Protein AF-0000000086059905 (afdb_homodimer)

Sequence (1592 aa):
MTQNKVEYLLNPDNYKKESQMSHRIEKVIKRDGTVQDFAPEKLNDWAAWACKDTDVSWSAVVMAALKNLPKGVVDSDTLQDVLIKAAEGLIKDNPAYDTVAKELRLAQMRKRLYDSFEPPSLRFFHDHMVRIGAWEDMSAWISDDHFDALNQVIDHDRDRLFTSGGLKQFFDKYSRRNIATGEIYETPQFAYMGMAMAMLSQPNWTILDAIDLYNAMSLHKINVPTPPLVGLRSSDRGFASCCLVDSTDTLDSIDTAEHIVFKMVAARAGIGYHLESRSIADPVRNGAFPHSGKLPYYRHIDRSVKANTQQTRGGSATVSYPYFDPEIIQLMQVKQQRATDENKIDKMDYSLSFNNLLLKRYLKNEDITLMSYFYAPEVHEAFYGEDEAKFEEIYVAAEKRVASLTKIDHEGKTIPAAPRISAKEILDTWLRIRMETGRMYAHHIGESNRHGNFLDPIRMTNLCVEITQPTRPFHHITELYKTQDQLDDMRPEDIGEVSLCNLGGVVLGRMESLAEWEKTCYILLKFVDTIIEIQDYPFPTMEYTAKKRRNVGIGLMNAAGAMAAEGLAYEGVEARNWIHREAEKLSYFLHKASVRLAKEQGACDWFNRTKPSKGTLVIDTYKKTVDELVTVGLEMDWESLRADILKYGMRNSVLTAQMPGESSSVLLGVTNSIEPPRKIVSIKGSAVNKVIAIAPGATDWDTLMSYKLAYDVDRIEWIKWVATMQKFFSQSISTNMYYDYTKFENEIIPGPVVVRDFMTAVKYGWKTWYYANFNTENGGGAGEEAAGCASGGCNLMTQNKVEYLLNPDNYKKESQMSHRIEKVIKRDGTVQDFAPEKLNDWAAWACKDTDVSWSAVVMAALKNLPKGVVDSDTLQDVLIKAAEGLIKDNPAYDTVAKELRLAQMRKRLYDSFEPPSLRFFHDHMVRIGAWEDMSAWISDDHFDALNQVIDHDRDRLFTSGGLKQFFDKYSRRNIATGEIYETPQFAYMGMAMAMLSQPNWTILDAIDLYNAMSLHKINVPTPPLVGLRSSDRGFASCCLVDSTDTLDSIDTAEHIVFKMVAARAGIGYHLESRSIADPVRNGAFPHSGKLPYYRHIDRSVKANTQQTRGGSATVSYPYFDPEIIQLMQVKQQRATDENKIDKMDYSLSFNNLLLKRYLKNEDITLMSYFYAPEVHEAFYGEDEAKFEEIYVAAEKRVASLTKIDHEGKTIPAAPRISAKEILDTWLRIRMETGRMYAHHIGESNRHGNFLDPIRMTNLCVEITQPTRPFHHITELYKTQDQLDDMRPEDIGEVSLCNLGGVVLGRMESLAEWEKTCYILLKFVDTIIEIQDYPFPTMEYTAKKRRNVGIGLMNAAGAMAAEGLAYEGVEARNWIHREAEKLSYFLHKASVRLAKEQGACDWFNRTKPSKGTLVIDTYKKTVDELVTVGLEMDWESLRADILKYGMRNSVLTAQMPGESSSVLLGVTNSIEPPRKIVSIKGSAVNKVIAIAPGATDWDTLMSYKLAYDVDRIEWIKWVATMQKFFSQSISTNMYYDYTKFENEIIPGPVVVRDFMTAVKYGWKTWYYANFNTENGGGAGEEAAGCASGGCNL

Secondary structure (DSSP, 8-state):
------------GGGSGGG------SEEE-TTS-EEE--HHHHHHHHHHHTTTSSS-HHHHHHHHHHTPPSSEEEHHHHHHHHHHHHHHTTTT-TTHHHHHHHHHHHHHHHHHHSSSS---HHHHHHHHHHTTSS--GGGT--HHHHHHHHHH--GGGGGGS-HHHHHHIIIIIS-B-TTT--B---HHHHHHHHHHHHTTSTT--HHHHHHHHHHHHTTSEE--HHHHHHBTBS------EEEEEE-SSHHHHHHHHHHHHHHHHTT-EEEEEE----TT-EETTTTEE---SHHHHHHHHHHHHHT--SSS---EEEEEETT-TTHHHHHTTTSTT--TTT---SSEEEEEE-HHHHHHHHTT-EEE---TTT-HHHHHHHTSS-HHHHHHHHHHHHHHHTT-EEE-TTS-EEESS-EEEHHHHHHHHHHHHHHHS-EEEEEHHHHHHSSSBSSPB----TTS----B-B--SSGGGGG--HHHHHTS-GGGS-B-EE--EEEEETT---SHHHHHHHHHHHHHHHHHHHHHS--SSHHHHHHHHHH---EEEEE-HHHHHHHTT--S-SHHHHHHHHHHHHHHHHHHHHHHHHHHHHH---TTGGGBGGGGT--HHHHS-GGGGGG-S----S-HHHHHHHHHHH--SSS--B-B---HHHHHHHTS--TTSPPS-SEEEES-SS--EEEE-TTTTSHHHHHH---GGGS-HHHHHHHHHHHHTT-SS-B---EEEEGGGSGGG---HHHHHHHHHHHHHTT--EE-PEEEE-TTT-------TTTTS-TT--/------------GGGSGGG-----EEEEE-TTS-EEE--HHHHHHHHHHHTTTSSS-HHHHHHHHHTTPPSEEEEHHHHHHHHHHHHHHTTTT-TTHHHHHHHHHHHHHHHHHHSSSS---HHHHHHHHHHTTSS--GGGT--HHHHHHHHHH--GGGGGGS-HHHHHHIIIIIS-B-TTT--B---HHHHHHHHHHHHTTSTT--HHHHHHHHHHHHTTSEE--HHHHHHBTBS------EEEEEE-SSHHHHHHHHHHHHHHHHTT-EEEEEE----TT-EETTTTEE---SHHHHHHHHHHHHHT--SSS---EEEEEETT-TTHHHHHTTTSTT--TTT---SSEEEEEE-HHHHHHHHTT-EEE---TTT-HHHHHHHTSS-HHHHHHHHHHHHHHHTT-EEE-TTS-EEESS-EEEHHHHHHHHHHHHHHHS-EEEEEHHHHHHSSSBSSPB----TTS----B-B--SSGGGGG--HHHHHTS-GGGS-B-EE--EEEEETT---SHHHHHHHHHHHHHHHHHHHHHS--SSHHHHHHHHHH---EEEEE-HHHHHHHTT--S-SHHHHHHHHHHHHHHHHHHHHHHHHHHHHH---TTGGGBGGGGT--HHHHS-GGGGGG-S----S-HHHHHHHHHHH--SSS--B-B---HHHHHHHTS--TTSPPS-SEEEES-SS--EEEE-TTTTSHHHHHH---GGGS-HHHHHHHHHHHHTT-SS-B---EEEEGGGSGGG---HHHHHHHHHHHHHTT--EE-PEEEE-TTT-------TT--S-TT--

Foldseek 3Di:
DDDPPPPPPPPPPVPPPCPVPVFAEQWEQEPVGDIDGDDLVVLLVLLCVLCVPDPDDSVQLSVQLRVVHHHYYYYPLVSLVSSLVSLVVCCVVPVRSQSSSLVSVLQSVCCVQPVDSDHDQLVVLLVVCVVVQQFPNLCVQAPPVLSVVLSVLQDPCLSSLATSLLQLLCLQQQFRADPVVSGGHDGQSSLQLLLLSLLSVDVLDDSVLSSLSSCCVSLVQKFADRQCSRPRRHPAQLRFAAKEAEAEADPQLLVLSLVVLLVVLLSVHAYEYEYAHFAFQPADPNNPGTDHGCQVSVVSSLVSQQVRQPDLQGHEYEYEDELLAPCLLLVLCQQPPPDDPVSHDNLYFYAYEYACVLVVQLVVFHKHWRAGCVQQVVLVVVSQALDVVVSVVSRVVSCVVQVPDWGAHNVRDIDRNIDMDTSNVSVLSNLVSCVQQLGYKYFHSNLLNQLFWFNATFDIATRLRFDGDHFFTDNHNVLQADDPVRVVPDDPNNRGEMDTEQEMEGEPPSDDDLVSLLSSLLSGLVSSLVSLVPGDDPTPSHNVVCQLAVAYAYAYFFQLLNQLVVLAELFDQVNLQVLLQVLLSNLVSNLVSQLVVCVVPNARNCLVRTPLLVLDASLRRFQCVLVVSYDDDRDDDVVVSSVSCNVRNGNHSFYHTFGQCVSSCSSSLHHTGNAAAQDQWDWADAPVRTGIHHHPCCNPPSSVVSGDHRQRDDLLSNLSSLLSSSSSHNTAHSDEGEEELVVDVVSDDDPVVSVVSVVSSVNSSHRMYGGYHYAYPVGQPPLRPNSSPSRSSPRD/DDDPPPPPPPPPPVPPPPPVLVQDAQWEQEPVGDIDGDDLVVLLVLLCVLCVPDDDDSVQLSVQLSVVDHHYYYYPLVSLVSSLVSLVVCCVVPVRSQSSSLVSVLQSVCCVQPVDSDHDQLVVLLVVCVVVQQFPNLCVQAPPVLSVVLSVLQDPCLSSLATSLLQLLCLQQQFRADPVVSGGHDGQSSLQLLLLSLLSVDVLDDSVLSSLSSCCVSLVQKFADRQCSRPRRHPAQLRFAAKEAEAEADPQLLVLSLVVLLVVLLSVHAYEYEYAHFAFQPADPNNPGTDNGCQVSVVSSLVSQQVRQPDLFRHAYEYEDELLAPCLLLVLCQQPPPDDPVSHDNLHFYAYEYACVLVVQLVVFHKHWRAGCVQQVVLVVVSQALDVVVSVVSRVVSCVVQVPDWGAHNVRDIDRNIDMDTSNVSVLSNLVSCVQQLGYKYFHSNLLNQLFWFLATFDIATRLRFDGDHFFTDNHNVLQADDPVRVVPDDPNNRGEMDTEQEMEGEPPSADDLVSLLSSLLSRLVSSLVSLVPGDDPTPSHNVVCQLAVAYAYAYFFQLLNQLVVLAELFDQVLLQVLLQVLLSNLVSNLVSQLVVCVVPNARNCLVRTVLLVLDASLRRFQPVLVVSYDDDRDDDVVVSSVSCNVRNGNHSFYHTFGQCVSSCSSSLHHTGNAAAQDQWDWADDPVRTGIHHHPCCNPPSSVVSGDHRQRDDLLSNLSSLLSSSSSHNTAHSDEAEEELVVDPVSDDDPVVSVVSVVSSVNSSHRMYGGYHYAYPVGQPPLRPPSSPSRSSPRD

InterPro domains:
  IPR000788 Ribonucleotide reductase large subunit, C-terminal [PF02867] (240-771)
  IPR000788 Ribonucleotide reductase large subunit, C-terminal [PR01183] (458-469)
  IPR000788 Ribonucleotide reductase large subunit, C-terminal [PR01183] (550-572)
  IPR000788 Ribonucleotide reductase large subunit, C-terminal [PR01183] (578-601)
  IPR000788 Ribonucleotide reductase large subunit, C-terminal [PR01183] (649-676)
  IPR005144 ATP-cone domain [PF03477] (27-111)
  IPR005144 ATP-cone domain [PS51161] (26-115)
  IPR008926 Ribonucleotide reductase R1 subunit, N-terminal [SSF48168] (31-233)
  IPR013346 Ribonucleotide reductase, class I, alpha subunit, C-terminal [PS00089] (638-660)
  IPR013346 Ribonucleotide reductase, class I, alpha subunit, C-terminal [TIGR02506] (166-774)
  IPR013509 Ribonucleotide reductase large subunit, N-terminal [PF00317] (161-235)
  IPR039718 Ribonucleoside-diphosphate reductase large subunit [PTHR11573] (27-775)

pLDDT: mean 89.45, std 16.33, range [20.2, 98.88]

Organism: NCBI:txid2851993

Structure (mmCIF, N/CA/C/O backbone):
data_AF-0000000086059905-model_v1
#
loop_
_entity.id
_entity.type
_entity.pdbx_description
1 polymer 'Ribonucleoside-diphosphate reductase'
#
loop_
_atom_site.group_PDB
_atom_site.id
_atom_site.type_symbol
_atom_site.label_atom_id
_atom_site.label_alt_id
_atom_site.label_comp_id
_atom_site.label_asym_id
_atom_site.label_entity_id
_atom_site.label_seq_id
_atom_site.pdbx_PDB_ins_code
_atom_site.Cartn_x
_atom_site.Cartn_y
_atom_site.Cartn_z
_atom_site.occupancy
_atom_site.B_iso_or_equiv
_atom_site.auth_seq_id
_atom_site.auth_comp_id
_atom_site.auth_asym_id
_atom_site.auth_atom_id
_atom_site.pdbx_PDB_model_num
ATOM 1 N N . MET A 1 1 ? 3.605 -48.031 -60.219 1 22.31 1 MET A N 1
ATOM 2 C CA . MET A 1 1 ? 3.691 -47.375 -58.906 1 22.31 1 MET A CA 1
ATOM 3 C C . MET A 1 1 ? 4.949 -46.531 -58.812 1 22.31 1 MET A C 1
ATOM 5 O O . MET A 1 1 ? 6 -47 -58.375 1 22.31 1 MET A O 1
ATOM 9 N N . THR A 1 2 ? 5.293 -45.75 -59.781 1 22.44 2 THR A N 1
ATOM 10 C CA . THR A 1 2 ? 6.34 -44.938 -60.406 1 22.44 2 THR A CA 1
ATOM 11 C C . THR A 1 2 ? 6.703 -43.75 -59.531 1 22.44 2 THR A C 1
ATOM 13 O O . THR A 1 2 ? 5.828 -43 -59.125 1 22.44 2 THR A O 1
ATOM 16 N N . GLN A 1 3 ? 7.898 -43.812 -58.812 1 22.03 3 GLN A N 1
ATOM 17 C CA . GLN A 1 3 ? 8.609 -43.188 -57.719 1 22.03 3 GLN A CA 1
ATOM 18 C C . GLN A 1 3 ? 8.922 -41.719 -58.031 1 22.03 3 GLN A C 1
ATOM 20 O O . GLN A 1 3 ? 9.734 -41.438 -58.906 1 22.03 3 GLN A O 1
ATOM 25 N N . ASN A 1 4 ? 7.922 -40.875 -58.188 1 21.25 4 ASN A N 1
ATOM 26 C CA . ASN A 1 4 ? 8.023 -39.5 -58.656 1 21.25 4 ASN A CA 1
ATOM 27 C C . ASN A 1 4 ? 8.969 -38.688 -57.75 1 21.25 4 ASN A C 1
ATOM 29 O O . ASN A 1 4 ? 8.68 -38.438 -56.594 1 21.25 4 ASN A O 1
ATOM 33 N N . LYS A 1 5 ? 10.328 -38.844 -58.062 1 23.52 5 LYS A N 1
ATOM 34 C CA . LYS A 1 5 ? 11.539 -38.25 -57.5 1 23.52 5 LYS A CA 1
ATOM 35 C C . LYS A 1 5 ? 11.453 -36.719 -57.469 1 23.52 5 LYS A C 1
ATOM 37 O O . LYS A 1 5 ? 11.398 -36.094 -58.531 1 23.52 5 LYS A O 1
ATOM 42 N N . VAL A 1 6 ? 10.633 -36.125 -56.562 1 23.5 6 VAL A N 1
ATOM 43 C CA . VAL A 1 6 ? 10.539 -34.688 -56.469 1 23.5 6 VAL A CA 1
ATOM 44 C C . VAL A 1 6 ? 11.93 -34.062 -56.312 1 23.5 6 VAL A C 1
ATOM 46 O O . VAL A 1 6 ? 12.625 -34.344 -55.344 1 23.5 6 VAL A O 1
ATOM 49 N N . GLU A 1 7 ? 12.719 -33.906 -57.375 1 23.72 7 GLU A N 1
ATOM 50 C CA . GLU A 1 7 ? 14.07 -33.375 -57.531 1 23.72 7 GLU A CA 1
ATOM 51 C C . GLU A 1 7 ? 14.164 -31.922 -57.094 1 23.72 7 GLU A C 1
ATOM 53 O O . GLU A 1 7 ? 13.469 -31.062 -57.625 1 23.72 7 GLU A O 1
ATOM 58 N N . TYR A 1 8 ? 14.234 -31.672 -55.75 1 23.12 8 TYR A N 1
ATOM 59 C CA . TYR A 1 8 ? 14.516 -30.344 -55.219 1 23.12 8 TYR A CA 1
ATOM 60 C C . TYR A 1 8 ? 15.758 -29.75 -55.875 1 23.12 8 TYR A C 1
ATOM 62 O O . TYR A 1 8 ? 16.844 -30.328 -55.812 1 23.12 8 TYR A O 1
ATOM 70 N N . LEU A 1 9 ? 15.703 -29.297 -57.094 1 25.56 9 LEU A N 1
ATOM 71 C CA . LEU A 1 9 ? 16.75 -28.672 -57.906 1 25.56 9 LEU A CA 1
ATOM 72 C C . LEU A 1 9 ? 17.359 -27.484 -57.188 1 25.56 9 LEU A C 1
ATOM 74 O O . LEU A 1 9 ? 16.656 -26.516 -56.875 1 25.56 9 LEU A O 1
ATOM 78 N N . LEU A 1 10 ? 18.375 -27.656 -56.312 1 24.89 10 LEU A N 1
ATOM 79 C CA . LEU A 1 10 ? 19.312 -26.719 -55.719 1 24.89 10 LEU A CA 1
ATOM 80 C C . LEU A 1 10 ? 20 -25.875 -56.812 1 24.89 10 LEU A C 1
ATOM 82 O O . LEU A 1 10 ? 20.609 -26.422 -57.719 1 24.89 10 LEU A O 1
ATOM 86 N N . ASN A 1 11 ? 19.344 -24.812 -57.312 1 25.2 11 ASN A N 1
ATOM 87 C CA . ASN A 1 11 ? 19.938 -23.938 -58.312 1 25.2 11 ASN A CA 1
ATOM 88 C C . ASN A 1 11 ? 21.312 -23.438 -57.906 1 25.2 11 ASN A C 1
ATOM 90 O O . ASN A 1 11 ? 21.453 -22.766 -56.875 1 25.2 11 ASN A O 1
ATOM 94 N N . PRO A 1 12 ? 22.453 -23.797 -58.469 1 27.39 12 PRO A N 1
ATOM 95 C CA . PRO A 1 12 ? 23.875 -23.656 -58.188 1 27.39 12 PRO A CA 1
ATOM 96 C C . PRO A 1 12 ? 24.375 -22.219 -58.312 1 27.39 12 PRO A C 1
ATOM 98 O O . PRO A 1 12 ? 25.406 -21.859 -57.75 1 27.39 12 PRO A O 1
ATOM 101 N N . ASP A 1 13 ? 23.828 -21.422 -59.25 1 27.42 13 ASP A N 1
ATOM 102 C CA . ASP A 1 13 ? 24.594 -20.297 -59.781 1 27.42 13 ASP A CA 1
ATOM 103 C C . ASP A 1 13 ? 24.703 -19.172 -58.75 1 27.42 13 ASP A C 1
ATOM 105 O O . ASP A 1 13 ? 25.484 -18.234 -58.969 1 27.42 13 ASP A O 1
ATOM 109 N N . ASN A 1 14 ? 23.656 -18.938 -58.031 1 26.2 14 ASN A N 1
ATOM 110 C CA . ASN A 1 14 ? 23.719 -17.719 -57.25 1 26.2 14 ASN A CA 1
ATOM 111 C C . ASN A 1 14 ? 24.844 -17.75 -56.219 1 26.2 14 ASN A C 1
ATOM 113 O O . ASN A 1 14 ? 24.922 -16.891 -55.344 1 26.2 14 ASN A O 1
ATOM 117 N N . TYR A 1 15 ? 25.719 -18.781 -56.312 1 26.72 15 TYR A N 1
ATOM 118 C CA . TYR A 1 15 ? 26.766 -18.969 -55.312 1 26.72 15 TYR A CA 1
ATOM 119 C C . TYR A 1 15 ? 27.969 -18.094 -55.625 1 26.72 15 TYR A C 1
ATOM 121 O O . TYR A 1 15 ? 29 -18.188 -54.969 1 26.72 15 TYR A O 1
ATOM 129 N N . LYS A 1 16 ? 28.047 -17.406 -56.812 1 25.97 16 LYS A N 1
ATOM 130 C CA . LYS A 1 16 ? 29.359 -16.828 -57.094 1 25.97 16 LYS A CA 1
ATOM 131 C C . LYS A 1 16 ? 29.625 -15.602 -56.219 1 25.97 16 LYS A C 1
ATOM 133 O O . LYS A 1 16 ? 30.781 -15.211 -56.031 1 25.97 16 LYS A O 1
ATOM 138 N N . LYS A 1 17 ? 28.625 -14.758 -56.312 1 29.44 17 LYS A N 1
ATOM 139 C CA . LYS A 1 17 ? 29.062 -13.469 -55.781 1 29.44 17 LYS A CA 1
ATOM 140 C C . LYS A 1 17 ? 29.562 -13.609 -54.344 1 29.44 17 LYS A C 1
ATOM 142 O O . LYS A 1 17 ? 30.094 -12.648 -53.781 1 29.44 17 LYS A O 1
ATOM 147 N N . GLU A 1 18 ? 28.922 -14.469 -53.719 1 27.88 18 GLU A N 1
ATOM 148 C CA . GLU A 1 18 ? 29.094 -14.383 -52.281 1 27.88 18 GLU A CA 1
ATOM 149 C C . GLU A 1 18 ? 30.516 -14.789 -51.875 1 27.88 18 GLU A C 1
ATOM 151 O O . GLU A 1 18 ? 30.812 -14.938 -50.688 1 27.88 18 GLU A O 1
ATOM 156 N N . SER A 1 19 ? 31.359 -15.141 -52.844 1 29.28 19 SER A N 1
ATOM 157 C CA . SER A 1 19 ? 32.594 -15.711 -52.344 1 29.28 19 SER A CA 1
ATOM 158 C C . SER A 1 19 ? 33.438 -14.664 -51.625 1 29.28 19 SER A C 1
ATOM 160 O O . SER A 1 19 ? 34.531 -14.961 -51.156 1 29.28 19 SER A O 1
ATOM 162 N N . GLN A 1 20 ? 33.5 -13.461 -52.219 1 30.8 20 GLN A N 1
ATOM 163 C CA . GLN A 1 20 ? 34.469 -12.578 -51.562 1 30.8 20 GLN A CA 1
ATOM 164 C C . GLN A 1 20 ? 34.094 -12.375 -50.094 1 30.8 20 GLN A C 1
ATOM 166 O O . GLN A 1 20 ? 33.375 -11.438 -49.781 1 30.8 20 GLN A O 1
ATOM 171 N N . MET A 1 21 ? 33.5 -13.219 -49.531 1 32.66 21 MET A N 1
ATOM 172 C CA . MET A 1 21 ? 33.25 -13.227 -48.094 1 32.66 21 MET A CA 1
ATOM 173 C C . MET A 1 21 ? 34.5 -12.703 -47.344 1 32.66 21 MET A C 1
ATOM 175 O O . MET A 1 21 ? 35.5 -13.391 -47.25 1 32.66 21 MET A O 1
ATOM 179 N N . SER A 1 22 ? 35.031 -11.438 -47.625 1 36.56 22 SER A N 1
ATOM 180 C CA . SER A 1 22 ? 35.812 -10.656 -46.688 1 36.56 22 SER A CA 1
ATOM 181 C C . SER A 1 22 ? 35.625 -11.148 -45.25 1 36.56 22 SER A C 1
ATOM 183 O O . SER A 1 22 ? 34.562 -10.977 -44.688 1 36.56 22 SER A O 1
ATOM 185 N N . HIS A 1 23 ? 35.906 -12.133 -45 1 41.84 23 HIS A N 1
ATOM 186 C CA . HIS A 1 23 ? 36 -12.992 -43.812 1 41.84 23 HIS A CA 1
ATOM 187 C C . HIS A 1 23 ? 36.469 -12.211 -42.594 1 41.84 23 HIS A C 1
ATOM 189 O O . HIS A 1 23 ? 37.156 -11.203 -42.719 1 41.84 23 HIS A O 1
ATOM 195 N N . ARG A 1 24 ? 36.031 -12.57 -41.312 1 48.97 24 ARG A N 1
ATOM 196 C CA . ARG A 1 24 ? 35.594 -12.602 -39.906 1 48.97 24 ARG A CA 1
ATOM 197 C C . ARG A 1 24 ? 36.781 -12.383 -38.969 1 48.97 24 ARG A C 1
ATOM 199 O O . ARG A 1 24 ? 37.875 -12.039 -39.406 1 48.97 24 ARG A O 1
ATOM 206 N N . ILE A 1 25 ? 36.781 -13.461 -37.875 1 66.62 25 ILE A N 1
ATOM 207 C CA . ILE A 1 25 ? 37.562 -13.641 -36.656 1 66.62 25 ILE A CA 1
ATOM 208 C C . ILE A 1 25 ? 39.031 -13.875 -37.031 1 66.62 25 ILE A C 1
ATOM 210 O O . ILE A 1 25 ? 39.344 -14.703 -37.875 1 66.62 25 ILE A O 1
ATOM 214 N N . GLU A 1 26 ? 39.969 -13.094 -36.75 1 74 26 GLU A N 1
ATOM 215 C CA . GLU A 1 26 ? 41.406 -13.227 -36.938 1 74 26 GLU A CA 1
ATOM 216 C C . GLU A 1 26 ? 42.031 -14.07 -35.812 1 74 26 GLU A C 1
ATOM 218 O O . GLU A 1 26 ? 42.844 -14.953 -36.094 1 74 26 GLU A O 1
ATOM 223 N N . LYS A 1 27 ? 41.625 -13.703 -34.625 1 82.44 27 LYS A N 1
ATOM 224 C CA . LYS A 1 27 ? 42.219 -14.375 -33.469 1 82.44 27 LYS A CA 1
ATOM 225 C C . LYS A 1 27 ? 41.125 -14.828 -32.469 1 82.44 27 LYS A C 1
ATOM 227 O O . LYS A 1 27 ? 40.031 -14.281 -32.469 1 82.44 27 LYS A O 1
ATOM 232 N N . VAL A 1 28 ? 41.469 -15.875 -31.891 1 84.19 28 VAL A N 1
ATOM 233 C CA . VAL A 1 28 ? 40.594 -16.422 -30.875 1 84.19 28 VAL A CA 1
ATOM 234 C C . VAL A 1 28 ? 41.312 -16.453 -29.516 1 84.19 28 VAL A C 1
ATOM 236 O O . VAL A 1 28 ? 42.438 -16.953 -29.422 1 84.19 28 VAL A O 1
ATOM 239 N N . ILE A 1 29 ? 40.781 -15.859 -28.609 1 84.88 29 ILE A N 1
ATOM 240 C CA . ILE A 1 29 ? 41.281 -15.914 -27.234 1 84.88 29 ILE A CA 1
ATOM 241 C C . ILE A 1 29 ? 40.75 -17.156 -26.547 1 84.88 29 ILE A C 1
ATOM 243 O O . ILE A 1 29 ? 39.531 -17.297 -26.344 1 84.88 29 ILE A O 1
ATOM 247 N N . LYS A 1 30 ? 41.625 -17.984 -26.141 1 79.38 30 LYS A N 1
ATOM 248 C CA . LYS A 1 30 ? 41.25 -19.203 -25.453 1 79.38 30 LYS A CA 1
ATOM 249 C C . LYS A 1 30 ? 40.938 -18.938 -23.984 1 79.38 30 LYS A C 1
ATOM 251 O O . LYS A 1 30 ? 41.188 -17.844 -23.484 1 79.38 30 LYS A O 1
ATOM 256 N N . ARG A 1 31 ? 40.344 -19.844 -23.312 1 76.44 31 ARG A N 1
ATOM 257 C CA . ARG A 1 31 ? 39.938 -19.703 -21.922 1 76.44 31 ARG A CA 1
ATOM 258 C C . ARG A 1 31 ? 41.125 -19.516 -21 1 76.44 31 ARG A C 1
ATOM 260 O O . ARG A 1 31 ? 41 -18.875 -19.953 1 76.44 31 ARG A O 1
ATOM 267 N N . ASP A 1 32 ? 42.281 -20.031 -21.469 1 73.56 32 ASP A N 1
ATOM 268 C CA . ASP A 1 32 ? 43.469 -19.875 -20.656 1 73.56 32 ASP A CA 1
ATOM 269 C C . ASP A 1 32 ? 44.188 -18.547 -20.953 1 73.56 32 ASP A C 1
ATOM 271 O O . ASP A 1 32 ? 45.25 -18.266 -20.406 1 73.56 32 ASP A O 1
ATOM 275 N N . GLY A 1 33 ? 43.594 -17.844 -21.875 1 77.56 33 GLY A N 1
ATOM 276 C CA . GLY A 1 33 ? 44.094 -16.516 -22.156 1 77.56 33 GLY A CA 1
ATOM 277 C C . GLY A 1 33 ? 45 -16.469 -23.391 1 77.56 33 GLY A C 1
ATOM 278 O O . GLY A 1 33 ? 45.344 -15.391 -23.875 1 77.56 33 GLY A O 1
ATOM 279 N N . THR A 1 34 ? 45.344 -17.594 -23.938 1 82.06 34 THR A N 1
ATOM 280 C CA . THR A 1 34 ? 46.219 -17.625 -25.109 1 82.06 34 THR A CA 1
ATOM 281 C C . THR A 1 34 ? 45.469 -17.188 -26.359 1 82.06 34 THR A C 1
ATOM 283 O O . THR A 1 34 ? 44.281 -17.469 -26.5 1 82.06 34 THR A O 1
ATOM 286 N N . VAL A 1 35 ? 46.156 -16.516 -27.203 1 86.94 35 VAL A N 1
ATOM 287 C CA . VAL A 1 35 ? 45.594 -16.031 -28.438 1 86.94 35 VAL A CA 1
ATOM 288 C C . VAL A 1 35 ? 46.094 -16.859 -29.625 1 86.94 35 VAL A C 1
ATOM 290 O O . VAL A 1 35 ? 47.281 -17.078 -29.766 1 86.94 35 VAL A O 1
ATOM 293 N N . GLN A 1 36 ? 45.219 -17.484 -30.312 1 85.94 36 GLN A N 1
ATOM 294 C CA . GLN A 1 36 ? 45.562 -18.297 -31.469 1 85.94 36 GLN A CA 1
ATOM 295 C C . GLN A 1 36 ? 44.875 -17.781 -32.719 1 85.94 36 GLN A C 1
ATOM 297 O O . GLN A 1 36 ? 43.875 -17.031 -32.625 1 85.94 36 GLN A O 1
ATOM 302 N N . ASP A 1 37 ? 45.375 -18.141 -33.844 1 84 37 ASP A N 1
ATOM 303 C CA . ASP A 1 37 ? 44.75 -17.781 -35.094 1 84 37 ASP A CA 1
ATOM 304 C C . ASP A 1 37 ? 43.438 -18.562 -35.281 1 84 37 ASP A C 1
ATOM 306 O O . ASP A 1 37 ? 43.344 -19.719 -34.875 1 84 37 ASP A O 1
ATOM 310 N N . PHE A 1 38 ? 42.531 -17.906 -35.844 1 84.38 38 PHE A N 1
ATOM 311 C CA . PHE A 1 38 ? 41.281 -18.562 -36.125 1 84.38 38 PHE A CA 1
ATOM 312 C C . PHE A 1 38 ? 41.469 -19.734 -37.062 1 84.38 38 PHE A C 1
ATOM 314 O O . PHE A 1 38 ? 42.094 -19.609 -38.125 1 84.38 38 PHE A O 1
ATOM 321 N N . ALA A 1 39 ? 41.062 -20.938 -36.688 1 81.5 39 ALA A N 1
ATOM 322 C CA . ALA A 1 39 ? 41.125 -22.156 -37.469 1 81.5 39 ALA A CA 1
ATOM 323 C C . ALA A 1 39 ? 39.75 -22.656 -37.844 1 81.5 39 ALA A C 1
ATOM 325 O O . ALA A 1 39 ? 39.062 -23.297 -37 1 81.5 39 ALA A O 1
ATOM 326 N N . PRO A 1 40 ? 39.312 -22.438 -38.969 1 81.38 40 PRO A N 1
ATOM 327 C CA . PRO A 1 40 ? 37.969 -22.875 -39.344 1 81.38 40 PRO A CA 1
ATOM 328 C C . PRO A 1 40 ? 37.75 -24.375 -39.188 1 81.38 40 PRO A C 1
ATOM 330 O O . PRO A 1 40 ? 36.625 -24.812 -38.969 1 81.38 40 PRO A O 1
ATOM 333 N N . GLU A 1 41 ? 38.844 -25.156 -39.281 1 86.06 41 GLU A N 1
ATOM 334 C CA . GLU A 1 41 ? 38.781 -26.594 -39.125 1 86.06 41 GLU A CA 1
ATOM 335 C C . GLU A 1 41 ? 38.219 -26.984 -37.75 1 86.06 41 GLU A C 1
ATOM 337 O O . GLU A 1 41 ? 37.562 -28 -37.594 1 86.06 41 GLU A O 1
ATOM 342 N N . LYS A 1 42 ? 38.438 -26.188 -36.812 1 87.69 42 LYS A N 1
ATOM 343 C CA . LYS A 1 42 ? 37.938 -26.469 -35.469 1 87.69 42 LYS A CA 1
ATOM 344 C C . LYS A 1 42 ? 36.438 -26.344 -35.406 1 87.69 42 LYS A C 1
ATOM 346 O O . LYS A 1 42 ? 35.781 -27.062 -34.656 1 87.69 42 LYS A O 1
ATOM 351 N N . LEU A 1 43 ? 35.906 -25.406 -36.094 1 89.06 43 LEU A N 1
ATOM 352 C CA . LEU A 1 43 ? 34.438 -25.297 -36.188 1 89.06 43 LEU A CA 1
ATOM 353 C C . LEU A 1 43 ? 33.844 -26.547 -36.812 1 89.06 43 LEU A C 1
ATOM 355 O O . LEU A 1 43 ? 32.781 -27.047 -36.344 1 89.06 43 LEU A O 1
ATOM 359 N N . ASN A 1 44 ? 34.562 -26.984 -37.844 1 90.94 44 ASN A N 1
ATOM 360 C CA . ASN A 1 44 ? 34.125 -28.219 -38.469 1 90.94 44 ASN A CA 1
ATOM 361 C C . ASN A 1 44 ? 34.156 -29.406 -37.531 1 90.94 44 ASN A C 1
ATOM 363 O O . ASN A 1 44 ? 33.219 -30.203 -37.5 1 90.94 44 ASN A O 1
ATOM 367 N N . ASP A 1 45 ? 35.125 -29.469 -36.781 1 92.44 45 ASP A N 1
ATOM 368 C CA . ASP A 1 45 ? 35.281 -30.578 -35.844 1 92.44 45 ASP A CA 1
ATOM 369 C C . ASP A 1 45 ? 34.188 -30.562 -34.781 1 92.44 45 ASP A C 1
ATOM 371 O O . ASP A 1 45 ? 33.625 -31.609 -34.438 1 92.44 45 ASP A O 1
ATOM 375 N N . TRP A 1 46 ? 33.938 -29.406 -34.281 1 93.19 46 TRP A N 1
ATOM 376 C CA . TRP A 1 46 ? 32.875 -29.281 -33.25 1 93.19 46 TRP A CA 1
ATOM 377 C C . TRP A 1 46 ? 31.516 -29.641 -33.844 1 93.19 46 TRP A C 1
ATOM 379 O O . TRP A 1 46 ? 30.734 -30.344 -33.188 1 93.19 46 TRP A O 1
ATOM 389 N N . ALA A 1 47 ? 31.25 -29.109 -34.969 1 93.69 47 ALA A N 1
ATOM 390 C CA . ALA A 1 47 ? 29.969 -29.406 -35.594 1 93.69 47 ALA A CA 1
ATOM 391 C C . ALA A 1 47 ? 29.844 -30.891 -35.906 1 93.69 47 ALA A C 1
ATOM 393 O O . ALA A 1 47 ? 28.797 -31.5 -35.688 1 93.69 47 ALA A O 1
ATOM 394 N N . ALA A 1 48 ? 30.875 -31.484 -36.406 1 93.88 48 ALA A N 1
ATOM 395 C CA . ALA A 1 48 ? 30.875 -32.906 -36.75 1 93.88 48 ALA A CA 1
ATOM 396 C C . ALA A 1 48 ? 30.703 -33.75 -35.5 1 93.88 48 ALA A C 1
ATOM 398 O O . ALA A 1 48 ? 29.984 -34.75 -35.5 1 93.88 48 ALA A O 1
ATOM 399 N N . TRP A 1 49 ? 31.391 -33.406 -34.562 1 94.19 49 TRP A N 1
ATOM 400 C CA . TRP A 1 49 ? 31.281 -34.094 -33.281 1 94.19 49 TRP A CA 1
ATOM 401 C C . TRP A 1 49 ? 29.844 -34.062 -32.75 1 94.19 49 TRP A C 1
ATOM 403 O O . TRP A 1 49 ? 29.312 -35.094 -32.312 1 94.19 49 TRP A O 1
ATOM 413 N N . ALA A 1 50 ? 29.266 -32.938 -32.781 1 94.31 50 ALA A N 1
ATOM 414 C CA . ALA A 1 50 ? 27.922 -32.75 -32.25 1 94.31 50 ALA A CA 1
ATOM 415 C C . ALA A 1 50 ? 26.891 -33.5 -33.094 1 94.31 50 ALA A C 1
ATOM 417 O O . ALA A 1 50 ? 25.828 -33.875 -32.594 1 94.31 50 ALA A O 1
ATOM 418 N N . CYS A 1 51 ? 27.188 -33.781 -34.312 1 93.31 51 CYS A N 1
ATOM 419 C CA . CYS A 1 51 ? 26.266 -34.438 -35.219 1 93.31 51 CYS A CA 1
ATOM 420 C C . CYS A 1 51 ? 26.516 -35.938 -35.25 1 93.31 51 CYS A C 1
ATOM 422 O O . CYS A 1 51 ? 25.859 -36.656 -36.031 1 93.31 51 CYS A O 1
ATOM 424 N N . LYS A 1 52 ? 27.375 -36.438 -34.562 1 90.44 52 LYS A N 1
ATOM 425 C CA . LYS A 1 52 ? 27.859 -37.812 -34.688 1 90.44 52 LYS A CA 1
ATOM 426 C C . LYS A 1 52 ? 26.719 -38.812 -34.5 1 90.44 52 LYS A C 1
ATOM 428 O O . LYS A 1 52 ? 26.719 -39.875 -35.125 1 90.44 52 LYS A O 1
ATOM 433 N N . ASP A 1 53 ? 25.75 -38.5 -33.688 1 84.88 53 ASP A N 1
ATOM 434 C CA . ASP A 1 53 ? 24.688 -39.438 -33.406 1 84.88 53 ASP A CA 1
ATOM 435 C C . ASP A 1 53 ? 23.375 -39.031 -34.062 1 84.88 53 ASP A C 1
ATOM 437 O O . ASP A 1 53 ? 22.297 -39.406 -33.594 1 84.88 53 ASP A O 1
ATOM 441 N N . THR A 1 54 ? 23.5 -38.156 -35 1 88.19 54 THR A N 1
ATOM 442 C CA . THR A 1 54 ? 22.297 -37.719 -35.688 1 88.19 54 THR A CA 1
ATOM 443 C C . THR A 1 54 ? 22.516 -37.75 -37.219 1 88.19 54 THR A C 1
ATOM 445 O O . THR A 1 54 ? 23.641 -37.844 -37.688 1 88.19 54 THR A O 1
ATOM 448 N N . ASP A 1 55 ? 21.453 -37.719 -37.938 1 87.38 55 ASP A N 1
ATOM 449 C CA . ASP A 1 55 ? 21.531 -37.812 -39.406 1 87.38 55 ASP A CA 1
ATOM 450 C C . ASP A 1 55 ? 21.516 -36.438 -40.062 1 87.38 55 ASP A C 1
ATOM 452 O O . ASP A 1 55 ? 21.391 -36.344 -41.281 1 87.38 55 ASP A O 1
ATOM 456 N N . VAL A 1 56 ? 21.688 -35.469 -39.281 1 92.06 56 VAL A N 1
ATOM 457 C CA . VAL A 1 56 ? 21.641 -34.125 -39.875 1 92.06 56 VAL A CA 1
ATOM 458 C C . VAL A 1 56 ? 23.031 -33.719 -40.344 1 92.06 56 VAL A C 1
ATOM 460 O O . VAL A 1 56 ? 24.031 -34.344 -39.969 1 92.06 56 VAL A O 1
ATOM 463 N N . SER A 1 57 ? 23.078 -32.625 -41.125 1 92.75 57 SER A N 1
ATOM 464 C CA . SER A 1 57 ? 24.297 -32.188 -41.781 1 92.75 57 SER A CA 1
ATOM 465 C C . SER A 1 57 ? 25.109 -31.266 -40.875 1 92.75 57 SER A C 1
ATOM 467 O O . SER A 1 57 ? 24.641 -30.188 -40.531 1 92.75 57 SER A O 1
ATOM 469 N N . TRP A 1 58 ? 26.297 -31.75 -40.562 1 94 58 TRP A N 1
ATOM 470 C CA . TRP A 1 58 ? 27.172 -30.891 -39.781 1 94 58 TRP A CA 1
ATOM 471 C C . TRP A 1 58 ? 27.625 -29.688 -40.625 1 94 58 TRP A C 1
ATOM 473 O O . TRP A 1 58 ? 27.875 -28.609 -40.062 1 94 58 TRP A O 1
ATOM 483 N N . SER A 1 59 ? 27.719 -29.828 -41.938 1 92.69 59 SER A N 1
ATOM 484 C CA . SER A 1 59 ? 28.125 -28.734 -42.812 1 92.69 59 SER A CA 1
ATOM 485 C C . SER A 1 59 ? 27.125 -27.594 -42.781 1 92.69 59 SER A C 1
ATOM 487 O O . SER A 1 59 ? 27.5 -26.422 -42.875 1 92.69 59 SER A O 1
ATOM 489 N N . ALA A 1 60 ? 25.906 -27.969 -42.656 1 93.69 60 ALA A N 1
ATOM 490 C CA . ALA A 1 60 ? 24.859 -26.938 -42.562 1 93.69 60 ALA A CA 1
ATOM 491 C C . ALA A 1 60 ? 25.031 -26.062 -41.344 1 93.69 60 ALA A C 1
ATOM 493 O O . ALA A 1 60 ? 24.797 -24.859 -41.375 1 93.69 60 ALA A O 1
ATOM 494 N N . VAL A 1 61 ? 25.438 -26.609 -40.25 1 95 61 VAL A N 1
ATOM 495 C CA . VAL A 1 61 ? 25.656 -25.891 -39 1 95 61 VAL A CA 1
ATOM 496 C C . VAL A 1 61 ? 26.828 -24.922 -39.156 1 95 61 VAL A C 1
ATOM 498 O O . VAL A 1 61 ? 26.75 -23.75 -38.781 1 95 61 VAL A O 1
ATOM 501 N N . VAL A 1 62 ? 27.859 -25.406 -39.781 1 92.81 62 VAL A N 1
ATOM 502 C CA . VAL A 1 62 ? 29.062 -24.594 -39.969 1 92.81 62 VAL A CA 1
ATOM 503 C C . VAL A 1 62 ? 28.75 -23.438 -40.906 1 92.81 62 VAL A C 1
ATOM 505 O O . VAL A 1 62 ? 29.172 -22.312 -40.688 1 92.81 62 VAL A O 1
ATOM 508 N N . MET A 1 63 ? 28.078 -23.719 -41.969 1 91.44 63 MET A N 1
ATOM 509 C CA . MET A 1 63 ? 27.734 -22.688 -42.938 1 91.44 63 MET A CA 1
ATOM 510 C C . MET A 1 63 ? 26.875 -21.609 -42.281 1 91.44 63 MET A C 1
ATOM 512 O O . MET A 1 63 ? 27.094 -20.422 -42.531 1 91.44 63 MET A O 1
ATOM 516 N N . ALA A 1 64 ? 25.922 -22.094 -41.5 1 92.25 64 ALA A N 1
ATOM 517 C CA . ALA A 1 64 ? 25.078 -21.141 -40.781 1 92.25 64 ALA A CA 1
ATOM 518 C C . ALA A 1 64 ? 25.891 -20.297 -39.812 1 92.25 64 ALA A C 1
ATOM 520 O O . ALA A 1 64 ? 25.625 -19.109 -39.625 1 92.25 64 ALA A O 1
ATOM 521 N N . ALA A 1 65 ? 26.844 -20.891 -39.156 1 91.75 65 ALA A N 1
ATOM 522 C CA . ALA A 1 65 ? 27.688 -20.219 -38.188 1 91.75 65 ALA A CA 1
ATOM 523 C C . ALA A 1 65 ? 28.578 -19.172 -38.875 1 91.75 65 ALA A C 1
ATOM 525 O O . ALA A 1 65 ? 28.797 -18.094 -38.312 1 91.75 65 ALA A O 1
ATOM 526 N N . LEU A 1 66 ? 29.031 -19.484 -39.938 1 85.88 66 LEU A N 1
ATOM 527 C CA . LEU A 1 66 ? 29.953 -18.609 -40.656 1 85.88 66 LEU A CA 1
ATOM 528 C C . LEU A 1 66 ? 29.266 -17.312 -41.062 1 85.88 66 LEU A C 1
ATOM 530 O O . LEU A 1 66 ? 29.906 -16.25 -41.125 1 85.88 66 LEU A O 1
ATOM 534 N N . LYS A 1 67 ? 28.031 -17.375 -41.25 1 84.94 67 LYS A N 1
ATOM 535 C CA . LYS A 1 67 ? 27.266 -16.188 -41.625 1 84.94 67 LYS A CA 1
ATOM 536 C C . LYS A 1 67 ? 27.172 -15.203 -40.469 1 84.94 67 LYS A C 1
ATOM 538 O O . LYS A 1 67 ? 27 -14 -40.688 1 84.94 67 LYS A O 1
ATOM 543 N N . ASN A 1 68 ? 27.328 -15.695 -39.219 1 82.5 68 ASN A N 1
ATOM 544 C CA . ASN A 1 68 ? 27.094 -14.859 -38.062 1 82.5 68 ASN A CA 1
ATOM 545 C C . ASN A 1 68 ? 28.359 -14.68 -37.219 1 82.5 68 ASN A C 1
ATOM 547 O O . ASN A 1 68 ? 28.281 -14.273 -36.062 1 82.5 68 ASN A O 1
ATOM 551 N N . LEU A 1 69 ? 29.469 -14.992 -37.781 1 81.19 69 LEU A N 1
ATOM 552 C CA . LEU A 1 69 ? 30.719 -14.867 -37.031 1 81.19 69 LEU A CA 1
ATOM 553 C C . LEU A 1 69 ? 31.062 -13.406 -36.781 1 81.19 69 LEU A C 1
ATOM 555 O O . LEU A 1 69 ? 30.984 -12.578 -37.688 1 81.19 69 LEU A O 1
ATOM 559 N N . PRO A 1 70 ? 31.328 -13.141 -35.531 1 79.12 70 PRO A N 1
ATOM 560 C CA . PRO A 1 70 ? 31.766 -11.766 -35.25 1 79.12 70 PRO A CA 1
ATOM 561 C C . PRO A 1 70 ? 33.125 -11.445 -35.906 1 79.12 70 PRO A C 1
ATOM 563 O O . PRO A 1 70 ? 33.781 -12.344 -36.438 1 79.12 70 PRO A O 1
ATOM 566 N N . LYS A 1 71 ? 33.438 -10.078 -35.969 1 75.25 71 LYS A N 1
ATOM 567 C CA . LYS A 1 71 ? 34.688 -9.625 -36.562 1 75.25 71 LYS A CA 1
ATOM 568 C C . LYS A 1 71 ? 35.75 -9.383 -35.469 1 75.25 71 LYS A C 1
ATOM 570 O O . LYS A 1 71 ? 35.406 -9.07 -34.344 1 75.25 71 LYS A O 1
ATOM 575 N N . GLY A 1 72 ? 36.906 -9.688 -35.875 1 75.12 72 GLY A N 1
ATOM 576 C CA . GLY A 1 72 ? 38.031 -9.328 -35.031 1 75.12 72 GLY A CA 1
ATOM 577 C C . GLY A 1 72 ? 38.469 -10.438 -34.094 1 75.12 72 GLY A C 1
ATOM 578 O O . GLY A 1 72 ? 38.625 -11.586 -34.531 1 75.12 72 GLY A O 1
ATOM 579 N N . VAL A 1 73 ? 38.812 -10.086 -32.906 1 68.12 73 VAL A N 1
ATOM 580 C CA . VAL A 1 73 ? 39.25 -11.016 -31.875 1 68.12 73 VAL A CA 1
ATOM 581 C C . VAL A 1 73 ? 38.062 -11.398 -31 1 68.12 73 VAL A C 1
ATOM 583 O O . VAL A 1 73 ? 37.406 -10.531 -30.453 1 68.12 73 VAL A O 1
ATOM 586 N N . VAL A 1 74 ? 37.781 -12.773 -31.047 1 79.12 74 VAL A N 1
ATOM 587 C CA . VAL A 1 74 ? 36.656 -13.242 -30.25 1 79.12 74 VAL A CA 1
ATOM 588 C C . VAL A 1 74 ? 37.125 -14.328 -29.281 1 79.12 74 VAL A C 1
ATOM 590 O O . VAL A 1 74 ? 38.125 -14.984 -29.516 1 79.12 74 VAL A O 1
ATOM 593 N N . ASP A 1 75 ? 36.562 -14.406 -28.172 1 83.44 75 ASP A N 1
ATOM 594 C CA . ASP A 1 75 ? 36.906 -15.477 -27.25 1 83.44 75 ASP A CA 1
ATOM 595 C C . ASP A 1 75 ? 36.25 -16.797 -27.672 1 83.44 75 ASP A C 1
ATOM 597 O O . ASP A 1 75 ? 35.312 -16.812 -28.453 1 83.44 75 ASP A O 1
ATOM 601 N N . SER A 1 76 ? 36.75 -17.875 -27.172 1 82.44 76 SER A N 1
ATOM 602 C CA . SER A 1 76 ? 36.281 -19.219 -27.531 1 82.44 76 SER A CA 1
ATOM 603 C C . SER A 1 76 ? 34.812 -19.391 -27.203 1 82.44 76 SER A C 1
ATOM 605 O O . SER A 1 76 ? 34.094 -20.094 -27.922 1 82.44 76 SER A O 1
ATOM 607 N N . ASP A 1 77 ? 34.375 -18.844 -26.141 1 85.62 77 ASP A N 1
ATOM 608 C CA . ASP A 1 77 ? 33 -18.969 -25.734 1 85.62 77 ASP A CA 1
ATOM 609 C C . ASP A 1 77 ? 32.062 -18.312 -26.75 1 85.62 77 ASP A C 1
ATOM 611 O O . ASP A 1 77 ? 30.953 -18.812 -27.016 1 85.62 77 ASP A O 1
ATOM 615 N N . THR A 1 78 ? 32.5 -17.328 -27.266 1 86.38 78 THR A N 1
ATOM 616 C CA . THR A 1 78 ? 31.719 -16.641 -28.266 1 86.38 78 THR A CA 1
ATOM 617 C C . THR A 1 78 ? 31.562 -17.5 -29.516 1 86.38 78 THR A C 1
ATOM 619 O O . THR A 1 78 ? 30.5 -17.516 -30.141 1 86.38 78 THR A O 1
ATOM 622 N N . LEU A 1 79 ? 32.594 -18.141 -29.828 1 85.56 79 LEU A N 1
ATOM 623 C CA . LEU A 1 79 ? 32.531 -19.031 -31 1 85.56 79 LEU A CA 1
ATOM 624 C C . LEU A 1 79 ? 31.578 -20.172 -30.75 1 85.56 79 LEU A C 1
ATOM 626 O O . LEU A 1 79 ? 30.844 -20.578 -31.656 1 85.56 79 LEU A O 1
ATOM 630 N N . GLN A 1 80 ? 31.656 -20.734 -29.625 1 89.88 80 GLN A N 1
ATOM 631 C CA . GLN A 1 80 ? 30.719 -21.797 -29.266 1 89.88 80 GLN A CA 1
ATOM 632 C C . GLN A 1 80 ? 29.281 -21.297 -29.312 1 89.88 80 GLN A C 1
ATOM 634 O O . GLN A 1 80 ? 28.375 -22.016 -29.766 1 89.88 80 GLN A O 1
ATOM 639 N N . ASP A 1 81 ? 29.109 -20.109 -28.875 1 91.19 81 ASP A N 1
ATOM 640 C CA . ASP A 1 81 ? 27.766 -19.516 -28.891 1 91.19 81 ASP A CA 1
ATOM 641 C C . ASP A 1 81 ? 27.234 -19.406 -30.328 1 91.19 81 ASP A C 1
ATOM 643 O O . ASP A 1 81 ? 26.062 -19.641 -30.562 1 91.19 81 ASP A O 1
ATOM 647 N N . VAL A 1 82 ? 28.078 -19.047 -31.141 1 90.31 82 VAL A N 1
ATOM 648 C CA . VAL A 1 82 ? 27.703 -18.891 -32.531 1 90.31 82 VAL A CA 1
ATOM 649 C C . VAL A 1 82 ? 27.281 -20.25 -33.125 1 90.31 82 VAL A C 1
ATOM 651 O O . VAL A 1 82 ? 26.312 -20.328 -33.875 1 90.31 82 VAL A O 1
ATOM 654 N N . LEU A 1 83 ? 28.062 -21.25 -32.812 1 92.75 83 LEU A N 1
ATOM 655 C CA . LEU A 1 83 ? 27.75 -22.594 -33.281 1 92.75 83 LEU A CA 1
ATOM 656 C C . LEU A 1 83 ? 26.406 -23.062 -32.719 1 92.75 83 LEU A C 1
ATOM 658 O O . LEU A 1 83 ? 25.609 -23.672 -33.438 1 92.75 83 LEU A O 1
ATOM 662 N N . ILE A 1 84 ? 26.188 -22.875 -31.484 1 94.88 84 ILE A N 1
ATOM 663 C CA . ILE A 1 84 ? 24.938 -23.266 -30.828 1 94.88 84 ILE A CA 1
ATOM 664 C C . ILE A 1 84 ? 23.766 -22.547 -31.484 1 94.88 84 ILE A C 1
ATOM 666 O O . ILE A 1 84 ? 22.75 -23.172 -31.828 1 94.88 84 ILE A O 1
ATOM 670 N N . LYS A 1 85 ? 23.906 -21.266 -31.672 1 93.12 85 LYS A N 1
ATOM 671 C CA . LYS A 1 85 ? 22.859 -20.469 -32.281 1 93.12 85 LYS A CA 1
ATOM 672 C C . LYS A 1 85 ? 22.578 -20.953 -33.719 1 93.12 85 LYS A C 1
ATOM 674 O O . LYS A 1 85 ? 21.422 -20.938 -34.156 1 93.12 85 LYS A O 1
ATOM 679 N N . ALA A 1 86 ? 23.641 -21.281 -34.375 1 93.62 86 ALA A N 1
ATOM 680 C CA . ALA A 1 86 ? 23.484 -21.797 -35.75 1 93.62 86 ALA A CA 1
ATOM 681 C C . ALA A 1 86 ? 22.688 -23.094 -35.75 1 93.62 86 ALA A C 1
ATOM 683 O O . ALA A 1 86 ? 21.766 -23.25 -36.562 1 93.62 86 ALA A O 1
ATOM 684 N N . ALA A 1 87 ? 23.047 -24 -34.906 1 95 87 ALA A N 1
ATOM 685 C CA . ALA A 1 87 ? 22.312 -25.266 -34.781 1 95 87 ALA A CA 1
ATOM 686 C C . ALA A 1 87 ? 20.859 -25.016 -34.406 1 95 87 ALA A C 1
ATOM 688 O O . ALA A 1 87 ? 19.953 -25.641 -34.938 1 95 87 ALA A O 1
ATOM 689 N N . GLU A 1 88 ? 20.609 -24.141 -33.469 1 93.75 88 GLU A N 1
ATOM 690 C CA . GLU A 1 88 ? 19.25 -23.812 -33 1 93.75 88 GLU A CA 1
ATOM 691 C C . GLU A 1 88 ? 18.422 -23.203 -34.156 1 93.75 88 GLU A C 1
ATOM 693 O O . GLU A 1 88 ? 17.219 -23.469 -34.25 1 93.75 88 GLU A O 1
ATOM 698 N N . GLY A 1 89 ? 19.078 -22.422 -34.906 1 91.06 89 GLY A N 1
ATOM 699 C CA . GLY A 1 89 ? 18.391 -21.812 -36.031 1 91.06 89 GLY A CA 1
ATOM 700 C C . GLY A 1 89 ? 17.875 -22.828 -37.031 1 91.06 89 GLY A C 1
ATOM 701 O O . GLY A 1 89 ? 16.922 -22.562 -37.75 1 91.06 89 GLY A O 1
ATOM 702 N N . LEU A 1 90 ? 18.484 -23.938 -37.062 1 92.81 90 LEU A N 1
ATOM 703 C CA . LEU A 1 90 ? 18.141 -24.969 -38.031 1 92.81 90 LEU A CA 1
ATOM 704 C C . LEU A 1 90 ? 17.031 -25.875 -37.531 1 92.81 90 LEU A C 1
ATOM 706 O O . LEU A 1 90 ? 16.469 -26.656 -38.281 1 92.81 90 LEU A O 1
ATOM 710 N N . ILE A 1 91 ? 16.688 -25.703 -36.344 1 91.75 91 ILE A N 1
ATOM 711 C CA . ILE A 1 91 ? 15.703 -26.578 -35.719 1 91.75 91 ILE A CA 1
ATOM 712 C C . ILE A 1 91 ? 14.352 -26.422 -36.406 1 91.75 91 ILE A C 1
ATOM 714 O O . ILE A 1 91 ? 13.617 -27.406 -36.531 1 91.75 91 ILE A O 1
ATOM 718 N N . LYS A 1 92 ? 13.984 -25.234 -36.719 1 87.75 92 LYS A N 1
ATOM 719 C CA . LYS A 1 92 ? 12.711 -25 -37.406 1 87.75 92 LYS A CA 1
ATOM 720 C C . LYS A 1 92 ? 12.602 -25.828 -38.688 1 87.75 92 LYS A C 1
ATOM 722 O O . LYS A 1 92 ? 11.516 -26.266 -39.062 1 87.75 92 LYS A O 1
ATOM 727 N N . ASP A 1 93 ? 13.789 -25.969 -39.281 1 88.12 93 ASP A N 1
ATOM 728 C CA . ASP A 1 93 ? 13.828 -26.719 -40.531 1 88.12 93 ASP A CA 1
ATOM 729 C C . ASP A 1 93 ? 13.836 -28.219 -40.25 1 88.12 93 ASP A C 1
ATOM 731 O O . ASP A 1 93 ? 13.172 -28.984 -40.969 1 88.12 93 ASP A O 1
ATOM 735 N N . ASN A 1 94 ? 14.523 -28.594 -39.344 1 90.25 94 ASN A N 1
ATOM 736 C CA . ASN A 1 94 ? 14.633 -29.984 -38.906 1 90.25 94 ASN A CA 1
ATOM 737 C C . ASN A 1 94 ? 14.875 -30.078 -37.406 1 90.25 94 ASN A C 1
ATOM 739 O O . ASN A 1 94 ? 15.977 -29.812 -36.938 1 90.25 94 ASN A O 1
ATOM 743 N N . PRO A 1 95 ? 13.859 -30.578 -36.656 1 91 95 PRO A N 1
ATOM 744 C CA . PRO A 1 95 ? 13.953 -30.625 -35.219 1 91 95 PRO A CA 1
ATOM 745 C C . PRO A 1 95 ? 15.094 -31.5 -34.719 1 91 95 PRO A C 1
ATOM 747 O O . PRO A 1 95 ? 15.508 -31.375 -33.562 1 91 95 PRO A O 1
ATOM 750 N N . ALA A 1 96 ? 15.695 -32.25 -35.531 1 90.25 96 ALA A N 1
ATOM 751 C CA . ALA A 1 96 ? 16.797 -33.094 -35.125 1 90.25 96 ALA A CA 1
ATOM 752 C C . ALA A 1 96 ? 18.031 -32.281 -34.781 1 90.25 96 ALA A C 1
ATOM 754 O O . ALA A 1 96 ? 18.906 -32.781 -34.062 1 90.25 96 ALA A O 1
ATOM 755 N N . TYR A 1 97 ? 18.109 -31.078 -35.312 1 94.5 97 TYR A N 1
ATOM 756 C CA . TYR A 1 97 ? 19.234 -30.203 -34.969 1 94.5 97 TYR A CA 1
ATOM 757 C C . TYR A 1 97 ? 19.234 -29.844 -33.5 1 94.5 97 TYR A C 1
ATOM 759 O O . TYR A 1 97 ? 20.219 -29.312 -32.969 1 94.5 97 TYR A O 1
ATOM 767 N N . ASP A 1 98 ? 18.125 -30.109 -32.812 1 94.31 98 ASP A N 1
ATOM 768 C CA . ASP A 1 98 ? 18.078 -29.891 -31.375 1 94.31 98 ASP A CA 1
ATOM 769 C C . ASP A 1 98 ? 19.141 -30.719 -30.656 1 94.31 98 ASP A C 1
ATOM 771 O O . ASP A 1 98 ? 19.75 -30.266 -29.688 1 94.31 98 ASP A O 1
ATOM 775 N N . THR A 1 99 ? 19.344 -31.922 -31.125 1 94.19 99 THR A N 1
ATOM 776 C CA . THR A 1 99 ? 20.344 -32.781 -30.531 1 94.19 99 THR A CA 1
ATOM 777 C C . THR A 1 99 ? 21.734 -32.188 -30.688 1 94.19 99 THR A C 1
ATOM 779 O O . THR A 1 99 ? 22.562 -32.25 -29.766 1 94.19 99 THR A O 1
ATOM 782 N N . VAL A 1 100 ? 21.984 -31.562 -31.828 1 95.31 100 VAL A N 1
ATOM 783 C CA . VAL A 1 100 ? 23.266 -30.922 -32.094 1 95.31 100 VAL A CA 1
ATOM 784 C C . VAL A 1 100 ? 23.469 -29.734 -31.172 1 95.31 100 VAL A C 1
ATOM 786 O O . VAL A 1 100 ? 24.516 -29.609 -30.516 1 95.31 100 VAL A O 1
ATOM 789 N N . ALA A 1 101 ? 22.469 -28.938 -31.156 1 95.69 101 ALA A N 1
ATOM 790 C CA . ALA A 1 101 ? 22.516 -27.75 -30.312 1 95.69 101 ALA A CA 1
ATOM 791 C C . ALA A 1 101 ? 22.703 -28.141 -28.844 1 95.69 101 ALA A C 1
ATOM 793 O O . ALA A 1 101 ? 23.469 -27.5 -28.125 1 95.69 101 ALA A O 1
ATOM 794 N N . LYS A 1 102 ? 22.016 -29.125 -28.391 1 95.62 102 LYS A N 1
ATOM 795 C CA . LYS A 1 102 ? 22.094 -29.609 -27.016 1 95.62 102 LYS A CA 1
ATOM 796 C C . LYS A 1 102 ? 23.5 -30.078 -26.688 1 95.62 102 LYS A C 1
ATOM 798 O O . LYS A 1 102 ? 24.047 -29.703 -25.641 1 95.62 102 LYS A O 1
ATOM 803 N N . GLU A 1 103 ? 24.062 -30.875 -27.578 1 95.56 103 GLU A N 1
ATOM 804 C CA . GLU A 1 103 ? 25.422 -31.391 -27.344 1 95.56 103 GLU A CA 1
ATOM 805 C C . GLU A 1 103 ? 26.438 -30.25 -27.25 1 95.56 103 GLU A C 1
ATOM 807 O O . GLU A 1 103 ? 27.328 -30.281 -26.391 1 95.56 103 GLU A O 1
ATOM 812 N N . LEU A 1 104 ? 26.312 -29.312 -28.125 1 95.81 104 LEU A N 1
ATOM 813 C CA . LEU A 1 104 ? 27.203 -28.172 -28.125 1 95.81 104 LEU A CA 1
ATOM 814 C C . LEU A 1 104 ? 27.047 -27.344 -26.844 1 95.81 104 LEU A C 1
ATOM 816 O O . LEU A 1 104 ? 28.031 -26.953 -26.234 1 95.81 104 LEU A O 1
ATOM 820 N N . ARG A 1 105 ? 25.844 -27.125 -26.438 1 95.81 105 ARG A N 1
ATOM 821 C CA . ARG A 1 105 ? 25.562 -26.359 -25.25 1 95.81 105 ARG A CA 1
ATOM 822 C C . ARG A 1 105 ? 26.094 -27.062 -24 1 95.81 105 ARG A C 1
ATOM 824 O O . ARG A 1 105 ? 26.672 -26.422 -23.125 1 95.81 105 ARG A O 1
ATOM 831 N N . LEU A 1 106 ? 25.812 -28.297 -23.891 1 95.31 106 LEU A N 1
ATOM 832 C CA . LEU A 1 106 ? 26.281 -29.078 -22.734 1 95.31 106 LEU A CA 1
ATOM 833 C C . LEU A 1 106 ? 27.797 -29.062 -22.656 1 95.31 106 LEU A C 1
ATOM 835 O O . LEU A 1 106 ? 28.359 -28.922 -21.578 1 95.31 106 LEU A O 1
ATOM 839 N N . ALA A 1 107 ? 28.422 -29.188 -23.781 1 93.75 107 ALA A N 1
ATOM 840 C CA . ALA A 1 107 ? 29.875 -29.172 -23.828 1 93.75 107 ALA A CA 1
ATOM 841 C C . ALA A 1 107 ? 30.422 -27.812 -23.391 1 93.75 107 ALA A C 1
ATOM 843 O O . ALA A 1 107 ? 31.375 -27.734 -22.609 1 93.75 107 ALA A O 1
ATOM 844 N N . GLN A 1 108 ? 29.859 -26.828 -23.891 1 93.69 108 GLN A N 1
ATOM 845 C CA . GLN A 1 108 ? 30.266 -25.469 -23.531 1 93.69 108 GLN A CA 1
ATOM 846 C C . GLN A 1 108 ? 30.125 -25.234 -22.031 1 93.69 108 GLN A C 1
ATOM 848 O O . GLN A 1 108 ? 31.062 -24.734 -21.391 1 93.69 108 GLN A O 1
ATOM 853 N N . MET A 1 109 ? 29 -25.625 -21.469 1 94.5 109 MET A N 1
ATOM 854 C CA . MET A 1 109 ? 28.703 -25.328 -20.078 1 94.5 109 MET A CA 1
ATOM 855 C C . MET A 1 109 ? 29.578 -26.156 -19.141 1 94.5 109 MET A C 1
ATOM 857 O O . MET A 1 109 ? 30.047 -25.656 -18.125 1 94.5 109 MET A O 1
ATOM 861 N N . ARG A 1 110 ? 29.766 -27.375 -19.469 1 94.25 110 ARG A N 1
ATOM 862 C CA . ARG A 1 110 ? 30.609 -28.219 -18.641 1 94.25 110 ARG A CA 1
ATOM 863 C C . ARG A 1 110 ? 32.062 -27.703 -18.641 1 94.25 110 ARG A C 1
ATOM 865 O O . ARG A 1 110 ? 32.719 -27.719 -17.594 1 94.25 110 ARG A O 1
ATOM 872 N N . LYS A 1 111 ? 32.469 -27.281 -19.781 1 91.69 111 LYS A N 1
ATOM 873 C CA . LYS A 1 111 ? 33.812 -26.719 -19.859 1 91.69 111 LYS A CA 1
ATOM 874 C C . LYS A 1 111 ? 33.906 -25.422 -19.062 1 91.69 111 LYS A C 1
ATOM 876 O O . LYS A 1 111 ? 34.906 -25.188 -18.375 1 91.69 111 LYS A O 1
ATOM 881 N N . ARG A 1 112 ? 33 -24.672 -19.219 1 89.75 112 ARG A N 1
ATOM 882 C CA . ARG A 1 112 ? 32.969 -23.391 -18.531 1 89.75 112 ARG A CA 1
ATOM 883 C C . ARG A 1 112 ? 32.875 -23.578 -17.016 1 89.75 112 ARG A C 1
ATOM 885 O O . ARG A 1 112 ? 33.531 -22.859 -16.266 1 89.75 112 ARG A O 1
ATOM 892 N N . LEU A 1 113 ? 32.125 -24.562 -16.547 1 92.75 113 LEU A N 1
ATOM 893 C CA . LEU A 1 113 ? 31.844 -24.719 -15.125 1 92.75 113 LEU A CA 1
ATOM 894 C C . LEU A 1 113 ? 32.875 -25.578 -14.438 1 92.75 113 LEU A C 1
ATOM 896 O O . LEU A 1 113 ? 33.219 -25.344 -13.281 1 92.75 113 LEU A O 1
ATOM 900 N N . TYR A 1 114 ? 33.375 -26.562 -15.195 1 92.56 114 TYR A N 1
ATOM 901 C CA . TYR A 1 114 ? 34.156 -27.578 -14.523 1 92.56 114 TYR A CA 1
ATOM 902 C C . TYR A 1 114 ? 35.562 -27.672 -15.141 1 92.56 114 TYR A C 1
ATOM 904 O O . TYR A 1 114 ? 36.406 -28.453 -14.672 1 92.56 114 TYR A O 1
ATOM 912 N N . ASP A 1 115 ? 35.844 -26.891 -16.203 1 89.38 115 ASP A N 1
ATOM 913 C CA . ASP A 1 115 ? 37.094 -26.953 -16.969 1 89.38 115 ASP A CA 1
ATOM 914 C C . ASP A 1 115 ? 37.344 -28.375 -17.5 1 89.38 115 ASP A C 1
ATOM 916 O O . ASP A 1 115 ? 38.469 -28.828 -17.562 1 89.38 115 ASP A O 1
ATOM 920 N N . SER A 1 116 ? 36.219 -29.047 -17.609 1 88.62 116 SER A N 1
ATOM 921 C CA . SER A 1 116 ? 36.25 -30.422 -18.109 1 88.62 116 SER A CA 1
ATOM 922 C C . SER A 1 116 ? 34.875 -30.812 -18.672 1 88.62 116 SER A C 1
ATOM 924 O O . SER A 1 116 ? 33.875 -30.219 -18.328 1 88.62 116 SER A O 1
ATOM 926 N N . PHE A 1 117 ? 34.938 -31.766 -19.516 1 87.69 117 PHE A N 1
ATOM 927 C CA . PHE A 1 117 ? 33.688 -32.281 -20.047 1 87.69 117 PHE A CA 1
ATOM 928 C C . PHE A 1 117 ? 32.969 -33.156 -19.031 1 87.69 117 PHE A C 1
ATOM 930 O O . PHE A 1 117 ? 31.75 -33.312 -19.047 1 87.69 117 PHE A O 1
ATOM 937 N N . GLU A 1 118 ? 33.812 -33.75 -18.203 1 90.62 118 GLU A N 1
ATOM 938 C CA . GLU A 1 118 ? 33.281 -34.594 -17.141 1 90.62 118 GLU A CA 1
ATOM 939 C C . GLU A 1 118 ? 33.125 -33.812 -15.852 1 90.62 118 GLU A C 1
ATOM 941 O O . GLU A 1 118 ? 34.094 -33.219 -15.352 1 90.62 118 GLU A O 1
ATOM 946 N N . PRO A 1 119 ? 31.922 -33.844 -15.281 1 95.06 119 PRO A N 1
ATOM 947 C CA . PRO A 1 119 ? 31.719 -33.125 -14.023 1 95.06 119 PRO A CA 1
ATOM 948 C C . PRO A 1 119 ? 32.531 -33.719 -12.867 1 95.06 119 PRO A C 1
ATOM 950 O O . PRO A 1 119 ? 32.844 -34.906 -12.891 1 95.06 119 PRO A O 1
ATOM 953 N N . PRO A 1 120 ? 32.844 -32.938 -11.922 1 96.56 120 PRO A N 1
ATOM 954 C CA . PRO A 1 120 ? 33.625 -33.438 -10.773 1 96.56 120 PRO A CA 1
ATOM 955 C C . PRO A 1 120 ? 32.781 -34.375 -9.867 1 96.56 120 PRO A C 1
ATOM 957 O O . PRO A 1 120 ? 31.594 -34.562 -10.117 1 96.56 120 PRO A O 1
ATOM 960 N N . SER A 1 121 ? 33.469 -34.906 -8.844 1 96.38 121 SER A N 1
ATOM 961 C CA . SER A 1 121 ? 32.75 -35.75 -7.887 1 96.38 121 SER A CA 1
ATOM 962 C C . SER A 1 121 ? 31.75 -34.938 -7.074 1 96.38 121 SER A C 1
ATOM 964 O O . SER A 1 121 ? 31.922 -33.719 -6.906 1 96.38 121 SER A O 1
ATOM 966 N N . LEU A 1 122 ? 30.797 -35.594 -6.598 1 97.56 122 LEU A N 1
ATOM 967 C CA . LEU A 1 122 ? 29.719 -34.938 -5.863 1 97.56 122 LEU A CA 1
ATOM 968 C C . LEU A 1 122 ? 30.25 -34.219 -4.629 1 97.56 122 LEU A C 1
ATOM 970 O O . LEU A 1 122 ? 29.859 -33.094 -4.348 1 97.56 122 LEU A O 1
ATOM 974 N N . ARG A 1 123 ? 31.172 -34.844 -3.902 1 96.5 123 ARG A N 1
ATOM 975 C CA . ARG A 1 123 ? 31.719 -34.25 -2.688 1 96.5 123 ARG A CA 1
ATOM 976 C C . ARG A 1 123 ? 32.5 -33 -3.006 1 96.5 123 ARG A C 1
ATOM 978 O O . ARG A 1 123 ? 32.344 -31.969 -2.342 1 96.5 123 ARG A O 1
ATOM 985 N N . PHE A 1 124 ? 33.344 -33.125 -4.004 1 95.94 124 PHE A N 1
ATOM 986 C CA . PHE A 1 124 ? 34.125 -31.984 -4.418 1 95.94 124 PHE A CA 1
ATOM 987 C C . PHE A 1 124 ? 33.25 -30.812 -4.836 1 95.94 124 PHE A C 1
ATOM 989 O O . PHE A 1 124 ? 33.469 -29.672 -4.453 1 95.94 124 PHE A O 1
ATOM 996 N N . PHE A 1 125 ? 32.25 -31.156 -5.551 1 96.75 125 PHE A N 1
ATOM 997 C CA . PHE A 1 125 ? 31.328 -30.125 -6.031 1 96.75 125 PHE A CA 1
ATOM 998 C C . PHE A 1 125 ? 30.562 -29.5 -4.875 1 96.75 125 PHE A C 1
ATOM 1000 O O . PHE A 1 125 ? 30.453 -28.266 -4.797 1 96.75 125 PHE A O 1
ATOM 1007 N N . HIS A 1 126 ? 30.016 -30.281 -3.994 1 97.25 126 HIS A N 1
ATOM 1008 C CA . HIS A 1 126 ? 29.312 -29.797 -2.812 1 97.25 126 HIS A CA 1
ATOM 1009 C C . HIS A 1 126 ? 30.172 -28.812 -2.025 1 97.25 126 HIS A C 1
ATOM 1011 O O . HIS A 1 126 ? 29.719 -27.719 -1.687 1 97.25 126 HIS A O 1
ATOM 1017 N N . ASP A 1 127 ? 31.438 -29.188 -1.76 1 96.44 127 ASP A N 1
ATOM 1018 C CA . ASP A 1 127 ? 32.312 -28.359 -0.954 1 96.44 127 ASP A CA 1
ATOM 1019 C C . ASP A 1 127 ? 32.625 -27.031 -1.644 1 96.44 127 ASP A C 1
ATOM 1021 O O . ASP A 1 127 ? 32.688 -25.984 -0.986 1 96.44 127 ASP A O 1
ATOM 1025 N N . HIS A 1 128 ? 32.75 -27.156 -2.91 1 95.56 128 HIS A N 1
ATOM 1026 C CA . HIS A 1 128 ? 32.969 -25.938 -3.684 1 95.56 128 HIS A CA 1
ATOM 1027 C C . HIS A 1 128 ? 31.75 -25.016 -3.6 1 95.56 128 HIS A C 1
ATOM 1029 O O . HIS A 1 128 ? 31.891 -23.812 -3.363 1 95.56 128 HIS A O 1
ATOM 1035 N N . MET A 1 129 ? 30.562 -25.531 -3.791 1 95.62 129 MET A N 1
ATOM 1036 C CA . MET A 1 129 ? 29.328 -24.75 -3.797 1 95.62 129 MET A CA 1
ATOM 1037 C C . MET A 1 129 ? 29.078 -24.125 -2.43 1 95.62 129 MET A C 1
ATOM 1039 O O . MET A 1 129 ? 28.562 -23 -2.338 1 95.62 129 MET A O 1
ATOM 1043 N N . VAL A 1 130 ? 29.406 -24.812 -1.382 1 95.12 130 VAL A N 1
ATOM 1044 C CA . VAL A 1 130 ? 29.281 -24.297 -0.025 1 95.12 130 VAL A CA 1
ATOM 1045 C C . VAL A 1 130 ? 30.25 -23.141 0.182 1 95.12 130 VAL A C 1
ATOM 1047 O O . VAL A 1 130 ? 29.891 -22.109 0.769 1 95.12 130 VAL A O 1
ATOM 1050 N N . ARG A 1 131 ? 31.438 -23.25 -0.282 1 94 131 ARG A N 1
ATOM 1051 C CA . ARG A 1 131 ? 32.469 -22.234 -0.123 1 94 131 ARG A CA 1
ATOM 1052 C C . ARG A 1 131 ? 32.062 -20.922 -0.785 1 94 131 ARG A C 1
ATOM 1054 O O . ARG A 1 131 ? 32.312 -19.844 -0.243 1 94 131 ARG A O 1
ATOM 1061 N N . ILE A 1 132 ? 31.391 -21.062 -1.894 1 88.88 132 ILE A N 1
ATOM 1062 C CA . ILE A 1 132 ? 31.047 -19.844 -2.607 1 88.88 132 ILE A CA 1
ATOM 1063 C C . ILE A 1 132 ? 29.656 -19.375 -2.176 1 88.88 132 ILE A C 1
ATOM 1065 O O . ILE A 1 132 ? 29.141 -18.391 -2.701 1 88.88 132 ILE A O 1
ATOM 1069 N N . GLY A 1 133 ? 28.938 -20.141 -1.302 1 87.19 133 GLY A N 1
ATOM 1070 C CA . GLY A 1 133 ? 27.688 -19.734 -0.708 1 87.19 133 GLY A CA 1
ATOM 1071 C C . GLY A 1 133 ? 26.484 -20.062 -1.578 1 87.19 133 GLY A C 1
ATOM 1072 O O . GLY A 1 133 ? 25.406 -19.5 -1.395 1 87.19 133 GLY A O 1
ATOM 1073 N N . ALA A 1 134 ? 26.641 -20.938 -2.584 1 90.31 134 ALA A N 1
ATOM 1074 C CA . ALA A 1 134 ? 25.562 -21.281 -3.514 1 90.31 134 ALA A CA 1
ATOM 1075 C C . ALA A 1 134 ? 24.703 -22.422 -2.979 1 90.31 134 ALA A C 1
ATOM 1077 O O . ALA A 1 134 ? 23.516 -22.516 -3.289 1 90.31 134 ALA A O 1
ATOM 1078 N N . TRP A 1 135 ? 25.359 -23.344 -2.254 1 94.62 135 TRP A N 1
ATOM 1079 C CA . TRP A 1 135 ? 24.656 -24.422 -1.567 1 94.62 135 TRP A CA 1
ATOM 1080 C C . TRP A 1 135 ? 24.781 -24.266 -0.054 1 94.62 135 TRP A C 1
ATOM 1082 O O . TRP A 1 135 ? 25.688 -23.609 0.441 1 94.62 135 TRP A O 1
ATOM 1092 N N . GLU A 1 136 ? 23.812 -24.734 0.641 1 94.12 136 GLU A N 1
ATOM 1093 C CA . GLU A 1 136 ? 23.984 -24.875 2.084 1 94.12 136 GLU A CA 1
ATOM 1094 C C . GLU A 1 136 ? 24.891 -26.062 2.42 1 94.12 136 GLU A C 1
ATOM 1096 O O . GLU A 1 136 ? 25.016 -27 1.631 1 94.12 136 GLU A O 1
ATOM 1101 N N . ASP A 1 137 ? 25.531 -25.953 3.551 1 96.06 137 ASP A N 1
ATOM 1102 C CA . ASP A 1 137 ? 26.391 -27.062 3.982 1 96.06 137 ASP A CA 1
ATOM 1103 C C . ASP A 1 137 ? 25.547 -28.25 4.434 1 96.06 137 ASP A C 1
ATOM 1105 O O . ASP A 1 137 ? 24.969 -28.234 5.523 1 96.06 137 ASP A O 1
ATOM 1109 N N . MET A 1 138 ? 25.547 -29.328 3.611 1 96.12 138 MET A N 1
ATOM 1110 C CA . MET A 1 138 ? 24.703 -30.484 3.867 1 96.12 138 MET A CA 1
ATOM 1111 C C . MET A 1 138 ? 25.484 -31.578 4.582 1 96.12 138 MET A C 1
ATOM 1113 O O . MET A 1 138 ? 24.938 -32.656 4.867 1 96.12 138 MET A O 1
ATOM 1117 N N . SER A 1 139 ? 26.703 -31.281 4.922 1 94.38 139 SER A N 1
ATOM 1118 C CA . SER A 1 139 ? 27.516 -32.25 5.645 1 94.38 139 SER A CA 1
ATOM 1119 C C . SER A 1 139 ? 27.016 -32.438 7.07 1 94.38 139 SER A C 1
ATOM 1121 O O . SER A 1 139 ? 27.406 -33.406 7.738 1 94.38 139 SER A O 1
ATOM 1123 N N . ALA A 1 140 ? 26.203 -31.594 7.445 1 93.12 140 ALA A N 1
ATOM 1124 C CA . ALA A 1 140 ? 25.641 -31.703 8.789 1 93.12 140 ALA A CA 1
ATOM 1125 C C . ALA A 1 140 ? 24.719 -32.906 8.898 1 93.12 140 ALA A C 1
ATOM 1127 O O . ALA A 1 140 ? 24.547 -33.469 9.977 1 93.12 140 ALA A O 1
ATOM 1128 N N . TRP A 1 141 ? 24.141 -33.406 7.719 1 95.06 141 TRP A N 1
ATOM 1129 C CA . TRP A 1 141 ? 23.188 -34.5 7.812 1 95.06 141 TRP A CA 1
ATOM 1130 C C . TRP A 1 141 ? 23.5 -35.594 6.789 1 95.06 141 TRP A C 1
ATOM 1132 O O . TRP A 1 141 ? 22.781 -36.594 6.695 1 95.06 141 TRP A O 1
ATOM 1142 N N . ILE A 1 142 ? 24.469 -35.406 5.961 1 95.19 142 ILE A N 1
ATOM 1143 C CA . ILE A 1 142 ? 24.891 -36.406 5.004 1 95.19 142 ILE A CA 1
ATOM 1144 C C . ILE A 1 142 ? 26.266 -36.938 5.371 1 95.19 142 ILE A C 1
ATOM 1146 O O . ILE A 1 142 ? 27.234 -36.188 5.383 1 95.19 142 ILE A O 1
ATOM 1150 N N . SER A 1 143 ? 26.422 -38.188 5.594 1 93.88 143 SER A N 1
ATOM 1151 C CA . SER A 1 143 ? 27.703 -38.812 5.953 1 93.88 143 SER A CA 1
ATOM 1152 C C . SER A 1 143 ? 28.578 -39 4.727 1 93.88 143 SER A C 1
ATOM 1154 O O . SER A 1 143 ? 28.109 -38.906 3.592 1 93.88 143 SER A O 1
ATOM 1156 N N . ASP A 1 144 ? 29.812 -39.312 4.887 1 93.75 144 ASP A N 1
ATOM 1157 C CA . ASP A 1 144 ? 30.75 -39.625 3.805 1 93.75 144 ASP A CA 1
ATOM 1158 C C . ASP A 1 144 ? 30.281 -40.812 2.99 1 93.75 144 ASP A C 1
ATOM 1160 O O . ASP A 1 144 ? 30.422 -40.844 1.764 1 93.75 144 ASP A O 1
ATOM 1164 N N . ASP A 1 145 ? 29.766 -41.719 3.719 1 94.19 145 ASP A N 1
ATOM 1165 C CA . ASP A 1 145 ? 29.25 -42.906 3.041 1 94.19 145 ASP A CA 1
ATOM 1166 C C . ASP A 1 145 ? 28.078 -42.562 2.123 1 94.19 145 ASP A C 1
ATOM 1168 O O . ASP A 1 145 ? 27.953 -43.125 1.028 1 94.19 145 ASP A O 1
ATOM 1172 N N . HIS A 1 146 ? 27.234 -41.719 2.594 1 93.69 146 HIS A N 1
ATOM 1173 C CA . HIS A 1 146 ? 26.125 -41.25 1.774 1 93.69 146 HIS A CA 1
ATOM 1174 C C . HIS A 1 146 ? 26.609 -40.531 0.531 1 93.69 146 HIS A C 1
ATOM 1176 O O . HIS A 1 146 ? 26.078 -40.719 -0.563 1 93.69 146 HIS A O 1
ATOM 1182 N N . PHE A 1 147 ? 27.609 -39.688 0.693 1 95 147 PHE A N 1
ATOM 1183 C CA . PHE A 1 147 ? 28.188 -38.969 -0.447 1 95 147 PHE A CA 1
ATOM 1184 C C . PHE A 1 147 ? 28.703 -39.969 -1.49 1 95 147 PHE A C 1
ATOM 1186 O O . PHE A 1 147 ? 28.469 -39.781 -2.688 1 95 147 PHE A O 1
ATOM 1193 N N . ASP A 1 148 ? 29.344 -40.938 -0.985 1 95.31 148 ASP A N 1
ATOM 1194 C CA . ASP A 1 148 ? 29.906 -41.938 -1.886 1 95.31 148 ASP A CA 1
ATOM 1195 C C . ASP A 1 148 ? 28.797 -42.719 -2.613 1 95.31 148 ASP A C 1
ATOM 1197 O O . ASP A 1 148 ? 28.891 -42.938 -3.822 1 95.31 148 ASP A O 1
ATOM 1201 N N . ALA A 1 149 ? 27.844 -43.062 -1.893 1 96.25 149 ALA A N 1
ATOM 1202 C CA . ALA A 1 149 ? 26.734 -43.812 -2.484 1 96.25 149 ALA A CA 1
ATOM 1203 C C . ALA A 1 149 ? 26.016 -42.969 -3.527 1 96.25 149 ALA A C 1
ATOM 1205 O O . ALA A 1 149 ? 25.688 -43.438 -4.617 1 96.25 149 ALA A O 1
ATOM 1206 N N . LEU A 1 150 ? 25.719 -41.719 -3.197 1 97.94 150 LEU A N 1
ATOM 1207 C CA . LEU A 1 150 ? 25 -40.812 -4.09 1 97.94 150 LEU A CA 1
ATOM 1208 C C . LEU A 1 150 ? 25.859 -40.469 -5.309 1 97.94 150 LEU A C 1
ATOM 1210 O O . LEU A 1 150 ? 25.328 -40.281 -6.402 1 97.94 150 LEU A O 1
ATOM 1214 N N . ASN A 1 151 ? 27.172 -40.438 -5.102 1 97.38 151 ASN A N 1
ATOM 1215 C CA . ASN A 1 151 ? 28.078 -40.219 -6.223 1 97.38 151 ASN A CA 1
ATOM 1216 C C . ASN A 1 151 ? 28.031 -41.344 -7.23 1 97.38 151 ASN A C 1
ATOM 1218 O O . ASN A 1 151 ? 28.25 -41.156 -8.422 1 97.38 151 ASN A O 1
ATOM 1222 N N . GLN A 1 152 ? 27.719 -42.5 -6.742 1 97.19 152 GLN A N 1
ATOM 1223 C CA . GLN A 1 152 ? 27.594 -43.656 -7.629 1 97.19 152 GLN A CA 1
ATOM 1224 C C . GLN A 1 152 ? 26.25 -43.625 -8.375 1 97.19 152 GLN A C 1
ATOM 1226 O O . GLN A 1 152 ? 26.141 -44.188 -9.461 1 97.19 152 GLN A O 1
ATOM 1231 N N . VAL A 1 153 ? 25.328 -42.938 -7.805 1 97.75 153 VAL A N 1
ATOM 1232 C CA . VAL A 1 153 ? 23.969 -42.938 -8.328 1 97.75 153 VAL A CA 1
ATOM 1233 C C . VAL A 1 153 ? 23.828 -41.812 -9.359 1 97.75 153 VAL A C 1
ATOM 1235 O O . VAL A 1 153 ? 23.125 -41.969 -10.367 1 97.75 153 VAL A O 1
ATOM 1238 N N . ILE A 1 154 ? 24.5 -40.625 -9.148 1 98.06 154 ILE A N 1
ATOM 1239 C CA . ILE A 1 154 ? 24.312 -39.469 -10.008 1 98.06 154 ILE A CA 1
ATOM 1240 C C . ILE A 1 154 ? 24.766 -39.812 -11.43 1 98.06 154 ILE A C 1
ATOM 1242 O O . ILE A 1 154 ? 25.812 -40.438 -11.625 1 98.06 154 ILE A O 1
ATOM 1246 N N . ASP A 1 155 ? 23.922 -39.594 -12.383 1 98 155 ASP A N 1
ATOM 1247 C CA . ASP A 1 155 ? 24.188 -39.844 -13.789 1 98 155 ASP A CA 1
ATOM 1248 C C . ASP A 1 155 ? 24.172 -38.562 -14.602 1 98 155 ASP A C 1
ATOM 1250 O O . ASP A 1 155 ? 23.109 -38.125 -15.062 1 98 155 ASP A O 1
ATOM 1254 N N . HIS A 1 156 ? 25.312 -38.062 -14.891 1 97.19 156 HIS A N 1
ATOM 1255 C CA . HIS A 1 156 ? 25.453 -36.781 -15.547 1 97.19 156 HIS A CA 1
ATOM 1256 C C . HIS A 1 156 ? 25.016 -36.844 -17 1 97.19 156 HIS A C 1
ATOM 1258 O O . HIS A 1 156 ? 24.734 -35.844 -17.625 1 97.19 156 HIS A O 1
ATOM 1264 N N . ASP A 1 157 ? 24.922 -38.031 -17.547 1 95.94 157 ASP A N 1
ATOM 1265 C CA . ASP A 1 157 ? 24.5 -38.188 -18.938 1 95.94 157 ASP A CA 1
ATOM 1266 C C . ASP A 1 157 ? 23 -37.906 -19.078 1 95.94 157 ASP A C 1
ATOM 1268 O O . ASP A 1 157 ? 22.531 -37.656 -20.188 1 95.94 157 ASP A O 1
ATOM 1272 N N . ARG A 1 158 ? 22.297 -37.875 -18.031 1 97.69 158 ARG A N 1
ATOM 1273 C CA . ARG A 1 158 ? 20.859 -37.594 -18.078 1 97.69 158 ARG A CA 1
ATOM 1274 C C . ARG A 1 158 ? 20.625 -36.125 -18.406 1 97.69 158 ARG A C 1
ATOM 1276 O O . ARG A 1 158 ? 19.5 -35.719 -18.734 1 97.69 158 ARG A O 1
ATOM 1283 N N . ASP A 1 159 ? 21.688 -35.312 -18.391 1 97.12 159 ASP A N 1
ATOM 1284 C CA . ASP A 1 159 ? 21.562 -33.938 -18.906 1 97.12 159 ASP A CA 1
ATOM 1285 C C . ASP A 1 159 ? 21.203 -33.969 -20.391 1 97.12 159 ASP A C 1
ATOM 1287 O O . ASP A 1 159 ? 20.641 -33 -20.906 1 97.12 159 ASP A O 1
ATOM 1291 N N . ARG A 1 160 ? 21.469 -35.062 -21 1 95.12 160 ARG A N 1
ATOM 1292 C CA . ARG A 1 160 ? 21.203 -35.188 -22.438 1 95.12 160 ARG A CA 1
ATOM 1293 C C . ARG A 1 160 ? 19.734 -35.5 -22.688 1 95.12 160 ARG A C 1
ATOM 1295 O O . ARG A 1 160 ? 19.281 -35.469 -23.844 1 95.12 160 ARG A O 1
ATOM 1302 N N . LEU A 1 161 ? 19.016 -35.719 -21.625 1 95.38 161 LEU A N 1
ATOM 1303 C CA . LEU A 1 161 ? 17.578 -35.938 -21.781 1 95.38 161 LEU A CA 1
ATOM 1304 C C . LEU A 1 161 ? 16.859 -34.625 -22.016 1 95.38 161 LEU A C 1
ATOM 1306 O O . LEU A 1 161 ? 15.703 -34.625 -22.469 1 95.38 161 LEU A O 1
ATOM 1310 N N . PHE A 1 162 ? 17.547 -33.5 -21.766 1 96.38 162 PHE A N 1
ATOM 1311 C CA . PHE A 1 162 ? 16.953 -32.188 -22.016 1 96.38 162 PHE A CA 1
ATOM 1312 C C . PHE A 1 162 ? 17.047 -31.844 -23.5 1 96.38 162 PHE A C 1
ATOM 1314 O O . PHE A 1 162 ? 17.859 -32.406 -24.234 1 96.38 162 PHE A O 1
ATOM 1321 N N . THR A 1 163 ? 16.156 -30.953 -23.922 1 94.31 163 THR A N 1
ATOM 1322 C CA . THR A 1 163 ? 16.359 -30.266 -25.188 1 94.31 163 THR A CA 1
ATOM 1323 C C . THR A 1 163 ? 17.344 -29.109 -25.016 1 94.31 163 THR A C 1
ATOM 1325 O O . THR A 1 163 ? 17.734 -28.781 -23.906 1 94.31 163 THR A O 1
ATOM 1328 N N . SER A 1 164 ? 17.797 -28.625 -26.172 1 94.19 164 SER A N 1
ATOM 1329 C CA . SER A 1 164 ? 18.656 -27.438 -26.094 1 94.19 164 SER A CA 1
ATOM 1330 C C . SER A 1 164 ? 17.938 -26.281 -25.406 1 94.19 164 SER A C 1
ATOM 1332 O O . SER A 1 164 ? 18.547 -25.578 -24.594 1 94.19 164 SER A O 1
ATOM 1334 N N . GLY A 1 165 ? 16.688 -26.141 -25.75 1 92.75 165 GLY A N 1
ATOM 1335 C CA . GLY A 1 165 ? 15.883 -25.109 -25.094 1 92.75 165 GLY A CA 1
ATOM 1336 C C . GLY A 1 165 ? 15.703 -25.344 -23.609 1 92.75 165 GLY A C 1
ATOM 1337 O O . GLY A 1 165 ? 15.727 -24.406 -22.812 1 92.75 165 GLY A O 1
ATOM 1338 N N . GLY A 1 166 ? 15.492 -26.562 -23.266 1 94.44 166 GLY A N 1
ATOM 1339 C CA . GLY A 1 166 ? 15.367 -26.922 -21.859 1 94.44 166 GLY A CA 1
ATOM 1340 C C . GLY A 1 166 ? 16.609 -26.625 -21.047 1 94.44 166 GLY A C 1
ATOM 1341 O O . GLY A 1 166 ? 16.531 -26.125 -19.922 1 94.44 166 GLY A O 1
ATOM 1342 N N . LEU A 1 167 ? 17.75 -26.922 -21.641 1 95.25 167 LEU A N 1
ATOM 1343 C CA . LEU A 1 167 ? 19.016 -26.641 -20.984 1 95.25 167 LEU A CA 1
ATOM 1344 C C . LEU A 1 167 ? 19.203 -25.125 -20.828 1 95.25 167 LEU A C 1
ATOM 1346 O O . LEU A 1 167 ? 19.656 -24.656 -19.766 1 95.25 167 LEU A O 1
ATOM 1350 N N . LYS A 1 168 ? 18.938 -24.484 -21.891 1 92.94 168 LYS A N 1
ATOM 1351 C CA . LYS A 1 168 ? 19.047 -23.031 -21.812 1 92.94 168 LYS A CA 1
ATOM 1352 C C . LYS A 1 168 ? 18.156 -22.469 -20.703 1 92.94 168 LYS A C 1
ATOM 1354 O O . LYS A 1 168 ? 18.594 -21.609 -19.938 1 92.94 168 LYS A O 1
ATOM 1359 N N . GLN A 1 169 ? 16.969 -22.953 -20.656 1 91.5 169 GLN A N 1
ATOM 1360 C CA . GLN A 1 169 ? 16.031 -22.516 -19.641 1 91.5 169 GLN A CA 1
ATOM 1361 C C . GLN A 1 169 ? 16.562 -22.828 -18.234 1 91.5 169 GLN A C 1
ATOM 1363 O O . GLN A 1 169 ? 16.406 -22.031 -17.312 1 91.5 169 GLN A O 1
ATOM 1368 N N . PHE A 1 170 ? 17.109 -23.938 -18.047 1 93.88 170 PHE A N 1
ATOM 1369 C CA . PHE A 1 170 ? 17.672 -24.312 -16.766 1 93.88 170 PHE A CA 1
ATOM 1370 C C . PHE A 1 170 ? 18.766 -23.312 -16.344 1 93.88 170 PHE A C 1
ATOM 1372 O O . PHE A 1 170 ? 18.75 -22.812 -15.227 1 93.88 170 PHE A O 1
ATOM 1379 N N . PHE A 1 171 ? 19.672 -23.078 -17.234 1 91.31 171 PHE A N 1
ATOM 1380 C CA . PHE A 1 171 ? 20.812 -22.234 -16.922 1 91.31 171 PHE A CA 1
ATOM 1381 C C . PHE A 1 171 ? 20.375 -20.797 -16.688 1 91.31 171 PHE A C 1
ATOM 1383 O O . PHE A 1 171 ? 20.922 -20.109 -15.828 1 91.31 171 PHE A O 1
ATOM 1390 N N . ASP A 1 172 ? 19.359 -20.422 -17.391 1 83.75 172 ASP A N 1
ATOM 1391 C CA . ASP A 1 172 ? 18.906 -19.031 -17.312 1 83.75 172 ASP A CA 1
ATOM 1392 C C . ASP A 1 172 ? 18.031 -18.797 -16.094 1 83.75 172 ASP A C 1
ATOM 1394 O O . ASP A 1 172 ? 18.078 -17.719 -15.492 1 83.75 172 ASP A O 1
ATOM 1398 N N . LYS A 1 173 ? 17.312 -19.859 -15.672 1 83.44 173 LYS A N 1
ATOM 1399 C CA . LYS A 1 173 ? 16.234 -19.562 -14.727 1 83.44 173 LYS A CA 1
ATOM 1400 C C . LYS A 1 173 ? 16.391 -20.391 -13.453 1 83.44 173 LYS A C 1
ATOM 1402 O O . LYS A 1 173 ? 15.922 -20 -12.383 1 83.44 173 LYS A O 1
ATOM 1407 N N . TYR A 1 174 ? 17.031 -21.516 -13.523 1 90.12 174 TYR A N 1
ATOM 1408 C CA . TYR A 1 174 ? 16.844 -22.453 -12.43 1 90.12 174 TYR A CA 1
ATOM 1409 C C . TYR A 1 174 ? 18.172 -22.766 -11.742 1 90.12 174 TYR A C 1
ATOM 1411 O O . TYR A 1 174 ? 18.188 -23.219 -10.594 1 90.12 174 TYR A O 1
ATOM 1419 N N . SER A 1 175 ? 19.297 -22.531 -12.438 1 91.69 175 SER A N 1
ATOM 1420 C CA . SER A 1 175 ? 20.594 -22.812 -11.852 1 91.69 175 SER A CA 1
ATOM 1421 C C . SER A 1 175 ? 20.938 -21.797 -10.758 1 91.69 175 SER A C 1
ATOM 1423 O O . SER A 1 175 ? 20.516 -20.641 -10.82 1 91.69 175 SER A O 1
ATOM 1425 N N . ARG A 1 176 ? 21.625 -22.297 -9.758 1 90.25 176 ARG A N 1
ATOM 1426 C CA . ARG A 1 176 ? 22.234 -21.344 -8.844 1 90.25 176 ARG A CA 1
ATOM 1427 C C . ARG A 1 176 ? 23.188 -20.406 -9.578 1 90.25 176 ARG A C 1
ATOM 1429 O O . ARG A 1 176 ? 23.969 -20.859 -10.438 1 90.25 176 ARG A O 1
ATOM 1436 N N . ARG A 1 177 ? 23.047 -19.141 -9.352 1 81.94 177 ARG A N 1
ATOM 1437 C CA . ARG A 1 177 ? 23.859 -18.172 -10.07 1 81.94 177 ARG A CA 1
ATOM 1438 C C . ARG A 1 177 ? 24.094 -16.922 -9.219 1 81.94 177 ARG A C 1
ATOM 1440 O O . ARG A 1 177 ? 23.406 -16.719 -8.219 1 81.94 177 ARG A O 1
ATOM 1447 N N . ASN A 1 178 ? 25.047 -16.281 -9.656 1 73.38 178 ASN A N 1
ATOM 1448 C CA . ASN A 1 178 ? 25.188 -14.914 -9.164 1 73.38 178 ASN A CA 1
ATOM 1449 C C . ASN A 1 178 ? 24.328 -13.938 -9.969 1 73.38 178 ASN A C 1
ATOM 1451 O O . ASN A 1 178 ? 24.609 -13.68 -11.141 1 73.38 178 ASN A O 1
ATOM 1455 N N . ILE A 1 179 ? 23.344 -13.492 -9.43 1 64.56 179 ILE A N 1
ATOM 1456 C CA . ILE A 1 179 ? 22.375 -12.688 -10.164 1 64.56 179 ILE A CA 1
ATOM 1457 C C . ILE A 1 179 ? 23.031 -11.398 -10.648 1 64.56 179 ILE A C 1
ATOM 1459 O O . ILE A 1 179 ? 22.719 -10.906 -11.734 1 64.56 179 ILE A O 1
ATOM 1463 N N . ALA A 1 180 ? 23.953 -10.859 -9.859 1 60 180 ALA A N 1
ATOM 1464 C CA . ALA A 1 180 ? 24.609 -9.594 -10.195 1 60 180 ALA A CA 1
ATOM 1465 C C . ALA A 1 180 ? 25.547 -9.758 -11.391 1 60 180 ALA A C 1
ATOM 1467 O O . ALA A 1 180 ? 25.578 -8.898 -12.281 1 60 180 ALA A O 1
ATOM 1468 N N . THR A 1 181 ? 26.25 -10.906 -11.469 1 64.94 181 THR A N 1
ATOM 1469 C CA . THR A 1 181 ? 27.25 -11.102 -12.516 1 64.94 181 THR A CA 1
ATOM 1470 C C . THR A 1 181 ? 26.688 -11.992 -13.625 1 64.94 181 THR A C 1
ATOM 1472 O O . THR A 1 181 ? 27.234 -12.016 -14.734 1 64.94 181 THR A O 1
ATOM 1475 N N . GLY A 1 182 ? 25.656 -12.688 -13.227 1 71.69 182 GLY A N 1
ATOM 1476 C CA . GLY A 1 182 ? 25.094 -13.625 -14.18 1 71.69 182 GLY A CA 1
ATOM 1477 C C . GLY A 1 182 ? 25.844 -14.945 -14.227 1 71.69 182 GLY A C 1
ATOM 1478 O O . GLY A 1 182 ? 25.516 -15.82 -15.031 1 71.69 182 GLY A O 1
ATOM 1479 N N . GLU A 1 183 ? 26.828 -15.062 -13.383 1 80.31 183 GLU A N 1
ATOM 1480 C CA . GLU A 1 183 ? 27.641 -16.266 -13.383 1 80.31 183 GLU A CA 1
ATOM 1481 C C . GLU A 1 183 ? 26.828 -17.484 -12.938 1 80.31 183 GLU A C 1
ATOM 1483 O O . GLU A 1 183 ? 26.188 -17.453 -11.883 1 80.31 183 GLU A O 1
ATOM 1488 N N . ILE A 1 184 ? 26.859 -18.578 -13.781 1 89.88 184 ILE A N 1
ATOM 1489 C CA . ILE A 1 184 ? 26.156 -19.828 -13.523 1 89.88 184 ILE A CA 1
ATOM 1490 C C . ILE A 1 184 ? 27.078 -20.797 -12.781 1 89.88 184 ILE A C 1
ATOM 1492 O O . ILE A 1 184 ? 28.297 -20.812 -13.016 1 89.88 184 ILE A O 1
ATOM 1496 N N . TYR A 1 185 ? 26.484 -21.797 -11.969 1 93.44 185 TYR A N 1
ATOM 1497 C CA . TYR A 1 185 ? 27.391 -22.547 -11.102 1 93.44 185 TYR A CA 1
ATOM 1498 C C . TYR A 1 185 ? 27.172 -24.047 -11.258 1 93.44 185 TYR A C 1
ATOM 1500 O O . TYR A 1 185 ? 27.969 -24.844 -10.781 1 93.44 185 TYR A O 1
ATOM 1508 N N . GLU A 1 186 ? 26.094 -24.406 -11.922 1 96.31 186 GLU A N 1
ATOM 1509 C CA . GLU A 1 186 ? 25.812 -25.828 -11.844 1 96.31 186 GLU A CA 1
ATOM 1510 C C . GLU A 1 186 ? 25.062 -26.328 -13.078 1 96.31 186 GLU A C 1
ATOM 1512 O O . GLU A 1 186 ? 24.469 -25.531 -13.805 1 96.31 186 GLU A O 1
ATOM 1517 N N . THR A 1 187 ? 25.141 -27.594 -13.273 1 96.75 187 THR A N 1
ATOM 1518 C CA . THR A 1 187 ? 24.344 -28.297 -14.281 1 96.75 187 THR A CA 1
ATOM 1519 C C . THR A 1 187 ? 23.141 -28.984 -13.656 1 96.75 187 THR A C 1
ATOM 1521 O O . THR A 1 187 ? 23.047 -29.078 -12.43 1 96.75 187 THR A O 1
ATOM 1524 N N . PRO A 1 188 ? 22.203 -29.484 -14.445 1 97.44 188 PRO A N 1
ATOM 1525 C CA . PRO A 1 188 ? 20.938 -29.984 -13.922 1 97.44 188 PRO A CA 1
ATOM 1526 C C . PRO A 1 188 ? 21.109 -31.172 -12.961 1 97.44 188 PRO A C 1
ATOM 1528 O O . PRO A 1 188 ? 20.438 -31.234 -11.938 1 97.44 188 PRO A O 1
ATOM 1531 N N . GLN A 1 189 ? 22 -32.094 -13.273 1 98.12 189 GLN A N 1
ATOM 1532 C CA . GLN A 1 189 ? 22.125 -33.312 -12.453 1 98.12 189 GLN A CA 1
ATOM 1533 C C . GLN A 1 189 ? 22.609 -32.969 -11.047 1 98.12 189 GLN A C 1
ATOM 1535 O O . GLN A 1 189 ? 22.156 -33.562 -10.07 1 98.12 189 GLN A O 1
ATOM 1540 N N . PHE A 1 190 ? 23.531 -32 -10.953 1 98.06 190 PHE A N 1
ATOM 1541 C CA . PHE A 1 190 ? 23.953 -31.547 -9.633 1 98.06 190 PHE A CA 1
ATOM 1542 C C . PHE A 1 190 ? 22.797 -30.875 -8.906 1 98.06 190 PHE A C 1
ATOM 1544 O O . PHE A 1 190 ? 22.609 -31.078 -7.703 1 98.06 190 PHE A O 1
ATOM 1551 N N . ALA A 1 191 ? 22.016 -30.078 -9.625 1 97.44 191 ALA A N 1
ATOM 1552 C CA . ALA A 1 191 ? 20.859 -29.422 -9.008 1 97.44 191 ALA A CA 1
ATOM 1553 C C . ALA A 1 191 ? 19.875 -30.438 -8.453 1 97.44 191 ALA A C 1
ATOM 1555 O O . ALA A 1 191 ? 19.438 -30.312 -7.305 1 97.44 191 ALA A O 1
ATOM 1556 N N . TYR A 1 192 ? 19.547 -31.438 -9.242 1 98.25 192 TYR A N 1
ATOM 1557 C CA . TYR A 1 192 ? 18.594 -32.438 -8.836 1 98.25 192 TYR A CA 1
ATOM 1558 C C . TYR A 1 192 ? 19.109 -33.25 -7.648 1 98.25 192 TYR A C 1
ATOM 1560 O O . TYR A 1 192 ? 18.375 -33.531 -6.703 1 98.25 192 TYR A O 1
ATOM 1568 N N . MET A 1 193 ? 20.375 -33.594 -7.742 1 98.31 193 MET A N 1
ATOM 1569 C CA . MET A 1 193 ? 20.953 -34.344 -6.633 1 98.31 193 MET A CA 1
ATOM 1570 C C . MET A 1 193 ? 21.016 -33.5 -5.371 1 98.31 193 MET A C 1
ATOM 1572 O O . MET A 1 193 ? 20.75 -33.969 -4.27 1 98.31 193 MET A O 1
ATOM 1576 N N . GLY A 1 194 ? 21.438 -32.25 -5.57 1 97.88 194 GLY A N 1
ATOM 1577 C CA . GLY A 1 194 ? 21.422 -31.312 -4.441 1 97.88 194 GLY A CA 1
ATOM 1578 C C . GLY A 1 194 ? 20.078 -31.219 -3.76 1 97.88 194 GLY A C 1
ATOM 1579 O O . GLY A 1 194 ? 19.984 -31.172 -2.531 1 97.88 194 GLY A O 1
ATOM 1580 N N . MET A 1 195 ? 19 -31.172 -4.508 1 97.69 195 MET A N 1
ATOM 1581 C CA . MET A 1 195 ? 17.641 -31.141 -3.959 1 97.69 195 MET A CA 1
ATOM 1582 C C . MET A 1 195 ? 17.344 -32.406 -3.178 1 97.69 195 MET A C 1
ATOM 1584 O O . MET A 1 195 ? 16.781 -32.344 -2.078 1 97.69 195 MET A O 1
ATOM 1588 N N . ALA A 1 196 ? 17.703 -33.531 -3.758 1 98.12 196 ALA A N 1
ATOM 1589 C CA . ALA A 1 196 ? 17.5 -34.812 -3.08 1 98.12 196 ALA A CA 1
ATOM 1590 C C . ALA A 1 196 ? 18.266 -34.875 -1.766 1 98.12 196 ALA A C 1
ATOM 1592 O O . ALA A 1 196 ? 17.75 -35.344 -0.753 1 98.12 196 ALA A O 1
ATOM 1593 N N . MET A 1 197 ? 19.484 -34.406 -1.803 1 97.81 197 MET A N 1
ATOM 1594 C CA . MET A 1 197 ? 20.344 -34.375 -0.62 1 97.81 197 MET A CA 1
ATOM 1595 C C . MET A 1 197 ? 19.75 -33.469 0.456 1 97.81 197 MET A C 1
ATOM 1597 O O . MET A 1 197 ? 19.812 -33.812 1.644 1 97.81 197 MET A O 1
ATOM 1601 N N . ALA A 1 198 ? 19.203 -32.375 0.022 1 97.06 198 ALA A N 1
ATOM 1602 C CA . ALA A 1 198 ? 18.594 -31.438 0.961 1 97.06 198 ALA A CA 1
ATOM 1603 C C . ALA A 1 198 ? 17.453 -32.094 1.731 1 97.06 198 ALA A C 1
ATOM 1605 O O . ALA A 1 198 ? 17.25 -31.812 2.916 1 97.06 198 ALA A O 1
ATOM 1606 N N . MET A 1 199 ? 16.703 -32.969 1.129 1 97.12 199 MET A N 1
ATOM 1607 C CA . MET A 1 199 ? 15.562 -33.656 1.756 1 97.12 199 MET A CA 1
ATOM 1608 C C . MET A 1 199 ? 16.031 -34.562 2.896 1 97.12 199 MET A C 1
ATOM 1610 O O . MET A 1 199 ? 15.289 -34.781 3.854 1 97.12 199 MET A O 1
ATOM 1614 N N . LEU A 1 200 ? 17.25 -35 2.855 1 96.88 200 LEU A N 1
ATOM 1615 C CA . LEU A 1 200 ? 17.797 -35.906 3.855 1 96.88 200 LEU A CA 1
ATOM 1616 C C . LEU A 1 200 ? 17.984 -35.219 5.191 1 96.88 200 LEU A C 1
ATOM 1618 O O . LEU A 1 200 ? 18.234 -35.844 6.211 1 96.88 200 LEU A O 1
ATOM 1622 N N . SER A 1 201 ? 17.828 -33.906 5.195 1 95.38 201 SER A N 1
ATOM 1623 C CA . SER A 1 201 ? 17.859 -33.156 6.453 1 95.38 201 SER A CA 1
ATOM 1624 C C . SER A 1 201 ? 16.688 -33.531 7.355 1 95.38 201 SER A C 1
ATOM 1626 O O . SER A 1 201 ? 16.734 -33.312 8.562 1 95.38 201 SER A O 1
ATOM 1628 N N . GLN A 1 202 ? 15.617 -34.094 6.781 1 96.06 202 GLN A N 1
ATOM 1629 C CA . GLN A 1 202 ? 14.438 -34.5 7.535 1 96.06 202 GLN A CA 1
ATOM 1630 C C . GLN A 1 202 ? 14.539 -35.938 7.984 1 96.06 202 GLN A C 1
ATOM 1632 O O . GLN A 1 202 ? 14.938 -36.812 7.203 1 96.06 202 GLN A O 1
ATOM 1637 N N . PRO A 1 203 ? 14.141 -36.312 9.203 1 94.62 203 PRO A N 1
ATOM 1638 C CA . PRO A 1 203 ? 14.359 -37.625 9.766 1 94.62 203 PRO A CA 1
ATOM 1639 C C . PRO A 1 203 ? 13.555 -38.719 9.047 1 94.62 203 PRO A C 1
ATOM 1641 O O . PRO A 1 203 ? 13.922 -39.906 9.102 1 94.62 203 PRO A O 1
ATOM 1644 N N . ASN A 1 204 ? 12.531 -38.375 8.383 1 95.31 204 ASN A N 1
ATOM 1645 C CA . ASN A 1 204 ? 11.695 -39.375 7.742 1 95.31 204 ASN A CA 1
ATOM 1646 C C . ASN A 1 204 ? 12.211 -39.75 6.348 1 95.31 204 ASN A C 1
ATOM 1648 O O . ASN A 1 204 ? 11.625 -40.594 5.664 1 95.31 204 ASN A O 1
ATOM 1652 N N . TRP A 1 205 ? 13.273 -39.156 5.883 1 97.31 205 TRP A N 1
ATOM 1653 C CA . TRP A 1 205 ? 13.852 -39.469 4.578 1 97.31 205 TRP A CA 1
ATOM 1654 C C . TRP A 1 205 ? 15.039 -40.406 4.707 1 97.31 205 TRP A C 1
ATOM 1656 O O . TRP A 1 205 ? 15.945 -40.156 5.512 1 97.31 205 TRP A O 1
ATOM 1666 N N . THR A 1 206 ? 15.055 -41.469 3.916 1 96.75 206 THR A N 1
ATOM 1667 C CA . THR A 1 206 ? 16.188 -42.375 3.809 1 96.75 206 THR A CA 1
ATOM 1668 C C . THR A 1 206 ? 16.984 -42.094 2.539 1 96.75 206 THR A C 1
ATOM 1670 O O . THR A 1 206 ? 16.531 -41.375 1.657 1 96.75 206 THR A O 1
ATOM 1673 N N . ILE A 1 207 ? 18.094 -42.625 2.416 1 97.12 207 ILE A N 1
ATOM 1674 C CA . ILE A 1 207 ? 18.922 -42.469 1.226 1 97.12 207 ILE A CA 1
ATOM 1675 C C . ILE A 1 207 ? 18.203 -43.062 0.015 1 97.12 207 ILE A C 1
ATOM 1677 O O . ILE A 1 207 ? 18.328 -42.531 -1.1 1 97.12 207 ILE A O 1
ATOM 1681 N N . LEU A 1 208 ? 17.406 -44.125 0.237 1 97.69 208 LEU A N 1
ATOM 1682 C CA . LEU A 1 208 ? 16.641 -44.719 -0.856 1 97.69 208 LEU A CA 1
ATOM 1683 C C . LEU A 1 208 ? 15.578 -43.75 -1.362 1 97.69 208 LEU A C 1
ATOM 1685 O O . LEU A 1 208 ? 15.328 -43.688 -2.566 1 97.69 208 LEU A O 1
ATOM 1689 N N . ASP A 1 209 ? 14.938 -43.031 -0.406 1 97.94 209 ASP A N 1
ATOM 1690 C CA . ASP A 1 209 ? 13.984 -42 -0.797 1 97.94 209 ASP A CA 1
ATOM 1691 C C . ASP A 1 209 ? 14.648 -40.938 -1.657 1 97.94 209 ASP A C 1
ATOM 1693 O O . ASP A 1 209 ? 14.086 -40.5 -2.66 1 97.94 209 ASP A O 1
ATOM 1697 N N . ALA A 1 210 ? 15.844 -40.5 -1.21 1 98.25 210 ALA A N 1
ATOM 1698 C CA . ALA A 1 210 ? 16.578 -39.5 -1.937 1 98.25 210 ALA A CA 1
ATOM 1699 C C . ALA A 1 210 ? 16.938 -39.969 -3.346 1 98.25 210 ALA A C 1
ATOM 1701 O O . ALA A 1 210 ? 16.844 -39.188 -4.305 1 98.25 210 ALA A O 1
ATOM 1702 N N . ILE A 1 211 ? 17.312 -41.188 -3.465 1 98.38 211 ILE A N 1
ATOM 1703 C CA . ILE A 1 211 ? 17.656 -41.781 -4.758 1 98.38 211 ILE A CA 1
ATOM 1704 C C . ILE A 1 211 ? 16.406 -41.844 -5.637 1 98.38 211 ILE A C 1
ATOM 1706 O O . ILE A 1 211 ? 16.469 -41.5 -6.828 1 98.38 211 ILE A O 1
ATOM 1710 N N . ASP A 1 212 ? 15.297 -42.219 -5.043 1 98.38 212 ASP A N 1
ATOM 1711 C CA . ASP A 1 212 ? 14.039 -42.25 -5.789 1 98.38 212 ASP A CA 1
ATOM 1712 C C . ASP A 1 212 ? 13.648 -40.875 -6.289 1 98.38 212 ASP A C 1
ATOM 1714 O O . ASP A 1 212 ? 13.18 -40.719 -7.418 1 98.38 212 ASP A O 1
ATOM 1718 N N . LEU A 1 213 ? 13.812 -39.906 -5.402 1 98.69 213 LEU A N 1
ATOM 1719 C CA . LEU A 1 213 ? 13.492 -38.531 -5.797 1 98.69 213 LEU A CA 1
ATOM 1720 C C . LEU A 1 213 ? 14.406 -38.062 -6.926 1 98.69 213 LEU A C 1
ATOM 1722 O O . LEU A 1 213 ? 13.938 -37.5 -7.91 1 98.69 213 LEU A O 1
ATOM 1726 N N . TYR A 1 214 ? 15.75 -38.25 -6.801 1 98.5 214 TYR A N 1
ATOM 1727 C CA . TYR A 1 214 ? 16.703 -37.938 -7.855 1 98.5 214 TYR A CA 1
ATOM 1728 C C . TYR A 1 214 ? 16.297 -38.562 -9.18 1 98.5 214 TYR A C 1
ATOM 1730 O O . TYR A 1 214 ? 16.297 -37.906 -10.219 1 98.5 214 TYR A O 1
ATOM 1738 N N . ASN A 1 215 ? 15.953 -39.812 -9.094 1 98.38 215 ASN A N 1
ATOM 1739 C CA . ASN A 1 215 ? 15.578 -40.531 -10.305 1 98.38 215 ASN A CA 1
ATOM 1740 C C . ASN A 1 215 ? 14.312 -39.969 -10.922 1 98.38 215 ASN A C 1
ATOM 1742 O O . ASN A 1 215 ? 14.234 -39.781 -12.141 1 98.38 215 ASN A O 1
ATOM 1746 N N . ALA A 1 216 ? 13.328 -39.75 -10.117 1 98.44 216 ALA A N 1
ATOM 1747 C CA . ALA A 1 216 ? 12.078 -39.188 -10.625 1 98.44 216 ALA A CA 1
ATOM 1748 C C . ALA A 1 216 ? 12.305 -37.844 -11.312 1 98.44 216 ALA A C 1
ATOM 1750 O O . ALA A 1 216 ? 11.734 -37.594 -12.375 1 98.44 216 ALA A O 1
ATOM 1751 N N . MET A 1 217 ? 13.164 -36.969 -10.719 1 98.12 217 MET A N 1
ATOM 1752 C CA . MET A 1 217 ? 13.445 -35.656 -11.289 1 98.12 217 MET A CA 1
ATOM 1753 C C . MET A 1 217 ? 14.328 -35.781 -12.523 1 98.12 217 MET A C 1
ATOM 1755 O O . MET A 1 217 ? 14.008 -35.25 -13.586 1 98.12 217 MET A O 1
ATOM 1759 N N . SER A 1 218 ? 15.438 -36.531 -12.43 1 97.94 218 SER A N 1
ATOM 1760 C CA . SER A 1 218 ? 16.469 -36.594 -13.469 1 97.94 218 SER A CA 1
ATOM 1761 C C . SER A 1 218 ? 15.961 -37.344 -14.703 1 97.94 218 SER A C 1
ATOM 1763 O O . SER A 1 218 ? 16.438 -37.094 -15.812 1 97.94 218 SER A O 1
ATOM 1765 N N . LEU A 1 219 ? 14.977 -38.219 -14.5 1 97.56 219 LEU A N 1
ATOM 1766 C CA . LEU A 1 219 ? 14.398 -38.938 -15.625 1 97.56 219 LEU A CA 1
ATOM 1767 C C . LEU A 1 219 ? 13.133 -38.25 -16.125 1 97.56 219 LEU A C 1
ATOM 1769 O O . LEU A 1 219 ? 12.414 -38.812 -16.969 1 97.56 219 LEU A O 1
ATOM 1773 N N . HIS A 1 220 ? 12.805 -37.125 -15.602 1 97.31 220 HIS A N 1
ATOM 1774 C CA . HIS A 1 220 ? 11.703 -36.25 -16 1 97.31 220 HIS A CA 1
ATOM 1775 C C . HIS A 1 220 ? 10.359 -36.969 -15.828 1 97.31 220 HIS A C 1
ATOM 1777 O O . HIS A 1 220 ? 9.477 -36.844 -16.672 1 97.31 220 HIS A O 1
ATOM 1783 N N . LYS A 1 221 ? 10.266 -37.75 -14.742 1 97.88 221 LYS A N 1
ATOM 1784 C CA . LYS A 1 221 ? 8.992 -38.406 -14.43 1 97.88 221 LYS A CA 1
ATOM 1785 C C . LYS A 1 221 ? 8.078 -37.469 -13.641 1 97.88 221 LYS A C 1
ATOM 1787 O O . LYS A 1 221 ? 6.863 -37.625 -13.633 1 97.88 221 LYS A O 1
ATOM 1792 N N . ILE A 1 222 ? 8.727 -36.5 -12.969 1 98.19 222 ILE A N 1
ATOM 1793 C CA . ILE A 1 222 ? 7.973 -35.5 -12.219 1 98.19 222 ILE A CA 1
ATOM 1794 C C . ILE A 1 222 ? 8.453 -34.094 -12.586 1 98.19 222 ILE A C 1
ATOM 1796 O O . ILE A 1 222 ? 9.555 -33.938 -13.109 1 98.19 222 ILE A O 1
ATOM 1800 N N . ASN A 1 223 ? 7.602 -33.188 -12.422 1 95.31 223 ASN A N 1
ATOM 1801 C CA . ASN A 1 223 ? 7.879 -31.75 -12.57 1 95.31 223 ASN A CA 1
ATOM 1802 C C . ASN A 1 223 ? 7.871 -31.031 -11.219 1 95.31 223 ASN A C 1
ATOM 1804 O O . ASN A 1 223 ? 6.891 -31.109 -10.484 1 95.31 223 ASN A O 1
ATOM 1808 N N . VAL A 1 224 ? 8.945 -30.375 -10.922 1 93.81 224 VAL A N 1
ATOM 1809 C CA . VAL A 1 224 ? 9.07 -29.609 -9.688 1 93.81 224 VAL A CA 1
ATOM 1810 C C . VAL A 1 224 ? 8.867 -28.125 -9.984 1 93.81 224 VAL A C 1
ATOM 1812 O O . VAL A 1 224 ? 9.344 -27.609 -11 1 93.81 224 VAL A O 1
ATOM 1815 N N . PRO A 1 225 ? 8.117 -27.469 -9.055 1 89.88 225 PRO A N 1
ATOM 1816 C CA . PRO A 1 225 ? 7.887 -26.047 -9.328 1 89.88 225 PRO A CA 1
ATOM 1817 C C . PRO A 1 225 ? 9.156 -25.219 -9.195 1 89.88 225 PRO A C 1
ATOM 1819 O O . PRO A 1 225 ? 10.141 -25.672 -8.609 1 89.88 225 PRO A O 1
ATOM 1822 N N . THR A 1 226 ? 9.102 -24 -9.656 1 87.19 226 THR A N 1
ATOM 1823 C CA . THR A 1 226 ? 10.242 -23.094 -9.805 1 87.19 226 THR A CA 1
ATOM 1824 C C . THR A 1 226 ? 10.875 -22.797 -8.445 1 87.19 226 THR A C 1
ATOM 1826 O O . THR A 1 226 ? 12.094 -22.906 -8.289 1 87.19 226 THR A O 1
ATOM 1829 N N . PRO A 1 227 ? 10.156 -22.5 -7.391 1 87.5 227 PRO A N 1
ATOM 1830 C CA . PRO A 1 227 ? 10.812 -22.047 -6.164 1 87.5 227 PRO A CA 1
ATOM 1831 C C . PRO A 1 227 ? 11.711 -23.109 -5.539 1 87.5 227 PRO A C 1
ATOM 1833 O O . PRO A 1 227 ? 12.875 -22.844 -5.227 1 87.5 227 PRO A O 1
ATOM 1836 N N . PRO A 1 228 ? 11.258 -24.312 -5.414 1 91.56 228 PRO A N 1
ATOM 1837 C CA . PRO A 1 228 ? 12.18 -25.344 -4.914 1 91.56 228 PRO A CA 1
ATOM 1838 C C . PRO A 1 228 ? 13.32 -25.641 -5.887 1 91.56 228 PRO A C 1
ATOM 1840 O O . PRO A 1 228 ? 14.445 -25.922 -5.465 1 91.56 228 PRO A O 1
ATOM 1843 N N . LEU A 1 229 ? 12.992 -25.625 -7.141 1 91.81 229 LEU A N 1
ATOM 1844 C CA . LEU A 1 229 ? 14.023 -25.906 -8.133 1 91.81 229 LEU A CA 1
ATOM 1845 C C . LEU A 1 229 ? 15.172 -24.906 -8.023 1 91.81 229 LEU A C 1
ATOM 1847 O O . LEU A 1 229 ? 16.344 -25.266 -8.195 1 91.81 229 LEU A O 1
ATOM 1851 N N . VAL A 1 230 ? 14.883 -23.75 -7.699 1 87.81 230 VAL A N 1
ATOM 1852 C CA . VAL A 1 230 ? 15.883 -22.688 -7.613 1 87.81 230 VAL A CA 1
ATOM 1853 C C . VAL A 1 230 ? 16.516 -22.688 -6.223 1 87.81 230 VAL A C 1
ATOM 1855 O O . VAL A 1 230 ? 17.734 -22.531 -6.09 1 87.81 230 VAL A O 1
ATOM 1858 N N . GLY A 1 231 ? 15.703 -22.938 -5.238 1 88.5 231 GLY A N 1
ATOM 1859 C CA . GLY A 1 231 ? 16.156 -22.594 -3.9 1 88.5 231 GLY A CA 1
ATOM 1860 C C . GLY A 1 231 ? 16.562 -23.812 -3.08 1 88.5 231 GLY A C 1
ATOM 1861 O O . GLY A 1 231 ? 17.359 -23.703 -2.15 1 88.5 231 GLY A O 1
ATOM 1862 N N . LEU A 1 232 ? 15.977 -25 -3.506 1 92.88 232 LEU A N 1
ATOM 1863 C CA . LEU A 1 232 ? 16.156 -26.156 -2.641 1 92.88 232 LEU A CA 1
ATOM 1864 C C . LEU A 1 232 ? 17.609 -26.625 -2.668 1 92.88 232 LEU A C 1
ATOM 1866 O O . LEU A 1 232 ? 18.109 -27.078 -3.703 1 92.88 232 LEU A O 1
ATOM 1870 N N . ARG A 1 233 ? 18.5 -26.406 -1.858 1 93.88 233 ARG A N 1
ATOM 1871 C CA . ARG A 1 233 ? 19.891 -26.75 -1.577 1 93.88 233 ARG A CA 1
ATOM 1872 C C . ARG A 1 233 ? 20.672 -25.516 -1.116 1 93.88 233 ARG A C 1
ATOM 1874 O O . ARG A 1 233 ? 21.859 -25.594 -0.843 1 93.88 233 ARG A O 1
ATOM 1881 N N . SER A 1 234 ? 19.938 -24.438 -1.144 1 90.06 234 SER A N 1
ATOM 1882 C CA . SER A 1 234 ? 20.516 -23.203 -0.601 1 90.06 234 SER A CA 1
ATOM 1883 C C . SER A 1 234 ? 19.797 -22.781 0.683 1 90.06 234 SER A C 1
ATOM 1885 O O . SER A 1 234 ? 18.953 -23.516 1.2 1 90.06 234 SER A O 1
ATOM 1887 N N . SER A 1 235 ? 20.203 -21.562 1.166 1 83.75 235 SER A N 1
ATOM 1888 C CA . SER A 1 235 ? 19.609 -21.047 2.4 1 83.75 235 SER A CA 1
ATOM 1889 C C . SER A 1 235 ? 18.297 -20.328 2.129 1 83.75 235 SER A C 1
ATOM 1891 O O . SER A 1 235 ? 17.562 -19.984 3.061 1 83.75 235 SER A O 1
ATOM 1893 N N . ASP A 1 236 ? 17.922 -20.125 0.886 1 79.75 236 ASP A N 1
ATOM 1894 C CA . ASP A 1 236 ? 16.656 -19.516 0.508 1 79.75 236 ASP A CA 1
ATOM 1895 C C . ASP A 1 236 ? 15.516 -20.531 0.576 1 79.75 236 ASP A C 1
ATOM 1897 O O . ASP A 1 236 ? 15.383 -21.391 -0.3 1 79.75 236 ASP A O 1
ATOM 1901 N N . ARG A 1 237 ? 14.672 -20.359 1.511 1 82.31 237 ARG A N 1
ATOM 1902 C CA . ARG A 1 237 ? 13.688 -21.422 1.74 1 82.31 237 ARG A CA 1
ATOM 1903 C C . ARG A 1 237 ? 12.273 -20.922 1.457 1 82.31 237 ARG A C 1
ATOM 1905 O O . ARG A 1 237 ? 11.312 -21.391 2.078 1 82.31 237 ARG A O 1
ATOM 1912 N N . GLY A 1 238 ? 12.109 -19.953 0.688 1 83.19 238 GLY A N 1
ATOM 1913 C CA . GLY A 1 238 ? 10.797 -19.594 0.189 1 83.19 238 GLY A CA 1
ATOM 1914 C C . GLY A 1 238 ? 10.352 -20.438 -0.992 1 83.19 238 GLY A C 1
ATOM 1915 O O . GLY A 1 238 ? 10.781 -20.203 -2.123 1 83.19 238 GLY A O 1
ATOM 1916 N N . PHE A 1 239 ? 9.383 -21.391 -0.708 1 86.56 239 PHE A N 1
ATOM 1917 C CA . PHE A 1 239 ? 9.133 -22.375 -1.751 1 86.56 239 PHE A CA 1
ATOM 1918 C C . PHE A 1 239 ? 7.688 -22.297 -2.234 1 86.56 239 PHE A C 1
ATOM 1920 O O . PHE A 1 239 ? 7.32 -22.953 -3.217 1 86.56 239 PHE A O 1
ATOM 1927 N N . ALA A 1 240 ? 6.867 -21.422 -1.569 1 81.38 240 ALA A N 1
ATOM 1928 C CA . ALA A 1 240 ? 5.477 -21.328 -2.014 1 81.38 240 ALA A CA 1
ATOM 1929 C C . ALA A 1 240 ? 5.371 -20.578 -3.332 1 81.38 240 ALA A C 1
ATOM 1931 O O . ALA A 1 240 ? 6.004 -19.531 -3.508 1 81.38 240 ALA A O 1
ATOM 1932 N N . SER A 1 241 ? 4.539 -21.109 -4.195 1 81.06 241 SER A N 1
ATOM 1933 C CA . SER A 1 241 ? 4.371 -20.5 -5.512 1 81.06 241 SER A CA 1
ATOM 1934 C C . SER A 1 241 ? 3.365 -19.359 -5.477 1 81.06 241 SER A C 1
ATOM 1936 O O . SER A 1 241 ? 3.426 -18.438 -6.301 1 81.06 241 SER A O 1
ATOM 1938 N N . CYS A 1 242 ? 2.338 -19.5 -4.73 1 91.25 242 CYS A N 1
ATOM 1939 C CA . CYS A 1 242 ? 1.288 -18.484 -4.641 1 91.25 242 CYS A CA 1
ATOM 1940 C C . CYS A 1 242 ? 0.65 -18.484 -3.258 1 91.25 242 CYS A C 1
ATOM 1942 O O . CYS A 1 242 ? 0.862 -19.406 -2.471 1 91.25 242 CYS A O 1
ATOM 1944 N N . CYS A 1 243 ? -0.07 -17.453 -2.959 1 94.69 243 CYS A N 1
ATOM 1945 C CA . CYS A 1 243 ? -0.828 -17.375 -1.716 1 94.69 243 CYS A CA 1
ATOM 1946 C C . CYS A 1 243 ? -2.191 -16.734 -1.945 1 94.69 243 CYS A C 1
ATOM 1948 O O . CYS A 1 243 ? -2.363 -15.945 -2.877 1 94.69 243 CYS A O 1
ATOM 1950 N N . LEU A 1 244 ? -3.189 -17.172 -1.219 1 98.06 244 LEU A N 1
ATOM 1951 C CA . LEU A 1 244 ? -4.539 -16.609 -1.223 1 98.06 244 LEU A CA 1
ATOM 1952 C C . LEU A 1 244 ? -4.785 -15.781 0.029 1 98.06 244 LEU A C 1
ATOM 1954 O O . LEU A 1 244 ? -4.609 -16.266 1.149 1 98.06 244 LEU A O 1
ATOM 1958 N N . VAL A 1 245 ? -5.172 -14.531 -0.164 1 98 245 VAL A N 1
ATOM 1959 C CA . VAL A 1 245 ? -5.348 -13.594 0.938 1 98 245 VAL A CA 1
ATOM 1960 C C . VAL A 1 245 ? -6.777 -13.062 0.942 1 98 245 VAL A C 1
ATOM 1962 O O . VAL A 1 245 ? -7.266 -12.562 -0.074 1 98 245 VAL A O 1
ATOM 1965 N N . ASP A 1 246 ? -7.422 -13.195 2.111 1 97.31 246 ASP A N 1
ATOM 1966 C CA . ASP A 1 246 ? -8.805 -12.758 2.297 1 97.31 246 ASP A CA 1
ATOM 1967 C C . ASP A 1 246 ? -8.875 -11.531 3.203 1 97.31 246 ASP A C 1
ATOM 1969 O O . ASP A 1 246 ? -8.016 -11.336 4.062 1 97.31 246 ASP A O 1
ATOM 1973 N N . SER A 1 247 ? -9.805 -10.641 2.994 1 97.19 247 SER A N 1
ATOM 1974 C CA . SER A 1 247 ? -10.07 -9.508 3.867 1 97.19 247 SER A CA 1
ATOM 1975 C C . SER A 1 247 ? -11.57 -9.258 4.012 1 97.19 247 SER A C 1
ATOM 1977 O O . SER A 1 247 ? -12.367 -9.75 3.209 1 97.19 247 SER A O 1
ATOM 1979 N N . THR A 1 248 ? -11.969 -8.602 5.051 1 96.81 248 THR A N 1
ATOM 1980 C CA . THR A 1 248 ? -13.367 -8.328 5.34 1 96.81 248 THR A CA 1
ATOM 1981 C C . THR A 1 248 ? -13.609 -6.836 5.516 1 96.81 248 THR A C 1
ATOM 1983 O O . THR A 1 248 ? -12.711 -6.023 5.285 1 96.81 248 THR A O 1
ATOM 1986 N N . ASP A 1 249 ? -14.875 -6.387 5.855 1 96.19 249 ASP A N 1
ATOM 1987 C CA . ASP A 1 249 ? -15.383 -5.023 5.742 1 96.19 249 ASP A CA 1
ATOM 1988 C C . ASP A 1 249 ? -14.945 -4.172 6.934 1 96.19 249 ASP A C 1
ATOM 1990 O O . ASP A 1 249 ? -15.773 -3.553 7.602 1 96.19 249 ASP A O 1
ATOM 1994 N N . THR A 1 250 ? -13.625 -4.152 7.285 1 95.25 250 THR A N 1
ATOM 1995 C CA . THR A 1 250 ? -13.016 -3.248 8.25 1 95.25 250 THR A CA 1
ATOM 1996 C C . THR A 1 250 ? -11.672 -2.738 7.734 1 95.25 250 THR A C 1
ATOM 1998 O O . THR A 1 250 ? -10.977 -3.438 6.992 1 95.25 250 THR A O 1
ATOM 2001 N N . LEU A 1 251 ? -11.328 -1.598 8.148 1 93.62 251 LEU A N 1
ATOM 2002 C CA . LEU A 1 251 ? -10.062 -1.002 7.746 1 93.62 251 LEU A CA 1
ATOM 2003 C C . LEU A 1 251 ? -8.883 -1.849 8.219 1 93.62 251 LEU A C 1
ATOM 2005 O O . LEU A 1 251 ? -7.898 -2.012 7.496 1 93.62 251 LEU A O 1
ATOM 2009 N N . ASP A 1 252 ? -8.953 -2.398 9.43 1 96.75 252 ASP A N 1
ATOM 2010 C CA . ASP A 1 252 ? -7.879 -3.215 9.992 1 96.75 252 ASP A CA 1
ATOM 2011 C C . ASP A 1 252 ? -7.656 -4.477 9.164 1 96.75 252 ASP A C 1
ATOM 2013 O O . ASP A 1 252 ? -6.516 -4.883 8.938 1 96.75 252 ASP A O 1
ATOM 2017 N N . SER A 1 253 ? -8.727 -5.082 8.742 1 97.94 253 SER A N 1
ATOM 2018 C CA . SER A 1 253 ? -8.609 -6.293 7.938 1 97.94 253 SER A CA 1
ATOM 2019 C C . SER A 1 253 ? -8 -5.988 6.57 1 97.94 253 SER A C 1
ATOM 2021 O O . SER A 1 253 ? -7.141 -6.73 6.094 1 97.94 253 SER A O 1
ATOM 2023 N N . ILE A 1 254 ? -8.5 -4.941 5.934 1 97.19 254 ILE A N 1
ATOM 2024 C CA . ILE A 1 254 ? -7.98 -4.531 4.633 1 97.19 254 ILE A CA 1
ATOM 2025 C C . ILE A 1 254 ? -6.492 -4.215 4.746 1 97.19 254 ILE A C 1
ATOM 2027 O O . ILE A 1 254 ? -5.691 -4.645 3.912 1 97.19 254 ILE A O 1
ATOM 2031 N N . ASP A 1 255 ? -6.086 -3.488 5.789 1 96.94 255 ASP A N 1
ATOM 2032 C CA . ASP A 1 255 ? -4.695 -3.139 6.051 1 96.94 255 ASP A CA 1
ATOM 2033 C C . ASP A 1 255 ? -3.846 -4.387 6.266 1 96.94 255 ASP A C 1
ATOM 2035 O O . ASP A 1 255 ? -2.719 -4.473 5.773 1 96.94 255 ASP A O 1
ATOM 2039 N N . THR A 1 256 ? -4.348 -5.344 7.039 1 98.12 256 THR A N 1
ATOM 2040 C CA . THR A 1 256 ? -3.645 -6.59 7.312 1 98.12 256 THR A CA 1
ATOM 2041 C C . THR A 1 256 ? -3.416 -7.375 6.023 1 98.12 256 THR A C 1
ATOM 2043 O O . THR A 1 256 ? -2.332 -7.922 5.805 1 98.12 256 THR A O 1
ATOM 2046 N N . ALA A 1 257 ? -4.43 -7.465 5.199 1 97.94 257 ALA A N 1
ATOM 2047 C CA . ALA A 1 257 ? -4.301 -8.156 3.918 1 97.94 257 ALA A CA 1
ATOM 2048 C C . ALA A 1 257 ? -3.215 -7.52 3.057 1 97.94 257 ALA A C 1
ATOM 2050 O O . ALA A 1 257 ? -2.439 -8.219 2.402 1 97.94 257 ALA A O 1
ATOM 2051 N N . GLU A 1 258 ? -3.178 -6.199 3.045 1 96.75 258 GLU A N 1
ATOM 2052 C CA . GLU A 1 258 ? -2.141 -5.488 2.303 1 96.75 258 GLU A CA 1
ATOM 2053 C C . GLU A 1 258 ? -0.75 -5.852 2.811 1 96.75 258 GLU A C 1
ATOM 2055 O O . GLU A 1 258 ? 0.18 -6.027 2.021 1 96.75 258 GLU A O 1
ATOM 2060 N N . HIS A 1 259 ? -0.591 -5.871 4.121 1 97.62 259 HIS A N 1
ATOM 2061 C CA . HIS A 1 259 ? 0.667 -6.273 4.738 1 97.62 259 HIS A CA 1
ATOM 2062 C C . HIS A 1 259 ? 1.081 -7.672 4.289 1 97.62 259 HIS A C 1
ATOM 2064 O O . HIS A 1 259 ? 2.248 -7.902 3.963 1 97.62 259 HIS A O 1
ATOM 2070 N N . ILE A 1 260 ? 0.151 -8.602 4.223 1 97.62 260 ILE A N 1
ATOM 2071 C CA . ILE A 1 260 ? 0.417 -9.961 3.781 1 97.62 260 ILE A CA 1
ATOM 2072 C C . ILE A 1 260 ? 0.861 -9.953 2.32 1 97.62 260 ILE A C 1
ATOM 2074 O O . ILE A 1 260 ? 1.868 -10.57 1.967 1 97.62 260 ILE A O 1
ATOM 2078 N N . VAL A 1 261 ? 0.116 -9.227 1.452 1 96.25 261 VAL A N 1
ATOM 2079 C CA . VAL A 1 261 ? 0.431 -9.164 0.029 1 96.25 261 VAL A CA 1
ATOM 2080 C C . VAL A 1 261 ? 1.843 -8.609 -0.163 1 96.25 261 VAL A C 1
ATOM 2082 O O . VAL A 1 261 ? 2.637 -9.18 -0.918 1 96.25 261 VAL A O 1
ATOM 2085 N N . PHE A 1 262 ? 2.174 -7.551 0.583 1 95.62 262 PHE A N 1
ATOM 2086 C CA . PHE A 1 262 ? 3.48 -6.91 0.481 1 95.62 262 PHE A CA 1
ATOM 2087 C C . PHE A 1 262 ? 4.594 -7.902 0.788 1 95.62 262 PHE A C 1
ATOM 2089 O O . PHE A 1 262 ? 5.527 -8.062 -0.004 1 95.62 262 PHE A O 1
ATOM 2096 N N . LYS A 1 263 ? 4.492 -8.633 1.871 1 94.38 263 LYS A N 1
ATOM 2097 C CA . LYS A 1 263 ? 5.527 -9.562 2.324 1 94.38 263 LYS A CA 1
ATOM 2098 C C . LYS A 1 263 ? 5.602 -10.789 1.415 1 94.38 263 LYS A C 1
ATOM 2100 O O . LYS A 1 263 ? 6.688 -11.289 1.124 1 94.38 263 LYS A O 1
ATOM 2105 N N . MET A 1 264 ? 4.488 -11.242 0.961 1 93.5 264 MET A N 1
ATOM 2106 C CA . MET A 1 264 ? 4.457 -12.469 0.174 1 93.5 264 MET A CA 1
ATOM 2107 C C . MET A 1 264 ? 4.965 -12.227 -1.242 1 93.5 264 MET A C 1
ATOM 2109 O O . MET A 1 264 ? 5.59 -13.102 -1.844 1 93.5 264 MET A O 1
ATOM 2113 N N . VAL A 1 265 ? 4.688 -11.086 -1.817 1 90.94 265 VAL A N 1
ATOM 2114 C CA . VAL A 1 265 ? 5.242 -10.758 -3.125 1 90.94 265 VAL A CA 1
ATOM 2115 C C . VAL A 1 265 ? 6.762 -10.641 -3.027 1 90.94 265 VAL A C 1
ATOM 2117 O O . VAL A 1 265 ? 7.484 -11.102 -3.914 1 90.94 265 VAL A O 1
ATOM 2120 N N . ALA A 1 266 ? 7.191 -10 -1.938 1 88.12 266 ALA A N 1
ATOM 2121 C CA . ALA A 1 266 ? 8.633 -9.922 -1.712 1 88.12 266 ALA A CA 1
ATOM 2122 C C . ALA A 1 266 ? 9.25 -11.312 -1.63 1 88.12 266 ALA A C 1
ATOM 2124 O O . ALA A 1 266 ? 10.406 -11.516 -2.018 1 88.12 266 ALA A O 1
ATOM 2125 N N . ALA A 1 267 ? 8.461 -12.297 -1.195 1 84.5 267 ALA A N 1
ATOM 2126 C CA . ALA A 1 267 ? 8.914 -13.68 -1.115 1 84.5 267 ALA A CA 1
ATOM 2127 C C . ALA A 1 267 ? 8.68 -14.414 -2.438 1 84.5 267 ALA A C 1
ATOM 2129 O O . ALA A 1 267 ? 8.766 -15.641 -2.5 1 84.5 267 ALA A O 1
ATOM 2130 N N . ARG A 1 268 ? 8.211 -13.727 -3.479 1 79.56 268 ARG A N 1
ATOM 2131 C CA . ARG A 1 268 ? 8.102 -14.203 -4.855 1 79.56 268 ARG A CA 1
ATOM 2132 C C . ARG A 1 268 ? 6.836 -15.031 -5.047 1 79.56 268 ARG A C 1
ATOM 2134 O O . ARG A 1 268 ? 6.812 -15.953 -5.871 1 79.56 268 ARG A O 1
ATOM 2141 N N . ALA A 1 269 ? 5.887 -14.766 -4.266 1 88.12 269 ALA A N 1
ATOM 2142 C CA . ALA A 1 269 ? 4.625 -15.492 -4.414 1 88.12 269 ALA A CA 1
ATOM 2143 C C . ALA A 1 269 ? 3.641 -14.711 -5.281 1 88.12 269 ALA A C 1
ATOM 2145 O O . ALA A 1 269 ? 3.568 -13.484 -5.195 1 88.12 269 ALA A O 1
ATOM 2146 N N . GLY A 1 270 ? 2.885 -15.453 -6.18 1 90.81 270 GLY A N 1
ATOM 2147 C CA . GLY A 1 270 ? 1.7 -14.867 -6.793 1 90.81 270 GLY A CA 1
ATOM 2148 C C . GLY A 1 270 ? 0.532 -14.75 -5.832 1 90.81 270 GLY A C 1
ATOM 2149 O O . GLY A 1 270 ? 0.435 -15.508 -4.867 1 90.81 270 GLY A O 1
ATOM 2150 N N . ILE A 1 271 ? -0.383 -13.766 -6.145 1 95.38 271 ILE A N 1
ATOM 2151 C CA . ILE A 1 271 ? -1.386 -13.461 -5.129 1 95.38 271 ILE A CA 1
ATOM 2152 C C . ILE A 1 271 ? -2.783 -13.711 -5.691 1 95.38 271 ILE A C 1
ATOM 2154 O O . ILE A 1 271 ? -3.086 -13.305 -6.816 1 95.38 271 ILE A O 1
ATOM 2158 N N . GLY A 1 272 ? -3.564 -14.484 -5.012 1 97.56 272 GLY A N 1
ATOM 2159 C CA . GLY A 1 272 ? -5.016 -14.375 -5.078 1 97.56 272 GLY A CA 1
ATOM 2160 C C . GLY A 1 272 ? -5.602 -13.516 -3.971 1 97.56 272 GLY A C 1
ATOM 2161 O O . GLY A 1 272 ? -5.273 -13.703 -2.797 1 97.56 272 GLY A O 1
ATOM 2162 N N . TYR A 1 273 ? -6.414 -12.523 -4.27 1 97.75 273 TYR A N 1
ATOM 2163 C CA . TYR A 1 273 ? -6.926 -11.586 -3.279 1 97.75 273 TYR A CA 1
ATOM 2164 C C . TYR A 1 273 ? -8.445 -11.508 -3.338 1 97.75 273 TYR A C 1
ATOM 2166 O O . TYR A 1 273 ? -9.031 -11.484 -4.422 1 97.75 273 TYR A O 1
ATOM 2174 N N . HIS A 1 274 ? -9.102 -11.539 -2.191 1 97.75 274 HIS A N 1
ATOM 2175 C CA . HIS A 1 274 ? -10.547 -11.414 -2.053 1 97.75 274 HIS A CA 1
ATOM 2176 C C . HIS A 1 274 ? -10.914 -10.383 -0.99 1 97.75 274 HIS A C 1
ATOM 2178 O O . HIS A 1 274 ? -10.375 -10.414 0.119 1 97.75 274 HIS A O 1
ATOM 2184 N N . LEU A 1 275 ? -11.727 -9.383 -1.329 1 95.94 275 LEU A N 1
ATOM 2185 C CA . LEU A 1 275 ? -12.203 -8.352 -0.415 1 95.94 275 LEU A CA 1
ATOM 2186 C C . LEU A 1 275 ? -13.727 -8.398 -0.287 1 95.94 275 LEU A C 1
ATOM 2188 O O . LEU A 1 275 ? -14.445 -8.164 -1.263 1 95.94 275 LEU A O 1
ATOM 2192 N N . GLU A 1 276 ? -14.211 -8.758 0.849 1 94.12 276 GLU A N 1
ATOM 2193 C CA . GLU A 1 276 ? -15.625 -8.617 1.194 1 94.12 276 GLU A CA 1
ATOM 2194 C C . GLU A 1 276 ? -15.883 -7.316 1.944 1 94.12 276 GLU A C 1
ATOM 2196 O O . GLU A 1 276 ? -15.578 -7.207 3.135 1 94.12 276 GLU A O 1
ATOM 2201 N N . SER A 1 277 ? -16.438 -6.316 1.293 1 94.25 277 SER A N 1
ATOM 2202 C CA . SER A 1 277 ? -16.594 -5.016 1.938 1 94.25 277 SER A CA 1
ATOM 2203 C C . SER A 1 277 ? -17.828 -4.289 1.43 1 94.25 277 SER A C 1
ATOM 2205 O O . SER A 1 277 ? -18.469 -4.723 0.462 1 94.25 277 SER A O 1
ATOM 2207 N N . ARG A 1 278 ? -18.156 -3.281 2.148 1 95.56 278 ARG A N 1
ATOM 2208 C CA . ARG A 1 278 ? -19.125 -2.322 1.646 1 95.56 278 ARG A CA 1
ATOM 2209 C C . ARG A 1 278 ? -18.656 -1.691 0.34 1 95.56 278 ARG A C 1
ATOM 2211 O O . ARG A 1 278 ? -17.547 -1.948 -0.112 1 95.56 278 ARG A O 1
ATOM 2218 N N . SER A 1 279 ? -19.578 -0.994 -0.343 1 94.44 279 SER A N 1
ATOM 2219 C CA . SER A 1 279 ? -19.328 -0.509 -1.695 1 94.44 279 SER A CA 1
ATOM 2220 C C . SER A 1 279 ? -19.438 1.01 -1.77 1 94.44 279 SER A C 1
ATOM 2222 O O . SER A 1 279 ? -19.672 1.671 -0.752 1 94.44 279 SER A O 1
ATOM 2224 N N . ILE A 1 280 ? -19.219 1.509 -2.947 1 92.12 280 ILE A N 1
ATOM 2225 C CA . ILE A 1 280 ? -19.219 2.941 -3.225 1 92.12 280 ILE A CA 1
ATOM 2226 C C . ILE A 1 280 ? -20.5 3.574 -2.664 1 92.12 280 ILE A C 1
ATOM 2228 O O . ILE A 1 280 ? -21.594 3.008 -2.789 1 92.12 280 ILE A O 1
ATOM 2232 N N . ALA A 1 281 ? -20.375 4.699 -1.922 1 89.62 281 ALA A N 1
ATOM 2233 C CA . ALA A 1 281 ? -21.453 5.547 -1.407 1 89.62 281 ALA A CA 1
ATOM 2234 C C . ALA A 1 281 ? -22.078 4.93 -0.167 1 89.62 281 ALA A C 1
ATOM 2236 O O . ALA A 1 281 ? -22.953 5.543 0.467 1 89.62 281 ALA A O 1
ATOM 2237 N N . ASP A 1 282 ? -21.734 3.586 0.187 1 91.19 282 ASP A N 1
ATOM 2238 C CA . ASP A 1 282 ? -22.203 3.049 1.462 1 91.19 282 ASP A CA 1
ATOM 2239 C C . ASP A 1 282 ? -21.703 3.895 2.631 1 91.19 282 ASP A C 1
ATOM 2241 O O . ASP A 1 282 ? -20.625 4.477 2.562 1 91.19 282 ASP A O 1
ATOM 2245 N N . PRO A 1 283 ? -22.5 3.971 3.678 1 84.5 283 PRO A N 1
ATOM 2246 C CA . PRO A 1 283 ? -22.094 4.824 4.801 1 84.5 283 PRO A CA 1
ATOM 2247 C C . PRO A 1 283 ? -20.859 4.309 5.523 1 84.5 283 PRO A C 1
ATOM 2249 O O . PRO A 1 283 ? -20.703 3.098 5.699 1 84.5 283 PRO A O 1
ATOM 2252 N N . VAL A 1 284 ? -19.953 5.145 5.855 1 83.5 284 VAL A N 1
ATOM 2253 C CA . VAL A 1 284 ? -18.766 4.859 6.656 1 83.5 284 VAL A CA 1
ATOM 2254 C C . VAL A 1 284 ? -18.859 5.59 7.996 1 83.5 284 VAL A C 1
ATOM 2256 O O . VAL A 1 284 ? -19.328 6.73 8.055 1 83.5 284 VAL A O 1
ATOM 2259 N N . ARG A 1 285 ? -18.406 4.953 9.062 1 78.19 285 ARG A N 1
ATOM 2260 C CA . ARG A 1 285 ? -18.422 5.531 10.406 1 78.19 285 ARG A CA 1
ATOM 2261 C C . ARG A 1 285 ? -19.797 6.113 10.734 1 78.19 285 ARG A C 1
ATOM 2263 O O . ARG A 1 285 ? -19.906 7.293 11.07 1 78.19 285 ARG A O 1
ATOM 2270 N N . ASN A 1 286 ? -20.828 5.242 10.594 1 73.06 286 ASN A N 1
ATOM 2271 C CA . ASN A 1 286 ? -22.203 5.574 10.898 1 73.06 286 ASN A CA 1
ATOM 2272 C C . ASN A 1 286 ? -22.719 6.727 10.039 1 73.06 286 ASN A C 1
ATOM 2274 O O . ASN A 1 286 ? -23.359 7.648 10.539 1 73.06 286 ASN A O 1
ATOM 2278 N N . GLY A 1 287 ? -22.234 6.754 8.758 1 70.44 287 GLY A N 1
ATOM 2279 C CA . GLY A 1 287 ? -22.75 7.711 7.797 1 70.44 287 GLY A CA 1
ATOM 2280 C C . GLY A 1 287 ? -21.969 9.008 7.762 1 70.44 287 GLY A C 1
ATOM 2281 O O . GLY A 1 287 ? -22.406 9.992 7.164 1 70.44 287 GLY A O 1
ATOM 2282 N N . ALA A 1 288 ? -20.828 9.039 8.391 1 70.31 288 ALA A N 1
ATOM 2283 C CA . ALA A 1 288 ? -20.016 10.25 8.406 1 70.31 288 ALA A CA 1
ATOM 2284 C C . ALA A 1 288 ? -19.609 10.664 6.996 1 70.31 288 ALA A C 1
ATOM 2286 O O . ALA A 1 288 ? -19.547 11.859 6.691 1 70.31 288 ALA A O 1
ATOM 2287 N N . PHE A 1 289 ? -19.359 9.758 6.105 1 74.31 289 PHE A N 1
ATOM 2288 C CA . PHE A 1 289 ? -19.047 10.023 4.707 1 74.31 289 PHE A CA 1
ATOM 2289 C C . PHE A 1 289 ? -19.297 8.781 3.854 1 74.31 289 PHE A C 1
ATOM 2291 O O . PHE A 1 289 ? -19.344 7.664 4.371 1 74.31 289 PHE A O 1
ATOM 2298 N N . PRO A 1 290 ? -19.484 9.039 2.645 1 82.31 290 PRO A N 1
ATOM 2299 C CA . PRO A 1 290 ? -19.719 7.91 1.747 1 82.31 290 PRO A CA 1
ATOM 2300 C C . PRO A 1 290 ? -18.438 7.145 1.41 1 82.31 290 PRO A C 1
ATOM 2302 O O . PRO A 1 290 ? -17.375 7.75 1.242 1 82.31 290 PRO A O 1
ATOM 2305 N N . HIS A 1 291 ? -18.578 5.801 1.379 1 89.75 291 HIS A N 1
ATOM 2306 C CA . HIS A 1 291 ? -17.453 4.941 1.003 1 89.75 291 HIS A CA 1
ATOM 2307 C C . HIS A 1 291 ? -16.969 5.266 -0.404 1 89.75 291 HIS A C 1
ATOM 2309 O O . HIS A 1 291 ? -17.766 5.523 -1.305 1 89.75 291 HIS A O 1
ATOM 2315 N N . SER A 1 292 ? -15.703 5.27 -0.634 1 86.94 292 SER A N 1
ATOM 2316 C CA . SER A 1 292 ? -15.07 5.695 -1.877 1 86.94 292 SER A CA 1
ATOM 2317 C C . SER A 1 292 ? -15.102 4.586 -2.922 1 86.94 292 SER A C 1
ATOM 2319 O O . SER A 1 292 ? -14.742 4.809 -4.082 1 86.94 292 SER A O 1
ATOM 2321 N N . GLY A 1 293 ? -15.57 3.43 -2.559 1 92.25 293 GLY A N 1
ATOM 2322 C CA . GLY A 1 293 ? -15.547 2.287 -3.457 1 92.25 293 GLY A CA 1
ATOM 2323 C C . GLY A 1 293 ? -14.344 1.385 -3.236 1 92.25 293 GLY A C 1
ATOM 2324 O O . GLY A 1 293 ? -13.484 1.682 -2.404 1 92.25 293 GLY A O 1
ATOM 2325 N N . LYS A 1 294 ? -14.203 0.313 -4.031 1 94.62 294 LYS A N 1
ATOM 2326 C CA . LYS A 1 294 ? -13.18 -0.707 -3.818 1 94.62 294 LYS A CA 1
ATOM 2327 C C . LYS A 1 294 ? -11.938 -0.417 -4.648 1 94.62 294 LYS A C 1
ATOM 2329 O O . LYS A 1 294 ? -10.859 -0.949 -4.367 1 94.62 294 LYS A O 1
ATOM 2334 N N . LEU A 1 295 ? -12.031 0.388 -5.684 1 93.56 295 LEU A N 1
ATOM 2335 C CA . LEU A 1 295 ? -10.953 0.596 -6.645 1 93.56 295 LEU A CA 1
ATOM 2336 C C . LEU A 1 295 ? -9.727 1.186 -5.961 1 93.56 295 LEU A C 1
ATOM 2338 O O . LEU A 1 295 ? -8.602 0.773 -6.242 1 93.56 295 LEU A O 1
ATOM 2342 N N . PRO A 1 296 ? -9.883 2.178 -5.008 1 92.62 296 PRO A N 1
ATOM 2343 C CA . PRO A 1 296 ? -8.688 2.693 -4.34 1 92.62 296 PRO A CA 1
ATOM 2344 C C . PRO A 1 296 ? -7.926 1.614 -3.58 1 92.62 296 PRO A C 1
ATOM 2346 O O . PRO A 1 296 ? -6.691 1.632 -3.547 1 92.62 296 PRO A O 1
ATOM 2349 N N . TYR A 1 297 ? -8.594 0.644 -2.975 1 95 297 TYR A N 1
ATOM 2350 C CA . TYR A 1 297 ? -7.945 -0.435 -2.234 1 95 297 TYR A CA 1
ATOM 2351 C C . TYR A 1 297 ? -7.273 -1.42 -3.182 1 95 297 TYR A C 1
ATOM 2353 O O . TYR A 1 297 ? -6.18 -1.919 -2.895 1 95 297 TYR A O 1
ATOM 2361 N N . TYR A 1 298 ? -7.926 -1.7 -4.328 1 95.69 298 TYR A N 1
ATOM 2362 C CA . TYR A 1 298 ? -7.305 -2.561 -5.332 1 95.69 298 TYR A CA 1
ATOM 2363 C C . TYR A 1 298 ? -6.059 -1.907 -5.914 1 95.69 298 TYR A C 1
ATOM 2365 O O . TYR A 1 298 ? -5.066 -2.586 -6.191 1 95.69 298 TYR A O 1
ATOM 2373 N N . ARG A 1 299 ? -6.09 -0.619 -6.137 1 93.69 299 ARG A N 1
ATOM 2374 C CA . ARG A 1 299 ? -4.91 0.094 -6.613 1 93.69 299 ARG A CA 1
ATOM 2375 C C . ARG A 1 299 ? -3.77 0.004 -5.605 1 93.69 299 ARG A C 1
ATOM 2377 O O . ARG A 1 299 ? -2.6 -0.079 -5.984 1 93.69 299 ARG A O 1
ATOM 2384 N N . HIS A 1 300 ? -4.172 0.148 -4.355 1 94.38 300 HIS A N 1
ATOM 2385 C CA . HIS A 1 300 ? -3.18 0.004 -3.299 1 94.38 300 HIS A CA 1
ATOM 2386 C C . HIS A 1 300 ? -2.514 -1.366 -3.352 1 94.38 300 HIS A C 1
ATOM 2388 O O . HIS A 1 300 ? -1.291 -1.472 -3.229 1 94.38 300 HIS A O 1
ATOM 2394 N N . ILE A 1 301 ? -3.256 -2.436 -3.576 1 95.44 301 ILE A N 1
ATOM 2395 C CA . ILE A 1 301 ? -2.732 -3.791 -3.717 1 95.44 301 ILE A CA 1
ATOM 2396 C C . ILE A 1 301 ? -1.835 -3.871 -4.949 1 95.44 301 ILE A C 1
ATOM 2398 O O . ILE A 1 301 ? -0.745 -4.445 -4.895 1 95.44 301 ILE A O 1
ATOM 2402 N N . ASP A 1 302 ? -2.26 -3.291 -5.996 1 93.62 302 ASP A N 1
ATOM 2403 C CA . ASP A 1 302 ? -1.506 -3.283 -7.246 1 93.62 302 ASP A CA 1
ATOM 2404 C C . ASP A 1 302 ? -0.12 -2.672 -7.047 1 93.62 302 ASP A C 1
ATOM 2406 O O . ASP A 1 302 ? 0.877 -3.213 -7.527 1 93.62 302 ASP A O 1
ATOM 2410 N N . ARG A 1 303 ? -0.058 -1.627 -6.375 1 92.5 303 ARG A N 1
ATOM 2411 C CA . ARG A 1 303 ? 1.213 -0.936 -6.188 1 92.5 303 ARG A CA 1
ATOM 2412 C C . ARG A 1 303 ? 2.092 -1.669 -5.18 1 92.5 303 ARG A C 1
ATOM 2414 O O . ARG A 1 303 ? 3.32 -1.628 -5.273 1 92.5 303 ARG A O 1
ATOM 2421 N N . SER A 1 304 ? 1.477 -2.303 -4.219 1 92.56 304 SER A N 1
ATOM 2422 C CA . SER A 1 304 ? 2.229 -3.176 -3.326 1 92.56 304 SER A CA 1
ATOM 2423 C C . SER A 1 304 ? 2.941 -4.281 -4.098 1 92.56 304 SER A C 1
ATOM 2425 O O . SER A 1 304 ? 4.109 -4.574 -3.84 1 92.56 304 SER A O 1
ATOM 2427 N N . VAL A 1 305 ? 2.23 -4.867 -5.02 1 92.12 305 VAL A N 1
ATOM 2428 C CA . VAL A 1 305 ? 2.793 -5.918 -5.859 1 92.12 305 VAL A CA 1
ATOM 2429 C C . VAL A 1 305 ? 3.949 -5.359 -6.684 1 92.12 305 VAL A C 1
ATOM 2431 O O . VAL A 1 305 ? 5.035 -5.945 -6.723 1 92.12 305 VAL A O 1
ATOM 2434 N N . LYS A 1 306 ? 3.82 -4.227 -7.234 1 89 306 LYS A N 1
ATOM 2435 C CA . LYS A 1 306 ? 4.82 -3.627 -8.109 1 89 306 LYS A CA 1
ATOM 2436 C C . LYS A 1 306 ? 6.066 -3.221 -7.328 1 89 306 LYS A C 1
ATOM 2438 O O . LYS A 1 306 ? 7.18 -3.287 -7.848 1 89 306 LYS A O 1
ATOM 2443 N N . ALA A 1 307 ? 5.879 -2.801 -6.133 1 89.5 307 ALA A N 1
ATOM 2444 C CA . ALA A 1 307 ? 6.992 -2.332 -5.309 1 89.5 307 ALA A CA 1
ATOM 2445 C C . ALA A 1 307 ? 7.941 -3.477 -4.965 1 89.5 307 ALA A C 1
ATOM 2447 O O . ALA A 1 307 ? 9.109 -3.248 -4.648 1 89.5 307 ALA A O 1
ATOM 2448 N N . ASN A 1 308 ? 7.504 -4.668 -5.039 1 84.56 308 ASN A N 1
ATOM 2449 C CA . ASN A 1 308 ? 8.312 -5.789 -4.566 1 84.56 308 ASN A CA 1
ATOM 2450 C C . ASN A 1 308 ? 8.617 -6.777 -5.691 1 84.56 308 ASN A C 1
ATOM 2452 O O . ASN A 1 308 ? 9.094 -7.883 -5.441 1 84.56 308 ASN A O 1
ATOM 2456 N N . THR A 1 309 ? 8.219 -6.316 -6.824 1 64.5 309 THR A N 1
ATOM 2457 C CA . THR A 1 309 ? 8.523 -7.211 -7.934 1 64.5 309 THR A CA 1
ATOM 2458 C C . THR A 1 309 ? 10.023 -7.227 -8.211 1 64.5 309 THR A C 1
ATOM 2460 O O . THR A 1 309 ? 10.641 -6.176 -8.383 1 64.5 309 THR A O 1
ATOM 2463 N N . GLN A 1 310 ? 10.773 -8.062 -7.582 1 54.25 310 GLN A N 1
ATOM 2464 C CA . GLN A 1 310 ? 12.227 -8.188 -7.703 1 54.25 310 GLN A CA 1
ATOM 2465 C C . GLN A 1 310 ? 12.633 -8.508 -9.141 1 54.25 310 GLN A C 1
ATOM 2467 O O . GLN A 1 310 ? 13.57 -7.91 -9.672 1 54.25 310 GLN A O 1
ATOM 2472 N N . GLN A 1 311 ? 12.547 -9.852 -9.414 1 48.44 311 GLN A N 1
ATOM 2473 C CA . GLN A 1 311 ? 13.141 -10.469 -10.594 1 48.44 311 GLN A CA 1
ATOM 2474 C C . GLN A 1 311 ? 12.273 -10.234 -11.828 1 48.44 311 GLN A C 1
ATOM 2476 O O . GLN A 1 311 ? 11.203 -9.625 -11.742 1 48.44 311 GLN A O 1
ATOM 2481 N N . THR A 1 312 ? 12.656 -10.812 -12.766 1 41.88 312 THR A N 1
ATOM 2482 C CA . THR A 1 312 ? 12.18 -10.906 -14.141 1 41.88 312 THR A CA 1
ATOM 2483 C C . THR A 1 312 ? 10.672 -11.148 -14.172 1 41.88 312 THR A C 1
ATOM 2485 O O . THR A 1 312 ? 10 -10.773 -15.141 1 41.88 312 THR A O 1
ATOM 2488 N N . ARG A 1 313 ? 10.289 -11.992 -13.219 1 43.22 313 ARG A N 1
ATOM 2489 C CA . ARG A 1 313 ? 8.867 -12.305 -13.352 1 43.22 313 ARG A CA 1
ATOM 2490 C C . ARG A 1 313 ? 8.023 -11.461 -12.406 1 43.22 313 ARG A C 1
ATOM 2492 O O . ARG A 1 313 ? 8.273 -11.43 -11.195 1 43.22 313 ARG A O 1
ATOM 2499 N N . GLY A 1 314 ? 7.602 -10.438 -12.711 1 51.28 314 GLY A N 1
ATOM 2500 C CA . GLY A 1 314 ? 6.832 -9.484 -11.93 1 51.28 314 GLY A CA 1
ATOM 2501 C C . GLY A 1 314 ? 5.695 -10.117 -11.156 1 51.28 314 GLY A C 1
ATOM 2502 O O . GLY A 1 314 ? 5.121 -11.117 -11.594 1 51.28 314 GLY A O 1
ATOM 2503 N N . GLY A 1 315 ? 5.676 -10.195 -9.727 1 60.47 315 GLY A N 1
ATOM 2504 C CA . GLY A 1 315 ? 4.5 -10.562 -8.953 1 60.47 315 GLY A CA 1
ATOM 2505 C C . GLY A 1 315 ? 3.215 -9.984 -9.508 1 60.47 315 GLY A C 1
ATOM 2506 O O . GLY A 1 315 ? 3.225 -8.914 -10.125 1 60.47 315 GLY A O 1
ATOM 2507 N N . SER A 1 316 ? 2.195 -10.906 -9.828 1 82.81 316 SER A N 1
ATOM 2508 C CA . SER A 1 316 ? 0.868 -10.484 -10.266 1 82.81 316 SER A CA 1
ATOM 2509 C C . SER A 1 316 ? -0.206 -10.938 -9.281 1 82.81 316 SER A C 1
ATOM 2511 O O . SER A 1 316 ? 0.036 -11.812 -8.445 1 82.81 316 SER A O 1
ATOM 2513 N N . ALA A 1 317 ? -1.22 -10.227 -9.219 1 93.56 317 ALA A N 1
ATOM 2514 C CA . ALA A 1 317 ? -2.346 -10.578 -8.359 1 93.56 317 ALA A CA 1
ATOM 2515 C C . ALA A 1 317 ? -3.623 -10.766 -9.172 1 93.56 317 ALA A C 1
ATOM 2517 O O . ALA A 1 317 ? -3.795 -10.133 -10.219 1 93.56 317 ALA A O 1
ATOM 2518 N N . THR A 1 318 ? -4.422 -11.695 -8.773 1 96.44 318 THR A N 1
ATOM 2519 C CA . THR A 1 318 ? -5.781 -11.867 -9.273 1 96.44 318 THR A CA 1
ATOM 2520 C C . THR A 1 318 ? -6.805 -11.539 -8.195 1 96.44 318 THR A C 1
ATOM 2522 O O . THR A 1 318 ? -6.758 -12.094 -7.098 1 96.44 318 THR A O 1
ATOM 2525 N N . VAL A 1 319 ? -7.691 -10.648 -8.516 1 96.81 319 VAL A N 1
ATOM 2526 C CA . VAL A 1 319 ? -8.734 -10.227 -7.582 1 96.81 319 VAL A CA 1
ATOM 2527 C C . VAL A 1 319 ? -10.039 -10.945 -7.906 1 96.81 319 VAL A C 1
ATOM 2529 O O . VAL A 1 319 ? -10.453 -11.008 -9.07 1 96.81 319 VAL A O 1
ATOM 2532 N N . SER A 1 320 ? -10.711 -11.492 -6.871 1 97.25 320 SER A N 1
ATOM 2533 C CA . SER A 1 320 ? -11.992 -12.164 -7.035 1 97.25 320 SER A CA 1
ATOM 2534 C C . SER A 1 320 ? -13.133 -11.32 -6.473 1 97.25 320 SER A C 1
ATOM 2536 O O . SER A 1 320 ? -12.984 -10.688 -5.422 1 97.25 320 SER A O 1
ATOM 2538 N N . TYR A 1 321 ? -14.266 -11.266 -7.156 1 95.94 321 TYR A N 1
ATOM 2539 C CA . TYR A 1 321 ? -15.445 -10.562 -6.664 1 95.94 321 TYR A CA 1
ATOM 2540 C C . TYR A 1 321 ? -16.719 -11.281 -7.078 1 95.94 321 TYR A C 1
ATOM 2542 O O . TYR A 1 321 ? -16.781 -11.867 -8.156 1 95.94 321 TYR A O 1
ATOM 2550 N N . PRO A 1 322 ? -17.75 -11.242 -6.277 1 97.88 322 PRO A N 1
ATOM 2551 C CA . PRO A 1 322 ? -19 -11.906 -6.617 1 97.88 322 PRO A CA 1
ATOM 2552 C C . PRO A 1 322 ? -19.812 -11.141 -7.66 1 97.88 322 PRO A C 1
ATOM 2554 O O . PRO A 1 322 ? -19.719 -9.914 -7.738 1 97.88 322 PRO A O 1
ATOM 2557 N N . TYR A 1 323 ? -20.703 -11.773 -8.367 1 98.12 323 TYR A N 1
ATOM 2558 C CA . TYR A 1 323 ? -21.438 -11.203 -9.484 1 98.12 323 TYR A CA 1
ATOM 2559 C C . TYR A 1 323 ? -22.484 -10.203 -9 1 98.12 323 TYR A C 1
ATOM 2561 O O . TYR A 1 323 ? -22.969 -9.383 -9.781 1 98.12 323 TYR A O 1
ATOM 2569 N N . PHE A 1 324 ? -22.812 -10.219 -7.746 1 98.38 324 PHE A N 1
ATOM 2570 C CA . PHE A 1 324 ? -23.875 -9.336 -7.254 1 98.38 324 PHE A CA 1
ATOM 2571 C C . PHE A 1 324 ? -23.281 -8.148 -6.512 1 98.38 324 PHE A C 1
ATOM 2573 O O . PHE A 1 324 ? -23.984 -7.453 -5.773 1 98.38 324 PHE A O 1
ATOM 2580 N N . ASP A 1 325 ? -21.969 -7.922 -6.633 1 97.38 325 ASP A N 1
ATOM 2581 C CA . ASP A 1 325 ? -21.344 -6.727 -6.09 1 97.38 325 ASP A CA 1
ATOM 2582 C C . ASP A 1 325 ? -21.891 -5.465 -6.738 1 97.38 325 ASP A C 1
ATOM 2584 O O . ASP A 1 325 ? -22.047 -5.398 -7.961 1 97.38 325 ASP A O 1
ATOM 2588 N N . PRO A 1 326 ? -22.156 -4.422 -5.973 1 96.94 326 PRO A N 1
ATOM 2589 C CA . PRO A 1 326 ? -22.719 -3.197 -6.547 1 96.94 326 PRO A CA 1
ATOM 2590 C C . PRO A 1 326 ? -21.766 -2.523 -7.535 1 96.94 326 PRO A C 1
ATOM 2592 O O . PRO A 1 326 ? -22.203 -1.708 -8.352 1 96.94 326 PRO A O 1
ATOM 2595 N N . GLU A 1 327 ? -20.516 -2.842 -7.504 1 95.62 327 GLU A N 1
ATOM 2596 C CA . GLU A 1 327 ? -19.516 -2.217 -8.383 1 95.62 327 GLU A CA 1
ATOM 2597 C C . GLU A 1 327 ? -19.141 -3.146 -9.531 1 95.62 327 GLU A C 1
ATOM 2599 O O . GLU A 1 327 ? -18.109 -2.943 -10.188 1 95.62 327 GLU A O 1
ATOM 2604 N N . ILE A 1 328 ? -19.906 -4.133 -9.867 1 96.81 328 ILE A N 1
ATOM 2605 C CA . ILE A 1 328 ? -19.547 -5.254 -10.727 1 96.81 328 ILE A CA 1
ATOM 2606 C C . ILE A 1 328 ? -19.219 -4.742 -12.125 1 96.81 328 ILE A C 1
ATOM 2608 O O . ILE A 1 328 ? -18.25 -5.18 -12.742 1 96.81 328 ILE A O 1
ATOM 2612 N N . ILE A 1 329 ? -20.016 -3.818 -12.688 1 94.06 329 ILE A N 1
ATOM 2613 C CA . ILE A 1 329 ? -19.797 -3.34 -14.047 1 94.06 329 ILE A CA 1
ATOM 2614 C C . ILE A 1 329 ? -18.484 -2.564 -14.125 1 94.06 329 ILE A C 1
ATOM 2616 O O . ILE A 1 329 ? -17.703 -2.742 -15.062 1 94.06 329 ILE A O 1
ATOM 2620 N N . GLN A 1 330 ? -18.234 -1.767 -13.102 1 91.81 330 GLN A N 1
ATOM 2621 C CA . GLN A 1 330 ? -16.984 -1.02 -13.047 1 91.81 330 GLN A CA 1
ATOM 2622 C C . GLN A 1 330 ? -15.789 -1.957 -12.875 1 91.81 330 GLN A C 1
ATOM 2624 O O . GLN A 1 330 ? -14.742 -1.761 -13.508 1 91.81 330 GLN A O 1
ATOM 2629 N N . LEU A 1 331 ? -15.938 -2.943 -12.055 1 93.12 331 LEU A N 1
ATOM 2630 C CA . LEU A 1 331 ? -14.859 -3.889 -11.766 1 93.12 331 LEU A CA 1
ATOM 2631 C C . LEU A 1 331 ? -14.484 -4.676 -13.016 1 93.12 331 LEU A C 1
ATOM 2633 O O . LEU A 1 331 ? -13.312 -5.004 -13.219 1 93.12 331 LEU A O 1
ATOM 2637 N N . MET A 1 332 ? -15.414 -4.938 -13.844 1 93.5 332 MET A N 1
ATOM 2638 C CA . MET A 1 332 ? -15.156 -5.707 -15.062 1 93.5 332 MET A CA 1
ATOM 2639 C C . MET A 1 332 ? -14.445 -4.848 -16.109 1 93.5 332 MET A C 1
ATOM 2641 O O . MET A 1 332 ? -13.75 -5.371 -16.969 1 93.5 332 MET A O 1
ATOM 2645 N N . GLN A 1 333 ? -14.492 -3.557 -15.953 1 90.81 333 GLN A N 1
ATOM 2646 C CA . GLN A 1 333 ? -14.031 -2.674 -17.016 1 90.81 333 GLN A CA 1
ATOM 2647 C C . GLN A 1 333 ? -12.672 -2.064 -16.688 1 90.81 333 GLN A C 1
ATOM 2649 O O . GLN A 1 333 ? -12.141 -1.268 -17.469 1 90.81 333 GLN A O 1
ATOM 2654 N N . VAL A 1 334 ? -12.109 -2.404 -15.594 1 90.25 334 VAL A N 1
ATOM 2655 C CA . VAL A 1 334 ? -10.898 -1.749 -15.117 1 90.25 334 VAL A CA 1
ATOM 2656 C C . VAL A 1 334 ? -9.727 -2.098 -16.031 1 90.25 334 VAL A C 1
ATOM 2658 O O . VAL A 1 334 ? -8.688 -1.424 -16.016 1 90.25 334 VAL A O 1
ATOM 2661 N N . LYS A 1 335 ? -9.766 -3.117 -16.906 1 85.38 335 LYS A N 1
ATOM 2662 C CA . LYS A 1 335 ? -8.664 -3.516 -17.781 1 85.38 335 LYS A CA 1
ATOM 2663 C C . LYS A 1 335 ? -8.914 -3.055 -19.219 1 85.38 335 LYS A C 1
ATOM 2665 O O . LYS A 1 335 ? -8.094 -3.303 -20.109 1 85.38 335 LYS A O 1
ATOM 2670 N N . GLN A 1 336 ? -9.992 -2.418 -19.375 1 81.69 336 GLN A N 1
ATOM 2671 C CA . GLN A 1 336 ? -10.289 -1.975 -20.734 1 81.69 336 GLN A CA 1
ATOM 2672 C C . GLN A 1 336 ? -9.398 -0.797 -21.125 1 81.69 336 GLN A C 1
ATOM 2674 O O . GLN A 1 336 ? -9.094 0.062 -20.297 1 81.69 336 GLN A O 1
ATOM 2679 N N . GLN A 1 337 ? -9 -0.758 -22.266 1 71.25 337 GLN A N 1
ATOM 2680 C CA . GLN A 1 337 ? -8.117 0.282 -22.781 1 71.25 337 GLN A CA 1
ATOM 2681 C C . GLN A 1 337 ? -8.758 1.661 -22.656 1 71.25 337 GLN A C 1
ATOM 2683 O O . GLN A 1 337 ? -8.062 2.658 -22.453 1 71.25 337 GLN A O 1
ATOM 2688 N N . ARG A 1 338 ? -10 1.731 -22.703 1 69.12 338 ARG A N 1
ATOM 2689 C CA . ARG A 1 338 ? -10.703 3.008 -22.703 1 69.12 338 ARG A CA 1
ATOM 2690 C C . ARG A 1 338 ? -10.953 3.504 -21.281 1 69.12 338 ARG A C 1
ATOM 2692 O O . ARG A 1 338 ? -11.477 4.602 -21.094 1 69.12 338 ARG A O 1
ATOM 2699 N N . ALA A 1 339 ? -10.516 2.684 -20.391 1 72.75 339 ALA A N 1
ATOM 2700 C CA . ALA A 1 339 ? -10.727 3.131 -19.016 1 72.75 339 ALA A CA 1
ATOM 2701 C C . ALA A 1 339 ? -9.906 4.383 -18.719 1 72.75 339 ALA A C 1
ATOM 2703 O O . ALA A 1 339 ? -8.789 4.531 -19.219 1 72.75 339 ALA A O 1
ATOM 2704 N N . THR A 1 340 ? -10.484 5.355 -18.016 1 74.56 340 THR A N 1
ATOM 2705 C CA . THR A 1 340 ? -9.781 6.559 -17.578 1 74.56 340 THR A CA 1
ATOM 2706 C C . THR A 1 340 ? -8.672 6.211 -16.594 1 74.56 340 THR A C 1
ATOM 2708 O O . THR A 1 340 ? -8.695 5.141 -15.977 1 74.56 340 THR A O 1
ATOM 2711 N N . ASP A 1 341 ? -7.734 7.012 -16.469 1 72.44 341 ASP A N 1
ATOM 2712 C CA . ASP A 1 341 ? -6.613 6.805 -15.555 1 72.44 341 ASP A CA 1
ATOM 2713 C C . ASP A 1 341 ? -7.098 6.566 -14.125 1 72.44 341 ASP A C 1
ATOM 2715 O O . ASP A 1 341 ? -6.488 5.805 -13.375 1 72.44 341 ASP A O 1
ATOM 2719 N N . GLU A 1 342 ? -8.227 7.094 -13.938 1 73.62 342 GLU A N 1
ATOM 2720 C CA . GLU A 1 342 ? -8.758 6.973 -12.586 1 73.62 342 GLU A CA 1
ATOM 2721 C C . GLU A 1 342 ? -9.383 5.602 -12.352 1 73.62 342 GLU A C 1
ATOM 2723 O O . GLU A 1 342 ? -9.398 5.102 -11.227 1 73.62 342 GLU A O 1
ATOM 2728 N N . ASN A 1 343 ? -9.805 5.016 -13.461 1 81.81 343 ASN A N 1
ATOM 2729 C CA . ASN A 1 343 ? -10.531 3.76 -13.32 1 81.81 343 ASN A CA 1
ATOM 2730 C C . ASN A 1 343 ? -9.703 2.57 -13.789 1 81.81 343 ASN A C 1
ATOM 2732 O O . ASN A 1 343 ? -10.125 1.42 -13.641 1 81.81 343 ASN A O 1
ATOM 2736 N N . LYS A 1 344 ? -8.578 2.863 -14.211 1 87.12 344 LYS A N 1
ATOM 2737 C CA . LYS A 1 344 ? -7.777 1.804 -14.82 1 87.12 344 LYS A CA 1
ATOM 2738 C C . LYS A 1 344 ? -6.859 1.154 -13.789 1 87.12 344 LYS A C 1
ATOM 2740 O O . LYS A 1 344 ? -6.117 1.845 -13.086 1 87.12 344 LYS A O 1
ATOM 2745 N N . ILE A 1 345 ? -6.977 -0.124 -13.633 1 91.06 345 ILE A N 1
ATOM 2746 C CA . ILE A 1 345 ? -6.055 -0.986 -12.906 1 91.06 345 ILE A CA 1
ATOM 2747 C C . ILE A 1 345 ? -5.738 -2.227 -13.734 1 91.06 345 ILE A C 1
ATOM 2749 O O . ILE A 1 345 ? -6.328 -3.289 -13.531 1 91.06 345 ILE A O 1
ATOM 2753 N N . ASP A 1 346 ? -4.793 -2.088 -14.602 1 86.56 346 ASP A N 1
ATOM 2754 C CA . ASP A 1 346 ? -4.66 -3.076 -15.672 1 86.56 346 ASP A CA 1
ATOM 2755 C C . ASP A 1 346 ? -3.475 -4.004 -15.414 1 86.56 346 ASP A C 1
ATOM 2757 O O . ASP A 1 346 ? -3.172 -4.871 -16.234 1 86.56 346 ASP A O 1
ATOM 2761 N N . LYS A 1 347 ? -2.838 -3.887 -14.32 1 85.94 347 LYS A N 1
ATOM 2762 C CA . LYS A 1 347 ? -1.661 -4.719 -14.078 1 85.94 347 LYS A CA 1
ATOM 2763 C C . LYS A 1 347 ? -2.004 -5.918 -13.195 1 85.94 347 LYS A C 1
ATOM 2765 O O . LYS A 1 347 ? -1.148 -6.762 -12.93 1 85.94 347 LYS A O 1
ATOM 2770 N N . MET A 1 348 ? -3.182 -6.035 -12.75 1 92.19 348 MET A N 1
ATOM 2771 C CA . MET A 1 348 ? -3.695 -7.215 -12.062 1 92.19 348 MET A CA 1
ATOM 2772 C C . MET A 1 348 ? -4.738 -7.934 -12.906 1 92.19 348 MET A C 1
ATOM 2774 O O . MET A 1 348 ? -5.203 -7.398 -13.914 1 92.19 348 MET A O 1
ATOM 2778 N N . ASP A 1 349 ? -5.02 -9.109 -12.562 1 94.19 349 ASP A N 1
ATOM 2779 C CA . ASP A 1 349 ? -6.082 -9.875 -13.211 1 94.19 349 ASP A CA 1
ATOM 2780 C C . ASP A 1 349 ? -7.305 -9.992 -12.305 1 94.19 349 ASP A C 1
ATOM 2782 O O . ASP A 1 349 ? -7.227 -9.711 -11.109 1 94.19 349 ASP A O 1
ATOM 2786 N N . TYR A 1 350 ? -8.438 -10.398 -12.922 1 95.75 350 TYR A N 1
ATOM 2787 C CA . TYR A 1 350 ? -9.703 -10.398 -12.195 1 95.75 350 TYR A CA 1
ATOM 2788 C C . TYR A 1 350 ? -10.492 -11.672 -12.477 1 95.75 350 TYR A C 1
ATOM 2790 O O . TYR A 1 350 ? -10.461 -12.195 -13.594 1 95.75 350 TYR A O 1
ATOM 2798 N N . SER A 1 351 ? -11.164 -12.164 -11.5 1 97.44 351 SER A N 1
ATOM 2799 C CA . SER A 1 351 ? -11.977 -13.375 -11.602 1 97.44 351 SER A CA 1
ATOM 2800 C C . SER A 1 351 ? -13.398 -13.125 -11.133 1 97.44 351 SER A C 1
ATOM 2802 O O . SER A 1 351 ? -13.617 -12.719 -9.984 1 97.44 351 SER A O 1
ATOM 2804 N N . LEU A 1 352 ? -14.359 -13.359 -12.008 1 97.88 352 LEU A N 1
ATOM 2805 C CA . LEU A 1 352 ? -15.766 -13.297 -11.641 1 97.88 352 LEU A CA 1
ATOM 2806 C C . LEU A 1 352 ? -16.188 -14.539 -10.859 1 97.88 352 LEU A C 1
ATOM 2808 O O . LEU A 1 352 ? -16.109 -15.656 -11.383 1 97.88 352 LEU A O 1
ATOM 2812 N N . SER A 1 353 ? -16.594 -14.359 -9.633 1 98.25 353 SER A N 1
ATOM 2813 C CA . SER A 1 353 ? -17.141 -15.445 -8.828 1 98.25 353 SER A CA 1
ATOM 2814 C C . SER A 1 353 ? -18.656 -15.586 -9.047 1 98.25 353 SER A C 1
ATOM 2816 O O . SER A 1 353 ? -19.406 -14.641 -8.812 1 98.25 353 SER A O 1
ATOM 2818 N N . PHE A 1 354 ? -19.094 -16.734 -9.453 1 98.12 354 PHE A N 1
ATOM 2819 C CA . PHE A 1 354 ? -20.516 -16.891 -9.75 1 98.12 354 PHE A CA 1
ATOM 2820 C C . PHE A 1 354 ? -21.016 -18.266 -9.289 1 98.12 354 PHE A C 1
ATOM 2822 O O . PHE A 1 354 ? -20.234 -19.062 -8.75 1 98.12 354 PHE A O 1
ATOM 2829 N N . ASN A 1 355 ? -22.312 -18.5 -9.289 1 97.38 355 ASN A N 1
ATOM 2830 C CA . ASN A 1 355 ? -22.984 -19.766 -9.039 1 97.38 355 ASN A CA 1
ATOM 2831 C C . ASN A 1 355 ? -24.172 -19.969 -9.977 1 97.38 355 ASN A C 1
ATOM 2833 O O . ASN A 1 355 ? -24.328 -19.25 -10.961 1 97.38 355 ASN A O 1
ATOM 2837 N N . ASN A 1 356 ? -24.969 -20.891 -9.734 1 96.44 356 ASN A N 1
ATOM 2838 C CA . ASN A 1 356 ? -26 -21.297 -10.688 1 96.44 356 ASN A CA 1
ATOM 2839 C C . ASN A 1 356 ? -27.141 -20.281 -10.734 1 96.44 356 ASN A C 1
ATOM 2841 O O . ASN A 1 356 ? -27.875 -20.219 -11.727 1 96.44 356 ASN A O 1
ATOM 2845 N N . LEU A 1 357 ? -27.328 -19.5 -9.68 1 97.81 357 LEU A N 1
ATOM 2846 C CA . LEU A 1 357 ? -28.406 -18.516 -9.695 1 97.81 357 LEU A CA 1
ATOM 2847 C C . LEU A 1 357 ? -28.188 -17.5 -10.82 1 97.81 357 LEU A C 1
ATOM 2849 O O . LEU A 1 357 ? -29.141 -17.109 -11.484 1 97.81 357 LEU A O 1
ATOM 2853 N N . LEU A 1 358 ? -26.969 -17.031 -11 1 98.06 358 LEU A N 1
ATOM 2854 C CA . LEU A 1 358 ? -26.688 -16.109 -12.094 1 98.06 358 LEU A CA 1
ATOM 2855 C C . LEU A 1 358 ? -27.125 -16.703 -13.43 1 98.06 358 LEU A C 1
ATOM 2857 O O . LEU A 1 358 ? -27.75 -16.031 -14.242 1 98.06 358 LEU A O 1
ATOM 2861 N N . LEU A 1 359 ? -26.812 -17.953 -13.648 1 97.31 359 LEU A N 1
ATOM 2862 C CA . LEU A 1 359 ? -27.109 -18.641 -14.906 1 97.31 359 LEU A CA 1
ATOM 2863 C C . LEU A 1 359 ? -28.609 -18.859 -15.062 1 97.31 359 LEU A C 1
ATOM 2865 O O . LEU A 1 359 ? -29.156 -18.688 -16.156 1 97.31 359 LEU A O 1
ATOM 2869 N N . LYS A 1 360 ? -29.25 -19.281 -13.977 1 97.25 360 LYS A N 1
ATOM 2870 C CA . LYS A 1 360 ? -30.703 -19.453 -13.992 1 97.25 360 LYS A CA 1
ATOM 2871 C C . LYS A 1 360 ? -31.406 -18.156 -14.391 1 97.25 360 LYS A C 1
ATOM 2873 O O . LYS A 1 360 ? -32.281 -18.172 -15.258 1 97.25 360 LYS A O 1
ATOM 2878 N N . ARG A 1 361 ? -31 -17.094 -13.758 1 98.25 361 ARG A N 1
ATOM 2879 C CA . ARG A 1 361 ? -31.641 -15.812 -14.031 1 98.25 361 ARG A CA 1
ATOM 2880 C C . ARG A 1 361 ? -31.234 -15.289 -15.406 1 98.25 361 ARG A C 1
ATOM 2882 O O . ARG A 1 361 ? -32.031 -14.609 -16.062 1 98.25 361 ARG A O 1
ATOM 2889 N N . TYR A 1 362 ? -30.047 -15.594 -15.867 1 97.69 362 TYR A N 1
ATOM 2890 C CA . TYR A 1 362 ? -29.641 -15.281 -17.234 1 97.69 362 TYR A CA 1
ATOM 2891 C C . TYR A 1 362 ? -30.594 -15.93 -18.234 1 97.69 362 TYR A C 1
ATOM 2893 O O . TYR A 1 362 ? -31.078 -15.273 -19.156 1 97.69 362 TYR A O 1
ATOM 2901 N N . LEU A 1 363 ? -30.875 -17.203 -18.078 1 96.44 363 LEU A N 1
ATOM 2902 C CA . LEU A 1 363 ? -31.703 -17.984 -19 1 96.44 363 LEU A CA 1
ATOM 2903 C C . LEU A 1 363 ? -33.156 -17.516 -18.938 1 96.44 363 LEU A C 1
ATOM 2905 O O . LEU A 1 363 ? -33.875 -17.562 -19.953 1 96.44 363 LEU A O 1
ATOM 2909 N N . LYS A 1 364 ? -33.562 -16.922 -17.828 1 97.62 364 LYS A N 1
ATOM 2910 C CA . LYS A 1 364 ? -34.938 -16.484 -17.641 1 97.62 364 LYS A CA 1
ATOM 2911 C C . LYS A 1 364 ? -35.062 -14.984 -17.906 1 97.62 364 LYS A C 1
ATOM 2913 O O . LYS A 1 364 ? -36.156 -14.43 -17.781 1 97.62 364 LYS A O 1
ATOM 2918 N N . ASN A 1 365 ? -33.969 -14.336 -18.25 1 96.75 365 ASN A N 1
ATOM 2919 C CA . ASN A 1 365 ? -33.969 -12.891 -18.469 1 96.75 365 ASN A CA 1
ATOM 2920 C C . ASN A 1 365 ? -34.438 -12.133 -17.234 1 96.75 365 ASN A C 1
ATOM 2922 O O . ASN A 1 365 ? -35.312 -11.266 -17.344 1 96.75 365 ASN A O 1
ATOM 2926 N N . GLU A 1 366 ? -33.969 -12.547 -16.109 1 98.31 366 GLU A N 1
ATOM 2927 C CA . GLU A 1 366 ? -34.312 -11.914 -14.836 1 98.31 366 GLU A CA 1
ATOM 2928 C C . GLU A 1 366 ? -33.188 -11.016 -14.344 1 98.31 366 GLU A C 1
ATOM 2930 O O . GLU A 1 366 ? -32.062 -11.047 -14.883 1 98.31 366 GLU A O 1
ATOM 2935 N N . ASP A 1 367 ? -33.5 -10.25 -13.305 1 98.12 367 ASP A N 1
ATOM 2936 C CA . ASP A 1 367 ? -32.531 -9.289 -12.766 1 98.12 367 ASP A CA 1
ATOM 2937 C C . ASP A 1 367 ? -31.734 -9.883 -11.617 1 98.12 367 ASP A C 1
ATOM 2939 O O . ASP A 1 367 ? -32.125 -10.914 -11.055 1 98.12 367 ASP A O 1
ATOM 2943 N N . ILE A 1 368 ? -30.641 -9.281 -11.391 1 98.62 368 ILE A N 1
ATOM 2944 C CA . ILE A 1 368 ? -29.844 -9.5 -10.203 1 98.62 368 ILE A CA 1
ATOM 2945 C C . ILE A 1 368 ? -29.828 -8.234 -9.352 1 98.62 368 ILE A C 1
ATOM 2947 O O . ILE A 1 368 ? -29.562 -7.141 -9.859 1 98.62 368 ILE A O 1
ATOM 2951 N N . THR A 1 369 ? -30.234 -8.375 -8.117 1 98.5 369 THR A N 1
ATOM 2952 C CA . THR A 1 369 ? -30.062 -7.277 -7.164 1 98.5 369 THR A CA 1
ATOM 2953 C C . THR A 1 369 ? -28.625 -7.203 -6.66 1 98.5 369 THR A C 1
ATOM 2955 O O . THR A 1 369 ? -28.094 -8.188 -6.141 1 98.5 369 THR A O 1
ATOM 2958 N N . LEU A 1 370 ? -28 -6.09 -6.895 1 98.31 370 LEU A N 1
ATOM 2959 C CA . LEU A 1 370 ? -26.625 -5.895 -6.434 1 98.31 370 LEU A CA 1
ATOM 2960 C C . LEU A 1 370 ? -26.609 -5.488 -4.965 1 98.31 370 LEU A C 1
ATOM 2962 O O . LEU A 1 370 ? -27.203 -4.484 -4.582 1 98.31 370 LEU A O 1
ATOM 2966 N N . MET A 1 371 ? -25.953 -6.27 -4.145 1 97.81 371 MET A N 1
ATOM 2967 C CA . MET A 1 371 ? -26 -6.07 -2.701 1 97.81 371 MET A CA 1
ATOM 2968 C C . MET A 1 371 ? -24.594 -6.008 -2.111 1 97.81 371 MET A C 1
ATOM 2970 O O . MET A 1 371 ? -23.828 -6.973 -2.207 1 97.81 371 MET A O 1
ATOM 2974 N N . SER A 1 372 ? -24.266 -4.852 -1.44 1 96.56 372 SER A N 1
ATOM 2975 C CA . SER A 1 372 ? -22.984 -4.773 -0.75 1 96.56 372 SER A CA 1
ATOM 2976 C C . SER A 1 372 ? -23 -5.559 0.557 1 96.56 372 SER A C 1
ATOM 2978 O O . SER A 1 372 ? -24.078 -5.895 1.064 1 96.56 372 SER A O 1
ATOM 2980 N N . TYR A 1 373 ? -21.844 -5.883 1.049 1 96.56 373 TYR A N 1
ATOM 2981 C CA . TYR A 1 373 ? -21.703 -6.598 2.312 1 96.56 373 TYR A CA 1
ATOM 2982 C C . TYR A 1 373 ? -22.375 -5.832 3.447 1 96.56 373 TYR A C 1
ATOM 2984 O O . TYR A 1 373 ? -22.891 -6.434 4.398 1 96.56 373 TYR A O 1
ATOM 2992 N N . PHE A 1 374 ? -22.438 -4.504 3.334 1 95.38 374 PHE A N 1
ATOM 2993 C CA . PHE A 1 374 ? -23.016 -3.652 4.363 1 95.38 374 PHE A CA 1
ATOM 2994 C C . PHE A 1 374 ? -24.516 -3.947 4.527 1 95.38 374 PHE A C 1
ATOM 2996 O O . PHE A 1 374 ? -25 -4.047 5.652 1 95.38 374 PHE A O 1
ATOM 3003 N N . TYR A 1 375 ? -25.234 -4.172 3.455 1 95.44 375 TYR A N 1
ATOM 3004 C CA . TYR A 1 375 ? -26.688 -4.281 3.492 1 95.44 375 TYR A CA 1
ATOM 3005 C C . TYR A 1 375 ? -27.125 -5.738 3.594 1 95.44 375 TYR A C 1
ATOM 3007 O O . TYR A 1 375 ? -28.219 -6.035 4.059 1 95.44 375 TYR A O 1
ATOM 3015 N N . ALA A 1 376 ? -26.219 -6.629 3.117 1 97 376 ALA A N 1
ATOM 3016 C CA . ALA A 1 376 ? -26.656 -8.023 3.064 1 97 376 ALA A CA 1
ATOM 3017 C C . ALA A 1 376 ? -25.5 -8.969 3.367 1 97 376 ALA A C 1
ATOM 3019 O O . ALA A 1 376 ? -25.156 -9.828 2.549 1 97 376 ALA A O 1
ATOM 3020 N N . PRO A 1 377 ? -24.891 -8.93 4.551 1 96.19 377 PRO A N 1
ATOM 3021 C CA . PRO A 1 377 ? -23.781 -9.82 4.906 1 96.19 377 PRO A CA 1
ATOM 3022 C C . PRO A 1 377 ? -24.172 -11.297 4.84 1 96.19 377 PRO A C 1
ATOM 3024 O O . PRO A 1 377 ? -23.328 -12.141 4.527 1 96.19 377 PRO A O 1
ATOM 3027 N N . GLU A 1 378 ? -25.5 -11.648 5.07 1 96.75 378 GLU A N 1
ATOM 3028 C CA . GLU A 1 378 ? -25.969 -13.031 5.039 1 96.75 378 GLU A CA 1
ATOM 3029 C C . GLU A 1 378 ? -25.906 -13.609 3.629 1 96.75 378 GLU A C 1
ATOM 3031 O O . GLU A 1 378 ? -25.672 -14.805 3.455 1 96.75 378 GLU A O 1
ATOM 3036 N N . VAL A 1 379 ? -26.109 -12.773 2.615 1 97.88 379 VAL A N 1
ATOM 3037 C CA . VAL A 1 379 ? -26.031 -13.203 1.225 1 97.88 379 VAL A CA 1
ATOM 3038 C C . VAL A 1 379 ? -24.578 -13.547 0.88 1 97.88 379 VAL A C 1
ATOM 3040 O O . VAL A 1 379 ? -24.312 -14.578 0.249 1 97.88 379 VAL A O 1
ATOM 3043 N N . HIS A 1 380 ? -23.688 -12.703 1.325 1 96.31 380 HIS A N 1
ATOM 3044 C CA . HIS A 1 380 ? -22.266 -12.93 1.077 1 96.31 380 HIS A CA 1
ATOM 3045 C C . HIS A 1 380 ? -21.797 -14.211 1.752 1 96.31 380 HIS A C 1
ATOM 3047 O O . HIS A 1 380 ? -21.062 -15 1.147 1 96.31 380 HIS A O 1
ATOM 3053 N N . GLU A 1 381 ? -22.234 -14.43 2.955 1 94.81 381 GLU A N 1
ATOM 3054 C CA . GLU A 1 381 ? -21.859 -15.633 3.684 1 94.81 381 GLU A CA 1
ATOM 3055 C C . GLU A 1 381 ? -22.406 -16.891 3.018 1 94.81 381 GLU A C 1
ATOM 3057 O O . GLU A 1 381 ? -21.703 -17.875 2.865 1 94.81 381 GLU A O 1
ATOM 3062 N N . ALA A 1 382 ? -23.641 -16.812 2.625 1 96.81 382 ALA A N 1
ATOM 3063 C CA . ALA A 1 382 ? -24.312 -17.953 2.006 1 96.81 382 ALA A CA 1
ATOM 3064 C C . ALA A 1 382 ? -23.719 -18.25 0.633 1 96.81 382 ALA A C 1
ATOM 3066 O O . ALA A 1 382 ? -23.641 -19.422 0.221 1 96.81 382 ALA A O 1
ATOM 3067 N N . PHE A 1 383 ? -23.25 -17.281 -0.073 1 97.31 383 PHE A N 1
ATOM 3068 C CA . PHE A 1 383 ? -22.703 -17.422 -1.416 1 97.31 383 PHE A CA 1
ATOM 3069 C C . PHE A 1 383 ? -21.516 -18.375 -1.419 1 97.31 383 PHE A C 1
ATOM 3071 O O . PHE A 1 383 ? -21.359 -19.172 -2.344 1 97.31 383 PHE A O 1
ATOM 3078 N N . TYR A 1 384 ? -20.703 -18.344 -0.37 1 94.69 384 TYR A N 1
ATOM 3079 C CA . TYR A 1 384 ? -19.484 -19.156 -0.322 1 94.69 384 TYR A CA 1
ATOM 3080 C C . TYR A 1 384 ? -19.734 -20.469 0.418 1 94.69 384 TYR A C 1
ATOM 3082 O O . TYR A 1 384 ? -18.797 -21.25 0.638 1 94.69 384 TYR A O 1
ATOM 3090 N N . GLY A 1 385 ? -21 -20.75 0.768 1 87.31 385 GLY A N 1
ATOM 3091 C CA . GLY A 1 385 ? -21.359 -22.031 1.338 1 87.31 385 GLY A CA 1
ATOM 3092 C C . GLY A 1 385 ? -21.578 -23.109 0.292 1 87.31 385 GLY A C 1
ATOM 3093 O O . GLY A 1 385 ? -21.609 -22.828 -0.907 1 87.31 385 GLY A O 1
ATOM 3094 N N . GLU A 1 386 ? -21.734 -24.297 0.698 1 80.19 386 GLU A N 1
ATOM 3095 C CA . GLU A 1 386 ? -21.828 -25.422 -0.232 1 80.19 386 GLU A CA 1
ATOM 3096 C C . GLU A 1 386 ? -23.266 -25.625 -0.688 1 80.19 386 GLU A C 1
ATOM 3098 O O . GLU A 1 386 ? -23.516 -26.312 -1.685 1 80.19 386 GLU A O 1
ATOM 3103 N N . ASP A 1 387 ? -24.203 -24.953 -0.083 1 90.56 387 ASP A N 1
ATOM 3104 C CA . ASP A 1 387 ? -25.625 -25.156 -0.375 1 90.56 387 ASP A CA 1
ATOM 3105 C C . ASP A 1 387 ? -26.172 -24.031 -1.24 1 90.56 387 ASP A C 1
ATOM 3107 O O . ASP A 1 387 ? -26.688 -23.031 -0.721 1 90.56 387 ASP A O 1
ATOM 3111 N N . GLU A 1 388 ? -26.234 -24.234 -2.537 1 92.69 388 GLU A N 1
ATOM 3112 C CA . GLU A 1 388 ? -26.672 -23.203 -3.463 1 92.69 388 GLU A CA 1
ATOM 3113 C C . GLU A 1 388 ? -28.172 -22.922 -3.318 1 92.69 388 GLU A C 1
ATOM 3115 O O . GLU A 1 388 ? -28.625 -21.797 -3.549 1 92.69 388 GLU A O 1
ATOM 3120 N N . ALA A 1 389 ? -28.906 -23.969 -2.947 1 94.56 389 ALA A N 1
ATOM 3121 C CA . ALA A 1 389 ? -30.328 -23.781 -2.727 1 94.56 389 ALA A CA 1
ATOM 3122 C C . ALA A 1 389 ? -30.578 -22.844 -1.552 1 94.56 389 ALA A C 1
ATOM 3124 O O . ALA A 1 389 ? -31.453 -21.969 -1.624 1 94.56 389 ALA A O 1
ATOM 3125 N N . LYS A 1 390 ? -29.875 -23.109 -0.539 1 95.69 390 LYS A N 1
ATOM 3126 C CA . LYS A 1 390 ? -29.969 -22.219 0.626 1 95.69 390 LYS A CA 1
ATOM 3127 C C . LYS A 1 390 ? -29.562 -20.797 0.276 1 95.69 390 LYS A C 1
ATOM 3129 O O . LYS A 1 390 ? -30.172 -19.844 0.752 1 95.69 390 LYS A O 1
ATOM 3134 N N . PHE A 1 391 ? -28.562 -20.641 -0.518 1 97.25 391 PHE A N 1
ATOM 3135 C CA . PHE A 1 391 ? -28.141 -19.328 -0.986 1 97.25 391 PHE A CA 1
ATOM 3136 C C . PHE A 1 391 ? -29.281 -18.625 -1.714 1 97.25 391 PHE A C 1
ATOM 3138 O O . PHE A 1 391 ? -29.562 -17.453 -1.46 1 97.25 391 PHE A O 1
ATOM 3145 N N . GLU A 1 392 ? -29.859 -19.312 -2.646 1 97.5 392 GLU A N 1
ATOM 3146 C CA . GLU A 1 392 ? -30.938 -18.703 -3.428 1 97.5 392 GLU A CA 1
ATOM 3147 C C . GLU A 1 392 ? -32.062 -18.219 -2.525 1 97.5 392 GLU A C 1
ATOM 3149 O O . GLU A 1 392 ? -32.625 -17.141 -2.746 1 97.5 392 GLU A O 1
ATOM 3154 N N . GLU A 1 393 ? -32.375 -19.031 -1.521 1 98 393 GLU A N 1
ATOM 3155 C CA . GLU A 1 393 ? -33.406 -18.656 -0.563 1 98 393 GLU A CA 1
ATOM 3156 C C . GLU A 1 393 ? -33.031 -17.375 0.175 1 98 393 GLU A C 1
ATOM 3158 O O . GLU A 1 393 ? -33.844 -16.453 0.281 1 98 393 GLU A O 1
ATOM 3163 N N . ILE A 1 394 ? -31.844 -17.312 0.67 1 98.31 394 ILE A N 1
ATOM 3164 C CA . ILE A 1 394 ? -31.344 -16.172 1.427 1 98.31 394 ILE A CA 1
ATOM 3165 C C . ILE A 1 394 ? -31.266 -14.945 0.518 1 98.31 394 ILE A C 1
ATOM 3167 O O . ILE A 1 394 ? -31.625 -13.836 0.927 1 98.31 394 ILE A O 1
ATOM 3171 N N . TYR A 1 395 ? -30.828 -15.172 -0.737 1 98.38 395 TYR A N 1
ATOM 3172 C CA . TYR A 1 395 ? -30.703 -14.094 -1.71 1 98.38 395 TYR A CA 1
ATOM 3173 C C . TYR A 1 395 ? -32.062 -13.453 -1.991 1 98.38 395 TYR A C 1
ATOM 3175 O O . TYR A 1 395 ? -32.188 -12.227 -1.972 1 98.38 395 TYR A O 1
ATOM 3183 N N . VAL A 1 396 ? -33.094 -14.25 -2.227 1 98.12 396 VAL A N 1
ATOM 3184 C CA . VAL A 1 396 ? -34.406 -13.766 -2.568 1 98.12 396 VAL A CA 1
ATOM 3185 C C . VAL A 1 396 ? -35 -13.023 -1.374 1 98.12 396 VAL A C 1
ATOM 3187 O O . VAL A 1 396 ? -35.656 -11.984 -1.538 1 98.12 396 VAL A O 1
ATOM 3190 N N . ALA A 1 397 ? -34.812 -13.547 -0.197 1 98.25 397 ALA A N 1
ATOM 3191 C CA . ALA A 1 397 ? -35.281 -12.875 1.011 1 98.25 397 ALA A CA 1
ATOM 3192 C C . ALA A 1 397 ? -34.594 -11.516 1.182 1 98.25 397 ALA A C 1
ATOM 3194 O O . ALA A 1 397 ? -35.25 -10.539 1.561 1 98.25 397 ALA A O 1
ATOM 3195 N N . ALA A 1 398 ? -33.312 -11.484 0.921 1 98.25 398 ALA A N 1
ATOM 3196 C CA . ALA A 1 398 ? -32.562 -10.234 1.043 1 98.25 398 ALA A CA 1
ATOM 3197 C C . ALA A 1 398 ? -33.031 -9.219 -0.003 1 98.25 398 ALA A C 1
ATOM 3199 O O . ALA A 1 398 ? -33.031 -8.016 0.262 1 98.25 398 ALA A O 1
ATOM 3200 N N . GLU A 1 399 ? -33.312 -9.68 -1.202 1 98 399 GLU A N 1
ATOM 3201 C CA . GLU A 1 399 ? -33.812 -8.797 -2.258 1 98 399 GLU A CA 1
ATOM 3202 C C . GLU A 1 399 ? -35.031 -8 -1.796 1 98 399 GLU A C 1
ATOM 3204 O O . GLU A 1 399 ? -35.094 -6.797 -2.037 1 98 399 GLU A O 1
ATOM 3209 N N . LYS A 1 400 ? -35.938 -8.633 -1.103 1 97.06 400 LYS A N 1
ATOM 3210 C CA . LYS A 1 400 ? -37.125 -7.973 -0.597 1 97.06 400 LYS A CA 1
ATOM 3211 C C . LYS A 1 400 ? -36.781 -6.965 0.494 1 97.06 400 LYS A C 1
ATOM 3213 O O . LYS A 1 400 ? -37.344 -5.871 0.534 1 97.06 400 LYS A O 1
ATOM 3218 N N . ARG A 1 401 ? -35.875 -7.336 1.292 1 96.38 401 ARG A N 1
ATOM 3219 C CA . ARG A 1 401 ? -35.5 -6.504 2.432 1 96.38 401 ARG A CA 1
ATOM 3220 C C . ARG A 1 401 ? -34.812 -5.223 1.973 1 96.38 401 ARG A C 1
ATOM 3222 O O . ARG A 1 401 ? -35.062 -4.145 2.514 1 96.38 401 ARG A O 1
ATOM 3229 N N . VAL A 1 402 ? -33.969 -5.309 0.938 1 96.31 402 VAL A N 1
ATOM 3230 C CA . VAL A 1 402 ? -33.094 -4.184 0.592 1 96.31 402 VAL A CA 1
ATOM 3231 C C . VAL A 1 402 ? -33.75 -3.344 -0.5 1 96.31 402 VAL A C 1
ATOM 3233 O O . VAL A 1 402 ? -33.25 -2.283 -0.87 1 96.31 402 VAL A O 1
ATOM 3236 N N . ALA A 1 403 ? -34.875 -3.717 -0.983 1 93.75 403 ALA A N 1
ATOM 3237 C CA . ALA A 1 403 ? -35.531 -3.107 -2.145 1 93.75 403 ALA A CA 1
ATOM 3238 C C . ALA A 1 403 ? -35.875 -1.642 -1.881 1 93.75 403 ALA A C 1
ATOM 3240 O O . ALA A 1 403 ? -35.812 -0.812 -2.791 1 93.75 403 ALA A O 1
ATOM 3241 N N . SER A 1 404 ? -36.156 -1.268 -0.628 1 93.25 404 SER A N 1
ATOM 3242 C CA . SER A 1 404 ? -36.625 0.079 -0.326 1 93.25 404 SER A CA 1
ATOM 3243 C C . SER A 1 404 ? -35.5 0.938 0.262 1 93.25 404 SER A C 1
ATOM 3245 O O . SER A 1 404 ? -35.719 2.129 0.513 1 93.25 404 SER A O 1
ATOM 3247 N N . LEU A 1 405 ? -34.406 0.349 0.414 1 93.44 405 LEU A N 1
ATOM 3248 C CA . LEU A 1 405 ? -33.312 1.085 1.055 1 93.44 405 LEU A CA 1
ATOM 3249 C C . LEU A 1 405 ? -32.688 2.057 0.076 1 93.44 405 LEU A C 1
ATOM 3251 O O . LEU A 1 405 ? -32.562 1.766 -1.118 1 93.44 405 LEU A O 1
ATOM 3255 N N . THR A 1 406 ? -32.25 3.223 0.595 1 90.5 406 THR A N 1
ATOM 3256 C CA . THR A 1 406 ? -31.562 4.238 -0.183 1 90.5 406 THR A CA 1
ATOM 3257 C C . THR A 1 406 ? -30.281 4.688 0.529 1 90.5 406 THR A C 1
ATOM 3259 O O . THR A 1 406 ? -30.078 4.379 1.706 1 90.5 406 THR A O 1
ATOM 3262 N N . LYS A 1 407 ? -29.375 5.266 -0.19 1 86.88 407 LYS A N 1
ATOM 3263 C CA . LYS A 1 407 ? -28.172 5.883 0.356 1 86.88 407 LYS A CA 1
ATOM 3264 C C . LYS A 1 407 ? -27.828 7.172 -0.384 1 86.88 407 LYS A C 1
ATOM 3266 O O . LYS A 1 407 ? -28.453 7.496 -1.396 1 86.88 407 LYS A O 1
ATOM 3271 N N . ILE A 1 408 ? -26.906 7.969 0.137 1 82.69 408 ILE A N 1
ATOM 3272 C CA . ILE A 1 408 ? -26.5 9.258 -0.42 1 82.69 408 ILE A CA 1
ATOM 3273 C C . ILE A 1 408 ? -25.141 9.117 -1.107 1 82.69 408 ILE A C 1
ATOM 3275 O O . ILE A 1 408 ? -24.188 8.625 -0.51 1 82.69 408 ILE A O 1
ATOM 3279 N N . ASP A 1 409 ? -25.047 9.555 -2.314 1 83.25 409 ASP A N 1
ATOM 3280 C CA . ASP A 1 409 ? -23.797 9.43 -3.045 1 83.25 409 ASP A CA 1
ATOM 3281 C C . ASP A 1 409 ? -22.891 10.633 -2.795 1 83.25 409 ASP A C 1
ATOM 3283 O O . ASP A 1 409 ? -23.203 11.484 -1.959 1 83.25 409 ASP A O 1
ATOM 3287 N N . HIS A 1 410 ? -21.797 10.734 -3.391 1 75.69 410 HIS A N 1
ATOM 3288 C CA . HIS A 1 410 ? -20.75 11.734 -3.162 1 75.69 410 HIS A CA 1
ATOM 3289 C C . HIS A 1 410 ? -21.219 13.125 -3.586 1 75.69 410 HIS A C 1
ATOM 3291 O O . HIS A 1 410 ? -20.641 14.133 -3.174 1 75.69 410 HIS A O 1
ATOM 3297 N N . GLU A 1 411 ? -22.281 13.141 -4.402 1 74.25 411 GLU A N 1
ATOM 3298 C CA . GLU A 1 411 ? -22.844 14.422 -4.836 1 74.25 411 GLU A CA 1
ATOM 3299 C C . GLU A 1 411 ? -24.016 14.844 -3.949 1 74.25 411 GLU A C 1
ATOM 3301 O O . GLU A 1 411 ? -24.672 15.852 -4.219 1 74.25 411 GLU A O 1
ATOM 3306 N N . GLY A 1 412 ? -24.344 13.984 -3.008 1 73.5 412 GLY A N 1
ATOM 3307 C CA . GLY A 1 412 ? -25.422 14.297 -2.088 1 73.5 412 GLY A CA 1
ATOM 3308 C C . GLY A 1 412 ? -26.781 13.836 -2.588 1 73.5 412 GLY A C 1
ATOM 3309 O O . GLY A 1 412 ? -27.812 14.219 -2.031 1 73.5 412 GLY A O 1
ATOM 3310 N N . LYS A 1 413 ? -26.828 13.094 -3.572 1 81.31 413 LYS A N 1
ATOM 3311 C CA . LYS A 1 413 ? -28.078 12.617 -4.152 1 81.31 413 LYS A CA 1
ATOM 3312 C C . LYS A 1 413 ? -28.516 11.297 -3.525 1 81.31 413 LYS A C 1
ATOM 3314 O O . LYS A 1 413 ? -27.672 10.422 -3.277 1 81.31 413 LYS A O 1
ATOM 3319 N N . THR A 1 414 ? -29.75 11.07 -3.33 1 85.69 414 THR A N 1
ATOM 3320 C CA . THR A 1 414 ? -30.312 9.82 -2.83 1 85.69 414 THR A CA 1
ATOM 3321 C C . THR A 1 414 ? -30.422 8.789 -3.951 1 85.69 414 THR A C 1
ATOM 3323 O O . THR A 1 414 ? -31.016 9.062 -4.992 1 85.69 414 THR A O 1
ATOM 3326 N N . ILE A 1 415 ? -29.812 7.699 -3.754 1 90.12 415 ILE A N 1
ATOM 3327 C CA . ILE A 1 415 ? -29.828 6.637 -4.75 1 90.12 415 ILE A CA 1
ATOM 3328 C C . ILE A 1 415 ? -30.219 5.312 -4.094 1 90.12 415 ILE A C 1
ATOM 3330 O O . ILE A 1 415 ? -30.172 5.188 -2.867 1 90.12 415 ILE A O 1
ATOM 3334 N N . PRO A 1 416 ? -30.594 4.383 -4.887 1 93.56 416 PRO A N 1
ATOM 3335 C CA . PRO A 1 416 ? -30.891 3.072 -4.301 1 93.56 416 PRO A CA 1
ATOM 3336 C C . PRO A 1 416 ? -29.656 2.434 -3.658 1 93.56 416 PRO A C 1
ATOM 3338 O O . PRO A 1 416 ? -28.547 2.518 -4.207 1 93.56 416 PRO A O 1
ATOM 3341 N N . ALA A 1 417 ? -29.859 1.801 -2.527 1 93.88 417 ALA A N 1
ATOM 3342 C CA . ALA A 1 417 ? -28.781 1.126 -1.826 1 93.88 417 ALA A CA 1
ATOM 3343 C C . ALA A 1 417 ? -28.406 -0.182 -2.518 1 93.88 417 ALA A C 1
ATOM 3345 O O . ALA A 1 417 ? -27.266 -0.637 -2.428 1 93.88 417 ALA A O 1
ATOM 3346 N N . ALA A 1 418 ? -29.406 -0.775 -3.199 1 96.25 418 ALA A N 1
ATOM 3347 C CA . ALA A 1 418 ? -29.234 -2.043 -3.902 1 96.25 418 ALA A CA 1
ATOM 3348 C C . ALA A 1 418 ? -29.875 -1.998 -5.285 1 96.25 418 ALA A C 1
ATOM 3350 O O . ALA A 1 418 ? -30.984 -2.5 -5.477 1 96.25 418 ALA A O 1
ATOM 3351 N N . PRO A 1 419 ? -29.172 -1.498 -6.223 1 96.06 419 PRO A N 1
ATOM 3352 C CA . PRO A 1 419 ? -29.734 -1.39 -7.57 1 96.06 419 PRO A CA 1
ATOM 3353 C C . PRO A 1 419 ? -29.891 -2.744 -8.258 1 96.06 419 PRO A C 1
ATOM 3355 O O . PRO A 1 419 ? -29.266 -3.727 -7.836 1 96.06 419 PRO A O 1
ATOM 3358 N N . ARG A 1 420 ? -30.75 -2.814 -9.266 1 97.06 420 ARG A N 1
ATOM 3359 C CA . ARG A 1 420 ? -30.969 -4.027 -10.047 1 97.06 420 ARG A CA 1
ATOM 3360 C C . ARG A 1 420 ? -30.422 -3.877 -11.461 1 97.06 420 ARG A C 1
ATOM 3362 O O . ARG A 1 420 ? -30.469 -2.793 -12.047 1 97.06 420 ARG A O 1
ATOM 3369 N N . ILE A 1 421 ? -29.844 -4.961 -11.938 1 97.62 421 ILE A N 1
ATOM 3370 C CA . ILE A 1 421 ? -29.375 -5.055 -13.312 1 97.62 421 ILE A CA 1
ATOM 3371 C C . ILE A 1 421 ? -29.734 -6.418 -13.891 1 97.62 421 ILE A C 1
ATOM 3373 O O . ILE A 1 421 ? -29.938 -7.383 -13.148 1 97.62 421 ILE A O 1
ATOM 3377 N N . SER A 1 422 ? -29.891 -6.465 -15.102 1 97.81 422 SER A N 1
ATOM 3378 C CA . SER A 1 422 ? -30.25 -7.754 -15.688 1 97.81 422 SER A CA 1
ATOM 3379 C C . SER A 1 422 ? -29.078 -8.742 -15.602 1 97.81 422 SER A C 1
ATOM 3381 O O . SER A 1 422 ? -27.922 -8.359 -15.75 1 97.81 422 SER A O 1
ATOM 3383 N N . ALA A 1 423 ? -29.375 -10.031 -15.359 1 98.19 423 ALA A N 1
ATOM 3384 C CA . ALA A 1 423 ? -28.375 -11.078 -15.391 1 98.19 423 ALA A CA 1
ATOM 3385 C C . ALA A 1 423 ? -27.672 -11.125 -16.75 1 98.19 423 ALA A C 1
ATOM 3387 O O . ALA A 1 423 ? -26.469 -11.391 -16.828 1 98.19 423 ALA A O 1
ATOM 3388 N N . LYS A 1 424 ? -28.406 -10.812 -17.781 1 97.44 424 LYS A N 1
ATOM 3389 C CA . LYS A 1 424 ? -27.875 -10.781 -19.141 1 97.44 424 LYS A CA 1
ATOM 3390 C C . LYS A 1 424 ? -26.797 -9.711 -19.281 1 97.44 424 LYS A C 1
ATOM 3392 O O . LYS A 1 424 ? -25.75 -9.953 -19.891 1 97.44 424 LYS A O 1
ATOM 3397 N N . GLU A 1 425 ? -27.062 -8.625 -18.719 1 96.81 425 GLU A N 1
ATOM 3398 C CA . GLU A 1 425 ? -26.078 -7.543 -18.812 1 96.81 425 GLU A CA 1
ATOM 3399 C C . GLU A 1 425 ? -24.766 -7.93 -18.125 1 96.81 425 GLU A C 1
ATOM 3401 O O . GLU A 1 425 ? -23.688 -7.629 -18.625 1 96.81 425 GLU A O 1
ATOM 3406 N N . ILE A 1 426 ? -24.875 -8.594 -16.969 1 97.62 426 ILE A N 1
ATOM 3407 C CA . ILE A 1 426 ? -23.703 -9 -16.219 1 97.62 426 ILE A CA 1
ATOM 3408 C C . ILE A 1 426 ? -22.891 -10 -17.031 1 97.62 426 ILE A C 1
ATOM 3410 O O . ILE A 1 426 ? -21.719 -9.758 -17.328 1 97.62 426 ILE A O 1
ATOM 3414 N N . LEU A 1 427 ? -23.484 -11.047 -17.453 1 96.94 427 LEU A N 1
ATOM 3415 C CA . LEU A 1 427 ? -22.766 -12.133 -18.094 1 96.94 427 LEU A CA 1
ATOM 3416 C C . LEU A 1 427 ? -22.281 -11.711 -19.484 1 96.94 427 LEU A C 1
ATOM 3418 O O . LEU A 1 427 ? -21.172 -12.047 -19.891 1 96.94 427 LEU A O 1
ATOM 3422 N N . ASP A 1 428 ? -23.125 -10.977 -20.234 1 96 428 ASP A N 1
ATOM 3423 C CA . ASP A 1 428 ? -22.75 -10.523 -21.562 1 96 428 ASP A CA 1
ATOM 3424 C C . ASP A 1 428 ? -21.562 -9.555 -21.5 1 96 428 ASP A C 1
ATOM 3426 O O . ASP A 1 428 ? -20.672 -9.586 -22.344 1 96 428 ASP A O 1
ATOM 3430 N N . THR A 1 429 ? -21.625 -8.672 -20.531 1 95.06 429 THR A N 1
ATOM 3431 C CA . THR A 1 429 ? -20.516 -7.746 -20.344 1 95.06 429 THR A CA 1
ATOM 3432 C C . THR A 1 429 ? -19.234 -8.508 -20.031 1 95.06 429 THR A C 1
ATOM 3434 O O . THR A 1 429 ? -18.172 -8.211 -20.594 1 95.06 429 THR A O 1
ATOM 3437 N N . TRP A 1 430 ? -19.312 -9.43 -19.141 1 96.19 430 TRP A N 1
ATOM 3438 C CA . TRP A 1 430 ? -18.141 -10.227 -18.781 1 96.19 430 TRP A CA 1
ATOM 3439 C C . TRP A 1 430 ? -17.594 -10.953 -20 1 96.19 430 TRP A C 1
ATOM 3441 O O . TRP A 1 430 ? -16.375 -10.93 -20.266 1 96.19 430 TRP A O 1
ATOM 3451 N N . LEU A 1 431 ? -18.453 -11.641 -20.75 1 95.56 431 LEU A N 1
ATOM 3452 C CA . LEU A 1 431 ? -18.047 -12.398 -21.922 1 95.56 431 LEU A CA 1
ATOM 3453 C C . LEU A 1 431 ? -17.406 -11.484 -22.969 1 95.56 431 LEU A C 1
ATOM 3455 O O . LEU A 1 431 ? -16.406 -11.852 -23.594 1 95.56 431 LEU A O 1
ATOM 3459 N N . ARG A 1 432 ? -18.016 -10.359 -23.141 1 93.44 432 ARG A N 1
ATOM 3460 C CA . ARG A 1 432 ? -17.484 -9.398 -24.109 1 93.44 432 ARG A CA 1
ATOM 3461 C C . ARG A 1 432 ? -16.078 -8.961 -23.719 1 93.44 432 ARG A C 1
ATOM 3463 O O . ARG A 1 432 ? -15.18 -8.961 -24.562 1 93.44 432 ARG A O 1
ATOM 3470 N N . ILE A 1 433 ? -15.898 -8.609 -22.5 1 92.88 433 ILE A N 1
ATOM 3471 C CA . ILE A 1 433 ? -14.594 -8.148 -22.047 1 92.88 433 ILE A CA 1
ATOM 3472 C C . ILE A 1 433 ? -13.578 -9.289 -22.125 1 92.88 433 ILE A C 1
ATOM 3474 O O . ILE A 1 433 ? -12.422 -9.07 -22.484 1 92.88 433 ILE A O 1
ATOM 3478 N N . ARG A 1 434 ? -13.992 -10.453 -21.766 1 94.25 434 ARG A N 1
ATOM 3479 C CA . ARG A 1 434 ? -13.141 -11.633 -21.891 1 94.25 434 ARG A CA 1
ATOM 3480 C C . ARG A 1 434 ? -12.688 -11.836 -23.328 1 94.25 434 ARG A C 1
ATOM 3482 O O . ARG A 1 434 ? -11.516 -12.117 -23.594 1 94.25 434 ARG A O 1
ATOM 3489 N N . MET A 1 435 ? -13.547 -11.648 -24.234 1 92 435 MET A N 1
ATOM 3490 C CA . MET A 1 435 ? -13.227 -11.859 -25.656 1 92 435 MET A CA 1
ATOM 3491 C C . MET A 1 435 ? -12.391 -10.711 -26.203 1 92 435 MET A C 1
ATOM 3493 O O . MET A 1 435 ? -11.664 -10.875 -27.172 1 92 435 MET A O 1
ATOM 3497 N N . GLU A 1 436 ? -12.484 -9.586 -25.5 1 88.69 436 GLU A N 1
ATOM 3498 C CA . GLU A 1 436 ? -11.695 -8.43 -25.906 1 88.69 436 GLU A CA 1
ATOM 3499 C C . GLU A 1 436 ? -10.273 -8.516 -25.375 1 88.69 436 GLU A C 1
ATOM 3501 O O . GLU A 1 436 ? -9.32 -8.141 -26.078 1 88.69 436 GLU A O 1
ATOM 3506 N N . THR A 1 437 ? -10.133 -9.016 -24.141 1 88.19 437 THR A N 1
ATOM 3507 C CA . THR A 1 437 ? -8.844 -8.898 -23.469 1 88.19 437 THR A CA 1
ATOM 3508 C C . THR A 1 437 ? -8.164 -10.258 -23.359 1 88.19 437 THR A C 1
ATOM 3510 O O . THR A 1 437 ? -6.953 -10.336 -23.156 1 88.19 437 THR A O 1
ATOM 3513 N N . GLY A 1 438 ? -8.977 -11.266 -23.391 1 91.81 438 GLY A N 1
ATOM 3514 C CA . GLY A 1 438 ? -8.477 -12.609 -23.156 1 91.81 438 GLY A CA 1
ATOM 3515 C C . GLY A 1 438 ? -8.172 -12.875 -21.688 1 91.81 438 GLY A C 1
ATOM 3516 O O . GLY A 1 438 ? -7.785 -13.984 -21.328 1 91.81 438 GLY A O 1
ATOM 3517 N N . ARG A 1 439 ? -8.344 -11.875 -20.781 1 88.69 439 ARG A N 1
ATOM 3518 C CA . ARG A 1 439 ? -7.84 -11.977 -19.422 1 88.69 439 ARG A CA 1
ATOM 3519 C C . ARG A 1 439 ? -8.961 -11.758 -18.406 1 88.69 439 ARG A C 1
ATOM 3521 O O . ARG A 1 439 ? -8.742 -11.164 -17.344 1 88.69 439 ARG A O 1
ATOM 3528 N N . MET A 1 440 ? -10.102 -12.164 -18.531 1 94 440 MET A N 1
ATOM 3529 C CA . MET A 1 440 ? -11.188 -12.172 -17.547 1 94 440 MET A CA 1
ATOM 3530 C C . MET A 1 440 ? -11.523 -13.602 -17.141 1 94 440 MET A C 1
ATOM 3532 O O . MET A 1 440 ? -12.109 -14.359 -17.906 1 94 440 MET A O 1
ATOM 3536 N N . TYR A 1 441 ? -11.148 -13.875 -15.875 1 97.44 441 TYR A N 1
ATOM 3537 C CA . TYR A 1 441 ? -11.312 -15.234 -15.367 1 97.44 441 TYR A CA 1
ATOM 3538 C C . TYR A 1 441 ? -12.68 -15.43 -14.734 1 97.44 441 TYR A C 1
ATOM 3540 O O . TYR A 1 441 ? -13.453 -14.477 -14.609 1 97.44 441 TYR A O 1
ATOM 3548 N N . ALA A 1 442 ? -13.031 -16.625 -14.477 1 98 442 ALA A N 1
ATOM 3549 C CA . ALA A 1 442 ? -14.266 -16.953 -13.773 1 98 442 ALA A CA 1
ATOM 3550 C C . ALA A 1 442 ? -14.047 -18.109 -12.797 1 98 442 ALA A C 1
ATOM 3552 O O . ALA A 1 442 ? -13.156 -18.938 -12.992 1 98 442 ALA A O 1
ATOM 3553 N N . HIS A 1 443 ? -14.797 -18.125 -11.773 1 98.5 443 HIS A N 1
ATOM 3554 C CA . HIS A 1 443 ? -14.75 -19.141 -10.727 1 98.5 443 HIS A CA 1
ATOM 3555 C C . HIS A 1 443 ? -16.156 -19.516 -10.266 1 98.5 443 HIS A C 1
ATOM 3557 O O . HIS A 1 443 ? -16.875 -18.688 -9.695 1 98.5 443 HIS A O 1
ATOM 3563 N N . HIS A 1 444 ? -16.594 -20.703 -10.594 1 98 444 HIS A N 1
ATOM 3564 C CA . HIS A 1 444 ? -17.859 -21.234 -10.094 1 98 444 HIS A CA 1
ATOM 3565 C C . HIS A 1 444 ? -17.734 -21.641 -8.633 1 98 444 HIS A C 1
ATOM 3567 O O . HIS A 1 444 ? -17.422 -22.797 -8.336 1 98 444 HIS A O 1
ATOM 3573 N N . ILE A 1 445 ? -18.125 -20.781 -7.766 1 97.56 445 ILE A N 1
ATOM 3574 C CA . ILE A 1 445 ? -17.938 -20.953 -6.328 1 97.56 445 ILE A CA 1
ATOM 3575 C C . ILE A 1 445 ? -18.688 -22.172 -5.836 1 97.56 445 ILE A C 1
ATOM 3577 O O . ILE A 1 445 ? -18.156 -22.969 -5.059 1 97.56 445 ILE A O 1
ATOM 3581 N N . GLY A 1 446 ? -19.906 -22.391 -6.266 1 95.19 446 GLY A N 1
ATOM 3582 C CA . GLY A 1 446 ? -20.703 -23.531 -5.863 1 95.19 446 GLY A CA 1
ATOM 3583 C C . GLY A 1 446 ? -20.078 -24.859 -6.223 1 95.19 446 GLY A C 1
ATOM 3584 O O . GLY A 1 446 ? -20.062 -25.781 -5.41 1 95.19 446 GLY A O 1
ATOM 3585 N N . GLU A 1 447 ? -19.547 -24.938 -7.434 1 95.62 447 GLU A N 1
ATOM 3586 C CA . GLU A 1 447 ? -18.922 -26.172 -7.887 1 95.62 447 GLU A CA 1
ATOM 3587 C C . GLU A 1 447 ? -17.656 -26.469 -7.094 1 95.62 447 GLU A C 1
ATOM 3589 O O . GLU A 1 447 ? -17.375 -27.625 -6.77 1 95.62 447 GLU A O 1
ATOM 3594 N N . SER A 1 448 ? -16.828 -25.453 -6.836 1 97 448 SER A N 1
ATOM 3595 C CA . SER A 1 448 ? -15.594 -25.625 -6.086 1 97 448 SER A CA 1
ATOM 3596 C C . SER A 1 448 ? -15.867 -26.078 -4.656 1 97 448 SER A C 1
ATOM 3598 O O . SER A 1 448 ? -15.109 -26.859 -4.086 1 97 448 SER A O 1
ATOM 3600 N N . ASN A 1 449 ? -16.953 -25.516 -4.047 1 96.5 449 ASN A N 1
ATOM 3601 C CA . ASN A 1 449 ? -17.266 -25.906 -2.678 1 96.5 449 ASN A CA 1
ATOM 3602 C C . ASN A 1 449 ? -17.953 -27.281 -2.631 1 96.5 449 ASN A C 1
ATOM 3604 O O . ASN A 1 449 ? -17.75 -28.047 -1.69 1 96.5 449 ASN A O 1
ATOM 3608 N N . ARG A 1 450 ? -18.75 -27.625 -3.625 1 94.88 450 ARG A N 1
ATOM 3609 C CA . ARG A 1 450 ? -19.422 -28.906 -3.672 1 94.88 450 ARG A CA 1
ATOM 3610 C C . ARG A 1 450 ? -18.453 -30.031 -4.02 1 94.88 450 ARG A C 1
ATOM 3612 O O . ARG A 1 450 ? -18.422 -31.062 -3.35 1 94.88 450 ARG A O 1
ATOM 3619 N N . HIS A 1 451 ? -17.703 -29.859 -5.074 1 96.44 451 HIS A N 1
ATOM 3620 C CA . HIS A 1 451 ? -16.766 -30.859 -5.574 1 96.44 451 HIS A CA 1
ATOM 3621 C C . HIS A 1 451 ? -15.352 -30.594 -5.09 1 96.44 451 HIS A C 1
ATOM 3623 O O . HIS A 1 451 ? -14.383 -30.891 -5.797 1 96.44 451 HIS A O 1
ATOM 3629 N N . GLY A 1 452 ? -15.164 -29.938 -3.953 1 95.31 452 GLY A N 1
ATOM 3630 C CA . GLY A 1 452 ? -13.898 -29.766 -3.256 1 95.31 452 GLY A CA 1
ATOM 3631 C C . GLY A 1 452 ? -13.742 -30.672 -2.053 1 95.31 452 GLY A C 1
ATOM 3632 O O . GLY A 1 452 ? -14.68 -31.391 -1.687 1 95.31 452 GLY A O 1
ATOM 3633 N N . ASN A 1 453 ? -12.625 -30.625 -1.406 1 96.44 453 ASN A N 1
ATOM 3634 C CA . ASN A 1 453 ? -12.297 -31.547 -0.323 1 96.44 453 ASN A CA 1
ATOM 3635 C C . ASN A 1 453 ? -12.656 -30.969 1.039 1 96.44 453 ASN A C 1
ATOM 3637 O O . ASN A 1 453 ? -12.625 -31.672 2.051 1 96.44 453 ASN A O 1
ATOM 3641 N N . PHE A 1 454 ? -13.031 -29.719 1.148 1 97.38 454 PHE A N 1
ATOM 3642 C CA . PHE A 1 454 ? -13.039 -29.016 2.426 1 97.38 454 PHE A CA 1
ATOM 3643 C C . PHE A 1 454 ? -14.461 -28.859 2.949 1 97.38 454 PHE A C 1
ATOM 3645 O O . PHE A 1 454 ? -15.414 -28.828 2.17 1 97.38 454 PHE A O 1
ATOM 3652 N N . LEU A 1 455 ? -14.586 -28.781 4.246 1 96.44 455 LEU A N 1
ATOM 3653 C CA . LEU A 1 455 ? -15.82 -28.359 4.898 1 96.44 455 LEU A CA 1
ATOM 3654 C C . LEU A 1 455 ? -15.828 -26.859 5.105 1 96.44 455 LEU A C 1
ATOM 3656 O O . LEU A 1 455 ? -16.891 -26.25 5.223 1 96.44 455 LEU A O 1
ATOM 3660 N N . ASP A 1 456 ? -14.633 -26.203 5.191 1 96.31 456 ASP A N 1
ATOM 3661 C CA . ASP A 1 456 ? -14.484 -24.75 5.25 1 96.31 456 ASP A CA 1
ATOM 3662 C C . ASP A 1 456 ? -14.727 -24.125 3.881 1 96.31 456 ASP A C 1
ATOM 3664 O O . ASP A 1 456 ? -14.445 -24.734 2.85 1 96.31 456 ASP A O 1
ATOM 3668 N N . PRO A 1 457 ? -15.172 -22.922 3.803 1 95.75 457 PRO A N 1
ATOM 3669 C CA . PRO A 1 457 ? -15.57 -22.297 2.535 1 95.75 457 PRO A CA 1
ATOM 3670 C C . PRO A 1 457 ? -14.383 -21.906 1.672 1 95.75 457 PRO A C 1
ATOM 3672 O O . PRO A 1 457 ? -13.398 -21.359 2.188 1 95.75 457 PRO A O 1
ATOM 3675 N N . ILE A 1 458 ? -14.484 -22.188 0.384 1 97.56 458 ILE A N 1
ATOM 3676 C CA . ILE A 1 458 ? -13.586 -21.656 -0.643 1 97.56 458 ILE A CA 1
ATOM 3677 C C . ILE A 1 458 ? -14.141 -20.344 -1.188 1 97.56 458 ILE A C 1
ATOM 3679 O O . ILE A 1 458 ? -15.273 -20.297 -1.682 1 97.56 458 ILE A O 1
ATOM 3683 N N . ARG A 1 459 ? -13.297 -19.281 -1.159 1 97.06 459 ARG A N 1
ATOM 3684 C CA . ARG A 1 459 ? -13.844 -17.969 -1.457 1 97.06 459 ARG A CA 1
ATOM 3685 C C . ARG A 1 459 ? -13.203 -17.375 -2.709 1 97.06 459 ARG A C 1
ATOM 3687 O O . ARG A 1 459 ? -13.719 -16.422 -3.289 1 97.06 459 ARG A O 1
ATOM 3694 N N . MET A 1 460 ? -12.102 -17.953 -3.092 1 97.69 460 MET A N 1
ATOM 3695 C CA . MET A 1 460 ? -11.352 -17.391 -4.211 1 97.69 460 MET A CA 1
ATOM 3696 C C . MET A 1 460 ? -10.438 -18.453 -4.832 1 97.69 460 MET A C 1
ATOM 3698 O O . MET A 1 460 ? -10.414 -19.594 -4.383 1 97.69 460 MET A O 1
ATOM 3702 N N . THR A 1 461 ? -9.758 -18.031 -5.879 1 97.38 461 THR A N 1
ATOM 3703 C CA . THR A 1 461 ? -8.695 -18.812 -6.5 1 97.38 461 THR A CA 1
ATOM 3704 C C . THR A 1 461 ? -7.41 -17.984 -6.609 1 97.38 461 THR A C 1
ATOM 3706 O O . THR A 1 461 ? -7.359 -16.844 -6.16 1 97.38 461 THR A O 1
ATOM 3709 N N . ASN A 1 462 ? -6.348 -18.578 -7.039 1 95.44 462 ASN A N 1
ATOM 3710 C CA . ASN A 1 462 ? -5.051 -17.922 -7.125 1 95.44 462 ASN A CA 1
ATOM 3711 C C . ASN A 1 462 ? -4.832 -17.281 -8.5 1 95.44 462 ASN A C 1
ATOM 3713 O O . ASN A 1 462 ? -5.773 -17.172 -9.289 1 95.44 462 ASN A O 1
ATOM 3717 N N . LEU A 1 463 ? -3.668 -16.828 -8.75 1 89.62 463 LEU A N 1
ATOM 3718 C CA . LEU A 1 463 ? -3.256 -16.125 -9.961 1 89.62 463 LEU A CA 1
ATOM 3719 C C . LEU A 1 463 ? -3.586 -16.938 -11.203 1 89.62 463 LEU A C 1
ATOM 3721 O O . LEU A 1 463 ? -4.125 -16.406 -12.18 1 89.62 463 LEU A O 1
ATOM 3725 N N . CYS A 1 464 ? -3.328 -18.25 -11.141 1 92.5 464 CYS A N 1
ATOM 3726 C CA . CYS A 1 464 ? -3.525 -19.094 -12.305 1 92.5 464 CYS A CA 1
ATOM 3727 C C . CYS A 1 464 ? -4.848 -19.859 -12.211 1 92.5 464 CYS A C 1
ATOM 3729 O O . CYS A 1 464 ? -5.148 -20.703 -13.062 1 92.5 464 CYS A O 1
ATOM 3731 N N . VAL A 1 465 ? -5.602 -19.688 -11.203 1 96.56 465 VAL A N 1
ATOM 3732 C CA . VAL A 1 465 ? -6.98 -20.109 -10.961 1 96.56 465 VAL A CA 1
ATOM 3733 C C . VAL A 1 465 ? -7.035 -21.625 -10.781 1 96.56 465 VAL A C 1
ATOM 3735 O O . VAL A 1 465 ? -8.031 -22.25 -11.133 1 96.56 465 VAL A O 1
ATOM 3738 N N . GLU A 1 466 ? -5.969 -22.266 -10.344 1 96.81 466 GLU A N 1
ATOM 3739 C CA . GLU A 1 466 ? -6.008 -23.719 -10.125 1 96.81 466 GLU A CA 1
ATOM 3740 C C . GLU A 1 466 ? -6.133 -24.047 -8.641 1 96.81 466 GLU A C 1
ATOM 3742 O O . GLU A 1 466 ? -6.395 -25.188 -8.281 1 96.81 466 GLU A O 1
ATOM 3747 N N . ILE A 1 467 ? -5.902 -23.047 -7.785 1 97.94 467 ILE A N 1
ATOM 3748 C CA . ILE A 1 467 ? -5.918 -23.297 -6.348 1 97.94 467 ILE A CA 1
ATOM 3749 C C . ILE A 1 467 ? -7.262 -22.859 -5.766 1 97.94 467 ILE A C 1
ATOM 3751 O O . ILE A 1 467 ? -7.645 -21.703 -5.855 1 97.94 467 ILE A O 1
ATOM 3755 N N . THR A 1 468 ? -8.031 -23.75 -5.246 1 97.94 468 THR A N 1
ATOM 3756 C CA . THR A 1 468 ? -9.289 -23.516 -4.555 1 97.94 468 THR A CA 1
ATOM 3757 C C . THR A 1 468 ? -9.242 -24.062 -3.133 1 97.94 468 THR A C 1
ATOM 3759 O O . THR A 1 468 ? -9.609 -25.219 -2.896 1 97.94 468 THR A O 1
ATOM 3762 N N . GLN A 1 469 ? -8.75 -23.281 -2.197 1 98.12 469 GLN A N 1
ATOM 3763 C CA . GLN A 1 469 ? -8.523 -23.625 -0.798 1 98.12 469 GLN A CA 1
ATOM 3764 C C . GLN A 1 469 ? -9.203 -22.625 0.135 1 98.12 469 GLN A C 1
ATOM 3766 O O . GLN A 1 469 ? -9.422 -21.469 -0.239 1 98.12 469 GLN A O 1
ATOM 3771 N N . PRO A 1 470 ? -9.523 -23.047 1.311 1 97.38 470 PRO A N 1
ATOM 3772 C CA . PRO A 1 470 ? -10.156 -22.125 2.262 1 97.38 470 PRO A CA 1
ATOM 3773 C C . PRO A 1 470 ? -9.219 -21.016 2.725 1 97.38 470 PRO A C 1
ATOM 3775 O O . PRO A 1 470 ? -8.008 -21.234 2.848 1 97.38 470 PRO A O 1
ATOM 3778 N N . THR A 1 471 ? -9.719 -19.906 2.896 1 97.5 471 THR A N 1
ATOM 3779 C CA . THR A 1 471 ? -9.07 -18.75 3.514 1 97.5 471 THR A CA 1
ATOM 3780 C C . THR A 1 471 ? -9.977 -18.125 4.562 1 97.5 471 THR A C 1
ATOM 3782 O O . THR A 1 471 ? -11.188 -18.359 4.57 1 97.5 471 THR A O 1
ATOM 3785 N N . ARG A 1 472 ? -9.5 -17.422 5.504 1 97.12 472 ARG A N 1
ATOM 3786 C CA . ARG A 1 472 ? -10.219 -16.672 6.52 1 97.12 472 ARG A CA 1
ATOM 3787 C C . ARG A 1 472 ? -9.539 -15.328 6.793 1 97.12 472 ARG A C 1
ATOM 3789 O O . ARG A 1 472 ? -8.32 -15.281 7.012 1 97.12 472 ARG A O 1
ATOM 3796 N N . PRO A 1 473 ? -10.266 -14.227 6.773 1 97.75 473 PRO A N 1
ATOM 3797 C CA . PRO A 1 473 ? -9.648 -12.914 6.973 1 97.75 473 PRO A CA 1
ATOM 3798 C C . PRO A 1 473 ? -9.109 -12.719 8.383 1 97.75 473 PRO A C 1
ATOM 3800 O O . PRO A 1 473 ? -9.656 -13.273 9.344 1 97.75 473 PRO A O 1
ATOM 3803 N N . PHE A 1 474 ? -8.023 -12.016 8.469 1 98.25 474 PHE A N 1
ATOM 3804 C CA . PHE A 1 474 ? -7.551 -11.484 9.742 1 98.25 474 PHE A CA 1
ATOM 3805 C C . PHE A 1 474 ? -8.266 -10.188 10.094 1 98.25 474 PHE A C 1
ATOM 3807 O O . PHE A 1 474 ? -8.625 -9.414 9.203 1 98.25 474 PHE A O 1
ATOM 3814 N N . HIS A 1 475 ? -8.5 -9.938 11.398 1 97.5 475 HIS A N 1
ATOM 3815 C CA . HIS A 1 475 ? -9.234 -8.75 11.812 1 97.5 475 HIS A CA 1
ATOM 3816 C C . HIS A 1 475 ? -8.289 -7.668 12.32 1 97.5 475 HIS A C 1
ATOM 3818 O O . HIS A 1 475 ? -8.688 -6.508 12.461 1 97.5 475 HIS A O 1
ATOM 3824 N N . HIS A 1 476 ? -7.098 -8.039 12.633 1 97.56 476 HIS A N 1
ATOM 3825 C CA . HIS A 1 476 ? -6.043 -7.121 13.047 1 97.56 476 HIS A CA 1
ATOM 3826 C C . HIS A 1 476 ? -4.664 -7.699 12.758 1 97.56 476 HIS A C 1
ATOM 3828 O O . HIS A 1 476 ? -4.465 -8.914 12.844 1 97.56 476 HIS A O 1
ATOM 3834 N N . ILE A 1 477 ? -3.693 -6.875 12.469 1 97.81 477 ILE A N 1
ATOM 3835 C CA . ILE A 1 477 ? -2.373 -7.27 11.992 1 97.81 477 ILE A CA 1
ATOM 3836 C C . ILE A 1 477 ? -1.667 -8.102 13.055 1 97.81 477 ILE A C 1
ATOM 3838 O O . ILE A 1 477 ? -0.875 -8.992 12.742 1 97.81 477 ILE A O 1
ATOM 3842 N N . THR A 1 478 ? -1.937 -7.898 14.391 1 97.5 478 THR A N 1
ATOM 3843 C CA . THR A 1 478 ? -1.273 -8.602 15.484 1 97.5 478 THR A CA 1
ATOM 3844 C C . THR A 1 478 ? -1.624 -10.086 15.461 1 97.5 478 THR A C 1
ATOM 3846 O O . THR A 1 478 ? -0.904 -10.906 16.031 1 97.5 478 THR A O 1
ATOM 3849 N N . GLU A 1 479 ? -2.729 -10.469 14.812 1 98.19 479 GLU A N 1
ATOM 3850 C CA . GLU A 1 479 ? -3.127 -11.867 14.719 1 98.19 479 GLU A CA 1
ATOM 3851 C C . GLU A 1 479 ? -2.121 -12.68 13.906 1 98.19 479 GLU A C 1
ATOM 3853 O O . GLU A 1 479 ? -2.004 -13.891 14.086 1 98.19 479 GLU A O 1
ATOM 3858 N N . LEU A 1 480 ? -1.388 -12.039 13 1 98.38 480 LEU A N 1
ATOM 3859 C CA . LEU A 1 480 ? -0.404 -12.695 12.148 1 98.38 480 LEU A CA 1
ATOM 3860 C C . LEU A 1 480 ? 0.773 -13.211 12.977 1 98.38 480 LEU A C 1
ATOM 3862 O O . LEU A 1 480 ? 1.502 -14.102 12.539 1 98.38 480 LEU A O 1
ATOM 3866 N N . TYR A 1 481 ? 1.006 -12.625 14.195 1 97.94 481 TYR A N 1
ATOM 3867 C CA . TYR A 1 481 ? 2.238 -12.867 14.938 1 97.94 481 TYR A CA 1
ATOM 3868 C C . TYR A 1 481 ? 1.944 -13.5 16.297 1 97.94 481 TYR A C 1
ATOM 3870 O O . TYR A 1 481 ? 2.709 -13.328 17.25 1 97.94 481 TYR A O 1
ATOM 3878 N N . LYS A 1 482 ? 0.801 -14.188 16.422 1 97.44 482 LYS A N 1
ATOM 3879 C CA . LYS A 1 482 ? 0.482 -14.953 17.625 1 97.44 482 LYS A CA 1
ATOM 3880 C C . LYS A 1 482 ? 1.439 -16.125 17.812 1 97.44 482 LYS A C 1
ATOM 3882 O O . LYS A 1 482 ? 1.935 -16.688 16.828 1 97.44 482 LYS A O 1
ATOM 3887 N N . THR A 1 483 ? 1.701 -16.516 19.031 1 96.19 483 THR A N 1
ATOM 3888 C CA . THR A 1 483 ? 2.533 -17.672 19.344 1 96.19 483 THR A CA 1
ATOM 3889 C C . THR A 1 483 ? 1.751 -18.969 19.141 1 96.19 483 THR A C 1
ATOM 3891 O O . THR A 1 483 ? 0.521 -18.953 19.062 1 96.19 483 THR A O 1
ATOM 3894 N N . GLN A 1 484 ? 2.463 -20.031 19.031 1 96.38 484 GLN A N 1
ATOM 3895 C CA . GLN A 1 484 ? 1.829 -21.344 18.906 1 96.38 484 GLN A CA 1
ATOM 3896 C C . GLN A 1 484 ? 0.877 -21.609 20.062 1 96.38 484 GLN A C 1
ATOM 3898 O O . GLN A 1 484 ? -0.22 -22.141 19.875 1 96.38 484 GLN A O 1
ATOM 3903 N N . ASP A 1 485 ? 1.305 -21.172 21.297 1 96.69 485 ASP A N 1
ATOM 3904 C CA . ASP A 1 485 ? 0.478 -21.391 22.469 1 96.69 485 ASP A CA 1
ATOM 3905 C C . ASP A 1 485 ? -0.837 -20.625 22.375 1 96.69 485 ASP A C 1
ATOM 3907 O O . ASP A 1 485 ? -1.897 -21.156 22.719 1 96.69 485 ASP A O 1
ATOM 3911 N N . GLN A 1 486 ? -0.723 -19.422 21.859 1 96.62 486 GLN A N 1
ATOM 3912 C CA . GLN A 1 486 ? -1.915 -18.594 21.688 1 96.62 486 GLN A CA 1
ATOM 3913 C C . GLN A 1 486 ? -2.865 -19.203 20.672 1 96.62 486 GLN A C 1
ATOM 3915 O O . GLN A 1 486 ? -4.082 -19.219 20.859 1 96.62 486 GLN A O 1
ATOM 3920 N N . LEU A 1 487 ? -2.33 -19.75 19.594 1 97.69 487 LEU A N 1
ATOM 3921 C CA . LEU A 1 487 ? -3.123 -20.328 18.516 1 97.69 487 LEU A CA 1
ATOM 3922 C C . LEU A 1 487 ? -3.758 -21.641 18.953 1 97.69 487 LEU A C 1
ATOM 3924 O O . LEU A 1 487 ? -4.898 -21.938 18.578 1 97.69 487 LEU A O 1
ATOM 3928 N N . ASP A 1 488 ? -3.002 -22.453 19.766 1 97 488 ASP A N 1
ATOM 3929 C CA . ASP A 1 488 ? -3.512 -23.734 20.234 1 97 488 ASP A CA 1
ATOM 3930 C C . ASP A 1 488 ? -4.738 -23.547 21.125 1 97 488 ASP A C 1
ATOM 3932 O O . ASP A 1 488 ? -5.594 -24.422 21.219 1 97 488 ASP A O 1
ATOM 3936 N N . ASP A 1 489 ? -4.863 -22.344 21.734 1 97.06 489 ASP A N 1
ATOM 3937 C CA . ASP A 1 489 ? -5.961 -22.062 22.641 1 97.06 489 ASP A CA 1
ATOM 3938 C C . ASP A 1 489 ? -7.176 -21.516 21.906 1 97.06 489 ASP A C 1
ATOM 3940 O O . ASP A 1 489 ? -8.242 -21.344 22.484 1 97.06 489 ASP A O 1
ATOM 3944 N N . MET A 1 490 ? -6.988 -21.266 20.609 1 97 490 MET A N 1
ATOM 3945 C CA . MET A 1 490 ? -8.078 -20.703 19.812 1 97 490 MET A CA 1
ATOM 3946 C C . MET A 1 490 ? -8.844 -21.797 19.078 1 97 490 MET A C 1
ATOM 3948 O O . MET A 1 490 ? -8.289 -22.859 18.797 1 97 490 MET A O 1
ATOM 3952 N N . ARG A 1 491 ? -10.18 -21.578 18.828 1 95.44 491 ARG A N 1
ATOM 3953 C CA . ARG A 1 491 ? -10.922 -22.438 17.922 1 95.44 491 ARG A CA 1
ATOM 3954 C C . ARG A 1 491 ? -10.445 -22.25 16.484 1 95.44 491 ARG A C 1
ATOM 3956 O O . ARG A 1 491 ? -10.211 -21.125 16.047 1 95.44 491 ARG A O 1
ATOM 3963 N N . PRO A 1 492 ? -10.242 -23.297 15.625 1 95.56 492 PRO A N 1
ATOM 3964 C CA . PRO A 1 492 ? -9.75 -23.172 14.25 1 95.56 492 PRO A CA 1
ATOM 3965 C C . PRO A 1 492 ? -10.531 -22.141 13.438 1 95.56 492 PRO A C 1
ATOM 3967 O O . PRO A 1 492 ? -9.945 -21.422 12.625 1 95.56 492 PRO A O 1
ATOM 3970 N N . GLU A 1 493 ? -11.836 -22 13.711 1 93.88 493 GLU A N 1
ATOM 3971 C CA . GLU A 1 493 ? -12.695 -21.094 12.938 1 93.88 493 GLU A CA 1
ATOM 3972 C C . GLU A 1 493 ? -12.406 -19.641 13.266 1 93.88 493 GLU A C 1
ATOM 3974 O O . GLU A 1 493 ? -12.852 -18.734 12.547 1 93.88 493 GLU A O 1
ATOM 3979 N N . ASP A 1 494 ? -11.688 -19.391 14.375 1 96.19 494 ASP A N 1
ATOM 3980 C CA . ASP A 1 494 ? -11.398 -18.016 14.805 1 96.19 494 ASP A CA 1
ATOM 3981 C C . ASP A 1 494 ? -9.984 -17.609 14.391 1 96.19 494 ASP A C 1
ATOM 3983 O O . ASP A 1 494 ? -9.578 -16.469 14.625 1 96.19 494 ASP A O 1
ATOM 3987 N N . ILE A 1 495 ? -9.266 -18.516 13.781 1 97.81 495 ILE A N 1
ATOM 3988 C CA . ILE A 1 495 ? -7.895 -18.234 13.359 1 97.81 495 ILE A CA 1
ATOM 3989 C C . ILE A 1 495 ? -7.895 -17.781 11.898 1 97.81 495 ILE A C 1
ATOM 3991 O O . ILE A 1 495 ? -8.453 -18.438 11.031 1 97.81 495 ILE A O 1
ATOM 3995 N N . GLY A 1 496 ? -7.363 -16.547 11.656 1 97.94 496 GLY A N 1
ATOM 3996 C CA . GLY A 1 496 ? -7.152 -16.172 10.266 1 97.94 496 GLY A CA 1
ATOM 3997 C C . GLY A 1 496 ? -6.332 -17.172 9.492 1 97.94 496 GLY A C 1
ATOM 3998 O O . GLY A 1 496 ? -5.484 -17.875 10.062 1 97.94 496 GLY A O 1
ATOM 3999 N N . GLU A 1 497 ? -6.578 -17.312 8.156 1 97.94 497 GLU A N 1
ATOM 4000 C CA . GLU A 1 497 ? -5.926 -18.344 7.371 1 97.94 497 GLU A CA 1
ATOM 4001 C C . GLU A 1 497 ? -5.531 -17.828 5.988 1 97.94 497 GLU A C 1
ATOM 4003 O O . GLU A 1 497 ? -6.379 -17.344 5.238 1 97.94 497 GLU A O 1
ATOM 4008 N N . VAL A 1 498 ? -4.254 -17.875 5.707 1 97.5 498 VAL A N 1
ATOM 4009 C CA . VAL A 1 498 ? -3.695 -17.656 4.375 1 97.5 498 VAL A CA 1
ATOM 4010 C C . VAL A 1 498 ? -3.383 -19 3.725 1 97.5 498 VAL A C 1
ATOM 4012 O O . VAL A 1 498 ? -2.734 -19.859 4.332 1 97.5 498 VAL A O 1
ATOM 4015 N N . SER A 1 499 ? -3.857 -19.188 2.553 1 97.19 499 SER A N 1
ATOM 4016 C CA . SER A 1 499 ? -3.58 -20.453 1.879 1 97.19 499 SER A CA 1
ATOM 4017 C C . SER A 1 499 ? -2.348 -20.344 0.986 1 97.19 499 SER A C 1
ATOM 4019 O O . SER A 1 499 ? -2.133 -19.312 0.338 1 97.19 499 SER A O 1
ATOM 4021 N N . LEU A 1 500 ? -1.573 -21.391 0.979 1 95.31 500 LEU A N 1
ATOM 4022 C CA . LEU A 1 500 ? -0.372 -21.469 0.154 1 95.31 500 LEU A CA 1
ATOM 4023 C C . LEU A 1 500 ? -0.52 -22.531 -0.922 1 95.31 500 LEU A C 1
ATOM 4025 O O . LEU A 1 500 ? -1.266 -23.5 -0.745 1 95.31 500 LEU A O 1
ATOM 4029 N N . CYS A 1 501 ? 0.132 -22.297 -1.949 1 92.19 501 CYS A N 1
ATOM 4030 C CA . CYS A 1 501 ? 0.146 -23.234 -3.062 1 92.19 501 CYS A CA 1
ATOM 4031 C C . CYS A 1 501 ? 1.448 -24.031 -3.092 1 92.19 501 CYS A C 1
ATOM 4033 O O . CYS A 1 501 ? 2.498 -23.5 -3.451 1 92.19 501 CYS A O 1
ATOM 4035 N N . ASN A 1 502 ? 1.445 -25.281 -2.725 1 95 502 ASN A N 1
ATOM 4036 C CA . ASN A 1 502 ? 2.537 -26.234 -2.854 1 95 502 ASN A CA 1
ATOM 4037 C C . ASN A 1 502 ? 2.289 -27.219 -3.992 1 95 502 ASN A C 1
ATOM 4039 O O . ASN A 1 502 ? 1.442 -28.109 -3.879 1 95 502 ASN A O 1
ATOM 4043 N N . LEU A 1 503 ? 3.076 -27.141 -5.016 1 95.06 503 LEU A N 1
ATOM 4044 C CA . LEU A 1 503 ? 2.68 -27.781 -6.266 1 95.06 503 LEU A CA 1
ATOM 4045 C C . LEU A 1 503 ? 3.676 -28.875 -6.656 1 95.06 503 LEU A C 1
ATOM 4047 O O . LEU A 1 503 ? 4.773 -28.938 -6.102 1 95.06 503 LEU A O 1
ATOM 4051 N N . GLY A 1 504 ? 3.342 -29.672 -7.578 1 96.31 504 GLY A N 1
ATOM 4052 C CA . GLY A 1 504 ? 4.09 -30.688 -8.297 1 96.31 504 GLY A CA 1
ATOM 4053 C C . GLY A 1 504 ? 3.348 -31.234 -9.508 1 96.31 504 GLY A C 1
ATOM 4054 O O . GLY A 1 504 ? 2.166 -30.938 -9.695 1 96.31 504 GLY A O 1
ATOM 4055 N N . GLY A 1 505 ? 4.051 -31.969 -10.32 1 97.06 505 GLY A N 1
ATOM 4056 C CA . GLY A 1 505 ? 3.416 -32.531 -11.5 1 97.06 505 GLY A CA 1
ATOM 4057 C C . GLY A 1 505 ? 3.965 -33.906 -11.875 1 97.06 505 GLY A C 1
ATOM 4058 O O . GLY A 1 505 ? 5.164 -34.156 -11.734 1 97.06 505 GLY A O 1
ATOM 4059 N N . VAL A 1 506 ? 3.139 -34.75 -12.312 1 98.25 506 VAL A N 1
ATOM 4060 C CA . VAL A 1 506 ? 3.535 -36.031 -12.914 1 98.25 506 VAL A CA 1
ATOM 4061 C C . VAL A 1 506 ? 3.564 -35.906 -14.438 1 98.25 506 VAL A C 1
ATOM 4063 O O . VAL A 1 506 ? 2.648 -35.312 -15.031 1 98.25 506 VAL A O 1
ATOM 4066 N N . VAL A 1 507 ? 4.602 -36.406 -15.023 1 98 507 VAL A N 1
ATOM 4067 C CA . VAL A 1 507 ? 4.746 -36.281 -16.469 1 98 507 VAL A CA 1
ATOM 4068 C C . VAL A 1 507 ? 4.172 -37.531 -17.156 1 98 507 VAL A C 1
ATOM 4070 O O . VAL A 1 507 ? 4.711 -38.625 -17 1 98 507 VAL A O 1
ATOM 4073 N N . LEU A 1 508 ? 3.135 -37.344 -17.906 1 98.06 508 LEU A N 1
ATOM 4074 C CA . LEU A 1 508 ? 2.471 -38.469 -18.594 1 98.06 508 LEU A CA 1
ATOM 4075 C C . LEU A 1 508 ? 3.371 -39.062 -19.672 1 98.06 508 LEU A C 1
ATOM 4077 O O . LEU A 1 508 ? 4.137 -38.344 -20.312 1 98.06 508 LEU A O 1
ATOM 4081 N N . GLY A 1 509 ? 3.246 -40.312 -19.875 1 95.62 509 GLY A N 1
ATOM 4082 C CA . GLY A 1 509 ? 4.008 -41 -20.906 1 95.62 509 GLY A CA 1
ATOM 4083 C C . GLY A 1 509 ? 5.332 -41.562 -20.406 1 95.62 509 GLY A C 1
ATOM 4084 O O . GLY A 1 509 ? 6.062 -42.219 -21.141 1 95.62 509 GLY A O 1
ATOM 4085 N N . ARG A 1 510 ? 5.625 -41.281 -19.156 1 94.94 510 ARG A N 1
ATOM 4086 C CA . ARG A 1 510 ? 6.922 -41.688 -18.625 1 94.94 510 ARG A CA 1
ATOM 4087 C C . ARG A 1 510 ? 6.777 -42.875 -17.656 1 94.94 510 ARG A C 1
ATOM 4089 O O . ARG A 1 510 ? 7.773 -43.469 -17.234 1 94.94 510 ARG A O 1
ATOM 4096 N N . MET A 1 511 ? 5.535 -43.219 -17.312 1 94.5 511 MET A N 1
ATOM 4097 C CA . MET A 1 511 ? 5.266 -44.344 -16.406 1 94.5 511 MET A CA 1
ATOM 4098 C C . MET A 1 511 ? 4.859 -45.594 -17.188 1 94.5 511 MET A C 1
ATOM 4100 O O . MET A 1 511 ? 3.936 -45.531 -18 1 94.5 511 MET A O 1
ATOM 4104 N N . GLU A 1 512 ? 5.449 -46.75 -16.859 1 91.12 512 GLU A N 1
ATOM 4105 C CA . GLU A 1 512 ? 5.219 -47.938 -17.672 1 91.12 512 GLU A CA 1
ATOM 4106 C C . GLU A 1 512 ? 4.293 -48.906 -16.938 1 91.12 512 GLU A C 1
ATOM 4108 O O . GLU A 1 512 ? 3.832 -49.875 -17.531 1 91.12 512 GLU A O 1
ATOM 4113 N N . SER A 1 513 ? 4.09 -48.688 -15.68 1 96.31 513 SER A N 1
ATOM 4114 C CA . SER A 1 513 ? 3.287 -49.625 -14.898 1 96.31 513 SER A CA 1
ATOM 4115 C C . SER A 1 513 ? 2.568 -48.906 -13.758 1 96.31 513 SER A C 1
ATOM 4117 O O . SER A 1 513 ? 2.92 -47.781 -13.391 1 96.31 513 SER A O 1
ATOM 4119 N N . LEU A 1 514 ? 1.557 -49.562 -13.234 1 97.12 514 LEU A N 1
ATOM 4120 C CA . LEU A 1 514 ? 0.849 -49.062 -12.062 1 97.12 514 LEU A CA 1
ATOM 4121 C C . LEU A 1 514 ? 1.783 -48.969 -10.867 1 97.12 514 LEU A C 1
ATOM 4123 O O . LEU A 1 514 ? 1.64 -48.062 -10.039 1 97.12 514 LEU A O 1
ATOM 4127 N N . ALA A 1 515 ? 2.723 -49.844 -10.844 1 97.19 515 ALA A N 1
ATOM 4128 C CA . ALA A 1 515 ? 3.701 -49.812 -9.758 1 97.19 515 ALA A CA 1
ATOM 4129 C C . ALA A 1 515 ? 4.555 -48.562 -9.828 1 97.19 515 ALA A C 1
ATOM 4131 O O . ALA A 1 515 ? 4.883 -47.969 -8.797 1 97.19 515 ALA A O 1
ATOM 4132 N N . GLU A 1 516 ? 4.918 -48.188 -10.992 1 97.12 516 GLU A N 1
ATOM 4133 C CA . GLU A 1 516 ? 5.691 -46.938 -11.164 1 97.12 516 GLU A CA 1
ATOM 4134 C C . GLU A 1 516 ? 4.863 -45.719 -10.82 1 97.12 516 GLU A C 1
ATOM 4136 O O . GLU A 1 516 ? 5.387 -44.75 -10.266 1 97.12 516 GLU A O 1
ATOM 4141 N N . TRP A 1 517 ? 3.539 -45.781 -11.188 1 98.19 517 TRP A N 1
ATOM 4142 C CA . TRP A 1 517 ? 2.635 -44.719 -10.805 1 98.19 517 TRP A CA 1
ATOM 4143 C C . TRP A 1 517 ? 2.602 -44.562 -9.289 1 98.19 517 TRP A C 1
ATOM 4145 O O . TRP A 1 517 ? 2.727 -43.438 -8.773 1 98.19 517 TRP A O 1
ATOM 4155 N N . GLU A 1 518 ? 2.445 -45.656 -8.617 1 98.31 518 GLU A N 1
ATOM 4156 C CA . GLU A 1 518 ? 2.357 -45.625 -7.16 1 98.31 518 GLU A CA 1
ATOM 4157 C C . GLU A 1 518 ? 3.635 -45.094 -6.535 1 98.31 518 GLU A C 1
ATOM 4159 O O . GLU A 1 518 ? 3.578 -44.219 -5.645 1 98.31 518 GLU A O 1
ATOM 4164 N N . LYS A 1 519 ? 4.777 -45.562 -7.051 1 98 519 LYS A N 1
ATOM 4165 C CA . LYS A 1 519 ? 6.07 -45.125 -6.523 1 98 519 LYS A CA 1
ATOM 4166 C C . LYS A 1 519 ? 6.309 -43.625 -6.785 1 98 519 LYS A C 1
ATOM 4168 O O . LYS A 1 519 ? 6.746 -42.906 -5.895 1 98 519 LYS A O 1
ATOM 4173 N N . THR A 1 520 ? 6.012 -43.188 -7.973 1 98.38 520 THR A N 1
ATOM 4174 C CA . THR A 1 520 ? 6.254 -41.812 -8.375 1 98.38 520 THR A CA 1
ATOM 4175 C C . THR A 1 520 ? 5.352 -40.844 -7.602 1 98.38 520 THR A C 1
ATOM 4177 O O . THR A 1 520 ? 5.809 -39.812 -7.109 1 98.38 520 THR A O 1
ATOM 4180 N N . CYS A 1 521 ? 4.059 -41.219 -7.457 1 98.75 521 CYS A N 1
ATOM 4181 C CA . CYS A 1 521 ? 3.131 -40.344 -6.719 1 98.75 521 CYS A CA 1
ATOM 4182 C C . CYS A 1 521 ? 3.525 -40.281 -5.246 1 98.75 521 CYS A C 1
ATOM 4184 O O . CYS A 1 521 ? 3.412 -39.219 -4.629 1 98.75 521 CYS A O 1
ATOM 4186 N N . TYR A 1 522 ? 4.027 -41.375 -4.715 1 98.75 522 TYR A N 1
ATOM 4187 C CA . TYR A 1 522 ? 4.43 -41.375 -3.314 1 98.75 522 TYR A CA 1
ATOM 4188 C C . TYR A 1 522 ? 5.621 -40.469 -3.09 1 98.75 522 TYR A C 1
ATOM 4190 O O . TYR A 1 522 ? 5.598 -39.625 -2.193 1 98.75 522 TYR A O 1
ATOM 4198 N N . ILE A 1 523 ? 6.66 -40.562 -3.91 1 98.69 523 ILE A N 1
ATOM 4199 C CA . ILE A 1 523 ? 7.883 -39.812 -3.693 1 98.69 523 ILE A CA 1
ATOM 4200 C C . ILE A 1 523 ? 7.625 -38.344 -3.963 1 98.69 523 ILE A C 1
ATOM 4202 O O . ILE A 1 523 ? 8.164 -37.469 -3.273 1 98.69 523 ILE A O 1
ATOM 4206 N N . LEU A 1 524 ? 6.789 -38.062 -4.984 1 98.69 524 LEU A N 1
ATOM 4207 C CA . LEU A 1 524 ? 6.449 -36.688 -5.289 1 98.69 524 LEU A CA 1
ATOM 4208 C C . LEU A 1 524 ? 5.66 -36.062 -4.145 1 98.69 524 LEU A C 1
ATOM 4210 O O . LEU A 1 524 ? 5.949 -34.938 -3.736 1 98.69 524 LEU A O 1
ATOM 4214 N N . LEU A 1 525 ? 4.664 -36.75 -3.615 1 98.75 525 LEU A N 1
ATOM 4215 C CA . LEU A 1 525 ? 3.871 -36.219 -2.518 1 98.75 525 LEU A CA 1
ATOM 4216 C C . LEU A 1 525 ? 4.723 -36.031 -1.267 1 98.75 525 LEU A C 1
ATOM 4218 O O . LEU A 1 525 ? 4.586 -35.062 -0.549 1 98.75 525 LEU A O 1
ATOM 4222 N N . LYS A 1 526 ? 5.562 -37.062 -0.987 1 98.69 526 LYS A N 1
ATOM 4223 C CA . LYS A 1 526 ? 6.473 -36.969 0.151 1 98.69 526 LYS A CA 1
ATOM 4224 C C . LYS A 1 526 ? 7.352 -35.719 0.043 1 98.69 526 LYS A C 1
ATOM 4226 O O . LYS A 1 526 ? 7.582 -35.031 1.038 1 98.69 526 LYS A O 1
ATOM 4231 N N . PHE A 1 527 ? 7.824 -35.469 -1.107 1 98.06 527 PHE A N 1
ATOM 4232 C CA . PHE A 1 527 ? 8.656 -34.312 -1.377 1 98.06 527 PHE A CA 1
ATOM 4233 C C . PHE A 1 527 ? 7.891 -33.031 -1.093 1 98.06 527 PHE A C 1
ATOM 4235 O O . PHE A 1 527 ? 8.352 -32.188 -0.318 1 98.06 527 PHE A O 1
ATOM 4242 N N . VAL A 1 528 ? 6.672 -32.844 -1.695 1 97.94 528 VAL A N 1
ATOM 4243 C CA . VAL A 1 528 ? 5.895 -31.625 -1.562 1 97.94 528 VAL A CA 1
ATOM 4244 C C . VAL A 1 528 ? 5.461 -31.453 -0.108 1 97.94 528 VAL A C 1
ATOM 4246 O O . VAL A 1 528 ? 5.445 -30.328 0.407 1 97.94 528 VAL A O 1
ATOM 4249 N N . ASP A 1 529 ? 5.113 -32.531 0.55 1 98 529 ASP A N 1
ATOM 4250 C CA . ASP A 1 529 ? 4.762 -32.469 1.966 1 98 529 ASP A CA 1
ATOM 4251 C C . ASP A 1 529 ? 5.934 -31.969 2.809 1 98 529 ASP A C 1
ATOM 4253 O O . ASP A 1 529 ? 5.742 -31.188 3.74 1 98 529 ASP A O 1
ATOM 4257 N N . THR A 1 530 ? 7.137 -32.469 2.494 1 97.5 530 THR A N 1
ATOM 4258 C CA . THR A 1 530 ? 8.328 -32.062 3.232 1 97.5 530 THR A CA 1
ATOM 4259 C C . THR A 1 530 ? 8.633 -30.594 3.008 1 97.5 530 THR A C 1
ATOM 4261 O O . THR A 1 530 ? 9.109 -29.906 3.914 1 97.5 530 THR A O 1
ATOM 4264 N N . ILE A 1 531 ? 8.375 -30.094 1.83 1 96.31 531 ILE A N 1
ATOM 4265 C CA . ILE A 1 531 ? 8.555 -28.672 1.523 1 96.31 531 ILE A CA 1
ATOM 4266 C C . ILE A 1 531 ? 7.734 -27.828 2.5 1 96.31 531 ILE A C 1
ATOM 4268 O O . ILE A 1 531 ? 8.195 -26.781 2.965 1 96.31 531 ILE A O 1
ATOM 4272 N N . ILE A 1 532 ? 6.504 -28.219 2.844 1 96.81 532 ILE A N 1
ATOM 4273 C CA . ILE A 1 532 ? 5.645 -27.516 3.787 1 96.81 532 ILE A CA 1
ATOM 4274 C C . ILE A 1 532 ? 6.316 -27.469 5.156 1 96.81 532 ILE A C 1
ATOM 4276 O O . ILE A 1 532 ? 6.203 -26.469 5.875 1 96.81 532 ILE A O 1
ATOM 4280 N N . GLU A 1 533 ? 7.086 -28.484 5.453 1 95.44 533 GLU A N 1
ATOM 4281 C CA . GLU A 1 533 ? 7.746 -28.578 6.75 1 95.44 533 GLU A CA 1
ATOM 4282 C C . GLU A 1 533 ? 8.938 -27.641 6.844 1 95.44 533 GLU A C 1
ATOM 4284 O O . GLU A 1 533 ? 9.203 -27.062 7.902 1 95.44 533 GLU A O 1
ATOM 4289 N N . ILE A 1 534 ? 9.68 -27.453 5.738 1 94.94 534 ILE A N 1
ATOM 4290 C CA . ILE A 1 534 ? 11.008 -26.875 5.887 1 94.94 534 ILE A CA 1
ATOM 4291 C C . ILE A 1 534 ? 11.016 -25.453 5.328 1 94.94 534 ILE A C 1
ATOM 4293 O O . ILE A 1 534 ? 11.961 -24.703 5.543 1 94.94 534 ILE A O 1
ATOM 4297 N N . GLN A 1 535 ? 9.977 -25.047 4.582 1 94.38 535 GLN A N 1
ATOM 4298 C CA . GLN A 1 535 ? 9.992 -23.719 3.979 1 94.38 535 GLN A CA 1
ATOM 4299 C C . GLN A 1 535 ? 9.883 -22.625 5.039 1 94.38 535 GLN A C 1
ATOM 4301 O O . GLN A 1 535 ? 9.43 -22.891 6.156 1 94.38 535 GLN A O 1
ATOM 4306 N N . ASP A 1 536 ? 10.344 -21.422 4.688 1 92.5 536 ASP A N 1
ATOM 4307 C CA . ASP A 1 536 ? 10.219 -20.25 5.551 1 92.5 536 ASP A CA 1
ATOM 4308 C C . ASP A 1 536 ? 8.828 -19.641 5.453 1 92.5 536 ASP A C 1
ATOM 4310 O O . ASP A 1 536 ? 8.219 -19.641 4.379 1 92.5 536 ASP A O 1
ATOM 4314 N N . TYR A 1 537 ? 8.344 -19.219 6.57 1 95.06 537 TYR A N 1
ATOM 4315 C CA . TYR A 1 537 ? 7.047 -18.547 6.645 1 95.06 537 TYR A CA 1
ATOM 4316 C C . TYR A 1 537 ? 7.199 -17.125 7.203 1 95.06 537 TYR A C 1
ATOM 4318 O O . TYR A 1 537 ? 7.66 -16.953 8.336 1 95.06 537 TYR A O 1
ATOM 4326 N N . PRO A 1 538 ? 6.754 -16.109 6.477 1 93.19 538 PRO A N 1
ATOM 4327 C CA . PRO A 1 538 ? 6.875 -14.727 6.957 1 93.19 538 PRO A CA 1
ATOM 4328 C C . PRO A 1 538 ? 6.027 -14.461 8.195 1 93.19 538 PRO A C 1
ATOM 4330 O O . PRO A 1 538 ? 6.324 -13.547 8.969 1 93.19 538 PRO A O 1
ATOM 4333 N N . PHE A 1 539 ? 4.918 -15.242 8.461 1 96.69 539 PHE A N 1
ATOM 4334 C CA . PHE A 1 539 ? 4.016 -15.055 9.586 1 96.69 539 PHE A CA 1
ATOM 4335 C C . PHE A 1 539 ? 3.84 -16.359 10.367 1 96.69 539 PHE A C 1
ATOM 4337 O O . PHE A 1 539 ? 3.502 -17.391 9.781 1 96.69 539 PHE A O 1
ATOM 4344 N N . PRO A 1 540 ? 3.988 -16.312 11.719 1 97.56 540 PRO A N 1
ATOM 4345 C CA . PRO A 1 540 ? 3.814 -17.531 12.523 1 97.56 540 PRO A CA 1
ATOM 4346 C C . PRO A 1 540 ? 2.434 -18.156 12.352 1 97.56 540 PRO A C 1
ATOM 4348 O O . PRO A 1 540 ? 2.312 -19.375 12.281 1 97.56 540 PRO A O 1
ATOM 4351 N N . THR A 1 541 ? 1.367 -17.359 12.242 1 98.25 541 THR A N 1
ATOM 4352 C CA . THR A 1 541 ? 0.017 -17.891 12.102 1 98.25 541 THR A CA 1
ATOM 4353 C C . THR A 1 541 ? -0.145 -18.594 10.758 1 98.25 541 THR A C 1
ATOM 4355 O O . THR A 1 541 ? -0.864 -19.594 10.664 1 98.25 541 THR A O 1
ATOM 4358 N N . MET A 1 542 ? 0.485 -18.109 9.719 1 97.19 542 MET A N 1
ATOM 4359 C CA . MET A 1 542 ? 0.481 -18.75 8.406 1 97.19 542 MET A CA 1
ATOM 4360 C C . MET A 1 542 ? 1.143 -20.125 8.469 1 97.19 542 MET A C 1
ATOM 4362 O O . MET A 1 542 ? 0.633 -21.094 7.902 1 97.19 542 MET A O 1
ATOM 4366 N N . GLU A 1 543 ? 2.332 -20.172 9.156 1 97.25 543 GLU A N 1
ATOM 4367 C CA . GLU A 1 543 ? 3 -21.453 9.352 1 97.25 543 GLU A CA 1
ATOM 4368 C C . GLU A 1 543 ? 2.096 -22.453 10.078 1 97.25 543 GLU A C 1
ATOM 4370 O O . GLU A 1 543 ? 1.986 -23.609 9.672 1 97.25 543 GLU A O 1
ATOM 4375 N N . TYR A 1 544 ? 1.434 -21.938 11.086 1 98.25 544 TYR A N 1
ATOM 4376 C CA . TYR A 1 544 ? 0.551 -22.75 11.906 1 98.25 544 TYR A CA 1
ATOM 4377 C C . TYR A 1 544 ? -0.551 -23.375 11.062 1 98.25 544 TYR A C 1
ATOM 4379 O O . TYR A 1 544 ? -0.728 -24.609 11.062 1 98.25 544 TYR A O 1
ATOM 4387 N N . THR A 1 545 ? -1.264 -22.625 10.297 1 97.88 545 THR A N 1
ATOM 4388 C CA . THR A 1 545 ? -2.402 -23.125 9.539 1 97.88 545 THR A CA 1
ATOM 4389 C C . THR A 1 545 ? -1.933 -23.984 8.367 1 97.88 545 THR A C 1
ATOM 4391 O O . THR A 1 545 ? -2.572 -24.984 8.023 1 97.88 545 THR A O 1
ATOM 4394 N N . ALA A 1 546 ? -0.821 -23.594 7.695 1 97.44 546 ALA A N 1
ATOM 4395 C CA . ALA A 1 546 ? -0.283 -24.375 6.582 1 97.44 546 ALA A CA 1
ATOM 4396 C C . ALA A 1 546 ? 0.074 -25.797 7.031 1 97.44 546 ALA A C 1
ATOM 4398 O O . ALA A 1 546 ? -0.207 -26.766 6.324 1 97.44 546 ALA A O 1
ATOM 4399 N N . LYS A 1 547 ? 0.667 -25.891 8.219 1 97.88 547 LYS A N 1
ATOM 4400 C CA . LYS A 1 547 ? 1.099 -27.188 8.727 1 97.88 547 LYS A CA 1
ATOM 4401 C C . LYS A 1 547 ? -0.083 -27.984 9.266 1 97.88 547 LYS A C 1
ATOM 4403 O O . LYS A 1 547 ? -0.044 -29.219 9.305 1 97.88 547 LYS A O 1
ATOM 4408 N N . LYS A 1 548 ? -1.153 -27.297 9.664 1 98.06 548 LYS A N 1
ATOM 4409 C CA . LYS A 1 548 ? -2.357 -27.984 10.117 1 98.06 548 LYS A CA 1
ATOM 4410 C C . LYS A 1 548 ? -3.129 -28.578 8.938 1 98.06 548 LYS A C 1
ATOM 4412 O O . LYS A 1 548 ? -3.729 -29.656 9.055 1 98.06 548 LYS A O 1
ATOM 4417 N N . ARG A 1 549 ? -3.143 -27.922 7.754 1 97.69 549 ARG A N 1
ATOM 4418 C CA . ARG A 1 549 ? -3.859 -28.344 6.555 1 97.69 549 ARG A CA 1
ATOM 4419 C C . ARG A 1 549 ? -3.006 -29.281 5.707 1 97.69 549 ARG A C 1
ATOM 4421 O O . ARG A 1 549 ? -3.496 -30.297 5.207 1 97.69 549 ARG A O 1
ATOM 4428 N N . ARG A 1 550 ? -1.714 -28.781 5.473 1 98.19 550 ARG A N 1
ATOM 4429 C CA . ARG A 1 550 ? -0.746 -29.406 4.578 1 98.19 550 ARG A CA 1
ATOM 4430 C C . ARG A 1 550 ? -1.313 -29.547 3.17 1 98.19 550 ARG A C 1
ATOM 4432 O O . ARG A 1 550 ? -1.257 -30.641 2.58 1 98.19 550 ARG A O 1
ATOM 4439 N N . ASN A 1 551 ? -1.874 -28.5 2.65 1 98.06 551 ASN A N 1
ATOM 4440 C CA . ASN A 1 551 ? -2.459 -28.469 1.314 1 98.06 551 ASN A CA 1
ATOM 4441 C C . ASN A 1 551 ? -1.405 -28.688 0.234 1 98.06 551 ASN A C 1
ATOM 4443 O O . ASN A 1 551 ? -0.321 -28.109 0.286 1 98.06 551 ASN A O 1
ATOM 4447 N N . VAL A 1 552 ? -1.732 -29.516 -0.767 1 97.88 552 VAL A N 1
ATOM 4448 C CA . VAL A 1 552 ? -0.857 -29.719 -1.914 1 97.88 552 VAL A CA 1
ATOM 4449 C C . VAL A 1 552 ? -1.676 -29.688 -3.203 1 97.88 552 VAL A C 1
ATOM 4451 O O . VAL A 1 552 ? -2.902 -29.812 -3.17 1 97.88 552 VAL A O 1
ATOM 4454 N N . GLY A 1 553 ? -1.08 -29.375 -4.273 1 97.5 553 GLY A N 1
ATOM 4455 C CA . GLY A 1 553 ? -1.662 -29.406 -5.605 1 97.5 553 GLY A CA 1
ATOM 4456 C C . GLY A 1 553 ? -0.76 -30.078 -6.629 1 97.5 553 GLY A C 1
ATOM 4457 O O . GLY A 1 553 ? 0.15 -29.438 -7.164 1 97.5 553 GLY A O 1
ATOM 4458 N N . ILE A 1 554 ? -1.06 -31.297 -6.941 1 98.38 554 ILE A N 1
ATOM 4459 C CA . ILE A 1 554 ? -0.278 -32.031 -7.914 1 98.38 554 ILE A CA 1
ATOM 4460 C C . ILE A 1 554 ? -1.107 -32.281 -9.18 1 98.38 554 ILE A C 1
ATOM 4462 O O . ILE A 1 554 ? -2.268 -32.688 -9.102 1 98.38 554 ILE A O 1
ATOM 4466 N N . GLY A 1 555 ? -0.561 -31.938 -10.281 1 98.12 555 GLY A N 1
ATOM 4467 C CA . GLY A 1 555 ? -1.258 -32.094 -11.547 1 98.12 555 GLY A CA 1
ATOM 4468 C C . GLY A 1 555 ? -0.494 -32.938 -12.555 1 98.12 555 GLY A C 1
ATOM 4469 O O . GLY A 1 555 ? 0.302 -33.781 -12.172 1 98.12 555 GLY A O 1
ATOM 4470 N N . LEU A 1 556 ? -0.889 -32.781 -13.828 1 98.12 556 LEU A N 1
ATOM 4471 C CA . LEU A 1 556 ? -0.326 -33.594 -14.922 1 98.12 556 LEU A CA 1
ATOM 4472 C C . LEU A 1 556 ? 0.41 -32.688 -15.914 1 98.12 556 LEU A C 1
ATOM 4474 O O . LEU A 1 556 ? 0.048 -31.516 -16.094 1 98.12 556 LEU A O 1
ATOM 4478 N N . MET A 1 557 ? 1.438 -33.25 -16.469 1 97.12 557 MET A N 1
ATOM 4479 C CA . MET A 1 557 ? 2.18 -32.594 -17.547 1 97.12 557 MET A CA 1
ATOM 4480 C C . MET A 1 557 ? 2.207 -33.469 -18.797 1 97.12 557 MET A C 1
ATOM 4482 O O . MET A 1 557 ? 2.08 -34.719 -18.688 1 97.12 557 MET A O 1
ATOM 4486 N N . ASN A 1 558 ? 2.299 -32.875 -20.016 1 97.06 558 ASN A N 1
ATOM 4487 C CA . ASN A 1 558 ? 2.621 -33.562 -21.266 1 97.06 558 ASN A CA 1
ATOM 4488 C C . ASN A 1 558 ? 1.44 -34.375 -21.781 1 97.06 558 ASN A C 1
ATOM 4490 O O . ASN A 1 558 ? 1.63 -35.438 -22.391 1 97.06 558 ASN A O 1
ATOM 4494 N N . ALA A 1 559 ? 0.248 -33.969 -21.547 1 97.56 559 ALA A N 1
ATOM 4495 C CA . ALA A 1 559 ? -0.908 -34.719 -22.031 1 97.56 559 ALA A CA 1
ATOM 4496 C C . ALA A 1 559 ? -0.89 -34.844 -23.547 1 97.56 559 ALA A C 1
ATOM 4498 O O . ALA A 1 559 ? -1.101 -35.938 -24.094 1 97.56 559 ALA A O 1
ATOM 4499 N N . ALA A 1 560 ? -0.644 -33.75 -24.234 1 96.81 560 ALA A N 1
ATOM 4500 C CA . ALA A 1 560 ? -0.648 -33.781 -25.688 1 96.81 560 ALA A CA 1
ATOM 4501 C C . ALA A 1 560 ? 0.403 -34.75 -26.234 1 96.81 560 ALA A C 1
ATOM 4503 O O . ALA A 1 560 ? 0.131 -35.5 -27.156 1 96.81 560 ALA A O 1
ATOM 4504 N N . GLY A 1 561 ? 1.626 -34.656 -25.719 1 96.38 561 GLY A N 1
ATOM 4505 C CA . GLY A 1 561 ? 2.697 -35.531 -26.156 1 96.38 561 GLY A CA 1
ATOM 4506 C C . GLY A 1 561 ? 2.398 -37 -25.922 1 96.38 561 GLY A C 1
ATOM 4507 O O . GLY A 1 561 ? 2.633 -37.812 -26.797 1 96.38 561 GLY A O 1
ATOM 4508 N N . ALA A 1 562 ? 1.889 -37.281 -24.781 1 96.94 562 ALA A N 1
ATOM 4509 C CA . ALA A 1 562 ? 1.562 -38.688 -24.438 1 96.94 562 ALA A CA 1
ATOM 4510 C C . ALA A 1 562 ? 0.438 -39.219 -25.328 1 96.94 562 ALA A C 1
ATOM 4512 O O . ALA A 1 562 ? 0.488 -40.344 -25.781 1 96.94 562 ALA A O 1
ATOM 4513 N N . MET A 1 563 ? -0.601 -38.406 -25.531 1 97.19 563 MET A N 1
ATOM 4514 C CA . MET A 1 563 ? -1.706 -38.812 -26.391 1 97.19 563 MET A CA 1
ATOM 4515 C C . MET A 1 563 ? -1.23 -39.031 -27.828 1 97.19 563 MET A C 1
ATOM 4517 O O . MET A 1 563 ? -1.586 -40 -28.469 1 97.19 563 MET A O 1
ATOM 4521 N N . ALA A 1 564 ? -0.443 -38.062 -28.312 1 96.38 564 ALA A N 1
ATOM 4522 C CA . ALA A 1 564 ? 0.057 -38.156 -29.688 1 96.38 564 ALA A CA 1
ATOM 4523 C C . ALA A 1 564 ? 0.857 -39.438 -29.891 1 96.38 564 ALA A C 1
ATOM 4525 O O . ALA A 1 564 ? 0.769 -40.062 -30.938 1 96.38 564 ALA A O 1
ATOM 4526 N N . ALA A 1 565 ? 1.653 -39.812 -28.938 1 95.06 565 ALA A N 1
ATOM 4527 C CA . ALA A 1 565 ? 2.455 -41.031 -29 1 95.06 565 ALA A CA 1
ATOM 4528 C C . ALA A 1 565 ? 1.566 -42.25 -29.125 1 95.06 565 ALA A C 1
ATOM 4530 O O . ALA A 1 565 ? 2.002 -43.312 -29.609 1 95.06 565 ALA A O 1
ATOM 4531 N N . GLU A 1 566 ? 0.313 -42.094 -28.703 1 94.88 566 GLU A N 1
ATOM 4532 C CA . GLU A 1 566 ? -0.633 -43.219 -28.766 1 94.88 566 GLU A CA 1
ATOM 4533 C C . GLU A 1 566 ? -1.6 -43.031 -29.938 1 94.88 566 GLU A C 1
ATOM 4535 O O . GLU A 1 566 ? -2.576 -43.781 -30.047 1 94.88 566 GLU A O 1
ATOM 4540 N N . GLY A 1 567 ? -1.376 -42.062 -30.688 1 94.5 567 GLY A N 1
ATOM 4541 C CA . GLY A 1 567 ? -2.184 -41.812 -31.875 1 94.5 567 GLY A CA 1
ATOM 4542 C C . GLY A 1 567 ? -3.5 -41.156 -31.578 1 94.5 567 GLY A C 1
ATOM 4543 O O . GLY A 1 567 ? -4.469 -41.281 -32.312 1 94.5 567 GLY A O 1
ATOM 4544 N N . LEU A 1 568 ? -3.57 -40.531 -30.438 1 95.12 568 LEU A N 1
ATOM 4545 C CA . LEU A 1 568 ? -4.789 -39.844 -30.016 1 95.12 568 LEU A CA 1
ATOM 4546 C C . LEU A 1 568 ? -4.602 -38.344 -30.062 1 95.12 568 LEU A C 1
ATOM 4548 O O . LEU A 1 568 ? -3.473 -37.844 -30.078 1 95.12 568 LEU A O 1
ATOM 4552 N N . ALA A 1 569 ? -5.676 -37.781 -30.141 1 90.75 569 ALA A N 1
ATOM 4553 C CA . ALA A 1 569 ? -5.746 -36.344 -29.969 1 90.75 569 ALA A CA 1
ATOM 4554 C C . ALA A 1 569 ? -6.887 -35.938 -29.031 1 90.75 569 ALA A C 1
ATOM 4556 O O . ALA A 1 569 ? -7.293 -36.75 -28.172 1 90.75 569 ALA A O 1
ATOM 4557 N N . TYR A 1 570 ? -7.398 -34.844 -28.891 1 93.81 570 TYR A N 1
ATOM 4558 C CA . TYR A 1 570 ? -8.297 -34.312 -27.859 1 93.81 570 TYR A CA 1
ATOM 4559 C C . TYR A 1 570 ? -9.758 -34.5 -28.266 1 93.81 570 TYR A C 1
ATOM 4561 O O . TYR A 1 570 ? -10.672 -34.062 -27.562 1 93.81 570 TYR A O 1
ATOM 4569 N N . GLU A 1 571 ? -10.016 -35.281 -29.281 1 95.06 571 GLU A N 1
ATOM 4570 C CA . GLU A 1 571 ? -11.383 -35.375 -29.797 1 95.06 571 GLU A CA 1
ATOM 4571 C C . GLU A 1 571 ? -11.867 -36.812 -29.812 1 95.06 571 GLU A C 1
ATOM 4573 O O . GLU A 1 571 ? -11.086 -37.719 -30.094 1 95.06 571 GLU A O 1
ATOM 4578 N N . GLY A 1 572 ? -13.156 -36.938 -29.531 1 95.81 572 GLY A N 1
ATOM 4579 C CA . GLY A 1 572 ? -13.773 -38.25 -29.547 1 95.81 572 GLY A CA 1
ATOM 4580 C C . GLY A 1 572 ? -13.75 -38.969 -28.188 1 95.81 572 GLY A C 1
ATOM 4581 O O . GLY A 1 572 ? -13.031 -38.531 -27.281 1 95.81 572 GLY A O 1
ATOM 4582 N N . VAL A 1 573 ? -14.492 -40 -28.047 1 97.5 573 VAL A N 1
ATOM 4583 C CA . VAL A 1 573 ? -14.703 -40.688 -26.781 1 97.5 573 VAL A CA 1
ATOM 4584 C C . VAL A 1 573 ? -13.406 -41.375 -26.344 1 97.5 573 VAL A C 1
ATOM 4586 O O . VAL A 1 573 ? -13.117 -41.469 -25.141 1 97.5 573 VAL A O 1
ATOM 4589 N N . GLU A 1 574 ? -12.625 -41.781 -27.297 1 97.44 574 GLU A N 1
ATOM 4590 C CA . GLU A 1 574 ? -11.367 -42.438 -26.969 1 97.44 574 GLU A CA 1
ATOM 4591 C C . GLU A 1 574 ? -10.422 -41.5 -26.234 1 97.44 574 GLU A C 1
ATOM 4593 O O . GLU A 1 574 ? -9.734 -41.906 -25.297 1 97.44 574 GLU A O 1
ATOM 4598 N N . ALA A 1 575 ? -10.336 -40.281 -26.703 1 98 575 ALA A N 1
ATOM 4599 C CA . ALA A 1 575 ? -9.516 -39.25 -26.047 1 98 575 ALA A CA 1
ATOM 4600 C C . ALA A 1 575 ? -10.023 -38.969 -24.625 1 98 575 ALA A C 1
ATOM 4602 O O . ALA A 1 575 ? -9.227 -38.812 -23.703 1 98 575 ALA A O 1
ATOM 4603 N N . ARG A 1 576 ? -11.336 -38.906 -24.422 1 98.56 576 ARG A N 1
ATOM 4604 C CA . ARG A 1 576 ? -11.93 -38.656 -23.109 1 98.56 576 ARG A CA 1
ATOM 4605 C C . ARG A 1 576 ? -11.727 -39.875 -22.188 1 98.56 576 ARG A C 1
ATOM 4607 O O . ARG A 1 576 ? -11.453 -39.688 -21 1 98.56 576 ARG A O 1
ATOM 4614 N N . ASN A 1 577 ? -11.852 -41.094 -22.75 1 98.5 577 ASN A N 1
ATOM 4615 C CA . ASN A 1 577 ? -11.562 -42.281 -21.969 1 98.5 577 ASN A CA 1
ATOM 4616 C C . ASN A 1 577 ? -10.109 -42.312 -21.484 1 98.5 577 ASN A C 1
ATOM 4618 O O . ASN A 1 577 ? -9.82 -42.75 -20.375 1 98.5 577 ASN A O 1
ATOM 4622 N N . TRP A 1 578 ? -9.266 -41.844 -22.375 1 98.25 578 TRP A N 1
ATOM 4623 C CA . TRP A 1 578 ? -7.844 -41.812 -22.047 1 98.25 578 TRP A CA 1
ATOM 4624 C C . TRP A 1 578 ? -7.578 -40.938 -20.844 1 98.25 578 TRP A C 1
ATOM 4626 O O . TRP A 1 578 ? -6.93 -41.344 -19.875 1 98.25 578 TRP A O 1
ATOM 4636 N N . ILE A 1 579 ? -8.078 -39.688 -20.859 1 98.5 579 ILE A N 1
ATOM 4637 C CA . ILE A 1 579 ? -7.801 -38.781 -19.766 1 98.5 579 ILE A CA 1
ATOM 4638 C C . ILE A 1 579 ? -8.539 -39.25 -18.5 1 98.5 579 ILE A C 1
ATOM 4640 O O . ILE A 1 579 ? -8.055 -39.062 -17.391 1 98.5 579 ILE A O 1
ATOM 4644 N N . HIS A 1 580 ? -9.742 -39.875 -18.625 1 98.56 580 HIS A N 1
ATOM 4645 C CA . HIS A 1 580 ? -10.43 -40.469 -17.484 1 98.56 580 HIS A CA 1
ATOM 4646 C C . HIS A 1 580 ? -9.508 -41.438 -16.734 1 98.56 580 HIS A C 1
ATOM 4648 O O . HIS A 1 580 ? -9.398 -41.344 -15.508 1 98.56 580 HIS A O 1
ATOM 4654 N N . ARG A 1 581 ? -8.812 -42.281 -17.453 1 98 581 ARG A N 1
ATOM 4655 C CA . ARG A 1 581 ? -7.93 -43.281 -16.844 1 98 581 ARG A CA 1
ATOM 4656 C C . ARG A 1 581 ? -6.715 -42.625 -16.203 1 98 581 ARG A C 1
ATOM 4658 O O . ARG A 1 581 ? -6.352 -42.969 -15.078 1 98 581 ARG A O 1
ATOM 4665 N N . GLU A 1 582 ? -6.086 -41.719 -16.953 1 98.25 582 GLU A N 1
ATOM 4666 C CA . GLU A 1 582 ? -4.863 -41.094 -16.453 1 98.25 582 GLU A CA 1
ATOM 4667 C C . GLU A 1 582 ? -5.145 -40.25 -15.219 1 98.25 582 GLU A C 1
ATOM 4669 O O . GLU A 1 582 ? -4.387 -40.281 -14.25 1 98.25 582 GLU A O 1
ATOM 4674 N N . ALA A 1 583 ? -6.219 -39.438 -15.266 1 98.69 583 ALA A N 1
ATOM 4675 C CA . ALA A 1 583 ? -6.578 -38.594 -14.125 1 98.69 583 ALA A CA 1
ATOM 4676 C C . ALA A 1 583 ? -6.98 -39.438 -12.922 1 98.69 583 ALA A C 1
ATOM 4678 O O . ALA A 1 583 ? -6.684 -39.094 -11.781 1 98.69 583 ALA A O 1
ATOM 4679 N N . GLU A 1 584 ? -7.703 -40.531 -13.133 1 98.69 584 GLU A N 1
ATOM 4680 C CA . GLU A 1 584 ? -8.062 -41.438 -12.047 1 98.69 584 GLU A CA 1
ATOM 4681 C C . GLU A 1 584 ? -6.816 -42.031 -11.375 1 98.69 584 GLU A C 1
ATOM 4683 O O . GLU A 1 584 ? -6.75 -42.094 -10.148 1 98.69 584 GLU A O 1
ATOM 4688 N N . LYS A 1 585 ? -5.832 -42.469 -12.219 1 98.62 585 LYS A N 1
ATOM 4689 C CA . LYS A 1 585 ? -4.59 -43 -11.664 1 98.62 585 LYS A CA 1
ATOM 4690 C C . LYS A 1 585 ? -3.91 -41.969 -10.758 1 98.62 585 LYS A C 1
ATOM 4692 O O . LYS A 1 585 ? -3.512 -42.312 -9.641 1 98.62 585 LYS A O 1
ATOM 4697 N N . LEU A 1 586 ? -3.812 -40.75 -11.266 1 98.75 586 LEU A N 1
ATOM 4698 C CA . LEU A 1 586 ? -3.164 -39.719 -10.477 1 98.75 586 LEU A CA 1
ATOM 4699 C C . LEU A 1 586 ? -3.861 -39.531 -9.133 1 98.75 586 LEU A C 1
ATOM 4701 O O . LEU A 1 586 ? -3.217 -39.594 -8.078 1 98.75 586 LEU A O 1
ATOM 4705 N N . SER A 1 587 ? -5.191 -39.281 -9.188 1 98.75 587 SER A N 1
ATOM 4706 C CA . SER A 1 587 ? -5.961 -39.031 -7.98 1 98.75 587 SER A CA 1
ATOM 4707 C C . SER A 1 587 ? -5.883 -40.188 -7.008 1 98.75 587 SER A C 1
ATOM 4709 O O . SER A 1 587 ? -5.656 -40 -5.812 1 98.75 587 SER A O 1
ATOM 4711 N N . TYR A 1 588 ? -6.039 -41.406 -7.512 1 98.81 588 TYR A N 1
ATOM 4712 C CA . TYR A 1 588 ? -6.047 -42.594 -6.688 1 98.81 588 TYR A CA 1
ATOM 4713 C C . TYR A 1 588 ? -4.703 -42.812 -5.992 1 98.81 588 TYR A C 1
ATOM 4715 O O . TYR A 1 588 ? -4.648 -42.969 -4.773 1 98.81 588 TYR A O 1
ATOM 4723 N N . PHE A 1 589 ? -3.633 -42.75 -6.73 1 98.81 589 PHE A N 1
ATOM 4724 C CA . PHE A 1 589 ? -2.318 -43.062 -6.172 1 98.81 589 PHE A CA 1
ATOM 4725 C C . PHE A 1 589 ? -1.852 -41.938 -5.254 1 98.81 589 PHE A C 1
ATOM 4727 O O . PHE A 1 589 ? -1.11 -42.188 -4.297 1 98.81 589 PHE A O 1
ATOM 4734 N N . LEU A 1 590 ? -2.287 -40.719 -5.492 1 98.88 590 LEU A N 1
ATOM 4735 C CA . LEU A 1 590 ? -1.979 -39.625 -4.555 1 98.88 590 LEU A CA 1
ATOM 4736 C C . LEU A 1 590 ? -2.705 -39.844 -3.229 1 98.88 590 LEU A C 1
ATOM 4738 O O . LEU A 1 590 ? -2.139 -39.594 -2.162 1 98.88 590 LEU A O 1
ATOM 4742 N N . HIS A 1 591 ? -4.027 -40.25 -3.301 1 98.88 591 HIS A N 1
ATOM 4743 C CA . HIS A 1 591 ? -4.742 -40.594 -2.072 1 98.88 591 HIS A CA 1
ATOM 4744 C C . HIS A 1 591 ? -4.051 -41.719 -1.318 1 98.88 591 HIS A C 1
ATOM 4746 O O . HIS A 1 591 ? -3.889 -41.656 -0.098 1 98.88 591 HIS A O 1
ATOM 4752 N N . LYS A 1 592 ? -3.676 -42.688 -2.09 1 98.81 592 LYS A N 1
ATOM 4753 C CA . LYS A 1 592 ? -2.977 -43.812 -1.486 1 98.81 592 LYS A CA 1
ATOM 4754 C C . LYS A 1 592 ? -1.67 -43.375 -0.836 1 98.81 592 LYS A C 1
ATOM 4756 O O . LYS A 1 592 ? -1.341 -43.812 0.27 1 98.81 592 LYS A O 1
ATOM 4761 N N . ALA A 1 593 ? -0.916 -42.531 -1.531 1 98.88 593 ALA A N 1
ATOM 4762 C CA . ALA A 1 593 ? 0.33 -42 -1.002 1 98.88 593 ALA A CA 1
ATOM 4763 C C . ALA A 1 593 ? 0.078 -41.188 0.273 1 98.88 593 ALA A C 1
ATOM 4765 O O . ALA A 1 593 ? 0.845 -41.281 1.233 1 98.88 593 ALA A O 1
ATOM 4766 N N . SER A 1 594 ? -0.972 -40.375 0.306 1 98.88 594 SER A N 1
ATOM 4767 C CA . SER A 1 594 ? -1.285 -39.562 1.47 1 98.88 594 SER A CA 1
ATOM 4768 C C . SER A 1 594 ? -1.646 -40.406 2.676 1 98.88 594 SER A C 1
ATOM 4770 O O . SER A 1 594 ? -1.295 -40.094 3.809 1 98.88 594 SER A O 1
ATOM 4772 N N . VAL A 1 595 ? -2.375 -41.531 2.465 1 98.81 595 VAL A N 1
ATOM 4773 C CA . VAL A 1 595 ? -2.701 -42.469 3.523 1 98.81 595 VAL A CA 1
ATOM 4774 C C . VAL A 1 595 ? -1.421 -43.125 4.055 1 98.81 595 VAL A C 1
ATOM 4776 O O . VAL A 1 595 ? -1.249 -43.25 5.266 1 98.81 595 VAL A O 1
ATOM 4779 N N . ARG A 1 596 ? -0.571 -43.531 3.121 1 98.75 596 ARG A N 1
ATOM 4780 C CA . ARG A 1 596 ? 0.699 -44.125 3.535 1 98.75 596 ARG A CA 1
ATOM 4781 C C . ARG A 1 596 ? 1.496 -43.156 4.398 1 98.75 596 ARG A C 1
ATOM 4783 O O . ARG A 1 596 ? 2.031 -43.531 5.441 1 98.75 596 ARG A O 1
ATOM 4790 N N . LEU A 1 597 ? 1.583 -41.906 3.988 1 98.75 597 LEU A N 1
ATOM 4791 C CA . LEU A 1 597 ? 2.297 -40.875 4.754 1 98.75 597 LEU A CA 1
ATOM 4792 C C . LEU A 1 597 ? 1.618 -40.625 6.098 1 98.75 597 LEU A C 1
ATOM 4794 O O . LEU A 1 597 ? 2.287 -40.344 7.094 1 98.75 597 LEU A O 1
ATOM 4798 N N . ALA A 1 598 ? 0.267 -40.719 6.094 1 98.75 598 ALA A N 1
ATOM 4799 C CA . ALA A 1 598 ? -0.463 -40.594 7.352 1 98.75 598 ALA A CA 1
ATOM 4800 C C . ALA A 1 598 ? -0.087 -41.688 8.32 1 98.75 598 ALA A C 1
ATOM 4802 O O . ALA A 1 598 ? 0.018 -41.469 9.523 1 98.75 598 ALA A O 1
ATOM 4803 N N . LYS A 1 599 ? 0.079 -42.906 7.824 1 98.31 599 LYS A N 1
ATOM 4804 C CA . LYS A 1 599 ? 0.512 -44.031 8.641 1 98.31 599 LYS A CA 1
ATOM 4805 C C . LYS A 1 599 ? 1.924 -43.812 9.172 1 98.31 599 LYS A C 1
ATOM 4807 O O . LYS A 1 599 ? 2.227 -44.188 10.312 1 98.31 599 LYS A O 1
ATOM 4812 N N . GLU A 1 600 ? 2.719 -43.156 8.344 1 97.56 600 GLU A N 1
ATOM 4813 C CA . GLU A 1 600 ? 4.129 -43 8.68 1 97.56 600 GLU A CA 1
ATOM 4814 C C . GLU A 1 600 ? 4.332 -41.812 9.617 1 97.56 600 GLU A C 1
ATOM 4816 O O . GLU A 1 600 ? 5.172 -41.844 10.516 1 97.56 600 GLU A O 1
ATOM 4821 N N . GLN A 1 601 ? 3.598 -40.719 9.422 1 96.75 601 GLN A N 1
ATOM 4822 C CA . GLN A 1 601 ? 3.904 -39.438 10.078 1 96.75 601 GLN A CA 1
ATOM 4823 C C . GLN A 1 601 ? 2.674 -38.875 10.773 1 96.75 601 GLN A C 1
ATOM 4825 O O . GLN A 1 601 ? 2.766 -37.875 11.484 1 96.75 601 GLN A O 1
ATOM 4830 N N . GLY A 1 602 ? 1.597 -39.5 10.594 1 97.56 602 GLY A N 1
ATOM 4831 C CA . GLY A 1 602 ? 0.348 -39 11.133 1 97.56 602 GLY A CA 1
ATOM 4832 C C . GLY A 1 602 ? -0.47 -38.219 10.117 1 97.56 602 GLY A C 1
ATOM 4833 O O . GLY A 1 602 ? 0.087 -37.594 9.227 1 97.56 602 GLY A O 1
ATOM 4834 N N . ALA A 1 603 ? -1.758 -38.219 10.234 1 98.44 603 ALA A N 1
ATOM 4835 C CA . ALA A 1 603 ? -2.65 -37.375 9.438 1 98.44 603 ALA A CA 1
ATOM 4836 C C . ALA A 1 603 ? -2.477 -35.906 9.797 1 98.44 603 ALA A C 1
ATOM 4838 O O . ALA A 1 603 ? -1.955 -35.594 10.859 1 98.44 603 ALA A O 1
ATOM 4839 N N . CYS A 1 604 ? -2.795 -35.062 8.891 1 98 604 CYS A N 1
ATOM 4840 C CA . CYS A 1 604 ? -2.744 -33.656 9.234 1 98 604 CYS A CA 1
ATOM 4841 C C . CYS A 1 604 ? -3.768 -33.312 10.312 1 98 604 CYS A C 1
ATOM 4843 O O . CYS A 1 604 ? -4.844 -33.906 10.359 1 98 604 CYS A O 1
ATOM 4845 N N . ASP A 1 605 ? -3.559 -32.344 11.109 1 97.5 605 ASP A N 1
ATOM 4846 C CA . ASP A 1 605 ? -4.348 -32 12.297 1 97.5 605 ASP A CA 1
ATOM 4847 C C . ASP A 1 605 ? -5.762 -31.578 11.914 1 97.5 605 ASP A C 1
ATOM 4849 O O . ASP A 1 605 ? -6.715 -31.844 12.648 1 97.5 605 ASP A O 1
ATOM 4853 N N . TRP A 1 606 ? -5.941 -30.969 10.797 1 98 606 TRP A N 1
ATOM 4854 C CA . TRP A 1 606 ? -7.254 -30.469 10.406 1 98 606 TRP A CA 1
ATOM 4855 C C . TRP A 1 606 ? -7.91 -31.391 9.391 1 98 606 TRP A C 1
ATOM 4857 O O . TRP A 1 606 ? -8.734 -30.953 8.578 1 98 606 TRP A O 1
ATOM 4867 N N . PHE A 1 607 ? -7.504 -32.719 9.398 1 98.12 607 PHE A N 1
ATOM 4868 C CA . PHE A 1 607 ? -8.148 -33.719 8.547 1 98.12 607 PHE A CA 1
ATOM 4869 C C . PHE A 1 607 ? -9.648 -33.75 8.812 1 98.12 607 PHE A C 1
ATOM 4871 O O . PHE A 1 607 ? -10.438 -33.938 7.887 1 98.12 607 PHE A O 1
ATOM 4878 N N . ASN A 1 608 ? -10.023 -33.562 10.047 1 97.69 608 ASN A N 1
ATOM 4879 C CA . ASN A 1 608 ? -11.43 -33.625 10.445 1 97.69 608 ASN A CA 1
ATOM 4880 C C . ASN A 1 608 ? -12.234 -32.5 9.812 1 97.69 608 ASN A C 1
ATOM 4882 O O . ASN A 1 608 ? -13.469 -32.5 9.852 1 97.69 608 ASN A O 1
ATOM 4886 N N . ARG A 1 609 ? -11.57 -31.562 9.125 1 97.56 609 ARG A N 1
ATOM 4887 C CA . ARG A 1 609 ? -12.242 -30.422 8.5 1 97.56 609 ARG A CA 1
ATOM 4888 C C . ARG A 1 609 ? -12.359 -30.625 6.988 1 97.56 609 ARG A C 1
ATOM 4890 O O . ARG A 1 609 ? -12.586 -29.672 6.246 1 97.56 609 ARG A O 1
ATOM 4897 N N . THR A 1 610 ? -12.188 -31.859 6.535 1 98.19 610 THR A N 1
ATOM 4898 C CA . THR A 1 610 ? -12.289 -32.219 5.125 1 98.19 610 THR A CA 1
ATOM 4899 C C . THR A 1 610 ? -13.398 -33.25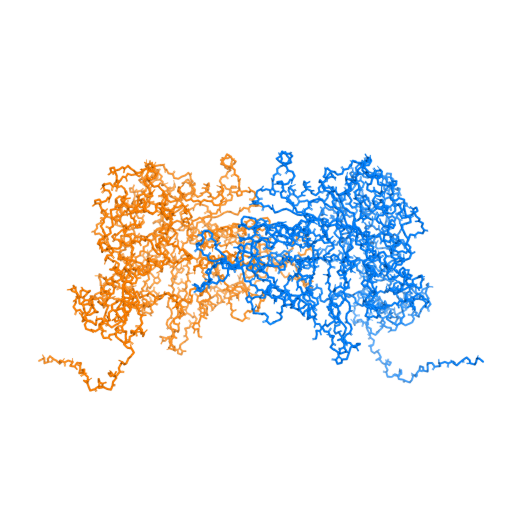 4.902 1 98.19 610 THR A C 1
ATOM 4901 O O . THR A 1 610 ? -13.773 -33.969 5.824 1 98.19 610 THR A O 1
ATOM 4904 N N . LYS A 1 611 ? -13.922 -33.312 3.748 1 97.88 611 LYS A N 1
ATOM 4905 C CA . LYS A 1 611 ? -14.977 -34.25 3.373 1 97.88 611 LYS A CA 1
ATOM 4906 C C . LYS A 1 611 ? -14.477 -35.688 3.441 1 97.88 611 LYS A C 1
ATOM 4908 O O . LYS A 1 611 ? -15.219 -36.594 3.854 1 97.88 611 LYS A O 1
ATOM 4913 N N . PRO A 1 612 ? -13.211 -35.969 3.061 1 98.5 612 PRO A N 1
ATOM 4914 C CA . PRO A 1 612 ? -12.719 -37.344 3.146 1 98.5 612 PRO A CA 1
ATOM 4915 C C . PRO A 1 612 ? -12.758 -37.875 4.57 1 98.5 612 PRO A C 1
ATOM 4917 O O . PRO A 1 612 ? -12.867 -39.094 4.766 1 98.5 612 PRO A O 1
ATOM 4920 N N . SER A 1 613 ? -12.602 -37.031 5.559 1 98.31 613 SER A N 1
ATOM 4921 C CA . SER A 1 613 ? -12.648 -37.5 6.941 1 98.31 613 SER A CA 1
ATOM 4922 C C . SER A 1 613 ? -14 -38.125 7.27 1 98.31 613 SER A C 1
ATOM 4924 O O . SER A 1 613 ? -14.117 -38.875 8.227 1 98.31 613 SER A O 1
ATOM 4926 N N . LYS A 1 614 ? -15 -37.844 6.445 1 97.81 614 LYS A N 1
ATOM 4927 C CA . LYS A 1 614 ? -16.344 -38.406 6.602 1 97.81 614 LYS A CA 1
ATOM 4928 C C . LYS A 1 614 ? -16.609 -39.469 5.559 1 97.81 614 LYS A C 1
ATOM 4930 O O . LYS A 1 614 ? -17.766 -39.906 5.383 1 97.81 614 LYS A O 1
ATOM 4935 N N . GLY A 1 615 ? -15.617 -39.719 4.746 1 97.81 615 GLY A N 1
ATOM 4936 C CA . GLY A 1 615 ? -15.734 -40.781 3.773 1 97.81 615 GLY A CA 1
ATOM 4937 C C . GLY A 1 615 ? -16.156 -40.312 2.398 1 97.81 615 GLY A C 1
ATOM 4938 O O . GLY A 1 615 ? -16.344 -41.125 1.484 1 97.81 615 GLY A O 1
ATOM 4939 N N . THR A 1 616 ? -16.375 -39.094 2.215 1 98.06 616 THR A N 1
ATOM 4940 C CA . THR A 1 616 ? -16.75 -38.531 0.92 1 98.06 616 THR A CA 1
ATOM 4941 C C . THR A 1 616 ? -15.5 -38.156 0.113 1 98.06 616 THR A C 1
ATOM 4943 O O . THR A 1 616 ? -14.68 -37.344 0.554 1 98.06 616 THR A O 1
ATOM 4946 N N . LEU A 1 617 ? -15.344 -38.781 -1.061 1 98.12 617 LEU A N 1
ATOM 4947 C CA . LEU A 1 617 ? -14.164 -38.562 -1.894 1 98.12 617 LEU A CA 1
ATOM 4948 C C . LEU A 1 617 ? -14.531 -37.812 -3.16 1 98.12 617 LEU A C 1
ATOM 4950 O O . LEU A 1 617 ? -15.711 -37.562 -3.438 1 98.12 617 LEU A O 1
ATOM 4954 N N . VAL A 1 618 ? -13.57 -37.438 -3.904 1 97.31 618 VAL A N 1
ATOM 4955 C CA . VAL A 1 618 ? -13.719 -36.625 -5.113 1 97.31 618 VAL A CA 1
ATOM 4956 C C . VAL A 1 618 ? -14.594 -37.375 -6.121 1 97.31 618 VAL A C 1
ATOM 4958 O O . VAL A 1 618 ? -15.344 -36.75 -6.879 1 97.31 618 VAL A O 1
ATOM 4961 N N . ILE A 1 619 ? -14.648 -38.688 -6.098 1 97.69 619 ILE A N 1
ATOM 4962 C CA . ILE A 1 619 ? -15.383 -39.5 -7.059 1 97.69 619 ILE A CA 1
ATOM 4963 C C . ILE A 1 619 ? -16.859 -39.562 -6.672 1 97.69 619 ILE A C 1
ATOM 4965 O O . ILE A 1 619 ? -17.672 -40.125 -7.395 1 97.69 619 ILE A O 1
ATOM 4969 N N . ASP A 1 620 ? -17.172 -38.875 -5.555 1 97.44 620 ASP A N 1
ATOM 4970 C CA . ASP A 1 620 ? -18.547 -38.906 -5.066 1 97.44 620 ASP A CA 1
ATOM 4971 C C . ASP A 1 620 ? -19.266 -37.594 -5.355 1 97.44 620 ASP A C 1
ATOM 4973 O O . ASP A 1 620 ? -20.5 -37.562 -5.344 1 97.44 620 ASP A O 1
ATOM 4977 N N . THR A 1 621 ? -18.562 -36.531 -5.602 1 95.81 621 THR A N 1
ATOM 4978 C CA . THR A 1 621 ? -19.188 -35.219 -5.516 1 95.81 621 THR A CA 1
ATOM 4979 C C . THR A 1 621 ? -19.172 -34.5 -6.871 1 95.81 621 THR A C 1
ATOM 4981 O O . THR A 1 621 ? -19.672 -33.375 -7.012 1 95.81 621 THR A O 1
ATOM 4984 N N . TYR A 1 622 ? -18.516 -35.125 -7.934 1 96.12 622 TYR A N 1
ATOM 4985 C CA . TYR A 1 622 ? -18.484 -34.5 -9.258 1 96.12 622 TYR A CA 1
ATOM 4986 C C . TYR A 1 622 ? -19.875 -34.469 -9.875 1 96.12 622 TYR A C 1
ATOM 4988 O O . TYR A 1 622 ? -20.797 -35.125 -9.383 1 96.12 622 TYR A O 1
ATOM 4996 N N . LYS A 1 623 ? -20.094 -33.688 -10.906 1 95.19 623 LYS A N 1
ATOM 4997 C CA . LYS A 1 623 ? -21.359 -33.656 -11.633 1 95.19 623 LYS A CA 1
ATOM 4998 C C . LYS A 1 623 ? -21.562 -34.938 -12.445 1 95.19 623 LYS A C 1
ATOM 5000 O O . LYS A 1 623 ? -20.781 -35.25 -13.344 1 95.19 623 LYS A O 1
ATOM 5005 N N . LYS A 1 624 ? -22.625 -35.531 -12.297 1 95.62 624 LYS A N 1
ATOM 5006 C CA . LYS A 1 624 ? -22.859 -36.844 -12.867 1 95.62 624 LYS A CA 1
ATOM 5007 C C . LYS A 1 624 ? -23.047 -36.75 -14.375 1 95.62 624 LYS A C 1
ATOM 5009 O O . LYS A 1 624 ? -22.922 -37.75 -15.078 1 95.62 624 LYS A O 1
ATOM 5014 N N . THR A 1 625 ? -23.297 -35.594 -14.883 1 96.44 625 THR A N 1
ATOM 5015 C CA . THR A 1 625 ? -23.438 -35.406 -16.328 1 96.44 625 THR A CA 1
ATOM 5016 C C . THR A 1 625 ? -22.125 -35.75 -17.031 1 96.44 625 THR A C 1
ATOM 5018 O O . THR A 1 625 ? -22.125 -36.062 -18.234 1 96.44 625 THR A O 1
ATOM 5021 N N . VAL A 1 626 ? -21.047 -35.75 -16.344 1 97.75 626 VAL A N 1
ATOM 5022 C CA . VAL A 1 626 ? -19.734 -36.062 -16.906 1 97.75 626 VAL A CA 1
ATOM 5023 C C . VAL A 1 626 ? -19.688 -37.531 -17.328 1 97.75 626 VAL A C 1
ATOM 5025 O O . VAL A 1 626 ? -18.938 -37.875 -18.234 1 97.75 626 VAL A O 1
ATOM 5028 N N . ASP A 1 627 ? -20.5 -38.344 -16.703 1 97.5 627 ASP A N 1
ATOM 5029 C CA . ASP A 1 627 ? -20.484 -39.781 -16.984 1 97.5 627 ASP A CA 1
ATOM 5030 C C . ASP A 1 627 ? -20.969 -40.062 -18.406 1 97.5 627 ASP A C 1
ATOM 5032 O O . ASP A 1 627 ? -20.656 -41.094 -18.984 1 97.5 627 ASP A O 1
ATOM 5036 N N . GLU A 1 628 ? -21.75 -39.188 -19 1 97.62 628 GLU A N 1
ATOM 5037 C CA . GLU A 1 628 ? -22.234 -39.344 -20.359 1 97.62 628 GLU A CA 1
ATOM 5038 C C . GLU A 1 628 ? -21.125 -39.125 -21.375 1 97.62 628 GLU A C 1
ATOM 5040 O O . GLU A 1 628 ? -21.266 -39.5 -22.547 1 97.62 628 GLU A O 1
ATOM 5045 N N . LEU A 1 629 ? -20.031 -38.625 -20.906 1 98.25 629 LEU A N 1
ATOM 5046 C CA . LEU A 1 629 ? -18.953 -38.219 -21.812 1 98.25 629 LEU A CA 1
ATOM 5047 C C . LEU A 1 629 ? -18 -39.375 -22.094 1 98.25 629 LEU A C 1
ATOM 5049 O O . LEU A 1 629 ? -17.203 -39.312 -23.031 1 98.25 629 LEU A O 1
ATOM 5053 N N . VAL A 1 630 ? -18.031 -40.438 -21.281 1 98.19 630 VAL A N 1
ATOM 5054 C CA . VAL A 1 630 ? -17.078 -41.531 -21.375 1 98.19 630 VAL A CA 1
ATOM 5055 C C . VAL A 1 630 ? -17.828 -42.844 -21.438 1 98.19 630 VAL A C 1
ATOM 5057 O O . VAL A 1 630 ? -19.031 -42.906 -21.156 1 98.19 630 VAL A O 1
ATOM 5060 N N . THR A 1 631 ? -17.109 -43.906 -21.812 1 97.75 631 THR A N 1
ATOM 5061 C CA . THR A 1 631 ? -17.703 -45.219 -21.875 1 97.75 631 THR A CA 1
ATOM 5062 C C . THR A 1 631 ? -17.016 -46.156 -20.891 1 97.75 631 THR A C 1
ATOM 5064 O O . THR A 1 631 ? -17.297 -47.375 -20.859 1 97.75 631 THR A O 1
ATOM 5067 N N . VAL A 1 632 ? -16.141 -45.625 -20.094 1 96.81 632 VAL A N 1
ATOM 5068 C CA . VAL A 1 632 ? -15.414 -46.438 -19.125 1 96.81 632 VAL A CA 1
ATOM 5069 C C . VAL A 1 632 ? -15.836 -46.031 -17.703 1 96.81 632 VAL A C 1
ATOM 5071 O O . VAL A 1 632 ? -16.328 -44.906 -17.484 1 96.81 632 VAL A O 1
ATOM 5074 N N . GLY A 1 633 ? -15.75 -46.938 -16.734 1 95.62 633 GLY A N 1
ATOM 5075 C CA . GLY A 1 633 ? -15.984 -46.688 -15.328 1 95.62 633 GLY A CA 1
ATOM 5076 C C . GLY A 1 633 ? -14.703 -46.5 -14.531 1 95.62 633 GLY A C 1
ATOM 5077 O O . GLY A 1 633 ? -13.625 -46.375 -15.109 1 95.62 633 GLY A O 1
ATOM 5078 N N . LEU A 1 634 ? -14.828 -46.5 -13.227 1 97.69 634 LEU A N 1
ATOM 5079 C CA . LEU A 1 634 ? -13.664 -46.438 -12.352 1 97.69 634 LEU A CA 1
ATOM 5080 C C . LEU A 1 634 ? -12.875 -47.75 -12.43 1 97.69 634 LEU A C 1
ATOM 5082 O O . LEU A 1 634 ? -13.453 -48.844 -12.375 1 97.69 634 LEU A O 1
ATOM 5086 N N . GLU A 1 635 ? -11.625 -47.625 -12.547 1 97 635 GLU A N 1
ATOM 5087 C CA . GLU A 1 635 ? -10.789 -48.812 -12.734 1 97 635 GLU A CA 1
ATOM 5088 C C . GLU A 1 635 ? -9.953 -49.094 -11.492 1 97 635 GLU A C 1
ATOM 5090 O O . GLU A 1 635 ? -9.398 -50.188 -11.344 1 97 635 GLU A O 1
ATOM 5095 N N . MET A 1 636 ? -9.82 -48.156 -10.609 1 98 636 MET A N 1
ATOM 5096 C CA . MET A 1 636 ? -9.031 -48.312 -9.398 1 98 636 MET A CA 1
ATOM 5097 C C . MET A 1 636 ? -9.914 -48.75 -8.227 1 98 636 MET A C 1
ATOM 5099 O O . MET A 1 636 ? -11.125 -48.562 -8.258 1 98 636 MET A O 1
ATOM 5103 N N . ASP A 1 637 ? -9.367 -49.281 -7.113 1 98.06 637 ASP A N 1
ATOM 5104 C CA . ASP A 1 637 ? -10.117 -49.781 -5.957 1 98.06 637 ASP A CA 1
ATOM 5105 C C . ASP A 1 637 ? -10.359 -48.656 -4.945 1 98.06 637 ASP A C 1
ATOM 5107 O O . ASP A 1 637 ? -9.789 -48.688 -3.852 1 98.06 637 ASP A O 1
ATOM 5111 N N . TRP A 1 638 ? -11.281 -47.844 -5.23 1 98.44 638 TRP A N 1
ATOM 5112 C CA . TRP A 1 638 ? -11.57 -46.656 -4.426 1 98.44 638 TRP A CA 1
ATOM 5113 C C . TRP A 1 638 ? -12.195 -47.062 -3.092 1 98.44 638 TRP A C 1
ATOM 5115 O O . TRP A 1 638 ? -12.016 -46.344 -2.09 1 98.44 638 TRP A O 1
ATOM 5125 N N . GLU A 1 639 ? -12.93 -48.156 -2.996 1 98 639 GLU A N 1
ATOM 5126 C CA . GLU A 1 639 ? -13.641 -48.5 -1.771 1 98 639 GLU A CA 1
ATOM 5127 C C . GLU A 1 639 ? -12.672 -49 -0.697 1 98 639 GLU A C 1
ATOM 5129 O O . GLU A 1 639 ? -12.82 -48.656 0.479 1 98 639 GLU A O 1
ATOM 5134 N N . SER A 1 640 ? -11.695 -49.812 -1.114 1 98.44 640 SER A N 1
ATOM 5135 C CA . SER A 1 640 ? -10.656 -50.188 -0.16 1 98.44 640 SER A CA 1
ATOM 5136 C C . SER A 1 640 ? -9.883 -48.969 0.322 1 98.44 640 SER A C 1
ATOM 5138 O O . SER A 1 640 ? -9.547 -48.875 1.503 1 98.44 640 SER A O 1
ATOM 5140 N N . LEU A 1 641 ? -9.609 -48.125 -0.574 1 98.56 641 LEU A N 1
ATOM 5141 C CA . LEU A 1 641 ? -8.906 -46.875 -0.22 1 98.56 641 LEU A CA 1
ATOM 5142 C C . LEU A 1 641 ? -9.727 -46.031 0.741 1 98.56 641 LEU A C 1
ATOM 5144 O O . LEU A 1 641 ? -9.188 -45.469 1.685 1 98.56 641 LEU A O 1
ATOM 5148 N N . ARG A 1 642 ? -11.031 -45.906 0.458 1 98.5 642 ARG A N 1
ATOM 5149 C CA . ARG A 1 642 ? -11.938 -45.188 1.341 1 98.5 642 ARG A CA 1
ATOM 5150 C C . ARG A 1 642 ? -11.875 -45.719 2.764 1 98.5 642 ARG A C 1
ATOM 5152 O O . ARG A 1 642 ? -11.836 -44.969 3.727 1 98.5 642 ARG A O 1
ATOM 5159 N N . ALA A 1 643 ? -11.867 -47.031 2.908 1 98.62 643 ALA A N 1
ATOM 5160 C CA . ALA A 1 643 ? -11.758 -47.656 4.219 1 98.62 643 ALA A CA 1
ATOM 5161 C C . ALA A 1 643 ? -10.453 -47.281 4.906 1 98.62 643 ALA A C 1
ATOM 5163 O O . ALA A 1 643 ? -10.43 -47.031 6.109 1 98.62 643 ALA A O 1
ATOM 5164 N N . ASP A 1 644 ? -9.398 -47.312 4.164 1 98.62 644 ASP A N 1
ATOM 5165 C CA . ASP A 1 644 ? -8.094 -46.938 4.699 1 98.62 644 ASP A CA 1
ATOM 5166 C C . ASP A 1 644 ? -8.086 -45.469 5.148 1 98.62 644 ASP A C 1
ATOM 5168 O O . ASP A 1 644 ? -7.516 -45.156 6.188 1 98.62 644 ASP A O 1
ATOM 5172 N N . ILE A 1 645 ? -8.664 -44.625 4.348 1 98.75 645 ILE A N 1
ATOM 5173 C CA . ILE A 1 645 ? -8.719 -43.188 4.66 1 98.75 645 ILE A CA 1
ATOM 5174 C C . ILE A 1 645 ? -9.477 -43 5.969 1 98.75 645 ILE A C 1
ATOM 5176 O O . ILE A 1 645 ? -9.055 -42.188 6.82 1 98.75 645 ILE A O 1
ATOM 5180 N N . LEU A 1 646 ? -10.57 -43.688 6.137 1 98.5 646 LEU A N 1
ATOM 5181 C CA . LEU A 1 646 ? -11.375 -43.562 7.348 1 98.5 646 LEU A CA 1
ATOM 5182 C C . LEU A 1 646 ? -10.617 -44.062 8.562 1 98.5 646 LEU A C 1
ATOM 5184 O O . LEU A 1 646 ? -10.773 -43.562 9.664 1 98.5 646 LEU A O 1
ATOM 5188 N N . LYS A 1 647 ? -9.797 -45.062 8.328 1 98.44 647 LYS A N 1
ATOM 5189 C CA . LYS A 1 647 ? -9.078 -45.719 9.422 1 98.44 647 LYS A CA 1
ATOM 5190 C C . LYS A 1 647 ? -7.832 -44.906 9.805 1 98.44 647 LYS A C 1
ATOM 5192 O O . LYS A 1 647 ? -7.555 -44.719 10.992 1 98.44 647 LYS A O 1
ATOM 5197 N N . TYR A 1 648 ? -7.047 -44.438 8.812 1 98.5 648 TYR A N 1
ATOM 5198 C CA . TYR A 1 648 ? -5.715 -43.906 9.094 1 98.5 648 TYR A CA 1
ATOM 5199 C C . TYR A 1 648 ? -5.656 -42.406 8.852 1 98.5 648 TYR A C 1
ATOM 5201 O O . TYR A 1 648 ? -4.707 -41.75 9.273 1 98.5 648 TYR A O 1
ATOM 5209 N N . GLY A 1 649 ? -6.668 -41.844 8.156 1 98.5 649 GLY A N 1
ATOM 5210 C CA . GLY A 1 649 ? -6.637 -40.469 7.762 1 98.5 649 GLY A CA 1
ATOM 5211 C C . GLY A 1 649 ? -5.773 -40.188 6.543 1 98.5 649 GLY A C 1
ATOM 5212 O O . GLY A 1 649 ? -5.359 -41.125 5.859 1 98.5 649 GLY A O 1
ATOM 5213 N N . MET A 1 650 ? -5.559 -38.969 6.266 1 98.75 650 MET A N 1
ATOM 5214 C CA . MET A 1 650 ? -4.684 -38.469 5.195 1 98.75 650 MET A CA 1
ATOM 5215 C C . MET A 1 650 ? -3.66 -37.5 5.734 1 98.75 650 MET A C 1
ATOM 5217 O O . MET A 1 650 ? -3.961 -36.719 6.641 1 98.75 650 MET A O 1
ATOM 5221 N N . ARG A 1 651 ? -2.461 -37.5 5.184 1 98.69 651 ARG A N 1
ATOM 5222 C CA . ARG A 1 651 ? -1.396 -36.562 5.551 1 98.69 651 ARG A CA 1
ATOM 5223 C C . ARG A 1 651 ? -1.728 -35.156 5.098 1 98.69 651 ARG A C 1
ATOM 5225 O O . ARG A 1 651 ? -1.312 -34.156 5.734 1 98.69 651 ARG A O 1
ATOM 5232 N N . ASN A 1 652 ? -2.523 -35 4.051 1 98.62 652 ASN A N 1
ATOM 5233 C CA . ASN A 1 652 ? -2.816 -33.719 3.41 1 98.62 652 ASN A CA 1
ATOM 5234 C C . ASN A 1 652 ? -4.32 -33.5 3.27 1 98.62 652 ASN A C 1
ATOM 5236 O O . ASN A 1 652 ? -5.066 -34.438 2.98 1 98.62 652 ASN A O 1
ATOM 5240 N N . SER A 1 653 ? -4.75 -32.25 3.4 1 98.25 653 SER A N 1
ATOM 5241 C CA . SER A 1 653 ? -6.168 -31.938 3.299 1 98.25 653 SER A CA 1
ATOM 5242 C C . SER A 1 653 ? -6.652 -32 1.854 1 98.25 653 SER A C 1
ATOM 5244 O O . SER A 1 653 ? -7.836 -32.25 1.603 1 98.25 653 SER A O 1
ATOM 5246 N N . VAL A 1 654 ? -5.793 -31.734 0.885 1 98.44 654 VAL A N 1
ATOM 5247 C CA . VAL A 1 654 ? -6.137 -31.75 -0.533 1 98.44 654 VAL A CA 1
ATOM 5248 C C . VAL A 1 654 ? -4.914 -32.156 -1.354 1 98.44 654 VAL A C 1
ATOM 5250 O O . VAL A 1 654 ? -3.775 -31.953 -0.924 1 98.44 654 VAL A O 1
ATOM 5253 N N . LEU A 1 655 ? -5.125 -32.688 -2.594 1 98.62 655 LEU A N 1
ATOM 5254 C CA . LEU A 1 655 ? -4.004 -33.375 -3.258 1 98.62 655 LEU A CA 1
ATOM 5255 C C . LEU A 1 655 ? -3.842 -32.844 -4.688 1 98.62 655 LEU A C 1
ATOM 5257 O O . LEU A 1 655 ? -2.727 -32.812 -5.211 1 98.62 655 LEU A O 1
ATOM 5261 N N . THR A 1 656 ? -4.973 -32.531 -5.355 1 98.56 656 THR A N 1
ATOM 5262 C CA . THR A 1 656 ? -4.848 -32.344 -6.797 1 98.56 656 THR A CA 1
ATOM 5263 C C . THR A 1 656 ? -5.184 -30.922 -7.199 1 98.56 656 THR A C 1
ATOM 5265 O O . THR A 1 656 ? -6.141 -30.328 -6.688 1 98.56 656 THR A O 1
ATOM 5268 N N . ALA A 1 657 ? -4.449 -30.328 -8.031 1 98.25 657 ALA A N 1
ATOM 5269 C CA . ALA A 1 657 ? -4.633 -29.078 -8.742 1 98.25 657 ALA A CA 1
ATOM 5270 C C . ALA A 1 657 ? -3.9 -29.094 -10.078 1 98.25 657 ALA A C 1
ATOM 5272 O O . ALA A 1 657 ? -2.812 -29.656 -10.195 1 98.25 657 ALA A O 1
ATOM 5273 N N . GLN A 1 658 ? -4.488 -28.531 -11.094 1 98 658 GLN A N 1
ATOM 5274 C CA . GLN A 1 658 ? -3.857 -28.562 -12.406 1 98 658 GLN A CA 1
ATOM 5275 C C . GLN A 1 658 ? -3.328 -27.188 -12.789 1 98 658 GLN A C 1
ATOM 5277 O O . GLN A 1 658 ? -4.086 -26.328 -13.25 1 98 658 GLN A O 1
ATOM 5282 N N . MET A 1 659 ? -2.035 -27 -12.734 1 95.19 659 MET A N 1
ATOM 5283 C CA . MET A 1 659 ? -1.384 -25.75 -13.07 1 95.19 659 MET A CA 1
ATOM 5284 C C . MET A 1 659 ? -1.132 -25.641 -14.57 1 95.19 659 MET A C 1
ATOM 5286 O O . MET A 1 659 ? -1.119 -26.656 -15.273 1 95.19 659 MET A O 1
ATOM 5290 N N . PRO A 1 660 ? -0.92 -24.484 -15.141 1 91.44 660 PRO A N 1
ATOM 5291 C CA . PRO A 1 660 ? -0.661 -24.359 -16.578 1 91.44 660 PRO A CA 1
ATOM 5292 C C . PRO A 1 660 ? 0.717 -24.891 -16.984 1 91.44 660 PRO A C 1
ATOM 5294 O O . PRO A 1 660 ? 0.886 -25.406 -18.078 1 91.44 660 PRO A O 1
ATOM 5297 N N . GLY A 1 661 ? 1.804 -24.781 -16.125 1 87.19 661 GLY A N 1
ATOM 5298 C CA . GLY A 1 661 ? 3.117 -25.375 -16.328 1 87.19 661 GLY A CA 1
ATOM 5299 C C . GLY A 1 661 ? 3.834 -24.828 -17.547 1 87.19 661 GLY A C 1
ATOM 5300 O O . GLY A 1 661 ? 4.469 -25.578 -18.297 1 87.19 661 GLY A O 1
ATOM 5301 N N . GLU A 1 662 ? 3.764 -23.594 -17.844 1 81.69 662 GLU A N 1
ATOM 5302 C CA . GLU A 1 662 ? 4.312 -23.016 -19.078 1 81.69 662 GLU A CA 1
ATOM 5303 C C . GLU A 1 662 ? 5.84 -23.062 -19.062 1 81.69 662 GLU A C 1
ATOM 5305 O O . GLU A 1 662 ? 6.449 -23.625 -19.984 1 81.69 662 GLU A O 1
ATOM 5310 N N . SER A 1 663 ? 6.5 -22.578 -18.078 1 81.88 663 SER A N 1
ATOM 5311 C CA . SER A 1 663 ? 7.957 -22.516 -18.062 1 81.88 663 SER A CA 1
ATOM 5312 C C . SER A 1 663 ? 8.562 -23.891 -17.75 1 81.88 663 SER A C 1
ATOM 5314 O O . SER A 1 663 ? 9.594 -24.25 -18.312 1 81.88 663 SER A O 1
ATOM 5316 N N . SER A 1 664 ? 7.941 -24.641 -16.984 1 88.12 664 SER A N 1
ATOM 5317 C CA . SER A 1 664 ? 8.477 -25.938 -16.562 1 88.12 664 SER A CA 1
ATOM 5318 C C . SER A 1 664 ? 8.414 -26.953 -17.703 1 88.12 664 SER A C 1
ATOM 5320 O O . SER A 1 664 ? 9.25 -27.859 -17.781 1 88.12 664 SER A O 1
ATOM 5322 N N . SER A 1 665 ? 7.422 -26.812 -18.531 1 90.19 665 SER A N 1
ATOM 5323 C CA . SER A 1 665 ? 7.305 -27.734 -19.656 1 90.19 665 SER A CA 1
ATOM 5324 C C . SER A 1 665 ? 8.477 -27.578 -20.625 1 90.19 665 SER A C 1
ATOM 5326 O O . SER A 1 665 ? 8.961 -28.562 -21.188 1 90.19 665 SER A O 1
ATOM 5328 N N . VAL A 1 666 ? 8.922 -26.375 -20.766 1 89.44 666 VAL A N 1
ATOM 5329 C CA . VAL A 1 666 ? 10.07 -26.109 -21.625 1 89.44 666 VAL A CA 1
ATOM 5330 C C . VAL A 1 666 ? 11.32 -26.75 -21.031 1 89.44 666 VAL A C 1
ATOM 5332 O O . VAL A 1 666 ? 12.133 -27.344 -21.75 1 89.44 666 VAL A O 1
ATOM 5335 N N . LEU A 1 667 ? 11.43 -26.641 -19.781 1 92.62 667 LEU A N 1
ATOM 5336 C CA . LEU A 1 667 ? 12.555 -27.25 -19.094 1 92.62 667 LEU A CA 1
ATOM 5337 C C . LEU A 1 667 ? 12.602 -28.75 -19.359 1 92.62 667 LEU A C 1
ATOM 5339 O O . LEU A 1 667 ? 13.656 -29.297 -19.703 1 92.62 667 LEU A O 1
ATOM 5343 N N . LEU A 1 668 ? 11.461 -29.406 -19.344 1 94.31 668 LEU A N 1
ATOM 5344 C CA . LEU A 1 668 ? 11.391 -30.859 -19.438 1 94.31 668 LEU A CA 1
ATOM 5345 C C . LEU A 1 668 ? 11.312 -31.312 -20.891 1 94.31 668 LEU A C 1
ATOM 5347 O O . LEU A 1 668 ? 11.438 -32.5 -21.188 1 94.31 668 LEU A O 1
ATOM 5351 N N . GLY A 1 669 ? 11.117 -30.328 -21.781 1 92.81 669 GLY A N 1
ATOM 5352 C CA . GLY A 1 669 ? 10.969 -30.672 -23.188 1 92.81 669 GLY A CA 1
ATOM 5353 C C . GLY A 1 669 ? 9.68 -31.406 -23.484 1 92.81 669 GLY A C 1
ATOM 5354 O O . GLY A 1 669 ? 9.656 -32.344 -24.297 1 92.81 669 GLY A O 1
ATOM 5355 N N . VAL A 1 670 ? 8.656 -31.062 -22.781 1 94.38 670 VAL A N 1
ATOM 5356 C CA . VAL A 1 670 ? 7.352 -31.688 -22.984 1 94.38 670 VAL A CA 1
ATOM 5357 C C . VAL A 1 670 ? 6.309 -30.609 -23.312 1 94.38 670 VAL A C 1
ATOM 5359 O O . VAL A 1 670 ? 6.629 -29.422 -23.391 1 94.38 670 VAL A O 1
ATOM 5362 N N . THR A 1 671 ? 5.086 -31.062 -23.594 1 93.5 671 THR A N 1
ATOM 5363 C CA . THR A 1 671 ? 4.02 -30.109 -23.859 1 93.5 671 THR A CA 1
ATOM 5364 C C . THR A 1 671 ? 3.49 -29.516 -22.562 1 93.5 671 THR A C 1
ATOM 5366 O O . THR A 1 671 ? 3.625 -30.125 -21.5 1 93.5 671 THR A O 1
ATOM 5369 N N . ASN A 1 672 ? 2.885 -28.406 -22.703 1 90.75 672 ASN A N 1
ATOM 5370 C CA . ASN A 1 672 ? 2.434 -27.625 -21.547 1 90.75 672 ASN A CA 1
ATOM 5371 C C . ASN A 1 672 ? 1.226 -28.266 -20.875 1 90.75 672 ASN A C 1
ATOM 5373 O O . ASN A 1 672 ? 0.096 -28.125 -21.344 1 90.75 672 ASN A O 1
ATOM 5377 N N . SER A 1 673 ? 1.519 -28.812 -19.703 1 94.19 673 SER A N 1
ATOM 5378 C CA . SER A 1 673 ? 0.443 -29.297 -18.844 1 94.19 673 SER A CA 1
ATOM 5379 C C . SER A 1 673 ? -0.498 -30.219 -19.609 1 94.19 673 SER A C 1
ATOM 5381 O O . SER A 1 673 ? -0.063 -31.234 -20.172 1 94.19 673 SER A O 1
ATOM 5383 N N . ILE A 1 674 ? -1.716 -29.766 -19.797 1 96.69 674 ILE A N 1
ATOM 5384 C CA . ILE A 1 674 ? -2.703 -30.641 -20.422 1 96.69 674 ILE A CA 1
ATOM 5385 C C . ILE A 1 674 ? -3.102 -30.078 -21.781 1 96.69 674 ILE A C 1
ATOM 5387 O O . ILE A 1 674 ? -3.9 -30.688 -22.5 1 96.69 674 ILE A O 1
ATOM 5391 N N . GLU A 1 675 ? -2.5 -29.047 -22.188 1 94.38 675 GLU A N 1
ATOM 5392 C CA . GLU A 1 675 ? -2.982 -28.297 -23.328 1 94.38 675 GLU A CA 1
ATOM 5393 C C . GLU A 1 675 ? -2.357 -28.812 -24.625 1 94.38 675 GLU A C 1
ATOM 5395 O O . GLU A 1 675 ? -1.199 -29.234 -24.641 1 94.38 675 GLU A O 1
ATOM 5400 N N . PRO A 1 676 ? -3.154 -28.719 -25.719 1 94.88 676 PRO A N 1
ATOM 5401 C CA . PRO A 1 676 ? -2.512 -28.922 -27.031 1 94.88 676 PRO A CA 1
ATOM 5402 C C . PRO A 1 676 ? -1.508 -27.828 -27.359 1 94.88 676 PRO A C 1
ATOM 5404 O O . PRO A 1 676 ? -1.707 -26.656 -26.984 1 94.88 676 PRO A O 1
ATOM 5407 N N . PRO A 1 677 ? -0.45 -28.219 -28.016 1 93.25 677 PRO A N 1
ATOM 5408 C CA . PRO A 1 677 ? 0.512 -27.172 -28.375 1 93.25 677 PRO A CA 1
ATOM 5409 C C . PRO A 1 677 ? -0.021 -26.219 -29.438 1 93.25 677 PRO A C 1
ATOM 5411 O O . PRO A 1 677 ? -0.764 -26.625 -30.328 1 93.25 677 PRO A O 1
ATOM 5414 N N . ARG A 1 678 ? 0.327 -25.031 -29.359 1 90.44 678 ARG A N 1
ATOM 5415 C CA . ARG A 1 678 ? -0.046 -24.062 -30.375 1 90.44 678 ARG A CA 1
ATOM 5416 C C . ARG A 1 678 ? 0.7 -24.328 -31.688 1 90.44 678 ARG A C 1
ATOM 5418 O O . ARG A 1 678 ? 0.159 -24.109 -32.781 1 90.44 678 ARG A O 1
ATOM 5425 N N . LYS A 1 679 ? 1.971 -24.703 -31.5 1 90.31 679 LYS A N 1
ATOM 5426 C CA . LYS A 1 679 ? 2.855 -25.094 -32.594 1 90.31 679 LYS A CA 1
ATOM 5427 C C . LYS A 1 679 ? 3.738 -26.281 -32.188 1 90.31 679 LYS A C 1
ATOM 5429 O O . LYS A 1 679 ? 3.988 -26.484 -31 1 90.31 679 LYS A O 1
ATOM 5434 N N . ILE A 1 680 ? 4.137 -26.953 -33.188 1 90.56 680 ILE A N 1
ATOM 5435 C CA . ILE A 1 680 ? 5.031 -28.062 -32.906 1 90.56 680 ILE A CA 1
ATOM 5436 C C . ILE A 1 680 ? 6.391 -27.547 -32.469 1 90.56 680 ILE A C 1
ATOM 5438 O O . ILE A 1 680 ? 7.008 -28.109 -31.547 1 90.56 680 ILE A O 1
ATOM 5442 N N . VAL A 1 681 ? 6.871 -26.531 -33.156 1 89.69 681 VAL A N 1
ATOM 5443 C CA . VAL A 1 681 ? 8.062 -25.781 -32.75 1 89.69 681 VAL A CA 1
ATOM 5444 C C . VAL A 1 681 ? 7.695 -24.328 -32.469 1 89.69 681 VAL A C 1
ATOM 5446 O O . VAL A 1 681 ? 7.129 -23.656 -33.312 1 89.69 681 VAL A O 1
ATOM 5449 N N . SER A 1 682 ? 7.961 -23.984 -31.234 1 86.44 682 SER A N 1
ATOM 5450 C CA . SER A 1 682 ? 7.602 -22.625 -30.844 1 86.44 682 SER A CA 1
ATOM 5451 C C . SER A 1 682 ? 8.773 -21.906 -30.188 1 86.44 682 SER A C 1
ATOM 5453 O O . SER A 1 682 ? 9.672 -22.562 -29.641 1 86.44 682 SER A O 1
ATOM 5455 N N . ILE A 1 683 ? 8.859 -20.625 -30.344 1 82.75 683 ILE A N 1
ATOM 5456 C CA . ILE A 1 683 ? 9.828 -19.781 -29.641 1 82.75 683 ILE A CA 1
ATOM 5457 C C . ILE A 1 683 ? 9.156 -19.141 -28.438 1 82.75 683 ILE A C 1
ATOM 5459 O O . ILE A 1 683 ? 8.125 -18.484 -28.562 1 82.75 683 ILE A O 1
ATOM 5463 N N . LYS A 1 684 ? 9.695 -19.438 -27.266 1 76.94 684 LYS A N 1
ATOM 5464 C CA . LYS A 1 684 ? 9.148 -18.906 -26.031 1 76.94 684 LYS A CA 1
ATOM 5465 C C . LYS A 1 684 ? 10.125 -17.938 -25.359 1 76.94 684 LYS A C 1
ATOM 5467 O O . LYS A 1 684 ? 11.328 -18 -25.625 1 76.94 684 LYS A O 1
ATOM 5472 N N . GLY A 1 685 ? 9.648 -17.031 -24.5 1 64.44 685 GLY A N 1
ATOM 5473 C CA . GLY A 1 685 ? 10.484 -16.188 -23.656 1 64.44 685 GLY A CA 1
ATOM 5474 C C . GLY A 1 685 ? 10.484 -14.727 -24.078 1 64.44 685 GLY A C 1
ATOM 5475 O O . GLY A 1 685 ? 9.75 -14.336 -24.984 1 64.44 685 GLY A O 1
ATOM 5476 N N . SER A 1 686 ? 11.25 -13.891 -23.312 1 53.44 686 SER A N 1
ATOM 5477 C CA . SER A 1 686 ? 11.414 -12.469 -23.562 1 53.44 686 SER A CA 1
ATOM 5478 C C . SER A 1 686 ? 12.336 -12.219 -24.75 1 53.44 686 SER A C 1
ATOM 5480 O O . SER A 1 686 ? 12.93 -13.164 -25.297 1 53.44 686 SER A O 1
ATOM 5482 N N . ALA A 1 687 ? 12.367 -10.984 -25.109 1 48.31 687 ALA A N 1
ATOM 5483 C CA . ALA A 1 687 ? 13.195 -10.562 -26.25 1 48.31 687 ALA A CA 1
ATOM 5484 C C . ALA A 1 687 ? 14.656 -10.938 -26.031 1 48.31 687 ALA A C 1
ATOM 5486 O O . ALA A 1 687 ? 15.359 -11.289 -26.984 1 48.31 687 ALA A O 1
ATOM 5487 N N . VAL A 1 688 ? 14.891 -10.953 -24.75 1 52.5 688 VAL A N 1
ATOM 5488 C CA . VAL A 1 688 ? 16.312 -11.133 -24.453 1 52.5 688 VAL A CA 1
ATOM 5489 C C . VAL A 1 688 ? 16.609 -12.617 -24.266 1 52.5 688 VAL A C 1
ATOM 5491 O O . VAL A 1 688 ? 17.703 -13.078 -24.609 1 52.5 688 VAL A O 1
ATOM 5494 N N . ASN A 1 689 ? 15.555 -13.375 -23.891 1 65.44 689 ASN A N 1
ATOM 5495 C CA . ASN A 1 689 ? 15.789 -14.781 -23.578 1 65.44 689 ASN A CA 1
ATOM 5496 C C . ASN A 1 689 ? 14.812 -15.695 -24.297 1 65.44 689 ASN A C 1
ATOM 5498 O O . ASN A 1 689 ? 13.961 -16.328 -23.672 1 65.44 689 ASN A O 1
ATOM 5502 N N . LYS A 1 690 ? 15.125 -15.836 -25.625 1 78.69 690 LYS A N 1
ATOM 5503 C CA . LYS A 1 690 ? 14.258 -16.703 -26.406 1 78.69 690 LYS A CA 1
ATOM 5504 C C . LYS A 1 690 ? 14.703 -18.156 -26.328 1 78.69 690 LYS A C 1
ATOM 5506 O O . LYS A 1 690 ? 15.906 -18.438 -26.328 1 78.69 690 LYS A O 1
ATOM 5511 N N . VAL A 1 691 ? 13.734 -19.031 -26.156 1 86.25 691 VAL A N 1
ATOM 5512 C CA . VAL A 1 691 ? 14 -20.469 -26.094 1 86.25 691 VAL A CA 1
ATOM 5513 C C . VAL A 1 691 ? 13.117 -21.203 -27.094 1 86.25 691 VAL A C 1
ATOM 5515 O O . VAL A 1 691 ? 11.938 -20.875 -27.25 1 86.25 691 VAL A O 1
ATOM 5518 N N . ILE A 1 692 ? 13.695 -22.062 -27.766 1 87.25 692 ILE A N 1
ATOM 5519 C CA . ILE A 1 692 ? 12.938 -22.875 -28.719 1 87.25 692 ILE A CA 1
ATOM 5520 C C . ILE A 1 692 ? 12.344 -24.078 -28.016 1 87.25 692 ILE A C 1
ATOM 5522 O O . ILE A 1 692 ? 13.062 -24.844 -27.344 1 87.25 692 ILE A O 1
ATOM 5526 N N . ALA A 1 693 ? 11.062 -24.219 -28.109 1 88.62 693 ALA A N 1
ATOM 5527 C CA . ALA A 1 693 ? 10.352 -25.375 -27.562 1 88.62 693 ALA A CA 1
ATOM 5528 C C . ALA A 1 693 ? 9.859 -26.297 -28.672 1 88.62 693 ALA A C 1
ATOM 5530 O O . ALA A 1 693 ? 9.289 -25.828 -29.656 1 88.62 693 ALA A O 1
ATOM 5531 N N . ILE A 1 694 ? 10.102 -27.562 -28.5 1 90.44 694 ILE A N 1
ATOM 5532 C CA . ILE A 1 694 ? 9.727 -28.562 -29.484 1 90.44 694 ILE A CA 1
ATOM 5533 C C . ILE A 1 694 ? 8.781 -29.578 -28.859 1 90.44 694 ILE A C 1
ATOM 5535 O O . ILE A 1 694 ? 9.07 -30.141 -27.797 1 90.44 694 ILE A O 1
ATOM 5539 N N . ALA A 1 695 ? 7.652 -29.812 -29.516 1 91.44 695 ALA A N 1
ATOM 5540 C CA . ALA A 1 695 ? 6.758 -30.859 -29.031 1 91.44 695 ALA A CA 1
ATOM 5541 C C . ALA A 1 695 ? 7.434 -32.219 -29.078 1 91.44 695 ALA A C 1
ATOM 5543 O O . ALA A 1 695 ? 8.148 -32.531 -30.031 1 91.44 695 ALA A O 1
ATOM 5544 N N . PRO A 1 696 ? 7.285 -33 -28.062 1 92 696 PRO A N 1
ATOM 5545 C CA . PRO A 1 696 ? 7.914 -34.344 -28.047 1 92 696 PRO A CA 1
ATOM 5546 C C . PRO A 1 696 ? 7.488 -35.188 -29.234 1 92 696 PRO A C 1
ATOM 5548 O O . PRO A 1 696 ? 6.32 -35.188 -29.641 1 92 696 PRO A O 1
ATOM 5551 N N . GLY A 1 697 ? 8.477 -35.969 -29.734 1 88.19 697 GLY A N 1
ATOM 5552 C CA . GLY A 1 697 ? 8.195 -36.844 -30.844 1 88.19 697 GLY A CA 1
ATOM 5553 C C . GLY A 1 697 ? 8.102 -36.125 -32.188 1 88.19 697 GLY A C 1
ATOM 5554 O O . GLY A 1 697 ? 7.586 -36.688 -33.156 1 88.19 697 GLY A O 1
ATOM 5555 N N . ALA A 1 698 ? 8.523 -34.969 -32.25 1 87.62 698 ALA A N 1
ATOM 5556 C CA . ALA A 1 698 ? 8.438 -34.156 -33.469 1 87.62 698 ALA A CA 1
ATOM 5557 C C . ALA A 1 698 ? 9.258 -34.75 -34.594 1 87.62 698 ALA A C 1
ATOM 5559 O O . ALA A 1 698 ? 9.031 -34.469 -35.75 1 87.62 698 ALA A O 1
ATOM 5560 N N . THR A 1 699 ? 10.227 -35.562 -34.281 1 83.69 699 THR A N 1
ATOM 5561 C CA . THR A 1 699 ? 11.062 -36.188 -35.281 1 83.69 699 THR A CA 1
ATOM 5562 C C . THR A 1 699 ? 10.492 -37.531 -35.719 1 83.69 699 THR A C 1
ATOM 5564 O O . THR A 1 699 ? 11.031 -38.188 -36.594 1 83.69 699 THR A O 1
ATOM 5567 N N . ASP A 1 700 ? 9.523 -37.938 -35 1 86.56 700 ASP A N 1
ATOM 5568 C CA . ASP A 1 700 ? 8.812 -39.156 -35.344 1 86.56 700 ASP A CA 1
ATOM 5569 C C . ASP A 1 700 ? 7.547 -38.844 -36.156 1 86.56 700 ASP A C 1
ATOM 5571 O O . ASP A 1 700 ? 6.609 -38.25 -35.625 1 86.56 700 ASP A O 1
ATOM 5575 N N . TRP A 1 701 ? 7.508 -39.375 -37.25 1 87 701 TRP A N 1
ATOM 5576 C CA . TRP A 1 701 ? 6.465 -38.969 -38.219 1 87 701 TRP A CA 1
ATOM 5577 C C . TRP A 1 701 ? 5.086 -39.344 -37.656 1 87 701 TRP A C 1
ATOM 5579 O O . TRP A 1 701 ? 4.152 -38.531 -37.75 1 87 701 TRP A O 1
ATOM 5589 N N . ASP A 1 702 ? 4.922 -40.5 -37.188 1 88.69 702 ASP A N 1
ATOM 5590 C CA . ASP A 1 702 ? 3.627 -40.969 -36.688 1 88.69 702 ASP A CA 1
ATOM 5591 C C . ASP A 1 702 ? 3.145 -40.094 -35.531 1 88.69 702 ASP A C 1
ATOM 5593 O O . ASP A 1 702 ? 1.974 -39.719 -35.469 1 88.69 702 ASP A O 1
ATOM 5597 N N . THR A 1 703 ? 3.953 -39.812 -34.688 1 89.81 703 THR A N 1
ATOM 5598 C CA . THR A 1 703 ? 3.621 -38.969 -33.531 1 89.81 703 THR A CA 1
ATOM 5599 C C . THR A 1 703 ? 3.312 -37.531 -34.031 1 89.81 703 THR A C 1
ATOM 5601 O O . THR A 1 703 ? 2.338 -36.938 -33.562 1 89.81 703 THR A O 1
ATOM 5604 N N . LEU A 1 704 ? 4.125 -37.094 -34.875 1 89.31 704 LEU A N 1
ATOM 5605 C CA . LEU A 1 704 ? 3.957 -35.75 -35.406 1 89.31 704 LEU A CA 1
ATOM 5606 C C . LEU A 1 704 ? 2.588 -35.562 -36.062 1 89.31 704 LEU A C 1
ATOM 5608 O O . LEU A 1 704 ? 1.912 -34.562 -35.844 1 89.31 704 LEU A O 1
ATOM 5612 N N . MET A 1 705 ? 2.18 -36.594 -36.719 1 90.06 705 MET A N 1
ATOM 5613 C CA . MET A 1 705 ? 0.929 -36.531 -37.469 1 90.06 705 MET A CA 1
ATOM 5614 C C . MET A 1 705 ? -0.272 -36.656 -36.531 1 90.06 705 MET A C 1
ATOM 5616 O O . MET A 1 705 ? -1.393 -36.312 -36.906 1 90.06 705 MET A O 1
ATOM 5620 N N . SER A 1 706 ? -0.023 -37.094 -35.375 1 92.56 706 SER A N 1
ATOM 5621 C CA . SER A 1 706 ? -1.108 -37.344 -34.438 1 92.56 706 SER A CA 1
ATOM 5622 C C . SER A 1 706 ? -1.418 -36.062 -33.625 1 92.56 706 SER A C 1
ATOM 5624 O O . SER A 1 706 ? -2.473 -35.969 -33 1 92.56 706 SER A O 1
ATOM 5626 N N . TYR A 1 707 ? -0.546 -35.125 -33.688 1 93.94 707 TYR A N 1
ATOM 5627 C CA . TYR A 1 707 ? -0.769 -33.906 -32.938 1 93.94 707 TYR A CA 1
ATOM 5628 C C . TYR A 1 707 ? -1.914 -33.094 -33.531 1 93.94 707 TYR A C 1
ATOM 5630 O O . TYR A 1 707 ? -2.035 -32.969 -34.75 1 93.94 707 TYR A O 1
ATOM 5638 N N . LYS A 1 708 ? -2.744 -32.625 -32.719 1 94.38 708 LYS A N 1
ATOM 5639 C CA . LYS A 1 708 ? -3.635 -31.516 -33.062 1 94.38 708 LYS A CA 1
ATOM 5640 C C . LYS A 1 708 ? -3.24 -30.234 -32.344 1 94.38 708 LYS A C 1
ATOM 5642 O O . LYS A 1 708 ? -3.018 -30.25 -31.125 1 94.38 708 LYS A O 1
ATOM 5647 N N . LEU A 1 709 ? -3.178 -29.219 -33.062 1 94.12 709 LEU A N 1
ATOM 5648 C CA . LEU A 1 709 ? -2.752 -27.953 -32.469 1 94.12 709 LEU A CA 1
ATOM 5649 C C . LEU A 1 709 ? -3.914 -27.266 -31.75 1 94.12 709 LEU A C 1
ATOM 5651 O O . LEU A 1 709 ? -5.078 -27.562 -32.031 1 94.12 709 LEU A O 1
ATOM 5655 N N . ALA A 1 710 ? -3.646 -26.359 -30.875 1 94.62 710 ALA A N 1
ATOM 5656 C CA . ALA A 1 710 ? -4.586 -25.766 -29.922 1 94.62 710 ALA A CA 1
ATOM 5657 C C . ALA A 1 710 ? -5.781 -25.141 -30.641 1 94.62 710 ALA A C 1
ATOM 5659 O O . ALA A 1 710 ? -6.926 -25.328 -30.234 1 94.62 710 ALA A O 1
ATOM 5660 N N . TYR A 1 711 ? -5.555 -24.438 -31.734 1 94.25 711 TYR A N 1
ATOM 5661 C CA . TYR A 1 711 ? -6.621 -23.719 -32.438 1 94.25 711 TYR A CA 1
ATOM 5662 C C . TYR A 1 711 ? -7.383 -24.656 -33.375 1 94.25 711 TYR A C 1
ATOM 5664 O O . TYR A 1 711 ? -8.43 -24.281 -33.906 1 94.25 711 TYR A O 1
ATOM 5672 N N . ASP A 1 712 ? -6.906 -25.859 -33.438 1 94.56 712 ASP A N 1
ATOM 5673 C CA . ASP A 1 712 ? -7.531 -26.828 -34.344 1 94.56 712 ASP A CA 1
ATOM 5674 C C . ASP A 1 712 ? -8.422 -27.797 -33.594 1 94.56 712 ASP A C 1
ATOM 5676 O O . ASP A 1 712 ? -9.227 -28.516 -34.188 1 94.56 712 ASP A O 1
ATOM 5680 N N . VAL A 1 713 ? -8.281 -27.859 -32.312 1 96.31 713 VAL A N 1
ATOM 5681 C CA . VAL A 1 713 ? -9.125 -28.719 -31.5 1 96.31 713 VAL A CA 1
ATOM 5682 C C . VAL A 1 713 ? -10.531 -28.125 -31.391 1 96.31 713 VAL A C 1
ATOM 5684 O O . VAL A 1 713 ? -10.688 -26.922 -31.156 1 96.31 713 VAL A O 1
ATOM 5687 N N . ASP A 1 714 ? -11.508 -28.984 -31.609 1 96.19 714 ASP A N 1
ATOM 5688 C CA . ASP A 1 714 ? -12.875 -28.516 -31.438 1 96.19 714 ASP A CA 1
ATOM 5689 C C . ASP A 1 714 ? -13.109 -28.047 -30 1 96.19 714 ASP A C 1
ATOM 5691 O O . ASP A 1 714 ? -12.797 -28.766 -29.047 1 96.19 714 ASP A O 1
ATOM 5695 N N . ARG A 1 715 ? -13.672 -26.891 -29.859 1 96.12 715 ARG A N 1
ATOM 5696 C CA . ARG A 1 715 ? -13.812 -26.266 -28.562 1 96.12 715 ARG A CA 1
ATOM 5697 C C . ARG A 1 715 ? -14.703 -27.078 -27.641 1 96.12 715 ARG A C 1
ATOM 5699 O O . ARG A 1 715 ? -14.422 -27.219 -26.453 1 96.12 715 ARG A O 1
ATOM 5706 N N . ILE A 1 716 ? -15.766 -27.594 -28.125 1 97.44 716 ILE A N 1
ATOM 5707 C CA . ILE A 1 716 ? -16.703 -28.375 -27.312 1 97.44 716 ILE A CA 1
ATOM 5708 C C . ILE A 1 716 ? -16.031 -29.672 -26.875 1 97.44 716 ILE A C 1
ATOM 5710 O O . ILE A 1 716 ? -16.188 -30.109 -25.734 1 97.44 716 ILE A O 1
ATOM 5714 N N . GLU A 1 717 ? -15.305 -30.344 -27.781 1 97.81 717 GLU A N 1
ATOM 5715 C CA . GLU A 1 717 ? -14.562 -31.547 -27.438 1 97.81 717 GLU A CA 1
ATOM 5716 C C . GLU A 1 717 ? -13.516 -31.25 -26.359 1 97.81 717 GLU A C 1
ATOM 5718 O O . GLU A 1 717 ? -13.305 -32.062 -25.453 1 97.81 717 GLU A O 1
ATOM 5723 N N . TRP A 1 718 ? -12.891 -30.125 -26.5 1 97.94 718 TRP A N 1
ATOM 5724 C CA . TRP A 1 718 ? -11.922 -29.672 -25.516 1 97.94 718 TRP A CA 1
ATOM 5725 C C . TRP A 1 718 ? -12.586 -29.516 -24.141 1 97.94 718 TRP A C 1
ATOM 5727 O O . TRP A 1 718 ? -12.07 -29.984 -23.141 1 97.94 718 TRP A O 1
ATOM 5737 N N . ILE A 1 719 ? -13.742 -28.844 -24.094 1 98.44 719 ILE A N 1
ATOM 5738 C CA . ILE A 1 719 ? -14.484 -28.609 -22.859 1 98.44 719 ILE A CA 1
ATOM 5739 C C . ILE A 1 719 ? -14.852 -29.938 -22.203 1 98.44 719 ILE A C 1
ATOM 5741 O O . ILE A 1 719 ? -14.672 -30.125 -21 1 98.44 719 ILE A O 1
ATOM 5745 N N . LYS A 1 720 ? -15.289 -30.891 -23 1 98.56 720 LYS A N 1
ATOM 5746 C CA . LYS A 1 720 ? -15.664 -32.219 -22.5 1 98.56 720 LYS A CA 1
ATOM 5747 C C . LYS A 1 720 ? -14.453 -32.969 -21.969 1 98.56 720 LYS A C 1
ATOM 5749 O O . LYS A 1 720 ? -14.547 -33.656 -20.969 1 98.56 720 LYS A O 1
ATOM 5754 N N . TRP A 1 721 ? -13.383 -32.844 -22.672 1 98.56 721 TRP A N 1
ATOM 5755 C CA . TRP A 1 721 ? -12.141 -33.469 -22.266 1 98.56 721 TRP A CA 1
ATOM 5756 C C . TRP A 1 721 ? -11.695 -33 -20.891 1 98.56 721 TRP A C 1
ATOM 5758 O O . TRP A 1 721 ? -11.398 -33.812 -20 1 98.56 721 TRP A O 1
ATOM 5768 N N . VAL A 1 722 ? -11.703 -31.688 -20.672 1 98.44 722 VAL A N 1
ATOM 5769 C CA . VAL A 1 722 ? -11.297 -31.094 -19.406 1 98.44 722 VAL A CA 1
ATOM 5770 C C . VAL A 1 722 ? -12.281 -31.469 -18.312 1 98.44 722 VAL A C 1
ATOM 5772 O O . VAL A 1 722 ? -11.883 -31.734 -17.172 1 98.44 722 VAL A O 1
ATOM 5775 N N . ALA A 1 723 ? -13.547 -31.453 -18.641 1 98.56 723 ALA A N 1
ATOM 5776 C CA . ALA A 1 723 ? -14.578 -31.828 -17.672 1 98.56 723 ALA A CA 1
ATOM 5777 C C . ALA A 1 723 ? -14.359 -33.25 -17.156 1 98.56 723 ALA A C 1
ATOM 5779 O O . ALA A 1 723 ? -14.555 -33.531 -15.977 1 98.56 723 ALA A O 1
ATOM 5780 N N . THR A 1 724 ? -14 -34.156 -18.062 1 98.62 724 THR A N 1
ATOM 5781 C CA . THR A 1 724 ? -13.719 -35.531 -17.688 1 98.62 724 THR A CA 1
ATOM 5782 C C . THR A 1 724 ? -12.57 -35.594 -16.688 1 98.62 724 THR A C 1
ATOM 5784 O O . THR A 1 724 ? -12.641 -36.375 -15.719 1 98.62 724 THR A O 1
ATOM 5787 N N . MET A 1 725 ? -11.586 -34.812 -16.953 1 98.69 725 MET A N 1
ATOM 5788 C CA . MET A 1 725 ? -10.453 -34.719 -16.031 1 98.69 725 MET A CA 1
ATOM 5789 C C . MET A 1 725 ? -10.875 -34.156 -14.688 1 98.69 725 MET A C 1
ATOM 5791 O O . MET A 1 725 ? -10.461 -34.656 -13.641 1 98.69 725 MET A O 1
ATOM 5795 N N . GLN A 1 726 ? -11.711 -33.094 -14.664 1 98.44 726 GLN A N 1
ATOM 5796 C CA . GLN A 1 726 ? -12.141 -32.375 -13.461 1 98.44 726 GLN A CA 1
ATOM 5797 C C . GLN A 1 726 ? -12.828 -33.344 -12.484 1 98.44 726 GLN A C 1
ATOM 5799 O O . GLN A 1 726 ? -12.789 -33.125 -11.273 1 98.44 726 GLN A O 1
ATOM 5804 N N . LYS A 1 727 ? -13.391 -34.438 -12.992 1 98.06 727 LYS A N 1
ATOM 5805 C CA . LYS A 1 727 ? -14.047 -35.438 -12.188 1 98.06 727 LYS A CA 1
ATOM 5806 C C . LYS A 1 727 ? -13.133 -35.938 -11.062 1 98.06 727 LYS A C 1
ATOM 5808 O O . LYS A 1 727 ? -13.602 -36.25 -9.969 1 98.06 727 LYS A O 1
ATOM 5813 N N . PHE A 1 728 ? -11.828 -35.906 -11.258 1 98.62 728 PHE A N 1
ATOM 5814 C CA . PHE A 1 728 ? -10.898 -36.531 -10.336 1 98.62 728 PHE A CA 1
ATOM 5815 C C . PHE A 1 728 ? -10.039 -35.5 -9.625 1 98.62 728 PHE A C 1
ATOM 5817 O O . PHE A 1 728 ? -9.133 -35.844 -8.875 1 98.62 728 PHE A O 1
ATOM 5824 N N . PHE A 1 729 ? -10.266 -34.219 -9.844 1 98.44 729 PHE A N 1
ATOM 5825 C CA . PHE A 1 729 ? -9.5 -33.125 -9.234 1 98.44 729 PHE A CA 1
ATOM 5826 C C . PHE A 1 729 ? -10.32 -32.406 -8.172 1 98.44 729 PHE A C 1
ATOM 5828 O O . PHE A 1 729 ? -11.383 -31.859 -8.469 1 98.44 729 PHE A O 1
ATOM 5835 N N . SER A 1 730 ? -9.836 -32.438 -6.973 1 96.62 730 SER A N 1
ATOM 5836 C CA . SER A 1 730 ? -10.555 -31.797 -5.879 1 96.62 730 SER A CA 1
ATOM 5837 C C . SER A 1 730 ? -10.477 -30.281 -5.996 1 96.62 730 SER A C 1
ATOM 5839 O O . SER A 1 730 ? -11.422 -29.562 -5.645 1 96.62 730 SER A O 1
ATOM 5841 N N . GLN A 1 731 ? -9.297 -29.75 -6.371 1 98.31 731 GLN A N 1
ATOM 5842 C CA . GLN A 1 731 ? -9.227 -28.328 -6.664 1 98.31 731 GLN A CA 1
ATOM 5843 C C . GLN A 1 731 ? -9.578 -28.047 -8.125 1 98.31 731 GLN A C 1
ATOM 5845 O O . GLN A 1 731 ? -10.422 -28.734 -8.703 1 98.31 731 GLN A O 1
ATOM 5850 N N . SER A 1 732 ? -9.023 -26.984 -8.742 1 98.31 732 SER A N 1
ATOM 5851 C CA . SER A 1 732 ? -9.484 -26.594 -10.07 1 98.31 732 SER A CA 1
ATOM 5852 C C . SER A 1 732 ? -8.414 -26.844 -11.125 1 98.31 732 SER A C 1
ATOM 5854 O O . SER A 1 732 ? -7.312 -27.297 -10.805 1 98.31 732 SER A O 1
ATOM 5856 N N . ILE A 1 733 ? -8.805 -26.719 -12.359 1 98.12 733 ILE A N 1
ATOM 5857 C CA . ILE A 1 733 ? -7.941 -26.891 -13.523 1 98.12 733 ILE A CA 1
ATOM 5858 C C . ILE A 1 733 ? -7.777 -25.547 -14.234 1 98.12 733 ILE A C 1
ATOM 5860 O O . ILE A 1 733 ? -8.766 -24.938 -14.656 1 98.12 733 ILE A O 1
ATOM 5864 N N . SER A 1 734 ? -6.531 -25.109 -14.328 1 96.19 734 SER A N 1
ATOM 5865 C CA . SER A 1 734 ? -6.238 -23.891 -15.086 1 96.19 734 SER A CA 1
ATOM 5866 C C . SER A 1 734 ? -6.383 -24.141 -16.594 1 96.19 734 SER A C 1
ATOM 5868 O O . SER A 1 734 ? -5.402 -24.469 -17.266 1 96.19 734 SER A O 1
ATOM 5870 N N . THR A 1 735 ? -7.523 -23.859 -17.094 1 93.38 735 THR A N 1
ATOM 5871 C CA . THR A 1 735 ? -7.801 -24.219 -18.484 1 93.38 735 THR A CA 1
ATOM 5872 C C . THR A 1 735 ? -7.918 -22.984 -19.359 1 93.38 735 THR A C 1
ATOM 5874 O O . THR A 1 735 ? -8.633 -22.031 -19.016 1 93.38 735 THR A O 1
ATOM 5877 N N . ASN A 1 736 ? -7.258 -23 -20.438 1 95.12 736 ASN A N 1
ATOM 5878 C CA . ASN A 1 736 ? -7.375 -21.969 -21.469 1 95.12 736 ASN A CA 1
ATOM 5879 C C . ASN A 1 736 ? -8.414 -22.344 -22.531 1 95.12 736 ASN A C 1
ATOM 5881 O O . ASN A 1 736 ? -8.672 -23.516 -22.75 1 95.12 736 ASN A O 1
ATOM 5885 N N . MET A 1 737 ? -8.992 -21.344 -23.047 1 96.69 737 MET A N 1
ATOM 5886 C CA . MET A 1 737 ? -9.82 -21.516 -24.234 1 96.69 737 MET A CA 1
ATOM 5887 C C . MET A 1 737 ? -9.117 -20.953 -25.469 1 96.69 737 MET A C 1
ATOM 5889 O O . MET A 1 737 ? -8.32 -20.016 -25.359 1 96.69 737 MET A O 1
ATOM 5893 N N . TYR A 1 738 ? -9.391 -21.547 -26.641 1 95.62 738 TYR A N 1
ATOM 5894 C CA . TYR A 1 738 ? -8.758 -21.125 -27.891 1 95.62 738 TYR A CA 1
ATOM 5895 C C . TYR A 1 738 ? -9.805 -20.797 -28.938 1 95.62 738 TYR A C 1
ATOM 5897 O O . TYR A 1 738 ? -10.617 -21.641 -29.312 1 95.62 738 TYR A O 1
ATOM 5905 N N . TYR A 1 739 ? -9.781 -19.547 -29.391 1 94.75 739 TYR A N 1
ATOM 5906 C CA . TYR A 1 739 ? -10.703 -19.062 -30.422 1 94.75 739 TYR A CA 1
ATOM 5907 C C . TYR A 1 739 ? -9.945 -18.625 -31.672 1 94.75 739 TYR A C 1
ATOM 5909 O O . TYR A 1 739 ? -9.086 -17.75 -31.609 1 94.75 739 TYR A O 1
ATOM 5917 N N . ASP A 1 740 ? -10.258 -19.266 -32.781 1 93.06 740 ASP A N 1
ATOM 5918 C CA . ASP A 1 740 ? -9.664 -18.906 -34.062 1 93.06 740 ASP A CA 1
ATOM 5919 C C . ASP A 1 740 ? -10.625 -18.062 -34.906 1 93.06 740 ASP A C 1
ATOM 5921 O O . ASP A 1 740 ? -11.508 -18.609 -35.594 1 93.06 740 ASP A O 1
ATOM 5925 N N . TYR A 1 741 ? -10.414 -16.828 -34.938 1 89.31 741 TYR A N 1
ATOM 5926 C CA . TYR A 1 741 ? -11.297 -15.891 -35.656 1 89.31 741 TYR A CA 1
ATOM 5927 C C . TYR A 1 741 ? -11.359 -16.219 -37.125 1 89.31 741 TYR A C 1
ATOM 5929 O O . TYR A 1 741 ? -12.383 -15.977 -37.781 1 89.31 741 TYR A O 1
ATOM 5937 N N . THR A 1 742 ? -10.32 -16.812 -37.688 1 90.31 742 THR A N 1
ATOM 5938 C CA . THR A 1 742 ? -10.234 -17.078 -39.125 1 90.31 742 THR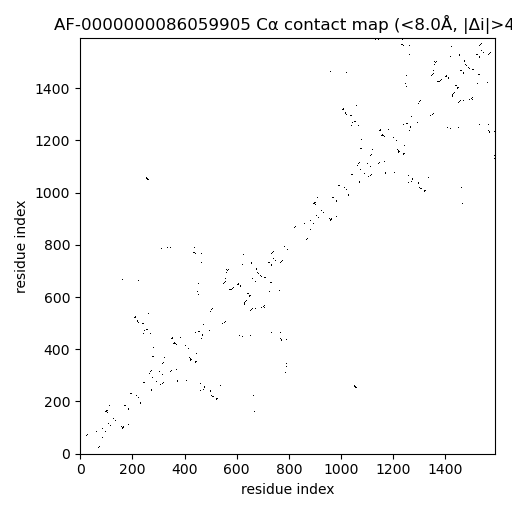 A CA 1
ATOM 5939 C C . THR A 1 742 ? -11.219 -18.156 -39.531 1 90.31 742 THR A C 1
ATOM 5941 O O . THR A 1 742 ? -11.516 -18.328 -40.719 1 90.31 742 THR A O 1
ATOM 5944 N N . LYS A 1 743 ? -11.742 -18.859 -38.625 1 90.75 743 LYS A N 1
ATOM 5945 C CA . LYS A 1 743 ? -12.648 -19.969 -38.906 1 90.75 743 LYS A CA 1
ATOM 5946 C C . LYS A 1 743 ? -14.102 -19.516 -38.844 1 90.75 743 LYS A C 1
ATOM 5948 O O . LYS A 1 743 ? -15.016 -20.312 -39.031 1 90.75 743 LYS A O 1
ATOM 5953 N N . PHE A 1 744 ? -14.289 -18.266 -38.562 1 90.38 744 PHE A N 1
ATOM 5954 C CA . PHE A 1 744 ? -15.633 -17.703 -38.469 1 90.38 744 PHE A CA 1
ATOM 5955 C C . PHE A 1 744 ? -15.859 -16.688 -39.594 1 90.38 744 PHE A C 1
ATOM 5957 O O . PHE A 1 744 ? -14.906 -16.062 -40.062 1 90.38 744 PHE A O 1
ATOM 5964 N N . GLU A 1 745 ? -17.156 -16.547 -39.969 1 88.31 745 GLU A N 1
ATOM 5965 C CA . GLU A 1 745 ? -17.531 -15.586 -41 1 88.31 745 GLU A CA 1
ATOM 5966 C C . GLU A 1 745 ? -17.141 -14.164 -40.594 1 88.31 745 GLU A C 1
ATOM 5968 O O . GLU A 1 745 ? -17.422 -13.727 -39.5 1 88.31 745 GLU A O 1
ATOM 5973 N N . ASN A 1 746 ? -16.406 -13.391 -41.469 1 85.19 746 ASN A N 1
ATOM 5974 C CA . ASN A 1 746 ? -15.977 -12.008 -41.312 1 85.19 746 ASN A CA 1
ATOM 5975 C C . ASN A 1 746 ? -15.047 -11.867 -40.094 1 85.19 746 ASN A C 1
ATOM 5977 O O . ASN A 1 746 ? -14.922 -10.773 -39.531 1 85.19 746 ASN A O 1
ATOM 5981 N N . GLU A 1 747 ? -14.539 -13.008 -39.531 1 86.81 747 GLU A N 1
ATOM 5982 C CA . GLU A 1 747 ? -13.602 -13.039 -38.406 1 86.81 747 GLU A CA 1
ATOM 5983 C C . GLU A 1 747 ? -14.25 -12.492 -37.156 1 86.81 747 GLU A C 1
ATOM 5985 O O . GLU A 1 747 ? -13.641 -11.695 -36.438 1 86.81 747 GLU A O 1
ATOM 5990 N N . ILE A 1 748 ? -15.492 -12.727 -37.125 1 88.19 748 ILE A N 1
ATOM 5991 C CA . ILE A 1 748 ? -16.266 -12.352 -35.969 1 88.19 748 ILE A CA 1
ATOM 5992 C C . ILE A 1 748 ? -16.812 -13.602 -35.281 1 88.19 748 ILE A C 1
ATOM 5994 O O . ILE A 1 748 ? -17.547 -14.383 -35.906 1 88.19 748 ILE A O 1
ATOM 5998 N N . ILE A 1 749 ? -16.406 -13.812 -34.094 1 91.06 749 ILE A N 1
ATOM 5999 C CA . ILE A 1 749 ? -16.969 -14.922 -33.344 1 91.06 749 ILE A CA 1
ATOM 6000 C C . ILE A 1 749 ? -18.344 -14.523 -32.781 1 91.06 749 ILE A C 1
ATOM 6002 O O . ILE A 1 749 ? -18.438 -13.594 -31.984 1 91.06 749 ILE A O 1
ATOM 6006 N N . PRO A 1 750 ? -19.391 -15.188 -33.219 1 91.38 750 PRO A N 1
ATOM 6007 C CA . PRO A 1 750 ? -20.734 -14.828 -32.781 1 91.38 750 PRO A CA 1
ATOM 6008 C C . PRO A 1 750 ? -20.906 -15.008 -31.266 1 91.38 750 PRO A C 1
ATOM 6010 O O . PRO A 1 750 ? -20.391 -15.977 -30.688 1 91.38 750 PRO A O 1
ATOM 6013 N N . GLY A 1 751 ? -21.641 -14.156 -30.672 1 90.31 751 GLY A N 1
ATOM 6014 C CA . GLY A 1 751 ? -21.938 -14.195 -29.25 1 90.31 751 GLY A CA 1
ATOM 6015 C C . GLY A 1 751 ? -22.469 -15.531 -28.781 1 90.31 751 GLY A C 1
ATOM 6016 O O . GLY A 1 751 ? -22.016 -16.078 -27.781 1 90.31 751 GLY A O 1
ATOM 6017 N N . PRO A 1 752 ? -23.375 -16.062 -29.547 1 92.19 752 PRO A N 1
ATOM 6018 C CA . PRO A 1 752 ? -23.984 -17.328 -29.141 1 92.19 752 PRO A CA 1
ATOM 6019 C C . PRO A 1 752 ? -22.969 -18.453 -29.031 1 92.19 752 PRO A C 1
ATOM 6021 O O . PRO A 1 752 ? -23.125 -19.375 -28.219 1 92.19 752 PRO A O 1
ATOM 6024 N N . VAL A 1 753 ? -21.953 -18.453 -29.812 1 94.19 753 VAL A N 1
ATOM 6025 C CA . VAL A 1 753 ? -20.906 -19.469 -29.766 1 94.19 753 VAL A CA 1
ATOM 6026 C C . VAL A 1 753 ? -20.188 -19.391 -28.422 1 94.19 753 VAL A C 1
ATOM 6028 O O . VAL A 1 753 ? -19.969 -20.422 -27.766 1 94.19 753 VAL A O 1
ATOM 6031 N N . VAL A 1 754 ? -19.828 -18.219 -28 1 95.62 754 VAL A N 1
ATOM 6032 C CA . VAL A 1 754 ? -19.109 -18.016 -26.75 1 95.62 754 VAL A CA 1
ATOM 6033 C C . VAL A 1 754 ? -19.984 -18.406 -25.578 1 95.62 754 VAL A C 1
ATOM 6035 O O . VAL A 1 754 ? -19.516 -19.031 -24.625 1 95.62 754 VAL A O 1
ATOM 6038 N N . VAL A 1 755 ? -21.234 -18.016 -25.625 1 95.62 755 VAL A N 1
ATOM 6039 C CA . VAL A 1 755 ? -22.188 -18.359 -24.562 1 95.62 755 VAL A CA 1
ATOM 6040 C C . VAL A 1 755 ? -22.344 -19.875 -24.484 1 95.62 755 VAL A C 1
ATOM 6042 O O . VAL A 1 755 ? -22.375 -20.422 -23.375 1 95.62 755 VAL A O 1
ATOM 6045 N N . ARG A 1 756 ? -22.484 -20.516 -25.625 1 95.62 756 ARG A N 1
ATOM 6046 C CA . ARG A 1 756 ? -22.625 -21.969 -25.656 1 95.62 756 ARG A CA 1
ATOM 6047 C C . ARG A 1 756 ? -21.422 -22.656 -25.016 1 95.62 756 ARG A C 1
ATOM 6049 O O . ARG A 1 756 ? -21.578 -23.594 -24.25 1 95.62 756 ARG A O 1
ATOM 6056 N N . ASP A 1 757 ? -20.25 -22.203 -25.406 1 97.44 757 ASP A N 1
ATOM 6057 C CA . ASP A 1 757 ? -19.047 -22.781 -24.828 1 97.44 757 ASP A CA 1
ATOM 6058 C C . ASP A 1 757 ? -19.047 -22.641 -23.297 1 97.44 757 ASP A C 1
ATOM 6060 O O . ASP A 1 757 ? -18.75 -23.609 -22.594 1 97.44 757 ASP A O 1
ATOM 6064 N N . PHE A 1 758 ? -19.391 -21.453 -22.859 1 97.31 758 PHE A N 1
ATOM 6065 C CA . PHE A 1 758 ? -19.406 -21.172 -21.422 1 97.31 758 PHE A CA 1
ATOM 6066 C C . PHE A 1 758 ? -20.438 -22.047 -20.719 1 97.31 758 PHE A C 1
ATOM 6068 O O . PHE A 1 758 ? -20.125 -22.688 -19.703 1 97.31 758 PHE A O 1
ATOM 6075 N N . MET A 1 759 ? -21.625 -22.125 -21.234 1 96.88 759 MET A N 1
ATOM 6076 C CA . MET A 1 759 ? -22.719 -22.875 -20.625 1 96.88 759 MET A CA 1
ATOM 6077 C C . MET A 1 759 ? -22.406 -24.375 -20.641 1 96.88 759 MET A C 1
ATOM 6079 O O . MET A 1 759 ? -22.781 -25.094 -19.719 1 96.88 759 MET A O 1
ATOM 6083 N N . THR A 1 760 ? -21.766 -24.844 -21.672 1 97.81 760 THR A N 1
ATOM 6084 C CA . THR A 1 760 ? -21.375 -26.234 -21.75 1 97.81 760 THR A CA 1
ATOM 6085 C C . THR A 1 760 ? -20.359 -26.578 -20.672 1 97.81 760 THR A C 1
ATOM 6087 O O . THR A 1 760 ? -20.469 -27.625 -20.016 1 97.81 760 THR A O 1
ATOM 6090 N N . ALA A 1 761 ? -19.406 -25.734 -20.5 1 98.12 761 ALA A N 1
ATOM 6091 C CA . ALA A 1 761 ? -18.406 -25.938 -19.453 1 98.12 761 ALA A CA 1
ATOM 6092 C C . ALA A 1 761 ? -19.078 -26 -18.078 1 98.12 761 ALA A C 1
ATOM 6094 O O . ALA A 1 761 ? -18.734 -26.844 -17.25 1 98.12 761 ALA A O 1
ATOM 6095 N N . VAL A 1 762 ? -20.031 -25.078 -17.844 1 97.44 762 VAL A N 1
ATOM 6096 C CA . VAL A 1 762 ? -20.75 -25.047 -16.578 1 97.44 762 VAL A CA 1
ATOM 6097 C C . VAL A 1 762 ? -21.531 -26.344 -16.406 1 97.44 762 VAL A C 1
ATOM 6099 O O . VAL A 1 762 ? -21.531 -26.938 -15.328 1 97.44 762 VAL A O 1
ATOM 6102 N N . LYS A 1 763 ? -22.172 -26.766 -17.469 1 97.06 763 LYS A N 1
ATOM 6103 C CA . LYS A 1 763 ? -22.969 -27.969 -17.453 1 97.06 763 LYS A CA 1
ATOM 6104 C C . LYS A 1 763 ? -22.156 -29.172 -17 1 97.06 763 LYS A C 1
ATOM 6106 O O . LYS A 1 763 ? -22.641 -30.031 -16.234 1 97.06 763 LYS A O 1
ATOM 6111 N N . TYR A 1 764 ? -20.922 -29.219 -17.422 1 97.94 764 TYR A N 1
ATOM 6112 C CA . TYR A 1 764 ? -20.109 -30.406 -17.172 1 97.94 764 TYR A CA 1
ATOM 6113 C C . TYR A 1 764 ? -19.203 -30.219 -15.969 1 97.94 764 TYR A C 1
ATOM 6115 O O . TYR A 1 764 ? -18.328 -31.047 -15.711 1 97.94 764 TYR A O 1
ATOM 6123 N N . GLY A 1 765 ? -19.281 -29.125 -15.266 1 96.81 765 GLY A N 1
ATOM 6124 C CA . GLY A 1 765 ? -18.703 -29.047 -13.93 1 96.81 765 GLY A CA 1
ATOM 6125 C C . GLY A 1 765 ? -17.344 -28.375 -13.906 1 96.81 765 GLY A C 1
ATOM 6126 O O . GLY A 1 765 ? -16.562 -28.594 -12.977 1 96.81 765 GLY A O 1
ATOM 6127 N N . TRP A 1 766 ? -17 -27.5 -14.93 1 98.12 766 TRP A N 1
ATOM 6128 C CA . TRP A 1 766 ? -15.797 -26.703 -14.797 1 98.12 766 TRP A CA 1
ATOM 6129 C C . TRP A 1 766 ? -15.852 -25.828 -13.555 1 98.12 766 TRP A C 1
ATOM 6131 O O . TRP A 1 766 ? -16.906 -25.266 -13.227 1 98.12 766 TRP A O 1
ATOM 6141 N N . LYS A 1 767 ? -14.758 -25.719 -12.898 1 98.12 767 LYS A N 1
ATOM 6142 C CA . LYS A 1 767 ? -14.727 -24.891 -11.695 1 98.12 767 LYS A CA 1
ATOM 6143 C C . LYS A 1 767 ? -14.203 -23.5 -12 1 98.12 767 LYS A C 1
ATOM 6145 O O . LYS A 1 767 ? -14.648 -22.516 -11.398 1 98.12 767 LYS A O 1
ATOM 6150 N N . THR A 1 768 ? -13.156 -23.375 -12.875 1 98.5 768 THR A N 1
ATOM 6151 C CA . THR A 1 768 ? -12.547 -22.078 -13.18 1 98.5 768 THR A CA 1
ATOM 6152 C C . THR A 1 768 ? -12.281 -21.938 -14.672 1 98.5 768 THR A C 1
ATOM 6154 O O . THR A 1 768 ? -12.281 -22.938 -15.406 1 98.5 768 THR A O 1
ATOM 6157 N N . TRP A 1 769 ? -12.148 -20.75 -15.172 1 98 769 TRP A N 1
ATOM 6158 C CA . TRP A 1 769 ? -11.75 -20.359 -16.516 1 98 769 TRP A CA 1
ATOM 6159 C C . TRP A 1 769 ? -10.531 -19.438 -16.469 1 98 769 TRP A C 1
ATOM 6161 O O . TRP A 1 769 ? -10.562 -18.391 -15.828 1 98 769 TRP A O 1
ATOM 6171 N N . TYR A 1 770 ? -9.469 -19.828 -17.141 1 96.94 770 TYR A N 1
ATOM 6172 C CA . TYR A 1 770 ? -8.258 -19.016 -17.219 1 96.94 770 TYR A CA 1
ATOM 6173 C C . TYR A 1 770 ? -8.273 -18.141 -18.453 1 96.94 770 TYR A C 1
ATOM 6175 O O . TYR A 1 770 ? -9.242 -17.406 -18.703 1 96.94 770 TYR A O 1
ATOM 6183 N N . TYR A 1 771 ? -7.316 -18.156 -19.375 1 95.5 771 TYR A N 1
ATOM 6184 C CA . TYR A 1 771 ? -7.207 -17.234 -20.5 1 95.5 771 TYR A CA 1
ATOM 6185 C C . TYR A 1 771 ? -8.117 -17.672 -21.641 1 95.5 771 TYR A C 1
ATOM 6187 O O . TYR A 1 771 ? -8.445 -18.844 -21.781 1 95.5 771 TYR A O 1
ATOM 6195 N N . ALA A 1 772 ? -8.578 -16.703 -22.359 1 95.44 772 ALA A N 1
ATOM 6196 C CA . ALA A 1 772 ? -9.055 -16.906 -23.719 1 95.44 772 ALA A CA 1
ATOM 6197 C C . ALA A 1 772 ? -8.016 -16.469 -24.734 1 95.44 772 ALA A C 1
ATOM 6199 O O . ALA A 1 772 ? -7.633 -15.297 -24.781 1 95.44 772 ALA A O 1
ATOM 6200 N N . ASN A 1 773 ? -7.555 -17.438 -25.5 1 94.38 773 ASN A N 1
ATOM 6201 C CA . ASN A 1 773 ? -6.543 -17.156 -26.5 1 94.38 773 ASN A CA 1
ATOM 6202 C C . ASN A 1 773 ? -7.16 -16.984 -27.891 1 94.38 773 ASN A C 1
ATOM 6204 O O . ASN A 1 773 ? -8.164 -17.641 -28.203 1 94.38 773 ASN A O 1
ATOM 6208 N N . PHE A 1 774 ? -6.523 -16.156 -28.688 1 92.75 774 PHE A N 1
ATOM 6209 C CA . PHE A 1 774 ? -7.109 -15.82 -29.984 1 92.75 774 PHE A CA 1
ATOM 6210 C C . PHE A 1 774 ? -6.082 -15.977 -31.094 1 92.75 774 PHE A C 1
ATOM 6212 O O . PHE A 1 774 ? -4.895 -15.734 -30.891 1 92.75 774 PHE A O 1
ATOM 6219 N N . ASN A 1 775 ? -6.473 -16.5 -32.219 1 89.56 775 ASN A N 1
ATOM 6220 C CA . ASN A 1 775 ? -5.73 -16.5 -33.469 1 89.56 775 ASN A CA 1
ATOM 6221 C C . ASN A 1 775 ? -6.422 -15.633 -34.531 1 89.56 775 ASN A C 1
ATOM 6223 O O . ASN A 1 775 ? -7.629 -15.75 -34.75 1 89.56 775 ASN A O 1
ATOM 6227 N N . THR A 1 776 ? -5.703 -14.633 -35.156 1 81.31 776 THR A N 1
ATOM 6228 C CA . THR A 1 776 ? -6.242 -13.75 -36.188 1 81.31 776 THR A CA 1
ATOM 6229 C C . THR A 1 776 ? -5.422 -13.852 -37.469 1 81.31 776 THR A C 1
ATOM 6231 O O . THR A 1 776 ? -4.336 -14.438 -37.469 1 81.31 776 THR A O 1
ATOM 6234 N N . GLU A 1 777 ? -6.094 -13.484 -38.844 1 62.72 777 GLU A N 1
ATOM 6235 C CA . GLU A 1 777 ? -5.379 -13.508 -40.125 1 62.72 777 GLU A CA 1
ATOM 6236 C C . GLU A 1 777 ? -4.074 -12.719 -40.031 1 62.72 777 GLU A C 1
ATOM 6238 O O . GLU A 1 777 ? -3.072 -13.094 -40.656 1 62.72 777 GLU A O 1
ATOM 6243 N N . ASN A 1 778 ? -4.262 -11.367 -39.938 1 52.22 778 ASN A N 1
ATOM 6244 C CA . ASN A 1 778 ? -3.039 -10.57 -39.844 1 52.22 778 ASN A CA 1
ATOM 6245 C C . ASN A 1 778 ? -2.082 -11.109 -38.781 1 52.22 778 ASN A C 1
ATOM 6247 O O . ASN A 1 778 ? -1.048 -10.5 -38.531 1 52.22 778 ASN A O 1
ATOM 6251 N N . GLY A 1 779 ? -2.09 -12.367 -38.781 1 47.81 779 GLY A N 1
ATOM 6252 C CA . GLY A 1 779 ? -1.193 -13 -37.844 1 47.81 779 GLY A CA 1
ATOM 6253 C C . GLY A 1 779 ? -1.576 -12.75 -36.406 1 47.81 779 GLY A C 1
ATOM 6254 O O . GLY A 1 779 ? -1.96 -11.633 -36.031 1 47.81 779 GLY A O 1
ATOM 6255 N N . GLY A 1 780 ? -2.488 -13.375 -36.156 1 43.25 780 GLY A N 1
ATOM 6256 C CA . GLY A 1 780 ? -2.799 -13.234 -34.75 1 43.25 780 GLY A CA 1
ATOM 6257 C C . GLY A 1 780 ? -1.591 -12.875 -33.906 1 43.25 780 GLY A C 1
ATOM 6258 O O . GLY A 1 780 ? -0.545 -13.516 -34 1 43.25 780 GLY A O 1
ATOM 6259 N N . GLY A 1 781 ? -1.138 -11.656 -34.031 1 34.72 781 GLY A N 1
ATOM 6260 C CA . GLY A 1 781 ? -0.006 -11.352 -33.156 1 34.72 781 GLY A CA 1
ATOM 6261 C C . GLY A 1 781 ? 0.095 -12.266 -31.953 1 34.72 781 GLY A C 1
ATOM 6262 O O . GLY A 1 781 ? -0.902 -12.531 -31.281 1 34.72 781 GLY A O 1
ATOM 6263 N N . ALA A 1 782 ? 0.802 -13.438 -32.188 1 33.94 782 ALA A N 1
ATOM 6264 C CA . ALA A 1 782 ? 1.284 -14.055 -30.969 1 33.94 782 ALA A CA 1
ATOM 6265 C C . ALA A 1 782 ? 1.374 -13.023 -29.844 1 33.94 782 ALA A C 1
ATOM 6267 O O . ALA A 1 782 ? 2.119 -12.047 -29.953 1 33.94 782 ALA A O 1
ATOM 6268 N N . GLY A 1 783 ? 0.372 -12.562 -29.344 1 33.28 783 GLY A N 1
ATOM 6269 C CA . GLY A 1 783 ? 0.723 -11.883 -28.109 1 33.28 783 GLY A CA 1
ATOM 6270 C C . GLY A 1 783 ? 2.006 -12.406 -27.484 1 33.28 783 GLY A C 1
ATOM 6271 O O . GLY A 1 783 ? 2.062 -13.547 -27.031 1 33.28 783 GLY A O 1
ATOM 6272 N N . GLU A 1 784 ? 3.146 -12.273 -28.375 1 31.2 784 GLU A N 1
ATOM 6273 C CA . GLU A 1 784 ? 4.43 -12.422 -27.688 1 31.2 784 GLU A CA 1
ATOM 6274 C C . GLU A 1 784 ? 4.258 -12.344 -26.172 1 31.2 784 GLU A C 1
ATOM 6276 O O . GLU A 1 784 ? 3.531 -11.492 -25.672 1 31.2 784 GLU A O 1
ATOM 6281 N N . GLU A 1 785 ? 4.387 -13.477 -25.656 1 32.38 785 GLU A N 1
ATOM 6282 C CA . GLU A 1 785 ? 4.5 -13.516 -24.188 1 32.38 785 GLU A CA 1
ATOM 6283 C C . GLU A 1 785 ? 5.27 -12.305 -23.672 1 32.38 785 GLU A C 1
ATOM 6285 O O . GLU A 1 785 ? 6.5 -12.273 -23.734 1 32.38 785 GLU A O 1
ATOM 6290 N N . ALA A 1 786 ? 5.133 -11.125 -24.109 1 31.67 786 ALA A N 1
ATOM 6291 C CA . ALA A 1 786 ? 5.762 -10.102 -23.266 1 31.67 786 ALA A CA 1
ATOM 6292 C C . ALA A 1 786 ? 5.82 -10.547 -21.812 1 31.67 786 ALA A C 1
ATOM 6294 O O . ALA A 1 786 ? 4.793 -10.891 -21.219 1 31.67 786 ALA A O 1
ATOM 6295 N N . ALA A 1 787 ? 6.98 -11.195 -21.469 1 32.5 787 ALA A N 1
ATOM 6296 C CA . ALA A 1 787 ? 7.234 -11.508 -20.062 1 32.5 787 ALA A CA 1
ATOM 6297 C C . ALA A 1 787 ? 6.332 -10.68 -19.141 1 32.5 787 ALA A C 1
ATOM 6299 O O . ALA A 1 787 ? 5.953 -11.141 -18.062 1 32.5 787 ALA A O 1
ATOM 6300 N N . GLY A 1 788 ? 6.574 -9.383 -19.391 1 30.89 788 GLY A N 1
ATOM 6301 C CA . GLY A 1 788 ? 5.746 -8.516 -18.562 1 30.89 788 GLY A CA 1
ATOM 6302 C C . GLY A 1 788 ? 4.281 -8.531 -18.953 1 30.89 788 GLY A C 1
ATOM 6303 O O . GLY A 1 788 ? 3.547 -7.582 -18.672 1 30.89 788 GLY A O 1
ATOM 6304 N N . CYS A 1 789 ? 3.984 -9.312 -19.906 1 30.41 789 CYS A N 1
ATOM 6305 C CA . CYS A 1 789 ? 2.625 -9.312 -20.422 1 30.41 789 CYS A CA 1
ATOM 6306 C C . CYS A 1 789 ? 1.612 -9.562 -19.312 1 30.41 789 CYS A C 1
ATOM 6308 O O . CYS A 1 789 ? 1.227 -10.711 -19.062 1 30.41 789 CYS A O 1
ATOM 6310 N N . ALA A 1 790 ? 1.795 -9.016 -18.391 1 29.38 790 ALA A N 1
ATOM 6311 C CA . ALA A 1 790 ? 0.578 -9.242 -17.609 1 29.38 790 ALA A CA 1
ATOM 6312 C C . ALA A 1 790 ? -0.666 -9.062 -18.484 1 29.38 790 ALA A C 1
ATOM 6314 O O . ALA A 1 790 ? -1.666 -9.758 -18.297 1 29.38 790 ALA A O 1
ATOM 6315 N N . SER A 1 791 ? -0.833 -7.684 -19.188 1 25.73 791 SER A N 1
ATOM 6316 C CA . SER A 1 791 ? -2.072 -7.488 -19.938 1 25.73 791 SER A CA 1
ATOM 6317 C C . SER A 1 791 ? -1.991 -8.117 -21.312 1 25.73 791 SER A C 1
ATOM 6319 O O . SER A 1 791 ? -0.968 -8.016 -22 1 25.73 791 SER A O 1
ATOM 6321 N N . GLY A 1 792 ? -2.314 -9.336 -21.625 1 25.61 792 GLY A N 1
ATOM 6322 C CA . GLY A 1 792 ? -2.541 -10.18 -22.781 1 25.61 792 GLY A CA 1
ATOM 6323 C C . GLY A 1 792 ? -2.977 -9.398 -24.016 1 25.61 792 GLY A C 1
ATOM 6324 O O . GLY A 1 792 ? -3.271 -9.984 -25.062 1 25.61 792 GLY A O 1
ATOM 6325 N N . GLY A 1 793 ? -3.627 -8.172 -23.906 1 25.12 793 GLY A N 1
ATOM 6326 C CA . GLY A 1 793 ? -4.258 -7.715 -25.125 1 25.12 793 GLY A CA 1
ATOM 6327 C C . GLY A 1 793 ? -3.262 -7.316 -26.203 1 25.12 793 GLY A C 1
ATOM 6328 O O . GLY A 1 793 ? -2.9 -6.145 -26.312 1 25.12 793 GLY A O 1
ATOM 6329 N N . CYS A 1 794 ? -2.223 -7.836 -26.312 1 25.94 794 CYS A N 1
ATOM 6330 C CA . CYS A 1 794 ? -1.302 -7.391 -27.359 1 25.94 794 CYS A CA 1
ATOM 6331 C C . CYS A 1 794 ? -1.955 -7.465 -28.734 1 25.94 794 CYS A C 1
ATOM 6333 O O . CYS A 1 794 ? -1.774 -6.57 -29.562 1 25.94 794 CYS A O 1
ATOM 6335 N N . ASN A 1 795 ? -2.23 -8.672 -29.266 1 21.48 795 ASN A N 1
ATOM 6336 C CA . ASN A 1 795 ? -2.375 -8.734 -30.703 1 21.48 795 ASN A CA 1
ATOM 6337 C C . ASN A 1 795 ? -3.723 -8.18 -31.156 1 21.48 795 ASN A C 1
ATOM 6339 O O . ASN A 1 795 ? -4 -8.109 -32.375 1 21.48 795 ASN A O 1
ATOM 6343 N N . LEU A 1 796 ? -4.727 -7.512 -30.516 1 20.2 796 LEU A N 1
ATOM 6344 C CA . LEU A 1 796 ? -5.812 -7.512 -31.484 1 20.2 796 LEU A CA 1
ATOM 6345 C C . LEU A 1 796 ? -5.508 -6.559 -32.625 1 20.2 796 LEU A C 1
ATOM 6347 O O . LEU A 1 796 ? -5.109 -5.414 -32.406 1 20.2 796 LEU A O 1
ATOM 6351 N N . MET B 1 1 ? -10.086 77 -2.76 1 22.8 1 MET B N 1
ATOM 6352 C CA . MET B 1 1 ? -9.625 75.625 -2.721 1 22.8 1 MET B CA 1
ATOM 6353 C C . MET B 1 1 ? -10.805 74.625 -2.678 1 22.8 1 MET B C 1
ATOM 6355 O O . MET B 1 1 ? -11.406 74.438 -1.622 1 22.8 1 MET B O 1
ATOM 6359 N N . THR B 1 2 ? -11.703 74.625 -3.594 1 23.27 2 THR B N 1
ATOM 6360 C CA . THR B 1 2 ? -13.016 74.312 -4.172 1 23.27 2 THR B CA 1
ATOM 6361 C C . THR B 1 2 ? -13.234 72.812 -4.328 1 23.27 2 THR B C 1
ATOM 6363 O O . THR B 1 2 ? -12.367 72.125 -4.844 1 23.27 2 THR B O 1
ATOM 6366 N N . GLN B 1 3 ? -14.102 72.188 -3.424 1 22.58 3 GLN B N 1
ATOM 6367 C CA . GLN B 1 3 ? -14.508 70.875 -2.957 1 22.58 3 GLN B CA 1
ATOM 6368 C C . GLN B 1 3 ? -15.047 70.062 -4.109 1 22.58 3 GLN B C 1
ATOM 6370 O O . GLN B 1 3 ? -16.094 70.375 -4.676 1 22.58 3 GLN B O 1
ATOM 6375 N N . ASN B 1 4 ? -14.234 69.688 -5.078 1 21.42 4 ASN B N 1
ATOM 6376 C CA . ASN B 1 4 ? -14.594 69 -6.324 1 21.42 4 ASN B CA 1
ATOM 6377 C C . ASN B 1 4 ? -15.336 67.688 -6.07 1 21.42 4 ASN B C 1
ATOM 6379 O O . ASN B 1 4 ? -14.773 66.75 -5.516 1 21.42 4 ASN B O 1
ATOM 6383 N N . LYS B 1 5 ? -16.719 67.812 -5.754 1 23.48 5 LYS B N 1
ATOM 6384 C CA . LYS B 1 5 ? -17.766 66.875 -5.484 1 23.48 5 LYS B CA 1
ATOM 6385 C C . LYS B 1 5 ? -17.828 65.812 -6.574 1 23.48 5 LYS B C 1
ATOM 6387 O O . LYS B 1 5 ? -18.094 66.125 -7.738 1 23.48 5 LYS B O 1
ATOM 6392 N N . VAL B 1 6 ? -16.875 64.875 -6.578 1 23.78 6 VAL B N 1
ATOM 6393 C CA . VAL B 1 6 ? -16.891 63.781 -7.57 1 23.78 6 VAL B CA 1
ATOM 6394 C C . VAL B 1 6 ? -18.266 63.125 -7.582 1 23.78 6 VAL B C 1
ATOM 6396 O O . VAL B 1 6 ? -18.688 62.531 -6.586 1 23.78 6 VAL B O 1
ATOM 6399 N N . GLU B 1 7 ? -19.328 63.688 -8.18 1 23.8 7 GLU B N 1
ATOM 6400 C CA . GLU B 1 7 ? -20.734 63.312 -8.289 1 23.8 7 GLU B CA 1
ATOM 6401 C C . GLU B 1 7 ? -20.906 62 -9.047 1 23.8 7 GLU B C 1
ATOM 6403 O O . GLU B 1 7 ? -20.469 61.875 -10.188 1 23.8 7 GLU B O 1
ATOM 6408 N N . TYR B 1 8 ? -20.766 60.844 -8.336 1 22.89 8 TYR B N 1
ATOM 6409 C CA . TYR B 1 8 ? -21.078 59.531 -8.891 1 22.89 8 TYR B CA 1
ATOM 6410 C C . TYR B 1 8 ? -22.469 59.531 -9.516 1 22.89 8 TYR B C 1
ATOM 6412 O O . TYR B 1 8 ? -23.469 59.812 -8.844 1 22.89 8 TYR B O 1
ATOM 6420 N N . LEU B 1 9 ? -22.688 60.094 -10.672 1 25.73 9 LEU B N 1
ATOM 6421 C CA . LEU B 1 9 ? -23.922 60.219 -11.43 1 25.73 9 LEU B CA 1
ATOM 6422 C C . LEU B 1 9 ? -24.516 58.844 -11.742 1 25.73 9 LEU B C 1
ATOM 6424 O O . LEU B 1 9 ? -23.875 58 -12.398 1 25.73 9 LEU B O 1
ATOM 6428 N N . LEU B 1 10 ? -25.391 58.281 -10.867 1 25.16 10 LEU B N 1
ATOM 6429 C CA . LEU B 1 10 ? -26.297 57.125 -11.016 1 25.16 10 LEU B CA 1
ATOM 6430 C C . LEU B 1 10 ? -27.219 57.344 -12.211 1 25.16 10 LEU B C 1
ATOM 6432 O O . LEU B 1 10 ? -27.906 58.375 -12.305 1 25.16 10 LEU B O 1
ATOM 6436 N N . ASN B 1 11 ? -26.797 56.938 -13.406 1 24.95 11 ASN B N 1
ATOM 6437 C CA . ASN B 1 11 ? -27.641 57.062 -14.586 1 24.95 11 ASN B CA 1
ATOM 6438 C C . ASN B 1 11 ? -28.969 56.344 -14.422 1 24.95 11 ASN B C 1
ATOM 6440 O O . ASN B 1 11 ? -28.969 55.125 -14.234 1 24.95 11 ASN B O 1
ATOM 6444 N N . PRO B 1 12 ? -30.156 56.906 -14.242 1 27.53 12 PRO B N 1
ATOM 6445 C CA . PRO B 1 12 ? -31.516 56.469 -13.883 1 27.53 12 PRO B CA 1
ATOM 6446 C C . PRO B 1 12 ? -32.156 55.562 -14.953 1 27.53 12 PRO B C 1
ATOM 6448 O O . PRO B 1 12 ? -33.094 54.812 -14.664 1 27.53 12 PRO B O 1
ATOM 6451 N N . ASP B 1 13 ? -31.891 55.812 -16.234 1 27.05 13 ASP B N 1
ATOM 6452 C CA . ASP B 1 13 ? -32.844 55.438 -17.281 1 27.05 13 ASP B CA 1
ATOM 6453 C C . ASP B 1 13 ? -32.844 53.906 -17.5 1 27.05 13 ASP B C 1
ATOM 6455 O O . ASP B 1 13 ? -33.688 53.375 -18.219 1 27.05 13 ASP B O 1
ATOM 6459 N N . ASN B 1 14 ? -31.75 53.25 -17.297 1 26.48 14 ASN B N 1
ATOM 6460 C CA . ASN B 1 14 ? -31.734 51.875 -17.781 1 26.48 14 ASN B CA 1
ATOM 6461 C C . ASN B 1 14 ? -32.656 51 -16.953 1 26.48 14 ASN B C 1
ATOM 6463 O O . ASN B 1 14 ? -32.625 49.781 -17.094 1 26.48 14 ASN B O 1
ATOM 6467 N N . TYR B 1 15 ? -33.5 51.562 -16.078 1 24.56 15 TYR B N 1
ATOM 6468 C CA . TYR B 1 15 ? -34.344 50.75 -15.203 1 24.56 15 TYR B CA 1
ATOM 6469 C C . TYR B 1 15 ? -35.625 50.344 -15.922 1 24.56 15 TYR B C 1
ATOM 6471 O O . TYR B 1 15 ? -36.562 49.812 -15.305 1 24.56 15 TYR B O 1
ATOM 6479 N N . LYS B 1 16 ? -35.969 50.875 -17.109 1 26.84 16 LYS B N 1
ATOM 6480 C CA . LYS B 1 16 ? -37.344 50.594 -17.531 1 26.84 16 LYS B CA 1
ATOM 6481 C C . LYS B 1 16 ? -37.5 49.094 -17.859 1 26.84 16 LYS B C 1
ATOM 6483 O O . LYS B 1 16 ? -38.594 48.531 -17.703 1 26.84 16 LYS B O 1
ATOM 6488 N N . LYS B 1 17 ? -36.719 48.688 -18.781 1 29.34 17 LYS B N 1
ATOM 6489 C CA . LYS B 1 17 ? -37.219 47.469 -19.438 1 29.34 17 LYS B CA 1
ATOM 6490 C C . LYS B 1 17 ? -37.312 46.312 -18.438 1 29.34 17 LYS B C 1
ATOM 6492 O O . LYS B 1 17 ? -38 45.312 -18.703 1 29.34 17 LYS B O 1
ATOM 6497 N N . GLU B 1 18 ? -36.312 46.156 -17.625 1 28.75 18 GLU B N 1
ATOM 6498 C CA . GLU B 1 18 ? -36.156 44.812 -17.047 1 28.75 18 GLU B CA 1
ATOM 6499 C C . GLU B 1 18 ? -37.219 44.531 -16.016 1 28.75 18 GLU B C 1
ATOM 6501 O O . GLU B 1 18 ? -37.156 43.531 -15.289 1 28.75 18 GLU B O 1
ATOM 6506 N N . SER B 1 19 ? -38.188 45.312 -15.836 1 30.75 19 SER B N 1
ATOM 6507 C CA . SER B 1 19 ? -39.156 45.094 -14.758 1 30.75 19 SER B CA 1
ATOM 6508 C C . SER B 1 19 ? -40 43.875 -15.023 1 30.75 19 SER B C 1
ATOM 6510 O O . SER B 1 19 ? -40.938 43.562 -14.266 1 30.75 19 SER B O 1
ATOM 6512 N N . GLN B 1 20 ? -40.219 43.469 -16.234 1 33.31 20 GLN B N 1
ATOM 6513 C CA . GLN B 1 20 ? -41.188 42.375 -16.359 1 33.31 20 GLN B CA 1
ATOM 6514 C C . GLN B 1 20 ? -40.656 41.125 -15.664 1 33.31 20 GLN B C 1
ATOM 6516 O O . GLN B 1 20 ? -39.969 40.281 -16.281 1 33.31 20 GLN B O 1
ATOM 6521 N N . MET B 1 21 ? -39.969 41.156 -14.602 1 35.22 21 MET B N 1
ATOM 6522 C CA . MET B 1 21 ? -39.562 40.062 -13.742 1 35.22 21 MET B CA 1
ATOM 6523 C C . MET B 1 21 ? -40.719 39.125 -13.445 1 35.22 21 MET B C 1
ATOM 6525 O O . MET B 1 21 ? -41.562 39.406 -12.586 1 35.22 21 MET B O 1
ATOM 6529 N N . SER B 1 22 ? -41.469 38.531 -14.297 1 37.5 22 SER B N 1
ATOM 6530 C CA . SER B 1 22 ? -42.438 37.438 -14.227 1 37.5 22 SER B CA 1
ATOM 6531 C C . SER B 1 22 ? -42 36.375 -13.242 1 37.5 22 SER B C 1
ATOM 6533 O O . SER B 1 22 ? -42.656 35.312 -13.102 1 37.5 22 SER B O 1
ATOM 6535 N N . HIS B 1 23 ? -40.719 36.031 -13.031 1 47.19 23 HIS B N 1
ATOM 6536 C CA . HIS B 1 23 ? -40.312 34.781 -12.398 1 47.19 23 HIS B CA 1
ATOM 6537 C C . HIS B 1 23 ? -40.812 34.719 -10.953 1 47.19 23 HIS B C 1
ATOM 6539 O O . HIS B 1 23 ? -40 34.812 -10.016 1 47.19 23 HIS B O 1
ATOM 6545 N N . ARG B 1 24 ? -42 35.188 -10.406 1 54.72 24 ARG B N 1
ATOM 6546 C CA . ARG B 1 24 ? -42.406 35.594 -9.055 1 54.72 24 ARG B CA 1
ATOM 6547 C C . ARG B 1 24 ? -42.719 34.375 -8.195 1 54.72 24 ARG B C 1
ATOM 6549 O O . ARG B 1 24 ? -43.281 33.375 -8.672 1 54.72 24 ARG B O 1
ATOM 6556 N N . ILE B 1 25 ? -42.031 34.156 -7.059 1 67.5 25 ILE B N 1
ATOM 6557 C CA . ILE B 1 25 ? -42.438 33.281 -5.969 1 67.5 25 ILE B CA 1
ATOM 6558 C C . ILE B 1 25 ? -43.906 33.531 -5.656 1 67.5 25 ILE B C 1
ATOM 6560 O O . ILE B 1 25 ? -44.344 34.688 -5.527 1 67.5 25 ILE B O 1
ATOM 6564 N N . GLU B 1 26 ? -44.719 32.5 -5.863 1 74.88 26 GLU B N 1
ATOM 6565 C CA . GLU B 1 26 ? -46.156 32.625 -5.574 1 74.88 26 GLU B CA 1
ATOM 6566 C C . GLU B 1 26 ? -46.469 32.281 -4.117 1 74.88 26 GLU B C 1
ATOM 6568 O O . GLU B 1 26 ? -47.219 32.969 -3.449 1 74.88 26 GLU B O 1
ATOM 6573 N N . LYS B 1 27 ? -45.75 31.109 -3.693 1 82.25 27 LYS B N 1
ATOM 6574 C CA . LYS B 1 27 ? -46.062 30.625 -2.348 1 82.25 27 LYS B CA 1
ATOM 6575 C C . LYS B 1 27 ? -44.75 30.281 -1.601 1 82.25 27 LYS B C 1
ATOM 6577 O O . LYS B 1 27 ? -43.719 30.016 -2.221 1 82.25 27 LYS B O 1
ATOM 6582 N N . VAL B 1 28 ? -44.906 30.453 -0.344 1 84.31 28 VAL B N 1
ATOM 6583 C CA . VAL B 1 28 ? -43.781 30.125 0.537 1 84.31 28 VAL B CA 1
ATOM 6584 C C . VAL B 1 28 ? -44.219 29.078 1.555 1 84.31 28 VAL B C 1
ATOM 6586 O O . VAL B 1 28 ? -45.25 29.234 2.223 1 84.31 28 VAL B O 1
ATOM 6589 N N . ILE B 1 29 ? -43.531 28.031 1.609 1 84.94 29 ILE B N 1
ATOM 6590 C CA . ILE B 1 29 ? -43.781 27 2.621 1 84.94 29 ILE B CA 1
ATOM 6591 C C . ILE B 1 29 ? -43 27.344 3.889 1 84.94 29 ILE B C 1
ATOM 6593 O O . ILE B 1 29 ? -41.75 27.406 3.869 1 84.94 29 ILE B O 1
ATOM 6597 N N . LYS B 1 30 ? -43.719 27.484 4.934 1 79.44 30 LYS B N 1
ATOM 6598 C CA . LYS B 1 30 ? -43.062 27.812 6.207 1 79.44 30 LYS B CA 1
ATOM 6599 C C . LYS B 1 30 ? -42.5 26.578 6.891 1 79.44 30 LYS B C 1
ATOM 6601 O O . LYS B 1 30 ? -42.75 25.453 6.441 1 79.44 30 LYS B O 1
ATOM 6606 N N . ARG B 1 31 ? -41.75 26.719 7.871 1 76.5 31 ARG B N 1
ATOM 6607 C CA . ARG B 1 31 ? -41.062 25.641 8.578 1 76.5 31 ARG B CA 1
ATOM 6608 C C . ARG B 1 31 ? -42.062 24.703 9.25 1 76.5 31 ARG B C 1
ATOM 6610 O O . ARG B 1 31 ? -41.812 23.516 9.422 1 76.5 31 ARG B O 1
ATOM 6617 N N . ASP B 1 32 ? -43.25 25.281 9.57 1 73.25 32 ASP B N 1
ATOM 6618 C CA . ASP B 1 32 ? -44.25 24.469 10.211 1 73.25 32 ASP B CA 1
ATOM 6619 C C . ASP B 1 32 ? -45.125 23.75 9.164 1 73.25 32 ASP B C 1
ATOM 6621 O O . ASP B 1 32 ? -46.062 23.047 9.516 1 73.25 32 ASP B O 1
ATOM 6625 N N . GLY B 1 33 ? -44.781 24.031 7.926 1 77.5 33 GLY B N 1
ATOM 6626 C CA . GLY B 1 33 ? -45.469 23.312 6.859 1 77.5 33 GLY B CA 1
ATOM 6627 C C . GLY B 1 33 ? -46.562 24.125 6.223 1 77.5 33 GLY B C 1
ATOM 6628 O O . GLY B 1 33 ? -47.094 23.75 5.164 1 77.5 33 GLY B O 1
ATOM 6629 N N . THR B 1 34 ? -46.938 25.25 6.773 1 81.88 34 THR B N 1
ATOM 6630 C CA . THR B 1 34 ? -48.031 26.062 6.227 1 81.88 34 THR B CA 1
ATOM 6631 C C . THR B 1 34 ? -47.562 26.781 4.957 1 81.88 34 THR B C 1
ATOM 6633 O O . THR B 1 34 ? -46.406 27.172 4.84 1 81.88 34 THR B O 1
ATOM 6636 N N . VAL B 1 35 ? -48.469 26.906 4.07 1 86.88 35 VAL B N 1
ATOM 6637 C CA . VAL B 1 35 ? -48.188 27.562 2.797 1 86.88 35 VAL B CA 1
ATOM 6638 C C . VAL B 1 35 ? -48.844 28.953 2.773 1 86.88 35 VAL B C 1
ATOM 6640 O O . VAL B 1 35 ? -50.031 29.094 3.094 1 86.88 35 VAL B O 1
ATOM 6643 N N . GLN B 1 36 ? -48.062 29.969 2.617 1 85.88 36 GLN B N 1
ATOM 6644 C CA . GLN B 1 36 ? -48.562 31.344 2.553 1 85.88 36 GLN B CA 1
ATOM 6645 C C . GLN B 1 36 ? -48.188 32 1.229 1 85.88 36 GLN B C 1
ATOM 6647 O O . GLN B 1 36 ? -47.25 31.531 0.54 1 85.88 36 GLN B O 1
ATOM 6652 N N . ASP B 1 37 ? -48.875 33.031 0.884 1 83.75 37 ASP B N 1
ATOM 6653 C CA . ASP B 1 37 ? -48.5 33.812 -0.303 1 83.75 37 ASP B CA 1
ATOM 6654 C C . ASP B 1 37 ? -47.188 34.562 -0.089 1 83.75 37 ASP B C 1
ATOM 6656 O O . ASP B 1 37 ? -46.906 35.031 1.018 1 83.75 37 ASP B O 1
ATOM 6660 N N . PHE B 1 38 ? -46.5 34.625 -1.11 1 84.25 38 PHE B N 1
ATOM 6661 C CA . PHE B 1 38 ? -45.25 35.375 -1.055 1 84.25 38 PHE B CA 1
ATOM 6662 C C . PHE B 1 38 ? -45.531 36.844 -0.727 1 84.25 38 PHE B C 1
ATOM 6664 O O . PHE B 1 38 ? -46.375 37.5 -1.373 1 84.25 38 PHE B O 1
ATOM 6671 N N . ALA B 1 39 ? -44.969 37.375 0.35 1 81.44 39 ALA B N 1
ATOM 6672 C CA . ALA B 1 39 ? -45.062 38.781 0.76 1 81.44 39 ALA B CA 1
ATOM 6673 C C . ALA B 1 39 ? -43.719 39.5 0.634 1 81.44 39 ALA B C 1
ATOM 6675 O O . ALA B 1 39 ? -42.844 39.344 1.5 1 81.44 39 ALA B O 1
ATOM 6676 N N . PRO B 1 40 ? -43.531 40.25 -0.332 1 81 40 PRO B N 1
ATOM 6677 C CA . PRO B 1 40 ? -42.281 40.938 -0.522 1 81 40 PRO B CA 1
ATOM 6678 C C . PRO B 1 40 ? -41.875 41.812 0.674 1 81 40 PRO B C 1
ATOM 6680 O O . PRO B 1 40 ? -40.688 42.031 0.922 1 81 40 PRO B O 1
ATOM 6683 N N . GLU B 1 41 ? -42.906 42.281 1.405 1 85.94 41 GLU B N 1
ATOM 6684 C CA . GLU B 1 41 ? -42.656 43.125 2.57 1 85.94 41 GLU B CA 1
ATOM 6685 C C . GLU B 1 41 ? -41.812 42.406 3.615 1 85.94 41 GLU B C 1
ATOM 6687 O O . GLU B 1 41 ? -41.031 43.031 4.332 1 85.94 41 GLU B O 1
ATOM 6692 N N . LYS B 1 42 ? -41.938 41.156 3.66 1 87.75 42 LYS B N 1
ATOM 6693 C CA . LYS B 1 42 ? -41.156 40.375 4.625 1 87.75 42 LYS B CA 1
ATOM 6694 C C . LYS B 1 42 ? -39.656 40.406 4.277 1 87.75 42 LYS B C 1
ATOM 6696 O O . LYS B 1 42 ? -38.812 40.375 5.172 1 87.75 42 LYS B O 1
ATOM 6701 N N . LEU B 1 43 ? -39.375 40.344 3.045 1 89.06 43 LEU B N 1
ATOM 6702 C CA . LEU B 1 43 ? -37.969 40.469 2.625 1 89.06 43 LEU B CA 1
ATOM 6703 C C . LEU B 1 43 ? -37.406 41.812 3.041 1 89.06 43 LEU B C 1
ATOM 6705 O O . LEU B 1 43 ? -36.25 41.875 3.49 1 89.06 43 LEU B O 1
ATOM 6709 N N . ASN B 1 44 ? -38.281 42.812 2.855 1 91 44 ASN B N 1
ATOM 6710 C CA . ASN B 1 44 ? -37.844 44.125 3.273 1 91 44 ASN B CA 1
ATOM 6711 C C . ASN B 1 44 ? -37.594 44.188 4.773 1 91 44 ASN B C 1
ATOM 6713 O O . ASN B 1 44 ? -36.594 44.781 5.207 1 91 44 ASN B O 1
ATOM 6717 N N . ASP B 1 45 ? -38.375 43.594 5.48 1 92.44 45 ASP B N 1
ATOM 6718 C CA . ASP B 1 45 ? -38.25 43.594 6.934 1 92.44 45 ASP B CA 1
ATOM 6719 C C . ASP B 1 45 ? -36.969 42.906 7.387 1 92.44 45 ASP B C 1
ATOM 6721 O O . ASP B 1 45 ? -36.281 43.406 8.273 1 92.44 45 ASP B O 1
ATOM 6725 N N . TRP B 1 46 ? -36.75 41.781 6.789 1 93.19 46 TRP B N 1
ATOM 6726 C CA . TRP B 1 46 ? -35.531 41.031 7.137 1 93.19 46 TRP B CA 1
ATOM 6727 C C . TRP B 1 46 ? -34.281 41.812 6.777 1 93.19 46 TRP B C 1
ATOM 6729 O O . TRP B 1 46 ? -33.312 41.875 7.559 1 93.19 46 TRP B O 1
ATOM 6739 N N . ALA B 1 47 ? -34.281 42.344 5.613 1 93.69 47 ALA B N 1
ATOM 6740 C CA . ALA B 1 47 ? -33.125 43.125 5.176 1 93.69 47 ALA B CA 1
ATOM 6741 C C . ALA B 1 47 ? -32.938 44.344 6.059 1 93.69 47 ALA B C 1
ATOM 6743 O O . ALA B 1 47 ? -31.812 44.688 6.449 1 93.69 47 ALA B O 1
ATOM 6744 N N . ALA B 1 48 ? -34 45.031 6.383 1 93.94 48 ALA B N 1
ATOM 6745 C CA . ALA B 1 48 ? -33.938 46.188 7.238 1 93.94 48 ALA B CA 1
ATOM 6746 C C . ALA B 1 48 ? -33.438 45.844 8.641 1 93.94 48 ALA B C 1
ATOM 6748 O O . ALA B 1 48 ? -32.656 46.562 9.234 1 93.94 48 ALA B O 1
ATOM 6749 N N . TRP B 1 49 ? -33.969 44.844 9.109 1 94.12 49 TRP B N 1
ATOM 6750 C CA . TRP B 1 49 ? -33.531 44.375 10.422 1 94.12 49 TRP B CA 1
ATOM 6751 C C . TRP B 1 49 ? -32.031 44.094 10.453 1 94.12 49 TRP B C 1
ATOM 6753 O O . TRP B 1 49 ? -31.359 44.469 11.398 1 94.12 49 TRP B O 1
ATOM 6763 N N . ALA B 1 50 ? -31.594 43.406 9.461 1 94.38 50 ALA B N 1
ATOM 6764 C CA . ALA B 1 50 ? -30.188 43.031 9.406 1 94.38 50 ALA B CA 1
ATOM 6765 C C . ALA B 1 50 ? -29.281 44.219 9.234 1 94.38 50 ALA B C 1
ATOM 6767 O O . ALA B 1 50 ? -28.109 44.188 9.602 1 94.38 50 ALA B O 1
ATOM 6768 N N . CYS B 1 51 ? -29.766 45.281 8.727 1 93.31 51 CYS B N 1
ATOM 6769 C CA . CYS B 1 51 ? -28.984 46.5 8.461 1 93.31 51 CYS B CA 1
ATOM 6770 C C . CYS B 1 51 ? -29.109 47.5 9.617 1 93.31 51 CYS B C 1
ATOM 6772 O O . CYS B 1 51 ? -28.547 48.594 9.547 1 93.31 51 CYS B O 1
ATOM 6774 N N . LYS B 1 52 ? -29.75 47.219 10.578 1 90.5 52 LYS B N 1
ATOM 6775 C CA . LYS B 1 52 ? -30.125 48.156 11.625 1 90.5 52 LYS B CA 1
ATOM 6776 C C . LYS B 1 52 ? -28.891 48.812 12.266 1 90.5 52 LYS B C 1
ATOM 6778 O O . LYS B 1 52 ? -28.922 49.969 12.672 1 90.5 52 LYS B O 1
ATOM 6783 N N . ASP B 1 53 ? -27.828 48.094 12.344 1 84.81 53 ASP B N 1
ATOM 6784 C CA . ASP B 1 53 ? -26.641 48.562 13.031 1 84.81 53 ASP B CA 1
ATOM 6785 C C . ASP B 1 53 ? -25.531 48.906 12.039 1 84.81 53 ASP B C 1
ATOM 6787 O O . ASP B 1 53 ? -24.344 48.906 12.398 1 84.81 53 ASP B O 1
ATOM 6791 N N . THR B 1 54 ? -25.922 49 10.836 1 88.19 54 THR B N 1
ATOM 6792 C CA . THR B 1 54 ? -24.922 49.344 9.812 1 88.19 54 THR B CA 1
ATOM 6793 C C . THR B 1 54 ? -25.422 50.469 8.922 1 88.19 54 THR B C 1
ATOM 6795 O O . THR B 1 54 ? -26.609 50.781 8.898 1 88.19 54 THR B O 1
ATOM 6798 N N . ASP B 1 55 ? -24.547 51.094 8.227 1 87.38 55 ASP B N 1
ATOM 6799 C CA . ASP B 1 55 ? -24.891 52.25 7.398 1 87.38 55 ASP B CA 1
ATOM 6800 C C . ASP B 1 55 ? -25.125 51.844 5.945 1 87.38 55 ASP B C 1
ATOM 6802 O O . ASP B 1 55 ? -25.25 52.688 5.066 1 87.38 55 ASP B O 1
ATOM 6806 N N . VAL B 1 56 ? -25.219 50.594 5.746 1 92.19 56 VAL B N 1
ATOM 6807 C CA . VAL B 1 56 ? -25.406 50.188 4.359 1 92.19 56 VAL B CA 1
ATOM 6808 C C . VAL B 1 56 ? -26.891 50.125 4.031 1 92.19 56 VAL B C 1
ATOM 6810 O O . VAL B 1 56 ? -27.734 50.156 4.926 1 92.19 56 VAL B O 1
ATOM 6813 N N . SER B 1 57 ? -27.188 49.969 2.725 1 92.81 57 SER B N 1
ATOM 6814 C CA . SER B 1 57 ? -28.562 50.062 2.221 1 92.81 57 SER B CA 1
ATOM 6815 C C . SER B 1 57 ? -29.25 48.719 2.26 1 92.81 57 SER B C 1
ATOM 6817 O O . SER B 1 57 ? -28.812 47.781 1.595 1 92.81 57 SER B O 1
ATOM 6819 N N . TRP B 1 58 ? -30.297 48.688 3.043 1 94 58 TRP B N 1
ATOM 6820 C CA . TRP B 1 58 ? -31.078 47.469 3.068 1 94 58 TRP B CA 1
ATOM 6821 C C . TRP B 1 58 ? -31.797 47.25 1.737 1 94 58 TRP B C 1
ATOM 6823 O O . TRP B 1 58 ? -32.031 46.094 1.332 1 94 58 TRP B O 1
ATOM 6833 N N . SER B 1 59 ? -32.125 48.312 1.032 1 92.75 59 SER B N 1
ATOM 6834 C CA . SER B 1 59 ? -32.812 48.219 -0.258 1 92.75 59 SER B CA 1
ATOM 6835 C C . SER B 1 59 ? -31.922 47.531 -1.297 1 92.75 59 SER B C 1
ATOM 6837 O O . SER B 1 59 ? -32.406 46.812 -2.166 1 92.75 59 SER B O 1
ATOM 6839 N N . ALA B 1 60 ? -30.672 47.781 -1.168 1 93.69 60 ALA B N 1
ATOM 6840 C CA . ALA B 1 60 ? -29.734 47.156 -2.092 1 93.69 60 ALA B CA 1
ATOM 6841 C C . ALA B 1 60 ? -29.75 45.625 -1.926 1 93.69 60 ALA B C 1
ATOM 6843 O O . ALA B 1 60 ? -29.625 44.906 -2.906 1 93.69 60 ALA B O 1
ATOM 6844 N N . VAL B 1 61 ? -29.859 45.125 -0.748 1 95 61 VAL B N 1
ATOM 6845 C CA . VAL B 1 61 ? -29.906 43.719 -0.457 1 95 61 VAL B CA 1
ATOM 6846 C C . VAL B 1 61 ? -31.172 43.094 -1.061 1 95 61 VAL B C 1
ATOM 6848 O O . VAL B 1 61 ? -31.109 42.031 -1.692 1 95 61 VAL B O 1
ATOM 6851 N N . VAL B 1 62 ? -32.25 43.781 -0.879 1 92.81 62 VAL B N 1
ATOM 6852 C CA . VAL B 1 62 ? -33.531 43.281 -1.369 1 92.81 62 VAL B CA 1
ATOM 6853 C C . VAL B 1 62 ? -33.531 43.25 -2.896 1 92.81 62 VAL B C 1
ATOM 6855 O O . VAL B 1 62 ? -33.969 42.281 -3.512 1 92.81 62 VAL B O 1
ATOM 6858 N N . MET B 1 63 ? -33.062 44.281 -3.48 1 91.56 63 MET B N 1
ATOM 6859 C CA . MET B 1 63 ? -33 44.344 -4.938 1 91.56 63 MET B CA 1
ATOM 6860 C C . MET B 1 63 ? -32.125 43.219 -5.504 1 91.56 63 MET B C 1
ATOM 6862 O O . MET B 1 63 ? -32.469 42.625 -6.508 1 91.56 63 MET B O 1
ATOM 6866 N N . ALA B 1 64 ? -30.984 43.062 -4.836 1 92.25 64 ALA B N 1
ATOM 6867 C CA . ALA B 1 64 ? -30.109 41.969 -5.27 1 92.25 64 ALA B CA 1
ATOM 6868 C C . ALA B 1 64 ? -30.781 40.625 -5.102 1 92.25 64 ALA B C 1
ATOM 6870 O O . ALA B 1 64 ? -30.594 39.719 -5.918 1 92.25 64 ALA B O 1
ATOM 6871 N N . ALA B 1 65 ? -31.531 40.406 -4.066 1 91.75 65 ALA B N 1
ATOM 6872 C CA . ALA B 1 65 ? -32.219 39.188 -3.785 1 91.75 65 ALA B CA 1
ATOM 6873 C C . ALA B 1 65 ? -33.312 38.906 -4.82 1 91.75 65 ALA B C 1
ATOM 6875 O O . ALA B 1 65 ? -33.531 37.781 -5.238 1 91.75 65 ALA B O 1
ATOM 6876 N N . LEU B 1 66 ? -33.938 39.875 -5.191 1 85.94 66 LEU B N 1
ATOM 6877 C CA . LEU B 1 66 ? -35.062 39.781 -6.121 1 85.94 66 LEU B CA 1
ATOM 6878 C C . LEU B 1 66 ? -34.594 39.281 -7.48 1 85.94 66 LEU B C 1
ATOM 6880 O O . LEU B 1 66 ? -35.312 38.531 -8.164 1 85.94 66 LEU B O 1
ATOM 6884 N N . LYS B 1 67 ? -33.406 39.562 -7.793 1 85.19 67 LYS B N 1
ATOM 6885 C CA . LYS B 1 67 ? -32.844 39.125 -9.062 1 85.19 67 LYS B CA 1
ATOM 6886 C C . LYS B 1 67 ? -32.625 37.625 -9.078 1 85.19 67 LYS B C 1
ATOM 6888 O O . LYS B 1 67 ? -32.594 37 -10.148 1 85.19 67 LYS B O 1
ATOM 6893 N N . ASN B 1 68 ? -32.5 37 -7.887 1 82.56 68 ASN B N 1
ATOM 6894 C CA . ASN B 1 68 ? -32.094 35.625 -7.816 1 82.56 68 ASN B CA 1
ATOM 6895 C C . ASN B 1 68 ? -33.188 34.75 -7.172 1 82.56 68 ASN B C 1
ATOM 6897 O O . ASN B 1 68 ? -32.938 33.625 -6.754 1 82.56 68 ASN B O 1
ATOM 6901 N N . LEU B 1 69 ? -34.344 35.25 -7.062 1 80.94 69 LEU B N 1
ATOM 6902 C CA . LEU B 1 69 ? -35.438 34.5 -6.43 1 80.94 69 LEU B CA 1
ATOM 6903 C C . LEU B 1 69 ? -35.844 33.344 -7.297 1 80.94 69 LEU B C 1
ATOM 6905 O O . LEU B 1 69 ? -36.031 33.469 -8.516 1 80.94 69 LEU B O 1
ATOM 6909 N N . PRO B 1 70 ? -35.875 32.188 -6.66 1 79.19 70 PRO B N 1
ATOM 6910 C CA . PRO B 1 70 ? -36.406 31.047 -7.418 1 79.19 70 PRO B CA 1
ATOM 6911 C C . PRO B 1 70 ? -37.875 31.219 -7.812 1 79.19 70 PRO B C 1
ATOM 6913 O O . PRO B 1 70 ? -38.531 32.125 -7.344 1 79.19 70 PRO B O 1
ATOM 6916 N N . LYS B 1 71 ? -38.312 30.312 -8.797 1 75.06 71 LYS B N 1
ATOM 6917 C CA . LYS B 1 71 ? -39.688 30.344 -9.266 1 75.06 71 LYS B CA 1
ATOM 6918 C C . LYS B 1 71 ? -40.531 29.297 -8.555 1 75.06 71 LYS B C 1
ATOM 6920 O O . LYS B 1 71 ? -40.031 28.266 -8.117 1 75.06 71 LYS B O 1
ATOM 6925 N N . GLY B 1 72 ? -41.75 29.719 -8.375 1 75 72 GLY B N 1
ATOM 6926 C CA . GLY B 1 72 ? -42.719 28.75 -7.883 1 75 72 GLY B CA 1
ATOM 6927 C C . GLY B 1 72 ? -42.844 28.75 -6.367 1 75 72 GLY B C 1
ATOM 6928 O O . GLY B 1 72 ? -42.969 29.797 -5.75 1 75 72 GLY B O 1
ATOM 6929 N N . VAL B 1 73 ? -42.969 27.594 -5.828 1 67.25 73 VAL B N 1
ATOM 6930 C CA . VAL B 1 73 ? -43.125 27.391 -4.391 1 67.25 73 VAL B CA 1
ATOM 6931 C C . VAL B 1 73 ? -41.781 27.109 -3.768 1 67.25 73 VAL B C 1
ATOM 6933 O O . VAL B 1 73 ? -41.062 26.172 -4.191 1 67.25 73 VAL B O 1
ATOM 6936 N N . VAL B 1 74 ? -41.375 28.062 -2.83 1 79 74 VAL B N 1
ATOM 6937 C CA . VAL B 1 74 ? -40.062 27.891 -2.197 1 79 74 VAL B CA 1
ATOM 6938 C C . VAL B 1 74 ? -40.25 27.828 -0.68 1 79 74 VAL B C 1
ATOM 6940 O O . VAL B 1 74 ? -41.219 28.344 -0.137 1 79 74 VAL B O 1
ATOM 6943 N N . ASP B 1 75 ? -39.438 27.109 -0.026 1 83.25 75 ASP B N 1
ATOM 6944 C CA . ASP B 1 75 ? -39.5 27.094 1.433 1 83.25 75 ASP B CA 1
ATOM 6945 C C . ASP B 1 75 ? -38.844 28.328 2.025 1 83.25 75 ASP B C 1
ATOM 6947 O O . ASP B 1 75 ? -38.062 29.016 1.345 1 83.25 75 ASP B O 1
ATOM 6951 N N . SER B 1 76 ? -39.156 28.625 3.234 1 82.19 76 SER B N 1
ATOM 6952 C CA . SER B 1 76 ? -38.656 29.812 3.926 1 82.19 76 SER B CA 1
ATOM 6953 C C . SER B 1 76 ? -37.125 29.812 3.98 1 82.19 76 SER B C 1
ATOM 6955 O O . SER B 1 76 ? -36.5 30.875 3.9 1 82.19 76 SER B O 1
ATOM 6957 N N . ASP B 1 77 ? -36.531 28.703 4.16 1 85.56 77 ASP B N 1
ATOM 6958 C CA . ASP B 1 77 ? -35.094 28.609 4.238 1 85.56 77 ASP B CA 1
ATOM 6959 C C . ASP B 1 77 ? -34.438 29.016 2.922 1 85.56 77 ASP B C 1
ATOM 6961 O O . ASP B 1 77 ? -33.375 29.641 2.918 1 85.56 77 ASP B O 1
ATOM 6965 N N . THR B 1 78 ? -35.062 28.703 1.953 1 86.31 78 THR B N 1
ATOM 6966 C CA . THR B 1 78 ? -34.562 29.062 0.636 1 86.31 78 THR B CA 1
ATOM 6967 C C . THR B 1 78 ? -34.562 30.578 0.452 1 86.31 78 THR B C 1
ATOM 6969 O O . THR B 1 78 ? -33.625 31.141 -0.127 1 86.31 78 THR B O 1
ATOM 6972 N N . LEU B 1 79 ? -35.562 31.156 0.942 1 85.56 79 LEU B N 1
ATOM 6973 C CA . LEU B 1 79 ? -35.656 32.625 0.853 1 85.56 79 LEU B CA 1
ATOM 6974 C C . LEU B 1 79 ? -34.562 33.281 1.681 1 85.56 79 LEU B C 1
ATOM 6976 O O . LEU B 1 79 ? -34 34.281 1.255 1 85.56 79 LEU B O 1
ATOM 6980 N N . GLN B 1 80 ? -34.375 32.781 2.818 1 89.88 80 GLN B N 1
ATOM 6981 C CA . GLN B 1 80 ? -33.312 33.312 3.658 1 89.88 80 GLN B CA 1
ATOM 6982 C C . GLN B 1 80 ? -31.953 33.156 2.98 1 89.88 80 GLN B C 1
ATOM 6984 O O . GLN B 1 80 ? -31.109 34.031 3.049 1 89.88 80 GLN B O 1
ATOM 6989 N N . ASP B 1 81 ? -31.812 32.062 2.338 1 91.19 81 ASP B N 1
ATOM 6990 C CA . ASP B 1 81 ? -30.562 31.797 1.623 1 91.19 81 ASP B CA 1
ATOM 6991 C C . ASP B 1 81 ? -30.328 32.844 0.529 1 91.19 81 ASP B C 1
ATOM 6993 O O . ASP B 1 81 ? -29.203 33.281 0.312 1 91.19 81 ASP B O 1
ATOM 6997 N N . VAL B 1 82 ? -31.344 33.125 -0.096 1 90.25 82 VAL B N 1
ATOM 6998 C CA . VAL B 1 82 ? -31.25 34.094 -1.18 1 90.25 82 VAL B CA 1
ATOM 6999 C C . VAL B 1 82 ? -30.844 35.469 -0.62 1 90.25 82 VAL B C 1
ATOM 7001 O O . VAL B 1 82 ? -30.047 36.188 -1.227 1 90.25 82 VAL B O 1
ATOM 7004 N N . LEU B 1 83 ? -31.453 35.844 0.483 1 92.81 83 LEU B N 1
ATOM 7005 C CA . LEU B 1 83 ? -31.109 37.094 1.119 1 92.81 83 LEU B CA 1
ATOM 7006 C C . LEU B 1 83 ? -29.656 37.094 1.567 1 92.81 83 LEU B C 1
ATOM 7008 O O . LEU B 1 83 ? -28.969 38.125 1.422 1 92.81 83 LEU B O 1
ATOM 7012 N N . ILE B 1 84 ? -29.219 36.094 2.182 1 94.94 84 ILE B N 1
ATOM 7013 C CA . ILE B 1 84 ? -27.844 35.969 2.641 1 94.94 84 ILE B CA 1
ATOM 7014 C C . ILE B 1 84 ? -26.891 36.094 1.455 1 94.94 84 ILE B C 1
ATOM 7016 O O . ILE B 1 84 ? -25.906 36.812 1.512 1 94.94 84 ILE B O 1
ATOM 7020 N N . LYS B 1 85 ? -27.172 35.375 0.416 1 93.06 85 LYS B N 1
ATOM 7021 C CA . LYS B 1 85 ? -26.344 35.406 -0.781 1 93.06 85 LYS B CA 1
ATOM 7022 C C . LYS B 1 85 ? -26.297 36.781 -1.39 1 93.06 85 LYS B C 1
ATOM 7024 O O . LYS B 1 85 ? -25.266 37.219 -1.911 1 93.06 85 LYS B O 1
ATOM 7029 N N . ALA B 1 86 ? -27.438 37.406 -1.36 1 93.62 86 ALA B N 1
ATOM 7030 C CA . ALA B 1 86 ? -27.516 38.781 -1.862 1 93.62 86 ALA B CA 1
ATOM 7031 C C . ALA B 1 86 ? -26.609 39.719 -1.058 1 93.62 86 ALA B C 1
ATOM 7033 O O . ALA B 1 86 ? -25.859 40.5 -1.63 1 93.62 86 ALA B O 1
ATOM 7034 N N . ALA B 1 87 ? -26.719 39.656 0.222 1 95 87 ALA B N 1
ATOM 7035 C CA . ALA B 1 87 ? -25.859 40.469 1.088 1 95 87 ALA B CA 1
ATOM 7036 C C . ALA B 1 87 ? -24.391 40.125 0.869 1 95 87 ALA B C 1
ATOM 7038 O O . ALA B 1 87 ? -23.547 41.031 0.816 1 95 87 ALA B O 1
ATOM 7039 N N . GLU B 1 88 ? -24.047 38.875 0.776 1 93.75 88 GLU B N 1
ATOM 7040 C CA . GLU B 1 88 ? -22.672 38.438 0.551 1 93.75 88 GLU B CA 1
ATOM 7041 C C . GLU B 1 88 ? -22.141 38.969 -0.778 1 93.75 88 GLU B C 1
ATOM 7043 O O . GLU B 1 88 ? -20.953 39.312 -0.884 1 93.75 88 GLU B O 1
ATOM 7048 N N . GLY B 1 89 ? -22.969 38.969 -1.729 1 91 89 GLY B N 1
ATOM 7049 C CA . GLY B 1 89 ? -22.578 39.469 -3.035 1 91 89 GLY B CA 1
ATOM 7050 C C . GLY B 1 89 ? -22.188 40.938 -3.021 1 91 89 GLY B C 1
ATOM 7051 O O . GLY B 1 89 ? -21.406 41.375 -3.861 1 91 89 GLY B O 1
ATOM 7052 N N . LEU B 1 90 ? -22.688 41.625 -2.084 1 92.88 90 LEU B N 1
ATOM 7053 C CA . LEU B 1 90 ? -22.453 43.062 -2.008 1 92.88 90 LEU B CA 1
ATOM 7054 C C . LEU B 1 90 ? -21.188 43.375 -1.215 1 92.88 90 LEU B C 1
ATOM 7056 O O . LEU B 1 90 ? -20.703 44.5 -1.217 1 92.88 90 LEU B O 1
ATOM 7060 N N . ILE B 1 91 ? -20.641 42.406 -0.662 1 91.81 91 ILE B N 1
ATOM 7061 C CA . ILE B 1 91 ? -19.484 42.594 0.206 1 91.81 91 ILE B CA 1
ATOM 7062 C C . ILE B 1 91 ? -18.297 43.125 -0.61 1 91.81 91 ILE B C 1
ATOM 7064 O O . ILE B 1 91 ? -17.531 43.969 -0.124 1 91.81 91 ILE B O 1
ATOM 7068 N N . LYS B 1 92 ? -18.125 42.625 -1.783 1 87.94 92 LYS B N 1
ATOM 7069 C CA . LYS B 1 92 ? -17.031 43.094 -2.635 1 87.94 92 LYS B CA 1
ATOM 7070 C C . LYS B 1 92 ? -17.109 44.594 -2.857 1 87.94 92 LYS B C 1
ATOM 7072 O O . LYS B 1 92 ? -16.078 45.281 -2.992 1 87.94 92 LYS B O 1
ATOM 7077 N N . ASP B 1 93 ? -18.359 45.031 -2.902 1 88.19 93 ASP B N 1
ATOM 7078 C CA . ASP B 1 93 ? -18.562 46.469 -3.123 1 88.19 93 ASP B CA 1
ATOM 7079 C C . ASP B 1 93 ? -18.391 47.25 -1.828 1 88.19 93 ASP B C 1
ATOM 7081 O O . ASP B 1 93 ? -17.812 48.344 -1.835 1 88.19 93 ASP B O 1
ATOM 7085 N N . ASN B 1 94 ? -18.875 46.75 -0.838 1 90.38 94 ASN B N 1
ATOM 7086 C CA . ASN B 1 94 ? -18.766 47.344 0.496 1 90.38 94 ASN B CA 1
ATOM 7087 C C . ASN B 1 94 ? -18.688 46.25 1.574 1 90.38 94 ASN B C 1
ATOM 7089 O O . ASN B 1 94 ? -19.703 45.625 1.892 1 90.38 94 ASN B O 1
ATOM 7093 N N . PRO B 1 95 ? -17.516 46.125 2.219 1 91.25 95 PRO B N 1
ATOM 7094 C CA . PRO B 1 95 ? -17.312 45.062 3.193 1 91.25 95 PRO B CA 1
ATOM 7095 C C . PRO B 1 95 ? -18.25 45.156 4.391 1 91.25 95 PRO B C 1
ATOM 7097 O O . PRO B 1 95 ? -18.453 44.188 5.121 1 91.25 95 PRO B O 1
ATOM 7100 N N . ALA B 1 96 ? -18.922 46.219 4.531 1 90.5 96 ALA B N 1
ATOM 7101 C CA . ALA B 1 96 ? -19.844 46.406 5.656 1 90.5 96 ALA B CA 1
ATOM 7102 C C . ALA B 1 96 ? -21.062 45.469 5.523 1 90.5 96 ALA B C 1
ATOM 7104 O O . ALA B 1 96 ? -21.734 45.188 6.512 1 90.5 96 ALA B O 1
ATOM 7105 N N . TYR B 1 97 ? -21.344 45.062 4.289 1 94.56 97 TYR B N 1
ATOM 7106 C CA . TYR B 1 97 ? -22.469 44.156 4.074 1 94.56 97 TYR B CA 1
ATOM 7107 C C . TYR B 1 97 ? -22.203 42.812 4.742 1 94.56 97 TYR B C 1
ATOM 7109 O O . TYR B 1 97 ? -23.109 42 4.891 1 94.56 97 TYR B O 1
ATOM 7117 N N . ASP B 1 98 ? -20.969 42.594 5.152 1 94.38 98 ASP B N 1
ATOM 7118 C CA . ASP B 1 98 ? -20.656 41.375 5.895 1 94.38 98 ASP B CA 1
ATOM 7119 C C . ASP B 1 98 ? -21.484 41.281 7.18 1 94.38 98 ASP B C 1
ATOM 7121 O O . ASP B 1 98 ? -21.922 40.188 7.574 1 94.38 98 ASP B O 1
ATOM 7125 N N . THR B 1 99 ? -21.656 42.406 7.82 1 94.19 99 THR B N 1
ATOM 7126 C CA . THR B 1 99 ? -22.453 42.438 9.039 1 94.19 99 THR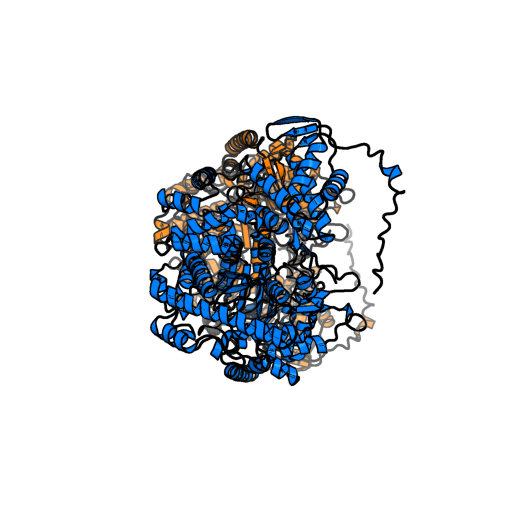 B CA 1
ATOM 7127 C C . THR B 1 99 ? -23.906 42.031 8.766 1 94.19 99 THR B C 1
ATOM 7129 O O . THR B 1 99 ? -24.516 41.312 9.562 1 94.19 99 THR B O 1
ATOM 7132 N N . VAL B 1 100 ? -24.406 42.438 7.621 1 95.38 100 VAL B N 1
ATOM 7133 C CA . VAL B 1 100 ? -25.781 42.125 7.223 1 95.38 100 VAL B CA 1
ATOM 7134 C C . VAL B 1 100 ? -25.891 40.625 6.961 1 95.38 100 VAL B C 1
ATOM 7136 O O . VAL B 1 100 ? -26.797 39.938 7.484 1 95.38 100 VAL B O 1
ATOM 7139 N N . ALA B 1 101 ? -24.984 40.156 6.172 1 95.75 101 ALA B N 1
ATOM 7140 C CA . ALA B 1 101 ? -24.969 38.75 5.84 1 95.75 101 ALA B CA 1
ATOM 7141 C C . ALA B 1 101 ? -24.828 37.875 7.094 1 95.75 101 ALA B C 1
ATOM 7143 O O . ALA B 1 101 ? -25.5 36.844 7.223 1 95.75 101 ALA B O 1
ATOM 7144 N N . LYS B 1 102 ? -23.984 38.25 7.984 1 95.69 102 LYS B N 1
ATOM 7145 C CA . LYS B 1 102 ? -23.75 37.531 9.234 1 95.69 102 LYS B CA 1
ATOM 7146 C C . LYS B 1 102 ? -25.016 37.469 10.07 1 95.69 102 LYS B C 1
ATOM 7148 O O . LYS B 1 102 ? -25.375 36.406 10.57 1 95.69 102 LYS B O 1
ATOM 7153 N N . GLU B 1 103 ? -25.672 38.594 10.219 1 95.56 103 GLU B N 1
ATOM 7154 C CA . GLU B 1 103 ? -26.891 38.656 11.016 1 95.56 103 GLU B CA 1
ATOM 7155 C C . GLU B 1 103 ? -27.969 37.75 10.43 1 95.56 103 GLU B C 1
ATOM 7157 O O . GLU B 1 103 ? -28.672 37.031 11.164 1 95.56 103 GLU B O 1
ATOM 7162 N N . LEU B 1 104 ? -28.109 37.812 9.141 1 95.88 104 LEU B N 1
ATOM 7163 C CA . LEU B 1 104 ? -29.094 36.969 8.461 1 95.88 104 LEU B CA 1
ATOM 7164 C C . LEU B 1 104 ? -28.75 35.469 8.633 1 95.88 104 LEU B C 1
ATOM 7166 O O . LEU B 1 104 ? -29.641 34.656 8.906 1 95.88 104 LEU B O 1
ATOM 7170 N N . ARG B 1 105 ? -27.516 35.156 8.484 1 95.88 105 ARG B N 1
ATOM 7171 C CA . ARG B 1 105 ? -27.078 33.75 8.609 1 95.88 105 ARG B CA 1
ATOM 7172 C C . ARG B 1 105 ? -27.297 33.25 10.031 1 95.88 105 ARG B C 1
ATOM 7174 O O . ARG B 1 105 ? -27.75 32.125 10.227 1 95.88 105 ARG B O 1
ATOM 7181 N N . LEU B 1 106 ? -26.875 34.031 10.984 1 95.31 106 LEU B N 1
ATOM 7182 C CA . LEU B 1 106 ? -27.031 33.625 12.383 1 95.31 106 LEU B CA 1
ATOM 7183 C C . LEU B 1 106 ? -28.5 33.406 12.727 1 95.31 106 LEU B C 1
ATOM 7185 O O . LEU B 1 106 ? -28.859 32.469 13.414 1 95.31 106 LEU B O 1
ATOM 7189 N N . ALA B 1 107 ? -29.312 34.281 12.219 1 93.75 107 ALA B N 1
ATOM 7190 C CA . ALA B 1 107 ? -30.75 34.188 12.469 1 93.75 107 ALA B CA 1
ATOM 7191 C C . ALA B 1 107 ? -31.312 32.906 11.836 1 93.75 107 ALA B C 1
ATOM 7193 O O . ALA B 1 107 ? -32.094 32.188 12.461 1 93.75 107 ALA B O 1
ATOM 7194 N N . GLN B 1 108 ? -30.953 32.688 10.672 1 93.69 108 GLN B N 1
ATOM 7195 C CA . GLN B 1 108 ? -31.406 31.484 9.969 1 93.69 108 GLN B CA 1
ATOM 7196 C C . GLN B 1 108 ? -31 30.219 10.719 1 93.69 108 GLN B C 1
ATOM 7198 O O . GLN B 1 108 ? -31.828 29.328 10.93 1 93.69 108 GLN B O 1
ATOM 7203 N N . MET B 1 109 ? -29.75 30.156 11.133 1 94.56 109 MET B N 1
ATOM 7204 C CA . MET B 1 109 ? -29.219 28.938 11.734 1 94.56 109 MET B CA 1
ATOM 7205 C C . MET B 1 109 ? -29.812 28.719 13.125 1 94.56 109 MET B C 1
ATOM 7207 O O . MET B 1 109 ? -30.109 27.578 13.5 1 94.56 109 MET B O 1
ATOM 7211 N N . ARG B 1 110 ? -29.953 29.75 13.859 1 94.25 110 ARG B N 1
ATOM 7212 C CA . ARG B 1 110 ? -30.547 29.609 15.188 1 94.25 110 ARG B CA 1
ATOM 7213 C C . ARG B 1 110 ? -32 29.141 15.086 1 94.25 110 ARG B C 1
ATOM 7215 O O . ARG B 1 110 ? -32.438 28.312 15.883 1 94.25 110 ARG B O 1
ATOM 7222 N N . LYS B 1 111 ? -32.656 29.672 14.133 1 91.69 111 LYS B N 1
ATOM 7223 C CA . LYS B 1 111 ? -34.031 29.234 13.93 1 91.69 111 LYS B CA 1
ATOM 7224 C C . LYS B 1 111 ? -34.094 27.781 13.492 1 91.69 111 LYS B C 1
ATOM 7226 O O . LYS B 1 111 ? -34.969 27.031 13.945 1 91.69 111 LYS B O 1
ATOM 7231 N N . ARG B 1 112 ? -33.312 27.484 12.641 1 89.69 112 ARG B N 1
ATOM 7232 C CA . ARG B 1 112 ? -33.25 26.125 12.117 1 89.69 112 ARG B CA 1
ATOM 7233 C C . ARG B 1 112 ? -32.875 25.141 13.203 1 89.69 112 ARG B C 1
ATOM 7235 O O . ARG B 1 112 ? -33.406 24.031 13.266 1 89.69 112 ARG B O 1
ATOM 7242 N N . LEU B 1 113 ? -31.938 25.484 14.094 1 92.81 113 LEU B N 1
ATOM 7243 C CA . LEU B 1 113 ? -31.359 24.547 15.047 1 92.81 113 LEU B CA 1
ATOM 7244 C C . LEU B 1 113 ? -32.156 24.516 16.344 1 92.81 113 LEU B C 1
ATOM 7246 O O . LEU B 1 113 ? -32.312 23.469 16.969 1 92.81 113 LEU B O 1
ATOM 7250 N N . TYR B 1 114 ? -32.688 25.703 16.672 1 92.56 114 TYR B N 1
ATOM 7251 C CA . TYR B 1 114 ? -33.25 25.797 18.016 1 92.56 114 TYR B CA 1
ATOM 7252 C C . TYR B 1 114 ? -34.719 26.188 17.969 1 92.56 114 TYR B C 1
ATOM 7254 O O . TYR B 1 114 ? -35.406 26.266 19.016 1 92.56 114 TYR B O 1
ATOM 7262 N N . ASP B 1 115 ? -35.281 26.453 16.766 1 89.38 115 ASP B N 1
ATOM 7263 C CA . ASP B 1 115 ? -36.656 26.953 16.578 1 89.38 115 ASP B CA 1
ATOM 7264 C C . ASP B 1 115 ? -36.875 28.25 17.344 1 89.38 115 ASP B C 1
ATOM 7266 O O . ASP B 1 115 ? -37.969 28.5 17.859 1 89.38 115 ASP B O 1
ATOM 7270 N N . SER B 1 116 ? -35.75 28.859 17.562 1 88.62 116 SER B N 1
ATOM 7271 C CA . SER B 1 116 ? -35.719 30.141 18.281 1 88.62 116 SER B CA 1
ATOM 7272 C C . SER B 1 116 ? -34.469 30.938 17.938 1 88.62 116 SER B C 1
ATOM 7274 O O . SER B 1 116 ? -33.469 30.375 17.516 1 88.62 116 SER B O 1
ATOM 7276 N N . PHE B 1 117 ? -34.625 32.188 18.125 1 87.62 117 PHE B N 1
ATOM 7277 C CA . PHE B 1 117 ? -33.438 33.062 17.922 1 87.62 117 PHE B CA 1
ATOM 7278 C C . PHE B 1 117 ? -32.469 32.938 19.094 1 87.62 117 PHE B C 1
ATOM 7280 O O . PHE B 1 117 ? -31.281 33.156 18.938 1 87.62 117 PHE B O 1
ATOM 7287 N N . GLU B 1 118 ? -33.094 32.625 20.219 1 90.5 118 GLU B N 1
ATOM 7288 C CA . GLU B 1 118 ? -32.281 32.438 21.406 1 90.5 118 GLU B CA 1
ATOM 7289 C C . GLU B 1 118 ? -31.922 30.969 21.625 1 90.5 118 GLU B C 1
ATOM 7291 O O . GLU B 1 118 ? -32.812 30.125 21.688 1 90.5 118 GLU B O 1
ATOM 7296 N N . PRO B 1 119 ? -30.656 30.672 21.75 1 94.94 119 PRO B N 1
ATOM 7297 C CA . PRO B 1 119 ? -30.281 29.281 21.984 1 94.94 119 PRO B CA 1
ATOM 7298 C C . PRO B 1 119 ? -30.781 28.75 23.328 1 94.94 119 PRO B C 1
ATOM 7300 O O . PRO B 1 119 ? -30.984 29.516 24.266 1 94.94 119 PRO B O 1
ATOM 7303 N N . PRO B 1 120 ? -30.984 27.5 23.422 1 96.5 120 PRO B N 1
ATOM 7304 C CA . PRO B 1 120 ? -31.453 26.906 24.672 1 96.5 120 PRO B CA 1
ATOM 7305 C C . PRO B 1 120 ? -30.391 26.906 25.766 1 96.5 120 PRO B C 1
ATOM 7307 O O . PRO B 1 120 ? -29.25 27.328 25.516 1 96.5 120 PRO B O 1
ATOM 7310 N N . SER B 1 121 ? -30.812 26.438 26.969 1 96.31 121 SER B N 1
ATOM 7311 C CA . SER B 1 121 ? -29.844 26.344 28.062 1 96.31 121 SER B CA 1
ATOM 7312 C C . SER B 1 121 ? -28.781 25.281 27.766 1 96.31 121 SER B C 1
ATOM 7314 O O . SER B 1 121 ? -29.031 24.344 27 1 96.31 121 SER B O 1
ATOM 7316 N N . LEU B 1 122 ? -27.703 25.438 28.375 1 97.5 122 LEU B N 1
ATOM 7317 C CA . LEU B 1 122 ? -26.562 24.562 28.141 1 97.5 122 LEU B CA 1
ATOM 7318 C C . LEU B 1 122 ? -26.906 23.125 28.5 1 97.5 122 LEU B C 1
ATOM 7320 O O . LEU B 1 122 ? -26.562 22.203 27.75 1 97.5 122 LEU B O 1
ATOM 7324 N N . ARG B 1 123 ? -27.594 22.906 29.594 1 96.44 123 ARG B N 1
ATOM 7325 C CA . ARG B 1 123 ? -27.953 21.562 30.047 1 96.44 123 ARG B CA 1
ATOM 7326 C C . ARG B 1 123 ? -28.906 20.906 29.047 1 96.44 123 ARG B C 1
ATOM 7328 O O . ARG B 1 123 ? -28.703 19.75 28.672 1 96.44 123 ARG B O 1
ATOM 7335 N N . PHE B 1 124 ? -29.891 21.656 28.688 1 95.94 124 PHE B N 1
ATOM 7336 C CA . PHE B 1 124 ? -30.844 21.141 27.719 1 95.94 124 PHE B CA 1
ATOM 7337 C C . PHE B 1 124 ? -30.156 20.781 26.406 1 95.94 124 PHE B C 1
ATOM 7339 O O . PHE B 1 124 ? -30.422 19.703 25.844 1 95.94 124 PHE B O 1
ATOM 7346 N N . PHE B 1 125 ? -29.312 21.609 26 1 96.75 125 PHE B N 1
ATOM 7347 C CA . PHE B 1 125 ? -28.609 21.375 24.75 1 96.75 125 PHE B CA 1
ATOM 7348 C C . PHE B 1 125 ? -27.688 20.156 24.859 1 96.75 125 PHE B C 1
ATOM 7350 O O . PHE B 1 125 ? -27.672 19.312 23.969 1 96.75 125 PHE B O 1
ATOM 7357 N N . HIS B 1 126 ? -26.906 20.078 25.891 1 97.19 126 HIS B N 1
ATOM 7358 C CA . HIS B 1 126 ? -26.031 18.938 26.141 1 97.19 126 HIS B CA 1
ATOM 7359 C C . HIS B 1 126 ? -26.797 17.625 26.078 1 97.19 126 HIS B C 1
ATOM 7361 O O . HIS B 1 126 ? -26.391 16.688 25.391 1 97.19 126 HIS B O 1
ATOM 7367 N N . ASP B 1 127 ? -27.953 17.562 26.781 1 96.44 127 ASP B N 1
ATOM 7368 C CA . ASP B 1 127 ? -28.734 16.328 26.859 1 96.44 127 ASP B CA 1
ATOM 7369 C C . ASP B 1 127 ? -29.266 15.945 25.484 1 96.44 127 ASP B C 1
ATOM 7371 O O . ASP B 1 127 ? -29.328 14.766 25.141 1 96.44 127 ASP B O 1
ATOM 7375 N N . HIS B 1 128 ? -29.641 16.969 24.797 1 95.56 128 HIS B N 1
ATOM 7376 C CA . HIS B 1 128 ? -30.109 16.719 23.438 1 95.56 128 HIS B CA 1
ATOM 7377 C C . HIS B 1 128 ? -29 16.156 22.562 1 95.56 128 HIS B C 1
ATOM 7379 O O . HIS B 1 128 ? -29.203 15.18 21.844 1 95.56 128 HIS B O 1
ATOM 7385 N N . MET B 1 129 ? -27.844 16.75 22.594 1 95.62 129 MET B N 1
ATOM 7386 C CA . MET B 1 129 ? -26.719 16.344 21.75 1 95.62 129 MET B CA 1
ATOM 7387 C C . MET B 1 129 ? -26.266 14.93 22.109 1 95.62 129 MET B C 1
ATOM 7389 O O . MET B 1 129 ? -25.844 14.18 21.219 1 95.62 129 MET B O 1
ATOM 7393 N N . VAL B 1 130 ? -26.297 14.57 23.344 1 95.12 130 VAL B N 1
ATOM 7394 C CA . VAL B 1 130 ? -25.938 13.227 23.797 1 95.12 130 VAL B CA 1
ATOM 7395 C C . VAL B 1 130 ? -26.953 12.219 23.25 1 95.12 130 VAL B C 1
ATOM 7397 O O . VAL B 1 130 ? -26.578 11.141 22.781 1 95.12 130 VAL B O 1
ATOM 7400 N N . ARG B 1 131 ? -28.203 12.539 23.281 1 93.94 131 ARG B N 1
ATOM 7401 C CA . ARG B 1 131 ? -29.281 11.648 22.828 1 93.94 131 ARG B CA 1
ATOM 7402 C C . ARG B 1 131 ? -29.109 11.328 21.344 1 93.94 131 ARG B C 1
ATOM 7404 O O . ARG B 1 131 ? -29.344 10.188 20.938 1 93.94 131 ARG B O 1
ATOM 7411 N N . ILE B 1 132 ? -28.688 12.297 20.625 1 88.81 132 ILE B N 1
ATOM 7412 C CA . ILE B 1 132 ? -28.578 12.062 19.188 1 88.81 132 ILE B CA 1
ATOM 7413 C C . ILE B 1 132 ? -27.188 11.562 18.828 1 88.81 132 ILE B C 1
ATOM 7415 O O . ILE B 1 132 ? -26.875 11.352 17.656 1 88.81 132 ILE B O 1
ATOM 7419 N N . GLY B 1 133 ? -26.25 11.484 19.828 1 87.12 133 GLY B N 1
ATOM 7420 C CA . GLY B 1 133 ? -24.938 10.883 19.656 1 87.12 133 GLY B CA 1
ATOM 7421 C C . GLY B 1 133 ? -23.906 11.859 19.109 1 87.12 133 GLY B C 1
ATOM 7422 O O . GLY B 1 133 ? -22.875 11.445 18.594 1 87.12 133 GLY B O 1
ATOM 7423 N N . ALA B 1 134 ? -24.188 13.164 19.156 1 90.31 134 ALA B N 1
ATOM 7424 C CA . ALA B 1 134 ? -23.281 14.172 18.594 1 90.31 134 ALA B CA 1
ATOM 7425 C C . ALA B 1 134 ? -22.234 14.602 19.625 1 90.31 134 ALA B C 1
ATOM 7427 O O . ALA B 1 134 ? -21.125 15 19.266 1 90.31 134 ALA B O 1
ATOM 7428 N N . TRP B 1 135 ? -22.656 14.609 20.906 1 94.62 135 TRP B N 1
ATOM 7429 C CA . TRP B 1 135 ? -21.734 14.867 22 1 94.62 135 TRP B CA 1
ATOM 7430 C C . TRP B 1 135 ? -21.562 13.633 22.875 1 94.62 135 TRP B C 1
ATOM 7432 O O . TRP B 1 135 ? -22.422 12.742 22.875 1 94.62 135 TRP B O 1
ATOM 7442 N N . GLU B 1 136 ? -20.438 13.5 23.484 1 94.12 136 GLU B N 1
ATOM 7443 C CA . GLU B 1 136 ? -20.312 12.508 24.531 1 94.12 136 GLU B CA 1
ATOM 7444 C C . GLU B 1 136 ? -21.016 12.945 25.812 1 94.12 136 GLU B C 1
ATOM 7446 O O . GLU B 1 136 ? -21.219 14.141 26.031 1 94.12 136 GLU B O 1
ATOM 7451 N N . ASP B 1 137 ? -21.438 11.984 26.578 1 96.06 137 ASP B N 1
ATOM 7452 C CA . ASP B 1 137 ? -22.078 12.312 27.844 1 96.06 137 ASP B CA 1
ATOM 7453 C C . ASP B 1 137 ? -21.062 12.836 28.859 1 96.06 137 ASP B C 1
ATOM 7455 O O . ASP B 1 137 ? -20.281 12.062 29.406 1 96.06 137 ASP B O 1
ATOM 7459 N N . MET B 1 138 ? -21.141 14.148 29.141 1 96.19 138 MET B N 1
ATOM 7460 C CA . MET B 1 138 ? -20.156 14.797 30 1 96.19 138 MET B CA 1
ATOM 7461 C C . MET B 1 138 ? -20.672 14.914 31.422 1 96.19 138 MET B C 1
ATOM 7463 O O . MET B 1 138 ? -20 15.461 32.281 1 96.19 138 MET B O 1
ATOM 7467 N N . SER B 1 139 ? -21.828 14.352 31.656 1 94.44 139 SER B N 1
ATOM 7468 C CA . SER B 1 139 ? -22.406 14.383 33 1 94.44 139 SER B CA 1
ATOM 7469 C C . SER B 1 139 ? -21.609 13.5 33.969 1 94.44 139 SER B C 1
ATOM 7471 O O . SER B 1 139 ? -21.766 13.609 35.188 1 94.44 139 SER B O 1
ATOM 7473 N N . ALA B 1 140 ? -20.812 12.734 33.406 1 93.19 140 ALA B N 1
ATOM 7474 C CA . ALA B 1 140 ? -19.984 11.852 34.25 1 93.19 140 ALA B CA 1
ATOM 7475 C C . ALA B 1 140 ? -18.953 12.656 35.031 1 93.19 140 ALA B C 1
ATOM 7477 O O . ALA B 1 140 ? -18.516 12.242 36.094 1 93.19 140 ALA B O 1
ATOM 7478 N N . TRP B 1 141 ? -18.578 13.898 34.531 1 95.06 141 TRP B N 1
ATOM 7479 C CA . TRP B 1 141 ? -17.531 14.641 35.219 1 95.06 141 TRP B CA 1
ATOM 7480 C C . TRP B 1 141 ? -17.938 16.094 35.438 1 95.06 141 TRP B C 1
ATOM 7482 O O . TRP B 1 141 ? -17.172 16.891 35.969 1 95.06 141 TRP B O 1
ATOM 7492 N N . ILE B 1 142 ? -19.078 16.5 34.969 1 95.25 142 ILE B N 1
ATOM 7493 C CA . ILE B 1 142 ? -19.578 17.844 35.188 1 95.25 142 ILE B CA 1
ATOM 7494 C C . ILE B 1 142 ? -20.812 17.781 36.094 1 95.25 142 ILE B C 1
ATOM 7496 O O . ILE B 1 142 ? -21.828 17.188 35.719 1 95.25 142 ILE B O 1
ATOM 7500 N N . SER B 1 143 ? -20.797 18.438 37.188 1 93.88 143 SER B N 1
ATOM 7501 C CA . SER B 1 143 ? -21.906 18.469 38.125 1 93.88 143 SER B CA 1
ATOM 7502 C C . SER B 1 143 ? -23 19.422 37.688 1 93.88 143 SER B C 1
ATOM 7504 O O . SER B 1 143 ? -22.781 20.25 36.781 1 93.88 143 SER B O 1
ATOM 7506 N N . ASP B 1 144 ? -24.141 19.406 38.281 1 93.75 144 ASP B N 1
ATOM 7507 C CA . ASP B 1 144 ? -25.234 20.312 37.969 1 93.75 144 ASP B CA 1
ATOM 7508 C C . ASP B 1 144 ? -24.844 21.766 38.281 1 93.75 144 ASP B C 1
ATOM 7510 O O . ASP B 1 144 ? -25.203 22.672 37.531 1 93.75 144 ASP B O 1
ATOM 7514 N N . ASP B 1 145 ? -24.109 21.859 39.312 1 94.19 145 ASP B N 1
ATOM 7515 C CA . ASP B 1 145 ? -23.641 23.203 39.656 1 94.19 145 ASP B CA 1
ATOM 7516 C C . ASP B 1 145 ? -22.703 23.75 38.594 1 94.19 145 ASP B C 1
ATOM 7518 O O . ASP B 1 145 ? -22.75 24.953 38.281 1 94.19 145 ASP B O 1
ATOM 7522 N N . HIS B 1 146 ? -21.859 22.922 38.094 1 93.69 146 HIS B N 1
ATOM 7523 C CA . HIS B 1 146 ? -20.969 23.328 37 1 93.69 146 HIS B CA 1
ATOM 7524 C C . HIS B 1 146 ? -21.75 23.734 35.781 1 93.69 146 HIS B C 1
ATOM 7526 O O . HIS B 1 146 ? -21.422 24.719 35.125 1 93.69 146 HIS B O 1
ATOM 7532 N N . PHE B 1 147 ? -22.781 22.969 35.438 1 95 147 PHE B N 1
ATOM 7533 C CA . PHE B 1 147 ? -23.625 23.297 34.281 1 95 147 PHE B CA 1
ATOM 7534 C C . PHE B 1 147 ? -24.25 24.688 34.469 1 95 147 PHE B C 1
ATOM 7536 O O . PHE B 1 147 ? -24.266 25.484 33.531 1 95 147 PHE B O 1
ATOM 7543 N N . ASP B 1 148 ? -24.688 24.906 35.656 1 95.25 148 ASP B N 1
ATOM 7544 C CA . ASP B 1 148 ? -25.328 26.188 35.938 1 95.25 148 ASP B CA 1
ATOM 7545 C C . ASP B 1 148 ? -24.312 27.328 35.844 1 95.25 148 ASP B C 1
ATOM 7547 O O . ASP B 1 148 ? -24.625 28.375 35.25 1 95.25 148 ASP B O 1
ATOM 7551 N N . ALA B 1 149 ? -23.203 27.109 36.375 1 96.19 149 ALA B N 1
ATOM 7552 C CA . ALA B 1 149 ? -22.172 28.141 36.312 1 96.19 149 ALA B CA 1
ATOM 7553 C C . ALA B 1 149 ? -21.75 28.422 34.875 1 96.19 149 ALA B C 1
ATOM 7555 O O . ALA B 1 149 ? -21.594 29.578 34.5 1 96.19 149 ALA B O 1
ATOM 7556 N N . LEU B 1 150 ? -21.516 27.375 34.125 1 97.94 150 LEU B N 1
ATOM 7557 C CA . LEU B 1 150 ? -21.062 27.516 32.75 1 97.94 150 LEU B CA 1
ATOM 7558 C C . LEU B 1 150 ? -22.172 28.125 31.875 1 97.94 150 LEU B C 1
ATOM 7560 O O . LEU B 1 150 ? -21.875 28.859 30.922 1 97.94 150 LEU B O 1
ATOM 7564 N N . ASN B 1 151 ? -23.422 27.828 32.219 1 97.38 151 ASN B N 1
ATOM 7565 C CA . ASN B 1 151 ? -24.547 28.438 31.531 1 97.38 151 ASN B CA 1
ATOM 7566 C C . ASN B 1 151 ? -24.578 29.953 31.734 1 97.38 151 ASN B C 1
ATOM 7568 O O . ASN B 1 151 ? -25.047 30.688 30.859 1 97.38 151 ASN B O 1
ATOM 7572 N N . GLN B 1 152 ? -24.078 30.359 32.844 1 97.19 152 GLN B N 1
ATOM 7573 C CA . GLN B 1 152 ? -24.016 31.797 33.094 1 97.19 152 GLN B CA 1
ATOM 7574 C C . GLN B 1 152 ? -22.875 32.438 32.344 1 97.19 152 GLN B C 1
ATOM 7576 O O . GLN B 1 152 ? -22.906 33.656 32.062 1 97.19 152 GLN B O 1
ATOM 7581 N N . VAL B 1 153 ? -21.922 31.672 32.031 1 97.75 153 VAL B N 1
ATOM 7582 C CA . VAL B 1 153 ? -20.703 32.188 31.406 1 97.75 153 VAL B CA 1
ATOM 7583 C C . VAL B 1 153 ? -20.859 32.219 29.891 1 97.75 153 VAL B C 1
ATOM 7585 O O . VAL B 1 153 ? -20.359 33.125 29.234 1 97.75 153 VAL B O 1
ATOM 7588 N N . ILE B 1 154 ? -21.578 31.219 29.281 1 98.06 154 ILE B N 1
ATOM 7589 C CA . ILE B 1 154 ? -21.688 31.125 27.828 1 98.06 154 ILE B CA 1
ATOM 7590 C C . ILE B 1 154 ? -22.375 32.375 27.281 1 98.06 154 ILE B C 1
ATOM 7592 O O . ILE B 1 154 ? -23.375 32.812 27.828 1 98.06 154 ILE B O 1
ATOM 7596 N N . ASP B 1 155 ? -21.75 33 26.344 1 98 155 ASP B N 1
ATOM 7597 C CA . ASP B 1 155 ? -22.266 34.219 25.703 1 98 155 ASP B CA 1
ATOM 7598 C C . ASP B 1 155 ? -22.531 33.969 24.219 1 98 155 ASP B C 1
ATOM 7600 O O . ASP B 1 155 ? -21.625 34.125 23.391 1 98 155 ASP B O 1
ATOM 7604 N N . HIS B 1 156 ? -23.75 33.75 23.891 1 97.19 156 HIS B N 1
ATOM 7605 C CA . HIS B 1 156 ? -24.125 33.375 22.531 1 97.19 156 HIS B CA 1
ATOM 7606 C C . HIS B 1 156 ? -23.969 34.562 21.578 1 97.19 156 HIS B C 1
ATOM 7608 O O . HIS B 1 156 ? -23.922 34.375 20.359 1 97.19 156 HIS B O 1
ATOM 7614 N N . ASP B 1 157 ? -23.891 35.75 22.109 1 95.94 157 ASP B N 1
ATOM 7615 C CA . ASP B 1 157 ? -23.719 36.938 21.266 1 95.94 157 ASP B CA 1
ATOM 7616 C C . ASP B 1 157 ? -22.328 37 20.641 1 95.94 157 ASP B C 1
ATOM 7618 O O . ASP B 1 157 ? -22.094 37.688 19.656 1 95.94 157 ASP B O 1
ATOM 7622 N N . ARG B 1 158 ? -21.438 36.25 21.156 1 97.69 158 ARG B N 1
ATOM 7623 C CA . ARG B 1 158 ? -20.078 36.219 20.625 1 97.69 158 ARG B CA 1
ATOM 7624 C C . ARG B 1 158 ? -20.031 35.5 19.266 1 97.69 158 ARG B C 1
ATOM 7626 O O . ARG B 1 158 ? -19.047 35.594 18.547 1 97.69 158 ARG B O 1
ATOM 7633 N N . ASP B 1 159 ? -21.141 34.875 18.891 1 97.19 159 ASP B N 1
ATOM 7634 C CA . ASP B 1 159 ? -21.25 34.375 17.516 1 97.19 159 ASP B CA 1
ATOM 7635 C C . ASP B 1 159 ? -21.188 35.531 16.516 1 97.19 159 ASP B C 1
ATOM 7637 O O . ASP B 1 159 ? -20.828 35.344 15.359 1 97.19 159 ASP B O 1
ATOM 7641 N N . ARG B 1 160 ? -21.469 36.688 17 1 95.12 160 ARG B N 1
ATOM 7642 C CA . ARG B 1 160 ? -21.484 37.875 16.156 1 95.12 160 ARG B CA 1
ATOM 7643 C C . ARG B 1 160 ? -20.062 38.406 15.914 1 95.12 160 ARG B C 1
ATOM 7645 O O . ARG B 1 160 ? -19.844 39.281 15.078 1 95.12 160 ARG B O 1
ATOM 7652 N N . LEU B 1 161 ? -19.141 37.812 16.609 1 95.38 161 LEU B N 1
ATOM 7653 C CA . LEU B 1 161 ? -17.75 38.188 16.391 1 95.38 161 LEU B CA 1
ATOM 7654 C C . LEU B 1 161 ? -17.203 37.594 15.109 1 95.38 161 LEU B C 1
ATOM 7656 O O . LEU B 1 161 ? -16.172 38 14.602 1 95.38 161 LEU B O 1
ATOM 7660 N N . PHE B 1 162 ? -17.922 36.594 14.586 1 96.44 162 PHE B N 1
ATOM 7661 C CA . PHE B 1 162 ? -17.516 35.969 13.328 1 96.44 162 PHE B CA 1
ATOM 7662 C C . PHE B 1 162 ? -17.922 36.844 12.141 1 96.44 162 PHE B C 1
ATOM 7664 O O . PHE B 1 162 ? -18.812 37.688 12.266 1 96.44 162 PHE B O 1
ATOM 7671 N N . THR B 1 163 ? -17.219 36.656 11.039 1 94.44 163 THR B N 1
ATOM 7672 C CA . THR B 1 163 ? -17.719 37.125 9.758 1 94.44 163 THR B CA 1
ATOM 7673 C C . THR B 1 163 ? -18.766 36.156 9.195 1 94.44 163 THR B C 1
ATOM 7675 O O . THR B 1 163 ? -18.953 35.062 9.734 1 94.44 163 THR B O 1
ATOM 7678 N N . SER B 1 164 ? -19.484 36.656 8.18 1 94.31 164 SER B N 1
ATOM 7679 C CA . SER B 1 164 ? -20.406 35.75 7.523 1 94.31 164 SER B CA 1
ATOM 7680 C C . SER B 1 164 ? -19.688 34.531 6.953 1 94.31 164 SER B C 1
ATOM 7682 O O . SER B 1 164 ? -20.172 33.406 7.059 1 94.31 164 SER B O 1
ATOM 7684 N N . GLY B 1 165 ? -18.531 34.812 6.371 1 92.81 165 GLY B N 1
ATOM 7685 C CA . GLY B 1 165 ? -17.719 33.719 5.863 1 92.81 165 GLY B CA 1
ATOM 7686 C C . GLY B 1 165 ? -17.234 32.781 6.949 1 92.81 165 GLY B C 1
ATOM 7687 O O . GLY B 1 165 ? -17.188 31.562 6.758 1 92.81 165 GLY B O 1
ATOM 7688 N N . GLY B 1 166 ? -16.844 33.312 8.039 1 94.56 166 GLY B N 1
ATOM 7689 C CA . GLY B 1 166 ? -16.406 32.531 9.18 1 94.56 166 GLY B CA 1
ATOM 7690 C C . GLY B 1 166 ? -17.5 31.609 9.719 1 94.56 166 GLY B C 1
ATOM 7691 O O . GLY B 1 166 ? -17.234 30.453 10.039 1 94.56 166 GLY B O 1
ATOM 7692 N N . LEU B 1 167 ? -18.688 32.156 9.789 1 95.25 167 LEU B N 1
ATOM 7693 C CA . LEU B 1 167 ? -19.828 31.344 10.242 1 95.25 167 LEU B CA 1
ATOM 7694 C C . LEU B 1 167 ? -20.125 30.219 9.25 1 95.25 167 LEU B C 1
ATOM 7696 O O . LEU B 1 167 ? -20.391 29.094 9.664 1 95.25 167 LEU B O 1
ATOM 7700 N N . LYS B 1 168 ? -20.125 30.625 8.047 1 93 168 LYS B N 1
ATOM 7701 C CA . LYS B 1 168 ? -20.344 29.609 7.031 1 93 168 LYS B CA 1
ATOM 7702 C C . LYS B 1 168 ? -19.312 28.484 7.137 1 93 168 LYS B C 1
ATOM 7704 O O . LYS B 1 168 ? -19.656 27.297 7.066 1 93 168 LYS B O 1
ATOM 7709 N N . GLN B 1 169 ? -18.094 28.875 7.289 1 91.56 169 GLN B N 1
ATOM 7710 C CA . GLN B 1 169 ? -17.016 27.906 7.43 1 91.56 169 GLN B CA 1
ATOM 7711 C C . GLN B 1 169 ? -17.234 27.016 8.656 1 91.56 169 GLN B C 1
ATOM 7713 O O . GLN B 1 169 ? -16.984 25.812 8.609 1 91.56 169 GLN B O 1
ATOM 7718 N N . PHE B 1 170 ? -17.641 27.562 9.711 1 93.88 170 PHE B N 1
ATOM 7719 C CA . PHE B 1 170 ? -17.906 26.781 10.914 1 93.88 170 PHE B CA 1
ATOM 7720 C C . PHE B 1 170 ? -18.969 25.719 10.648 1 93.88 170 PHE B C 1
ATOM 7722 O O . PHE B 1 170 ? -18.797 24.547 10.977 1 93.88 170 PHE B O 1
ATOM 7729 N N . PHE B 1 171 ? -20.062 26.156 10.086 1 91.38 171 PHE B N 1
ATOM 7730 C CA . PHE B 1 171 ? -21.188 25.266 9.875 1 91.38 171 PHE B CA 1
ATOM 7731 C C . PHE B 1 171 ? -20.844 24.172 8.867 1 91.38 171 PHE B C 1
ATOM 7733 O O . PHE B 1 171 ? -21.266 23.031 9 1 91.38 171 PHE B O 1
ATOM 7740 N N . ASP B 1 172 ? -20.016 24.547 7.945 1 83.81 172 ASP B N 1
ATOM 7741 C CA . ASP B 1 172 ? -19.688 23.625 6.863 1 83.81 172 ASP B CA 1
ATOM 7742 C C . ASP B 1 172 ? -18.609 22.625 7.293 1 83.81 172 ASP B C 1
ATOM 7744 O O . ASP B 1 172 ? -18.641 21.469 6.875 1 83.81 172 ASP B O 1
ATOM 7748 N N . LYS B 1 173 ? -17.734 23.078 8.203 1 83.5 173 LYS B N 1
ATOM 7749 C CA . LYS B 1 173 ? -16.531 22.266 8.367 1 83.5 173 LYS B CA 1
ATOM 7750 C C . LYS B 1 173 ? -16.344 21.844 9.828 1 83.5 173 LYS B C 1
ATOM 7752 O O . LYS B 1 173 ? -15.719 20.828 10.109 1 83.5 173 LYS B O 1
ATOM 7757 N N . TYR B 1 174 ? -16.891 22.578 10.742 1 90.19 174 TYR B N 1
ATOM 7758 C CA . TYR B 1 174 ? -16.406 22.391 12.109 1 90.19 174 TYR B CA 1
ATOM 7759 C C . TYR B 1 174 ? -17.547 21.969 13.031 1 90.19 174 TYR B C 1
ATOM 7761 O O . TYR B 1 174 ? -17.297 21.406 14.102 1 90.19 174 TYR B O 1
ATOM 7769 N N . SER B 1 175 ? -18.797 22.234 12.641 1 91.81 175 SER B N 1
ATOM 7770 C CA . SER B 1 175 ? -19.938 21.859 13.484 1 91.81 175 SER B CA 1
ATOM 7771 C C . SER B 1 175 ? -20.141 20.344 13.492 1 91.81 175 SER B C 1
ATOM 7773 O O . SER B 1 175 ? -19.844 19.672 12.508 1 91.81 175 SER B O 1
ATOM 7775 N N . ARG B 1 176 ? -20.578 19.875 14.633 1 90.31 176 ARG B N 1
ATOM 7776 C CA . ARG B 1 176 ? -21.078 18.5 14.617 1 90.31 176 ARG B CA 1
ATOM 7777 C C . ARG B 1 176 ? -22.234 18.359 13.641 1 90.31 176 ARG B C 1
ATOM 7779 O O . ARG B 1 176 ? -23.109 19.219 13.586 1 90.31 176 ARG B O 1
ATOM 7786 N N . ARG B 1 177 ? -22.172 17.359 12.812 1 82 177 ARG B N 1
ATOM 7787 C CA . ARG B 1 177 ? -23.188 17.188 11.789 1 82 177 ARG B CA 1
ATOM 7788 C C . ARG B 1 177 ? -23.359 15.711 11.422 1 82 177 ARG B C 1
ATOM 7790 O O . ARG B 1 177 ? -22.5 14.883 11.766 1 82 177 ARG B O 1
ATOM 7797 N N . ASN B 1 178 ? -24.438 15.516 10.867 1 73.31 178 ASN B N 1
ATOM 7798 C CA . ASN B 1 178 ? -24.594 14.242 10.172 1 73.31 178 ASN B CA 1
ATOM 7799 C C . ASN B 1 178 ? -24 14.289 8.766 1 73.31 178 ASN B C 1
ATOM 7801 O O . ASN B 1 178 ? -24.531 14.969 7.887 1 73.31 178 ASN B O 1
ATOM 7805 N N . ILE B 1 179 ? -22.969 13.688 8.578 1 64.31 179 ILE B N 1
ATOM 7806 C CA . ILE B 1 179 ? -22.234 13.812 7.32 1 64.31 179 ILE B CA 1
ATOM 7807 C C . ILE B 1 179 ? -23.094 13.266 6.176 1 64.31 179 ILE B C 1
ATOM 7809 O O . ILE B 1 179 ? -23.047 13.789 5.062 1 64.31 179 ILE B O 1
ATOM 7813 N N . ALA B 1 180 ? -23.875 12.227 6.453 1 60.16 180 ALA B N 1
ATOM 7814 C CA . ALA B 1 180 ? -24.688 11.586 5.418 1 60.16 180 ALA B CA 1
ATOM 7815 C C . ALA B 1 180 ? -25.812 12.5 4.965 1 60.16 180 ALA B C 1
ATOM 7817 O O . ALA B 1 180 ? -26.109 12.602 3.768 1 60.16 180 ALA B O 1
ATOM 7818 N N . THR B 1 181 ? -26.422 13.258 5.91 1 65.06 181 THR B N 1
ATOM 7819 C CA . THR B 1 181 ? -27.578 14.07 5.586 1 65.06 181 THR B CA 1
ATOM 7820 C C . THR B 1 181 ? -27.188 15.539 5.445 1 65.06 181 THR B C 1
ATOM 7822 O O . THR B 1 181 ? -27.938 16.344 4.867 1 65.06 181 THR B O 1
ATOM 7825 N N . GLY B 1 182 ? -26.031 15.789 6.027 1 71.88 182 GLY B N 1
ATOM 7826 C CA . GLY B 1 182 ? -25.594 17.172 6.02 1 71.88 182 GLY B CA 1
ATOM 7827 C C . GLY B 1 182 ? -26.219 18.016 7.125 1 71.88 182 GLY B C 1
ATOM 7828 O O . GLY B 1 182 ? -25.984 19.219 7.207 1 71.88 182 GLY B O 1
ATOM 7829 N N . GLU B 1 183 ? -27.016 17.359 7.93 1 80.44 183 GLU B N 1
ATOM 7830 C CA . GLU B 1 183 ? -27.703 18.078 9 1 80.44 183 GLU B CA 1
ATOM 7831 C C . GLU B 1 183 ? -26.719 18.609 10.031 1 80.44 183 GLU B C 1
ATOM 7833 O O . GLU B 1 183 ? -25.891 17.859 10.547 1 80.44 183 GLU B O 1
ATOM 7838 N N . ILE B 1 184 ? -26.812 19.969 10.32 1 90 184 ILE B N 1
ATOM 7839 C CA . ILE B 1 184 ? -25.953 20.656 11.281 1 90 184 ILE B CA 1
ATOM 7840 C C . ILE B 1 184 ? -26.625 20.641 12.656 1 90 184 ILE B C 1
ATOM 7842 O O . ILE B 1 184 ? -27.859 20.719 12.758 1 90 184 ILE B O 1
ATOM 7846 N N . TYR B 1 185 ? -25.797 20.75 13.797 1 93.5 185 TYR B N 1
ATOM 7847 C CA . TYR B 1 185 ? -26.438 20.516 15.094 1 93.5 185 TYR B CA 1
ATOM 7848 C C . TYR B 1 185 ? -26.109 21.641 16.078 1 93.5 185 TYR B C 1
ATOM 7850 O O . TYR B 1 185 ? -26.734 21.734 17.141 1 93.5 185 TYR B O 1
ATOM 7858 N N . GLU B 1 186 ? -25.172 22.469 15.703 1 96.31 186 GLU B N 1
ATOM 7859 C CA . GLU B 1 186 ? -24.75 23.375 16.766 1 96.31 186 GLU B CA 1
ATOM 7860 C C . GLU B 1 186 ? -24.219 24.688 16.203 1 96.31 186 GLU B C 1
ATOM 7862 O O . GLU B 1 186 ? -23.844 24.766 15.031 1 96.31 186 GLU B O 1
ATOM 7867 N N . THR B 1 187 ? -24.203 25.656 17.047 1 96.81 187 THR B N 1
ATOM 7868 C CA . THR B 1 187 ? -23.562 26.953 16.766 1 96.81 187 THR B CA 1
ATOM 7869 C C . THR B 1 187 ? -22.203 27.031 17.438 1 96.81 187 THR B C 1
ATOM 7871 O O . THR B 1 187 ? -21.859 26.188 18.266 1 96.81 187 THR B O 1
ATOM 7874 N N . PRO B 1 188 ? -21.391 28.047 17.141 1 97.44 188 PRO B N 1
ATOM 7875 C CA . PRO B 1 188 ? -20 28.109 17.594 1 97.44 188 PRO B CA 1
ATOM 7876 C C . PRO B 1 188 ? -19.891 28.141 19.125 1 97.44 188 PRO B C 1
ATOM 7878 O O . PRO B 1 188 ? -19.016 27.484 19.688 1 97.44 188 PRO B O 1
ATOM 7881 N N . GLN B 1 189 ? -20.734 28.922 19.797 1 98.12 189 GLN B N 1
ATOM 7882 C CA . GLN B 1 189 ? -20.578 29.078 21.234 1 98.12 189 GLN B CA 1
ATOM 7883 C C . GLN B 1 189 ? -20.797 27.766 21.969 1 98.12 189 GLN B C 1
ATOM 7885 O O . GLN B 1 189 ? -20.125 27.469 22.953 1 98.12 189 GLN B O 1
ATOM 7890 N N . PHE B 1 190 ? -21.781 26.984 21.5 1 98.06 190 PHE B N 1
ATOM 7891 C CA . PHE B 1 190 ? -21.969 25.656 22.078 1 98.06 190 PHE B CA 1
ATOM 7892 C C . PHE B 1 190 ? -20.75 24.781 21.812 1 98.06 190 PHE B C 1
ATOM 7894 O O . PHE B 1 190 ? -20.312 24.031 22.688 1 98.06 190 PHE B O 1
ATOM 7901 N N . ALA B 1 191 ? -20.203 24.859 20.609 1 97.5 191 ALA B N 1
ATOM 7902 C CA . ALA B 1 191 ? -19.031 24.062 20.266 1 97.5 191 ALA B CA 1
ATOM 7903 C C . ALA B 1 191 ? -17.859 24.406 21.188 1 97.5 191 ALA B C 1
ATOM 7905 O O . ALA B 1 191 ? -17.203 23.516 21.734 1 97.5 191 ALA B O 1
ATOM 7906 N N . TYR B 1 192 ? -17.609 25.688 21.375 1 98.25 192 TYR B N 1
ATOM 7907 C CA . TYR B 1 192 ? -16.5 26.141 22.203 1 98.25 192 TYR B CA 1
ATOM 7908 C C . TYR B 1 192 ? -16.703 25.734 23.656 1 98.25 192 TYR B C 1
ATOM 7910 O O . TYR B 1 192 ? -15.773 25.281 24.312 1 98.25 192 TYR B O 1
ATOM 7918 N N . MET B 1 193 ? -17.922 25.906 24.094 1 98.31 193 MET B N 1
ATOM 7919 C CA . MET B 1 193 ? -18.203 25.516 25.484 1 98.31 193 MET B CA 1
ATOM 7920 C C . MET B 1 193 ? -18.094 24 25.656 1 98.31 193 MET B C 1
ATOM 7922 O O . MET B 1 193 ? -17.578 23.531 26.672 1 98.31 193 MET B O 1
ATOM 7926 N N . GLY B 1 194 ? -18.656 23.297 24.672 1 97.88 194 GLY B N 1
ATOM 7927 C CA . GLY B 1 194 ? -18.5 21.859 24.703 1 97.88 194 GLY B CA 1
ATOM 7928 C C . GLY B 1 194 ? -17.062 21.406 24.797 1 97.88 194 GLY B C 1
ATOM 7929 O O . GLY B 1 194 ? -16.75 20.453 25.516 1 97.88 194 GLY B O 1
ATOM 7930 N N . MET B 1 195 ? -16.172 22.031 24.078 1 97.69 195 MET B N 1
ATOM 7931 C CA . MET B 1 195 ? -14.742 21.703 24.125 1 97.69 195 MET B CA 1
ATOM 7932 C C . MET B 1 195 ? -14.172 21.984 25.516 1 97.69 195 MET B C 1
ATOM 7934 O O . MET B 1 195 ? -13.422 21.188 26.062 1 97.69 195 MET B O 1
ATOM 7938 N N . ALA B 1 196 ? -14.531 23.141 26.062 1 98.12 196 ALA B N 1
ATOM 7939 C CA . ALA B 1 196 ? -14.078 23.5 27.406 1 98.12 196 ALA B CA 1
ATOM 7940 C C . ALA B 1 196 ? -14.57 22.484 28.438 1 98.12 196 ALA B C 1
ATOM 7942 O O . ALA B 1 196 ? -13.82 22.078 29.328 1 98.12 196 ALA B O 1
ATOM 7943 N N . MET B 1 197 ? -15.82 22.094 28.312 1 97.81 197 MET B N 1
ATOM 7944 C CA . MET B 1 197 ? -16.438 21.109 29.203 1 97.81 197 MET B CA 1
ATOM 7945 C C . MET B 1 197 ? -15.719 19.766 29.094 1 97.81 197 MET B C 1
ATOM 7947 O O . MET B 1 197 ? -15.516 19.078 30.094 1 97.81 197 MET B O 1
ATOM 7951 N N . ALA B 1 198 ? -15.359 19.406 27.875 1 97.06 198 ALA B N 1
ATOM 7952 C CA . ALA B 1 198 ? -14.664 18.141 27.656 1 97.06 198 ALA B CA 1
ATOM 7953 C C . ALA B 1 198 ? -13.336 18.109 28.422 1 97.06 198 ALA B C 1
ATOM 7955 O O . ALA B 1 198 ? -12.938 17.047 28.922 1 97.06 198 ALA B O 1
ATOM 7956 N N . MET B 1 199 ? -12.648 19.219 28.547 1 97.06 199 MET B N 1
ATOM 7957 C CA . MET B 1 199 ? -11.359 19.281 29.234 1 97.06 199 MET B CA 1
ATOM 7958 C C . MET B 1 199 ? -11.508 18.984 30.719 1 97.06 199 MET B C 1
ATOM 7960 O O . MET B 1 199 ? -10.578 18.484 31.344 1 97.06 199 MET B O 1
ATOM 7964 N N . LEU B 1 200 ? -12.656 19.188 31.266 1 96.94 200 LEU B N 1
ATOM 7965 C CA . LEU B 1 200 ? -12.922 19 32.688 1 96.94 200 LEU B CA 1
ATOM 7966 C C . LEU B 1 200 ? -12.906 17.516 33.062 1 96.94 200 LEU B C 1
ATOM 7968 O O . LEU B 1 200 ? -12.891 17.156 34.219 1 96.94 200 LEU B O 1
ATOM 7972 N N . SER B 1 201 ? -12.867 16.672 32.031 1 95.38 201 SER B N 1
ATOM 7973 C CA . SER B 1 201 ? -12.727 15.234 32.281 1 95.38 201 SER B CA 1
ATOM 7974 C C . SER B 1 201 ? -11.375 14.922 32.938 1 95.38 201 SER B C 1
ATOM 7976 O O . SER B 1 201 ? -11.195 13.852 33.5 1 95.38 201 SER B O 1
ATOM 7978 N N . GLN B 1 202 ? -10.391 15.805 32.75 1 96.06 202 GLN B N 1
ATOM 7979 C CA . GLN B 1 202 ? -9.055 15.609 33.312 1 96.06 202 GLN B CA 1
ATOM 7980 C C . GLN B 1 202 ? -8.93 16.234 34.688 1 96.06 202 GLN B C 1
ATOM 7982 O O . GLN B 1 202 ? -9.398 17.344 34.938 1 96.06 202 GLN B O 1
ATOM 7987 N N . PRO B 1 203 ? -8.266 15.586 35.656 1 94.56 203 PRO B N 1
ATOM 7988 C CA . PRO B 1 203 ? -8.242 16.016 37.031 1 94.56 203 PRO B CA 1
ATOM 7989 C C . PRO B 1 203 ? -7.496 17.344 37.25 1 94.56 203 PRO B C 1
ATOM 7991 O O . PRO B 1 203 ? -7.734 18.047 38.219 1 94.56 203 PRO B O 1
ATOM 7994 N N . ASN B 1 204 ? -6.664 17.703 36.344 1 95.38 204 ASN B N 1
ATOM 7995 C CA . ASN B 1 204 ? -5.875 18.922 36.531 1 95.38 204 ASN B CA 1
ATOM 7996 C C . ASN B 1 204 ? -6.621 20.156 36.031 1 95.38 204 ASN B C 1
ATOM 7998 O O . ASN B 1 204 ? -6.109 21.266 36.094 1 95.38 204 ASN B O 1
ATOM 8002 N N . TRP B 1 205 ? -7.805 20.031 35.5 1 97.31 205 TRP B N 1
ATOM 8003 C CA . TRP B 1 205 ? -8.602 21.141 35.031 1 97.31 205 TRP B CA 1
ATOM 8004 C C . TRP B 1 205 ? -9.648 21.562 36.031 1 97.31 205 TRP B C 1
ATOM 8006 O O . TRP B 1 205 ? -10.391 20.734 36.562 1 97.31 205 TRP B O 1
ATOM 8016 N N . THR B 1 206 ? -9.727 22.844 36.344 1 96.75 206 THR B N 1
ATOM 8017 C CA . THR B 1 206 ? -10.758 23.438 37.156 1 96.75 206 THR B CA 1
ATOM 8018 C C . THR B 1 206 ? -11.82 24.141 36.312 1 96.75 206 THR B C 1
ATOM 8020 O O . THR B 1 206 ? -11.617 24.359 35.125 1 96.75 206 THR B O 1
ATOM 8023 N N . ILE B 1 207 ? -12.883 24.453 36.844 1 97.06 207 ILE B N 1
ATOM 8024 C CA . ILE B 1 207 ? -13.938 25.172 36.125 1 97.06 207 ILE B CA 1
ATOM 8025 C C . ILE B 1 207 ? -13.422 26.531 35.656 1 97.06 207 ILE B C 1
ATOM 8027 O O . ILE B 1 207 ? -13.812 27.016 34.594 1 97.06 207 ILE B O 1
ATOM 8031 N N . LEU B 1 208 ? -12.508 27.141 36.438 1 97.62 208 LEU B N 1
ATOM 8032 C CA . LEU B 1 208 ? -11.93 28.422 36.062 1 97.62 208 LEU B CA 1
ATOM 8033 C C . LEU B 1 208 ? -11.07 28.266 34.812 1 97.62 208 LEU B C 1
ATOM 8035 O O . LEU B 1 208 ? -11.07 29.125 33.938 1 97.62 208 LEU B O 1
ATOM 8039 N N . ASP B 1 209 ? -10.312 27.141 34.75 1 97.88 209 ASP B N 1
ATOM 8040 C CA . ASP B 1 209 ? -9.547 26.844 33.531 1 97.88 209 ASP B CA 1
ATOM 8041 C C . ASP B 1 209 ? -10.469 26.719 32.312 1 97.88 209 ASP B C 1
ATOM 8043 O O . ASP B 1 209 ? -10.148 27.219 31.25 1 97.88 209 ASP B O 1
ATOM 8047 N N . ALA B 1 210 ? -11.586 25.984 32.531 1 98.19 210 ALA B N 1
ATOM 8048 C CA . ALA B 1 210 ? -12.539 25.781 31.453 1 98.19 210 ALA B CA 1
ATOM 8049 C C . ALA B 1 210 ? -13.117 27.109 30.969 1 98.19 210 ALA B C 1
ATOM 8051 O O . ALA B 1 210 ? -13.297 27.328 29.766 1 98.19 210 ALA B O 1
ATOM 8052 N N . ILE B 1 211 ? -13.414 27.984 31.891 1 98.38 211 ILE B N 1
ATOM 8053 C CA . ILE B 1 211 ? -13.945 29.297 31.578 1 98.38 211 ILE B CA 1
ATOM 8054 C C . ILE B 1 211 ? -12.898 30.109 30.812 1 98.38 211 ILE B C 1
ATOM 8056 O O . ILE B 1 211 ? -13.219 30.781 29.828 1 98.38 211 ILE B O 1
ATOM 8060 N N . ASP B 1 212 ? -11.656 30.016 31.266 1 98.31 212 ASP B N 1
ATOM 8061 C CA . ASP B 1 212 ? -10.57 30.719 30.578 1 98.31 212 ASP B CA 1
ATOM 8062 C C . ASP B 1 212 ? -10.414 30.219 29.141 1 98.31 212 ASP B C 1
ATOM 8064 O O . ASP B 1 212 ? -10.188 31.016 28.219 1 98.31 212 ASP B O 1
ATOM 8068 N N . LEU B 1 213 ? -10.492 28.906 29 1 98.69 213 LEU B N 1
ATOM 8069 C CA . LEU B 1 213 ? -10.383 28.328 27.672 1 98.69 213 LEU B CA 1
ATOM 8070 C C . LEU B 1 213 ? -11.531 28.781 26.781 1 98.69 213 LEU B C 1
ATOM 8072 O O . LEU B 1 213 ? -11.32 29.172 25.641 1 98.69 213 LEU B O 1
ATOM 8076 N N . TYR B 1 214 ? -12.82 28.703 27.297 1 98.5 214 TYR B N 1
ATOM 8077 C CA . TYR B 1 214 ? -13.984 29.188 26.547 1 98.5 214 TYR B CA 1
ATOM 8078 C C . TYR B 1 214 ? -13.789 30.641 26.109 1 98.5 214 TYR B C 1
ATOM 8080 O O . TYR B 1 214 ? -14.047 30.984 24.953 1 98.5 214 TYR B O 1
ATOM 8088 N N . ASN B 1 215 ? -13.32 31.406 27.031 1 98.38 215 ASN B N 1
ATOM 8089 C CA . ASN B 1 215 ? -13.125 32.812 26.719 1 98.38 215 ASN B CA 1
ATOM 8090 C C . ASN B 1 215 ? -12.055 33.031 25.641 1 98.38 215 ASN B C 1
ATOM 8092 O O . ASN B 1 215 ? -12.242 33.812 24.734 1 98.38 215 ASN B O 1
ATOM 8096 N N . ALA B 1 216 ? -10.953 32.375 25.797 1 98.44 216 ALA B N 1
ATOM 8097 C CA . ALA B 1 216 ? -9.883 32.5 24.828 1 98.44 216 ALA B CA 1
ATOM 8098 C C . ALA B 1 216 ? -10.359 32.094 23.422 1 98.44 216 ALA B C 1
ATOM 8100 O O . ALA B 1 216 ? -10.031 32.781 22.438 1 98.44 216 ALA B O 1
ATOM 8101 N N . MET B 1 217 ? -11.164 31 23.312 1 98.12 217 MET B N 1
ATOM 8102 C CA . MET B 1 217 ? -11.68 30.547 22.031 1 98.12 217 MET B CA 1
ATOM 8103 C C . MET B 1 217 ? -12.773 31.469 21.516 1 98.12 217 MET B C 1
ATOM 8105 O O . MET B 1 217 ? -12.711 31.938 20.375 1 98.12 217 MET B O 1
ATOM 8109 N N . SER B 1 218 ? -13.758 31.781 22.344 1 97.94 218 SER B N 1
ATOM 8110 C CA . SER B 1 218 ? -14.961 32.5 21.938 1 97.94 218 SER B CA 1
ATOM 8111 C C . SER B 1 218 ? -14.648 33.969 21.609 1 97.94 218 SER B C 1
ATOM 8113 O O . SER B 1 218 ? -15.352 34.594 20.828 1 97.94 218 SER B O 1
ATOM 8115 N N . LEU B 1 219 ? -13.562 34.469 22.203 1 97.56 219 LEU B N 1
ATOM 8116 C CA . LEU B 1 219 ? -13.148 35.844 21.922 1 97.56 219 LEU B CA 1
ATOM 8117 C C . LEU B 1 219 ? -12.07 35.875 20.844 1 97.56 219 LEU B C 1
ATOM 8119 O O . LEU B 1 219 ? -11.492 36.938 20.578 1 97.56 219 LEU B O 1
ATOM 8123 N N . HIS B 1 220 ? -11.766 34.781 20.266 1 97.31 220 HIS B N 1
ATOM 8124 C CA . HIS B 1 220 ? -10.844 34.625 19.141 1 97.31 220 HIS B CA 1
ATOM 8125 C C . HIS B 1 220 ? -9.438 35.062 19.516 1 97.31 220 HIS B C 1
ATOM 8127 O O . HIS B 1 220 ? -8.75 35.688 18.703 1 97.31 220 HIS B O 1
ATOM 8133 N N . LYS B 1 221 ? -9.062 34.781 20.766 1 97.94 221 LYS B N 1
ATOM 8134 C CA . LYS B 1 221 ? -7.699 35.094 21.203 1 97.94 221 LYS B CA 1
ATOM 8135 C C . LYS B 1 221 ? -6.738 33.969 20.812 1 97.94 221 LYS B C 1
ATOM 8137 O O . LYS B 1 221 ? -5.527 34.188 20.719 1 97.94 221 LYS B O 1
ATOM 8142 N N . ILE B 1 222 ? -7.324 32.781 20.672 1 98.19 222 ILE B N 1
ATOM 8143 C CA . ILE B 1 222 ? -6.527 31.625 20.25 1 98.19 222 ILE B CA 1
ATOM 8144 C C . ILE B 1 222 ? -7.199 30.938 19.062 1 98.19 222 ILE B C 1
ATOM 8146 O O . ILE B 1 222 ? -8.391 31.109 18.828 1 98.19 222 ILE B O 1
ATOM 8150 N N . ASN B 1 223 ? -6.418 30.266 18.297 1 95.38 223 ASN B N 1
ATOM 8151 C CA . ASN B 1 223 ? -6.852 29.422 17.203 1 95.38 223 ASN B CA 1
ATOM 8152 C C . ASN B 1 223 ? -6.645 27.938 17.516 1 95.38 223 ASN B C 1
ATOM 8154 O O . ASN B 1 223 ? -5.531 27.516 17.844 1 95.38 223 ASN B O 1
ATOM 8158 N N . VAL B 1 224 ? -7.703 27.188 17.438 1 93.88 224 VAL B N 1
ATOM 8159 C CA . VAL B 1 224 ? -7.648 25.75 17.672 1 93.88 224 VAL B CA 1
ATOM 8160 C C . VAL B 1 224 ? -7.641 25.016 16.328 1 93.88 224 VAL B C 1
ATOM 8162 O O . VAL B 1 224 ? -8.359 25.406 15.398 1 93.88 224 VAL B O 1
ATOM 8165 N N . PRO B 1 225 ? -6.781 23.969 16.281 1 89.81 225 PRO B N 1
ATOM 8166 C CA . PRO B 1 225 ? -6.742 23.25 15.008 1 89.81 225 PRO B CA 1
ATOM 8167 C C . PRO B 1 225 ? -8.031 22.484 14.711 1 89.81 225 PRO B C 1
ATOM 8169 O O . PRO B 1 225 ? -8.836 22.266 15.625 1 89.81 225 PRO B O 1
ATOM 8172 N N . THR B 1 226 ? -8.18 22.031 13.5 1 87.31 226 THR B N 1
ATOM 8173 C CA . THR B 1 226 ? -9.406 21.453 12.961 1 87.31 226 THR B CA 1
ATOM 8174 C C . THR B 1 226 ? -9.781 20.188 13.719 1 87.31 226 THR B C 1
ATOM 8176 O O . THR B 1 226 ? -10.93 20.031 14.141 1 87.31 226 THR B O 1
ATOM 8179 N N . PRO B 1 227 ? -8.898 19.266 14.039 1 87.56 227 PRO B N 1
ATOM 8180 C CA . PRO B 1 227 ? -9.344 17.984 14.602 1 87.56 227 PRO B CA 1
ATOM 8181 C C . PRO B 1 227 ? -10 18.141 15.977 1 87.56 227 PRO B C 1
ATOM 8183 O O . PRO B 1 227 ? -11.094 17.625 16.203 1 87.56 227 PRO B O 1
ATOM 8186 N N . PRO B 1 228 ? -9.414 18.891 16.859 1 91.56 228 PRO B N 1
ATOM 8187 C CA . PRO B 1 228 ? -10.125 19.109 18.125 1 91.56 228 PRO B CA 1
ATOM 8188 C C . PRO B 1 228 ? -11.406 19.938 17.953 1 91.56 228 PRO B C 1
ATOM 8190 O O . PRO B 1 228 ? -12.391 19.703 18.641 1 91.56 228 PRO B O 1
ATOM 8193 N N . LEU B 1 229 ? -11.336 20.875 17.078 1 91.88 229 LEU B N 1
ATOM 8194 C CA . LEU B 1 229 ? -12.508 21.719 16.859 1 91.88 229 LEU B CA 1
ATOM 8195 C C . LEU B 1 229 ? -13.695 20.875 16.406 1 91.88 229 LEU B C 1
ATOM 8197 O O . LEU B 1 229 ? -14.836 21.141 16.812 1 91.88 229 LEU B O 1
ATOM 8201 N N . VAL B 1 230 ? -13.461 19.891 15.695 1 87.94 230 VAL B N 1
ATOM 8202 C CA . VAL B 1 230 ? -14.516 19.047 15.156 1 87.94 230 VAL B CA 1
ATOM 8203 C C . VAL B 1 230 ? -14.859 17.953 16.172 1 87.94 230 VAL B C 1
ATOM 8205 O O . VAL B 1 230 ? -16.031 17.641 16.375 1 87.94 230 VAL B O 1
ATOM 8208 N N . GLY B 1 231 ? -13.852 17.438 16.812 1 88.5 231 GLY B N 1
ATOM 8209 C CA . GLY B 1 231 ? -14.07 16.172 17.5 1 88.5 231 GLY B CA 1
ATOM 8210 C C . GLY B 1 231 ? -14.188 16.328 19 1 88.5 231 GLY B C 1
ATOM 8211 O O . GLY B 1 231 ? -14.797 15.484 19.672 1 88.5 231 GLY B O 1
ATOM 8212 N N . LEU B 1 232 ? -13.578 17.469 19.5 1 92.94 232 LEU B N 1
ATOM 8213 C CA . LEU B 1 232 ? -13.484 17.578 20.953 1 92.94 232 LEU B CA 1
ATOM 8214 C C . LEU B 1 232 ? -14.859 17.781 21.578 1 92.94 232 LEU B C 1
ATOM 8216 O O . LEU B 1 232 ? -15.5 18.812 21.359 1 92.94 232 LEU B O 1
ATOM 8220 N N . ARG B 1 233 ? -15.586 16.953 22.109 1 93.94 233 ARG B N 1
ATOM 8221 C CA . ARG B 1 233 ? -16.859 16.828 22.797 1 93.94 233 ARG B CA 1
ATOM 8222 C C . ARG B 1 233 ? -17.641 15.609 22.328 1 93.94 233 ARG B C 1
ATOM 8224 O O . ARG B 1 233 ? -18.75 15.352 22.797 1 93.94 233 ARG B O 1
ATOM 8231 N N . SER B 1 234 ? -17.031 14.977 21.359 1 90.12 234 SER B N 1
ATOM 8232 C CA . SER B 1 234 ? -17.594 13.711 20.891 1 90.12 234 SER B CA 1
ATOM 8233 C C . SER B 1 234 ? -16.688 12.547 21.25 1 90.12 234 SER B C 1
ATOM 8235 O O . SER B 1 234 ? -15.688 12.719 21.953 1 90.12 234 SER B O 1
ATOM 8237 N N . SER B 1 235 ? -17.094 11.336 20.719 1 83.75 235 SER B N 1
ATOM 8238 C CA . SER B 1 235 ? -16.312 10.133 21.016 1 83.75 235 SER B CA 1
ATOM 8239 C C . SER B 1 235 ? -15.156 9.977 20.031 1 83.75 235 SER B C 1
ATOM 8241 O O . SER B 1 235 ? -14.281 9.133 20.234 1 83.75 235 SER B O 1
ATOM 8243 N N . ASP B 1 236 ? -15.062 10.805 19.031 1 79.75 236 ASP B N 1
ATOM 8244 C CA . ASP B 1 236 ? -13.953 10.805 18.078 1 79.75 236 ASP B CA 1
ATOM 8245 C C . ASP B 1 236 ? -12.734 11.523 18.656 1 79.75 236 ASP B C 1
ATOM 8247 O O . ASP B 1 236 ? -12.703 12.758 18.703 1 79.75 236 ASP B O 1
ATOM 8251 N N . ARG B 1 237 ? -11.742 10.797 18.953 1 82.31 237 ARG B N 1
ATOM 8252 C CA . ARG B 1 237 ? -10.656 11.414 19.703 1 82.31 237 ARG B CA 1
ATOM 8253 C C . ARG B 1 237 ? -9.367 11.43 18.875 1 82.31 237 ARG B C 1
ATOM 8255 O O . ARG B 1 237 ? -8.273 11.359 19.438 1 82.31 237 ARG B O 1
ATOM 8262 N N . GLY B 1 238 ? -9.453 11.367 17.625 1 82.88 238 GLY B N 1
ATOM 8263 C CA . GLY B 1 238 ? -8.297 11.617 16.781 1 82.88 238 GLY B CA 1
ATOM 8264 C C . GLY B 1 238 ? -8.016 13.094 16.578 1 82.88 238 GLY B C 1
ATOM 8265 O O . GLY B 1 238 ? -8.672 13.742 15.758 1 82.88 238 GLY B O 1
ATOM 8266 N N . PHE B 1 239 ? -6.926 13.602 17.281 1 86.19 239 PHE B N 1
ATOM 8267 C CA . PHE B 1 239 ? -6.797 15.055 17.297 1 86.19 239 PHE B CA 1
ATOM 8268 C C . PHE B 1 239 ? -5.488 15.492 16.656 1 86.19 239 PHE B C 1
ATOM 8270 O O . PHE B 1 239 ? -5.266 16.688 16.438 1 86.19 239 PHE B O 1
ATOM 8277 N N . ALA B 1 240 ? -4.637 14.484 16.25 1 80.94 240 ALA B N 1
ATOM 8278 C CA . ALA B 1 240 ? -3.375 14.883 15.633 1 80.94 240 ALA B CA 1
ATOM 8279 C C . ALA B 1 240 ? -3.6 15.383 14.211 1 80.94 240 ALA B C 1
ATOM 8281 O O . ALA B 1 240 ? -4.34 14.766 13.438 1 80.94 240 ALA B O 1
ATOM 8282 N N . SER B 1 241 ? -2.91 16.453 13.898 1 80.5 241 SER B N 1
ATOM 8283 C CA . SER B 1 241 ? -3.061 17.062 12.578 1 80.5 241 SER B CA 1
ATOM 8284 C C . SER B 1 241 ? -2.174 16.375 11.547 1 80.5 241 SER B C 1
ATOM 8286 O O . SER B 1 241 ? -2.465 16.406 10.352 1 80.5 241 SER B O 1
ATOM 8288 N N . CYS B 1 242 ? -1.015 16.016 11.922 1 91.19 242 CYS B N 1
ATOM 8289 C CA . CYS B 1 242 ? -0.062 15.383 11.016 1 91.19 242 CYS B CA 1
ATOM 8290 C C . CYS B 1 242 ? 0.832 14.398 11.766 1 91.19 242 CYS B C 1
ATOM 8292 O O . CYS B 1 242 ? 0.863 14.398 12.992 1 91.19 242 CYS B O 1
ATOM 8294 N N . CYS B 1 243 ? 1.499 13.547 11.047 1 94.62 243 CYS B N 1
ATOM 8295 C CA . CYS B 1 243 ? 2.475 12.633 11.625 1 94.62 243 CYS B CA 1
ATOM 8296 C C . CYS B 1 243 ? 3.701 12.508 10.727 1 94.62 243 CYS B C 1
ATOM 8298 O O . CYS B 1 243 ? 3.611 12.688 9.516 1 94.62 243 CYS B O 1
ATOM 8300 N N . LEU B 1 244 ? 4.859 12.344 11.32 1 98.06 244 LEU B N 1
ATOM 8301 C CA . LEU B 1 244 ? 6.125 12.102 10.633 1 98.06 244 LEU B CA 1
ATOM 8302 C C . LEU B 1 244 ? 6.535 10.641 10.758 1 98.06 244 LEU B C 1
ATOM 8304 O O . LEU B 1 244 ? 6.629 10.109 11.859 1 98.06 244 LEU B O 1
ATOM 8308 N N . VAL B 1 245 ? 6.762 10 9.625 1 98 245 VAL B N 1
ATOM 8309 C CA . VAL B 1 245 ? 7.066 8.57 9.586 1 98 245 VAL B CA 1
ATOM 8310 C C . VAL B 1 245 ? 8.414 8.352 8.906 1 98 245 VAL B C 1
ATOM 8312 O O . VAL B 1 245 ? 8.648 8.828 7.797 1 98 245 VAL B O 1
ATOM 8315 N N . ASP B 1 246 ? 9.281 7.625 9.625 1 97.38 246 ASP B N 1
ATOM 8316 C CA . ASP B 1 246 ? 10.625 7.324 9.148 1 97.38 246 ASP B CA 1
ATOM 8317 C C . ASP B 1 246 ? 10.766 5.848 8.789 1 97.38 246 ASP B C 1
ATOM 8319 O O . ASP B 1 246 ? 10.07 5 9.352 1 97.38 246 ASP B O 1
ATOM 8323 N N . SER B 1 247 ? 11.562 5.492 7.809 1 97.19 247 SER B N 1
ATOM 8324 C CA . SER B 1 247 ? 11.891 4.113 7.457 1 97.19 247 SER B CA 1
ATOM 8325 C C . SER B 1 247 ? 13.359 3.979 7.066 1 97.19 247 SER B C 1
ATOM 8327 O O . SER B 1 247 ? 14.023 4.973 6.777 1 97.19 247 SER B O 1
ATOM 8329 N N . THR B 1 248 ? 13.891 2.805 7.152 1 96.81 248 THR B N 1
ATOM 8330 C CA . THR B 1 248 ? 15.289 2.535 6.859 1 96.81 248 THR B CA 1
ATOM 8331 C C . THR B 1 248 ? 15.422 1.441 5.801 1 96.81 248 THR B C 1
ATOM 8333 O O . THR B 1 248 ? 14.422 0.998 5.234 1 96.81 248 THR B O 1
ATOM 8336 N N . ASP B 1 249 ? 16.688 1.009 5.43 1 96.19 249 ASP B N 1
ATOM 8337 C CA . ASP B 1 249 ? 17.031 0.24 4.238 1 96.19 249 ASP B CA 1
ATOM 8338 C C . ASP B 1 249 ? 16.75 -1.248 4.449 1 96.19 249 ASP B C 1
ATOM 8340 O O . ASP B 1 249 ? 17.641 -2.08 4.238 1 96.19 249 ASP B O 1
ATOM 8344 N N . THR B 1 250 ? 15.555 -1.646 4.926 1 95.25 250 THR B N 1
ATOM 8345 C CA . THR B 1 250 ? 15.062 -3.018 4.98 1 95.25 250 THR B CA 1
ATOM 8346 C C . THR B 1 250 ? 13.602 -3.09 4.535 1 95.25 250 THR B C 1
ATOM 8348 O O . THR B 1 250 ? 12.844 -2.137 4.723 1 95.25 250 THR B O 1
ATOM 8351 N N . LEU B 1 251 ? 13.25 -4.188 4.02 1 93.75 251 LEU B N 1
ATOM 8352 C CA . LEU B 1 251 ? 11.875 -4.387 3.564 1 93.75 251 LEU B CA 1
ATOM 8353 C C . LEU B 1 251 ? 10.898 -4.289 4.73 1 93.75 251 LEU B C 1
ATOM 8355 O O . LEU B 1 251 ? 9.812 -3.727 4.586 1 93.75 251 LEU B O 1
ATOM 8359 N N . ASP B 1 252 ? 11.242 -4.82 5.891 1 96.75 252 ASP B N 1
ATOM 8360 C CA . ASP B 1 252 ? 10.383 -4.801 7.07 1 96.75 252 ASP B CA 1
ATOM 8361 C C . ASP B 1 252 ? 10.117 -3.373 7.535 1 96.75 252 ASP B C 1
ATOM 8363 O O . ASP B 1 252 ? 8.992 -3.039 7.918 1 96.75 252 ASP B O 1
ATOM 8367 N N . SER B 1 253 ? 11.133 -2.57 7.508 1 98 253 SER B N 1
ATOM 8368 C CA . SER B 1 253 ? 10.969 -1.181 7.922 1 98 253 SER B CA 1
ATOM 8369 C C . SER B 1 253 ? 10.078 -0.413 6.953 1 98 253 SER B C 1
ATOM 8371 O O . SER B 1 253 ? 9.219 0.357 7.371 1 98 253 SER B O 1
ATOM 8373 N N . ILE B 1 254 ? 10.344 -0.577 5.664 1 97.19 254 ILE B N 1
ATOM 8374 C CA . ILE B 1 254 ? 9.547 0.081 4.633 1 97.19 254 ILE B CA 1
ATOM 8375 C C . ILE B 1 254 ? 8.086 -0.346 4.762 1 97.19 254 ILE B C 1
ATOM 8377 O O . ILE B 1 254 ? 7.184 0.491 4.715 1 97.19 254 ILE B O 1
ATOM 8381 N N . ASP B 1 255 ? 7.84 -1.641 4.961 1 97 255 ASP B N 1
ATOM 8382 C CA . ASP B 1 255 ? 6.496 -2.189 5.137 1 97 255 ASP B CA 1
ATOM 8383 C C . ASP B 1 255 ? 5.824 -1.604 6.379 1 97 255 ASP B C 1
ATOM 8385 O O . ASP B 1 255 ? 4.633 -1.281 6.352 1 97 255 ASP B O 1
ATOM 8389 N N . THR B 1 256 ? 6.547 -1.509 7.484 1 98.12 256 THR B N 1
ATOM 8390 C CA . THR B 1 256 ? 6.023 -0.954 8.727 1 98.12 256 THR B CA 1
ATOM 8391 C C . THR B 1 256 ? 5.617 0.505 8.539 1 98.12 256 THR B C 1
ATOM 8393 O O . THR B 1 256 ? 4.566 0.928 9.023 1 98.12 256 THR B O 1
ATOM 8396 N N . ALA B 1 257 ? 6.453 1.271 7.879 1 98 257 ALA B N 1
ATOM 8397 C CA . ALA B 1 257 ? 6.137 2.672 7.609 1 98 257 ALA B CA 1
ATOM 8398 C C . ALA B 1 257 ? 4.848 2.795 6.801 1 98 257 ALA B C 1
ATOM 8400 O O . ALA B 1 257 ? 4.027 3.68 7.059 1 98 257 ALA B O 1
ATOM 8401 N N . GLU B 1 258 ? 4.691 1.927 5.816 1 96.69 258 GLU B N 1
ATOM 8402 C CA . GLU B 1 258 ? 3.469 1.919 5.016 1 96.69 258 GLU B CA 1
ATOM 8403 C C . GLU B 1 258 ? 2.242 1.657 5.887 1 96.69 258 GLU B C 1
ATOM 8405 O O . GLU B 1 258 ? 1.195 2.279 5.699 1 96.69 258 GLU B O 1
ATOM 8410 N N . HIS B 1 259 ? 2.354 0.677 6.766 1 97.62 259 HIS B N 1
ATOM 8411 C CA . HIS B 1 259 ? 1.284 0.366 7.707 1 97.62 259 HIS B CA 1
ATOM 8412 C C . HIS B 1 259 ? 0.918 1.585 8.547 1 97.62 259 HIS B C 1
ATOM 8414 O O . HIS B 1 259 ? -0.264 1.879 8.742 1 97.62 259 HIS B O 1
ATOM 8420 N N . ILE B 1 260 ? 1.896 2.33 9.016 1 97.62 260 ILE B N 1
ATOM 8421 C CA . ILE B 1 260 ? 1.674 3.535 9.805 1 97.62 260 ILE B CA 1
ATOM 8422 C C . ILE B 1 260 ? 0.953 4.582 8.961 1 97.62 260 ILE B C 1
ATOM 8424 O O . ILE B 1 260 ? -0.041 5.168 9.398 1 97.62 260 ILE B O 1
ATOM 8428 N N . VAL B 1 261 ? 1.441 4.824 7.723 1 96.25 261 VAL B N 1
ATOM 8429 C CA . VAL B 1 261 ? 0.849 5.816 6.832 1 96.25 261 VAL B CA 1
ATOM 8430 C C . VAL B 1 261 ? -0.617 5.477 6.578 1 96.25 261 VAL B C 1
ATOM 8432 O O . VAL B 1 261 ? -1.489 6.34 6.68 1 96.25 261 VAL B O 1
ATOM 8435 N N . PHE B 1 262 ? -0.89 4.188 6.312 1 95.56 262 PHE B N 1
ATOM 8436 C CA . PHE B 1 262 ? -2.244 3.729 6.027 1 95.56 262 PHE B CA 1
ATOM 8437 C C . PHE B 1 262 ? -3.182 4.051 7.184 1 95.56 262 PHE B C 1
ATOM 8439 O O . PHE B 1 262 ? -4.23 4.668 6.988 1 95.56 262 PHE B O 1
ATOM 8446 N N . LYS B 1 263 ? -2.805 3.725 8.406 1 94.38 263 LYS B N 1
ATOM 8447 C CA . LYS B 1 263 ? -3.637 3.902 9.586 1 94.38 263 LYS B CA 1
ATOM 8448 C C . LYS B 1 263 ? -3.777 5.379 9.945 1 94.38 263 LYS B C 1
ATOM 8450 O O . LYS B 1 263 ? -4.852 5.824 10.352 1 94.38 263 LYS B O 1
ATOM 8455 N N . MET B 1 264 ? -2.74 6.121 9.781 1 93.5 264 MET B N 1
ATOM 8456 C CA . MET B 1 264 ? -2.754 7.52 10.195 1 93.5 264 MET B CA 1
ATOM 8457 C C . MET B 1 264 ? -3.551 8.375 9.211 1 93.5 264 MET B C 1
ATOM 8459 O O . MET B 1 264 ? -4.199 9.344 9.609 1 93.5 264 MET B O 1
ATOM 8463 N N . VAL B 1 265 ? -3.496 8.078 7.938 1 90.94 265 VAL B N 1
ATOM 8464 C CA . VAL B 1 265 ? -4.328 8.781 6.973 1 90.94 265 VAL B CA 1
ATOM 8465 C C . VAL B 1 265 ? -5.801 8.492 7.246 1 90.94 265 VAL B C 1
ATOM 8467 O O . VAL B 1 265 ? -6.641 9.398 7.172 1 90.94 265 VAL B O 1
ATOM 8470 N N . ALA B 1 266 ? -6.066 7.227 7.547 1 88.06 266 ALA B N 1
ATOM 8471 C CA . ALA B 1 266 ? -7.434 6.875 7.918 1 88.06 266 ALA B CA 1
ATOM 8472 C C . ALA B 1 266 ? -7.895 7.672 9.133 1 88.06 266 ALA B C 1
ATOM 8474 O O . ALA B 1 266 ? -9.078 7.984 9.273 1 88.06 266 ALA B O 1
ATOM 8475 N N . ALA B 1 267 ? -6.953 8.062 9.992 1 84.5 267 ALA B N 1
ATOM 8476 C CA . ALA B 1 267 ? -7.25 8.875 11.164 1 84.5 267 ALA B CA 1
ATOM 8477 C C . ALA B 1 267 ? -7.219 10.359 10.828 1 84.5 267 ALA B C 1
ATOM 8479 O O . ALA B 1 267 ? -7.207 11.211 11.727 1 84.5 267 ALA B O 1
ATOM 8480 N N . ARG B 1 268 ? -7.023 10.734 9.562 1 79.56 268 ARG B N 1
ATOM 8481 C CA . ARG B 1 268 ? -7.145 12.086 9.023 1 79.56 268 ARG B CA 1
ATOM 8482 C C . ARG B 1 268 ? -5.875 12.891 9.273 1 79.56 268 ARG B C 1
ATOM 8484 O O . ARG B 1 268 ? -5.93 14.117 9.43 1 79.56 268 ARG B O 1
ATOM 8491 N N . ALA B 1 269 ? -4.816 12.227 9.375 1 88.06 269 ALA B N 1
ATOM 8492 C CA . ALA B 1 269 ? -3.553 12.93 9.578 1 88.06 269 ALA B CA 1
ATOM 8493 C C . ALA B 1 269 ? -2.83 13.148 8.25 1 88.06 269 ALA B C 1
ATOM 8495 O O . ALA B 1 269 ? -2.854 12.289 7.375 1 88.06 269 ALA B O 1
ATOM 8496 N N . GLY B 1 270 ? -2.203 14.375 8.086 1 90.81 270 GLY B N 1
ATOM 8497 C CA . GLY B 1 270 ? -1.22 14.562 7.035 1 90.81 270 GLY B CA 1
ATOM 8498 C C . GLY B 1 270 ? 0.099 13.867 7.32 1 90.81 270 GLY B C 1
ATOM 8499 O O . GLY B 1 270 ? 0.459 13.664 8.484 1 90.81 270 GLY B O 1
ATOM 8500 N N . ILE B 1 271 ? 0.839 13.523 6.211 1 95.38 271 ILE B N 1
ATOM 8501 C CA . ILE B 1 271 ? 1.989 12.656 6.422 1 95.38 271 ILE B CA 1
ATOM 8502 C C . ILE B 1 271 ? 3.266 13.367 5.977 1 95.38 271 ILE B C 1
ATOM 8504 O O . ILE B 1 271 ? 3.305 13.961 4.898 1 95.38 271 ILE B O 1
ATOM 8508 N N . GLY B 1 272 ? 4.238 13.438 6.832 1 97.56 272 GLY B N 1
ATOM 8509 C CA . GLY B 1 272 ? 5.629 13.547 6.422 1 97.56 272 GLY B CA 1
ATOM 8510 C C . GLY B 1 272 ? 6.344 12.211 6.367 1 97.56 272 GLY B C 1
ATOM 8511 O O . GLY B 1 272 ? 6.27 11.422 7.312 1 97.56 272 GLY B O 1
ATOM 8512 N N . TYR B 1 273 ? 6.988 11.859 5.277 1 97.75 273 TYR B N 1
ATOM 8513 C CA . TYR B 1 273 ? 7.602 10.547 5.102 1 97.75 273 TYR B CA 1
ATOM 8514 C C . TYR B 1 273 ? 9.062 10.672 4.703 1 97.75 273 TYR B C 1
ATOM 8516 O O . TYR B 1 273 ? 9.422 11.523 3.879 1 97.75 273 TYR B O 1
ATOM 8524 N N . HIS B 1 274 ? 9.93 9.898 5.328 1 97.81 274 HIS B N 1
ATOM 8525 C CA . HIS B 1 274 ? 11.359 9.844 5.035 1 97.81 274 HIS B CA 1
ATOM 8526 C C . HIS B 1 274 ? 11.836 8.406 4.863 1 97.81 274 HIS B C 1
ATOM 8528 O O . HIS B 1 274 ? 11.531 7.547 5.695 1 97.81 274 HIS B O 1
ATOM 8534 N N . LEU B 1 275 ? 12.477 8.078 3.74 1 96 275 LEU B N 1
ATOM 8535 C CA . LEU B 1 275 ? 13.031 6.754 3.453 1 96 275 LEU B CA 1
ATOM 8536 C C . LEU B 1 275 ? 14.539 6.824 3.268 1 96 275 LEU B C 1
ATOM 8538 O O . LEU B 1 275 ? 15.023 7.465 2.334 1 96 275 LEU B O 1
ATOM 8542 N N . GLU B 1 276 ? 15.273 6.254 4.164 1 94.19 276 GLU B N 1
ATOM 8543 C CA . GLU B 1 276 ? 16.703 6.023 4 1 94.19 276 GLU B CA 1
ATOM 8544 C C . GLU B 1 276 ? 16.984 4.629 3.445 1 94.19 276 GLU B C 1
ATOM 8546 O O . GLU B 1 276 ? 16.906 3.639 4.176 1 94.19 276 GLU B O 1
ATOM 8551 N N . SER B 1 277 ? 17.312 4.512 2.18 1 94.31 277 SER B N 1
ATOM 8552 C CA . SER B 1 277 ? 17.469 3.188 1.585 1 94.31 277 SER B CA 1
ATOM 8553 C C . SER B 1 277 ? 18.5 3.199 0.473 1 94.31 277 SER B C 1
ATOM 8555 O O . SER B 1 277 ? 18.969 4.266 0.055 1 94.31 277 SER B O 1
ATOM 8557 N N . ARG B 1 278 ? 18.875 2.027 0.115 1 95.56 278 ARG B N 1
ATOM 8558 C CA . ARG B 1 278 ? 19.641 1.858 -1.113 1 95.56 278 ARG B CA 1
ATOM 8559 C C . ARG B 1 278 ? 18.859 2.373 -2.32 1 95.56 278 ARG B C 1
ATOM 8561 O O . ARG B 1 278 ? 17.703 2.779 -2.193 1 95.56 278 ARG B O 1
ATOM 8568 N N . SER B 1 279 ? 19.562 2.51 -3.455 1 94.44 279 SER B N 1
ATOM 8569 C CA . SER B 1 279 ? 19 3.178 -4.625 1 94.44 279 SER B CA 1
ATOM 8570 C C . SER B 1 279 ? 18.969 2.244 -5.832 1 94.44 279 SER B C 1
ATOM 8572 O O . SER B 1 279 ? 19.312 1.069 -5.723 1 94.44 279 SER B O 1
ATOM 8574 N N . ILE B 1 280 ? 18.469 2.783 -6.914 1 92.12 280 ILE B N 1
ATOM 8575 C CA . ILE B 1 280 ? 18.281 2.047 -8.156 1 92.12 280 ILE B CA 1
ATOM 8576 C C . ILE B 1 280 ? 19.578 1.324 -8.523 1 92.12 280 ILE B C 1
ATOM 8578 O O . ILE B 1 280 ? 20.672 1.888 -8.398 1 92.12 280 ILE B O 1
ATOM 8582 N N . ALA B 1 281 ? 19.5 0.013 -8.867 1 89.62 281 ALA B N 1
ATOM 8583 C CA . ALA B 1 281 ? 20.562 -0.835 -9.383 1 89.62 281 ALA B CA 1
ATOM 8584 C C . ALA B 1 281 ? 21.5 -1.298 -8.258 1 89.62 281 ALA B C 1
ATOM 8586 O O . ALA B 1 281 ? 22.406 -2.104 -8.484 1 89.62 281 ALA B O 1
ATOM 8587 N N . ASP B 1 282 ? 21.344 -0.703 -6.965 1 91.19 282 ASP B N 1
ATOM 8588 C CA . ASP B 1 282 ? 22.109 -1.26 -5.848 1 91.19 282 ASP B CA 1
ATOM 8589 C C . ASP B 1 282 ? 21.766 -2.734 -5.637 1 91.19 282 ASP B C 1
ATOM 8591 O O . ASP B 1 282 ? 20.641 -3.162 -5.898 1 91.19 282 ASP B O 1
ATOM 8595 N N . PRO B 1 283 ? 22.734 -3.5 -5.188 1 84.69 283 PRO B N 1
ATOM 8596 C CA . PRO B 1 283 ? 22.5 -4.938 -5.031 1 84.69 283 PRO B CA 1
ATOM 8597 C C . PRO B 1 283 ? 21.469 -5.246 -3.941 1 84.69 283 PRO B C 1
ATOM 8599 O O . PRO B 1 283 ? 21.469 -4.598 -2.893 1 84.69 283 PRO B O 1
ATOM 8602 N N . VAL B 1 284 ? 20.578 -6.125 -4.172 1 83.5 284 VAL B N 1
ATOM 8603 C CA . VAL B 1 284 ? 19.609 -6.637 -3.215 1 83.5 284 VAL B CA 1
ATOM 8604 C C . VAL B 1 284 ? 19.891 -8.109 -2.928 1 83.5 284 VAL B C 1
ATOM 8606 O O . VAL B 1 284 ? 20.25 -8.867 -3.834 1 83.5 284 VAL B O 1
ATOM 8609 N N . ARG B 1 285 ? 19.719 -8.539 -1.684 1 78.31 285 ARG B N 1
ATOM 8610 C CA . ARG B 1 285 ? 19.953 -9.914 -1.269 1 78.31 285 ARG B CA 1
ATOM 8611 C C . ARG B 1 285 ? 21.297 -10.422 -1.763 1 78.31 285 ARG B C 1
ATOM 8613 O O . ARG B 1 285 ? 21.375 -11.438 -2.449 1 78.31 285 ARG B O 1
ATOM 8620 N N . ASN B 1 286 ? 22.359 -9.648 -1.42 1 73.12 286 ASN B N 1
ATOM 8621 C CA . ASN B 1 286 ? 23.734 -9.969 -1.745 1 73.12 286 ASN B CA 1
ATOM 8622 C C . ASN B 1 286 ? 23.953 -10.039 -3.254 1 73.12 286 ASN B C 1
ATOM 8624 O O . ASN B 1 286 ? 24.609 -10.961 -3.75 1 73.12 286 ASN B O 1
ATOM 8628 N N . GLY B 1 287 ? 23.234 -9.156 -3.98 1 70.5 287 GLY B N 1
ATOM 8629 C CA . GLY B 1 287 ? 23.469 -9.016 -5.41 1 70.5 287 GLY B CA 1
ATOM 8630 C C . GLY B 1 287 ? 22.578 -9.906 -6.246 1 70.5 287 GLY B C 1
ATOM 8631 O O . GLY B 1 287 ? 22.797 -10.062 -7.449 1 70.5 287 GLY B O 1
ATOM 8632 N N . ALA B 1 288 ? 21.594 -10.5 -5.656 1 70.44 288 ALA B N 1
ATOM 8633 C CA . ALA B 1 288 ? 20.688 -11.391 -6.387 1 70.44 288 ALA B CA 1
ATOM 8634 C C . ALA B 1 288 ? 19.969 -10.641 -7.512 1 70.44 288 ALA B C 1
ATOM 8636 O O . ALA B 1 288 ? 19.734 -11.203 -8.586 1 70.44 288 ALA B O 1
ATOM 8637 N N . PHE B 1 289 ? 19.641 -9.398 -7.344 1 74.19 289 PHE B N 1
ATOM 8638 C CA . PHE B 1 289 ? 19.031 -8.555 -8.367 1 74.19 289 PHE B CA 1
ATOM 8639 C C . PHE B 1 289 ? 19.219 -7.082 -8.031 1 74.19 289 PHE B C 1
ATOM 8641 O O . PHE B 1 289 ? 19.484 -6.727 -6.879 1 74.19 289 PHE B O 1
ATOM 8648 N N . PRO B 1 290 ? 19.141 -6.332 -9.023 1 82.44 290 PRO B N 1
ATOM 8649 C CA . PRO B 1 290 ? 19.297 -4.895 -8.797 1 82.44 290 PRO B CA 1
ATOM 8650 C C . PRO B 1 290 ? 18.062 -4.25 -8.188 1 82.44 290 PRO B C 1
ATOM 8652 O O . PRO B 1 290 ? 16.938 -4.617 -8.539 1 82.44 290 PRO B O 1
ATOM 8655 N N . HIS B 1 291 ? 18.297 -3.33 -7.246 1 89.75 291 HIS B N 1
ATOM 8656 C CA . HIS B 1 291 ? 17.219 -2.584 -6.621 1 89.75 291 HIS B CA 1
ATOM 8657 C C . HIS B 1 291 ? 16.422 -1.788 -7.656 1 89.75 291 HIS B C 1
ATOM 8659 O O . HIS B 1 291 ? 17.016 -1.212 -8.578 1 89.75 291 HIS B O 1
ATOM 8665 N N . SER B 1 292 ? 15.148 -1.729 -7.551 1 87 292 SER B N 1
ATOM 8666 C CA . SER B 1 292 ? 14.25 -1.135 -8.531 1 87 292 SER B CA 1
ATOM 8667 C C . SER B 1 292 ? 14.18 0.379 -8.367 1 87 292 SER B C 1
ATOM 8669 O O . SER B 1 292 ? 13.578 1.069 -9.195 1 87 292 SER B O 1
ATOM 8671 N N . GLY B 1 293 ? 14.82 0.909 -7.371 1 92.31 293 GLY B N 1
ATOM 8672 C CA . GLY B 1 293 ? 14.727 2.33 -7.078 1 92.31 293 GLY B CA 1
ATOM 8673 C C . GLY B 1 293 ? 13.672 2.652 -6.031 1 92.31 293 GLY B C 1
ATOM 8674 O O . GLY B 1 293 ? 12.977 1.758 -5.551 1 92.31 293 GLY B O 1
ATOM 8675 N N . LYS B 1 294 ? 13.477 3.938 -5.707 1 94.75 294 LYS B N 1
ATOM 8676 C CA . LYS B 1 294 ? 12.609 4.359 -4.609 1 94.75 294 LYS B CA 1
ATOM 8677 C C . LYS B 1 294 ? 11.203 4.676 -5.109 1 94.75 294 LYS B C 1
ATOM 8679 O O . LYS B 1 294 ? 10.258 4.723 -4.32 1 94.75 294 LYS B O 1
ATOM 8684 N N . LEU B 1 295 ? 11.023 4.922 -6.391 1 93.62 295 LEU B N 1
ATOM 8685 C CA . LEU B 1 295 ? 9.766 5.402 -6.941 1 93.62 295 LEU B CA 1
ATOM 8686 C C . LEU B 1 295 ? 8.648 4.395 -6.707 1 93.62 295 LEU B C 1
ATOM 8688 O O . LEU B 1 295 ? 7.527 4.773 -6.352 1 93.62 295 LEU B O 1
ATOM 8692 N N . PRO B 1 296 ? 8.898 3.049 -6.879 1 92.69 296 PRO B N 1
ATOM 8693 C CA . PRO B 1 296 ? 7.816 2.104 -6.605 1 92.69 296 PRO B CA 1
ATOM 8694 C C . PRO B 1 296 ? 7.32 2.176 -5.164 1 92.69 296 PRO B C 1
ATOM 8696 O O . PRO B 1 296 ? 6.121 2.031 -4.914 1 92.69 296 PRO B O 1
ATOM 8699 N N . TYR B 1 297 ? 8.172 2.42 -4.188 1 95.06 297 TYR B N 1
ATOM 8700 C CA . TYR B 1 297 ? 7.785 2.516 -2.785 1 95.06 297 TYR B CA 1
ATOM 8701 C C . TYR B 1 297 ? 7.031 3.812 -2.514 1 95.06 297 TYR B C 1
ATOM 8703 O O . TYR B 1 297 ? 6.074 3.83 -1.74 1 95.06 297 TYR B O 1
ATOM 8711 N N . TYR B 1 298 ? 7.473 4.922 -3.158 1 95.69 298 TYR B N 1
ATOM 8712 C CA . TYR B 1 298 ? 6.75 6.184 -3.029 1 95.69 298 TYR B CA 1
ATOM 8713 C C . TYR B 1 298 ? 5.355 6.074 -3.639 1 95.69 298 TYR B C 1
ATOM 8715 O O . TYR B 1 298 ? 4.395 6.641 -3.109 1 95.69 298 TYR B O 1
ATOM 8723 N N . ARG B 1 299 ? 5.23 5.395 -4.746 1 93.69 299 ARG B N 1
ATOM 8724 C CA . ARG B 1 299 ? 3.916 5.18 -5.348 1 93.69 299 ARG B CA 1
ATOM 8725 C C . ARG B 1 299 ? 3.012 4.379 -4.414 1 93.69 299 ARG B C 1
ATOM 8727 O O . ARG B 1 299 ? 1.803 4.613 -4.363 1 93.69 299 ARG B O 1
ATOM 8734 N N . HIS B 1 300 ? 3.635 3.389 -3.811 1 94.44 300 HIS B N 1
ATOM 8735 C CA . HIS B 1 300 ? 2.887 2.604 -2.834 1 94.44 300 HIS B CA 1
ATOM 8736 C C . HIS B 1 300 ? 2.35 3.486 -1.712 1 94.44 300 HIS B C 1
ATOM 8738 O O . HIS B 1 300 ? 1.191 3.354 -1.312 1 94.44 300 HIS B O 1
ATOM 8744 N N . ILE B 1 301 ? 3.133 4.43 -1.204 1 95.38 301 ILE B N 1
ATOM 8745 C CA . ILE B 1 301 ? 2.717 5.379 -0.178 1 95.38 301 ILE B CA 1
ATOM 8746 C C . ILE B 1 301 ? 1.602 6.27 -0.721 1 95.38 301 ILE B C 1
ATOM 8748 O O . ILE B 1 301 ? 0.6 6.504 -0.04 1 95.38 301 ILE B O 1
ATOM 8752 N N . ASP B 1 302 ? 1.756 6.707 -1.899 1 93.56 302 ASP B N 1
ATOM 8753 C CA . ASP B 1 302 ? 0.77 7.562 -2.547 1 93.56 302 ASP B CA 1
ATOM 8754 C C . ASP B 1 302 ? -0.597 6.887 -2.605 1 93.56 302 ASP B C 1
ATOM 8756 O O . ASP B 1 302 ? -1.618 7.508 -2.309 1 93.56 302 ASP B O 1
ATOM 8760 N N . ARG B 1 303 ? -0.615 5.691 -2.951 1 92.44 303 ARG B N 1
ATOM 8761 C CA . ARG B 1 303 ? -1.88 4.977 -3.1 1 92.44 303 ARG B CA 1
ATOM 8762 C C . ARG B 1 303 ? -2.473 4.625 -1.738 1 92.44 303 ARG B C 1
ATOM 8764 O O . ARG B 1 303 ? -3.693 4.555 -1.587 1 92.44 303 ARG B O 1
ATOM 8771 N N . SER B 1 304 ? -1.629 4.383 -0.772 1 92.56 304 SER B N 1
ATOM 8772 C CA . SER B 1 304 ? -2.109 4.219 0.596 1 92.56 304 SER B CA 1
ATOM 8773 C C . SER B 1 304 ? -2.863 5.457 1.068 1 92.56 304 SER B C 1
ATOM 8775 O O . SER B 1 304 ? -3.926 5.348 1.682 1 92.56 304 SER B O 1
ATOM 8777 N N . VAL B 1 305 ? -2.297 6.602 0.779 1 92 305 VAL B N 1
ATOM 8778 C CA . VAL B 1 305 ? -2.92 7.871 1.139 1 92 305 VAL B CA 1
ATOM 8779 C C . VAL B 1 305 ? -4.262 8.008 0.422 1 92 305 VAL B C 1
ATOM 8781 O O . VAL B 1 305 ? -5.273 8.328 1.046 1 92 305 VAL B O 1
ATOM 8784 N N . LYS B 1 306 ? -4.344 7.68 -0.791 1 89.06 306 LYS B N 1
ATOM 8785 C CA . LYS B 1 306 ? -5.547 7.848 -1.602 1 89.06 306 LYS B CA 1
ATOM 8786 C C . LYS B 1 306 ? -6.641 6.875 -1.171 1 89.06 306 LYS B C 1
ATOM 8788 O O . LYS B 1 306 ? -7.828 7.199 -1.239 1 89.06 306 LYS B O 1
ATOM 8793 N N . ALA B 1 307 ? -6.258 5.73 -0.755 1 89.44 307 ALA B N 1
ATOM 8794 C CA . ALA B 1 307 ? -7.219 4.703 -0.363 1 89.44 307 ALA B CA 1
ATOM 8795 C C . ALA B 1 307 ? -7.984 5.117 0.891 1 89.44 307 ALA B C 1
ATOM 8797 O O . ALA B 1 307 ? -9.086 4.625 1.147 1 89.44 307 ALA B O 1
ATOM 8798 N N . ASN B 1 308 ? -7.469 6.004 1.643 1 84.25 308 ASN B N 1
ATOM 8799 C CA . ASN B 1 308 ? -8.07 6.328 2.932 1 84.25 308 ASN B CA 1
ATOM 8800 C C . ASN B 1 308 ? -8.508 7.789 2.996 1 84.25 308 ASN B C 1
ATOM 8802 O O . ASN B 1 308 ? -8.852 8.289 4.066 1 84.25 308 ASN B O 1
ATOM 8806 N N . THR B 1 309 ? -8.328 8.375 1.821 1 63.81 309 THR B N 1
ATOM 8807 C CA . THR B 1 309 ? -8.773 9.766 1.83 1 63.81 309 THR B CA 1
ATOM 8808 C C . THR B 1 309 ? -10.289 9.852 1.939 1 63.81 309 THR B C 1
ATOM 8810 O O . THR B 1 309 ? -11.008 9.219 1.161 1 63.81 309 THR B O 1
ATOM 8813 N N . GLN B 1 310 ? -10.812 9.828 3.092 1 54.34 310 GLN B N 1
ATOM 8814 C CA . GLN B 1 310 ? -12.242 9.914 3.361 1 54.34 310 GLN B CA 1
ATOM 8815 C C . GLN B 1 310 ? -12.852 11.18 2.758 1 54.34 310 GLN B C 1
ATOM 8817 O O . GLN B 1 310 ? -13.258 11.18 1.594 1 54.34 310 GLN B O 1
ATOM 8822 N N . GLN B 1 311 ? -13.141 12.109 3.764 1 46.47 311 GLN B N 1
ATOM 8823 C CA . GLN B 1 311 ? -13.945 13.312 3.564 1 46.47 311 GLN B CA 1
ATOM 8824 C C . GLN B 1 311 ? -13.266 14.266 2.592 1 46.47 311 GLN B C 1
ATOM 8826 O O . GLN B 1 311 ? -12.188 13.969 2.068 1 46.47 311 GLN B O 1
ATOM 8831 N N . THR B 1 312 ? -13.531 15.375 2.738 1 41.88 312 THR B N 1
ATOM 8832 C CA . THR B 1 312 ? -13.352 16.625 2.012 1 41.88 312 THR B CA 1
ATOM 8833 C C . THR B 1 312 ? -11.867 16.906 1.786 1 41.88 312 THR B C 1
ATOM 8835 O O . THR B 1 312 ? -11.492 17.516 0.778 1 41.88 312 THR B O 1
ATOM 8838 N N . ARG B 1 313 ? -11.117 16.734 2.865 1 43.28 313 ARG B N 1
ATOM 8839 C CA . ARG B 1 313 ? -9.734 17.156 2.703 1 43.28 313 ARG B CA 1
ATOM 8840 C C . ARG B 1 313 ? -8.82 15.969 2.449 1 43.28 313 ARG B C 1
ATOM 8842 O O . ARG B 1 313 ? -8.812 15.008 3.227 1 43.28 313 ARG B O 1
ATOM 8849 N N . GLY B 1 314 ? -8.586 15.562 1.37 1 51.38 314 GLY B N 1
ATOM 8850 C CA . GLY B 1 314 ? -7.773 14.43 0.953 1 51.38 314 GLY B CA 1
ATOM 8851 C C . GLY B 1 314 ? -6.434 14.367 1.661 1 51.38 314 GLY B C 1
ATOM 8852 O O . GLY B 1 314 ? -5.859 15.406 2.012 1 51.38 314 GLY B O 1
ATOM 8853 N N . GLY B 1 315 ? -6.105 13.328 2.605 1 60.5 315 GLY B N 1
ATOM 8854 C CA . GLY B 1 315 ? -4.762 13.094 3.113 1 60.5 315 GLY B CA 1
ATOM 8855 C C . GLY B 1 315 ? -3.688 13.227 2.051 1 60.5 315 GLY B C 1
ATOM 8856 O O . GLY B 1 315 ? -3.934 12.961 0.874 1 60.5 315 GLY B O 1
ATOM 8857 N N . SER B 1 316 ? -2.668 14.18 2.299 1 83.12 316 SER B N 1
ATOM 8858 C CA . SER B 1 316 ? -1.506 14.336 1.43 1 83.12 316 SER B CA 1
ATOM 8859 C C . SER B 1 316 ? -0.215 13.992 2.166 1 83.12 316 SER B C 1
ATOM 8861 O O . SER B 1 316 ? -0.198 13.914 3.396 1 83.12 316 SER B O 1
ATOM 8863 N N . ALA B 1 317 ? 0.726 13.578 1.457 1 93.5 317 ALA B N 1
ATOM 8864 C CA . ALA B 1 317 ? 2.029 13.266 2.037 1 93.5 317 ALA B CA 1
ATOM 8865 C C . ALA B 1 317 ? 3.131 14.109 1.405 1 93.5 317 ALA B C 1
ATOM 8867 O O . ALA B 1 317 ? 3.033 14.5 0.239 1 93.5 317 ALA B O 1
ATOM 8868 N N . THR B 1 318 ? 4.082 14.5 2.191 1 96.44 318 THR B N 1
ATOM 8869 C CA . THR B 1 318 ? 5.324 15.109 1.734 1 96.44 318 THR B CA 1
ATOM 8870 C C . THR B 1 318 ? 6.504 14.172 1.966 1 96.44 318 THR B C 1
ATOM 8872 O O . THR B 1 318 ? 6.73 13.719 3.088 1 96.44 318 THR B O 1
ATOM 8875 N N . VAL B 1 319 ? 7.223 13.906 0.924 1 96.81 319 VAL B N 1
ATOM 8876 C CA . VAL B 1 319 ? 8.383 13.023 0.996 1 96.81 319 VAL B CA 1
ATOM 8877 C C . VAL B 1 319 ? 9.664 13.859 1.07 1 96.81 319 VAL B C 1
ATOM 8879 O O . VAL B 1 319 ? 9.836 14.805 0.297 1 96.81 319 VAL B O 1
ATOM 8882 N N . SER B 1 320 ? 10.57 13.508 1.997 1 97.31 320 SER B N 1
ATOM 8883 C CA . SER B 1 320 ? 11.852 14.188 2.141 1 97.31 320 SER B CA 1
ATOM 8884 C C . SER B 1 320 ? 13 13.312 1.649 1 97.31 320 SER B C 1
ATOM 8886 O O . SER B 1 320 ? 13.016 12.102 1.881 1 97.31 320 SER B O 1
ATOM 8888 N N . TYR B 1 321 ? 13.961 13.883 0.947 1 96.06 321 TYR B N 1
ATOM 8889 C CA . TYR B 1 321 ? 15.148 13.156 0.505 1 96.06 321 TYR B CA 1
ATOM 8890 C C . TYR B 1 321 ? 16.375 14.055 0.523 1 96.06 321 TYR B C 1
ATOM 8892 O O . TYR B 1 321 ? 16.281 15.258 0.267 1 96.06 321 TYR B O 1
ATOM 8900 N N . PRO B 1 322 ? 17.531 13.531 0.794 1 97.88 322 PRO B N 1
ATOM 8901 C CA . PRO B 1 322 ? 18.75 14.336 0.826 1 97.88 322 PRO B CA 1
ATOM 8902 C C . PRO B 1 322 ? 19.266 14.688 -0.568 1 97.88 322 PRO B C 1
ATOM 8904 O O . PRO B 1 322 ? 19.047 13.93 -1.519 1 97.88 322 PRO B O 1
ATOM 8907 N N . TYR B 1 323 ? 20.047 15.703 -0.716 1 98.19 323 TYR B N 1
ATOM 8908 C CA . TYR B 1 323 ? 20.5 16.234 -1.999 1 98.19 323 TYR B CA 1
ATOM 8909 C C . TYR B 1 323 ? 21.516 15.305 -2.646 1 98.19 323 TYR B C 1
ATOM 8911 O O . TYR B 1 323 ? 21.781 15.398 -3.848 1 98.19 323 TYR B O 1
ATOM 8919 N N . PHE B 1 324 ? 22.094 14.414 -1.901 1 98.38 324 PHE B N 1
ATOM 8920 C CA . PHE B 1 324 ? 23.141 13.555 -2.455 1 98.38 324 PHE B CA 1
ATOM 8921 C C . PHE B 1 324 ? 22.594 12.164 -2.756 1 98.38 324 PHE B C 1
ATOM 8923 O O . PHE B 1 324 ? 23.359 11.219 -2.936 1 98.38 324 PHE B O 1
ATOM 8930 N N . ASP B 1 325 ? 21.297 11.984 -2.748 1 97.38 325 ASP B N 1
ATOM 8931 C CA . ASP B 1 325 ? 20.672 10.734 -3.17 1 97.38 325 ASP B CA 1
ATOM 8932 C C . ASP B 1 325 ? 20.969 10.438 -4.637 1 97.38 325 ASP B C 1
ATOM 8934 O O . ASP B 1 325 ? 20.875 11.32 -5.488 1 97.38 325 ASP B O 1
ATOM 8938 N N . PRO B 1 326 ? 21.281 9.203 -4.977 1 96.94 326 PRO B N 1
ATOM 8939 C CA . PRO B 1 326 ? 21.594 8.875 -6.367 1 96.94 326 PRO B CA 1
ATOM 8940 C C . PRO B 1 326 ? 20.422 9.086 -7.312 1 96.94 326 PRO B C 1
ATOM 8942 O O . PRO B 1 326 ? 20.609 9.203 -8.523 1 96.94 326 PRO B O 1
ATOM 8945 N N . GLU B 1 327 ? 19.219 9.164 -6.805 1 95.69 327 GLU B N 1
ATOM 8946 C CA . GLU B 1 327 ? 18.031 9.32 -7.633 1 95.69 327 GLU B CA 1
ATOM 8947 C C . GLU B 1 327 ? 17.516 10.758 -7.594 1 95.69 327 GLU B C 1
ATOM 8949 O O . GLU B 1 327 ? 16.375 11.023 -7.961 1 95.69 327 GLU B O 1
ATOM 8954 N N . ILE B 1 328 ? 18.281 11.727 -7.219 1 96.88 328 ILE B N 1
ATOM 8955 C CA . ILE B 1 328 ? 17.875 13.078 -6.859 1 96.88 328 ILE B CA 1
ATOM 8956 C C . ILE B 1 328 ? 17.234 13.758 -8.062 1 96.88 328 ILE B C 1
ATOM 8958 O O . ILE B 1 328 ? 16.203 14.422 -7.934 1 96.88 328 ILE B O 1
ATOM 8962 N N . ILE B 1 329 ? 17.812 13.641 -9.266 1 94.19 329 ILE B N 1
ATOM 8963 C CA . ILE B 1 329 ? 17.297 14.328 -10.445 1 94.19 329 ILE B CA 1
ATOM 8964 C C . ILE B 1 329 ? 15.922 13.75 -10.812 1 94.19 329 ILE B C 1
ATOM 8966 O O . ILE B 1 329 ? 14.992 14.5 -11.117 1 94.19 329 ILE B O 1
ATOM 8970 N N . GLN B 1 330 ? 15.805 12.445 -10.711 1 91.88 330 GLN B N 1
ATOM 8971 C CA . GLN B 1 330 ? 14.523 11.797 -10.984 1 91.88 330 GLN B CA 1
ATOM 8972 C C . GLN B 1 330 ? 13.477 12.18 -9.945 1 91.88 330 GLN B C 1
ATOM 8974 O O . GLN B 1 330 ? 12.32 12.43 -10.281 1 91.88 330 GLN B O 1
ATOM 8979 N N . LEU B 1 331 ? 13.883 12.227 -8.711 1 93.19 331 LEU B N 1
ATOM 8980 C CA . LEU B 1 331 ? 12.977 12.539 -7.609 1 93.19 331 LEU B CA 1
ATOM 8981 C C . LEU B 1 331 ? 12.43 13.961 -7.738 1 93.19 331 LEU B C 1
ATOM 8983 O O . LEU B 1 331 ? 11.273 14.219 -7.391 1 93.19 331 LEU B O 1
ATOM 8987 N N . MET B 1 332 ? 13.203 14.836 -8.25 1 93.62 332 MET B N 1
ATOM 8988 C CA . MET B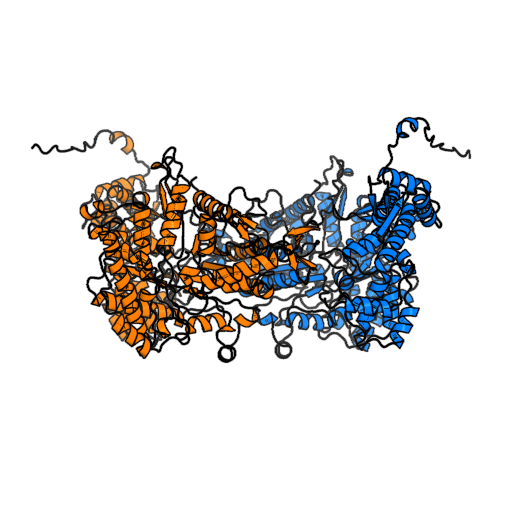 1 332 ? 12.773 16.219 -8.391 1 93.62 332 MET B CA 1
ATOM 8989 C C . MET B 1 332 ? 11.805 16.375 -9.555 1 93.62 332 MET B C 1
ATOM 8991 O O . MET B 1 332 ? 11 17.312 -9.57 1 93.62 332 MET B O 1
ATOM 8995 N N . GLN B 1 333 ? 11.75 15.422 -10.438 1 90.88 333 GLN B N 1
ATOM 8996 C CA . GLN B 1 333 ? 11.016 15.594 -11.688 1 90.88 333 GLN B CA 1
ATOM 8997 C C . GLN B 1 333 ? 9.703 14.82 -11.664 1 90.88 333 GLN B C 1
ATOM 8999 O O . GLN B 1 333 ? 8.953 14.828 -12.641 1 90.88 333 GLN B O 1
ATOM 9004 N N . VAL B 1 334 ? 9.391 14.172 -10.602 1 90.25 334 VAL B N 1
ATOM 9005 C CA . VAL B 1 334 ? 8.242 13.281 -10.547 1 90.25 334 VAL B CA 1
ATOM 9006 C C . VAL B 1 334 ? 6.953 14.086 -10.641 1 90.25 334 VAL B C 1
ATOM 9008 O O . VAL B 1 334 ? 5.891 13.539 -10.938 1 90.25 334 VAL B O 1
ATOM 9011 N N . LYS B 1 335 ? 6.914 15.414 -10.438 1 85.44 335 LYS B N 1
ATOM 9012 C CA . LYS B 1 335 ? 5.703 16.234 -10.477 1 85.44 335 LYS B CA 1
ATOM 9013 C C . LYS B 1 335 ? 5.617 17.016 -11.781 1 85.44 335 LYS B C 1
ATOM 9015 O O . LYS B 1 335 ? 4.664 17.766 -11.992 1 85.44 335 LYS B O 1
ATOM 9020 N N . GLN B 1 336 ? 6.582 16.812 -12.562 1 81.62 336 GLN B N 1
ATOM 9021 C CA . GLN B 1 336 ? 6.566 17.562 -13.812 1 81.62 336 GLN B CA 1
ATOM 9022 C C . GLN B 1 336 ? 5.52 17.016 -14.773 1 81.62 336 GLN B C 1
ATOM 9024 O O . GLN B 1 336 ? 5.309 15.797 -14.836 1 81.62 336 GLN B O 1
ATOM 9029 N N . GLN B 1 337 ? 4.91 17.797 -15.453 1 70.88 337 GLN B N 1
ATOM 9030 C CA . GLN B 1 337 ? 3.852 17.422 -16.375 1 70.88 337 GLN B CA 1
ATOM 9031 C C . GLN B 1 337 ? 4.379 16.484 -17.469 1 70.88 337 GLN B C 1
ATOM 9033 O O . GLN B 1 337 ? 3.652 15.617 -17.953 1 70.88 337 GLN B O 1
ATOM 9038 N N . ARG B 1 338 ? 5.574 16.578 -17.781 1 68.75 338 ARG B N 1
ATOM 9039 C CA . ARG B 1 338 ? 6.148 15.812 -18.875 1 68.75 338 ARG B CA 1
ATOM 9040 C C . ARG B 1 338 ? 6.617 14.445 -18.406 1 68.75 338 ARG B C 1
ATOM 9042 O O . ARG B 1 338 ? 7.066 13.617 -19.203 1 68.75 338 ARG B O 1
ATOM 9049 N N . ALA B 1 339 ? 6.445 14.273 -17.156 1 72.31 339 ALA B N 1
ATOM 9050 C CA . ALA B 1 339 ? 6.879 12.969 -16.656 1 72.31 339 ALA B CA 1
ATOM 9051 C C . ALA B 1 339 ? 6.016 11.852 -17.234 1 72.31 339 ALA B C 1
ATOM 9053 O O . ALA B 1 339 ? 4.812 12.031 -17.438 1 72.31 339 ALA B O 1
ATOM 9054 N N . THR B 1 340 ? 6.621 10.727 -17.625 1 74.31 340 THR B N 1
ATOM 9055 C CA . THR B 1 340 ? 5.902 9.547 -18.109 1 74.31 340 THR B CA 1
ATOM 9056 C C . THR B 1 340 ? 5.043 8.945 -17 1 74.31 340 THR B C 1
ATOM 9058 O O . THR B 1 340 ? 5.289 9.195 -15.812 1 74.31 340 THR B O 1
ATOM 9061 N N . ASP B 1 341 ? 4.078 8.25 -17.328 1 72.44 341 ASP B N 1
ATOM 9062 C CA . ASP B 1 341 ? 3.176 7.613 -16.359 1 72.44 341 ASP B CA 1
ATOM 9063 C C . ASP B 1 341 ? 3.951 6.738 -15.383 1 72.44 341 ASP B C 1
ATOM 9065 O O . ASP B 1 341 ? 3.574 6.629 -14.211 1 72.44 341 ASP B O 1
ATOM 9069 N N . GLU B 1 342 ? 5.039 6.348 -15.875 1 73.56 342 GLU B N 1
ATOM 9070 C CA . GLU B 1 342 ? 5.828 5.453 -15.039 1 73.56 342 GLU B CA 1
ATOM 9071 C C . GLU B 1 342 ? 6.613 6.238 -13.984 1 73.56 342 GLU B C 1
ATOM 9073 O O . GLU B 1 342 ? 6.895 5.723 -12.898 1 73.56 342 GLU B O 1
ATOM 9078 N N . ASN B 1 343 ? 6.875 7.488 -14.352 1 81.69 343 ASN B N 1
ATOM 9079 C CA . ASN B 1 343 ? 7.738 8.266 -13.469 1 81.69 343 ASN B CA 1
ATOM 9080 C C . ASN B 1 343 ? 6.953 9.336 -12.711 1 81.69 343 ASN B C 1
ATOM 9082 O O . ASN B 1 343 ? 7.5 10.016 -11.852 1 81.69 343 ASN B O 1
ATOM 9086 N N . LYS B 1 344 ? 5.742 9.359 -12.961 1 87.19 344 LYS B N 1
ATOM 9087 C CA . LYS B 1 344 ? 4.941 10.438 -12.391 1 87.19 344 LYS B CA 1
ATOM 9088 C C . LYS B 1 344 ? 4.305 10.016 -11.07 1 87.19 344 LYS B C 1
ATOM 9090 O O . LYS B 1 344 ? 3.646 8.977 -11 1 87.19 344 LYS B O 1
ATOM 9095 N N . ILE B 1 345 ? 4.57 10.75 -10.047 1 91.06 345 ILE B N 1
ATOM 9096 C CA . ILE B 1 345 ? 3.889 10.688 -8.758 1 91.06 345 ILE B CA 1
ATOM 9097 C C . ILE B 1 345 ? 3.525 12.102 -8.305 1 91.06 345 ILE B C 1
ATOM 9099 O O . ILE B 1 345 ? 4.234 12.703 -7.492 1 91.06 345 ILE B O 1
ATOM 9103 N N . ASP B 1 346 ? 2.424 12.57 -8.766 1 86.56 346 ASP B N 1
ATOM 9104 C CA . ASP B 1 346 ? 2.17 14.008 -8.68 1 86.56 346 ASP B CA 1
ATOM 9105 C C . ASP B 1 346 ? 1.148 14.32 -7.59 1 86.56 346 ASP B C 1
ATOM 9107 O O . ASP B 1 346 ? 0.774 15.484 -7.398 1 86.56 346 ASP B O 1
ATOM 9111 N N . LYS B 1 347 ? 0.732 13.367 -6.855 1 85.81 347 LYS B N 1
ATOM 9112 C CA . LYS B 1 347 ? -0.296 13.633 -5.852 1 85.81 347 LYS B CA 1
ATOM 9113 C C . LYS B 1 347 ? 0.319 13.797 -4.465 1 85.81 347 LYS B C 1
ATOM 9115 O O . LYS B 1 347 ? -0.389 14.078 -3.494 1 85.81 347 LYS B O 1
ATOM 9120 N N . MET B 1 348 ? 1.568 13.648 -4.32 1 92.12 348 MET B N 1
ATOM 9121 C CA . MET B 1 348 ? 2.311 13.953 -3.102 1 92.12 348 MET B CA 1
ATOM 9122 C C . MET B 1 348 ? 3.227 15.156 -3.305 1 92.12 348 MET B C 1
ATOM 9124 O O . MET B 1 348 ? 3.439 15.594 -4.438 1 92.12 348 MET B O 1
ATOM 9128 N N . ASP B 1 349 ? 3.668 15.695 -2.256 1 94.19 349 ASP B N 1
ATOM 9129 C CA . ASP B 1 349 ? 4.648 16.781 -2.309 1 94.19 349 ASP B CA 1
ATOM 9130 C C . ASP B 1 349 ? 6.031 16.281 -1.888 1 94.19 349 ASP B C 1
ATOM 9132 O O . ASP B 1 349 ? 6.164 15.195 -1.328 1 94.19 349 ASP B O 1
ATOM 9136 N N . TYR B 1 350 ? 7.047 17.109 -2.197 1 95.75 350 TYR B N 1
ATOM 9137 C CA . TYR B 1 350 ? 8.43 16.672 -1.986 1 95.75 350 TYR B CA 1
ATOM 9138 C C . TYR B 1 350 ? 9.258 17.797 -1.369 1 95.75 350 TYR B C 1
ATOM 9140 O O . TYR B 1 350 ? 9.055 18.969 -1.675 1 95.75 350 TYR B O 1
ATOM 9148 N N . SER B 1 351 ? 10.156 17.438 -0.514 1 97.44 351 SER B N 1
ATOM 9149 C CA . SER B 1 351 ? 11.047 18.391 0.162 1 97.44 351 SER B CA 1
ATOM 9150 C C . SER B 1 351 ? 12.508 18 -0.011 1 97.44 351 SER B C 1
ATOM 9152 O O . SER B 1 351 ? 12.906 16.891 0.368 1 97.44 351 SER B O 1
ATOM 9154 N N . LEU B 1 352 ? 13.289 18.906 -0.58 1 97.94 352 LEU B N 1
ATOM 9155 C CA . LEU B 1 352 ? 14.727 18.703 -0.675 1 97.94 352 LEU B CA 1
ATOM 9156 C C . LEU B 1 352 ? 15.406 18.984 0.663 1 97.94 352 LEU B C 1
ATOM 9158 O O . LEU B 1 352 ? 15.336 20.109 1.179 1 97.94 352 LEU B O 1
ATOM 9162 N N . SER B 1 353 ? 16.031 17.984 1.227 1 98.31 353 SER B N 1
ATOM 9163 C CA . SER B 1 353 ? 16.828 18.156 2.438 1 98.31 353 SER B CA 1
ATOM 9164 C C . SER B 1 353 ? 18.266 18.547 2.105 1 98.31 353 SER B C 1
ATOM 9166 O O . SER B 1 353 ? 18.969 17.812 1.399 1 98.31 353 SER B O 1
ATOM 9168 N N . PHE B 1 354 ? 18.719 19.656 2.617 1 98.12 354 PHE B N 1
ATOM 9169 C CA . PHE B 1 354 ? 20.062 20.109 2.27 1 98.12 354 PHE B CA 1
ATOM 9170 C C . PHE B 1 354 ? 20.766 20.703 3.484 1 98.12 354 PHE B C 1
ATOM 9172 O O . PHE B 1 354 ? 20.188 20.75 4.574 1 98.12 354 PHE B O 1
ATOM 9179 N N . ASN B 1 355 ? 22.047 20.969 3.395 1 97.38 355 ASN B N 1
ATOM 9180 C CA . ASN B 1 355 ? 22.875 21.672 4.375 1 97.38 355 ASN B CA 1
ATOM 9181 C C . ASN B 1 355 ? 23.859 22.625 3.703 1 97.38 355 ASN B C 1
ATOM 9183 O O . ASN B 1 355 ? 23.75 22.906 2.508 1 97.38 355 ASN B O 1
ATOM 9187 N N . ASN B 1 356 ? 24.781 23.109 4.387 1 96.44 356 ASN B N 1
ATOM 9188 C CA . ASN B 1 356 ? 25.641 24.172 3.885 1 96.44 356 ASN B CA 1
ATOM 9189 C C . ASN B 1 356 ? 26.641 23.656 2.871 1 96.44 356 ASN B C 1
ATOM 9191 O O . ASN B 1 356 ? 27.156 24.406 2.043 1 96.44 356 ASN B O 1
ATOM 9195 N N . LEU B 1 357 ? 26.969 22.359 2.92 1 97.81 357 LEU B N 1
ATOM 9196 C CA . LEU B 1 357 ? 27.922 21.828 1.959 1 97.81 357 LEU B CA 1
ATOM 9197 C C . LEU B 1 357 ? 27.406 21.984 0.533 1 97.81 357 LEU B C 1
ATOM 9199 O O . LEU B 1 357 ? 28.172 22.297 -0.379 1 97.81 357 LEU B O 1
ATOM 9203 N N . LEU B 1 358 ? 26.109 21.688 0.304 1 98.06 358 LEU B N 1
ATOM 9204 C CA . LEU B 1 358 ? 25.547 21.875 -1.025 1 98.06 358 LEU B CA 1
ATOM 9205 C C . LEU B 1 358 ? 25.766 23.312 -1.514 1 98.06 358 LEU B C 1
ATOM 9207 O O . LEU B 1 358 ? 26.156 23.516 -2.662 1 98.06 358 LEU B O 1
ATOM 9211 N N . LEU B 1 359 ? 25.547 24.266 -0.649 1 97.31 359 LEU B N 1
ATOM 9212 C CA . LEU B 1 359 ? 25.641 25.672 -1 1 97.31 359 LEU B CA 1
ATOM 9213 C C . LEU B 1 359 ? 27.109 26.078 -1.232 1 97.31 359 LEU B C 1
ATOM 9215 O O . LEU B 1 359 ? 27.406 26.828 -2.158 1 97.31 359 LEU B O 1
ATOM 9219 N N . LYS B 1 360 ? 27.984 25.594 -0.366 1 97.25 360 LYS B N 1
ATOM 9220 C CA . LYS B 1 360 ? 29.406 25.859 -0.534 1 97.25 360 LYS B CA 1
ATOM 9221 C C . LYS B 1 360 ? 29.891 25.359 -1.895 1 97.25 360 LYS B C 1
ATOM 9223 O O . LYS B 1 360 ? 30.594 26.094 -2.609 1 97.25 360 LYS B O 1
ATOM 9228 N N . ARG B 1 361 ? 29.531 24.156 -2.193 1 98.25 361 ARG B N 1
ATOM 9229 C CA . ARG B 1 361 ? 29.984 23.578 -3.455 1 98.25 361 ARG B CA 1
ATOM 9230 C C . ARG B 1 361 ? 29.266 24.219 -4.641 1 98.25 361 ARG B C 1
ATOM 9232 O O . ARG B 1 361 ? 29.844 24.328 -5.727 1 98.25 361 ARG B O 1
ATOM 9239 N N . TYR B 1 362 ? 28.047 24.656 -4.469 1 97.69 362 TYR B N 1
ATOM 9240 C CA . TYR B 1 362 ? 27.359 25.438 -5.488 1 97.69 362 TYR B CA 1
ATOM 9241 C C . TYR B 1 362 ? 28.141 26.703 -5.824 1 97.69 362 TYR B C 1
ATOM 9243 O O . TYR B 1 362 ? 28.375 27 -7 1 97.69 362 TYR B O 1
ATOM 9251 N N . LEU B 1 363 ? 28.578 27.453 -4.824 1 96.5 363 LEU B N 1
ATOM 9252 C CA . LEU B 1 363 ? 29.281 28.719 -4.992 1 96.5 363 LEU B CA 1
ATOM 9253 C C . LEU B 1 363 ? 30.656 28.5 -5.594 1 96.5 363 LEU B C 1
ATOM 9255 O O . LEU B 1 363 ? 31.156 29.344 -6.328 1 96.5 363 LEU B O 1
ATOM 9259 N N . LYS B 1 364 ? 31.203 27.312 -5.414 1 97.62 364 LYS B N 1
ATOM 9260 C CA . LYS B 1 364 ? 32.562 27 -5.898 1 97.62 364 LYS B CA 1
ATOM 9261 C C . LYS B 1 364 ? 32.5 26.219 -7.211 1 97.62 364 LYS B C 1
ATOM 9263 O O . LYS B 1 364 ? 33.531 25.859 -7.762 1 97.62 364 LYS B O 1
ATOM 9268 N N . ASN B 1 365 ? 31.297 25.953 -7.695 1 96.75 365 ASN B N 1
ATOM 9269 C CA . ASN B 1 365 ? 31.109 25.172 -8.906 1 96.75 365 ASN B CA 1
ATOM 9270 C C . ASN B 1 365 ? 31.766 23.797 -8.797 1 96.75 365 ASN B C 1
ATOM 9272 O O . ASN B 1 365 ? 32.5 23.375 -9.688 1 96.75 365 ASN B O 1
ATOM 9276 N N . GLU B 1 366 ? 31.547 23.188 -7.676 1 98.31 366 GLU B N 1
ATOM 9277 C CA . GLU B 1 366 ? 32.094 21.844 -7.418 1 98.31 366 GLU B CA 1
ATOM 9278 C C . GLU B 1 366 ? 31 20.781 -7.555 1 98.31 366 GLU B C 1
ATOM 9280 O O . GLU B 1 366 ? 29.812 21.109 -7.652 1 98.31 366 GLU B O 1
ATOM 9285 N N . ASP B 1 367 ? 31.422 19.531 -7.516 1 98.12 367 ASP B N 1
ATOM 9286 C CA . ASP B 1 367 ? 30.516 18.406 -7.711 1 98.12 367 ASP B CA 1
ATOM 9287 C C . ASP B 1 367 ? 30.016 17.875 -6.375 1 98.12 367 ASP B C 1
ATOM 9289 O O . ASP B 1 367 ? 30.594 18.156 -5.324 1 98.12 367 ASP B O 1
ATOM 9293 N N . ILE B 1 368 ? 28.938 17.219 -6.465 1 98.62 368 ILE B N 1
ATOM 9294 C CA . ILE B 1 368 ? 28.391 16.391 -5.387 1 98.62 368 ILE B CA 1
ATOM 9295 C C . ILE B 1 368 ? 28.438 14.922 -5.789 1 98.62 368 ILE B C 1
ATOM 9297 O O . ILE B 1 368 ? 27.984 14.555 -6.875 1 98.62 368 ILE B O 1
ATOM 9301 N N . THR B 1 369 ? 29.094 14.133 -4.977 1 98.5 369 THR B N 1
ATOM 9302 C CA . THR B 1 369 ? 29.031 12.688 -5.16 1 98.5 369 THR B CA 1
ATOM 9303 C C . THR B 1 369 ? 27.719 12.133 -4.613 1 98.5 369 THR B C 1
ATOM 9305 O O . THR B 1 369 ? 27.375 12.344 -3.445 1 98.5 369 THR B O 1
ATOM 9308 N N . LEU B 1 370 ? 26.953 11.516 -5.473 1 98.31 370 LEU B N 1
ATOM 9309 C CA . LEU B 1 370 ? 25.688 10.922 -5.059 1 98.31 370 LEU B CA 1
ATOM 9310 C C . LEU B 1 370 ? 25.906 9.555 -4.426 1 98.31 370 LEU B C 1
ATOM 9312 O O . LEU B 1 370 ? 26.469 8.656 -5.055 1 98.31 370 LEU B O 1
ATOM 9316 N N . MET B 1 371 ? 25.5 9.398 -3.186 1 97.81 371 MET B N 1
ATOM 9317 C CA . MET B 1 371 ? 25.812 8.195 -2.424 1 97.81 371 MET B CA 1
ATOM 9318 C C . MET B 1 371 ? 24.547 7.586 -1.822 1 97.81 371 MET B C 1
ATOM 9320 O O . MET B 1 371 ? 23.875 8.219 -1.011 1 97.81 371 MET B O 1
ATOM 9324 N N . SER B 1 372 ? 24.266 6.289 -2.195 1 96.56 372 SER B N 1
ATOM 9325 C CA . SER B 1 372 ? 23.141 5.605 -1.563 1 96.56 372 SER B CA 1
ATOM 9326 C C . SER B 1 372 ? 23.484 5.148 -0.151 1 96.56 372 SER B C 1
ATOM 9328 O O . SER B 1 372 ? 24.672 5.09 0.211 1 96.56 372 SER B O 1
ATOM 9330 N N . TYR B 1 373 ? 22.484 4.898 0.638 1 96.69 373 TYR B N 1
ATOM 9331 C CA . TYR B 1 373 ? 22.672 4.418 2.002 1 96.69 373 TYR B CA 1
ATOM 9332 C C . TYR B 1 373 ? 23.484 3.125 2.018 1 96.69 373 TYR B C 1
ATOM 9334 O O . TYR B 1 373 ? 24.219 2.857 2.969 1 96.69 373 TYR B O 1
ATOM 9342 N N . PHE B 1 374 ? 23.375 2.34 0.951 1 95.38 374 PHE B N 1
ATOM 9343 C CA . PHE B 1 374 ? 24.062 1.064 0.851 1 95.38 374 PHE B CA 1
ATOM 9344 C C . PHE B 1 374 ? 25.578 1.27 0.882 1 95.38 374 PHE B C 1
ATOM 9346 O O . PHE B 1 374 ? 26.297 0.541 1.571 1 95.38 374 PHE B O 1
ATOM 9353 N N . TYR B 1 375 ? 26.109 2.283 0.223 1 95.5 375 TYR B N 1
ATOM 9354 C CA . TYR B 1 375 ? 27.547 2.457 0.041 1 95.5 375 TYR B CA 1
ATOM 9355 C C . TYR B 1 375 ? 28.125 3.383 1.107 1 95.5 375 TYR B C 1
ATOM 9357 O O . TYR B 1 375 ? 29.328 3.332 1.401 1 95.5 375 TYR B O 1
ATOM 9365 N N . ALA B 1 376 ? 27.234 4.238 1.641 1 97.06 376 ALA B N 1
ATOM 9366 C CA . ALA B 1 376 ? 27.781 5.234 2.561 1 97.06 376 ALA B CA 1
ATOM 9367 C C . ALA B 1 376 ? 26.797 5.527 3.689 1 97.06 376 ALA B C 1
ATOM 9369 O O . ALA B 1 376 ? 26.375 6.676 3.877 1 97.06 376 ALA B O 1
ATOM 9370 N N . PRO B 1 377 ? 26.438 4.562 4.531 1 96.25 377 PRO B N 1
ATOM 9371 C CA . PRO B 1 377 ? 25.5 4.785 5.641 1 96.25 377 PRO B CA 1
ATOM 9372 C C . PRO B 1 377 ? 26 5.84 6.625 1 96.25 377 PRO B C 1
ATOM 9374 O O . PRO B 1 377 ? 25.203 6.559 7.227 1 96.25 377 PRO B O 1
ATOM 9377 N N . GLU B 1 378 ? 27.375 6.023 6.773 1 96.75 378 GLU B N 1
ATOM 9378 C CA . GLU B 1 378 ? 27.953 7 7.691 1 96.75 378 GLU B CA 1
ATOM 9379 C C . GLU B 1 378 ? 27.656 8.43 7.246 1 96.75 378 GLU B C 1
ATOM 9381 O O . GLU B 1 378 ? 27.516 9.328 8.078 1 96.75 378 GLU B O 1
ATOM 9386 N N . VAL B 1 379 ? 27.594 8.648 5.93 1 97.94 379 VAL B N 1
ATOM 9387 C CA . VAL B 1 379 ? 27.266 9.969 5.387 1 97.94 379 VAL B CA 1
ATOM 9388 C C . VAL B 1 379 ? 25.828 10.32 5.715 1 97.94 379 VAL B C 1
ATOM 9390 O O . VAL B 1 379 ? 25.531 11.445 6.137 1 97.94 379 VAL B O 1
ATOM 9393 N N . HIS B 1 380 ? 24.969 9.352 5.543 1 96.38 380 HIS B N 1
ATOM 9394 C CA . HIS B 1 380 ? 23.547 9.555 5.836 1 96.38 380 HIS B CA 1
ATOM 9395 C C . HIS B 1 380 ? 23.328 9.852 7.312 1 96.38 380 HIS B C 1
ATOM 9397 O O . HIS B 1 380 ? 22.578 10.758 7.664 1 96.38 380 HIS B O 1
ATOM 9403 N N . GLU B 1 381 ? 24.016 9.141 8.148 1 94.88 381 GLU B N 1
ATOM 9404 C CA . GLU B 1 381 ? 23.891 9.359 9.594 1 94.88 381 GLU B CA 1
ATOM 9405 C C . GLU B 1 381 ? 24.422 10.727 9.992 1 94.88 381 GLU B C 1
ATOM 9407 O O . GLU B 1 381 ? 23.797 11.438 10.781 1 94.88 381 GLU B O 1
ATOM 9412 N N . ALA B 1 382 ? 25.547 11.086 9.438 1 96.88 382 ALA B N 1
ATOM 9413 C CA . ALA B 1 382 ? 26.172 12.359 9.773 1 96.88 382 ALA B CA 1
ATOM 9414 C C . ALA B 1 382 ? 25.344 13.531 9.242 1 96.88 382 ALA B C 1
ATOM 9416 O O . ALA B 1 382 ? 25.297 14.594 9.867 1 96.88 382 ALA B O 1
ATOM 9417 N N . PHE B 1 383 ? 24.672 13.367 8.156 1 97.38 383 PHE B N 1
ATOM 9418 C CA . PHE B 1 383 ? 23.891 14.414 7.52 1 97.38 383 PHE B CA 1
ATOM 9419 C C . PHE B 1 383 ? 22.812 14.938 8.469 1 97.38 383 PHE B C 1
ATOM 9421 O O . PHE B 1 383 ? 22.562 16.141 8.508 1 97.38 383 PHE B O 1
ATOM 9428 N N . TYR B 1 384 ? 22.219 14.062 9.273 1 94.81 384 TYR B N 1
ATOM 9429 C CA . TYR B 1 384 ? 21.125 14.445 10.148 1 94.81 384 TYR B CA 1
ATOM 9430 C C . TYR B 1 384 ? 21.625 14.789 11.547 1 94.81 384 TYR B C 1
ATOM 9432 O O . TYR B 1 384 ? 20.828 15.055 12.453 1 94.81 384 TYR B O 1
ATOM 9440 N N . GLY B 1 385 ? 22.953 14.828 11.734 1 87.5 385 GLY B N 1
ATOM 9441 C CA . GLY B 1 385 ? 23.531 15.289 12.977 1 87.5 385 GLY B CA 1
ATOM 9442 C C . GLY B 1 385 ? 23.641 16.797 13.07 1 87.5 385 GLY B C 1
ATOM 9443 O O . GLY B 1 385 ? 23.391 17.5 12.086 1 87.5 385 GLY B O 1
ATOM 9444 N N . GLU B 1 386 ? 23.969 17.312 14.18 1 80.56 386 GLU B N 1
ATOM 9445 C CA . GLU B 1 386 ? 23.984 18.75 14.398 1 80.56 386 GLU B CA 1
ATOM 9446 C C . GLU B 1 386 ? 25.328 19.359 13.984 1 80.56 386 GLU B C 1
ATOM 9448 O O . GLU B 1 386 ? 25.438 20.562 13.805 1 80.56 386 GLU B O 1
ATOM 9453 N N . ASP B 1 387 ? 26.281 18.531 13.688 1 90.88 387 ASP B N 1
ATOM 9454 C CA . ASP B 1 387 ? 27.641 19 13.383 1 90.88 387 ASP B CA 1
ATOM 9455 C C . ASP B 1 387 ? 27.906 18.953 11.883 1 90.88 387 ASP B C 1
ATOM 9457 O O . ASP B 1 387 ? 28.406 17.953 11.367 1 90.88 387 ASP B O 1
ATOM 9461 N N . GLU B 1 388 ? 27.734 20.062 11.195 1 92.69 388 GLU B N 1
ATOM 9462 C CA . GLU B 1 388 ? 27.891 20.094 9.742 1 92.69 388 GLU B CA 1
ATOM 9463 C C . GLU B 1 388 ? 29.359 19.953 9.344 1 92.69 388 GLU B C 1
ATOM 9465 O O . GLU B 1 388 ? 29.656 19.422 8.266 1 92.69 388 GLU B O 1
ATOM 9470 N N . ALA B 1 389 ? 30.234 20.438 10.227 1 94.62 389 ALA B N 1
ATOM 9471 C CA . ALA B 1 389 ? 31.656 20.266 9.938 1 94.62 389 ALA B CA 1
ATOM 9472 C C . ALA B 1 389 ? 32.062 18.781 9.938 1 94.62 389 ALA B C 1
ATOM 9474 O O . ALA B 1 389 ? 32.812 18.344 9.07 1 94.62 389 ALA B O 1
ATOM 9475 N N . LYS B 1 390 ? 31.562 18.141 10.906 1 95.69 390 LYS B N 1
ATOM 9476 C CA . LYS B 1 390 ? 31.812 16.703 10.977 1 95.69 390 LYS B CA 1
ATOM 9477 C C . LYS B 1 390 ? 31.203 15.984 9.766 1 95.69 390 LYS B C 1
ATOM 9479 O O . LYS B 1 390 ? 31.812 15.055 9.234 1 95.69 390 LYS B O 1
ATOM 9484 N N . PHE B 1 391 ? 30.062 16.375 9.344 1 97.31 391 PHE B N 1
ATOM 9485 C CA . PHE B 1 391 ? 29.438 15.82 8.141 1 97.31 391 PHE B CA 1
ATOM 9486 C C . PHE B 1 391 ? 30.359 16.016 6.93 1 97.31 391 PHE B C 1
ATOM 9488 O O . PHE B 1 391 ? 30.578 15.07 6.16 1 97.31 391 PHE B O 1
ATOM 9495 N N . GLU B 1 392 ? 30.812 17.219 6.734 1 97.56 392 GLU B N 1
ATOM 9496 C CA . GLU B 1 392 ? 31.656 17.5 5.578 1 97.56 392 GLU B CA 1
ATOM 9497 C C . GLU B 1 392 ? 32.875 16.609 5.566 1 97.56 392 GLU B C 1
ATOM 9499 O O . GLU B 1 392 ? 33.281 16.109 4.516 1 97.56 392 GLU B O 1
ATOM 9504 N N . GLU B 1 393 ? 33.469 16.422 6.754 1 98 393 GLU B N 1
ATOM 9505 C CA . GLU B 1 393 ? 34.625 15.539 6.875 1 98 393 GLU B CA 1
ATOM 9506 C C . GLU B 1 393 ? 34.281 14.109 6.461 1 98 393 GLU B C 1
ATOM 9508 O O . GLU B 1 393 ? 35.031 13.5 5.68 1 98 393 GLU B O 1
ATOM 9513 N N . ILE B 1 394 ? 33.219 13.602 6.961 1 98.31 394 ILE B N 1
ATOM 9514 C CA . ILE B 1 394 ? 32.781 12.242 6.684 1 98.31 394 ILE B CA 1
ATOM 9515 C C . ILE B 1 394 ? 32.406 12.109 5.207 1 98.31 394 ILE B C 1
ATOM 9517 O O . ILE B 1 394 ? 32.719 11.102 4.566 1 98.31 394 ILE B O 1
ATOM 9521 N N . TYR B 1 395 ? 31.75 13.148 4.66 1 98.38 395 TYR B N 1
ATOM 9522 C CA . TYR B 1 395 ? 31.328 13.156 3.26 1 98.38 395 TYR B CA 1
ATOM 9523 C C . TYR B 1 395 ? 32.531 13.07 2.338 1 98.38 395 TYR B C 1
ATOM 9525 O O . TYR B 1 395 ? 32.562 12.258 1.409 1 98.38 395 TYR B O 1
ATOM 9533 N N . VAL B 1 396 ? 33.562 13.859 2.596 1 98.19 396 VAL B N 1
ATOM 9534 C CA . VAL B 1 396 ? 34.75 13.914 1.754 1 98.19 396 VAL B CA 1
ATOM 9535 C C . VAL B 1 396 ? 35.5 12.586 1.84 1 98.19 396 VAL B C 1
ATOM 9537 O O . VAL B 1 396 ? 36 12.078 0.831 1 98.19 396 VAL B O 1
ATOM 9540 N N . ALA B 1 397 ? 35.594 12.031 3.014 1 98.25 397 ALA B N 1
ATOM 9541 C CA . ALA B 1 397 ? 36.219 10.727 3.184 1 98.25 397 ALA B CA 1
ATOM 9542 C C . ALA B 1 397 ? 35.469 9.648 2.41 1 98.25 397 ALA B C 1
ATOM 9544 O O . ALA B 1 397 ? 36.094 8.773 1.79 1 98.25 397 ALA B O 1
ATOM 9545 N N . ALA B 1 398 ? 34.188 9.703 2.469 1 98.25 398 ALA B N 1
ATOM 9546 C CA . ALA B 1 398 ? 33.344 8.727 1.766 1 98.25 398 ALA B CA 1
ATOM 9547 C C . ALA B 1 398 ? 33.5 8.875 0.253 1 98.25 398 ALA B C 1
ATOM 9549 O O . ALA B 1 398 ? 33.438 7.883 -0.481 1 98.25 398 ALA B O 1
ATOM 9550 N N . GLU B 1 399 ? 33.594 10.102 -0.216 1 98 399 GLU B N 1
ATOM 9551 C CA . GLU B 1 399 ? 33.781 10.359 -1.642 1 98 399 GLU B CA 1
ATOM 9552 C C . GLU B 1 399 ? 34.969 9.594 -2.186 1 98 399 GLU B C 1
ATOM 9554 O O . GLU B 1 399 ? 34.906 8.992 -3.258 1 98 399 GLU B O 1
ATOM 9559 N N . LYS B 1 400 ? 36.062 9.57 -1.456 1 97.06 400 LYS B N 1
ATOM 9560 C CA . LYS B 1 400 ? 37.281 8.867 -1.862 1 97.06 400 LYS B CA 1
ATOM 9561 C C . LYS B 1 400 ? 37.062 7.355 -1.857 1 97.06 400 LYS B C 1
ATOM 9563 O O . LYS B 1 400 ? 37.531 6.656 -2.762 1 97.06 400 LYS B O 1
ATOM 9568 N N . ARG B 1 401 ? 36.375 6.93 -0.9 1 96.38 401 ARG B N 1
ATOM 9569 C CA . ARG B 1 401 ? 36.156 5.5 -0.726 1 96.38 401 ARG B CA 1
ATOM 9570 C C . ARG B 1 401 ? 35.281 4.938 -1.839 1 96.38 401 ARG B C 1
ATOM 9572 O O . ARG B 1 401 ? 35.531 3.848 -2.354 1 96.38 401 ARG B O 1
ATOM 9579 N N . VAL B 1 402 ? 34.219 5.688 -2.26 1 96.38 402 VAL B N 1
ATOM 9580 C CA . VAL B 1 402 ? 33.219 5.129 -3.154 1 96.38 402 VAL B CA 1
ATOM 9581 C C . VAL B 1 402 ? 33.594 5.449 -4.602 1 96.38 402 VAL B C 1
ATOM 9583 O O . VAL B 1 402 ? 32.906 4.977 -5.531 1 96.38 402 VAL B O 1
ATOM 9586 N N . ALA B 1 403 ? 34.625 6.156 -4.84 1 93.88 403 ALA B N 1
ATOM 9587 C CA . ALA B 1 403 ? 34.969 6.68 -6.156 1 93.88 403 ALA B CA 1
ATOM 9588 C C . ALA B 1 403 ? 35.219 5.547 -7.148 1 93.88 403 ALA B C 1
ATOM 9590 O O . ALA B 1 403 ? 34.906 5.676 -8.336 1 93.88 403 ALA B O 1
ATOM 9591 N N . SER B 1 404 ? 35.719 4.395 -6.688 1 93.25 404 SER B N 1
ATOM 9592 C CA . SER B 1 404 ? 36.125 3.322 -7.594 1 93.25 404 SER B CA 1
ATOM 9593 C C . SER B 1 404 ? 35.062 2.217 -7.641 1 93.25 404 SER B C 1
ATOM 9595 O O . SER B 1 404 ? 35.188 1.261 -8.406 1 93.25 404 SER B O 1
ATOM 9597 N N . LEU B 1 405 ? 34.062 2.389 -6.895 1 93.5 405 LEU B N 1
ATOM 9598 C CA . LEU B 1 405 ? 33.062 1.329 -6.828 1 93.5 405 LEU B CA 1
ATOM 9599 C C . LEU B 1 405 ? 32.156 1.365 -8.047 1 93.5 405 LEU B C 1
ATOM 9601 O O . LEU B 1 405 ? 31.844 2.441 -8.562 1 93.5 405 LEU B O 1
ATOM 9605 N N . THR B 1 406 ? 31.734 0.181 -8.5 1 90.62 406 THR B N 1
ATOM 9606 C CA . THR B 1 406 ? 30.812 0.034 -9.617 1 90.62 406 THR B CA 1
ATOM 9607 C C . THR B 1 406 ? 29.672 -0.909 -9.25 1 90.62 406 THR B C 1
ATOM 9609 O O . THR B 1 406 ? 29.719 -1.602 -8.234 1 90.62 406 THR B O 1
ATOM 9612 N N . LYS B 1 407 ? 28.578 -0.834 -9.961 1 86.94 407 LYS B N 1
ATOM 9613 C CA . LYS B 1 407 ? 27.453 -1.757 -9.836 1 86.94 407 LYS B CA 1
ATOM 9614 C C . LYS B 1 407 ? 26.859 -2.086 -11.203 1 86.94 407 LYS B C 1
ATOM 9616 O O . LYS B 1 407 ? 27.25 -1.49 -12.211 1 86.94 407 LYS B O 1
ATOM 9621 N N . ILE B 1 408 ? 25.984 -3.08 -11.289 1 82.62 408 ILE B N 1
ATOM 9622 C CA . ILE B 1 408 ? 25.359 -3.547 -12.523 1 82.62 408 ILE B CA 1
ATOM 9623 C C . ILE B 1 408 ? 23.922 -3.062 -12.594 1 82.62 408 ILE B C 1
ATOM 9625 O O . ILE B 1 408 ? 23.141 -3.264 -11.656 1 82.62 408 ILE B O 1
ATOM 9629 N N . ASP B 1 409 ? 23.562 -2.453 -13.672 1 83.38 409 ASP B N 1
ATOM 9630 C CA . ASP B 1 409 ? 22.203 -1.936 -13.789 1 83.38 409 ASP B CA 1
ATOM 9631 C C . ASP B 1 409 ? 21.25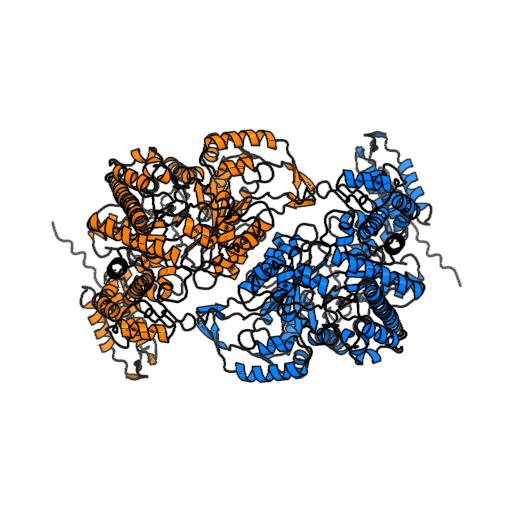 -2.996 -14.359 1 83.38 409 ASP B C 1
ATOM 9633 O O . ASP B 1 409 ? 21.641 -4.152 -14.523 1 83.38 409 ASP B O 1
ATOM 9637 N N . HIS B 1 410 ? 20.062 -2.721 -14.594 1 75.75 410 HIS B N 1
ATOM 9638 C CA . HIS B 1 410 ? 19 -3.643 -14.992 1 75.75 410 HIS B CA 1
ATOM 9639 C C . HIS B 1 410 ? 19.25 -4.203 -16.391 1 75.75 410 HIS B C 1
ATOM 9641 O O . HIS B 1 410 ? 18.672 -5.227 -16.766 1 75.75 410 HIS B O 1
ATOM 9647 N N . GLU B 1 411 ? 20.125 -3.502 -17.141 1 74.25 411 GLU B N 1
ATOM 9648 C CA . GLU B 1 411 ? 20.469 -3.973 -18.469 1 74.25 411 GLU B CA 1
ATOM 9649 C C . GLU B 1 411 ? 21.75 -4.809 -18.453 1 74.25 411 GLU B C 1
ATOM 9651 O O . GLU B 1 411 ? 22.25 -5.219 -19.5 1 74.25 411 GLU B O 1
ATOM 9656 N N . GLY B 1 412 ? 22.344 -4.918 -17.281 1 73.38 412 GLY B N 1
ATOM 9657 C CA . GLY B 1 412 ? 23.547 -5.715 -17.156 1 73.38 412 GLY B CA 1
ATOM 9658 C C . GLY B 1 412 ? 24.812 -4.918 -17.391 1 73.38 412 GLY B C 1
ATOM 9659 O O . GLY B 1 412 ? 25.906 -5.492 -17.531 1 73.38 412 GLY B O 1
ATOM 9660 N N . LYS B 1 413 ? 24.719 -3.676 -17.469 1 81.12 413 LYS B N 1
ATOM 9661 C CA . LYS B 1 413 ? 25.875 -2.82 -17.719 1 81.12 413 LYS B CA 1
ATOM 9662 C C . LYS B 1 413 ? 26.531 -2.377 -16.422 1 81.12 413 LYS B C 1
ATOM 9664 O O . LYS B 1 413 ? 25.859 -2.061 -15.445 1 81.12 413 LYS B O 1
ATOM 9669 N N . THR B 1 414 ? 27.812 -2.273 -16.375 1 85.75 414 THR B N 1
ATOM 9670 C CA . THR B 1 414 ? 28.562 -1.772 -15.227 1 85.75 414 THR B CA 1
ATOM 9671 C C . THR B 1 414 ? 28.547 -0.247 -15.188 1 85.75 414 THR B C 1
ATOM 9673 O O . THR B 1 414 ? 28.906 0.406 -16.172 1 85.75 414 THR B O 1
ATOM 9676 N N . ILE B 1 415 ? 28.094 0.275 -14.133 1 90.06 415 ILE B N 1
ATOM 9677 C CA . ILE B 1 415 ? 28.016 1.723 -13.977 1 90.06 415 ILE B CA 1
ATOM 9678 C C . ILE B 1 415 ? 28.641 2.137 -12.641 1 90.06 415 ILE B C 1
ATOM 9680 O O . ILE B 1 415 ? 28.844 1.3 -11.758 1 90.06 415 ILE B O 1
ATOM 9684 N N . PRO B 1 416 ? 28.938 3.373 -12.523 1 93.56 416 PRO B N 1
ATOM 9685 C CA . PRO B 1 416 ? 29.453 3.824 -11.227 1 93.56 416 PRO B CA 1
ATOM 9686 C C . PRO B 1 416 ? 28.438 3.654 -10.102 1 93.56 416 PRO B C 1
ATOM 9688 O O . PRO B 1 416 ? 27.25 3.916 -10.289 1 93.56 416 PRO B O 1
ATOM 9691 N N . ALA B 1 417 ? 28.922 3.234 -8.953 1 93.94 417 ALA B N 1
ATOM 9692 C CA . ALA B 1 417 ? 28.062 3.057 -7.785 1 93.94 417 ALA B CA 1
ATOM 9693 C C . ALA B 1 417 ? 27.672 4.402 -7.176 1 93.94 417 ALA B C 1
ATOM 9695 O O . ALA B 1 417 ? 26.625 4.527 -6.551 1 93.94 417 ALA B O 1
ATOM 9696 N N . ALA B 1 418 ? 28.578 5.387 -7.363 1 96.31 418 ALA B N 1
ATOM 9697 C CA . ALA B 1 418 ? 28.375 6.73 -6.824 1 96.31 418 ALA B CA 1
ATOM 9698 C C . ALA B 1 418 ? 28.734 7.793 -7.863 1 96.31 418 ALA B C 1
ATOM 9700 O O . ALA B 1 418 ? 29.828 8.359 -7.828 1 96.31 418 ALA B O 1
ATOM 9701 N N . PRO B 1 419 ? 27.812 8.102 -8.695 1 96.06 419 PRO B N 1
ATOM 9702 C CA . PRO B 1 419 ? 28.094 9.086 -9.75 1 96.06 419 PRO B CA 1
ATOM 9703 C C . PRO B 1 419 ? 28.219 10.5 -9.203 1 96.06 419 PRO B C 1
ATOM 9705 O O . PRO B 1 419 ? 27.797 10.781 -8.078 1 96.06 419 PRO B O 1
ATOM 9708 N N . ARG B 1 420 ? 28.859 11.383 -9.969 1 97.12 420 ARG B N 1
ATOM 9709 C CA . ARG B 1 420 ? 29.031 12.781 -9.602 1 97.12 420 ARG B CA 1
ATOM 9710 C C . ARG B 1 420 ? 28.203 13.688 -10.5 1 97.12 420 ARG B C 1
ATOM 9712 O O . ARG B 1 420 ? 28.031 13.414 -11.695 1 97.12 420 ARG B O 1
ATOM 9719 N N . ILE B 1 421 ? 27.656 14.703 -9.875 1 97.56 421 ILE B N 1
ATOM 9720 C CA . ILE B 1 421 ? 26.938 15.75 -10.586 1 97.56 421 ILE B CA 1
ATOM 9721 C C . ILE B 1 421 ? 27.297 17.109 -10.008 1 97.56 421 ILE B C 1
ATOM 9723 O O . ILE B 1 421 ? 27.734 17.219 -8.859 1 97.56 421 ILE B O 1
ATOM 9727 N N . SER B 1 422 ? 27.203 18.062 -10.766 1 97.88 422 SER B N 1
ATOM 9728 C CA . SER B 1 422 ? 27.562 19.391 -10.25 1 97.88 422 SER B CA 1
ATOM 9729 C C . SER B 1 422 ? 26.531 19.859 -9.227 1 97.88 422 SER B C 1
ATOM 9731 O O . SER B 1 422 ? 25.328 19.625 -9.375 1 97.88 422 SER B O 1
ATOM 9733 N N . ALA B 1 423 ? 26.984 20.562 -8.172 1 98.19 423 ALA B N 1
ATOM 9734 C CA . ALA B 1 423 ? 26.078 21.188 -7.207 1 98.19 423 ALA B CA 1
ATOM 9735 C C . ALA B 1 423 ? 25.141 22.172 -7.895 1 98.19 423 ALA B C 1
ATOM 9737 O O . ALA B 1 423 ? 23.984 22.297 -7.508 1 98.19 423 ALA B O 1
ATOM 9738 N N . LYS B 1 424 ? 25.625 22.797 -8.922 1 97.5 424 LYS B N 1
ATOM 9739 C CA . LYS B 1 424 ? 24.844 23.734 -9.711 1 97.5 424 LYS B CA 1
ATOM 9740 C C . LYS B 1 424 ? 23.656 23.047 -10.383 1 97.5 424 LYS B C 1
ATOM 9742 O O . LYS B 1 424 ? 22.547 23.578 -10.391 1 97.5 424 LYS B O 1
ATOM 9747 N N . GLU B 1 425 ? 23.922 21.938 -10.898 1 96.81 425 GLU B N 1
ATOM 9748 C CA . GLU B 1 425 ? 22.844 21.203 -11.562 1 96.81 425 GLU B CA 1
ATOM 9749 C C . GLU B 1 425 ? 21.75 20.828 -10.578 1 96.81 425 GLU B C 1
ATOM 9751 O O . GLU B 1 425 ? 20.562 20.906 -10.914 1 96.81 425 GLU B O 1
ATOM 9756 N N . ILE B 1 426 ? 22.141 20.422 -9.375 1 97.62 426 ILE B N 1
ATOM 9757 C CA . ILE B 1 426 ? 21.172 20.016 -8.367 1 97.62 426 ILE B CA 1
ATOM 9758 C C . ILE B 1 426 ? 20.312 21.219 -7.969 1 97.62 426 ILE B C 1
ATOM 9760 O O . ILE B 1 426 ? 19.094 21.172 -8.094 1 97.62 426 ILE B O 1
ATOM 9764 N N . LEU B 1 427 ? 20.922 22.266 -7.566 1 96.94 427 LEU B N 1
ATOM 9765 C CA . LEU B 1 427 ? 20.188 23.406 -7.027 1 96.94 427 LEU B CA 1
ATOM 9766 C C . LEU B 1 427 ? 19.406 24.125 -8.125 1 96.94 427 LEU B C 1
ATOM 9768 O O . LEU B 1 427 ? 18.266 24.547 -7.918 1 96.94 427 LEU B O 1
ATOM 9772 N N . ASP B 1 428 ? 20 24.281 -9.32 1 96 428 ASP B N 1
ATOM 9773 C CA . ASP B 1 428 ? 19.328 24.938 -10.43 1 96 428 ASP B CA 1
ATOM 9774 C C . ASP B 1 428 ? 18.094 24.141 -10.875 1 96 428 ASP B C 1
ATOM 9776 O O . ASP B 1 428 ? 17.062 24.719 -11.211 1 96 428 ASP B O 1
ATOM 9780 N N . THR B 1 429 ? 18.281 22.828 -10.93 1 95.06 429 THR B N 1
ATOM 9781 C CA . THR B 1 429 ? 17.141 21.984 -11.289 1 95.06 429 THR B CA 1
ATOM 9782 C C . THR B 1 429 ? 16.016 22.141 -10.266 1 95.06 429 THR B C 1
ATOM 9784 O O . THR B 1 429 ? 14.852 22.266 -10.633 1 95.06 429 THR B O 1
ATOM 9787 N N . TRP B 1 430 ? 16.359 22.078 -9.023 1 96.19 430 TRP B N 1
ATOM 9788 C CA . TRP B 1 430 ? 15.359 22.234 -7.965 1 96.19 430 TRP B CA 1
ATOM 9789 C C . TRP B 1 430 ? 14.648 23.578 -8.086 1 96.19 430 TRP B C 1
ATOM 9791 O O . TRP B 1 430 ? 13.414 23.641 -8.031 1 96.19 430 TRP B O 1
ATOM 9801 N N . LEU B 1 431 ? 15.398 24.672 -8.219 1 95.56 431 LEU B N 1
ATOM 9802 C CA . LEU B 1 431 ? 14.836 26.016 -8.32 1 95.56 431 LEU B CA 1
ATOM 9803 C C . LEU B 1 431 ? 13.93 26.141 -9.539 1 95.56 431 LEU B C 1
ATOM 9805 O O . LEU B 1 431 ? 12.859 26.75 -9.461 1 95.56 431 LEU B O 1
ATOM 9809 N N . ARG B 1 432 ? 14.383 25.578 -10.609 1 93.38 432 ARG B N 1
ATOM 9810 C CA . ARG B 1 432 ? 13.594 25.609 -11.836 1 93.38 432 ARG B CA 1
ATOM 9811 C C . ARG B 1 432 ? 12.25 24.922 -11.641 1 93.38 432 ARG B C 1
ATOM 9813 O O . ARG B 1 432 ? 11.203 25.469 -11.992 1 93.38 432 ARG B O 1
ATOM 9820 N N . ILE B 1 433 ? 12.289 23.75 -11.094 1 92.81 433 ILE B N 1
ATOM 9821 C CA . ILE B 1 433 ? 11.062 22.984 -10.891 1 92.81 433 ILE B CA 1
ATOM 9822 C C . ILE B 1 433 ? 10.164 23.703 -9.891 1 92.81 433 ILE B C 1
ATOM 9824 O O . ILE B 1 433 ? 8.938 23.734 -10.047 1 92.81 433 ILE B O 1
ATOM 9828 N N . ARG B 1 434 ? 10.734 24.25 -8.867 1 94.25 434 ARG B N 1
ATOM 9829 C CA . ARG B 1 434 ? 9.992 25.047 -7.898 1 94.25 434 ARG B CA 1
ATOM 9830 C C . ARG B 1 434 ? 9.281 26.203 -8.57 1 94.25 434 ARG B C 1
ATOM 9832 O O . ARG B 1 434 ? 8.109 26.484 -8.297 1 94.25 434 ARG B O 1
ATOM 9839 N N . MET B 1 435 ? 9.922 26.844 -9.453 1 92 435 MET B N 1
ATOM 9840 C CA . MET B 1 435 ? 9.352 28 -10.125 1 92 435 MET B CA 1
ATOM 9841 C C . MET B 1 435 ? 8.32 27.578 -11.164 1 92 435 MET B C 1
ATOM 9843 O O . MET B 1 435 ? 7.422 28.359 -11.508 1 92 435 MET B O 1
ATOM 9847 N N . GLU B 1 436 ? 8.445 26.328 -11.586 1 88.69 436 GLU B N 1
ATOM 9848 C CA . GLU B 1 436 ? 7.496 25.812 -12.555 1 88.69 436 GLU B CA 1
ATOM 9849 C C . GLU B 1 436 ? 6.215 25.328 -11.867 1 88.69 436 GLU B C 1
ATOM 9851 O O . GLU B 1 436 ? 5.117 25.516 -12.398 1 88.69 436 GLU B O 1
ATOM 9856 N N . THR B 1 437 ? 6.375 24.734 -10.695 1 88.12 437 THR B N 1
ATOM 9857 C CA . THR B 1 437 ? 5.238 24.031 -10.102 1 88.12 437 THR B CA 1
ATOM 9858 C C . THR B 1 437 ? 4.723 24.781 -8.875 1 88.12 437 THR B C 1
ATOM 9860 O O . THR B 1 437 ? 3.586 24.578 -8.445 1 88.12 437 THR B O 1
ATOM 9863 N N . GLY B 1 438 ? 5.594 25.562 -8.312 1 91.88 438 GLY B N 1
ATOM 9864 C CA . GLY B 1 438 ? 5.273 26.219 -7.051 1 91.88 438 GLY B CA 1
ATOM 9865 C C . GLY B 1 438 ? 5.293 25.266 -5.863 1 91.88 438 GLY B C 1
ATOM 9866 O O . GLY B 1 438 ? 5.09 25.703 -4.723 1 91.88 438 GLY B O 1
ATOM 9867 N N . ARG B 1 439 ? 5.543 23.953 -6.074 1 88.62 439 ARG B N 1
ATOM 9868 C CA . ARG B 1 439 ? 5.344 22.938 -5.035 1 88.62 439 ARG B CA 1
ATOM 9869 C C . ARG B 1 439 ? 6.621 22.141 -4.793 1 88.62 439 ARG B C 1
ATOM 9871 O O . ARG B 1 439 ? 6.57 20.938 -4.551 1 88.62 439 ARG B O 1
ATOM 9878 N N . MET B 1 440 ? 7.742 22.609 -4.754 1 94 440 MET B N 1
ATOM 9879 C CA . MET B 1 440 ? 8.992 21.984 -4.344 1 94 440 MET B CA 1
ATOM 9880 C C . MET B 1 440 ? 9.539 22.641 -3.078 1 94 440 MET B C 1
ATOM 9882 O O . MET B 1 440 ? 10.031 23.766 -3.119 1 94 440 MET B O 1
ATOM 9886 N N . TYR B 1 441 ? 9.445 21.844 -2.002 1 97.44 441 TYR B N 1
ATOM 9887 C CA . TYR B 1 441 ? 9.82 22.375 -0.696 1 97.44 441 TYR B CA 1
ATOM 9888 C C . TYR B 1 441 ? 11.305 22.156 -0.429 1 97.44 441 TYR B C 1
ATOM 9890 O O . TYR B 1 441 ? 11.992 21.5 -1.214 1 97.44 441 TYR B O 1
ATOM 9898 N N . ALA B 1 442 ? 11.805 22.797 0.56 1 98 442 ALA B N 1
ATOM 9899 C CA . ALA B 1 442 ? 13.18 22.594 1.008 1 98 442 ALA B CA 1
ATOM 9900 C C . ALA B 1 442 ? 13.273 22.594 2.531 1 98 442 ALA B C 1
ATOM 9902 O O . ALA B 1 442 ? 12.445 23.219 3.205 1 98 442 ALA B O 1
ATOM 9903 N N . HIS B 1 443 ? 14.195 21.906 3.035 1 98.5 443 HIS B N 1
ATOM 9904 C CA . HIS B 1 443 ? 14.453 21.781 4.469 1 98.5 443 HIS B CA 1
ATOM 9905 C C . HIS B 1 443 ? 15.945 21.812 4.766 1 98.5 443 HIS B C 1
ATOM 9907 O O . HIS B 1 443 ? 16.688 20.906 4.371 1 98.5 443 HIS B O 1
ATOM 9913 N N . HIS B 1 444 ? 16.422 22.875 5.348 1 98 444 HIS B N 1
ATOM 9914 C CA . HIS B 1 444 ? 17.797 22.969 5.816 1 98 444 HIS B CA 1
ATOM 9915 C C . HIS B 1 444 ? 18 22.141 7.078 1 98 444 HIS B C 1
ATOM 9917 O O . HIS B 1 444 ? 17.859 22.641 8.195 1 98 444 HIS B O 1
ATOM 9923 N N . ILE B 1 445 ? 18.484 20.953 6.91 1 97.62 445 ILE B N 1
ATOM 9924 C CA . ILE B 1 445 ? 18.594 19.969 7.977 1 97.62 445 ILE B CA 1
ATOM 9925 C C . ILE B 1 445 ? 19.531 20.469 9.062 1 97.62 445 ILE B C 1
ATOM 9927 O O . ILE B 1 445 ? 19.234 20.359 10.25 1 97.62 445 ILE B O 1
ATOM 9931 N N . GLY B 1 446 ? 20.656 21.047 8.711 1 95.12 446 GLY B N 1
ATOM 9932 C CA . GLY B 1 446 ? 21.625 21.562 9.656 1 95.12 446 GLY B CA 1
ATOM 9933 C C . GLY B 1 446 ? 21.062 22.656 10.555 1 95.12 446 GLY B C 1
ATOM 9934 O O . GLY B 1 446 ? 21.297 22.656 11.766 1 95.12 446 GLY B O 1
ATOM 9935 N N . GLU B 1 447 ? 20.312 23.562 9.945 1 95.69 447 GLU B N 1
ATOM 9936 C CA . GLU B 1 447 ? 19.719 24.656 10.703 1 95.69 447 GLU B CA 1
ATOM 9937 C C . GLU B 1 447 ? 18.656 24.141 11.672 1 95.69 447 GLU B C 1
ATOM 9939 O O . GLU B 1 447 ? 18.547 24.641 12.797 1 95.69 447 GLU B O 1
ATOM 9944 N N . SER B 1 448 ? 17.828 23.219 11.242 1 97 448 SER B N 1
ATOM 9945 C CA . SER B 1 448 ? 16.781 22.656 12.086 1 97 448 SER B CA 1
ATOM 9946 C C . SER B 1 448 ? 17.359 21.906 13.281 1 97 448 SER B C 1
ATOM 9948 O O . SER B 1 448 ? 16.797 21.938 14.375 1 97 448 SER B O 1
ATOM 9950 N N . ASN B 1 449 ? 18.484 21.188 13.039 1 96.62 449 ASN B N 1
ATOM 9951 C CA . ASN B 1 449 ? 19.109 20.438 14.133 1 96.62 449 ASN B CA 1
ATOM 9952 C C . ASN B 1 449 ? 19.906 21.359 15.055 1 96.62 449 ASN B C 1
ATOM 9954 O O . ASN B 1 449 ? 19.969 21.141 16.266 1 96.62 449 ASN B O 1
ATOM 9958 N N . ARG B 1 450 ? 20.531 22.406 14.523 1 94.88 450 ARG B N 1
ATOM 9959 C CA . ARG B 1 450 ? 21.297 23.359 15.328 1 94.88 450 ARG B CA 1
ATOM 9960 C C . ARG B 1 450 ? 20.375 24.266 16.141 1 94.88 450 ARG B C 1
ATOM 9962 O O . ARG B 1 450 ? 20.562 24.438 17.344 1 94.88 450 ARG B O 1
ATOM 9969 N N . HIS B 1 451 ? 19.422 24.875 15.484 1 96.44 451 HIS B N 1
ATOM 9970 C CA . HIS B 1 451 ? 18.5 25.828 16.094 1 96.44 451 HIS B CA 1
ATOM 9971 C C . HIS B 1 451 ? 17.188 25.156 16.484 1 96.44 451 HIS B C 1
ATOM 9973 O O . HIS B 1 451 ? 16.125 25.781 16.422 1 96.44 451 HIS B O 1
ATOM 9979 N N . GLY B 1 452 ? 17.172 23.859 16.766 1 95.31 452 GLY B N 1
ATOM 9980 C CA . GLY B 1 452 ? 16.062 23.109 17.312 1 95.31 452 GLY B CA 1
ATOM 9981 C C . GLY B 1 452 ? 16.234 22.797 18.797 1 95.31 452 GLY B C 1
ATOM 9982 O O . GLY B 1 452 ? 17.281 23.062 19.375 1 95.31 452 GLY B O 1
ATOM 9983 N N . ASN B 1 453 ? 15.258 22.188 19.391 1 96.44 453 ASN B N 1
ATOM 9984 C CA . ASN B 1 453 ? 15.242 21.953 20.828 1 96.44 453 ASN B CA 1
ATOM 9985 C C . ASN B 1 453 ? 15.805 20.578 21.188 1 96.44 453 ASN B C 1
ATOM 9987 O O . ASN B 1 453 ? 16.047 20.281 22.359 1 96.44 453 ASN B O 1
ATOM 9991 N N . PHE B 1 454 ? 16.062 19.703 20.25 1 97.38 454 PHE B N 1
ATOM 9992 C CA . PHE B 1 454 ? 16.25 18.281 20.531 1 97.38 454 PHE B CA 1
ATOM 9993 C C . PHE B 1 454 ? 17.734 17.922 20.453 1 97.38 454 PHE B C 1
ATOM 9995 O O . PHE B 1 454 ? 18.516 18.578 19.766 1 97.38 454 PHE B O 1
ATOM 10002 N N . LEU B 1 455 ? 18.109 16.922 21.219 1 96.44 455 LEU B N 1
ATOM 10003 C CA . LEU B 1 455 ? 19.391 16.266 21.062 1 96.44 455 LEU B CA 1
ATOM 10004 C C . LEU B 1 455 ? 19.312 15.117 20.062 1 96.44 455 LEU B C 1
ATOM 10006 O O . LEU B 1 455 ? 20.328 14.719 19.484 1 96.44 455 LEU B O 1
ATOM 10010 N N . ASP B 1 456 ? 18.109 14.523 19.859 1 96.31 456 ASP B N 1
ATOM 10011 C CA . ASP B 1 456 ? 17.844 13.508 18.844 1 96.31 456 ASP B CA 1
ATOM 10012 C C . ASP B 1 456 ? 17.75 14.141 17.453 1 96.31 456 ASP B C 1
ATOM 10014 O O . ASP B 1 456 ? 17.328 15.289 17.312 1 96.31 456 ASP B O 1
ATOM 10018 N N . PRO B 1 457 ? 18.062 13.445 16.422 1 95.81 457 PRO B N 1
ATOM 10019 C CA . PRO B 1 457 ? 18.156 14.023 15.086 1 95.81 457 PRO B CA 1
ATOM 10020 C C . PRO B 1 457 ? 16.781 14.297 14.469 1 95.81 457 PRO B C 1
ATOM 10022 O O . PRO B 1 457 ? 15.875 13.469 14.586 1 95.81 457 PRO B O 1
ATOM 10025 N N . ILE B 1 458 ? 16.656 15.461 13.844 1 97.62 458 ILE B N 1
ATOM 10026 C CA . ILE B 1 458 ? 15.531 15.805 12.984 1 97.62 458 ILE B CA 1
ATOM 10027 C C . ILE B 1 458 ? 15.844 15.398 11.547 1 97.62 458 ILE B C 1
ATOM 10029 O O . ILE B 1 458 ? 16.844 15.836 10.977 1 97.62 458 ILE B O 1
ATOM 10033 N N . ARG B 1 459 ? 14.93 14.602 10.938 1 97.06 459 ARG B N 1
ATOM 10034 C CA . ARG B 1 459 ? 15.281 14.008 9.656 1 97.06 459 ARG B CA 1
ATOM 10035 C C . ARG B 1 459 ? 14.352 14.5 8.547 1 97.06 459 ARG B C 1
ATOM 10037 O O . ARG B 1 459 ? 14.656 14.352 7.367 1 97.06 459 ARG B O 1
ATOM 10044 N N . MET B 1 460 ? 13.258 15.07 8.953 1 97.75 460 MET B N 1
ATOM 10045 C CA . MET B 1 460 ? 12.25 15.469 7.98 1 97.75 460 MET B CA 1
ATOM 10046 C C . MET B 1 460 ? 11.336 16.547 8.555 1 97.75 460 MET B C 1
ATOM 10048 O O . MET B 1 460 ? 11.5 16.953 9.703 1 97.75 460 MET B O 1
ATOM 10052 N N . THR B 1 461 ? 10.43 16.984 7.703 1 97.44 461 THR B N 1
ATOM 10053 C CA . THR B 1 461 ? 9.344 17.875 8.109 1 97.44 461 THR B CA 1
ATOM 10054 C C . THR B 1 461 ? 7.996 17.297 7.676 1 97.44 461 THR B C 1
ATOM 10056 O O . THR B 1 461 ? 7.934 16.203 7.113 1 97.44 461 THR B O 1
ATOM 10059 N N . ASN B 1 462 ? 6.918 17.922 8.047 1 95.38 462 ASN B N 1
ATOM 10060 C CA . ASN B 1 462 ? 5.578 17.422 7.746 1 95.38 462 ASN B CA 1
ATOM 10061 C C . ASN B 1 462 ? 5.039 18.031 6.449 1 95.38 462 ASN B C 1
ATOM 10063 O O . ASN B 1 462 ? 5.789 18.641 5.684 1 95.38 462 ASN B O 1
ATOM 10067 N N . LEU B 1 463 ? 3.814 17.797 6.172 1 89.31 463 LEU B N 1
ATOM 10068 C CA . LEU B 1 463 ? 3.111 18.219 4.961 1 89.31 463 LEU B CA 1
ATOM 10069 C C . LEU B 1 463 ? 3.258 19.719 4.73 1 89.31 463 LEU B C 1
ATOM 10071 O O . LEU B 1 463 ? 3.537 20.141 3.611 1 89.31 463 LEU B O 1
ATOM 10075 N N . CYS B 1 464 ? 3.139 20.5 5.801 1 92.44 464 CYS B N 1
ATOM 10076 C CA . CYS B 1 464 ? 3.176 21.953 5.676 1 92.44 464 CYS B CA 1
ATOM 10077 C C . CYS B 1 464 ? 4.555 22.5 6.035 1 92.44 464 CYS B C 1
ATOM 10079 O O . CYS B 1 464 ? 4.758 23.703 6.07 1 92.44 464 CYS B O 1
ATOM 10081 N N . VAL B 1 465 ? 5.477 21.688 6.391 1 96.5 465 VAL B N 1
ATOM 10082 C CA . VAL B 1 465 ? 6.902 21.906 6.582 1 96.5 465 VAL B CA 1
ATOM 10083 C C . VAL B 1 465 ? 7.133 22.766 7.82 1 96.5 465 VAL B C 1
ATOM 10085 O O . VAL B 1 465 ? 8.102 23.531 7.887 1 96.5 465 VAL B O 1
ATOM 10088 N N . GLU B 1 466 ? 6.234 22.781 8.789 1 96.81 466 GLU B N 1
ATOM 10089 C CA . GLU B 1 466 ? 6.449 23.578 10 1 96.81 466 GLU B CA 1
ATOM 10090 C C . GLU B 1 466 ? 6.891 22.688 11.164 1 96.81 466 GLU B C 1
ATOM 10092 O O . GLU B 1 466 ? 7.332 23.188 12.195 1 96.81 466 GLU B O 1
ATOM 10097 N N . ILE B 1 467 ? 6.754 21.359 11.008 1 97.94 467 ILE B N 1
ATOM 10098 C CA . ILE B 1 467 ? 7.074 20.453 12.102 1 97.94 467 ILE B CA 1
ATOM 10099 C C . ILE B 1 467 ? 8.469 19.859 11.883 1 97.94 467 ILE B C 1
ATOM 10101 O O . ILE B 1 467 ? 8.719 19.203 10.875 1 97.94 467 ILE B O 1
ATOM 10105 N N . THR B 1 468 ? 9.391 20.125 12.734 1 98 468 THR B N 1
ATOM 10106 C CA . THR B 1 468 ? 10.742 19.562 12.734 1 98 468 THR B CA 1
ATOM 10107 C C . THR B 1 468 ? 11.023 18.859 14.062 1 98 468 THR B C 1
ATOM 10109 O O . THR B 1 468 ? 11.531 19.469 15 1 98 468 THR B O 1
ATOM 10112 N N . GLN B 1 469 ? 10.648 17.594 14.156 1 98.12 469 GLN B N 1
ATOM 10113 C CA . GLN B 1 469 ? 10.734 16.75 15.344 1 98.12 469 GLN B CA 1
ATOM 10114 C C . GLN B 1 469 ? 11.484 15.461 15.055 1 98.12 469 GLN B C 1
ATOM 10116 O O . GLN B 1 469 ? 11.531 15.008 13.914 1 98.12 469 GLN B O 1
ATOM 10121 N N . PRO B 1 470 ? 12.07 14.883 16.062 1 97.38 470 PRO B N 1
ATOM 10122 C CA . PRO B 1 470 ? 12.789 13.633 15.852 1 97.38 470 PRO B CA 1
ATOM 10123 C C . PRO B 1 470 ? 11.867 12.469 15.508 1 97.38 470 PRO B C 1
ATOM 10125 O O . PRO B 1 470 ? 10.734 12.406 15.984 1 97.38 470 PRO B O 1
ATOM 10128 N N . THR B 1 471 ? 12.281 11.656 14.68 1 97.5 471 THR B N 1
ATOM 10129 C CA . THR B 1 471 ? 11.672 10.375 14.336 1 97.5 471 THR B CA 1
ATOM 10130 C C . THR B 1 471 ? 12.703 9.258 14.344 1 97.5 471 THR B C 1
ATOM 10132 O O . THR B 1 471 ? 13.906 9.516 14.281 1 97.5 471 THR B O 1
ATOM 10135 N N . ARG B 1 472 ? 12.359 8.062 14.523 1 97.12 472 ARG B N 1
ATOM 10136 C CA . ARG B 1 472 ? 13.195 6.863 14.453 1 97.12 472 ARG B CA 1
ATOM 10137 C C . ARG B 1 472 ? 12.461 5.723 13.766 1 97.12 472 ARG B C 1
ATOM 10139 O O . ARG B 1 472 ? 11.312 5.418 14.109 1 97.12 472 ARG B O 1
ATOM 10146 N N . PRO B 1 473 ? 13.07 5.07 12.781 1 97.75 473 PRO B N 1
ATOM 10147 C CA . PRO B 1 473 ? 12.391 4.004 12.047 1 97.75 473 PRO B CA 1
ATOM 10148 C C . PRO B 1 473 ? 12.117 2.773 12.914 1 97.75 473 PRO B C 1
ATOM 10150 O O . PRO B 1 473 ? 12.891 2.475 13.828 1 97.75 473 PRO B O 1
ATOM 10153 N N . PHE B 1 474 ? 11.016 2.148 12.648 1 98.25 474 PHE B N 1
ATOM 10154 C CA . PHE B 1 474 ? 10.758 0.806 13.156 1 98.25 474 PHE B CA 1
ATOM 10155 C C . PHE B 1 474 ? 11.406 -0.245 12.266 1 98.25 474 PHE B C 1
ATOM 10157 O O . PHE B 1 474 ? 11.516 -0.058 11.055 1 98.25 474 PHE B O 1
ATOM 10164 N N . HIS B 1 475 ? 11.859 -1.363 12.859 1 97.5 475 HIS B N 1
ATOM 10165 C CA . HIS B 1 475 ? 12.555 -2.391 12.094 1 97.5 475 HIS B CA 1
ATOM 10166 C C . HIS B 1 475 ? 11.633 -3.568 11.789 1 97.5 475 HIS B C 1
ATOM 10168 O O . HIS B 1 475 ? 11.938 -4.391 10.922 1 97.5 475 HIS B O 1
ATOM 10174 N N . HIS B 1 476 ? 10.57 -3.664 12.492 1 97.56 476 HIS B N 1
ATOM 10175 C CA . HIS B 1 476 ? 9.539 -4.676 12.281 1 97.56 476 HIS B CA 1
ATOM 10176 C C . HIS B 1 476 ? 8.188 -4.203 12.805 1 97.56 476 HIS B C 1
ATOM 10178 O O . HIS B 1 476 ? 8.125 -3.49 13.812 1 97.56 476 HIS B O 1
ATOM 10184 N N . ILE B 1 477 ? 7.105 -4.613 12.195 1 97.81 477 ILE B N 1
ATOM 10185 C CA . ILE B 1 477 ? 5.762 -4.117 12.453 1 97.81 477 ILE B CA 1
ATOM 10186 C C . ILE B 1 477 ? 5.355 -4.434 13.891 1 97.81 477 ILE B C 1
ATOM 10188 O O . ILE B 1 477 ? 4.598 -3.684 14.516 1 97.81 477 ILE B O 1
ATOM 10192 N N . THR B 1 478 ? 5.867 -5.535 14.531 1 97.5 478 THR B N 1
ATOM 10193 C CA . THR B 1 478 ? 5.5 -5.949 15.875 1 97.5 478 THR B CA 1
ATOM 10194 C C . THR B 1 478 ? 5.973 -4.926 16.906 1 97.5 478 THR B C 1
ATOM 10196 O O . THR B 1 478 ? 5.453 -4.879 18.031 1 97.5 478 THR B O 1
ATOM 10199 N N . GLU B 1 479 ? 6.953 -4.09 16.562 1 98.19 479 GLU B N 1
ATOM 10200 C CA . GLU B 1 479 ? 7.449 -3.066 17.469 1 98.19 479 GLU B CA 1
ATOM 10201 C C . GLU B 1 479 ? 6.379 -2.018 17.766 1 98.19 479 GLU B C 1
ATOM 10203 O O . GLU B 1 479 ? 6.41 -1.367 18.812 1 98.19 479 GLU B O 1
ATOM 10208 N N . LEU B 1 480 ? 5.426 -1.826 16.844 1 98.38 480 LEU B N 1
ATOM 10209 C CA . LEU B 1 480 ? 4.359 -0.843 17 1 98.38 480 LEU B CA 1
ATOM 10210 C C . LEU B 1 480 ? 3.42 -1.232 18.141 1 98.38 480 LEU B C 1
ATOM 10212 O O . LEU B 1 480 ? 2.707 -0.384 18.672 1 98.38 480 LEU B O 1
ATOM 10216 N N . TYR B 1 481 ? 3.379 -2.549 18.531 1 97.88 481 TYR B N 1
ATOM 10217 C CA . TYR B 1 481 ? 2.344 -3.061 19.422 1 97.88 481 TYR B CA 1
ATOM 10218 C C . TYR B 1 481 ? 2.955 -3.631 20.703 1 97.88 481 TYR B C 1
ATOM 10220 O O . TYR B 1 481 ? 2.381 -4.527 21.328 1 97.88 481 TYR B O 1
ATOM 10228 N N . LYS B 1 482 ? 4.156 -3.174 21.062 1 97.44 482 LYS B N 1
ATOM 10229 C CA . LYS B 1 482 ? 4.773 -3.543 22.344 1 97.44 482 LYS B CA 1
ATOM 10230 C C . LYS B 1 482 ? 3.979 -2.988 23.516 1 97.44 482 LYS B C 1
ATOM 10232 O O . LYS B 1 482 ? 3.348 -1.936 23.406 1 97.44 482 LYS B O 1
ATOM 10237 N N . THR B 1 483 ? 4.004 -3.666 24.641 1 96.12 483 THR B N 1
ATOM 10238 C CA . THR B 1 483 ? 3.357 -3.209 25.859 1 96.12 483 THR B CA 1
ATOM 10239 C C . THR B 1 483 ? 4.199 -2.139 26.547 1 96.12 483 THR B C 1
ATOM 10241 O O . THR B 1 483 ? 5.383 -1.981 26.25 1 96.12 483 THR B O 1
ATOM 10244 N N . GLN B 1 484 ? 3.582 -1.42 27.422 1 96.44 484 GLN B N 1
ATOM 10245 C CA . GLN B 1 484 ? 4.293 -0.402 28.188 1 96.44 484 GLN B CA 1
ATOM 10246 C C . GLN B 1 484 ? 5.473 -1.006 28.938 1 96.44 484 GLN B C 1
ATOM 10248 O O . GLN B 1 484 ? 6.555 -0.412 28.984 1 96.44 484 GLN B O 1
ATOM 10253 N N . ASP B 1 485 ? 5.262 -2.242 29.484 1 96.69 485 ASP B N 1
ATOM 10254 C CA . ASP B 1 485 ? 6.32 -2.906 30.234 1 96.69 485 ASP B CA 1
ATOM 10255 C C . ASP B 1 485 ? 7.516 -3.219 29.344 1 96.69 485 ASP B C 1
ATOM 10257 O O . ASP B 1 485 ? 8.664 -3.029 29.75 1 96.69 485 ASP B O 1
ATOM 10261 N N . GLN B 1 486 ? 7.199 -3.641 28.141 1 96.62 486 GLN B N 1
ATOM 10262 C CA . GLN B 1 486 ? 8.258 -3.947 27.172 1 96.62 486 GLN B CA 1
ATOM 10263 C C . GLN B 1 486 ? 9.031 -2.691 26.797 1 96.62 486 GLN B C 1
ATOM 10265 O O . GLN B 1 486 ? 10.258 -2.723 26.688 1 96.62 486 GLN B O 1
ATOM 10270 N N . LEU B 1 487 ? 8.352 -1.584 26.625 1 97.62 487 LEU B N 1
ATOM 10271 C CA . LEU B 1 487 ? 8.961 -0.325 26.219 1 97.62 487 LEU B CA 1
ATOM 10272 C C . LEU B 1 487 ? 9.781 0.278 27.344 1 97.62 487 LEU B C 1
ATOM 10274 O O . LEU B 1 487 ? 10.844 0.854 27.109 1 97.62 487 LEU B O 1
ATOM 10278 N N . ASP B 1 488 ? 9.273 0.133 28.609 1 97 488 ASP B N 1
ATOM 10279 C CA . ASP B 1 488 ? 9.984 0.668 29.781 1 97 488 ASP B CA 1
ATOM 10280 C C . ASP B 1 488 ? 11.344 -0.011 29.953 1 97 488 ASP B C 1
ATOM 10282 O O . ASP B 1 488 ? 12.273 0.583 30.5 1 97 488 ASP B O 1
ATOM 10286 N N . ASP B 1 489 ? 11.461 -1.237 29.422 1 97.06 489 ASP B N 1
ATOM 10287 C CA . ASP B 1 489 ? 12.688 -2.01 29.578 1 97.06 489 ASP B CA 1
ATOM 10288 C C . ASP B 1 489 ? 13.68 -1.701 28.453 1 97.06 489 ASP B C 1
ATOM 10290 O O . ASP B 1 489 ? 14.82 -2.158 28.484 1 97.06 489 ASP B O 1
ATOM 10294 N N . MET B 1 490 ? 13.219 -0.926 27.484 1 97.06 490 MET B N 1
ATOM 10295 C CA . MET B 1 490 ? 14.078 -0.607 26.344 1 97.06 490 MET B CA 1
ATOM 10296 C C . MET B 1 490 ? 14.781 0.73 26.547 1 97.06 490 MET B C 1
ATOM 10298 O O . MET B 1 490 ? 14.281 1.598 27.266 1 97.06 490 MET B O 1
ATOM 10302 N N . ARG B 1 491 ? 16.031 0.889 25.953 1 95.38 491 ARG B N 1
ATOM 10303 C CA . ARG B 1 491 ? 16.641 2.209 25.891 1 95.38 491 ARG B CA 1
ATOM 10304 C C . ARG B 1 491 ? 15.891 3.117 24.922 1 95.38 491 ARG B C 1
ATOM 10306 O O . ARG B 1 491 ? 15.469 2.682 23.844 1 95.38 491 ARG B O 1
ATOM 10313 N N . PRO B 1 492 ? 15.609 4.422 25.188 1 95.5 492 PRO B N 1
ATOM 10314 C CA . PRO B 1 492 ? 14.859 5.332 24.328 1 95.5 492 PRO B CA 1
ATOM 10315 C C . PRO B 1 492 ? 15.359 5.332 22.875 1 95.5 492 PRO B C 1
ATOM 10317 O O . PRO B 1 492 ? 14.562 5.418 21.938 1 95.5 492 PRO B O 1
ATOM 10320 N N . GLU B 1 493 ? 16.672 5.137 22.688 1 93.88 493 GLU B N 1
ATOM 10321 C CA . GLU B 1 493 ? 17.281 5.203 21.359 1 93.88 493 GLU B CA 1
ATOM 10322 C C . GLU B 1 493 ? 16.938 3.969 20.531 1 93.88 493 GLU B C 1
ATOM 10324 O O . GLU B 1 493 ? 17.141 3.949 19.328 1 93.88 493 GLU B O 1
ATOM 10329 N N . ASP B 1 494 ? 16.422 2.908 21.188 1 96.12 494 ASP B N 1
ATOM 10330 C CA . ASP B 1 494 ? 16.109 1.661 20.5 1 96.12 494 ASP B CA 1
ATOM 10331 C C . ASP B 1 494 ? 14.609 1.575 20.203 1 96.12 494 ASP B C 1
ATOM 10333 O O . ASP B 1 494 ? 14.148 0.614 19.578 1 96.12 494 ASP B O 1
ATOM 10337 N N . ILE B 1 495 ? 13.859 2.559 20.641 1 97.81 495 ILE B N 1
ATOM 10338 C CA . ILE B 1 495 ? 12.414 2.574 20.422 1 97.81 495 ILE B CA 1
ATOM 10339 C C . ILE B 1 495 ? 12.086 3.355 19.156 1 97.81 495 ILE B C 1
ATOM 10341 O O . ILE B 1 495 ? 12.516 4.5 19 1 97.81 495 ILE B O 1
ATOM 10345 N N . GLY B 1 496 ? 11.406 2.682 18.188 1 97.94 496 GLY B N 1
ATOM 10346 C CA . GLY B 1 496 ? 10.898 3.449 17.062 1 97.94 496 GLY B CA 1
ATOM 10347 C C . GLY B 1 496 ? 10.031 4.621 17.484 1 97.94 496 GLY B C 1
ATOM 10348 O O . GLY B 1 496 ? 9.375 4.57 18.531 1 97.94 496 GLY B O 1
ATOM 10349 N N . GLU B 1 497 ? 10.023 5.723 16.688 1 97.94 497 GLU B N 1
ATOM 10350 C CA . GLU B 1 497 ? 9.328 6.938 17.094 1 97.94 497 GLU B CA 1
ATOM 10351 C C . GLU B 1 497 ? 8.625 7.594 15.914 1 97.94 497 GLU B C 1
ATOM 10353 O O . GLU B 1 497 ? 9.258 7.914 14.906 1 97.94 497 GLU B O 1
ATOM 10358 N N . VAL B 1 498 ? 7.32 7.715 16.016 1 97.56 498 VAL B N 1
ATOM 10359 C CA . VAL B 1 498 ? 6.496 8.523 15.125 1 97.56 498 VAL B CA 1
ATOM 10360 C C . VAL B 1 498 ? 6.184 9.867 15.781 1 97.56 498 VAL B C 1
ATOM 10362 O O . VAL B 1 498 ? 5.75 9.914 16.938 1 97.56 498 VAL B O 1
ATOM 10365 N N . SER B 1 499 ? 6.441 10.914 15.086 1 97.19 499 SER B N 1
ATOM 10366 C CA . SER B 1 499 ? 6.152 12.227 15.664 1 97.19 499 SER B CA 1
ATOM 10367 C C . SER B 1 499 ? 4.766 12.711 15.258 1 97.19 499 SER B C 1
ATOM 10369 O O . SER B 1 499 ? 4.336 12.508 14.117 1 97.19 499 SER B O 1
ATOM 10371 N N . LEU B 1 500 ? 4.098 13.312 16.188 1 95.25 500 LEU B N 1
ATOM 10372 C CA . LEU B 1 500 ? 2.77 13.875 15.961 1 95.25 500 LEU B CA 1
ATOM 10373 C C . LEU B 1 500 ? 2.797 15.398 16.062 1 95.25 500 LEU B C 1
ATOM 10375 O O . LEU B 1 500 ? 3.645 15.969 16.75 1 95.25 500 LEU B O 1
ATOM 10379 N N . CYS B 1 501 ? 1.949 15.953 15.352 1 92.25 501 CYS B N 1
ATOM 10380 C CA . CYS B 1 501 ? 1.803 17.406 15.352 1 92.25 501 CYS B CA 1
ATOM 10381 C C . CYS B 1 501 ? 0.594 17.828 16.172 1 92.25 501 CYS B C 1
ATOM 10383 O O . CYS B 1 501 ? -0.548 17.656 15.742 1 92.25 501 CYS B O 1
ATOM 10385 N N . ASN B 1 502 ? 0.783 18.375 17.344 1 95 502 ASN B N 1
ATOM 10386 C CA . ASN B 1 502 ? -0.225 19.016 18.188 1 95 502 ASN B CA 1
ATOM 10387 C C . ASN B 1 502 ? -0.116 20.531 18.156 1 95 502 ASN B C 1
ATOM 10389 O O . ASN B 1 502 ? 0.824 21.109 18.703 1 95 502 ASN B O 1
ATOM 10393 N N . LEU B 1 503 ? -1.1 21.172 17.594 1 95 503 LEU B N 1
ATOM 10394 C CA . LEU B 1 503 ? -0.9 22.562 17.203 1 95 503 LEU B CA 1
ATOM 10395 C C . LEU B 1 503 ? -1.85 23.484 17.969 1 95 503 LEU B C 1
ATOM 10397 O O . LEU B 1 503 ? -2.811 23.016 18.578 1 95 503 LEU B O 1
ATOM 10401 N N . GLY B 1 504 ? -1.63 24.734 17.922 1 96.31 504 GLY B N 1
ATOM 10402 C CA . GLY B 1 504 ? -2.41 25.875 18.359 1 96.31 504 GLY B CA 1
ATOM 10403 C C . GLY B 1 504 ? -1.872 27.203 17.859 1 96.31 504 GLY B C 1
ATOM 10404 O O . GLY B 1 504 ? -0.783 27.25 17.281 1 96.31 504 GLY B O 1
ATOM 10405 N N . GLY B 1 505 ? -2.65 28.234 18.031 1 97.06 505 GLY B N 1
ATOM 10406 C CA . GLY B 1 505 ? -2.211 29.547 17.578 1 97.06 505 GLY B CA 1
ATOM 10407 C C . GLY B 1 505 ? -2.695 30.672 18.469 1 97.06 505 GLY B C 1
ATOM 10408 O O . GLY B 1 505 ? -3.814 30.625 18.984 1 97.06 505 GLY B O 1
ATOM 10409 N N . VAL B 1 506 ? -1.903 31.641 18.672 1 98.25 506 VAL B N 1
ATOM 10410 C CA . VAL B 1 506 ? -2.291 32.875 19.312 1 98.25 506 VAL B CA 1
ATOM 10411 C C . VAL B 1 506 ? -2.631 33.938 18.266 1 98.25 506 VAL B C 1
ATOM 10413 O O . VAL B 1 506 ? -1.905 34.094 17.281 1 98.25 506 VAL B O 1
ATOM 10416 N N . VAL B 1 507 ? -3.713 34.625 18.469 1 98.06 507 VAL B N 1
ATOM 10417 C CA . VAL B 1 507 ? -4.148 35.625 17.5 1 98.06 507 VAL B CA 1
ATOM 10418 C C . VAL B 1 507 ? -3.609 37 17.875 1 98.06 507 VAL B C 1
ATOM 10420 O O . VAL B 1 507 ? -4.012 37.562 18.891 1 98.06 507 VAL B O 1
ATOM 10423 N N . LEU B 1 508 ? -2.768 37.531 17.062 1 98.06 508 LEU B N 1
ATOM 10424 C CA . LEU B 1 508 ? -2.152 38.844 17.328 1 98.06 508 LEU B CA 1
ATOM 10425 C C . LEU B 1 508 ? -3.189 39.938 17.266 1 98.06 508 LEU B C 1
ATOM 10427 O O . LEU B 1 508 ? -4.129 39.875 16.469 1 98.06 508 LEU B O 1
ATOM 10431 N N . GLY B 1 509 ? -2.992 40.938 18.047 1 95.62 509 GLY B N 1
ATOM 10432 C CA . GLY B 1 509 ? -3.873 42.094 18.062 1 95.62 509 GLY B CA 1
ATOM 10433 C C . GLY B 1 509 ? -5.016 41.969 19.047 1 95.62 509 GLY B C 1
ATOM 10434 O O . GLY B 1 509 ? -5.82 42.875 19.219 1 95.62 509 GLY B O 1
ATOM 10435 N N . ARG B 1 510 ? -5.082 40.844 19.703 1 95 510 ARG B N 1
ATOM 10436 C CA . ARG B 1 510 ? -6.203 40.594 20.609 1 95 510 ARG B CA 1
ATOM 10437 C C . ARG B 1 510 ? -5.766 40.656 22.062 1 95 510 ARG B C 1
ATOM 10439 O O . ARG B 1 510 ? -6.598 40.656 22.969 1 95 510 ARG B O 1
ATOM 10446 N N . MET B 1 511 ? -4.457 40.75 22.312 1 94.5 511 MET B N 1
ATOM 10447 C CA . MET B 1 511 ? -3.914 40.812 23.656 1 94.5 511 MET B CA 1
ATOM 10448 C C . MET B 1 511 ? -3.555 42.25 24.016 1 94.5 511 MET B C 1
ATOM 10450 O O . MET B 1 511 ? -2.818 42.906 23.281 1 94.5 511 MET B O 1
ATOM 10454 N N . GLU B 1 512 ? -3.955 42.719 25.188 1 91.25 512 GLU B N 1
ATOM 10455 C CA . GLU B 1 512 ? -3.779 44.125 25.531 1 91.25 512 GLU B CA 1
ATOM 10456 C C . GLU B 1 512 ? -2.643 44.312 26.547 1 91.25 512 GLU B C 1
ATOM 10458 O O . GLU B 1 512 ? -2.221 45.438 26.812 1 91.25 512 GLU B O 1
ATOM 10463 N N . SER B 1 513 ? -2.215 43.219 27.125 1 96.31 513 SER B N 1
ATOM 10464 C CA . SER B 1 513 ? -1.191 43.344 28.156 1 96.31 513 SER B CA 1
ATOM 10465 C C . SER B 1 513 ? -0.33 42.094 28.219 1 96.31 513 SER B C 1
ATOM 10467 O O . SER B 1 513 ? -0.707 41.031 27.672 1 96.31 513 SER B O 1
ATOM 10469 N N . LEU B 1 514 ? 0.819 42.219 28.844 1 97.12 514 LEU B N 1
ATOM 10470 C CA . LEU B 1 514 ? 1.691 41.062 29.047 1 97.12 514 LEU B CA 1
ATOM 10471 C C . LEU B 1 514 ? 1.006 40.031 29.922 1 97.12 514 LEU B C 1
ATOM 10473 O O . LEU B 1 514 ? 1.224 38.812 29.734 1 97.12 514 LEU B O 1
ATOM 10477 N N . ALA B 1 515 ? 0.174 40.5 30.797 1 97.19 515 ALA B N 1
ATOM 10478 C CA . ALA B 1 515 ? -0.571 39.594 31.641 1 97.19 515 ALA B CA 1
ATOM 10479 C C . ALA B 1 515 ? -1.534 38.75 30.828 1 97.19 515 ALA B C 1
ATOM 10481 O O . ALA B 1 515 ? -1.71 37.562 31.109 1 97.19 515 ALA B O 1
ATOM 10482 N N . GLU B 1 516 ? -2.15 39.312 29.891 1 97.12 516 GLU B N 1
ATOM 10483 C CA . GLU B 1 516 ? -3.055 38.594 29.016 1 97.12 516 GLU B CA 1
ATOM 10484 C C . GLU B 1 516 ? -2.289 37.594 28.141 1 97.12 516 GLU B C 1
ATOM 10486 O O . GLU B 1 516 ? -2.779 36.5 27.875 1 97.12 516 GLU B O 1
ATOM 10491 N N . TRP B 1 517 ? -1.067 38.031 27.703 1 98.19 517 TRP B N 1
ATOM 10492 C CA . TRP B 1 517 ? -0.208 37.125 26.953 1 98.19 517 TRP B CA 1
ATOM 10493 C C . TRP B 1 517 ? 0.109 35.875 27.797 1 98.19 517 TRP B C 1
ATOM 10495 O O . TRP B 1 517 ? -0.009 34.75 27.312 1 98.19 517 TRP B O 1
ATOM 10505 N N . GLU B 1 518 ? 0.49 36.125 29.016 1 98.38 518 GLU B N 1
ATOM 10506 C CA . GLU B 1 518 ? 0.862 35.031 29.906 1 98.38 518 GLU B CA 1
ATOM 10507 C C . GLU B 1 518 ? -0.313 34.094 30.141 1 98.38 518 GLU B C 1
ATOM 10509 O O . GLU B 1 518 ? -0.159 32.875 30.062 1 98.38 518 GLU B O 1
ATOM 10514 N N . LYS B 1 519 ? -1.489 34.656 30.391 1 98 519 LYS B N 1
ATOM 10515 C CA . LYS B 1 519 ? -2.688 33.875 30.656 1 98 519 LYS B CA 1
ATOM 10516 C C . LYS B 1 519 ? -3.104 33.062 29.422 1 98 519 LYS B C 1
ATOM 10518 O O . LYS B 1 519 ? -3.428 31.891 29.531 1 98 519 LYS B O 1
ATOM 10523 N N . THR B 1 520 ? -3.084 33.688 28.297 1 98.38 520 THR B N 1
ATOM 10524 C CA . THR B 1 520 ? -3.523 33.062 27.047 1 98.38 520 THR B CA 1
ATOM 10525 C C . THR B 1 520 ? -2.576 31.938 26.656 1 98.38 520 THR B C 1
ATOM 10527 O O . THR B 1 520 ? -3.021 30.844 26.281 1 98.38 520 THR B O 1
ATOM 10530 N N . CYS B 1 521 ? -1.258 32.188 26.75 1 98.75 521 CYS B N 1
ATOM 10531 C CA . CYS B 1 521 ? -0.283 31.141 26.406 1 98.75 521 CYS B CA 1
ATOM 10532 C C . CYS B 1 521 ? -0.385 29.953 27.344 1 98.75 521 CYS B C 1
ATOM 10534 O O . CYS B 1 521 ? -0.249 28.812 26.922 1 98.75 521 CYS B O 1
ATOM 10536 N N . TYR B 1 522 ? -0.669 30.25 28.609 1 98.75 522 TYR B N 1
ATOM 10537 C CA . TYR B 1 522 ? -0.787 29.172 29.578 1 98.75 522 TYR B CA 1
ATOM 10538 C C . TYR B 1 522 ? -1.989 28.281 29.281 1 98.75 522 TYR B C 1
ATOM 10540 O O . TYR B 1 522 ? -1.865 27.062 29.203 1 98.75 522 TYR B O 1
ATOM 10548 N N . ILE B 1 523 ? -3.15 28.875 29.047 1 98.69 523 ILE B N 1
ATOM 10549 C CA . ILE B 1 523 ? -4.371 28.094 28.859 1 98.69 523 ILE B CA 1
ATOM 10550 C C . ILE B 1 523 ? -4.309 27.344 27.531 1 98.69 523 ILE B C 1
ATOM 10552 O O . ILE B 1 523 ? -4.777 26.219 27.422 1 98.69 523 ILE B O 1
ATOM 10556 N N . LEU B 1 524 ? -3.721 28.016 26.516 1 98.69 524 LEU B N 1
ATOM 10557 C CA . LEU B 1 524 ? -3.576 27.359 25.219 1 98.69 524 LEU B CA 1
ATOM 10558 C C . LEU B 1 524 ? -2.639 26.156 25.328 1 98.69 524 LEU B C 1
ATOM 10560 O O . LEU B 1 524 ? -2.938 25.094 24.797 1 98.69 524 LEU B O 1
ATOM 10564 N N . LEU B 1 525 ? -1.498 26.328 25.984 1 98.75 525 LEU B N 1
ATOM 10565 C CA . LEU B 1 525 ? -0.556 25.219 26.125 1 98.75 525 LEU B CA 1
ATOM 10566 C C . LEU B 1 525 ? -1.159 24.094 26.953 1 98.75 525 LEU B C 1
ATOM 10568 O O . LEU B 1 525 ? -0.969 22.906 26.641 1 98.75 525 LEU B O 1
ATOM 10572 N N . LYS B 1 526 ? -1.826 24.484 28.062 1 98.69 526 LYS B N 1
ATOM 10573 C CA . LYS B 1 526 ? -2.5 23.484 28.891 1 98.69 526 LYS B CA 1
ATOM 10574 C C . LYS B 1 526 ? -3.49 22.672 28.062 1 98.69 526 LYS B C 1
ATOM 10576 O O . LYS B 1 526 ? -3.584 21.453 28.219 1 98.69 526 LYS B O 1
ATOM 10581 N N . PHE B 1 527 ? -4.203 23.328 27.234 1 98.06 527 PHE B N 1
ATOM 10582 C CA . PHE B 1 527 ? -5.172 22.672 26.359 1 98.06 527 PHE B CA 1
ATOM 10583 C C . PHE B 1 527 ? -4.488 21.688 25.422 1 98.06 527 PHE B C 1
ATOM 10585 O O . PHE B 1 527 ? -4.859 20.516 25.375 1 98.06 527 PHE B O 1
ATOM 10592 N N . VAL B 1 528 ? -3.438 22.141 24.672 1 97.94 528 VAL B N 1
ATOM 10593 C CA . VAL B 1 528 ? -2.762 21.297 23.688 1 97.94 528 VAL B CA 1
ATOM 10594 C C . VAL B 1 528 ? -2.07 20.125 24.391 1 97.94 528 VAL B C 1
ATOM 10596 O O . VAL B 1 528 ? -2.061 19.016 23.875 1 97.94 528 VAL B O 1
ATOM 10599 N N . ASP B 1 529 ? -1.502 20.375 25.547 1 98 529 ASP B N 1
ATOM 10600 C CA . ASP B 1 529 ? -0.884 19.328 26.344 1 98 529 ASP B CA 1
ATOM 10601 C C . ASP B 1 529 ? -1.907 18.266 26.734 1 98 529 ASP B C 1
ATOM 10603 O O . ASP B 1 529 ? -1.608 17.062 26.703 1 98 529 ASP B O 1
ATOM 10607 N N . THR B 1 530 ? -3.105 18.703 27.141 1 97.5 530 THR B N 1
ATOM 10608 C CA . THR B 1 530 ? -4.16 17.781 27.547 1 97.5 530 THR B CA 1
ATOM 10609 C C . THR B 1 530 ? -4.641 16.953 26.359 1 97.5 530 THR B C 1
ATOM 10611 O O . THR B 1 530 ? -4.992 15.781 26.516 1 97.5 530 THR B O 1
ATOM 10614 N N . ILE B 1 531 ? -4.656 17.531 25.188 1 96.25 531 ILE B N 1
ATOM 10615 C CA . ILE B 1 531 ? -5.016 16.812 23.969 1 96.25 531 ILE B CA 1
ATOM 10616 C C . ILE B 1 531 ? -4.102 15.594 23.797 1 96.25 531 ILE B C 1
ATOM 10618 O O . ILE B 1 531 ? -4.559 14.523 23.406 1 96.25 531 ILE B O 1
ATOM 10622 N N . ILE B 1 532 ? -2.797 15.711 24.062 1 96.81 532 ILE B N 1
ATOM 10623 C CA . ILE B 1 532 ? -1.838 14.617 23.969 1 96.81 532 ILE B CA 1
ATOM 10624 C C . ILE B 1 532 ? -2.229 13.5 24.938 1 96.81 532 ILE B C 1
ATOM 10626 O O . ILE B 1 532 ? -2.068 12.32 24.625 1 96.81 532 ILE B O 1
ATOM 10630 N N . GLU B 1 533 ? -2.834 13.875 26.031 1 95.44 533 GLU B N 1
ATOM 10631 C CA . GLU B 1 533 ? -3.213 12.922 27.062 1 95.44 533 GLU B CA 1
ATOM 10632 C C . GLU B 1 533 ? -4.445 12.117 26.641 1 95.44 533 GLU B C 1
ATOM 10634 O O . GLU B 1 533 ? -4.551 10.93 26.938 1 95.44 533 GLU B O 1
ATOM 10639 N N . ILE B 1 534 ? -5.398 12.758 25.969 1 94.88 534 ILE B N 1
ATOM 10640 C CA . ILE B 1 534 ? -6.719 12.141 25.875 1 94.88 534 ILE B CA 1
ATOM 10641 C C . ILE B 1 534 ? -6.961 11.625 24.469 1 94.88 534 ILE B C 1
ATOM 10643 O O . ILE B 1 534 ? -7.914 10.883 24.219 1 94.88 534 ILE B O 1
ATOM 10647 N N . GLN B 1 535 ? -6.145 12.008 23.484 1 94.31 535 GLN B N 1
ATOM 10648 C CA . GLN B 1 535 ? -6.398 11.578 22.109 1 94.31 535 GLN B CA 1
ATOM 10649 C C . GLN B 1 535 ? -6.18 10.078 21.953 1 94.31 535 GLN B C 1
ATOM 10651 O O . GLN B 1 535 ? -5.496 9.453 22.766 1 94.31 535 GLN B O 1
ATOM 10656 N N . ASP B 1 536 ? -6.801 9.508 20.922 1 92.44 536 ASP B N 1
ATOM 10657 C CA . ASP B 1 536 ? -6.617 8.102 20.562 1 92.44 536 ASP B CA 1
ATOM 10658 C C . ASP B 1 536 ? -5.332 7.902 19.766 1 92.44 536 ASP B C 1
ATOM 10660 O O . ASP B 1 536 ? -4.953 8.75 18.953 1 92.44 536 ASP B O 1
ATOM 10664 N N . TYR B 1 537 ? -4.676 6.832 20.062 1 95 537 TYR B N 1
ATOM 10665 C CA . TYR B 1 537 ? -3.463 6.449 19.359 1 95 537 TYR B CA 1
ATOM 10666 C C . TYR B 1 537 ? -3.629 5.094 18.688 1 95 537 TYR B C 1
ATOM 10668 O O . TYR B 1 537 ? -3.867 4.086 19.344 1 95 537 TYR B O 1
ATOM 10676 N N . PRO B 1 538 ? -3.436 5.008 17.359 1 93.25 538 PRO B N 1
ATOM 10677 C CA . PRO B 1 538 ? -3.58 3.732 16.656 1 93.25 538 PRO B CA 1
ATOM 10678 C C . PRO B 1 538 ? -2.533 2.703 17.078 1 93.25 538 PRO B C 1
ATOM 10680 O O . PRO B 1 538 ? -2.756 1.498 16.938 1 93.25 538 PRO B O 1
ATOM 10683 N N . PHE B 1 539 ? -1.335 3.123 17.609 1 96.69 539 PHE B N 1
ATOM 10684 C CA . PHE B 1 539 ? -0.252 2.232 18.016 1 96.69 539 PHE B CA 1
ATOM 10685 C C . PHE B 1 539 ? 0.19 2.523 19.438 1 96.69 539 PHE B C 1
ATOM 10687 O O . PHE B 1 539 ? 0.497 3.668 19.781 1 96.69 539 PHE B O 1
ATOM 10694 N N . PRO B 1 540 ? 0.314 1.465 20.297 1 97.56 540 PRO B N 1
ATOM 10695 C CA . PRO B 1 540 ? 0.754 1.678 21.672 1 97.56 540 PRO B CA 1
ATOM 10696 C C . PRO B 1 540 ? 2.125 2.344 21.766 1 97.56 540 PRO B C 1
ATOM 10698 O O . PRO B 1 540 ? 2.344 3.209 22.609 1 97.56 540 PRO B O 1
ATOM 10701 N N . THR B 1 541 ? 3.076 1.997 20.891 1 98.25 541 THR B N 1
ATOM 10702 C CA . THR B 1 541 ? 4.414 2.574 20.938 1 98.25 541 THR B CA 1
ATOM 10703 C C . THR B 1 541 ? 4.375 4.059 20.578 1 98.25 541 THR B C 1
ATOM 10705 O O . THR B 1 541 ? 5.148 4.852 21.125 1 98.25 541 THR B O 1
ATOM 10708 N N . MET B 1 542 ? 3.508 4.453 19.672 1 97.19 542 MET B N 1
ATOM 10709 C CA . MET B 1 542 ? 3.311 5.855 19.328 1 97.19 542 MET B CA 1
ATOM 10710 C C . MET B 1 542 ? 2.801 6.652 20.516 1 97.19 542 MET B C 1
ATOM 10712 O O . MET B 1 542 ? 3.271 7.762 20.781 1 97.19 542 MET B O 1
ATOM 10716 N N . GLU B 1 543 ? 1.783 6.074 21.234 1 97.25 543 GLU B N 1
ATOM 10717 C CA . GLU B 1 543 ? 1.284 6.711 22.453 1 97.25 543 GLU B CA 1
ATOM 10718 C C . GLU B 1 543 ? 2.402 6.898 23.469 1 97.25 543 GLU B C 1
ATOM 10720 O O . GLU B 1 543 ? 2.533 7.973 24.062 1 97.25 543 GLU B O 1
ATOM 10725 N N . TYR B 1 544 ? 3.199 5.863 23.594 1 98.25 544 TYR B N 1
ATOM 10726 C CA . TYR B 1 544 ? 4.297 5.871 24.547 1 98.25 544 TYR B CA 1
ATOM 10727 C C . TYR B 1 544 ? 5.262 7.016 24.266 1 98.25 544 TYR B C 1
ATOM 10729 O O . TYR B 1 544 ? 5.547 7.832 25.156 1 98.25 544 TYR B O 1
ATOM 10737 N N . THR B 1 545 ? 5.746 7.145 23.078 1 97.88 545 THR B N 1
ATOM 10738 C CA . THR B 1 545 ? 6.754 8.148 22.75 1 97.88 545 THR B CA 1
ATOM 10739 C C . THR B 1 545 ? 6.141 9.547 22.734 1 97.88 545 THR B C 1
ATOM 10741 O O . THR B 1 545 ? 6.789 10.516 23.125 1 97.88 545 THR B O 1
ATOM 10744 N N . ALA B 1 546 ? 4.883 9.695 22.234 1 97.44 546 ALA B N 1
ATOM 10745 C CA . ALA B 1 546 ? 4.211 10.992 22.219 1 97.44 546 ALA B CA 1
ATOM 10746 C C . ALA B 1 546 ? 4.074 11.555 23.625 1 97.44 546 ALA B C 1
ATOM 10748 O O . ALA B 1 546 ? 4.297 12.75 23.844 1 97.44 546 ALA B O 1
ATOM 10749 N N . LYS B 1 547 ? 3.74 10.68 24.578 1 97.88 547 LYS B N 1
ATOM 10750 C CA . LYS B 1 547 ? 3.535 11.125 25.953 1 97.88 547 LYS B CA 1
ATOM 10751 C C . LYS B 1 547 ? 4.867 11.344 26.672 1 97.88 547 LYS B C 1
ATOM 10753 O O . LYS B 1 547 ? 4.945 12.125 27.625 1 97.88 547 LYS B O 1
ATOM 10758 N N . LYS B 1 548 ? 5.934 10.703 26.188 1 98.06 548 LYS B N 1
ATOM 10759 C CA . LYS B 1 548 ? 7.262 10.922 26.75 1 98.06 548 LYS B CA 1
ATOM 10760 C C . LYS B 1 548 ? 7.836 12.258 26.297 1 98.06 548 LYS B C 1
ATOM 10762 O O . LYS B 1 548 ? 8.547 12.93 27.047 1 98.06 548 LYS B O 1
ATOM 10767 N N . ARG B 1 549 ? 7.555 12.711 25.047 1 97.69 549 ARG B N 1
ATOM 10768 C CA . ARG B 1 549 ? 8.055 13.953 24.453 1 97.69 549 ARG B CA 1
ATOM 10769 C C . ARG B 1 549 ? 7.141 15.125 24.781 1 97.69 549 ARG B C 1
ATOM 10771 O O . ARG B 1 549 ? 7.613 16.203 25.125 1 97.69 549 ARG B O 1
ATOM 10778 N N . ARG B 1 550 ? 5.793 14.844 24.531 1 98.19 550 ARG B N 1
ATOM 10779 C CA . ARG B 1 550 ? 4.73 15.844 24.625 1 98.19 550 ARG B CA 1
ATOM 10780 C C . ARG B 1 550 ? 5.02 17.031 23.719 1 98.19 550 ARG B C 1
ATOM 10782 O O . ARG B 1 550 ? 4.949 18.188 24.172 1 98.19 550 ARG B O 1
ATOM 10789 N N . ASN B 1 551 ? 5.359 16.781 22.484 1 98 551 ASN B N 1
ATOM 10790 C CA . ASN B 1 551 ? 5.668 17.812 21.5 1 98 551 ASN B CA 1
ATOM 10791 C C . ASN B 1 551 ? 4.449 18.688 21.203 1 98 551 ASN B C 1
ATOM 10793 O O . ASN B 1 551 ? 3.344 18.156 21.016 1 98 551 ASN B O 1
ATOM 10797 N N . VAL B 1 552 ? 4.648 20 21.109 1 97.88 552 VAL B N 1
ATOM 10798 C CA . VAL B 1 552 ? 3.59 20.922 20.719 1 97.88 552 VAL B CA 1
ATOM 10799 C C . VAL B 1 552 ? 4.133 21.922 19.719 1 97.88 552 VAL B C 1
ATOM 10801 O O . VAL B 1 552 ? 5.348 22.094 19.578 1 97.88 552 VAL B O 1
ATOM 10804 N N . GLY B 1 553 ? 3.303 22.469 18.906 1 97.44 553 GLY B N 1
ATOM 10805 C CA . GLY B 1 553 ? 3.613 23.547 17.984 1 97.44 553 GLY B CA 1
ATOM 10806 C C . GLY B 1 553 ? 2.59 24.656 18.016 1 97.44 553 GLY B C 1
ATOM 10807 O O . GLY B 1 553 ? 1.535 24.562 17.375 1 97.44 553 GLY B O 1
ATOM 10808 N N . ILE B 1 554 ? 2.934 25.719 18.656 1 98.38 554 ILE B N 1
ATOM 10809 C CA . ILE B 1 554 ? 2.047 26.875 18.75 1 98.38 554 ILE B CA 1
ATOM 10810 C C . ILE B 1 554 ? 2.631 28.047 17.969 1 98.38 554 ILE B C 1
ATOM 10812 O O . ILE B 1 554 ? 3.814 28.359 18.094 1 98.38 554 ILE B O 1
ATOM 10816 N N . GLY B 1 555 ? 1.849 28.594 17.109 1 98.12 555 GLY B N 1
ATOM 10817 C CA . GLY B 1 555 ? 2.293 29.703 16.281 1 98.12 555 GLY B CA 1
ATOM 10818 C C . GLY B 1 555 ? 1.427 30.938 16.422 1 98.12 555 GLY B C 1
ATOM 10819 O O . GLY B 1 555 ? 0.8 31.141 17.469 1 98.12 555 GLY B O 1
ATOM 10820 N N . LEU B 1 556 ? 1.555 31.844 15.445 1 98.12 556 LEU B N 1
ATOM 10821 C CA . LEU B 1 556 ? 0.861 33.125 15.453 1 98.12 556 LEU B CA 1
ATOM 10822 C C . LEU B 1 556 ? -0.135 33.219 14.297 1 98.12 556 LEU B C 1
ATOM 10824 O O . LEU B 1 556 ? 0.074 32.594 13.242 1 98.12 556 LEU B O 1
ATOM 10828 N N . MET B 1 557 ? -1.194 33.906 14.562 1 97.12 557 MET B N 1
ATOM 10829 C CA . MET B 1 557 ? -2.191 34.219 13.547 1 97.12 557 MET B CA 1
ATOM 10830 C C . MET B 1 557 ? -2.381 35.719 13.43 1 97.12 557 MET B C 1
ATOM 10832 O O . MET B 1 557 ? -2.127 36.469 14.375 1 97.12 557 MET B O 1
ATOM 10836 N N . ASN B 1 558 ? -2.756 36.25 12.219 1 97.12 558 ASN B N 1
ATOM 10837 C CA . ASN B 1 558 ? -3.256 37.594 11.984 1 97.12 558 ASN B CA 1
ATOM 10838 C C . ASN B 1 558 ? -2.131 38.625 12.039 1 97.12 558 ASN B C 1
ATOM 10840 O O . ASN B 1 558 ? -2.34 39.75 12.477 1 97.12 558 ASN B O 1
ATOM 10844 N N . ALA B 1 559 ? -0.959 38.281 11.656 1 97.62 559 ALA B N 1
ATOM 10845 C CA . ALA B 1 559 ? 0.143 39.25 11.688 1 97.62 559 ALA B CA 1
ATOM 10846 C C . ALA B 1 559 ? -0.162 40.469 10.828 1 97.62 559 ALA B C 1
ATOM 10848 O O . ALA B 1 559 ? 0.037 41.594 11.25 1 97.62 559 ALA B O 1
ATOM 10849 N N . ALA B 1 560 ? -0.642 40.25 9.625 1 96.88 560 ALA B N 1
ATOM 10850 C CA . ALA B 1 560 ? -0.924 41.344 8.703 1 96.88 560 ALA B CA 1
ATOM 10851 C C . ALA B 1 560 ? -1.971 42.281 9.289 1 96.88 560 ALA B C 1
ATOM 10853 O O . ALA B 1 560 ? -1.819 43.5 9.219 1 96.88 560 ALA B O 1
ATOM 10854 N N . GLY B 1 561 ? -3.062 41.719 9.789 1 96.44 561 GLY B N 1
ATOM 10855 C CA . GLY B 1 561 ? -4.113 42.531 10.375 1 96.44 561 GLY B CA 1
ATOM 10856 C C . GLY B 1 561 ? -3.645 43.344 11.562 1 96.44 561 GLY B C 1
ATOM 10857 O O . GLY B 1 561 ? -3.975 44.531 11.68 1 96.44 561 GLY B O 1
ATOM 10858 N N . ALA B 1 562 ? -2.896 42.75 12.414 1 97.06 562 ALA B N 1
ATOM 10859 C CA . ALA B 1 562 ? -2.385 43.438 13.594 1 97.06 562 ALA B CA 1
ATOM 10860 C C . ALA B 1 562 ? -1.415 44.531 13.211 1 97.06 562 ALA B C 1
ATOM 10862 O O . ALA B 1 562 ? -1.45 45.625 13.781 1 97.06 562 ALA B O 1
ATOM 10863 N N . MET B 1 563 ? -0.517 44.25 12.281 1 97.19 563 MET B N 1
ATOM 10864 C CA . MET B 1 563 ? 0.429 45.281 11.812 1 97.19 563 MET B CA 1
ATOM 10865 C C . MET B 1 563 ? -0.3 46.438 11.148 1 97.19 563 MET B C 1
ATOM 10867 O O . MET B 1 563 ? 0.012 47.594 11.414 1 97.19 563 MET B O 1
ATOM 10871 N N . ALA B 1 564 ? -1.247 46.094 10.297 1 96.38 564 ALA B N 1
ATOM 10872 C CA . ALA B 1 564 ? -1.997 47.125 9.594 1 96.38 564 ALA B CA 1
ATOM 10873 C C . ALA B 1 564 ? -2.703 48.062 10.578 1 96.38 564 ALA B C 1
ATOM 10875 O O . ALA B 1 564 ? -2.768 49.281 10.367 1 96.38 564 ALA B O 1
ATOM 10876 N N . ALA B 1 565 ? -3.258 47.531 11.594 1 95.12 565 ALA B N 1
ATOM 10877 C CA . ALA B 1 565 ? -3.941 48.312 12.625 1 95.12 565 ALA B CA 1
ATOM 10878 C C . ALA B 1 565 ? -2.984 49.281 13.305 1 95.12 565 ALA B C 1
ATOM 10880 O O . ALA B 1 565 ? -3.41 50.312 13.852 1 95.12 565 ALA B O 1
ATOM 10881 N N . GLU B 1 566 ? -1.691 48.969 13.211 1 94.94 566 GLU B N 1
ATOM 10882 C CA . GLU B 1 566 ? -0.679 49.844 13.805 1 94.94 566 GLU B CA 1
ATOM 10883 C C . GLU B 1 566 ? 0.02 50.688 12.742 1 94.94 566 GLU B C 1
ATOM 10885 O O . GLU B 1 566 ? 1.02 51.344 13.031 1 94.94 566 GLU B O 1
ATOM 10890 N N . GLY B 1 567 ? -0.434 50.594 11.586 1 94.56 567 GLY B N 1
ATOM 10891 C CA . GLY B 1 567 ? 0.1 51.406 10.5 1 94.56 567 GLY B CA 1
ATOM 10892 C C . GLY B 1 567 ? 1.384 50.812 9.914 1 94.56 567 GLY B C 1
ATOM 10893 O O . GLY B 1 567 ? 2.191 51.562 9.352 1 94.56 567 GLY B O 1
ATOM 10894 N N . LEU B 1 568 ? 1.622 49.594 10.164 1 95.19 568 LEU B N 1
ATOM 10895 C CA . LEU B 1 568 ? 2.828 48.938 9.68 1 95.19 568 LEU B CA 1
ATOM 10896 C C . LEU B 1 568 ? 2.5 47.938 8.555 1 95.19 568 LEU B C 1
ATOM 10898 O O . LEU B 1 568 ? 1.347 47.531 8.406 1 95.19 568 LEU B O 1
ATOM 10902 N N . ALA B 1 569 ? 3.482 47.75 7.883 1 90.81 569 ALA B N 1
ATOM 10903 C CA . ALA B 1 569 ? 3.455 46.688 6.902 1 90.81 569 ALA B CA 1
ATOM 10904 C C . ALA B 1 569 ? 4.727 45.844 6.977 1 90.81 569 ALA B C 1
ATOM 10906 O O . ALA B 1 569 ? 5.371 45.75 8.023 1 90.81 569 ALA B O 1
ATOM 10907 N N . TYR B 1 570 ? 5.141 45 6.164 1 93.69 570 TYR B N 1
ATOM 10908 C CA . TYR B 1 570 ? 6.176 44 6.227 1 93.69 570 TYR B CA 1
ATOM 10909 C C . TYR B 1 570 ? 7.531 44.562 5.824 1 93.69 570 TYR B C 1
ATOM 10911 O O . TYR B 1 570 ? 8.516 43.812 5.742 1 93.69 570 TYR B O 1
ATOM 10919 N N . GLU B 1 571 ? 7.656 45.844 5.699 1 94.94 571 GLU B N 1
ATOM 10920 C CA . GLU B 1 571 ? 8.891 46.406 5.176 1 94.94 571 GLU B CA 1
ATOM 10921 C C . GLU B 1 571 ? 9.492 47.438 6.145 1 94.94 571 GLU B C 1
ATOM 10923 O O . GLU B 1 571 ? 8.758 48.156 6.812 1 94.94 571 GLU B O 1
ATOM 10928 N N . GLY B 1 572 ? 10.82 47.406 6.168 1 95.81 572 GLY B N 1
ATOM 10929 C CA . GLY B 1 572 ? 11.539 48.344 7.02 1 95.81 572 GLY B CA 1
ATOM 10930 C C . GLY B 1 572 ? 11.844 47.781 8.398 1 95.81 572 GLY B C 1
ATOM 10931 O O . GLY B 1 572 ? 11.281 46.75 8.797 1 95.81 572 GLY B O 1
ATOM 10932 N N . VAL B 1 573 ? 12.703 48.438 9.125 1 97.5 573 VAL B N 1
ATOM 10933 C CA . VAL B 1 573 ? 13.219 47.969 10.406 1 97.5 573 VAL B CA 1
ATOM 10934 C C . VAL B 1 573 ? 12.102 47.969 11.445 1 97.5 573 VAL B C 1
ATOM 10936 O O . VAL B 1 573 ? 12.062 47.094 12.328 1 97.5 573 VAL B O 1
ATOM 10939 N N . GLU B 1 574 ? 11.172 48.875 11.305 1 97.44 574 GLU B N 1
ATOM 10940 C CA . GLU B 1 574 ? 10.07 48.938 12.266 1 97.44 574 GLU B CA 1
ATOM 10941 C C . GLU B 1 574 ? 9.203 47.688 12.203 1 97.44 574 GLU B C 1
ATOM 10943 O O . GLU B 1 574 ? 8.758 47.188 13.234 1 97.44 574 GLU B O 1
ATOM 10948 N N . ALA B 1 575 ? 8.93 47.219 11 1 98 575 ALA B N 1
ATOM 10949 C CA . ALA B 1 575 ? 8.164 46 10.836 1 98 575 ALA B CA 1
ATOM 10950 C C . ALA B 1 575 ? 8.914 44.812 11.422 1 98 575 ALA B C 1
ATOM 10952 O O . ALA B 1 575 ? 8.305 43.938 12.047 1 98 575 ALA B O 1
ATOM 10953 N N . ARG B 1 576 ? 10.227 44.719 11.234 1 98.56 576 ARG B N 1
ATOM 10954 C CA . ARG B 1 576 ? 11.039 43.625 11.766 1 98.56 576 ARG B CA 1
ATOM 10955 C C . ARG B 1 576 ? 11.133 43.719 13.289 1 98.56 576 ARG B C 1
ATOM 10957 O O . ARG B 1 576 ? 11.086 42.688 13.977 1 98.56 576 ARG B O 1
ATOM 10964 N N . ASN B 1 577 ? 11.266 44.938 13.828 1 98.56 577 ASN B N 1
ATOM 10965 C CA . ASN B 1 577 ? 11.234 45.125 15.273 1 98.56 577 ASN B CA 1
ATOM 10966 C C . ASN B 1 577 ? 9.914 44.656 15.875 1 98.56 577 ASN B C 1
ATOM 10968 O O . ASN B 1 577 ? 9.898 44.094 16.969 1 98.56 577 ASN B O 1
ATOM 10972 N N . TRP B 1 578 ? 8.875 44.938 15.141 1 98.25 578 TRP B N 1
ATOM 10973 C CA . TRP B 1 578 ? 7.543 44.531 15.602 1 98.25 578 TRP B CA 1
ATOM 10974 C C . TRP B 1 578 ? 7.445 43.031 15.758 1 98.25 578 TRP B C 1
ATOM 10976 O O . TRP B 1 578 ? 7.035 42.531 16.812 1 98.25 578 TRP B O 1
ATOM 10986 N N . ILE B 1 579 ? 7.82 42.281 14.719 1 98.5 579 ILE B N 1
ATOM 10987 C CA . ILE B 1 579 ? 7.684 40.844 14.797 1 98.5 579 ILE B CA 1
ATOM 10988 C C . ILE B 1 579 ? 8.688 40.281 15.797 1 98.5 579 ILE B C 1
ATOM 10990 O O . ILE B 1 579 ? 8.422 39.281 16.453 1 98.5 579 ILE B O 1
ATOM 10994 N N . HIS B 1 580 ? 9.898 40.875 15.945 1 98.56 580 HIS B N 1
ATOM 10995 C CA . HIS B 1 580 ? 10.852 40.469 16.984 1 98.56 580 HIS B CA 1
ATOM 10996 C C . HIS B 1 580 ? 10.188 40.469 18.359 1 98.56 580 HIS B C 1
ATOM 10998 O O . HIS B 1 580 ? 10.32 39.5 19.109 1 98.56 580 HIS B O 1
ATOM 11004 N N . ARG B 1 581 ? 9.438 41.5 18.688 1 98.06 581 ARG B N 1
ATOM 11005 C CA . ARG B 1 581 ? 8.797 41.656 19.984 1 98.06 581 ARG B CA 1
ATOM 11006 C C . ARG B 1 581 ? 7.672 40.625 20.141 1 98.06 581 ARG B C 1
ATOM 11008 O O . ARG B 1 581 ? 7.57 39.969 21.172 1 98.06 581 ARG B O 1
ATOM 11015 N N . GLU B 1 582 ? 6.82 40.531 19.109 1 98.25 582 GLU B N 1
ATOM 11016 C CA . GLU B 1 582 ? 5.672 39.625 19.203 1 98.25 582 GLU B CA 1
ATOM 11017 C C . GLU B 1 582 ? 6.109 38.156 19.297 1 98.25 582 GLU B C 1
ATOM 11019 O O . GLU B 1 582 ? 5.562 37.406 20.094 1 98.25 582 GLU B O 1
ATOM 11024 N N . ALA B 1 583 ? 7.082 37.781 18.469 1 98.69 583 ALA B N 1
ATOM 11025 C CA . ALA B 1 583 ? 7.582 36.406 18.469 1 98.69 583 ALA B CA 1
ATOM 11026 C C . ALA B 1 583 ? 8.289 36.094 19.797 1 98.69 583 ALA B C 1
ATOM 11028 O O . ALA B 1 583 ? 8.195 34.969 20.312 1 98.69 583 ALA B O 1
ATOM 11029 N N . GLU B 1 584 ? 9.055 37.031 20.328 1 98.69 584 GLU B N 1
ATOM 11030 C CA . GLU B 1 584 ? 9.695 36.844 21.625 1 98.69 584 GLU B CA 1
ATOM 11031 C C . GLU B 1 584 ? 8.664 36.594 22.719 1 98.69 584 GLU B C 1
ATOM 11033 O O . GLU B 1 584 ? 8.852 35.719 23.578 1 98.69 584 GLU B O 1
ATOM 11038 N N . LYS B 1 585 ? 7.574 37.438 22.719 1 98.62 585 LYS B N 1
ATOM 11039 C CA . LYS B 1 585 ? 6.52 37.281 23.719 1 98.62 585 LYS B CA 1
ATOM 11040 C C . LYS B 1 585 ? 5.941 35.844 23.656 1 98.62 585 LYS B C 1
ATOM 11042 O O . LYS B 1 585 ? 5.801 35.188 24.703 1 98.62 585 LYS B O 1
ATOM 11047 N N . LEU B 1 586 ? 5.637 35.406 22.422 1 98.75 586 LEU B N 1
ATOM 11048 C CA . LEU B 1 586 ? 5.062 34.094 22.281 1 98.75 586 LEU B CA 1
ATOM 11049 C C . LEU B 1 586 ? 5.992 33.031 22.875 1 98.75 586 LEU B C 1
ATOM 11051 O O . LEU B 1 586 ? 5.574 32.219 23.703 1 98.75 586 LEU B O 1
ATOM 11055 N N . SER B 1 587 ? 7.258 33.031 22.391 1 98.75 587 SER B N 1
ATOM 11056 C CA . SER B 1 587 ? 8.219 32.031 22.797 1 98.75 587 SER B CA 1
ATOM 11057 C C . SER B 1 587 ? 8.445 32.062 24.312 1 98.75 587 SER B C 1
ATOM 11059 O O . SER B 1 587 ? 8.438 31.016 24.969 1 98.75 587 SER B O 1
ATOM 11061 N N . TYR B 1 588 ? 8.609 33.25 24.859 1 98.81 588 TYR B N 1
ATOM 11062 C CA . TYR B 1 588 ? 8.883 33.406 26.281 1 98.81 588 TYR B CA 1
ATOM 11063 C C . TYR B 1 588 ? 7.73 32.906 27.141 1 98.81 588 TYR B C 1
ATOM 11065 O O . TYR B 1 588 ? 7.93 32.094 28.047 1 98.81 588 TYR B O 1
ATOM 11073 N N . PHE B 1 589 ? 6.531 33.344 26.844 1 98.81 589 PHE B N 1
ATOM 11074 C CA . PHE B 1 589 ? 5.387 33 27.688 1 98.81 589 PHE B CA 1
ATOM 11075 C C . PHE B 1 589 ? 5.008 31.531 27.516 1 98.81 589 PHE B C 1
ATOM 11077 O O . PHE B 1 589 ? 4.5 30.906 28.453 1 98.81 589 PHE B O 1
ATOM 11084 N N . LEU B 1 590 ? 5.273 30.938 26.375 1 98.88 590 LEU B N 1
ATOM 11085 C CA . LEU B 1 590 ? 5.059 29.5 26.219 1 98.88 590 LEU B CA 1
ATOM 11086 C C . LEU B 1 590 ? 6.047 28.719 27.078 1 98.88 590 LEU B C 1
ATOM 11088 O O . LEU B 1 590 ? 5.684 27.703 27.672 1 98.88 590 LEU B O 1
ATOM 11092 N N . HIS B 1 591 ? 7.363 29.156 27.062 1 98.88 591 HIS B N 1
ATOM 11093 C CA . HIS B 1 591 ? 8.336 28.531 27.953 1 98.88 591 HIS B CA 1
ATOM 11094 C C . HIS B 1 591 ? 7.91 28.641 29.406 1 98.88 591 HIS B C 1
ATOM 11096 O O . HIS B 1 591 ? 7.984 27.672 30.172 1 98.88 591 HIS B O 1
ATOM 11102 N N . LYS B 1 592 ? 7.477 29.828 29.734 1 98.81 592 LYS B N 1
ATOM 11103 C CA . LYS B 1 592 ? 7.016 30.062 31.094 1 98.81 592 LYS B CA 1
ATOM 11104 C C . LYS B 1 592 ? 5.828 29.156 31.438 1 98.81 592 LYS B C 1
ATOM 11106 O O . LYS B 1 592 ? 5.762 28.594 32.531 1 98.81 592 LYS B O 1
ATOM 11111 N N . ALA B 1 593 ? 4.883 29.062 30.516 1 98.88 593 ALA B N 1
ATOM 11112 C CA . ALA B 1 593 ? 3.723 28.203 30.688 1 98.88 593 ALA B CA 1
ATOM 11113 C C . ALA B 1 593 ? 4.148 26.734 30.844 1 98.88 593 ALA B C 1
ATOM 11115 O O . ALA B 1 593 ? 3.596 26.016 31.672 1 98.88 593 ALA B O 1
ATOM 11116 N N . SER B 1 594 ? 5.102 26.281 30.062 1 98.88 594 SER B N 1
ATOM 11117 C CA . SER B 1 594 ? 5.562 24.891 30.125 1 98.88 594 SER B CA 1
ATOM 11118 C C . SER B 1 594 ? 6.23 24.594 31.453 1 98.88 594 SER B C 1
ATOM 11120 O O . SER B 1 594 ? 6.086 23.484 32 1 98.88 594 SER B O 1
ATOM 11122 N N . VAL B 1 595 ? 7.008 25.531 32 1 98.81 595 VAL B N 1
ATOM 11123 C CA . VAL B 1 595 ? 7.621 25.406 33.312 1 98.81 595 VAL B CA 1
ATOM 11124 C C . VAL B 1 595 ? 6.535 25.312 34.375 1 98.81 595 VAL B C 1
ATOM 11126 O O . VAL B 1 595 ? 6.621 24.5 35.312 1 98.81 595 VAL B O 1
ATOM 11129 N N . ARG B 1 596 ? 5.555 26.203 34.281 1 98.75 596 ARG B N 1
ATOM 11130 C CA . ARG B 1 596 ? 4.449 26.172 35.219 1 98.75 596 ARG B CA 1
ATOM 11131 C C . ARG B 1 596 ? 3.754 24.812 35.219 1 98.75 596 ARG B C 1
ATOM 11133 O O . ARG B 1 596 ? 3.473 24.234 36.25 1 98.75 596 ARG B O 1
ATOM 11140 N N . LEU B 1 597 ? 3.479 24.297 34.031 1 98.75 597 LEU B N 1
ATOM 11141 C CA . LEU B 1 597 ? 2.84 22.984 33.906 1 98.75 597 LEU B CA 1
ATOM 11142 C C . LEU B 1 597 ? 3.744 21.875 34.438 1 98.75 597 LEU B C 1
ATOM 11144 O O . LEU B 1 597 ? 3.262 20.891 35 1 98.75 597 LEU B O 1
ATOM 11148 N N . ALA B 1 598 ? 5.07 22.047 34.219 1 98.75 598 ALA B N 1
ATOM 11149 C CA . ALA B 1 598 ? 6.02 21.094 34.781 1 98.75 598 ALA B CA 1
ATOM 11150 C C . ALA B 1 598 ? 5.945 21.078 36.312 1 98.75 598 ALA B C 1
ATOM 11152 O O . ALA B 1 598 ? 6.062 20.016 36.938 1 98.75 598 ALA B O 1
ATOM 11153 N N . LYS B 1 599 ? 5.793 22.219 36.906 1 98.31 599 LYS B N 1
ATOM 11154 C CA . LYS B 1 599 ? 5.633 22.312 38.344 1 98.31 599 LYS B CA 1
ATOM 11155 C C . LYS B 1 599 ? 4.34 21.641 38.812 1 98.31 599 LYS B C 1
ATOM 11157 O O . LYS B 1 599 ? 4.305 21 39.875 1 98.31 599 LYS B O 1
ATOM 11162 N N . GLU B 1 600 ? 3.342 21.766 37.969 1 97.56 600 GLU B N 1
ATOM 11163 C CA . GLU B 1 600 ? 2.014 21.281 38.312 1 97.56 600 GLU B CA 1
ATOM 11164 C C . GLU B 1 600 ? 1.894 19.781 38.062 1 97.56 600 GLU B C 1
ATOM 11166 O O . GLU B 1 600 ? 1.253 19.062 38.844 1 97.56 600 GLU B O 1
ATOM 11171 N N . GLN B 1 601 ? 2.457 19.266 36.969 1 96.75 601 GLN B N 1
ATOM 11172 C CA . GLN B 1 601 ? 2.172 17.922 36.5 1 96.75 601 GLN B CA 1
ATOM 11173 C C . GLN B 1 601 ? 3.459 17.141 36.281 1 96.75 601 GLN B C 1
ATOM 11175 O O . GLN B 1 601 ? 3.418 15.938 36 1 96.75 601 GLN B O 1
ATOM 11180 N N . GLY B 1 602 ? 4.535 17.781 36.438 1 97.56 602 GLY B N 1
ATOM 11181 C CA . GLY B 1 602 ? 5.816 17.156 36.156 1 97.56 602 GLY B CA 1
ATOM 11182 C C . GLY B 1 602 ? 6.344 17.469 34.781 1 97.56 602 GLY B C 1
ATOM 11183 O O . GLY B 1 602 ? 5.566 17.656 33.844 1 97.56 602 GLY B O 1
ATOM 11184 N N . ALA B 1 603 ? 7.625 17.5 34.594 1 98.44 603 ALA B N 1
ATOM 11185 C CA . ALA B 1 603 ? 8.266 17.625 33.281 1 98.44 603 ALA B CA 1
ATOM 11186 C C . ALA B 1 603 ? 8.031 16.375 32.438 1 98.44 603 ALA B C 1
ATOM 11188 O O . ALA B 1 603 ? 7.707 15.312 32.969 1 98.44 603 ALA B O 1
ATOM 11189 N N . CYS B 1 604 ? 8.078 16.531 31.156 1 98 604 CYS B N 1
ATOM 11190 C CA . CYS B 1 604 ? 7.973 15.328 30.328 1 98 604 CYS B CA 1
ATOM 11191 C C . CYS B 1 604 ? 9.156 14.398 30.562 1 98 604 CYS B C 1
ATOM 11193 O O . CYS B 1 604 ? 10.273 14.859 30.828 1 98 604 CYS B O 1
ATOM 11195 N N . ASP B 1 605 ? 9.031 13.148 30.391 1 97.5 605 ASP B N 1
ATOM 11196 C CA . ASP B 1 605 ? 10 12.125 30.75 1 97.5 605 ASP B CA 1
ATOM 11197 C C . ASP B 1 605 ? 11.273 12.25 29.906 1 97.5 605 ASP B C 1
ATOM 11199 O O . ASP B 1 605 ? 12.367 11.953 30.375 1 97.5 605 ASP B O 1
ATOM 11203 N N . TRP B 1 606 ? 11.156 12.695 28.703 1 98 606 TRP B N 1
ATOM 11204 C CA . TRP B 1 606 ? 12.32 12.766 27.812 1 98 606 TRP B CA 1
ATOM 11205 C C . TRP B 1 606 ? 12.844 14.195 27.734 1 98 606 TRP B C 1
ATOM 11207 O O . TRP B 1 606 ? 13.438 14.586 26.719 1 98 606 TRP B O 1
ATOM 11217 N N . PHE B 1 607 ? 12.57 15.023 28.812 1 98.12 607 PHE B N 1
ATOM 11218 C CA . PHE B 1 607 ? 13.125 16.375 28.891 1 98.12 607 PHE B CA 1
ATOM 11219 C C . PHE B 1 607 ? 14.641 16.344 28.797 1 98.12 607 PHE B C 1
ATOM 11221 O O . PHE B 1 607 ? 15.25 17.234 28.188 1 98.12 607 PHE B O 1
ATOM 11228 N N . ASN B 1 608 ? 15.234 15.328 29.359 1 97.69 608 ASN B N 1
ATOM 11229 C CA . ASN B 1 608 ? 16.688 15.188 29.375 1 97.69 608 ASN B CA 1
ATOM 11230 C C . ASN B 1 608 ? 17.25 14.992 27.969 1 97.69 608 ASN B C 1
ATOM 11232 O O . ASN B 1 608 ? 18.453 15.078 27.766 1 97.69 608 ASN B O 1
ATOM 11236 N N . ARG B 1 609 ? 16.375 14.828 26.969 1 97.56 609 ARG B N 1
ATOM 11237 C CA . ARG B 1 609 ? 16.812 14.617 25.594 1 97.56 609 ARG B CA 1
ATOM 11238 C C . ARG B 1 609 ? 16.641 15.883 24.766 1 97.56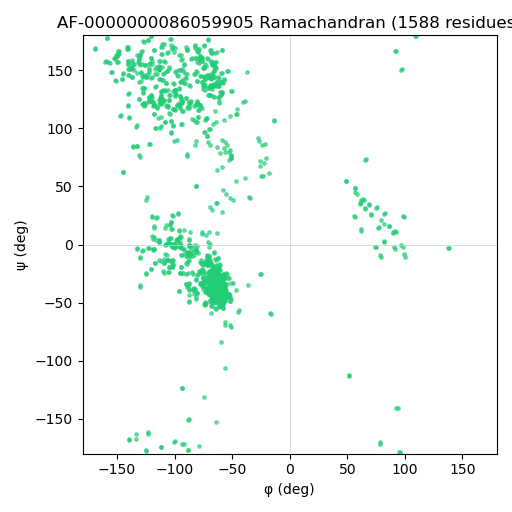 609 ARG B C 1
ATOM 11240 O O . ARG B 1 609 ? 16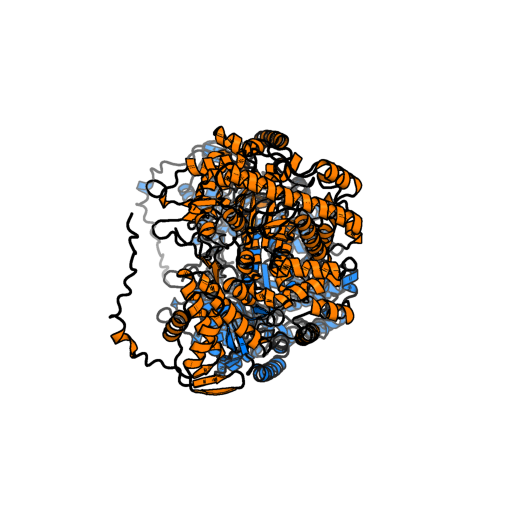.625 15.828 23.531 1 97.56 609 ARG B O 1
ATOM 11247 N N . THR B 1 610 ? 16.5 17.016 25.438 1 98.19 610 THR B N 1
ATOM 11248 C CA . THR B 1 610 ? 16.359 18.312 24.781 1 98.19 610 THR B CA 1
ATOM 11249 C C . THR B 1 610 ? 17.5 19.25 25.188 1 98.19 610 THR B C 1
ATOM 11251 O O . THR B 1 610 ? 18.109 19.078 26.234 1 98.19 610 THR B O 1
ATOM 11254 N N . LYS B 1 611 ? 17.781 20.219 24.422 1 97.94 611 LYS B N 1
ATOM 11255 C CA . LYS B 1 611 ? 18.828 21.203 24.672 1 97.94 611 LYS B CA 1
ATOM 11256 C C . LYS B 1 611 ? 18.484 22.062 25.891 1 97.94 611 LYS B C 1
ATOM 11258 O O . LYS B 1 611 ? 19.359 22.406 26.672 1 97.94 611 LYS B O 1
ATOM 11263 N N . PRO B 1 612 ? 17.188 22.406 26.078 1 98.5 612 PRO B N 1
ATOM 11264 C CA . PRO B 1 612 ? 16.859 23.203 27.266 1 98.5 612 PRO B CA 1
ATOM 11265 C C . PRO B 1 612 ? 17.219 22.5 28.578 1 98.5 612 PRO B C 1
ATOM 11267 O O . PRO B 1 612 ? 17.484 23.172 29.578 1 98.5 612 PRO B O 1
ATOM 11270 N N . SER B 1 613 ? 17.188 21.188 28.594 1 98.31 613 SER B N 1
ATOM 11271 C CA . SER B 1 613 ? 17.547 20.469 29.797 1 98.31 613 SER B CA 1
ATOM 11272 C C . SER B 1 613 ? 18.984 20.75 30.203 1 98.31 613 SER B C 1
ATOM 11274 O O . SER B 1 613 ? 19.359 20.547 31.375 1 98.31 613 SER B O 1
ATOM 11276 N N . LYS B 1 614 ? 19.781 21.281 29.297 1 97.81 614 LYS B N 1
ATOM 11277 C CA . LYS B 1 614 ? 21.172 21.641 29.531 1 97.81 614 LYS B CA 1
ATOM 11278 C C . LYS B 1 614 ? 21.328 23.156 29.625 1 97.81 614 LYS B C 1
ATOM 11280 O O . LYS B 1 614 ? 22.453 23.672 29.594 1 97.81 614 LYS B O 1
ATOM 11285 N N . GLY B 1 615 ? 20.219 23.828 29.484 1 97.81 615 GLY B N 1
ATOM 11286 C CA . GLY B 1 615 ? 20.25 25.281 29.656 1 97.81 615 GLY B CA 1
ATOM 11287 C C . GLY B 1 615 ? 20.328 26.031 28.344 1 97.81 615 GLY B C 1
ATOM 11288 O O . GLY B 1 615 ? 20.406 27.266 28.328 1 97.81 615 GLY B O 1
ATOM 11289 N N . THR B 1 616 ? 20.406 25.359 27.25 1 98.06 616 THR B N 1
ATOM 11290 C CA . THR B 1 616 ? 20.453 26 25.938 1 98.06 616 THR B CA 1
ATOM 11291 C C . THR B 1 616 ? 19.047 26.25 25.406 1 98.06 616 THR B C 1
ATOM 11293 O O . THR B 1 616 ? 18.266 25.312 25.234 1 98.06 616 THR B O 1
ATOM 11296 N N . LEU B 1 617 ? 18.719 27.531 25.172 1 98.12 617 LEU B N 1
ATOM 11297 C CA . LEU B 1 617 ? 17.391 27.906 24.703 1 98.12 617 LEU B CA 1
ATOM 11298 C C . LEU B 1 617 ? 17.422 28.375 23.266 1 98.12 617 LEU B C 1
ATOM 11300 O O . LEU B 1 617 ? 18.5 28.531 22.688 1 98.12 617 LEU B O 1
ATOM 11304 N N . VAL B 1 618 ? 16.297 28.594 22.703 1 97.25 618 VAL B N 1
ATOM 11305 C CA . VAL B 1 618 ? 16.141 28.984 21.312 1 97.25 618 VAL B CA 1
ATOM 11306 C C . VAL B 1 618 ? 16.859 30.312 21.047 1 97.25 618 VAL B C 1
ATOM 11308 O O . VAL B 1 618 ? 17.391 30.531 19.953 1 97.25 618 VAL B O 1
ATOM 11311 N N . ILE B 1 619 ? 17.031 31.172 22.047 1 97.69 619 ILE B N 1
ATOM 11312 C CA . ILE B 1 619 ? 17.641 32.5 21.906 1 97.69 619 ILE B CA 1
ATOM 11313 C C . ILE B 1 619 ? 19.156 32.375 21.891 1 97.69 619 ILE B C 1
ATOM 11315 O O . ILE B 1 619 ? 19.875 33.344 21.703 1 97.69 619 ILE B O 1
ATOM 11319 N N . ASP B 1 620 ? 19.625 31.109 22.031 1 97.5 620 ASP B N 1
ATOM 11320 C CA . ASP B 1 620 ? 21.062 30.891 22.094 1 97.5 620 ASP B CA 1
ATOM 11321 C C . ASP B 1 620 ? 21.594 30.312 20.797 1 97.5 620 ASP B C 1
ATOM 11323 O O . ASP B 1 620 ? 22.797 30.375 20.516 1 97.5 620 ASP B O 1
ATOM 11327 N N . THR B 1 621 ? 20.75 29.719 19.953 1 95.88 621 THR B N 1
ATOM 11328 C CA . THR B 1 621 ? 21.266 28.844 18.906 1 95.88 621 THR B CA 1
ATOM 11329 C C . THR B 1 621 ? 20.922 29.391 17.531 1 95.88 621 THR B C 1
ATOM 11331 O O . THR B 1 621 ? 21.297 28.812 16.5 1 95.88 621 THR B O 1
ATOM 11334 N N . TYR B 1 622 ? 20.141 30.531 17.438 1 96.12 622 TYR B N 1
ATOM 11335 C CA . TYR B 1 622 ? 19.781 31.109 16.141 1 96.12 622 TYR B CA 1
ATOM 11336 C C . TYR B 1 622 ? 21.016 31.688 15.453 1 96.12 622 TYR B C 1
ATOM 11338 O O . TYR B 1 622 ? 22.078 31.828 16.078 1 96.12 622 TYR B O 1
ATOM 11346 N N . LYS B 1 623 ? 20.953 31.969 14.18 1 95.19 623 LYS B N 1
ATOM 11347 C CA . LYS B 1 623 ? 22.047 32.625 13.445 1 95.19 623 LYS B CA 1
ATOM 11348 C C . LYS B 1 623 ? 22.203 34.062 13.852 1 95.19 623 LYS B C 1
ATOM 11350 O O . LYS B 1 623 ? 21.281 34.875 13.672 1 95.19 623 LYS B O 1
ATOM 11355 N N . LYS B 1 624 ? 23.312 34.438 14.164 1 95.69 624 LYS B N 1
ATOM 11356 C CA . LYS B 1 624 ? 23.547 35.75 14.75 1 95.69 624 LYS B CA 1
ATOM 11357 C C . LYS B 1 624 ? 23.422 36.844 13.688 1 95.69 624 LYS B C 1
ATOM 11359 O O . LYS B 1 624 ? 23.25 38.031 14.023 1 95.69 624 LYS B O 1
ATOM 11364 N N . THR B 1 625 ? 23.469 36.469 12.445 1 96.5 625 THR B N 1
ATOM 11365 C CA . THR B 1 625 ? 23.297 37.438 11.367 1 96.5 625 THR B CA 1
ATOM 11366 C C . THR B 1 625 ? 21.922 38.094 11.438 1 96.5 625 THR B C 1
ATOM 11368 O O . THR B 1 625 ? 21.719 39.188 10.906 1 96.5 625 THR B O 1
ATOM 11371 N N . VAL B 1 626 ? 21 37.469 12.102 1 97.75 626 VAL B N 1
ATOM 11372 C CA . VAL B 1 626 ? 19.641 37.969 12.219 1 97.75 626 VAL B CA 1
ATOM 11373 C C . VAL B 1 626 ? 19.641 39.25 13.062 1 97.75 626 VAL B C 1
ATOM 11375 O O . VAL B 1 626 ? 18.766 40.125 12.891 1 97.75 626 VAL B O 1
ATOM 11378 N N . ASP B 1 627 ? 20.625 39.406 13.922 1 97.5 627 ASP B N 1
ATOM 11379 C CA . ASP B 1 627 ? 20.688 40.562 14.805 1 97.5 627 ASP B CA 1
ATOM 11380 C C . ASP B 1 627 ? 20.906 41.844 14.008 1 97.5 627 ASP B C 1
ATOM 11382 O O . ASP B 1 627 ? 20.578 42.938 14.484 1 97.5 627 ASP B O 1
ATOM 11386 N N . GLU B 1 628 ? 21.469 41.781 12.82 1 97.62 628 GLU B N 1
ATOM 11387 C CA . GLU B 1 628 ? 21.703 42.938 11.977 1 97.62 628 GLU B CA 1
ATOM 11388 C C . GLU B 1 628 ? 20.391 43.469 11.391 1 97.62 628 GLU B C 1
ATOM 11390 O O . GLU B 1 628 ? 20.328 44.594 10.906 1 97.62 628 GLU B O 1
ATOM 11395 N N . LEU B 1 629 ? 19.359 42.688 11.539 1 98.25 629 LEU B N 1
ATOM 11396 C CA . LEU B 1 629 ? 18.109 43 10.875 1 98.25 629 LEU B CA 1
ATOM 11397 C C . LEU B 1 629 ? 17.234 43.875 11.758 1 98.25 629 LEU B C 1
ATOM 11399 O O . LEU B 1 629 ? 16.266 44.469 11.273 1 98.25 629 LEU B O 1
ATOM 11403 N N . VAL B 1 630 ? 17.516 43.969 13.039 1 98.19 630 VAL B N 1
ATOM 11404 C CA . VAL B 1 630 ? 16.656 44.688 13.992 1 98.19 630 VAL B CA 1
ATOM 11405 C C . VAL B 1 630 ? 17.5 45.656 14.805 1 98.19 630 VAL B C 1
ATOM 11407 O O . VAL B 1 630 ? 18.734 45.594 14.781 1 98.19 630 VAL B O 1
ATOM 11410 N N . THR B 1 631 ? 16.828 46.562 15.484 1 97.81 631 THR B N 1
ATOM 11411 C CA . THR B 1 631 ? 17.516 47.562 16.328 1 97.81 631 THR B CA 1
ATOM 11412 C C . THR B 1 631 ? 17.125 47.344 17.797 1 97.81 631 THR B C 1
ATOM 11414 O O . THR B 1 631 ? 17.516 48.156 18.656 1 97.81 631 THR B O 1
ATOM 11417 N N . VAL B 1 632 ? 16.375 46.344 18.047 1 96.94 632 VAL B N 1
ATOM 11418 C CA . VAL B 1 632 ? 15.93 46.062 19.406 1 96.94 632 VAL B CA 1
ATOM 11419 C C . VAL B 1 632 ? 16.594 44.781 19.922 1 96.94 632 VAL B C 1
ATOM 11421 O O . VAL B 1 632 ? 17.016 43.938 19.141 1 96.94 632 VAL B O 1
ATOM 11424 N N . GLY B 1 633 ? 16.766 44.656 21.234 1 95.75 633 GLY B N 1
ATOM 11425 C CA . GLY B 1 633 ? 17.25 43.438 21.891 1 95.75 633 GLY B CA 1
ATOM 11426 C C . GLY B 1 633 ? 16.141 42.625 22.516 1 95.75 633 GLY B C 1
ATOM 11427 O O . GLY B 1 633 ? 14.969 42.875 22.266 1 95.75 633 GLY B O 1
ATOM 11428 N N . LEU B 1 634 ? 16.531 41.625 23.312 1 97.69 634 LEU B N 1
ATOM 11429 C CA . LEU B 1 634 ? 15.555 40.844 24.062 1 97.69 634 LEU B CA 1
ATOM 11430 C C . LEU B 1 634 ? 14.891 41.688 25.141 1 97.69 634 LEU B C 1
ATOM 11432 O O . LEU B 1 634 ? 15.562 42.438 25.875 1 97.69 634 LEU B O 1
ATOM 11436 N N . GLU B 1 635 ? 13.633 41.594 25.219 1 97 635 GLU B N 1
ATOM 11437 C CA . GLU B 1 635 ? 12.883 42.438 26.141 1 97 635 GLU B CA 1
ATOM 11438 C C . GLU B 1 635 ? 12.336 41.625 27.312 1 97 635 GLU B C 1
ATOM 11440 O O . GLU B 1 635 ? 11.906 42.188 28.312 1 97 635 GLU B O 1
ATOM 11445 N N . MET B 1 636 ? 12.305 40.344 27.219 1 98 636 MET B N 1
ATOM 11446 C CA . MET B 1 636 ? 11.781 39.469 28.266 1 98 636 MET B CA 1
ATOM 11447 C C . MET B 1 636 ? 12.914 38.969 29.141 1 98 636 MET B C 1
ATOM 11449 O O . MET B 1 636 ? 14.078 38.969 28.75 1 98 636 MET B O 1
ATOM 11453 N N . ASP B 1 637 ? 12.648 38.438 30.359 1 98.06 637 ASP B N 1
ATOM 11454 C CA . ASP B 1 637 ? 13.648 37.969 31.312 1 98.06 637 ASP B CA 1
ATOM 11455 C C . ASP B 1 637 ? 13.992 36.5 31.078 1 98.06 637 ASP B C 1
ATOM 11457 O O . ASP B 1 637 ? 13.641 35.625 31.875 1 98.06 637 ASP B O 1
ATOM 11461 N N . TRP B 1 638 ? 14.75 36.25 30.094 1 98.44 638 TRP B N 1
ATOM 11462 C CA . TRP B 1 638 ? 15.086 34.906 29.672 1 98.44 638 TRP B CA 1
ATOM 11463 C C . TRP B 1 638 ? 16 34.219 30.688 1 98.44 638 TRP B C 1
ATOM 11465 O O . TRP B 1 638 ? 15.961 32.969 30.828 1 98.44 638 TRP B O 1
ATOM 11475 N N . GLU B 1 639 ? 16.844 34.938 31.406 1 98.06 639 GLU B N 1
ATOM 11476 C CA . GLU B 1 639 ? 17.797 34.312 32.312 1 98.06 639 GLU B CA 1
ATOM 11477 C C . GLU B 1 639 ? 17.109 33.75 33.562 1 98.06 639 GLU B C 1
ATOM 11479 O O . GLU B 1 639 ? 17.453 32.656 34.031 1 98.06 639 GLU B O 1
ATOM 11484 N N . SER B 1 640 ? 16.156 34.5 34.094 1 98.44 640 SER B N 1
ATOM 11485 C CA . SER B 1 640 ? 15.359 33.938 35.188 1 98.44 640 SER B CA 1
ATOM 11486 C C . SER B 1 640 ? 14.594 32.719 34.719 1 98.44 640 SER B C 1
ATOM 11488 O O . SER B 1 640 ? 14.477 31.734 35.469 1 98.44 640 SER B O 1
ATOM 11490 N N . LEU B 1 641 ? 14.07 32.812 33.562 1 98.56 641 LEU B N 1
ATOM 11491 C CA . LEU B 1 641 ? 13.336 31.656 33.031 1 98.56 641 LEU B CA 1
ATOM 11492 C C . LEU B 1 641 ? 14.258 30.469 32.844 1 98.56 641 LEU B C 1
ATOM 11494 O O . LEU B 1 641 ? 13.867 29.328 33.094 1 98.56 641 LEU B O 1
ATOM 11498 N N . ARG B 1 642 ? 15.453 30.703 32.312 1 98.56 642 ARG B N 1
ATOM 11499 C CA . ARG B 1 642 ? 16.453 29.656 32.156 1 98.56 642 ARG B CA 1
ATOM 11500 C C . ARG B 1 642 ? 16.719 28.938 33.469 1 98.56 642 ARG B C 1
ATOM 11502 O O . ARG B 1 642 ? 16.797 27.719 33.5 1 98.56 642 ARG B O 1
ATOM 11509 N N . ALA B 1 643 ? 16.859 29.688 34.531 1 98.62 643 ALA B N 1
ATOM 11510 C CA . ALA B 1 643 ? 17.078 29.109 35.844 1 98.62 643 ALA B CA 1
ATOM 11511 C C . ALA B 1 643 ? 15.898 28.234 36.281 1 98.62 643 ALA B C 1
ATOM 11513 O O . ALA B 1 643 ? 16.094 27.156 36.844 1 98.62 643 ALA B O 1
ATOM 11514 N N . ASP B 1 644 ? 14.719 28.703 36.031 1 98.62 644 ASP B N 1
ATOM 11515 C CA . ASP B 1 644 ? 13.523 27.938 36.344 1 98.62 644 ASP B CA 1
ATOM 11516 C C . ASP B 1 644 ? 13.469 26.641 35.531 1 98.62 644 ASP B C 1
ATOM 11518 O O . ASP B 1 644 ? 13.086 25.594 36.062 1 98.62 644 ASP B O 1
ATOM 11522 N N . ILE B 1 645 ? 13.797 26.734 34.281 1 98.75 645 ILE B N 1
ATOM 11523 C CA . ILE B 1 645 ? 13.781 25.562 33.406 1 98.75 645 ILE B CA 1
ATOM 11524 C C . ILE B 1 645 ? 14.758 24.516 33.906 1 98.75 645 ILE B C 1
ATOM 11526 O O . ILE B 1 645 ? 14.445 23.328 33.938 1 98.75 645 ILE B O 1
ATOM 11530 N N . LEU B 1 646 ? 15.93 24.953 34.312 1 98.5 646 LEU B N 1
ATOM 11531 C CA . LEU B 1 646 ? 16.953 24.047 34.844 1 98.5 646 LEU B CA 1
ATOM 11532 C C . LEU B 1 646 ? 16.484 23.406 36.156 1 98.5 646 LEU B C 1
ATOM 11534 O O . LEU B 1 646 ? 16.812 22.25 36.438 1 98.5 646 LEU B O 1
ATOM 11538 N N . LYS B 1 647 ? 15.727 24.156 36.906 1 98.44 647 LYS B N 1
ATOM 11539 C CA . LYS B 1 647 ? 15.305 23.688 38.219 1 98.44 647 LYS B CA 1
ATOM 11540 C C . LYS B 1 647 ? 14.094 22.781 38.125 1 98.44 647 LYS B C 1
ATOM 11542 O O . LYS B 1 647 ? 14.039 21.734 38.781 1 98.44 647 LYS B O 1
ATOM 11547 N N . TYR B 1 648 ? 13.078 23.125 37.281 1 98.5 648 TYR B N 1
ATOM 11548 C CA . TYR B 1 648 ? 11.789 22.453 37.344 1 98.5 648 TYR B CA 1
ATOM 11549 C C . TYR B 1 648 ? 11.547 21.641 36.062 1 98.5 648 TYR B C 1
ATOM 11551 O O . TYR B 1 648 ? 10.648 20.797 36.031 1 98.5 648 TYR B O 1
ATOM 11559 N N . GLY B 1 649 ? 12.352 21.875 35 1 98.5 649 GLY B N 1
ATOM 11560 C CA . GLY B 1 649 ? 12.117 21.25 33.719 1 98.5 649 GLY B CA 1
ATOM 11561 C C . GLY B 1 649 ? 11.008 21.922 32.938 1 98.5 649 GLY B C 1
ATOM 11562 O O . GLY B 1 649 ? 10.547 23 33.281 1 98.5 649 GLY B O 1
ATOM 11563 N N . MET B 1 650 ? 10.633 21.297 31.859 1 98.75 650 MET B N 1
ATOM 11564 C CA . MET B 1 650 ? 9.523 21.703 31 1 98.75 650 MET B CA 1
ATOM 11565 C C . MET B 1 650 ? 8.539 20.562 30.812 1 98.75 650 MET B C 1
ATOM 11567 O O . MET B 1 650 ? 8.945 19.391 30.734 1 98.75 650 MET B O 1
ATOM 11571 N N . ARG B 1 651 ? 7.258 20.859 30.703 1 98.69 651 ARG B N 1
ATOM 11572 C CA . ARG B 1 651 ? 6.207 19.891 30.453 1 98.69 651 ARG B CA 1
ATOM 11573 C C . ARG B 1 651 ? 6.312 19.312 29.031 1 98.69 651 ARG B C 1
ATOM 11575 O O . ARG B 1 651 ? 5.949 18.172 28.797 1 98.69 651 ARG B O 1
ATOM 11582 N N . ASN B 1 652 ? 6.859 20.078 28.109 1 98.62 652 ASN B N 1
ATOM 11583 C CA . ASN B 1 652 ? 6.902 19.75 26.688 1 98.62 652 ASN B CA 1
ATOM 11584 C C . ASN B 1 652 ? 8.32 19.844 26.125 1 98.62 652 ASN B C 1
ATOM 11586 O O . ASN B 1 652 ? 9.078 20.734 26.5 1 98.62 652 ASN B O 1
ATOM 11590 N N . SER B 1 653 ? 8.656 18.969 25.203 1 98.31 653 SER B N 1
ATOM 11591 C CA . SER B 1 653 ? 9.992 18.953 24.625 1 98.31 653 SER B CA 1
ATOM 11592 C C . SER B 1 653 ? 10.188 20.125 23.656 1 98.31 653 SER B C 1
ATOM 11594 O O . SER B 1 653 ? 11.312 20.562 23.438 1 98.31 653 SER B O 1
ATOM 11596 N N . VAL B 1 654 ? 9.133 20.594 23.016 1 98.44 654 VAL B N 1
ATOM 11597 C CA . VAL B 1 654 ? 9.188 21.703 22.062 1 98.44 654 VAL B CA 1
ATOM 11598 C C . VAL B 1 654 ? 7.871 22.469 22.078 1 98.44 654 VAL B C 1
ATOM 11600 O O . VAL B 1 654 ? 6.824 21.906 22.422 1 98.44 654 VAL B O 1
ATOM 11603 N N . LEU B 1 655 ? 7.879 23.766 21.656 1 98.62 655 LEU B N 1
ATOM 11604 C CA . LEU B 1 655 ? 6.719 24.594 21.953 1 98.62 655 LEU B CA 1
ATOM 11605 C C . LEU B 1 655 ? 6.23 25.312 20.703 1 98.62 655 LEU B C 1
ATOM 11607 O O . LEU B 1 655 ? 5.035 25.562 20.562 1 98.62 655 LEU B O 1
ATOM 11611 N N . THR B 1 656 ? 7.176 25.703 19.812 1 98.56 656 THR B N 1
ATOM 11612 C CA . THR B 1 656 ? 6.754 26.656 18.797 1 98.56 656 THR B CA 1
ATOM 11613 C C . THR B 1 656 ? 6.875 26.047 17.391 1 98.56 656 THR B C 1
ATOM 11615 O O . THR B 1 656 ? 7.859 25.359 17.094 1 98.56 656 THR B O 1
ATOM 11618 N N . ALA B 1 657 ? 5.941 26.203 16.578 1 98.25 657 ALA B N 1
ATOM 11619 C CA . ALA B 1 657 ? 5.863 25.922 15.148 1 98.25 657 ALA B CA 1
ATOM 11620 C C . ALA B 1 657 ? 4.887 26.875 14.453 1 98.25 657 ALA B C 1
ATOM 11622 O O . ALA B 1 657 ? 3.854 27.234 15.023 1 98.25 657 ALA B O 1
ATOM 11623 N N . GLN B 1 658 ? 5.215 27.312 13.281 1 98 658 GLN B N 1
ATOM 11624 C CA . GLN B 1 658 ? 4.348 28.266 12.594 1 98 658 GLN B CA 1
ATOM 11625 C C . GLN B 1 658 ? 3.627 27.594 11.422 1 98 658 GLN B C 1
ATOM 11627 O O . GLN B 1 658 ? 4.207 27.422 10.344 1 98 658 GLN B O 1
ATOM 11632 N N . MET B 1 659 ? 2.355 27.328 11.586 1 95.12 659 MET B N 1
ATOM 11633 C CA . MET B 1 659 ? 1.539 26.688 10.555 1 95.12 659 MET B CA 1
ATOM 11634 C C . MET B 1 659 ? 0.986 27.719 9.578 1 95.12 659 MET B C 1
ATOM 11636 O O . MET B 1 659 ? 0.926 28.906 9.898 1 95.12 659 MET B O 1
ATOM 11640 N N . PRO B 1 660 ? 0.572 27.375 8.391 1 91.38 660 PRO B N 1
ATOM 11641 C CA . PRO B 1 660 ? 0.017 28.344 7.438 1 91.38 660 PRO B CA 1
ATOM 11642 C C . PRO B 1 660 ? -1.356 28.859 7.855 1 91.38 660 PRO B C 1
ATOM 11644 O O . PRO B 1 660 ? -1.688 30.016 7.59 1 91.38 660 PRO B O 1
ATOM 11647 N N . GLY B 1 661 ? -2.26 28.047 8.523 1 87.12 661 GLY B N 1
ATOM 11648 C CA . GLY B 1 661 ? -3.527 28.469 9.102 1 87.12 661 GLY B CA 1
ATOM 11649 C C . GLY B 1 661 ? -4.52 28.953 8.07 1 87.12 661 GLY B C 1
ATOM 11650 O O . GLY B 1 661 ? -5.215 29.953 8.297 1 87.12 661 GLY B O 1
ATOM 11651 N N . GLU B 1 662 ? -4.617 28.375 6.941 1 81.94 662 GLU B N 1
ATOM 11652 C CA . GLU B 1 662 ? -5.449 28.859 5.844 1 81.94 662 GLU B CA 1
ATOM 11653 C C . GLU B 1 662 ? -6.93 28.75 6.188 1 81.94 662 GLU B C 1
ATOM 11655 O O . GLU B 1 662 ? -7.66 29.75 6.148 1 81.94 662 GLU B O 1
ATOM 11660 N N . SER B 1 663 ? -7.414 27.641 6.578 1 81.88 663 SER B N 1
ATOM 11661 C CA . SER B 1 663 ? -8.836 27.453 6.84 1 81.88 663 SER B CA 1
ATOM 11662 C C . SER B 1 663 ? -9.242 28.062 8.172 1 81.88 663 SER B C 1
ATOM 11664 O O . SER B 1 663 ? -10.328 28.625 8.297 1 81.88 663 SER B O 1
ATOM 11666 N N . SER B 1 664 ? -8.422 28.062 9.102 1 88.19 664 SER B N 1
ATOM 11667 C CA . SER B 1 664 ? -8.742 28.547 10.438 1 88.19 664 SER B CA 1
ATOM 11668 C C . SER B 1 664 ? -8.812 30.062 10.469 1 88.19 664 SER B C 1
ATOM 11670 O O . SER B 1 664 ? -9.562 30.641 11.258 1 88.19 664 SER B O 1
ATOM 11672 N N . SER B 1 665 ? -8.023 30.672 9.625 1 90.38 665 SER B N 1
ATOM 11673 C CA . SER B 1 665 ? -8.047 32.125 9.578 1 90.38 665 SER B CA 1
ATOM 11674 C C . SER B 1 665 ? -9.398 32.656 9.086 1 90.38 665 SER B C 1
ATOM 11676 O O . SER B 1 665 ? -9.883 33.688 9.555 1 90.38 665 SER B O 1
ATOM 11678 N N . VAL B 1 666 ? -9.969 31.922 8.18 1 89.62 666 VAL B N 1
ATOM 11679 C CA . VAL B 1 666 ? -11.289 32.281 7.668 1 89.62 666 VAL B CA 1
ATOM 11680 C C . VAL B 1 666 ? -12.328 32.156 8.773 1 89.62 666 VAL B C 1
ATOM 11682 O O . VAL B 1 666 ? -13.211 33 8.914 1 89.62 666 VAL B O 1
ATOM 11685 N N . LEU B 1 667 ? -12.195 31.141 9.508 1 92.75 667 LEU B N 1
ATOM 11686 C CA . LEU B 1 667 ? -13.102 30.922 10.633 1 92.75 667 LEU B CA 1
ATOM 11687 C C . LEU B 1 667 ? -13.062 32.125 11.586 1 92.75 667 LEU B C 1
ATOM 11689 O O . LEU B 1 667 ? -14.109 32.625 12 1 92.75 667 LEU B O 1
ATOM 11693 N N . LEU B 1 668 ? -11.891 32.625 11.859 1 94.38 668 LEU B N 1
ATOM 11694 C CA . LEU B 1 668 ? -11.711 33.656 12.867 1 94.38 668 LEU B CA 1
ATOM 11695 C C . LEU B 1 668 ? -11.875 35.062 12.266 1 94.38 668 LEU B C 1
ATOM 11697 O O . LEU B 1 668 ? -11.953 36.062 12.992 1 94.38 668 LEU B O 1
ATOM 11701 N N . GLY B 1 669 ? -11.953 35.094 10.938 1 92.94 669 GLY B N 1
ATOM 11702 C CA . GLY B 1 669 ? -12.055 36.375 10.273 1 92.94 669 GLY B CA 1
ATOM 11703 C C . GLY B 1 669 ? -10.781 37.188 10.367 1 92.94 669 GLY B C 1
ATOM 11704 O O . GLY B 1 669 ? -10.836 38.406 10.547 1 92.94 669 GLY B O 1
ATOM 11705 N N . VAL B 1 670 ? -9.68 36.531 10.352 1 94.5 670 VAL B N 1
ATOM 11706 C CA . VAL B 1 670 ? -8.391 37.219 10.438 1 94.5 670 VAL B CA 1
ATOM 11707 C C . VAL B 1 670 ? -7.527 36.844 9.227 1 94.5 670 VAL B C 1
ATOM 11709 O O . VAL B 1 670 ? -7.969 36.094 8.352 1 94.5 670 VAL B O 1
ATOM 11712 N N . THR B 1 671 ? -6.355 37.469 9.148 1 93.56 671 THR B N 1
ATOM 11713 C CA . THR B 1 671 ? -5.449 37.125 8.055 1 93.56 671 THR B CA 1
ATOM 11714 C C . THR B 1 671 ? -4.73 35.812 8.328 1 93.56 671 THR B C 1
ATOM 11716 O O . THR B 1 671 ? -4.605 35.406 9.484 1 93.56 671 THR B O 1
ATOM 11719 N N . ASN B 1 672 ? -4.27 35.25 7.297 1 90.81 672 ASN B N 1
ATOM 11720 C CA . ASN B 1 672 ? -3.674 33.906 7.348 1 90.81 672 ASN B CA 1
ATOM 11721 C C . ASN B 1 672 ? -2.303 33.938 8.016 1 90.81 672 ASN B C 1
ATOM 11723 O O . ASN B 1 672 ? -1.304 34.281 7.387 1 90.81 672 ASN B O 1
ATOM 11727 N N . SER B 1 673 ? -2.312 33.406 9.227 1 94.25 673 SER B N 1
ATOM 11728 C CA . SER B 1 673 ? -1.049 33.188 9.922 1 94.25 673 SER B CA 1
ATOM 11729 C C . SER B 1 673 ? -0.195 34.438 9.938 1 94.25 673 SER B C 1
ATOM 11731 O O . SER B 1 673 ? -0.637 35.5 10.414 1 94.25 673 SER B O 1
ATOM 11733 N N . ILE B 1 674 ? 0.92 34.406 9.242 1 96.69 674 ILE B N 1
ATOM 11734 C CA . ILE B 1 674 ? 1.841 35.531 9.297 1 96.69 674 ILE B CA 1
ATOM 11735 C C . ILE B 1 674 ? 1.905 36.219 7.934 1 96.69 674 ILE B C 1
ATOM 11737 O O . ILE B 1 674 ? 2.596 37.219 7.77 1 96.69 674 ILE B O 1
ATOM 11741 N N . GLU B 1 675 ? 1.139 35.75 7.035 1 94.38 675 GLU B N 1
ATOM 11742 C CA . GLU B 1 675 ? 1.308 36.156 5.641 1 94.38 675 GLU B CA 1
ATOM 11743 C C . GLU B 1 675 ? 0.491 37.406 5.324 1 94.38 675 GLU B C 1
ATOM 11745 O O . GLU B 1 675 ? -0.603 37.594 5.863 1 94.38 675 GLU B O 1
ATOM 11750 N N . PRO B 1 676 ? 1.051 38.25 4.414 1 94.94 676 PRO B N 1
ATOM 11751 C CA . PRO B 1 676 ? 0.184 39.312 3.865 1 94.94 676 PRO B CA 1
ATOM 11752 C C . PRO B 1 676 ? -0.963 38.75 3.029 1 94.94 676 PRO B C 1
ATOM 11754 O O . PRO B 1 676 ? -0.802 37.719 2.363 1 94.94 676 PRO B O 1
ATOM 11757 N N . PRO B 1 677 ? -2.088 39.406 3.119 1 93.31 677 PRO B N 1
ATOM 11758 C CA . PRO B 1 677 ? -3.191 38.875 2.303 1 93.31 677 PRO B CA 1
ATOM 11759 C C . PRO B 1 677 ? -2.969 39.094 0.808 1 93.31 677 PRO B C 1
ATOM 11761 O O . PRO B 1 677 ? -2.381 40.094 0.406 1 93.31 677 PRO B O 1
ATOM 11764 N N . ARG B 1 678 ? -3.398 38.219 0.051 1 90.5 678 ARG B N 1
ATOM 11765 C CA . ARG B 1 678 ? -3.324 38.375 -1.397 1 90.5 678 ARG B CA 1
ATOM 11766 C C . ARG B 1 678 ? -4.285 39.469 -1.883 1 90.5 678 ARG B C 1
ATOM 11768 O O . ARG B 1 678 ? -3.988 40.188 -2.84 1 90.5 678 ARG B O 1
ATOM 11775 N N . LYS B 1 679 ? -5.457 39.469 -1.24 1 90.44 679 LYS B N 1
ATOM 11776 C CA . LYS B 1 679 ? -6.5 40.469 -1.464 1 90.44 679 LYS B CA 1
ATOM 11777 C C . LYS B 1 679 ? -7.176 40.875 -0.153 1 90.44 679 LYS B C 1
ATOM 11779 O O . LYS B 1 679 ? -7.168 40.094 0.81 1 90.44 679 LYS B O 1
ATOM 11784 N N . ILE B 1 680 ? -7.691 42 -0.194 1 90.69 680 ILE B N 1
ATOM 11785 C CA . ILE B 1 680 ? -8.414 42.469 0.99 1 90.69 680 ILE B CA 1
ATOM 11786 C C . ILE B 1 680 ? -9.695 41.656 1.155 1 90.69 680 ILE B C 1
ATOM 11788 O O . ILE B 1 680 ? -10.07 41.281 2.271 1 90.69 680 ILE B O 1
ATOM 11792 N N . VAL B 1 681 ? -10.383 41.438 0.062 1 89.81 681 VAL B N 1
ATOM 11793 C CA . VAL B 1 681 ? -11.539 40.562 -0.01 1 89.81 681 VAL B CA 1
ATOM 11794 C C . VAL B 1 681 ? -11.258 39.438 -0.989 1 89.81 681 VAL B C 1
ATOM 11796 O O . VAL B 1 681 ? -10.938 39.656 -2.154 1 89.81 681 VAL B O 1
ATOM 11799 N N . SER B 1 682 ? -11.305 38.25 -0.416 1 86.56 682 SER B N 1
ATOM 11800 C CA . SER B 1 682 ? -11 37.094 -1.26 1 86.56 682 SER B CA 1
ATOM 11801 C C . SER B 1 682 ? -12.07 36.031 -1.139 1 86.56 682 SER B C 1
ATOM 11803 O O . SER B 1 682 ? -12.773 35.969 -0.128 1 86.56 682 SER B O 1
ATOM 11805 N N . ILE B 1 683 ? -12.305 35.312 -2.199 1 82.94 683 ILE B N 1
ATOM 11806 C CA . ILE B 1 683 ? -13.18 34.125 -2.189 1 82.94 683 ILE B CA 1
ATOM 11807 C C . ILE B 1 683 ? -12.344 32.875 -2.027 1 82.94 683 ILE B C 1
ATOM 11809 O O . ILE B 1 683 ? -11.414 32.625 -2.797 1 82.94 683 ILE B O 1
ATOM 11813 N N . LYS B 1 684 ? -12.617 32.156 -0.958 1 77.19 684 LYS B N 1
ATOM 11814 C CA . LYS B 1 684 ? -11.891 30.906 -0.676 1 77.19 684 LYS B CA 1
ATOM 11815 C C . LYS B 1 684 ? -12.805 29.688 -0.793 1 77.19 684 LYS B C 1
ATOM 11817 O O . LYS B 1 684 ? -14.023 29.812 -0.693 1 77.19 684 LYS B O 1
ATOM 11822 N N . GLY B 1 685 ? -12.258 28.484 -1.02 1 64.5 685 GLY B N 1
ATOM 11823 C CA . GLY B 1 685 ? -12.984 27.234 -0.958 1 64.5 685 GLY B CA 1
ATOM 11824 C C . GLY B 1 685 ? -13.211 26.609 -2.322 1 64.5 685 GLY B C 1
ATOM 11825 O O . GLY B 1 685 ? -12.719 27.109 -3.332 1 64.5 685 GLY B O 1
ATOM 11826 N N . SER B 1 686 ? -13.891 25.406 -2.311 1 53.53 686 SER B N 1
ATOM 11827 C CA . SER B 1 686 ? -14.242 24.656 -3.512 1 53.53 686 SER B CA 1
ATOM 11828 C C . SER B 1 686 ? -15.398 25.312 -4.254 1 53.53 686 SER B C 1
ATOM 11830 O O . SER B 1 686 ? -15.992 26.281 -3.762 1 53.53 686 SER B O 1
ATOM 11832 N N . ALA B 1 687 ? -15.602 24.75 -5.453 1 48.16 687 ALA B N 1
ATOM 11833 C CA . ALA B 1 687 ? -16.672 25.25 -6.312 1 48.16 687 ALA B CA 1
ATOM 11834 C C . ALA B 1 687 ? -18.016 25.188 -5.598 1 48.16 687 ALA B C 1
ATOM 11836 O O . ALA B 1 687 ? -18.859 26.078 -5.785 1 48.16 687 ALA B O 1
ATOM 11837 N N . VAL B 1 688 ? -18 24.25 -4.715 1 52.28 688 VAL B N 1
ATOM 11838 C CA . VAL B 1 688 ? -19.297 24 -4.105 1 52.28 688 VAL B CA 1
ATOM 11839 C C . VAL B 1 688 ? -19.422 24.797 -2.809 1 52.28 688 VAL B C 1
ATOM 11841 O O . VAL B 1 688 ? -20.516 25.266 -2.455 1 52.28 688 VAL B O 1
ATOM 11844 N N . ASN B 1 689 ? -18.234 25.109 -2.219 1 65.62 689 ASN B N 1
ATOM 11845 C CA . ASN B 1 689 ? -18.281 25.766 -0.913 1 65.62 689 ASN B CA 1
ATOM 11846 C C . ASN B 1 689 ? -17.375 27 -0.873 1 65.62 689 ASN B C 1
ATOM 11848 O O . ASN B 1 689 ? -16.359 27 -0.181 1 65.62 689 ASN B O 1
ATOM 11852 N N . LYS B 1 690 ? -17.938 28.047 -1.518 1 78.88 690 LYS B N 1
ATOM 11853 C CA . LYS B 1 690 ? -17.156 29.281 -1.543 1 78.88 690 LYS B CA 1
ATOM 11854 C C . LYS B 1 690 ? -17.438 30.141 -0.309 1 78.88 690 LYS B C 1
ATOM 11856 O O . LYS B 1 690 ? -18.578 30.203 0.154 1 78.88 690 LYS B O 1
ATOM 11861 N N . VAL B 1 691 ? -16.375 30.688 0.25 1 86.56 691 VAL B N 1
ATOM 11862 C CA . VAL B 1 691 ? -16.5 31.547 1.415 1 86.56 691 VAL B CA 1
ATOM 11863 C C . VAL B 1 691 ? -15.758 32.875 1.155 1 86.56 691 VAL B C 1
ATOM 11865 O O . VAL B 1 691 ? -14.672 32.875 0.581 1 86.56 691 VAL B O 1
ATOM 11868 N N . ILE B 1 692 ? -16.375 33.875 1.483 1 87.56 692 ILE B N 1
ATOM 11869 C CA . ILE B 1 692 ? -15.758 35.188 1.33 1 87.56 692 ILE B CA 1
ATOM 11870 C C . ILE B 1 692 ? -14.93 35.531 2.57 1 87.56 692 ILE B C 1
ATOM 11872 O O . ILE B 1 692 ? -15.438 35.469 3.693 1 87.56 692 ILE B O 1
ATOM 11876 N N . ALA B 1 693 ? -13.68 35.781 2.354 1 88.88 693 ALA B N 1
ATOM 11877 C CA . ALA B 1 693 ? -12.773 36.219 3.424 1 88.88 693 ALA B CA 1
ATOM 11878 C C . ALA B 1 693 ? -12.438 37.688 3.314 1 88.88 693 ALA B C 1
ATOM 11880 O O . ALA B 1 693 ? -12.125 38.188 2.229 1 88.88 693 ALA B O 1
ATOM 11881 N N . ILE B 1 694 ? -12.531 38.375 4.422 1 90.75 694 ILE B N 1
ATOM 11882 C CA . ILE B 1 694 ? -12.273 39.812 4.461 1 90.75 694 ILE B CA 1
ATOM 11883 C C . ILE B 1 694 ? -11.133 40.094 5.434 1 90.75 694 ILE B C 1
ATOM 11885 O O . ILE B 1 694 ? -11.148 39.625 6.578 1 90.75 694 ILE B O 1
ATOM 11889 N N . ALA B 1 695 ? -10.141 40.844 4.957 1 91.62 695 ALA B N 1
ATOM 11890 C CA . ALA B 1 695 ? -9.078 41.25 5.867 1 91.62 695 ALA B CA 1
ATOM 11891 C C . ALA B 1 695 ? -9.617 42.094 6.996 1 91.62 695 ALA B C 1
ATOM 11893 O O . ALA B 1 695 ? -10.477 42.969 6.773 1 91.62 695 ALA B O 1
ATOM 11894 N N . PRO B 1 696 ? -9.203 41.875 8.203 1 92.19 696 PRO B N 1
ATOM 11895 C CA . PRO B 1 696 ? -9.688 42.688 9.32 1 92.19 696 PRO B CA 1
ATOM 11896 C C . PRO B 1 696 ? -9.43 44.188 9.133 1 92.19 696 PRO B C 1
ATOM 11898 O O . PRO B 1 696 ? -8.375 44.562 8.633 1 92.19 696 PRO B O 1
ATOM 11901 N N . GLY B 1 697 ? -10.414 44.969 9.57 1 88.44 697 GLY B N 1
ATOM 11902 C CA . GLY B 1 697 ? -10.281 46.406 9.484 1 88.44 697 GLY B CA 1
ATOM 11903 C C . GLY B 1 697 ? -10.516 46.938 8.078 1 88.44 697 GLY B C 1
ATOM 11904 O O . GLY B 1 697 ? -10.164 48.094 7.781 1 88.44 697 GLY B O 1
ATOM 11905 N N . ALA B 1 698 ? -11.062 46.188 7.25 1 87.88 698 ALA B N 1
ATOM 11906 C CA . ALA B 1 698 ? -11.281 46.562 5.859 1 87.88 698 ALA B CA 1
ATOM 11907 C C . ALA B 1 698 ? -12.25 47.75 5.762 1 87.88 698 ALA B C 1
ATOM 11909 O O . ALA B 1 698 ? -12.289 48.438 4.742 1 87.88 698 ALA B O 1
ATOM 11910 N N . THR B 1 699 ? -13.055 47.938 6.766 1 83.94 699 THR B N 1
ATOM 11911 C CA . THR B 1 699 ? -14.016 49.031 6.754 1 83.94 699 THR B CA 1
ATOM 11912 C C . THR B 1 699 ? -13.422 50.281 7.387 1 83.94 699 THR B C 1
ATOM 11914 O O . THR B 1 699 ? -14.062 51.344 7.414 1 83.94 699 THR B O 1
ATOM 11917 N N . ASP B 1 700 ? -12.297 50.125 7.926 1 86.88 700 ASP B N 1
ATOM 11918 C CA . ASP B 1 700 ? -11.555 51.25 8.484 1 86.88 700 ASP B CA 1
ATOM 11919 C C . ASP B 1 700 ? -10.508 51.75 7.496 1 86.88 700 ASP B C 1
ATOM 11921 O O . ASP B 1 700 ? -9.547 51.062 7.184 1 86.88 700 ASP B O 1
ATOM 11925 N N . TRP B 1 701 ? -10.648 52.938 7.16 1 87.19 701 TRP B N 1
ATOM 11926 C CA . TRP B 1 701 ? -9.844 53.469 6.07 1 87.19 701 TRP B CA 1
ATOM 11927 C C . TRP B 1 701 ? -8.359 53.438 6.41 1 87.19 701 TRP B C 1
ATOM 11929 O O . TRP B 1 701 ? -7.539 53.031 5.574 1 87.19 701 TRP B O 1
ATOM 11939 N N . ASP B 1 702 ? -8.008 53.844 7.551 1 88.81 702 ASP B N 1
ATOM 11940 C CA . ASP B 1 702 ? -6.602 53.906 7.949 1 88.81 702 ASP B CA 1
ATOM 11941 C C . ASP B 1 702 ? -5.984 52.5 7.93 1 88.81 702 ASP B C 1
ATOM 11943 O O . ASP B 1 702 ? -4.867 52.312 7.441 1 88.81 702 ASP B O 1
ATOM 11947 N N . THR B 1 703 ? -6.629 51.625 8.43 1 89.88 703 THR B N 1
ATOM 11948 C CA . THR B 1 703 ? -6.16 50.219 8.438 1 89.88 703 THR B CA 1
ATOM 11949 C C . THR B 1 703 ? -6.082 49.688 7.016 1 89.88 703 THR B C 1
ATOM 11951 O O . THR B 1 703 ? -5.102 49.031 6.648 1 89.88 703 THR B O 1
ATOM 11954 N N . LEU B 1 704 ? -7.086 49.969 6.305 1 89.38 704 LEU B N 1
ATOM 11955 C CA . LEU B 1 704 ? -7.148 49.5 4.926 1 89.38 704 LEU B CA 1
ATOM 11956 C C . LEU B 1 704 ? -5.953 50 4.121 1 89.38 704 LEU B C 1
ATOM 11958 O O . LEU B 1 704 ? -5.344 49.219 3.367 1 89.38 704 LEU B O 1
ATOM 11962 N N . MET B 1 705 ? -5.594 51.188 4.383 1 90.19 705 MET B N 1
ATOM 11963 C CA . MET B 1 705 ? -4.527 51.812 3.605 1 90.19 705 MET B CA 1
ATOM 11964 C C . MET B 1 705 ? -3.158 51.312 4.062 1 90.19 705 MET B C 1
ATOM 11966 O O . MET B 1 705 ? -2.17 51.438 3.34 1 90.19 705 MET B O 1
ATOM 11970 N N . SER B 1 706 ? -3.137 50.719 5.176 1 92.69 706 SER B N 1
ATOM 11971 C CA . SER B 1 706 ? -1.869 50.25 5.738 1 92.69 706 SER B CA 1
ATOM 11972 C C . SER B 1 706 ? -1.523 48.844 5.246 1 92.69 706 SER B C 1
ATOM 11974 O O . SER B 1 706 ? -0.378 48.406 5.367 1 92.69 706 SER B O 1
ATOM 11976 N N . TYR B 1 707 ? -2.471 48.188 4.656 1 94 707 TYR B N 1
ATOM 11977 C CA . TYR B 1 707 ? -2.215 46.844 4.176 1 94 707 TYR B CA 1
ATOM 11978 C C . TYR B 1 707 ? -1.289 46.844 2.965 1 94 707 TYR B C 1
ATOM 11980 O O . TYR B 1 707 ? -1.425 47.719 2.082 1 94 707 TYR B O 1
ATOM 11988 N N . LYS B 1 708 ? -0.363 46 2.969 1 94.44 708 LYS B N 1
ATOM 11989 C CA . LYS B 1 708 ? 0.333 45.625 1.745 1 94.44 708 LYS B CA 1
ATOM 11990 C C . LYS B 1 708 ? -0.027 44.188 1.337 1 94.44 708 LYS B C 1
ATOM 11992 O O . LYS B 1 708 ? -0.007 43.281 2.164 1 94.44 708 LYS B O 1
ATOM 11997 N N . LEU B 1 709 ? -0.322 44.062 0.129 1 94.19 709 LEU B N 1
ATOM 11998 C CA . LEU B 1 709 ? -0.737 42.75 -0.36 1 94.19 709 LEU B CA 1
ATOM 11999 C C . LEU B 1 709 ? 0.474 41.875 -0.651 1 94.19 709 LEU B C 1
ATOM 12001 O O . LEU B 1 709 ? 1.584 42.375 -0.835 1 94.19 709 LEU B O 1
ATOM 12005 N N . ALA B 1 710 ? 0.304 40.594 -0.716 1 94.69 710 ALA B N 1
ATOM 12006 C CA . ALA B 1 710 ? 1.354 39.562 -0.743 1 94.69 710 ALA B CA 1
ATOM 12007 C C . ALA B 1 710 ? 2.322 39.812 -1.897 1 94.69 710 ALA B C 1
ATOM 12009 O O . ALA B 1 710 ? 3.539 39.719 -1.725 1 94.69 710 ALA B O 1
ATOM 12010 N N . TYR B 1 711 ? 1.825 40.125 -3.078 1 94.31 711 TYR B N 1
ATOM 12011 C CA . TYR B 1 711 ? 2.66 40.281 -4.266 1 94.31 711 TYR B CA 1
ATOM 12012 C C . TYR B 1 711 ? 3.309 41.656 -4.309 1 94.31 711 TYR B C 1
ATOM 12014 O O . TYR B 1 711 ? 4.188 41.906 -5.137 1 94.31 711 TYR B O 1
ATOM 12022 N N . ASP B 1 712 ? 2.934 42.5 -3.361 1 94.56 712 ASP B N 1
ATOM 12023 C CA . ASP B 1 712 ? 3.453 43.844 -3.338 1 94.56 712 ASP B CA 1
ATOM 12024 C C . ASP B 1 712 ? 4.562 44 -2.299 1 94.56 712 ASP B C 1
ATOM 12026 O O . ASP B 1 712 ? 5.301 45 -2.307 1 94.56 712 ASP B O 1
ATOM 12030 N N . VAL B 1 713 ? 4.688 43.062 -1.441 1 96.31 713 VAL B N 1
ATOM 12031 C CA . VAL B 1 713 ? 5.75 43.125 -0.441 1 96.31 713 VAL B CA 1
ATOM 12032 C C . VAL B 1 713 ? 7.086 42.781 -1.093 1 96.31 713 VAL B C 1
ATOM 12034 O O . VAL B 1 713 ? 7.176 41.812 -1.875 1 96.31 713 VAL B O 1
ATOM 12037 N N . ASP B 1 714 ? 8.07 43.594 -0.785 1 96.12 714 ASP B N 1
ATOM 12038 C CA . ASP B 1 714 ? 9.406 43.25 -1.282 1 96.12 714 ASP B CA 1
ATOM 12039 C C . ASP B 1 714 ? 9.875 41.906 -0.77 1 96.12 714 ASP B C 1
ATOM 12041 O O . ASP B 1 714 ? 9.82 41.625 0.433 1 96.12 714 ASP B O 1
ATOM 12045 N N . ARG B 1 715 ? 10.344 41.094 -1.66 1 96.12 715 ARG B N 1
ATOM 12046 C CA . ARG B 1 715 ? 10.672 39.719 -1.33 1 96.12 715 ARG B CA 1
ATOM 12047 C C . ARG B 1 715 ? 11.805 39.656 -0.307 1 96.12 715 ARG B C 1
ATOM 12049 O O . ARG B 1 715 ? 11.773 38.812 0.607 1 96.12 715 ARG B O 1
ATOM 12056 N N . ILE B 1 716 ? 12.797 40.438 -0.442 1 97.44 716 ILE B N 1
ATOM 12057 C CA . ILE B 1 716 ? 13.93 40.438 0.471 1 97.44 716 ILE B CA 1
ATOM 12058 C C . ILE B 1 716 ? 13.484 40.906 1.855 1 97.44 716 ILE B C 1
ATOM 12060 O O . ILE B 1 716 ? 13.914 40.344 2.871 1 97.44 716 ILE B O 1
ATOM 12064 N N . GLU B 1 717 ? 12.664 41.969 1.92 1 97.81 717 GLU B N 1
ATOM 12065 C CA . GLU B 1 717 ? 12.109 42.406 3.193 1 97.81 717 GLU B CA 1
ATOM 12066 C C . GLU B 1 717 ? 11.273 41.344 3.859 1 97.81 717 GLU B C 1
ATOM 12068 O O . GLU B 1 717 ? 11.328 41.156 5.078 1 97.81 717 GLU B O 1
ATOM 12073 N N . TRP B 1 718 ? 10.531 40.656 3.043 1 97.94 718 TRP B N 1
ATOM 12074 C CA . TRP B 1 718 ? 9.742 39.531 3.533 1 97.94 718 TRP B CA 1
ATOM 12075 C C . TRP B 1 718 ? 10.648 38.438 4.141 1 97.94 718 TRP B C 1
ATOM 12077 O O . TRP B 1 718 ? 10.383 37.969 5.238 1 97.94 718 TRP B O 1
ATOM 12087 N N . ILE B 1 719 ? 11.727 38.062 3.447 1 98.44 719 ILE B N 1
ATOM 12088 C CA . ILE B 1 719 ? 12.672 37.062 3.904 1 98.44 719 ILE B CA 1
ATOM 12089 C C . ILE B 1 719 ? 13.281 37.469 5.242 1 98.44 719 ILE B C 1
ATOM 12091 O O . ILE B 1 719 ? 13.359 36.688 6.176 1 98.44 719 ILE B O 1
ATOM 12095 N N . LYS B 1 720 ? 13.633 38.719 5.359 1 98.56 720 LYS B N 1
ATOM 12096 C CA . LYS B 1 720 ? 14.227 39.25 6.586 1 98.56 720 LYS B CA 1
ATOM 12097 C C . LYS B 1 720 ? 13.211 39.25 7.73 1 98.56 720 LYS B C 1
ATOM 12099 O O . LYS B 1 720 ? 13.562 38.969 8.875 1 98.56 720 LYS B O 1
ATOM 12104 N N . TRP B 1 721 ? 12.016 39.594 7.398 1 98.62 721 TRP B N 1
ATOM 12105 C CA . TRP B 1 721 ? 10.938 39.625 8.391 1 98.62 721 TRP B CA 1
ATOM 12106 C C . TRP B 1 721 ? 10.734 38.219 8.984 1 98.62 721 TRP B C 1
ATOM 12108 O O . TRP B 1 721 ? 10.688 38.062 10.203 1 98.62 721 TRP B O 1
ATOM 12118 N N . VAL B 1 722 ? 10.664 37.188 8.141 1 98.44 722 VAL B N 1
ATOM 12119 C CA . VAL B 1 722 ? 10.453 35.812 8.57 1 98.44 722 VAL B CA 1
ATOM 12120 C C . VAL B 1 722 ? 11.672 35.344 9.359 1 98.44 722 VAL B C 1
ATOM 12122 O O . VAL B 1 722 ? 11.523 34.625 10.359 1 98.44 722 VAL B O 1
ATOM 12125 N N . ALA B 1 723 ? 12.844 35.688 8.898 1 98.56 723 ALA B N 1
ATOM 12126 C CA . ALA B 1 723 ? 14.07 35.312 9.594 1 98.56 723 ALA B CA 1
ATOM 12127 C C . ALA B 1 723 ? 14.078 35.844 11.023 1 98.56 723 ALA B C 1
ATOM 12129 O O . ALA B 1 723 ? 14.531 35.156 11.945 1 98.56 723 ALA B O 1
ATOM 12130 N N . THR B 1 724 ? 13.633 37.062 11.195 1 98.62 724 THR B N 1
ATOM 12131 C CA . THR B 1 724 ? 13.555 37.688 12.516 1 98.62 724 THR B CA 1
ATOM 12132 C C . THR B 1 724 ? 12.641 36.875 13.438 1 98.62 724 THR B C 1
ATOM 12134 O O . THR B 1 724 ? 12.969 36.656 14.602 1 98.62 724 THR B O 1
ATOM 12137 N N . MET B 1 725 ? 11.555 36.438 12.867 1 98.69 725 MET B N 1
ATOM 12138 C CA . MET B 1 725 ? 10.617 35.625 13.609 1 98.69 725 MET B CA 1
ATOM 12139 C C . MET B 1 725 ? 11.25 34.281 13.961 1 98.69 725 MET B C 1
ATOM 12141 O O . MET B 1 725 ? 11.102 33.781 15.086 1 98.69 725 MET B O 1
ATOM 12145 N N . GLN B 1 726 ? 11.977 33.625 13.008 1 98.44 726 GLN B N 1
ATOM 12146 C CA . GLN B 1 726 ? 12.57 32.312 13.156 1 98.44 726 GLN B CA 1
ATOM 12147 C C . GLN B 1 726 ? 13.523 32.25 14.344 1 98.44 726 GLN B C 1
ATOM 12149 O O . GLN B 1 726 ? 13.703 31.203 14.961 1 98.44 726 GLN B O 1
ATOM 12154 N N . LYS B 1 727 ? 14.07 33.406 14.727 1 98.06 727 LYS B N 1
ATOM 12155 C CA . LYS B 1 727 ? 14.961 33.531 15.875 1 98.06 727 LYS B CA 1
ATOM 12156 C C . LYS B 1 727 ? 14.336 32.938 17.125 1 98.06 727 LYS B C 1
ATOM 12158 O O . LYS B 1 727 ? 15.039 32.375 17.969 1 98.06 727 LYS B O 1
ATOM 12163 N N . PHE B 1 728 ? 13.023 32.938 17.234 1 98.62 728 PHE B N 1
ATOM 12164 C CA . PHE B 1 728 ? 12.352 32.594 18.484 1 98.62 728 PHE B CA 1
ATOM 12165 C C . PHE B 1 728 ? 11.562 31.297 18.328 1 98.62 728 PHE B C 1
ATOM 12167 O O . PHE B 1 728 ? 10.867 30.875 19.266 1 98.62 728 PHE B O 1
ATOM 12174 N N . PHE B 1 729 ? 11.609 30.641 17.172 1 98.44 729 PHE B N 1
ATOM 12175 C CA . PHE B 1 729 ? 10.891 29.406 16.906 1 98.44 729 PHE B CA 1
ATOM 12176 C C . PHE B 1 729 ? 11.836 28.203 16.891 1 98.44 729 PHE B C 1
ATOM 12178 O O . PHE B 1 729 ? 12.773 28.156 16.094 1 98.44 729 PHE B O 1
ATOM 12185 N N . SER B 1 730 ? 11.602 27.297 17.781 1 96.62 730 SER B N 1
ATOM 12186 C CA . SER B 1 730 ? 12.453 26.109 17.844 1 96.62 730 SER B CA 1
ATOM 12187 C C . SER B 1 730 ? 12.211 25.188 16.641 1 96.62 730 SER B C 1
ATOM 12189 O O . SER B 1 730 ? 13.141 24.547 16.156 1 96.62 730 SER B O 1
ATOM 12191 N N . GLN B 1 731 ? 10.938 25.031 16.25 1 98.31 731 GLN B N 1
ATOM 12192 C CA . GLN B 1 731 ? 10.688 24.297 15.008 1 98.31 731 GLN B CA 1
ATOM 12193 C C . GLN B 1 731 ? 10.711 25.25 13.805 1 98.31 731 GLN B C 1
ATOM 12195 O O . GLN B 1 731 ? 11.484 26.203 13.781 1 98.31 731 GLN B O 1
ATOM 12200 N N . SER B 1 732 ? 9.961 24.938 12.719 1 98.31 732 SER B N 1
ATOM 12201 C CA . SER B 1 732 ? 10.117 25.734 11.5 1 98.31 732 SER B CA 1
ATOM 12202 C C . SER B 1 732 ? 8.883 26.578 11.227 1 98.31 732 SER B C 1
ATOM 12204 O O . SER B 1 732 ? 7.914 26.547 11.984 1 98.31 732 SER B O 1
ATOM 12206 N N . ILE B 1 733 ? 9.023 27.469 10.281 1 98.12 733 ILE B N 1
ATOM 12207 C CA . ILE B 1 733 ? 7.965 28.359 9.828 1 98.12 733 ILE B CA 1
ATOM 12208 C C . ILE B 1 733 ? 7.539 28 8.414 1 98.12 733 ILE B C 1
ATOM 12210 O O . ILE B 1 733 ? 8.359 28 7.492 1 98.12 733 ILE B O 1
ATOM 12214 N N . SER B 1 734 ? 6.262 27.672 8.273 1 96.19 734 SER B N 1
ATOM 12215 C CA . SER B 1 734 ? 5.715 27.422 6.945 1 96.19 734 SER B CA 1
ATOM 12216 C C . SER B 1 734 ? 5.582 28.719 6.145 1 96.19 734 SER B C 1
ATOM 12218 O O . SER B 1 734 ? 4.527 29.359 6.156 1 96.19 734 SER B O 1
ATOM 12220 N N . THR B 1 735 ? 6.582 29 5.391 1 93.5 735 THR B N 1
ATOM 12221 C CA . THR B 1 735 ? 6.617 30.312 4.73 1 93.5 735 THR B CA 1
ATOM 12222 C C . THR B 1 735 ? 6.445 30.156 3.223 1 93.5 735 THR B C 1
ATOM 12224 O O . THR B 1 735 ? 7.121 29.328 2.598 1 93.5 735 THR B O 1
ATOM 12227 N N . ASN B 1 736 ? 5.586 30.922 2.678 1 95.19 736 ASN B N 1
ATOM 12228 C CA . ASN B 1 736 ? 5.406 31 1.232 1 95.19 736 ASN B CA 1
ATOM 12229 C C . ASN B 1 736 ? 6.242 32.125 0.633 1 95.19 736 ASN B C 1
ATOM 12231 O O . ASN B 1 736 ? 6.562 33.094 1.318 1 95.19 736 ASN B O 1
ATOM 12235 N N . MET B 1 737 ? 6.609 31.938 -0.562 1 96.69 737 MET B N 1
ATOM 12236 C CA . MET B 1 737 ? 7.195 33 -1.356 1 96.69 737 MET B CA 1
ATOM 12237 C C . MET B 1 737 ? 6.215 33.5 -2.418 1 96.69 737 MET B C 1
ATOM 12239 O O . MET B 1 737 ? 5.371 32.719 -2.889 1 96.69 737 MET B O 1
ATOM 12243 N N . TYR B 1 738 ? 6.305 34.781 -2.771 1 95.62 738 TYR B N 1
ATOM 12244 C CA . TYR B 1 738 ? 5.402 35.375 -3.748 1 95.62 738 TYR B CA 1
ATOM 12245 C C . TYR B 1 738 ? 6.188 36.062 -4.875 1 95.62 738 TYR B C 1
ATOM 12247 O O . TYR B 1 738 ? 6.992 36.938 -4.633 1 95.62 738 TYR B O 1
ATOM 12255 N N . TYR B 1 739 ? 5.957 35.562 -6.082 1 94.81 739 TYR B N 1
ATOM 12256 C CA . TYR B 1 739 ? 6.609 36.094 -7.273 1 94.81 739 TYR B CA 1
ATOM 12257 C C . TYR B 1 739 ? 5.586 36.656 -8.242 1 94.81 739 TYR B C 1
ATOM 12259 O O . TYR B 1 739 ? 4.672 35.969 -8.688 1 94.81 739 TYR B O 1
ATOM 12267 N N . ASP B 1 740 ? 5.734 37.969 -8.547 1 93.06 740 ASP B N 1
ATOM 12268 C CA . ASP B 1 740 ? 4.867 38.625 -9.516 1 93.06 740 ASP B CA 1
ATOM 12269 C C . ASP B 1 740 ? 5.566 38.781 -10.867 1 93.06 740 ASP B C 1
ATOM 12271 O O . ASP B 1 740 ? 6.352 39.719 -11.055 1 93.06 740 ASP B O 1
ATOM 12275 N N . TYR B 1 741 ? 5.238 37.969 -11.773 1 89.38 741 TYR B N 1
ATOM 12276 C CA . TYR B 1 741 ? 5.871 37.969 -13.086 1 89.38 741 TYR B CA 1
ATOM 12277 C C . TYR B 1 741 ? 5.668 39.281 -13.805 1 89.38 741 TYR B C 1
ATOM 12279 O O . TYR B 1 741 ? 6.52 39.719 -14.594 1 89.38 741 TYR B O 1
ATOM 12287 N N . THR B 1 742 ? 4.605 40 -13.508 1 90.31 742 THR B N 1
ATOM 12288 C CA . THR B 1 742 ? 4.262 41.219 -14.203 1 90.31 742 THR B CA 1
ATOM 12289 C C . THR B 1 742 ? 5.242 42.344 -13.844 1 90.31 742 THR B C 1
ATOM 12291 O O . THR B 1 742 ? 5.316 43.375 -14.531 1 90.31 742 THR B O 1
ATOM 12294 N N . LYS B 1 743 ? 5.996 42.156 -12.852 1 90.69 743 LYS B N 1
ATOM 12295 C CA . LYS B 1 743 ? 6.93 43.188 -12.383 1 90.69 743 LYS B CA 1
ATOM 12296 C C . LYS B 1 743 ? 8.32 42.969 -12.977 1 90.69 743 LYS B C 1
ATOM 12298 O O . LYS B 1 743 ? 9.25 43.719 -12.672 1 90.69 743 LYS B O 1
ATOM 12303 N N . PHE B 1 744 ? 8.445 41.938 -13.75 1 90.38 744 PHE B N 1
ATOM 12304 C CA . PHE B 1 744 ? 9.719 41.656 -14.391 1 90.38 744 PHE B CA 1
ATOM 12305 C C . PHE B 1 744 ? 9.617 41.812 -15.906 1 90.38 744 PHE B C 1
ATOM 12307 O O . PHE B 1 744 ? 8.539 41.656 -16.484 1 90.38 744 PHE B O 1
ATOM 12314 N N . GLU B 1 745 ? 10.82 42.125 -16.516 1 88.44 745 GLU B N 1
ATOM 12315 C CA . GLU B 1 745 ? 10.875 42.281 -17.969 1 88.44 745 GLU B CA 1
ATOM 12316 C C . GLU B 1 745 ? 10.445 41 -18.688 1 88.44 745 GLU B C 1
ATOM 12318 O O . GLU B 1 745 ? 10.898 39.906 -18.359 1 88.44 745 GLU B O 1
ATOM 12323 N N . ASN B 1 746 ? 9.492 41.094 -19.672 1 85.62 746 ASN B N 1
ATOM 12324 C CA . ASN B 1 746 ? 8.977 40 -20.5 1 85.62 746 ASN B CA 1
ATOM 12325 C C . ASN B 1 746 ? 8.289 38.938 -19.672 1 85.62 746 ASN B C 1
ATOM 12327 O O . ASN B 1 746 ? 8.172 37.781 -20.094 1 85.62 746 ASN B O 1
ATOM 12331 N N . GLU B 1 747 ? 8.008 39.219 -18.359 1 87.06 747 GLU B N 1
ATOM 12332 C CA . GLU B 1 747 ? 7.324 38.312 -17.438 1 87.06 747 GLU B CA 1
ATOM 12333 C C . GLU B 1 747 ? 8.156 37.062 -17.156 1 87.06 747 GLU B C 1
ATOM 12335 O O . GLU B 1 747 ? 7.637 35.969 -17.172 1 87.06 747 GLU B O 1
ATOM 12340 N N . ILE B 1 748 ? 9.391 37.344 -17.219 1 88.25 748 ILE B N 1
ATOM 12341 C CA . ILE B 1 748 ? 10.344 36.281 -16.906 1 88.25 748 ILE B CA 1
ATOM 12342 C C . ILE B 1 748 ? 11.125 36.656 -15.648 1 88.25 748 ILE B C 1
ATOM 12344 O O . ILE B 1 748 ? 11.781 37.688 -15.602 1 88.25 748 ILE B O 1
ATOM 12348 N N . ILE B 1 749 ? 10.984 35.875 -14.664 1 91.06 749 ILE B N 1
ATOM 12349 C CA . ILE B 1 749 ? 11.789 36.094 -13.461 1 91.06 749 ILE B CA 1
ATOM 12350 C C . ILE B 1 749 ? 13.195 35.562 -13.688 1 91.06 749 ILE B C 1
ATOM 12352 O O . ILE B 1 749 ? 13.375 34.344 -13.906 1 91.06 749 ILE B O 1
ATOM 12356 N N . PRO B 1 750 ? 14.188 36.406 -13.68 1 91.38 750 PRO B N 1
ATOM 12357 C CA . PRO B 1 750 ? 15.562 35.969 -13.922 1 91.38 750 PRO B CA 1
ATOM 12358 C C . PRO B 1 750 ? 16.047 34.969 -12.867 1 91.38 750 PRO B C 1
ATOM 12360 O O . PRO B 1 750 ? 15.75 35.125 -11.68 1 91.38 750 PRO B O 1
ATOM 12363 N N . GLY B 1 751 ? 16.812 34.031 -13.273 1 90.25 751 GLY B N 1
ATOM 12364 C CA . GLY B 1 751 ? 17.375 33.031 -12.398 1 90.25 751 GLY B CA 1
ATOM 12365 C C . GLY B 1 751 ? 18.125 33.594 -11.211 1 90.25 751 GLY B C 1
ATOM 12366 O O . GLY B 1 751 ? 17.922 33.188 -10.078 1 90.25 751 GLY B O 1
ATOM 12367 N N . PRO B 1 752 ? 18.906 34.594 -11.477 1 92.12 752 PRO B N 1
ATOM 12368 C CA . PRO B 1 752 ? 19.688 35.188 -10.391 1 92.12 752 PRO B CA 1
ATOM 12369 C C . PRO B 1 752 ? 18.812 35.75 -9.281 1 92.12 752 PRO B C 1
ATOM 12371 O O . PRO B 1 752 ? 19.219 35.75 -8.109 1 92.12 752 PRO B O 1
ATOM 12374 N N . VAL B 1 753 ? 17.672 36.25 -9.57 1 94.19 753 VAL B N 1
ATOM 12375 C CA . VAL B 1 753 ? 16.75 36.781 -8.57 1 94.19 753 VAL B CA 1
ATOM 12376 C C . VAL B 1 753 ? 16.297 35.656 -7.633 1 94.19 753 VAL B C 1
ATOM 12378 O O . VAL B 1 753 ? 16.297 35.844 -6.414 1 94.19 753 VAL B O 1
ATOM 12381 N N . VAL B 1 754 ? 15.93 34.562 -8.18 1 95.62 754 VAL B N 1
ATOM 12382 C CA . VAL B 1 754 ? 15.445 33.406 -7.406 1 95.62 754 VAL B CA 1
ATOM 12383 C C . VAL B 1 754 ? 16.578 32.875 -6.535 1 95.62 754 VAL B C 1
ATOM 12385 O O . VAL B 1 754 ? 16.359 32.531 -5.371 1 95.62 754 VAL B O 1
ATOM 12388 N N . VAL B 1 755 ? 17.75 32.75 -7.109 1 95.5 755 VAL B N 1
ATOM 12389 C CA . VAL B 1 755 ? 18.922 32.281 -6.375 1 95.5 755 VAL B CA 1
ATOM 12390 C C . VAL B 1 755 ? 19.234 33.219 -5.215 1 95.5 755 VAL B C 1
ATOM 12392 O O . VAL B 1 755 ? 19.531 32.781 -4.105 1 95.5 755 VAL B O 1
ATOM 12395 N N . ARG B 1 756 ? 19.188 34.5 -5.484 1 95.62 756 ARG B N 1
ATOM 12396 C CA . ARG B 1 756 ? 19.453 35.5 -4.449 1 95.62 756 ARG B CA 1
ATOM 12397 C C . ARG B 1 756 ? 18.469 35.375 -3.295 1 95.62 756 ARG B C 1
ATOM 12399 O O . ARG B 1 756 ? 18.859 35.438 -2.127 1 95.62 756 ARG B O 1
ATOM 12406 N N . ASP B 1 757 ? 17.219 35.25 -3.641 1 97.38 757 ASP B N 1
ATOM 12407 C CA . ASP B 1 757 ? 16.188 35.094 -2.607 1 97.38 757 ASP B CA 1
ATOM 12408 C C . ASP B 1 757 ? 16.484 33.875 -1.745 1 97.38 757 ASP B C 1
ATOM 12410 O O . ASP B 1 757 ? 16.422 33.938 -0.516 1 97.38 757 ASP B O 1
ATOM 12414 N N . PHE B 1 758 ? 16.797 32.781 -2.418 1 97.31 758 PHE B N 1
ATOM 12415 C CA . PHE B 1 758 ? 17.078 31.531 -1.719 1 97.31 758 PHE B CA 1
ATOM 12416 C C . PHE B 1 758 ? 18.297 31.656 -0.823 1 97.31 758 PHE B C 1
ATOM 12418 O O . PHE B 1 758 ? 18.25 31.297 0.354 1 97.31 758 PHE B O 1
ATOM 12425 N N . MET B 1 759 ? 19.359 32.219 -1.328 1 96.81 759 MET B N 1
ATOM 12426 C CA . MET B 1 759 ? 20.609 32.344 -0.595 1 96.81 759 MET B CA 1
ATOM 12427 C C . MET B 1 759 ? 20.453 33.312 0.574 1 96.81 759 MET B C 1
ATOM 12429 O O . MET B 1 759 ? 21.062 33.156 1.626 1 96.81 759 MET B O 1
ATOM 12433 N N . THR B 1 760 ? 19.656 34.344 0.392 1 97.81 760 THR B N 1
ATOM 12434 C CA . THR B 1 760 ? 19.391 35.281 1.466 1 97.81 760 THR B CA 1
ATOM 12435 C C . THR B 1 760 ? 18.656 34.594 2.615 1 97.81 760 THR B C 1
ATOM 12437 O O . THR B 1 760 ? 18.984 34.812 3.785 1 97.81 760 THR B O 1
ATOM 12440 N N . ALA B 1 761 ? 17.672 33.844 2.268 1 98.12 761 ALA B N 1
ATOM 12441 C CA . ALA B 1 761 ? 16.922 33.094 3.287 1 98.12 761 ALA B CA 1
ATOM 12442 C C . ALA B 1 761 ? 17.844 32.156 4.07 1 98.12 761 ALA B C 1
ATOM 12444 O O . ALA B 1 761 ? 17.75 32.094 5.297 1 98.12 761 ALA B O 1
ATOM 12445 N N . VAL B 1 762 ? 18.734 31.484 3.346 1 97.5 762 VAL B N 1
ATOM 12446 C CA . VAL B 1 762 ? 19.688 30.578 3.988 1 97.5 762 VAL B CA 1
ATOM 12447 C C . VAL B 1 762 ? 20.609 31.359 4.91 1 97.5 762 VAL B C 1
ATOM 12449 O O . VAL B 1 762 ? 20.875 30.938 6.039 1 97.5 762 VAL B O 1
ATOM 12452 N N . LYS B 1 763 ? 21.062 32.5 4.426 1 97.12 763 LYS B N 1
ATOM 12453 C CA . LYS B 1 763 ? 21.969 33.344 5.188 1 97.12 763 LYS B CA 1
ATOM 12454 C C . LYS B 1 763 ? 21.359 33.719 6.535 1 97.12 763 LYS B C 1
ATOM 12456 O O . LYS B 1 763 ? 22.062 33.75 7.547 1 97.12 763 LYS B O 1
ATOM 12461 N N . TYR B 1 764 ? 20.078 33.969 6.539 1 97.94 764 TYR B N 1
ATOM 12462 C CA . TYR B 1 764 ? 19.438 34.5 7.742 1 97.94 764 TYR B CA 1
ATOM 12463 C C . TYR B 1 764 ? 18.766 33.375 8.539 1 97.94 764 TYR B C 1
ATOM 12465 O O . TYR B 1 764 ? 18.047 33.656 9.5 1 97.94 764 TYR B O 1
ATOM 12473 N N . GLY B 1 765 ? 18.875 32.156 8.156 1 96.81 765 GLY B N 1
ATOM 12474 C CA . GLY B 1 765 ? 18.578 31.031 9.047 1 96.81 765 GLY B CA 1
ATOM 12475 C C . GLY B 1 765 ? 17.188 30.453 8.836 1 96.81 765 GLY B C 1
ATOM 12476 O O . GLY B 1 765 ? 16.625 29.844 9.742 1 96.81 765 GLY B O 1
ATOM 12477 N N . TRP B 1 766 ? 16.578 30.625 7.613 1 98.19 766 TRP B N 1
ATOM 12478 C CA . TRP B 1 766 ? 15.352 29.891 7.328 1 98.19 766 TRP B CA 1
ATOM 12479 C C . TRP B 1 766 ? 15.578 28.375 7.449 1 98.19 766 TRP B C 1
ATOM 12481 O O . TRP B 1 766 ? 16.625 27.859 7.039 1 98.19 766 TRP B O 1
ATOM 12491 N N . LYS B 1 767 ? 14.625 27.734 8.016 1 98.12 767 LYS B N 1
ATOM 12492 C CA . LYS B 1 767 ? 14.758 26.281 8.164 1 98.12 767 LYS B CA 1
ATOM 12493 C C . LYS B 1 767 ? 14.055 25.547 7.027 1 98.12 767 LYS B C 1
ATOM 12495 O O . LYS B 1 767 ? 14.523 24.5 6.586 1 98.12 767 LYS B O 1
ATOM 12500 N N . THR B 1 768 ? 12.852 26.016 6.582 1 98.5 768 THR B N 1
ATOM 12501 C CA . THR B 1 768 ? 12.078 25.344 5.551 1 98.5 768 THR B CA 1
ATOM 12502 C C . THR B 1 768 ? 11.508 26.344 4.555 1 98.5 768 THR B C 1
ATOM 12504 O O . THR B 1 768 ? 11.461 27.547 4.828 1 98.5 768 THR B O 1
ATOM 12507 N N . TRP B 1 769 ? 11.188 25.938 3.375 1 98 769 TRP B N 1
ATOM 12508 C CA . TRP B 1 769 ? 10.492 26.641 2.303 1 98 769 TRP B CA 1
ATOM 12509 C C . TRP B 1 769 ? 9.227 25.891 1.891 1 98 769 TRP B C 1
ATOM 12511 O O . TRP B 1 769 ? 9.281 24.719 1.5 1 98 769 TRP B O 1
ATOM 12521 N N . TYR B 1 770 ? 8.094 26.562 1.957 1 97 770 TYR B N 1
ATOM 12522 C CA . TYR B 1 770 ? 6.824 25.984 1.544 1 97 770 TYR B CA 1
ATOM 12523 C C . TYR B 1 770 ? 6.512 26.328 0.094 1 97 770 TYR B C 1
ATOM 12525 O O . TYR B 1 770 ? 7.344 26.109 -0.794 1 97 770 TYR B O 1
ATOM 12533 N N . TYR B 1 771 ? 5.402 26.938 -0.271 1 95.56 771 TYR B N 1
ATOM 12534 C CA . TYR B 1 771 ? 4.984 27.172 -1.651 1 95.56 771 TYR B CA 1
ATOM 12535 C C . TYR B 1 771 ? 5.691 28.391 -2.242 1 95.56 771 TYR B C 1
ATOM 12537 O O . TYR B 1 771 ? 6.094 29.297 -1.51 1 95.56 771 TYR B O 1
ATOM 12545 N N . ALA B 1 772 ? 5.91 28.328 -3.5 1 95.5 772 ALA B N 1
ATOM 12546 C CA . ALA B 1 772 ? 6.125 29.531 -4.305 1 95.5 772 ALA B CA 1
ATOM 12547 C C . ALA B 1 772 ? 4.863 29.906 -5.078 1 95.5 772 ALA B C 1
ATOM 12549 O O . ALA B 1 772 ? 4.375 29.125 -5.898 1 95.5 772 ALA B O 1
ATOM 12550 N N . ASN B 1 773 ? 4.363 31.062 -4.746 1 94.38 773 ASN B N 1
ATOM 12551 C CA . ASN B 1 773 ? 3.146 31.531 -5.398 1 94.38 773 ASN B CA 1
ATOM 12552 C C . ASN B 1 773 ? 3.461 32.531 -6.516 1 94.38 773 ASN B C 1
ATOM 12554 O O . ASN B 1 773 ? 4.43 33.281 -6.426 1 94.38 773 ASN B O 1
ATOM 12558 N N . PHE B 1 774 ? 2.611 32.5 -7.523 1 92.75 774 PHE B N 1
ATOM 12559 C CA . PHE B 1 774 ? 2.896 33.312 -8.703 1 92.75 774 PHE B CA 1
ATOM 12560 C C . PHE B 1 774 ? 1.687 34.156 -9.094 1 92.75 774 PHE B C 1
ATOM 12562 O O . PHE B 1 774 ? 0.543 33.719 -8.914 1 92.75 774 PHE B O 1
ATOM 12569 N N . ASN B 1 775 ? 1.888 35.375 -9.5 1 89.69 775 ASN B N 1
ATOM 12570 C CA . ASN B 1 775 ? 0.915 36.219 -10.156 1 89.69 775 ASN B CA 1
ATOM 12571 C C . ASN B 1 775 ? 1.299 36.5 -11.609 1 89.69 775 ASN B C 1
ATOM 12573 O O . ASN B 1 775 ? 2.445 36.875 -11.891 1 89.69 775 ASN B O 1
ATOM 12577 N N . THR B 1 776 ? 0.39 36.219 -12.594 1 81.62 776 THR B N 1
ATOM 12578 C CA . THR B 1 776 ? 0.634 36.469 -14.008 1 81.62 776 THR B CA 1
ATOM 12579 C C . THR B 1 776 ? -0.417 37.406 -14.594 1 81.62 776 THR B C 1
ATOM 12581 O O . THR B 1 776 ? -1.426 37.688 -13.945 1 81.62 776 THR B O 1
ATOM 12584 N N . GLU B 1 777 ? -0.073 38.25 -15.891 1 63.09 777 GLU B N 1
ATOM 12585 C CA . GLU B 1 777 ? -1.028 39.156 -16.547 1 63.09 777 GLU B CA 1
ATOM 12586 C C . GLU B 1 777 ? -2.344 38.438 -16.828 1 63.09 777 GLU B C 1
ATOM 12588 O O . GLU B 1 777 ? -3.416 39.031 -16.75 1 63.09 777 GLU B O 1
ATOM 12593 N N . ASN B 1 778 ? -2.25 37.469 -17.797 1 52.38 778 ASN B N 1
ATOM 12594 C CA . ASN B 1 778 ? -3.494 36.781 -18.109 1 52.38 778 ASN B CA 1
ATOM 12595 C C . ASN B 1 778 ? -4.172 36.25 -16.859 1 52.38 778 ASN B C 1
ATOM 12597 O O . ASN B 1 778 ? -5.172 35.531 -16.938 1 52.38 778 ASN B O 1
ATOM 12601 N N . GLY B 1 779 ? -4.086 37.062 -15.914 1 47.91 779 GLY B N 1
ATOM 12602 C CA . GLY B 1 779 ? -4.719 36.688 -14.664 1 47.91 779 GLY B CA 1
ATOM 12603 C C . GLY B 1 779 ? -4.066 35.469 -14 1 47.91 779 GLY B C 1
ATOM 12604 O O . GLY B 1 779 ? -3.766 34.5 -14.672 1 47.91 779 GLY B O 1
ATOM 12605 N N . GLY B 1 780 ? -3.057 35.812 -13.586 1 43.19 780 GLY B N 1
ATOM 12606 C CA . GLY B 1 780 ? -2.459 34.719 -12.844 1 43.19 780 GLY B CA 1
ATOM 12607 C C . GLY B 1 780 ? -3.484 33.75 -12.297 1 43.19 780 GLY B C 1
ATOM 12608 O O . GLY B 1 780 ? -4.398 34.125 -11.57 1 43.19 780 GLY B O 1
ATOM 12609 N N . GLY B 1 781 ? -4.141 33.031 -13.18 1 34.44 781 GLY B N 1
ATOM 12610 C CA . GLY B 1 781 ? -5.082 32.094 -12.594 1 34.44 781 GLY B CA 1
ATOM 12611 C C . GLY B 1 781 ? -4.742 31.703 -11.164 1 34.44 781 GLY B C 1
ATOM 12612 O O . GLY B 1 781 ? -3.59 31.406 -10.852 1 34.44 781 GLY B O 1
ATOM 12613 N N . ALA B 1 782 ? -5.242 32.594 -10.234 1 34.19 782 ALA B N 1
ATOM 12614 C CA . ALA B 1 782 ? -5.316 31.984 -8.906 1 34.19 782 ALA B CA 1
ATOM 12615 C C . ALA B 1 782 ? -5.324 30.453 -9 1 34.19 782 ALA B C 1
ATOM 12617 O O . ALA B 1 782 ? -6.203 29.875 -9.633 1 34.19 782 ALA B O 1
ATOM 12618 N N . GLY B 1 783 ? -4.309 29.844 -9.258 1 33.56 783 GLY B N 1
ATOM 12619 C CA . GLY B 1 783 ? -4.523 28.438 -8.953 1 33.56 783 GLY B CA 1
ATOM 12620 C C . GLY B 1 783 ? -5.625 28.203 -7.934 1 33.56 783 GLY B C 1
ATOM 12621 O O . GLY B 1 783 ? -5.488 28.578 -6.77 1 33.56 783 GLY B O 1
ATOM 12622 N N . GLU B 1 784 ? -6.91 28.734 -8.367 1 31.16 784 GLU B N 1
ATOM 12623 C CA . GLU B 1 784 ? -8.023 28.219 -7.578 1 31.16 784 GLU B CA 1
ATOM 12624 C C . GLU B 1 784 ? -7.598 27.016 -6.727 1 31.16 784 GLU B C 1
ATOM 12626 O O . GLU B 1 784 ? -6.898 26.125 -7.207 1 31.16 784 GLU B O 1
ATOM 12631 N N . GLU B 1 785 ? -7.512 27.328 -5.523 1 32.41 785 GLU B N 1
ATOM 12632 C CA . GLU B 1 785 ? -7.355 26.234 -4.562 1 32.41 785 GLU B CA 1
ATOM 12633 C C . GLU B 1 785 ? -8.133 25 -5.004 1 32.41 785 GLU B C 1
ATOM 12635 O O . GLU B 1 785 ? -9.352 24.938 -4.828 1 32.41 785 GLU B O 1
ATOM 12640 N N . ALA B 1 786 ? -8.219 24.578 -6.211 1 31.8 786 ALA B N 1
ATOM 12641 C CA . ALA B 1 786 ? -8.773 23.234 -6.34 1 31.8 786 ALA B CA 1
ATOM 12642 C C . ALA B 1 786 ? -8.508 22.406 -5.082 1 31.8 786 ALA B C 1
ATOM 12644 O O . ALA B 1 786 ? -7.355 22.25 -4.672 1 31.8 786 ALA B O 1
ATOM 12645 N N . ALA B 1 787 ? -9.469 22.5 -4.125 1 32.25 787 ALA B N 1
ATOM 12646 C CA . ALA B 1 787 ? -9.422 21.609 -2.969 1 32.25 787 ALA B CA 1
ATOM 12647 C C . ALA B 1 787 ? -8.492 20.438 -3.229 1 32.25 787 ALA B C 1
ATOM 12649 O O . ALA B 1 787 ? -7.832 19.938 -2.309 1 32.25 787 ALA B O 1
ATOM 12650 N N . GLY B 1 788 ? -8.922 19.75 -4.289 1 30.55 788 GLY B N 1
ATOM 12651 C CA . GLY B 1 788 ? -8.07 18.625 -4.633 1 30.55 788 GLY B CA 1
ATOM 12652 C C . GLY B 1 788 ? -6.727 19.047 -5.199 1 30.55 788 GLY B C 1
ATOM 12653 O O . GLY B 1 788 ? -6.059 18.266 -5.879 1 30.55 788 GLY B O 1
ATOM 12654 N N . CYS B 1 789 ? -6.551 20.297 -5.336 1 30.41 789 CYS B N 1
ATOM 12655 C CA . CYS B 1 789 ? -5.344 20.781 -5.992 1 30.41 789 CYS B CA 1
ATOM 12656 C C . CYS B 1 789 ? -4.094 20.297 -5.277 1 30.41 789 CYS B C 1
ATOM 12658 O O . CYS B 1 789 ? -3.578 20.969 -4.383 1 30.41 789 CYS B O 1
ATOM 12660 N N . ALA B 1 790 ? -4.078 19.266 -5.023 1 29.36 790 ALA B N 1
ATOM 12661 C CA . ALA B 1 790 ? -2.707 18.969 -4.613 1 29.36 790 ALA B CA 1
ATOM 12662 C C . ALA B 1 790 ? -1.699 19.594 -5.566 1 29.36 790 ALA B C 1
ATOM 12664 O O . ALA B 1 790 ? -0.625 20.031 -5.148 1 29.36 790 ALA B O 1
ATOM 12665 N N . SER B 1 791 ? -1.808 19.234 -7.066 1 25.56 791 SER B N 1
ATOM 12666 C CA . SER B 1 791 ? -0.77 19.766 -7.941 1 25.56 791 SER B CA 1
ATOM 12667 C C . SER B 1 791 ? -1.07 21.203 -8.344 1 25.56 791 SER B C 1
ATOM 12669 O O . SER B 1 791 ? -2.211 21.531 -8.664 1 25.56 791 SER B O 1
ATOM 12671 N N . GLY B 1 792 ? -0.75 22.266 -7.66 1 25.44 792 GLY B N 1
ATOM 12672 C CA . GLY B 1 792 ? -0.691 23.703 -7.828 1 25.44 792 GLY B CA 1
ATOM 12673 C C . GLY B 1 792 ? -0.522 24.125 -9.273 1 25.44 792 GLY B C 1
ATOM 12674 O O . GLY B 1 792 ? -0.375 25.312 -9.562 1 25.44 792 GLY B O 1
ATOM 12675 N N . GLY B 1 793 ? 0.053 23.297 -10.203 1 25.28 793 GLY B N 1
ATOM 12676 C CA . GLY B 1 793 ? 0.408 23.953 -11.453 1 25.28 793 GLY B CA 1
ATOM 12677 C C . GLY B 1 793 ? -0.799 24.406 -12.25 1 25.28 793 GLY B C 1
ATOM 12678 O O . GLY B 1 793 ? -1.234 23.703 -13.172 1 25.28 793 GLY B O 1
ATOM 12679 N N . CYS B 1 794 ? -1.812 24.719 -11.734 1 26.05 794 CYS B N 1
ATOM 12680 C CA . CYS B 1 794 ? -2.947 25.109 -12.555 1 26.05 794 CYS B CA 1
ATOM 12681 C C . CYS B 1 794 ? -2.58 26.266 -13.477 1 26.05 794 CYS B C 1
ATOM 12683 O O . CYS B 1 794 ? -3.004 26.312 -14.633 1 26.05 794 CYS B O 1
ATOM 12685 N N . ASN B 1 795 ? -2.295 27.469 -12.938 1 21.7 795 ASN B N 1
ATOM 12686 C CA . ASN B 1 795 ? -2.418 28.594 -13.852 1 21.7 795 ASN B CA 1
ATOM 12687 C C . ASN B 1 795 ? -1.237 28.672 -14.812 1 21.7 795 ASN B C 1
ATOM 12689 O O . ASN B 1 795 ? -1.206 29.531 -15.695 1 21.7 795 ASN B O 1
ATOM 12693 N N . LEU B 1 796 ? -0.227 27.828 -15.094 1 20.36 796 LEU B N 1
ATOM 12694 C CA . LEU B 1 796 ? 0.649 28.656 -15.93 1 20.36 796 LEU B CA 1
ATOM 12695 C C . LEU B 1 796 ? 0.023 28.906 -17.297 1 20.36 796 LEU B C 1
ATOM 12697 O O . LEU B 1 796 ? -0.474 27.969 -17.938 1 20.36 796 LEU B O 1
#

Nearest PDB structures (foldseek):
  7mdi-assembly1_B  TM=9.323E-01  e=2.746E-53  Neisseria gonorrhoeae FA 1090
  7agj-assembly1_A  TM=8.737E-01  e=2.937E-46  Aquifex aeolicus VF5
  7agj-assembly1_B  TM=8.732E-01  e=6.662E-46  Aquifex aeolicus VF5
  5im3-assembly1_B-2  TM=8.497E-01  e=7.772E-45  Pseudomonas aeruginosa PAO1
  5im3-assembly1_A-2  TM=8.354E-01  e=1.258E-44  Pseudomonas aeruginosa PAO1

Solvent-accessible surface area (backbone atoms only — not comparable to full-atom values): 81649 Å² total; per-residue (Å²): 140,80,80,79,74,81,72,81,75,78,79,70,73,83,60,61,75,64,61,77,58,83,74,50,48,54,31,29,32,40,95,88,64,50,75,41,68,58,54,71,66,56,52,49,48,53,34,40,59,37,25,66,88,50,92,60,64,33,65,57,29,45,56,47,20,63,76,64,52,60,69,42,73,41,44,50,67,56,54,54,48,38,43,28,51,23,20,50,64,40,22,84,80,39,62,67,29,34,57,30,18,25,45,45,46,53,46,51,49,30,32,72,66,56,75,27,80,63,75,74,56,54,64,61,48,51,54,51,33,32,74,74,65,59,28,47,77,58,68,84,63,44,53,72,66,51,46,53,54,49,47,70,63,62,55,71,69,44,59,67,69,36,38,35,31,9,48,51,44,35,58,73,69,34,39,48,55,41,48,61,78,62,48,65,69,59,56,69,52,57,50,43,42,38,34,24,55,48,51,42,69,39,90,90,44,49,71,67,54,28,50,51,42,27,47,34,50,61,67,51,36,37,46,73,47,66,40,44,58,47,20,47,34,35,84,52,36,53,46,48,53,28,34,34,44,32,22,41,73,44,71,46,8,44,52,32,36,46,53,50,49,38,56,39,21,59,53,61,18,28,27,6,39,35,70,49,36,54,36,61,26,35,67,34,85,94,23,49,35,48,33,87,37,60,63,44,55,52,49,29,48,51,30,36,31,59,49,30,36,66,61,83,65,60,42,43,39,17,40,37,47,53,73,39,36,71,55,39,74,60,64,68,40,17,62,42,86,82,37,49,81,86,54,42,55,50,71,48,41,43,28,45,30,43,48,67,64,56,55,54,27,33,78,65,70,30,68,41,62,16,51,26,39,74,83,37,50,67,42,60,56,32,54,37,34,59,48,62,67,59,24,52,53,48,41,56,55,46,48,65,67,40,61,80,41,65,37,35,39,92,86,68,46,80,40,67,57,38,52,73,44,47,26,48,58,54,52,52,50,51,52,50,46,20,74,66,35,18,58,50,27,35,33,29,38,34,51,43,32,48,30,27,39,48,69,57,45,30,79,48,42,30,60,65,35,17,49,56,52,48,50,34,46,42,72,39,60,70,61,41,68,42,5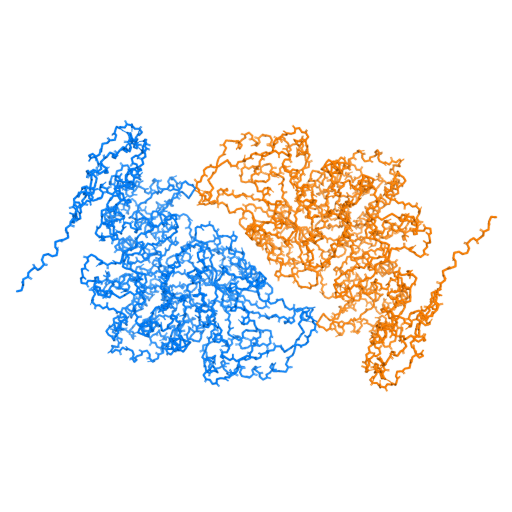0,70,70,60,53,70,75,45,59,75,91,76,48,49,31,53,33,62,41,39,56,36,25,40,28,51,76,64,62,90,43,71,66,50,45,42,52,51,33,30,48,51,48,52,49,47,55,48,48,69,70,67,39,64,61,100,32,54,32,42,46,52,48,40,62,28,33,36,53,36,25,37,26,56,25,13,41,41,38,36,32,8,70,70,63,30,44,69,57,61,52,67,32,28,39,48,42,40,52,54,35,43,50,52,43,51,28,39,52,51,29,28,28,53,43,6,69,73,74,41,40,22,79,45,33,81,48,21,35,44,59,75,61,46,48,47,86,70,44,45,54,70,65,36,58,76,57,38,90,69,77,86,85,69,72,58,66,65,48,44,52,47,32,59,72,48,29,32,30,40,48,41,58,28,18,26,59,53,44,65,70,58,17,38,38,62,35,38,26,36,6,72,39,47,42,79,48,59,69,38,80,42,60,36,95,86,54,68,30,56,39,50,38,51,50,63,82,34,65,69,30,45,69,23,57,54,35,37,70,69,49,55,60,68,42,44,43,51,36,52,24,40,35,44,38,44,29,33,31,22,44,32,40,70,44,60,45,45,27,72,80,31,75,92,52,45,77,56,65,67,59,57,50,50,55,52,52,49,31,54,66,34,51,47,31,33,41,36,42,43,43,70,41,43,79,93,46,29,41,66,47,62,57,43,65,77,41,64,60,59,58,57,39,124,143,78,83,79,73,81,73,83,75,79,79,75,74,83,64,64,74,71,64,79,66,74,64,54,49,54,32,29,32,40,94,89,64,51,74,41,69,56,54,70,66,55,53,49,49,52,35,43,58,35,26,66,89,49,91,60,64,33,66,57,28,45,56,49,21,62,75,64,52,62,65,42,73,43,46,51,68,54,53,51,49,37,43,30,52,23,19,51,64,39,22,83,80,38,61,68,30,34,57,30,17,25,47,45,48,53,47,51,50,30,32,71,66,56,75,26,80,63,75,72,55,54,62,61,46,51,55,50,32,31,73,75,63,59,28,48,78,57,68,83,64,46,52,71,67,51,47,53,53,49,48,70,63,62,56,71,70,44,58,66,68,36,38,34,30,9,47,49,45,35,58,74,68,34,40,49,58,41,48,61,80,62,48,67,70,59,56,67,54,58,50,43,44,38,34,23,57,50,50,42,69,40,89,90,43,47,70,67,53,28,51,51,42,26,48,35,48,62,67,51,37,37,45,73,46,67,41,44,59,46,22,47,33,34,86,53,38,53,46,47,53,28,34,34,42,32,22,41,72,44,70,47,8,45,52,32,37,46,53,50,50,37,56,39,20,58,53,61,18,28,28,6,39,36,71,50,37,55,36,60,25,35,68,34,86,93,24,50,36,45,31,87,36,60,63,44,54,51,49,28,49,52,31,36,29,58,47,30,33,69,64,87,70,61,40,44,38,18,40,37,46,52,72,40,37,69,56,40,72,60,65,67,41,16,63,41,85,82,38,49,81,88,54,42,54,48,71,48,41,43,27,45,31,42,48,65,64,57,53,53,27,34,76,66,69,32,67,38,64,16,51,26,40,73,83,36,49,67,41,59,55,33,54,37,34,59,48,62,68,60,24,53,54,49,41,56,55,46,49,66,68,40,62,81,40,65,37,38,38,94,85,68,47,79,39,66,57,38,51,73,43,45,26,49,58,54,53,52,50,51,52,50,47,20,73,66,37,20,59,50,26,36,31,30,37,35,50,43,32,47,29,29,38,46,71,58,47,32,77,49,41,30,61,64,35,17,49,56,51,50,48,34,46,42,73,40,60,68,61,41,65,42,50,70,71,59,54,70,74,46,60,76,90,77,47,48,30,52,32,63,40,38,55,36,27,39,28,49,77,64,61,90,42,72,66,48,44,41,53,50,34,29,48,51,49,52,49,47,55,47,46,69,71,67,38,63,60,100,32,54,32,42,46,52,49,41,60,29,33,37,53,36,24,37,25,55,25,13,43,40,36,36,33,8,70,69,64,30,46,67,58,62,52,68,32,28,37,48,41,38,53,55,35,42,51,53,42,51,29,40,52,51,30,26,28,50,44,6,70,73,74,40,41,22,77,45,33,80,48,22,35,43,59,75,60,48,49,49,86,69,44,46,53,71,65,37,58,77,57,38,91,68,78,88,85,69,72,58,67,64,48,42,52,46,31,59,72,49,30,32,30,39,50,40,58,28,18,26,58,54,44,65,71,56,16,39,38,60,35,38,26,35,7,71,40,47,43,79,49,59,69,38,81,42,63,38,97,87,55,68,32,57,37,51,39,52,50,64,82,35,66,69,30,43,69,24,56,54,36,37,70,70,50,54,60,66,41,45,44,52,37,53,23,38,35,46,38,43,29,34,32,22,45,32,40,69,43,60,44,45,28,71,80,31,76,94,52,44,77,56,66,67,58,56,51,49,54,52,51,51,32,54,65,36,50,47,33,34,41,35,42,44,42,69,42,44,80,92,46,30,42,65,47,62,59,42,72,80,40,64,61,55,57,59,41,122

Radius of gyration: 38.37 Å; Cα contacts (8 Å, |Δi|>4): 3142; chains: 2; bounding box: 95×126×100 Å